Protein 6XPP (pdb70)

Secondary structure (DSSP, 8-state):
--TTPPPPHHHHHHHHHH-GGGTT---SS-HHHHHHTSTT-----HHHHHHHHHHHHHHHHSS-EEEEB--SHHHHHHHHHTT-S-EEE-HHHHHHH--TT-----SSS-S-TTHHHHHHHHHHHHHHHHHHHHHHHT--S-S-SSPPEEEE-TTTTSSHHHHHHHHHHHHHTT-SEEEEESB-GGG---TTSS--EEPPHHHHHHHHHHHHHHHHHTT---EEEEEE-TTT--EES-S-STTTGGGEEEEE-TTSPEEE--SHHHHHHHHHHHGGG-SEEEE--SS--HHHHHHHHHHHHHH-TT-EEEEE--TTS-HHHH--HHHHHHHHHHHHHTTEEEEEETTHHHHHHHHHHHHHHHHHHHHTHHHHHHHHHHHHHHGGGT--TTSHHHHTTHHHHHHHHHHH-TT-S--SSTT-HHHHH-/--TTPPPPHHHHHHHHHH-GGGTT---SS-HHHHHHTSTT-----HHHHHHHHHHHHHHHHSS-EEEEB--SHHHHHHHHHTT-S-EEE-HHHHHHH--TT-----SSS-S-TTHHHHHHHHHHHHHHHHHHHHHHHT--S-S-SSPPEEEE-TTTTSSHHHHHHHHHHHHHTT-SEEEEESB-GGG---TTSS--EE--HHHHHHHHHHHHHHHHHTT---EEEEEE-TTT--EES-S-STTTGGGEEEEE-TTSPEEE--SHHHHHHHHHHHGGG-SEEEE--SS--HHHHHHHHHHHHHH-TT-EEEEE--TTS-HHHH--HHHHHHHHHHHHHTTEEEEEETTHHHHHHHHHHHHHHHHHHHHTHHHHHHHHHHHHHHGGGT--TTSHHHHTTHHHHHHHHHHH-TT-S--SSTT-TTT-/--TTPPPPHHHHHHHHHH-GGGTT---SS-HHHHHHTSTT-----HHHHHHHHHHHHHHHHSS-EEEEB--SHHHHHHHHHTT-S-EEE-HHHHHHH--TT-----SSS-S-TTHHHHHHHHHHHHHHHHHHHHHHHT--S-S-SSPPEEEE-TTTTSSHHHHHHHHHHHHHTT-SEEEEESB-GGG---TTSS--EE--HHHHHHHHHHHHHHHHHTT--PEEEEEE-TTT--EES-S-STTTGGGB---TTSPEEB--SHHHHHHHHHHHGGG-SEEEE--SS--HHHHHHHHHHHHHH-TT-EEEEE--TTS-HHHH--HHHHHHHHHHHHHTTEEEEEETTHHHHHHHHHHHHHHHHHHHHTHHHHHHHHHHHHHHGGGT--TTSHHHHTTHHHHHHHHHHH-TT-S--SSTT-HHHHH--/---TTPPPPHHHHHHHHHH-GGGTT---SS-HHHHHHTSTT-----HHHHHHHHHHHHHHHHSS-EEEEB--SHHHHHHHHHTT-S-EEE-HHHHHHH--TT-----SSS-S-TTHHHHHHHHHHHHHHHHHHHHHHHT--S-S-SSPPEEEE-TTTTSSHHHHHHHHHHHHHTT-SEEEEESB-GGG---TTSS--EE--HHHHHHHHHHHHHHHHHTT--PEEEEEE-TTT--EES-S-STTTGGGEEEEE-TTSPEEE--SHHHHHHHHHHHGGG-SEEEE--SS--HHHHHHHHHHHHHH-TT-EEEEE--TTS-HHHH--HHHHHHHHHHHHHTTEEEEEETTHHHHHHHHHHHHHHHHHHHHTHHHHHHHHHHHHHHGGGT--TTSHHHHTTHHHHHHHHHHH-TT-S--SSTT-HHHHH-

Sequence (1702 aa):
SVVGTPKSAEQIQQEWDTNPRWKDVTRTYSAEDVVALQGSSVVEEHTLARRGAEVLWEQLHDDLEWVNALGALTGNMAVQQVRAGLKAIYLSGWQVAGDANLSGHTYPDQSLYPANSVPQVVRRINNALQRADQIAKIEGDTSVENWLAPIVADGEAGFGGALNVYELQKALIAAGVAGSHWEDQLASEKKCGHLGGKVLIIPTQQHIRTLTSARLAADVADVPTVVIARTDAEAATLITSDVDERDQPFITGERTREGFYRTKNGIEPCIARAKAYAPFADLIWMETGTPDLEAARQFSSEAVKAEYPDQMLAYNCSPSFNWKKHLDDATIAKFQKELAAMGFKFQFITLAGFHALNYSMFDLAYGYAQNQMSAYVELQEREFAAEERGYTATKHQREVGAGYFDRIATTVDPNSSTTALTGSTEEGQFSVVGTPKSAEQIQQEWDTNPRWKDVTRTYSAEDVVALQGSSVVEEHTLARRGAEVLWEQLHDDLEWVNALGALTGNMAVQQVRAGLKAIYLSGWQVAGDANLSGHTYPDQSLYPANSVPQVVRRINNALQRADQIAKIEGDTSVENWLAPIVADGEAGFGGALNVYELQKALIAAGVAGSHWEDQLASEKKCGHLGGKVLIPTQQHIRTLTSARLAADVADVPTVVIARTDAEAATLITSDVDERDQPFITGERTREGFYRTKNGIEPCIARAKAYAPFADLIWMETGTPDLEAARQFSEAVKAEYPDQMLAYNCSPSFNWKKHLDDATIAKFQKELAAMGFKFQFITLAGFHALNYSMFDLAYGYAQNQMSAYVELQEREFAAEERGYTATKHQREVGAGYFDRIATTVDPNSSTTALTGSTEEGSVVGTPKSAEQIQQEWDTNPRWKDVTRTYSAEDVVALQGSVVEEHTLARRGAEVLWEQLHDDLEWVNALGALTGNMAVQQVRAGLKAIYLSGWQVAGDANLSGHTYPDQSLYPANSVPQVVRRINNALQRADQIAKIEGDTSVENWLAPIVADGEAGFGGALNVYELQKALIAAGVAGSHWEDQLASEKKCGHLGGKVLIPTQQHIRRTLTSARLAADVADVPTVVIARTDAEAATLITSDVDERDQPFITRTRREGFYRTKNGIEPCIARAKAYAPFADLIWMETGTPDLEAARQFSEAVKAEYPDQMLAYNCSPSFNWKKHLDDATIAKFQKELAAMGFKFQFITLAGFHALNYSMFDLAYGYAQNQMSAYVELQEREFAAEERGYTATKHQREVGAGYFDRIATTVDPNSSTTALTGSTEEGQFHMSVVGTPKSAEQIQQEWDTNPRWKDVTRTYSAEDVVALQGSVVEEHTLARRGAEVLWEQLHDDLEWVNALGALTGNMAVQQVRAGLKAIYLSGWQVAGDANLSGHTYPDQSLYPANSVPQVVRRINNALQRADQIAKIEGDTSVENWLAPIVADGEAGFGGALNVYELQKALIAAGVAGSHWEDQLASEKKCGHLGGKVLIIPTQQHIRTLTSARLAADVADVPTVVIARTDAEAATLITSDVDERDQPFITGERTREGFYRTKNGIEPCIARAKAYAPFADLIWMETGTPDLEAARQFSEAVKAEYPDQMLAYNCSPSFNWKKHLDDATIAKFQKELAAMGFKFQFITLAGFHALNYSMFDLAYGYAQNQMSAYVELQEREFAAEERGYTATKHQREVGAGYFDRIATTVDPNSSTTALTGSTEEGQF

Structure (mmCIF, N/CA/C/O backbone):
data_6XPP
#
_entry.id   6XPP
#
_cell.length_a   79.314
_cell.length_b   133.171
_cell.length_c   159.318
_cell.angle_alpha   90.000
_cell.angle_beta   90.000
_cell.angle_gamma   90.000
#
_symmetry.space_group_name_H-M   'P 21 21 21'
#
loop_
_entity.id
_entity.type
_entity.pdbx_description
1 polymer 'Isocitrate lyase'
2 non-polymer '2-methylidenebutanedioic acid'
3 non-polymer 'MAGNESIUM ION'
4 water water
#
loop_
_atom_site.group_PDB
_atom_site.id
_atom_site.type_symbol
_atom_site.label_atom_id
_atom_site.label_alt_id
_atom_site.label_comp_id
_atom_site.label_asym_id
_atom_site.label_entity_id
_atom_site.label_seq_id
_atom_site.pdbx_PDB_ins_code
_atom_site.Cartn_x
_atom_site.Cartn_y
_atom_site.Cartn_z
_atom_site.occupancy
_atom_site.B_iso_or_equiv
_atom_site.auth_seq_id
_atom_site.auth_comp_id
_atom_site.auth_asym_id
_atom_site.auth_atom_id
_atom_site.pdbx_PDB_model_num
ATOM 1 N N . SER A 1 2 ? 96.792 56.083 51.046 1.000 51.101 2 SER A N 1
ATOM 2 C CA . SER A 1 2 ? 96.790 57.295 51.933 1.000 46.904 2 SER A CA 1
ATOM 3 C C . SER A 1 2 ? 97.093 56.891 53.380 1.000 41.739 2 SER A C 1
ATOM 4 O O . SER A 1 2 ? 96.563 55.858 53.829 1.000 50.517 2 SER A O 1
ATOM 7 N N . VAL A 1 3 ? 97.891 57.698 54.084 1.000 38.076 3 VAL A N 1
ATOM 8 C CA . VAL A 1 3 ? 98.216 57.503 55.529 1.000 35.966 3 VAL A CA 1
ATOM 9 C C . VAL A 1 3 ? 97.379 58.477 56.372 1.000 32.022 3 VAL A C 1
ATOM 10 O O . VAL A 1 3 ? 97.592 58.528 57.594 1.000 30.063 3 VAL A O 1
ATOM 14 N N . VAL A 1 4 ? 96.456 59.218 55.755 1.000 25.355 4 VAL A N 1
ATOM 15 C CA . VAL A 1 4 ? 95.643 60.244 56.473 1.000 22.634 4 VAL A CA 1
ATOM 16 C C . VAL A 1 4 ? 94.744 59.519 57.482 1.000 22.562 4 VAL A C 1
ATOM 17 O O . VAL A 1 4 ? 94.026 58.584 57.074 1.000 23.637 4 VAL A O 1
ATOM 21 N N . GLY A 1 5 ? 94.818 59.915 58.756 1.000 23.176 5 GLY A N 1
ATOM 22 C CA . GLY A 1 5 ? 93.995 59.365 59.849 1.000 23.358 5 GLY A CA 1
ATOM 23 C C . GLY A 1 5 ? 94.395 57.954 60.255 1.000 22.805 5 GLY A C 1
ATOM 24 O O . GLY A 1 5 ? 93.602 57.299 60.924 1.000 22.659 5 GLY A O 1
ATOM 25 N N . THR A 1 6 ? 95.600 57.491 59.919 1.000 25.476 6 THR A N 1
ATOM 26 C CA . THR A 1 6 ? 96.105 56.174 60.384 1.000 27.074 6 THR A CA 1
ATOM 27 C C . THR A 1 6 ? 96.038 56.140 61.909 1.000 22.446 6 THR A C 1
ATOM 28 O O . THR A 1 6 ? 96.506 57.062 62.567 1.000 24.286 6 THR A O 1
ATOM 32 N N . PRO A 1 7 ? 95.442 55.091 62.519 1.000 24.708 7 PRO A N 1
ATOM 33 C CA . PRO A 1 7 ? 95.405 54.963 63.973 1.000 23.767 7 PRO A CA 1
ATOM 34 C C . PRO A 1 7 ? 96.803 54.827 64.594 1.000 25.447 7 PRO A C 1
ATOM 35 O O . PRO A 1 7 ? 97.711 54.340 63.934 1.000 23.732 7 PRO A O 1
ATOM 39 N N . LYS A 1 8 ? 96.934 55.258 65.845 1.000 25.633 8 LYS A N 1
ATOM 40 C CA . LYS A 1 8 ? 98.128 54.988 66.690 1.000 24.981 8 LYS A CA 1
ATOM 41 C C . LYS A 1 8 ? 98.152 53.501 67.040 1.000 27.321 8 LYS A C 1
ATOM 42 O O . LYS A 1 8 ? 97.103 52.847 66.979 1.000 27.516 8 LYS A O 1
ATOM 48 N N . SER A 1 9 ? 99.326 52.973 67.381 1.000 26.253 9 SER A N 1
ATOM 49 C CA . SER A 1 9 ? 99.485 51.612 67.943 1.000 23.052 9 SER A CA 1
ATOM 50 C C . SER A 1 9 ? 98.994 51.616 69.388 1.000 20.595 9 SER A C 1
ATOM 51 O O . SER A 1 9 ? 99.010 52.694 70.015 1.000 22.235 9 SER A O 1
ATOM 54 N N . ALA A 1 10 ? 98.605 50.452 69.904 1.000 22.005 10 ALA A N 1
ATOM 55 C CA . ALA A 1 10 ? 98.296 50.247 71.331 1.000 22.070 10 ALA A CA 1
ATOM 56 C C . ALA A 1 10 ? 99.487 50.727 72.169 1.000 20.989 10 ALA A C 1
ATOM 57 O O . ALA A 1 10 ? 99.262 51.358 73.211 1.000 22.025 10 ALA A O 1
ATOM 59 N N . GLU A 1 11 ? 100.719 50.466 71.712 1.000 25.230 11 GLU A N 1
ATOM 60 C CA . GLU A 1 11 ? 101.946 50.827 72.469 1.000 25.208 11 GLU A CA 1
ATOM 61 C C . GLU A 1 11 ? 102.023 52.355 72.619 1.000 20.242 11 GLU A C 1
ATOM 62 O O . GLU A 1 11 ? 102.338 52.823 73.729 1.000 22.020 11 GLU A O 1
ATOM 68 N N . GLN A 1 12 ? 101.730 53.116 71.558 1.000 20.863 12 GLN A N 1
ATOM 69 C CA . GLN A 1 12 ? 101.757 54.599 71.596 1.000 22.190 12 GLN A CA 1
ATOM 70 C C . GLN A 1 12 ? 100.669 55.112 72.551 1.000 19.905 12 GLN A C 1
ATOM 71 O O . GLN A 1 12 ? 100.943 56.045 73.324 1.000 19.395 12 GLN A O 1
ATOM 77 N N . ILE A 1 13 ? 99.459 54.547 72.479 1.000 22.697 13 ILE A N 1
ATOM 78 C CA . ILE A 1 13 ? 98.336 54.956 73.373 1.000 20.840 13 ILE A CA 1
ATOM 79 C C . ILE A 1 13 ? 98.742 54.683 74.822 1.000 17.592 13 ILE A C 1
ATOM 80 O O . ILE A 1 13 ? 98.583 55.580 75.663 1.000 20.527 13 ILE A O 1
ATOM 85 N N . GLN A 1 14 ? 99.240 53.478 75.102 1.000 20.815 14 GLN A N 1
ATOM 86 C CA . GLN A 1 14 ? 99.625 53.073 76.479 1.000 21.347 14 GLN A CA 1
ATOM 87 C C . GLN A 1 14 ? 100.700 54.035 76.998 1.000 19.840 14 GLN A C 1
ATOM 88 O O . GLN A 1 14 ? 100.630 54.447 78.155 1.000 20.633 14 GLN A O 1
ATOM 94 N N . GLN A 1 15 ? 101.672 54.378 76.154 1.000 20.890 15 GLN A N 1
ATOM 95 C CA . GLN A 1 15 ? 102.786 55.277 76.550 1.000 22.144 15 GLN A CA 1
ATOM 96 C C . GLN A 1 15 ? 102.216 56.646 76.951 1.000 20.711 15 GLN A C 1
ATOM 97 O O . GLN A 1 15 ? 102.654 57.194 77.985 1.000 20.837 15 GLN A O 1
ATOM 103 N N . GLU A 1 16 ? 101.231 57.162 76.208 1.000 18.953 16 GLU A N 1
ATOM 104 C CA . GLU A 1 16 ? 100.541 58.444 76.521 1.000 20.108 16 GLU A CA 1
ATOM 105 C C . GLU A 1 16 ? 99.795 58.305 77.862 1.000 19.261 16 GLU A C 1
ATOM 106 O O . GLU A 1 16 ? 99.935 59.199 78.722 1.000 20.178 16 GLU A O 1
ATOM 112 N N . TRP A 1 17 ? 99.053 57.217 78.075 1.000 19.826 17 TRP A N 1
ATOM 113 C CA . TRP A 1 17 ? 98.327 56.986 79.353 1.000 19.685 17 TRP A CA 1
ATOM 114 C C . TRP A 1 17 ? 99.314 56.943 80.525 1.000 22.040 17 TRP A C 1
ATOM 115 O O . TRP A 1 17 ? 98.984 57.456 81.605 1.000 21.510 17 TRP A O 1
ATOM 126 N N . ASP A 1 18 ? 100.482 56.342 80.305 1.000 22.496 18 ASP A N 1
ATOM 127 C CA . ASP A 1 18 ? 101.503 56.099 81.358 1.000 27.037 18 ASP A CA 1
ATOM 128 C C . ASP A 1 18 ? 102.214 57.406 81.736 1.000 25.417 18 ASP A C 1
ATOM 129 O O . ASP A 1 18 ? 102.603 57.527 82.913 1.000 29.628 18 ASP A O 1
ATOM 134 N N . THR A 1 19 ? 102.394 58.345 80.798 1.000 24.749 19 THR A N 1
ATOM 135 C CA . THR A 1 19 ? 103.340 59.483 80.952 1.000 27.422 19 THR A CA 1
ATOM 136 C C . THR A 1 19 ? 102.656 60.856 80.910 1.000 28.765 19 THR A C 1
ATOM 137 O O . THR A 1 19 ? 103.218 61.788 81.508 1.000 31.264 19 THR A O 1
ATOM 141 N N . ASN A 1 20 ? 101.518 61.020 80.232 1.000 24.158 20 ASN A N 1
ATOM 142 C CA . ASN A 1 20 ? 100.846 62.342 80.146 1.000 22.093 20 ASN A CA 1
ATOM 143 C C . ASN A 1 20 ? 100.197 62.639 81.496 1.000 23.454 20 ASN A C 1
ATOM 144 O O . ASN A 1 20 ? 99.345 61.875 81.955 1.000 22.015 20 ASN A O 1
ATOM 149 N N . PRO A 1 21 ? 100.565 63.750 82.180 1.000 23.509 21 PRO A N 1
ATOM 150 C CA . PRO A 1 21 ? 99.969 64.079 83.476 1.000 22.772 21 PRO A CA 1
ATOM 151 C C . PRO A 1 21 ? 98.445 64.300 83.415 1.000 23.843 21 PRO A C 1
ATOM 152 O O . PRO A 1 21 ? 97.804 64.231 84.444 1.000 22.043 21 PRO A O 1
ATOM 156 N N . ARG A 1 22 ? 97.893 64.540 82.221 1.000 21.417 22 ARG A N 1
ATOM 157 C CA . ARG A 1 22 ? 96.420 64.559 82.004 1.000 20.731 22 ARG A CA 1
ATOM 158 C C . ARG A 1 22 ? 95.777 63.313 82.633 1.000 19.192 22 ARG A C 1
ATOM 159 O O . ARG A 1 22 ? 94.639 63.430 83.145 1.000 18.160 22 ARG A O 1
ATOM 167 N N . TRP A 1 23 ? 96.456 62.163 82.590 1.000 19.594 23 TRP A N 1
ATOM 168 C CA . TRP A 1 23 ? 95.877 60.845 82.970 1.000 20.002 23 TRP A CA 1
ATOM 169 C C . TRP A 1 23 ? 96.359 60.405 84.360 1.000 19.909 23 TRP A C 1
ATOM 170 O O . TRP A 1 23 ? 96.053 59.275 84.739 1.000 21.634 23 TRP A O 1
ATOM 181 N N . LYS A 1 24 ? 96.996 61.312 85.106 1.000 23.058 24 LYS A N 1
ATOM 182 C CA . LYS A 1 24 ? 97.615 61.032 86.430 1.000 29.630 24 LYS A CA 1
ATOM 183 C C . LYS A 1 24 ? 96.618 60.296 87.331 1.000 31.061 24 LYS A C 1
ATOM 184 O O . LYS A 1 24 ? 97.016 59.282 87.940 1.000 37.497 24 LYS A O 1
ATOM 190 N N . ASP A 1 25 ? 95.380 60.781 87.427 1.000 26.032 25 ASP A N 1
ATOM 191 C CA . ASP A 1 25 ? 94.421 60.259 88.437 1.000 31.471 25 ASP A CA 1
ATOM 192 C C . ASP A 1 25 ? 93.308 59.448 87.750 1.000 27.406 25 ASP A C 1
ATOM 193 O O . ASP A 1 25 ? 92.250 59.258 88.378 1.000 26.104 25 ASP A O 1
ATOM 198 N N . VAL A 1 26 ? 93.549 58.906 86.552 1.000 22.218 26 VAL A N 1
ATOM 199 C CA . VAL A 1 26 ? 92.463 58.321 85.702 1.000 21.469 26 VAL A CA 1
ATOM 200 C C . VAL A 1 26 ? 92.602 56.801 85.633 1.000 21.721 26 VAL A C 1
ATOM 201 O O . VAL A 1 26 ? 93.616 56.316 85.089 1.000 25.351 26 VAL A O 1
ATOM 205 N N . THR A 1 27 ? 91.600 56.081 86.143 1.000 22.547 27 THR A N 1
ATOM 206 C CA . THR A 1 27 ? 91.476 54.612 86.015 1.000 20.624 27 THR A CA 1
ATOM 207 C C . THR A 1 27 ? 90.735 54.282 84.714 1.000 23.314 27 THR A C 1
ATOM 208 O O . THR A 1 27 ? 89.641 54.858 84.483 1.000 21.710 27 THR A O 1
ATOM 212 N N . ARG A 1 28 ? 91.306 53.384 83.921 1.000 22.436 28 ARG A N 1
ATOM 213 C CA . ARG A 1 28 ? 90.645 52.729 82.771 1.000 21.313 28 ARG A CA 1
ATOM 214 C C . ARG A 1 28 ? 90.645 51.221 83.020 1.000 23.625 28 ARG A C 1
ATOM 215 O O . ARG A 1 28 ? 91.739 50.641 83.128 1.000 24.100 28 ARG A O 1
ATOM 223 N N . THR A 1 29 ? 89.467 50.602 83.100 1.000 22.329 29 THR A N 1
ATOM 224 C CA . THR A 1 29 ? 89.336 49.146 83.380 1.000 22.482 29 THR A CA 1
ATOM 225 C C . THR A 1 29 ? 89.496 48.341 82.085 1.000 23.466 29 THR A C 1
ATOM 226 O O . THR A 1 29 ? 89.600 47.115 82.185 1.000 28.595 29 THR A O 1
ATOM 230 N N . TYR A 1 30 ? 89.534 48.995 80.920 1.000 21.388 30 TYR A N 1
ATOM 231 C CA . TYR A 1 30 ? 89.822 48.362 79.606 1.000 21.299 30 TYR A CA 1
ATOM 232 C C . TYR A 1 30 ? 91.260 48.707 79.212 1.000 20.875 30 TYR A C 1
ATOM 233 O O . TYR A 1 30 ? 91.884 49.568 79.865 1.000 23.145 30 TYR A O 1
ATOM 242 N N . SER A 1 31 ? 91.749 48.091 78.140 1.000 21.742 31 SER A N 1
ATOM 243 C CA . SER A 1 31 ? 93.166 48.175 77.703 1.000 22.585 31 SER A CA 1
ATOM 244 C C . SER A 1 31 ? 93.324 49.103 76.496 1.000 25.268 31 SER A C 1
ATOM 245 O O . SER A 1 31 ? 92.344 49.370 75.791 1.000 22.229 31 SER A O 1
ATOM 248 N N . ALA A 1 32 ? 94.555 49.529 76.228 1.000 21.137 32 ALA A N 1
ATOM 249 C CA . ALA A 1 32 ? 94.920 50.259 74.997 1.000 20.280 32 ALA A CA 1
ATOM 250 C C . ALA A 1 32 ? 94.580 49.408 73.766 1.000 20.954 32 ALA A C 1
ATOM 251 O O . ALA A 1 32 ? 94.097 49.966 72.762 1.000 22.567 32 ALA A O 1
ATOM 253 N N . GLU A 1 33 ? 94.822 48.099 73.831 1.000 21.752 33 GLU A N 1
ATOM 254 C CA . GLU A 1 33 ? 94.524 47.152 72.723 1.000 24.862 33 GLU A CA 1
ATOM 255 C C . GLU A 1 33 ? 93.016 47.171 72.436 1.000 20.460 33 GLU A C 1
ATOM 256 O O . GLU A 1 33 ? 92.642 47.133 71.248 1.000 22.603 33 GLU A O 1
ATOM 262 N N . ASP A 1 34 ? 92.191 47.240 73.482 1.000 22.007 34 ASP A N 1
ATOM 263 C CA . ASP A 1 34 ? 90.708 47.298 73.355 1.000 20.789 34 ASP A CA 1
ATOM 264 C C . ASP A 1 34 ? 90.315 48.558 72.574 1.000 21.446 34 ASP A C 1
ATOM 265 O O . ASP A 1 34 ? 89.404 48.475 71.740 1.000 19.636 34 ASP A O 1
ATOM 270 N N . VAL A 1 35 ? 90.962 49.691 72.838 1.000 19.246 35 VAL A N 1
ATOM 271 C CA . VAL A 1 35 ? 90.660 50.981 72.145 1.000 18.800 35 VAL A CA 1
ATOM 272 C C . VAL A 1 35 ? 90.991 50.824 70.659 1.000 19.508 35 VAL A C 1
ATOM 273 O O . VAL A 1 35 ? 90.126 51.118 69.808 1.000 20.000 35 VAL A O 1
ATOM 277 N N . VAL A 1 36 ? 92.201 50.373 70.331 1.000 19.202 36 VAL A N 1
ATOM 278 C CA . VAL A 1 36 ? 92.641 50.219 68.916 1.000 20.679 36 VAL A CA 1
ATOM 279 C C . VAL A 1 36 ? 91.684 49.272 68.182 1.000 17.145 36 VAL A C 1
ATOM 280 O O . VAL A 1 36 ? 91.353 49.567 67.022 1.000 18.838 36 VAL A O 1
ATOM 284 N N . ALA A 1 37 ? 91.216 48.204 68.835 1.000 17.494 37 ALA A N 1
ATOM 285 C CA . ALA A 1 37 ? 90.321 47.188 68.233 1.000 18.922 37 ALA A CA 1
ATOM 286 C C . ALA A 1 37 ? 89.028 47.842 67.730 1.000 20.447 37 ALA A C 1
ATOM 287 O O . ALA A 1 37 ? 88.447 47.312 66.776 1.000 20.499 37 ALA A O 1
ATOM 289 N N . LEU A 1 38 ? 88.617 48.969 68.321 1.000 18.619 38 LEU A N 1
ATOM 290 C CA . LEU A 1 38 ? 87.321 49.631 67.999 1.000 18.578 38 LEU A CA 1
ATOM 291 C C . LEU A 1 38 ? 87.507 50.753 66.968 1.000 18.196 38 LEU A C 1
ATOM 292 O O . LEU A 1 38 ? 86.489 51.349 66.574 1.000 17.556 38 LEU A O 1
ATOM 297 N N . GLN A 1 39 ? 88.738 51.060 66.531 1.000 18.899 39 GLN A N 1
ATOM 298 C CA . GLN A 1 39 ? 89.024 52.296 65.746 1.000 20.369 39 GLN A CA 1
ATOM 299 C C . GLN A 1 39 ? 88.997 52.065 64.228 1.000 18.333 39 GLN A C 1
ATOM 300 O O . GLN A 1 39 ? 89.187 53.037 63.502 1.000 23.209 39 GLN A O 1
ATOM 306 N N . GLY A 1 40 ? 88.756 50.851 63.735 1.000 19.041 40 GLY A N 1
ATOM 307 C CA . GLY A 1 40 ? 88.786 50.616 62.281 1.000 21.045 40 GLY A CA 1
ATOM 308 C C . GLY A 1 40 ? 90.144 50.999 61.700 1.000 20.557 40 GLY A C 1
ATOM 309 O O . GLY A 1 40 ? 91.163 50.874 62.433 1.000 22.818 40 GLY A O 1
ATOM 310 N N . SER A 1 41 ? 90.173 51.466 60.447 1.000 20.238 41 SER A N 1
ATOM 311 C CA A SER A 1 41 ? 91.409 51.717 59.653 0.500 20.764 41 SER A CA 1
ATOM 312 C CA B SER A 1 41 ? 91.426 51.716 59.677 0.500 22.506 41 SER A CA 1
ATOM 313 C C . SER A 1 41 ? 91.749 53.210 59.640 1.000 20.991 41 SER A C 1
ATOM 314 O O . SER A 1 41 ? 92.878 53.556 59.236 1.000 22.344 41 SER A O 1
ATOM 319 N N . VAL A 1 42 ? 90.795 54.056 60.028 1.000 21.057 42 VAL A N 1
ATOM 320 C CA . VAL A 1 42 ? 90.922 55.538 59.947 1.000 22.719 42 VAL A CA 1
ATOM 321 C C . VAL A 1 42 ? 90.286 56.132 61.202 1.000 19.804 42 VAL A C 1
ATOM 322 O O . VAL A 1 42 ? 89.181 55.710 61.569 1.000 21.191 42 VAL A O 1
ATOM 326 N N . VAL A 1 43 ? 90.994 57.052 61.848 1.000 18.714 43 VAL A N 1
ATOM 327 C CA . VAL A 1 43 ? 90.472 57.832 62.999 1.000 18.303 43 VAL A CA 1
ATOM 328 C C . VAL A 1 43 ? 90.262 59.263 62.511 1.000 18.250 43 VAL A C 1
ATOM 329 O O . VAL A 1 43 ? 91.245 59.908 62.120 1.000 17.879 43 VAL A O 1
ATOM 333 N N . GLU A 1 44 ? 89.009 59.732 62.507 1.000 16.299 44 GLU A N 1
ATOM 334 C CA . GLU A 1 44 ? 88.725 61.145 62.168 1.000 17.523 44 GLU A CA 1
ATOM 335 C C . GLU A 1 44 ? 89.335 62.035 63.249 1.000 14.947 44 GLU A C 1
ATOM 336 O O . GLU A 1 44 ? 89.193 61.724 64.456 1.000 17.830 44 GLU A O 1
ATOM 342 N N . GLU A 1 45 ? 89.996 63.104 62.836 1.000 15.628 45 GLU A N 1
ATOM 343 C CA . GLU A 1 45 ? 90.462 64.168 63.748 1.000 17.308 45 GLU A CA 1
ATOM 344 C C . GLU A 1 45 ? 89.242 64.995 64.151 1.000 18.763 45 GLU A C 1
ATOM 345 O O . GLU A 1 45 ? 88.379 65.265 63.297 1.000 22.861 45 GLU A O 1
ATOM 351 N N . HIS A 1 46 ? 89.140 65.314 65.433 1.000 16.085 46 HIS A N 1
ATOM 352 C CA . HIS A 1 46 ? 88.074 66.178 65.994 1.000 14.316 46 HIS A CA 1
ATOM 353 C C . HIS A 1 46 ? 88.739 67.432 66.564 1.000 13.875 46 HIS A C 1
ATOM 354 O O . HIS A 1 46 ? 88.994 67.481 67.781 1.000 14.883 46 HIS A O 1
ATOM 361 N N . THR A 1 47 ? 89.056 68.387 65.695 1.000 15.228 47 THR A N 1
ATOM 362 C CA . THR A 1 47 ? 89.907 69.557 66.038 1.000 16.294 47 THR A CA 1
ATOM 363 C C . THR A 1 47 ? 89.293 70.325 67.212 1.000 14.858 47 THR A C 1
ATOM 364 O O . THR A 1 47 ? 90.008 70.624 68.184 1.000 16.424 47 THR A O 1
ATOM 368 N N . LEU A 1 48 ? 88.010 70.679 67.130 1.000 14.859 48 LEU A N 1
ATOM 369 C CA . LEU A 1 48 ? 87.402 71.541 68.177 1.000 13.574 48 LEU A CA 1
ATOM 370 C C . LEU A 1 48 ? 87.252 70.764 69.486 1.000 14.881 48 LEU A C 1
ATOM 371 O O . LEU A 1 48 ? 87.435 71.368 70.543 1.000 15.594 48 LEU A O 1
ATOM 376 N N . ALA A 1 49 ? 86.951 69.471 69.437 1.000 15.187 49 ALA A N 1
ATOM 377 C CA . ALA A 1 49 ? 86.869 68.633 70.653 1.000 15.355 49 ALA A CA 1
ATOM 378 C C . ALA A 1 49 ? 88.254 68.552 71.304 1.000 14.936 49 ALA A C 1
ATOM 379 O O . ALA A 1 49 ? 88.344 68.608 72.537 1.000 15.851 49 ALA A O 1
ATOM 381 N N . ARG A 1 50 ? 89.301 68.387 70.500 1.000 15.650 50 ARG A N 1
ATOM 382 C CA . ARG A 1 50 ? 90.678 68.276 71.042 1.000 14.679 50 ARG A CA 1
ATOM 383 C C . ARG A 1 50 ? 91.084 69.617 71.653 1.000 16.297 50 ARG A C 1
ATOM 384 O O . ARG A 1 50 ? 91.512 69.642 72.825 1.000 17.605 50 ARG A O 1
ATOM 392 N N . ARG A 1 51 ? 90.982 70.694 70.879 1.000 18.022 51 ARG A N 1
ATOM 393 C CA . ARG A 1 51 ? 91.387 72.039 71.342 1.000 18.212 51 ARG A CA 1
ATOM 394 C C . ARG A 1 51 ? 90.567 72.415 72.578 1.000 18.510 51 ARG A C 1
ATOM 395 O O . ARG A 1 51 ? 91.149 72.863 73.578 1.000 17.636 51 ARG A O 1
ATOM 403 N N . GLY A 1 52 ? 89.245 72.249 72.526 1.000 16.971 52 GLY A N 1
ATOM 404 C CA . GLY A 1 52 ? 88.376 72.634 73.648 1.000 16.923 52 GLY A CA 1
ATOM 405 C C . GLY A 1 52 ? 88.743 71.877 74.918 1.000 16.507 52 GLY A C 1
ATOM 406 O O . GLY A 1 52 ? 88.857 72.497 75.989 1.000 15.551 52 GLY A O 1
ATOM 407 N N . ALA A 1 53 ? 88.919 70.563 74.825 1.000 16.951 53 ALA A N 1
ATOM 408 C CA . ALA A 1 53 ? 89.254 69.718 75.990 1.000 16.296 53 ALA A CA 1
ATOM 409 C C . ALA A 1 53 ? 90.614 70.150 76.556 1.000 17.283 53 ALA A C 1
ATOM 410 O O . ALA A 1 53 ? 90.752 70.187 77.796 1.000 17.172 53 ALA A O 1
ATOM 412 N N . GLU A 1 54 ? 91.586 70.430 75.690 1.000 17.511 54 GLU A N 1
ATOM 413 C CA . GLU A 1 54 ? 92.952 70.839 76.129 1.000 18.115 54 GLU A CA 1
ATOM 414 C C . GLU A 1 54 ? 92.850 72.192 76.840 1.000 21.161 54 GLU A C 1
ATOM 415 O O . GLU A 1 54 ? 93.413 72.327 77.942 1.000 19.319 54 GLU A O 1
ATOM 421 N N . VAL A 1 55 ? 92.153 73.160 76.244 1.000 18.230 55 VAL A N 1
ATOM 422 C CA . VAL A 1 55 ? 91.990 74.525 76.822 1.000 17.223 55 VAL A CA 1
ATOM 423 C C . VAL A 1 55 ? 91.266 74.404 78.164 1.000 18.350 55 VAL A C 1
ATOM 424 O O . VAL A 1 55 ? 91.687 75.074 79.137 1.000 19.444 55 VAL A O 1
ATOM 428 N N . LEU A 1 56 ? 90.193 73.617 78.230 1.000 17.015 56 LEU A N 1
ATOM 429 C CA . LEU A 1 56 ? 89.395 73.497 79.475 1.000 17.412 56 LEU A CA 1
ATOM 430 C C . LEU A 1 56 ? 90.282 72.931 80.587 1.000 17.028 56 LEU A C 1
ATOM 431 O O . LEU A 1 56 ? 90.264 73.479 81.693 1.000 19.074 56 LEU A O 1
ATOM 436 N N . TRP A 1 57 ? 91.037 71.877 80.308 1.000 16.739 57 TRP A N 1
ATOM 437 C CA . TRP A 1 57 ? 91.892 71.229 81.331 1.000 18.683 57 TRP A CA 1
ATOM 438 C C . TRP A 1 57 ? 92.932 72.242 81.832 1.000 18.961 57 TRP A C 1
ATOM 439 O O . TRP A 1 57 ? 93.107 72.354 83.061 1.000 20.879 57 TRP A O 1
ATOM 450 N N . GLU A 1 58 ? 93.555 72.993 80.925 1.000 21.297 58 GLU A N 1
ATOM 451 C CA . GLU A 1 58 ? 94.557 74.026 81.312 1.000 24.181 58 GLU A CA 1
ATOM 452 C C . GLU A 1 58 ? 93.874 75.104 82.165 1.000 20.700 58 GLU A C 1
ATOM 453 O O . GLU A 1 58 ? 94.423 75.469 83.228 1.000 21.954 58 GLU A O 1
ATOM 459 N N . GLN A 1 59 ? 92.702 75.585 81.746 1.000 19.057 59 GLN A N 1
ATOM 460 C CA . GLN A 1 59 ? 91.957 76.652 82.467 1.000 18.014 59 GLN A CA 1
ATOM 461 C C . GLN A 1 59 ? 91.623 76.177 83.886 1.000 19.675 59 GLN A C 1
ATOM 462 O O . GLN A 1 59 ? 91.732 76.988 84.824 1.000 19.303 59 GLN A O 1
ATOM 468 N N . LEU A 1 60 ? 91.217 74.914 84.050 1.000 19.444 60 LEU A N 1
ATOM 469 C CA . LEU A 1 60 ? 90.766 74.393 85.364 1.000 19.622 60 LEU A CA 1
ATOM 470 C C . LEU A 1 60 ? 91.947 74.383 86.345 1.000 21.511 60 LEU A C 1
ATOM 471 O O . LEU A 1 60 ? 91.683 74.423 87.558 1.000 23.588 60 LEU A O 1
ATOM 476 N N . HIS A 1 61 ? 93.180 74.305 85.838 1.000 23.766 61 HIS A N 1
ATOM 477 C CA . HIS A 1 61 ? 94.415 74.269 86.670 1.000 24.427 61 HIS A CA 1
ATOM 478 C C . HIS A 1 61 ? 95.042 75.661 86.795 1.000 29.516 61 HIS A C 1
ATOM 479 O O . HIS A 1 61 ? 95.712 75.890 87.814 1.000 31.256 61 HIS A O 1
ATOM 486 N N . ASP A 1 62 ? 94.809 76.563 85.836 1.000 25.504 62 ASP A N 1
ATOM 487 C CA A ASP A 1 62 ? 95.490 77.888 85.774 0.500 26.810 62 ASP A CA 1
ATOM 488 C CA B ASP A 1 62 ? 95.489 77.887 85.775 0.500 27.610 62 ASP A CA 1
ATOM 489 C C . ASP A 1 62 ? 94.636 78.959 86.465 1.000 29.305 62 ASP A C 1
ATOM 490 O O . ASP A 1 62 ? 95.212 79.793 87.181 1.000 27.734 62 ASP A O 1
ATOM 499 N N . LEU A 1 63 ? 93.321 78.959 86.237 1.000 24.929 63 LEU A N 1
ATOM 500 C CA . LEU A 1 63 ? 92.416 80.012 86.768 1.000 23.895 63 LEU A CA 1
ATOM 501 C C . LEU A 1 63 ? 91.998 79.654 88.198 1.000 24.470 63 LEU A C 1
ATOM 502 O O . LEU A 1 63 ? 92.037 78.460 88.559 1.000 24.855 63 LEU A O 1
ATOM 507 N N . GLU A 1 64 ? 91.637 80.664 88.993 1.000 24.859 64 GLU A N 1
ATOM 508 C CA . GLU A 1 64 ? 91.116 80.489 90.374 1.000 26.814 64 GLU A CA 1
ATOM 509 C C . GLU A 1 64 ? 89.877 79.589 90.283 1.000 24.128 64 GLU A C 1
ATOM 510 O O . GLU A 1 64 ? 89.725 78.688 91.114 1.000 24.070 64 GLU A O 1
ATOM 516 N N . TRP A 1 65 ? 89.038 79.824 89.276 1.000 22.482 65 TRP A N 1
ATOM 517 C CA . TRP A 1 65 ? 87.971 78.878 88.860 1.000 21.049 65 TRP A CA 1
ATOM 518 C C . TRP A 1 65 ? 87.488 79.243 87.458 1.000 20.464 65 TRP A C 1
ATOM 519 O O . TRP A 1 65 ? 87.774 80.349 86.984 1.000 21.319 65 TRP A O 1
ATOM 530 N N . VAL A 1 66 ? 86.787 78.307 86.827 1.000 20.019 66 VAL A N 1
ATOM 531 C CA . VAL A 1 66 ? 86.143 78.502 85.503 1.000 18.933 66 VAL A CA 1
ATOM 532 C C . VAL A 1 66 ? 84.649 78.652 85.767 1.000 17.965 66 VAL A C 1
ATOM 533 O O . VAL A 1 66 ? 84.062 77.745 86.391 1.000 20.466 66 VAL A O 1
ATOM 537 N N . ASN A 1 67 ? 84.046 79.752 85.334 1.000 18.729 67 ASN A N 1
ATOM 538 C CA . ASN A 1 67 ? 82.580 79.898 85.495 1.000 19.290 67 ASN A CA 1
ATOM 539 C C . ASN A 1 67 ? 81.935 80.071 84.123 1.000 20.967 67 ASN A C 1
ATOM 540 O O . ASN A 1 67 ? 82.614 80.461 83.157 1.000 23.116 67 ASN A O 1
ATOM 545 N N . ALA A 1 68 ? 80.658 79.728 84.052 1.000 18.365 68 ALA A N 1
ATOM 546 C CA . ALA A 1 68 ? 79.909 79.651 82.788 1.000 16.826 68 ALA A CA 1
ATOM 547 C C . ALA A 1 68 ? 78.431 79.907 83.062 1.000 16.691 68 ALA A C 1
ATOM 548 O O . ALA A 1 68 ? 77.997 79.812 84.242 1.000 19.608 68 ALA A O 1
ATOM 550 N N . LEU A 1 69 ? 77.709 80.244 82.000 1.000 16.043 69 LEU A N 1
ATOM 551 C CA . LEU A 1 69 ? 76.241 80.417 81.976 1.000 16.656 69 LEU A CA 1
ATOM 552 C C . LEU A 1 69 ? 75.666 79.469 80.924 1.000 17.032 69 LEU A C 1
ATOM 553 O O . LEU A 1 69 ? 76.298 79.300 79.876 1.000 17.234 69 LEU A O 1
ATOM 558 N N . GLY A 1 70 ? 74.496 78.900 81.198 1.000 17.022 70 GLY A N 1
ATOM 559 C CA . GLY A 1 70 ? 73.771 78.075 80.213 1.000 15.564 70 GLY A CA 1
ATOM 560 C C . GLY A 1 70 ? 73.474 78.859 78.945 1.000 18.296 70 GLY A C 1
ATOM 561 O O . GLY A 1 70 ? 72.856 79.932 79.027 1.000 19.209 70 GLY A O 1
ATOM 562 N N . ALA A 1 71 ? 73.886 78.333 77.796 1.000 16.472 71 ALA A N 1
ATOM 563 C CA . ALA A 1 71 ? 73.618 78.914 76.464 1.000 16.221 71 ALA A CA 1
ATOM 564 C C . ALA A 1 71 ? 72.765 77.923 75.667 1.000 17.201 71 ALA A C 1
ATOM 565 O O . ALA A 1 71 ? 73.143 76.746 75.605 1.000 17.528 71 ALA A O 1
ATOM 567 N N . LEU A 1 72 ? 71.678 78.387 75.062 1.000 15.767 72 LEU A N 1
ATOM 568 C CA . LEU A 1 72 ? 70.825 77.506 74.225 1.000 16.580 72 LEU A CA 1
ATOM 569 C C . LEU A 1 72 ? 70.782 77.978 72.771 1.000 15.898 72 LEU A C 1
ATOM 570 O O . LEU A 1 72 ? 70.113 77.302 71.984 1.000 17.556 72 LEU A O 1
ATOM 575 N N . THR A 1 73 ? 71.422 79.094 72.425 1.000 16.038 73 THR A N 1
ATOM 576 C CA . THR A 1 73 ? 71.598 79.510 71.011 1.000 15.138 73 THR A CA 1
ATOM 577 C C . THR A 1 73 ? 73.055 79.890 70.765 1.000 16.192 73 THR A C 1
ATOM 578 O O . THR A 1 73 ? 73.786 80.180 71.737 1.000 14.954 73 THR A O 1
ATOM 582 N N . GLY A 1 74 ? 73.464 79.872 69.499 1.000 14.699 74 GLY A N 1
ATOM 583 C CA . GLY A 1 74 ? 74.812 80.301 69.102 1.000 14.226 74 GLY A CA 1
ATOM 584 C C . GLY A 1 74 ? 75.094 81.736 69.516 1.000 15.848 74 GLY A C 1
ATOM 585 O O . GLY A 1 74 ? 76.169 81.984 70.081 1.000 15.113 74 GLY A O 1
ATOM 586 N N . ASN A 1 75 ? 74.165 82.651 69.244 1.000 16.425 75 ASN A N 1
ATOM 587 C CA . ASN A 1 75 ? 74.361 84.092 69.560 1.000 15.709 75 ASN A CA 1
ATOM 588 C C . ASN A 1 75 ? 74.529 84.240 71.076 1.000 16.496 75 ASN A C 1
ATOM 589 O O . ASN A 1 75 ? 75.310 85.103 71.501 1.000 15.681 75 ASN A O 1
ATOM 594 N N . MET A 1 76 ? 73.837 83.443 71.891 1.000 15.974 76 MET A N 1
ATOM 595 C CA . MET A 1 76 ? 74.000 83.516 73.369 1.000 16.564 76 MET A CA 1
ATOM 596 C C . MET A 1 76 ? 75.454 83.246 73.735 1.000 17.219 76 MET A C 1
ATOM 597 O O . MET A 1 76 ? 76.021 83.980 74.574 1.000 18.108 76 MET A O 1
ATOM 602 N N . ALA A 1 77 ? 76.041 82.190 73.173 1.000 16.736 77 ALA A N 1
ATOM 603 C CA . ALA A 1 77 ? 77.438 81.796 73.454 1.000 16.209 77 ALA A CA 1
ATOM 604 C C . ALA A 1 77 ? 78.375 82.918 73.001 1.000 16.095 77 ALA A C 1
ATOM 605 O O . ALA A 1 77 ? 79.331 83.229 73.723 1.000 16.744 77 ALA A O 1
ATOM 607 N N . VAL A 1 78 ? 78.111 83.510 71.837 1.000 14.580 78 VAL A N 1
ATOM 608 C CA . VAL A 1 78 ? 78.962 84.611 71.301 1.000 16.094 78 VAL A CA 1
ATOM 609 C C . VAL A 1 78 ? 78.974 85.755 72.327 1.000 16.119 78 VAL A C 1
ATOM 610 O O . VAL A 1 78 ? 80.067 86.279 72.625 1.000 15.929 78 VAL A O 1
ATOM 614 N N . GLN A 1 79 ? 77.813 86.132 72.860 1.000 17.008 79 GLN A N 1
ATOM 615 C CA . GLN A 1 79 ? 77.739 87.274 73.814 1.000 15.825 79 GLN A CA 1
ATOM 616 C C . GLN A 1 79 ? 78.449 86.901 75.116 1.000 18.090 79 GLN A C 1
ATOM 617 O O . GLN A 1 79 ? 79.085 87.795 75.711 1.000 17.471 79 GLN A O 1
ATOM 623 N N . GLN A 1 80 ? 78.376 85.641 75.545 1.000 16.422 80 GLN A N 1
ATOM 624 C CA . GLN A 1 80 ? 79.049 85.178 76.788 1.000 15.777 80 GLN A CA 1
ATOM 625 C C . GLN A 1 80 ? 80.556 85.381 76.626 1.000 17.481 80 GLN A C 1
ATOM 626 O O . GLN A 1 80 ? 81.201 85.887 77.565 1.000 18.074 80 GLN A O 1
ATOM 632 N N . VAL A 1 81 ? 81.094 85.039 75.463 1.000 17.370 81 VAL A N 1
ATOM 633 C CA . VAL A 1 81 ? 82.554 85.158 75.195 1.000 17.838 81 VAL A CA 1
ATOM 634 C C . VAL A 1 81 ? 82.912 86.640 75.009 1.000 17.865 81 VAL A C 1
ATOM 635 O O . VAL A 1 81 ? 83.953 87.062 75.557 1.000 18.953 81 VAL A O 1
ATOM 639 N N . ARG A 1 82 ? 82.098 87.409 74.281 1.000 17.210 82 ARG A N 1
ATOM 640 C CA . ARG A 1 82 ? 82.319 88.863 74.074 1.000 18.655 82 ARG A CA 1
ATOM 641 C C . ARG A 1 82 ? 82.402 89.555 75.443 1.000 20.004 82 ARG A C 1
ATOM 642 O O . ARG A 1 82 ? 83.234 90.480 75.605 1.000 21.758 82 ARG A O 1
ATOM 650 N N . ALA A 1 83 ? 81.597 89.108 76.405 1.000 19.553 83 ALA A N 1
ATOM 651 C CA . ALA A 1 83 ? 81.469 89.707 77.755 1.000 21.582 83 ALA A CA 1
ATOM 652 C C . ALA A 1 83 ? 82.607 89.258 78.680 1.000 20.886 83 ALA A C 1
ATOM 653 O O . ALA A 1 83 ? 82.661 89.761 79.823 1.000 24.078 83 ALA A O 1
ATOM 655 N N . GLY A 1 84 ? 83.448 88.316 78.249 1.000 19.840 84 GLY A N 1
ATOM 656 C CA . GLY A 1 84 ? 84.679 87.927 78.964 1.000 21.315 84 GLY A CA 1
ATOM 657 C C . GLY A 1 84 ? 84.644 86.540 79.580 1.000 22.352 84 GLY A C 1
ATOM 658 O O . GLY A 1 84 ? 85.640 86.186 80.252 1.000 21.624 84 GLY A O 1
ATOM 659 N N . LEU A 1 85 ? 83.606 85.725 79.353 1.000 19.052 85 LEU A N 1
ATOM 660 C CA . LEU A 1 85 ? 83.578 84.347 79.912 1.000 19.676 85 LEU A CA 1
ATOM 661 C C . LEU A 1 85 ? 84.476 83.419 79.086 1.000 18.317 85 LEU A C 1
ATOM 662 O O . LEU A 1 85 ? 84.688 83.681 77.886 1.000 19.172 85 LEU A O 1
ATOM 667 N N . LYS A 1 86 ? 85.023 82.398 79.740 1.000 19.314 86 LYS A N 1
ATOM 668 C CA . LYS A 1 86 ? 86.109 81.549 79.193 1.000 22.260 86 LYS A CA 1
ATOM 669 C C . LYS A 1 86 ? 85.614 80.122 78.964 1.000 18.984 86 LYS A C 1
ATOM 670 O O . LYS A 1 86 ? 86.433 79.276 78.616 1.000 20.575 86 LYS A O 1
ATOM 676 N N . ALA A 1 87 ? 84.324 79.866 79.158 1.000 16.181 87 ALA A N 1
ATOM 677 C CA . ALA A 1 87 ? 83.719 78.534 78.941 1.000 16.831 87 ALA A CA 1
ATOM 678 C C . ALA A 1 87 ? 82.229 78.727 78.699 1.000 18.551 87 ALA A C 1
ATOM 679 O O . ALA A 1 87 ? 81.674 79.734 79.162 1.000 16.805 87 ALA A O 1
ATOM 681 N N . ILE A 1 88 ? 81.623 77.795 77.972 1.000 16.664 88 ILE A N 1
ATOM 682 C CA . ILE A 1 88 ? 80.165 77.772 77.677 1.000 15.779 88 ILE A CA 1
ATOM 683 C C . ILE A 1 88 ? 79.572 76.566 78.398 1.000 15.256 88 ILE A C 1
ATOM 684 O O . ILE A 1 88 ? 80.162 75.474 78.307 1.000 16.717 88 ILE A O 1
ATOM 689 N N . TYR A 1 89 ? 78.438 76.741 79.067 1.000 15.311 89 TYR A N 1
ATOM 690 C CA . TYR A 1 89 ? 77.688 75.608 79.650 1.000 14.221 89 TYR A CA 1
ATOM 691 C C . TYR A 1 89 ? 76.469 75.342 78.767 1.000 17.973 89 TYR A C 1
ATOM 692 O O . TYR A 1 89 ? 75.751 76.288 78.407 1.000 18.219 89 TYR A O 1
ATOM 701 N N . LEU A 1 90 ? 76.279 74.083 78.377 1.000 15.594 90 LEU A N 1
ATOM 702 C CA . LEU A 1 90 ? 75.152 73.681 77.504 1.000 15.870 90 LEU A CA 1
ATOM 703 C C . LEU A 1 90 ? 74.223 72.798 78.335 1.000 15.834 90 LEU A C 1
ATOM 704 O O . LEU A 1 90 ? 74.530 71.608 78.547 1.000 15.956 90 LEU A O 1
ATOM 709 N N . SER A 1 91 ? 73.126 73.392 78.790 1.000 14.402 91 SER A N 1
ATOM 710 C CA . SER A 1 91 ? 72.111 72.787 79.678 1.000 15.881 91 SER A CA 1
ATOM 711 C C . SER A 1 91 ? 71.151 71.890 78.890 1.000 15.102 91 SER A C 1
ATOM 712 O O . SER A 1 91 ? 70.530 72.386 77.914 1.000 15.143 91 SER A O 1
ATOM 715 N N . GLY A 1 92 ? 70.979 70.641 79.331 1.000 14.268 92 GLY A N 1
ATOM 716 C CA . GLY A 1 92 ? 69.943 69.742 78.790 1.000 14.499 92 GLY A CA 1
ATOM 717 C C . GLY A 1 92 ? 68.554 70.247 79.129 1.000 14.158 92 GLY A C 1
ATOM 718 O O . GLY A 1 92 ? 67.628 70.039 78.338 1.000 14.725 92 GLY A O 1
ATOM 719 N N . TRP A 1 93 ? 68.393 70.892 80.284 1.000 15.495 93 TRP A N 1
ATOM 720 C CA . TRP A 1 93 ? 67.101 71.475 80.711 1.000 13.899 93 TRP A CA 1
ATOM 721 C C . TRP A 1 93 ? 66.662 72.507 79.664 1.000 12.119 93 TRP A C 1
ATOM 722 O O . TRP A 1 93 ? 65.495 72.501 79.246 1.000 13.268 93 TRP A O 1
ATOM 733 N N . GLN A 1 94 ? 67.573 73.396 79.270 1.000 12.872 94 GLN A N 1
ATOM 734 C CA . GLN A 1 94 ? 67.256 74.480 78.308 1.000 12.386 94 GLN A CA 1
ATOM 735 C C . GLN A 1 94 ? 66.970 73.874 76.930 1.000 12.303 94 GLN A C 1
ATOM 736 O O . GLN A 1 94 ? 66.107 74.394 76.223 1.000 14.097 94 GLN A O 1
ATOM 742 N N . VAL A 1 95 ? 67.699 72.825 76.555 1.000 12.847 95 VAL A N 1
ATOM 743 C CA . VAL A 1 95 ? 67.441 72.102 75.274 1.000 12.773 95 VAL A CA 1
ATOM 744 C C . VAL A 1 95 ? 66.030 71.496 75.318 1.000 12.420 95 VAL A C 1
ATOM 745 O O . VAL A 1 95 ? 65.260 71.687 74.349 1.000 13.138 95 VAL A O 1
ATOM 749 N N . ALA A 1 96 ? 65.659 70.853 76.428 1.000 13.563 96 ALA A N 1
ATOM 750 C CA . ALA A 1 96 ? 64.292 70.313 76.611 1.000 13.087 96 ALA A CA 1
ATOM 751 C C . ALA A 1 96 ? 63.264 71.441 76.440 1.000 12.958 96 ALA A C 1
ATOM 752 O O . ALA A 1 96 ? 62.273 71.256 75.735 1.000 13.614 96 ALA A O 1
ATOM 754 N N . GLY A 1 97 ? 63.505 72.593 77.072 1.000 13.873 97 GLY A N 1
ATOM 755 C CA . GLY A 1 97 ? 62.535 73.690 77.140 1.000 14.221 97 GLY A CA 1
ATOM 756 C C . GLY A 1 97 ? 62.407 74.456 75.835 1.000 16.334 97 GLY A C 1
ATOM 757 O O . GLY A 1 97 ? 61.296 74.977 75.561 1.000 16.479 97 GLY A O 1
ATOM 758 N N . ASP A 1 98 ? 63.474 74.588 75.039 1.000 14.404 98 ASP A N 1
ATOM 759 C CA . ASP A 1 98 ? 63.413 75.568 73.916 1.000 16.307 98 ASP A CA 1
ATOM 760 C C . ASP A 1 98 ? 64.410 75.309 72.784 1.000 16.080 98 ASP A C 1
ATOM 761 O O . ASP A 1 98 ? 64.507 76.195 71.911 1.000 15.726 98 ASP A O 1
ATOM 766 N N . ALA A 1 99 ? 65.117 74.178 72.724 1.000 15.194 99 ALA A N 1
ATOM 767 C CA . ALA A 1 99 ? 66.117 73.984 71.649 1.000 14.632 99 ALA A CA 1
ATOM 768 C C . ALA A 1 99 ? 66.368 72.504 71.372 1.000 13.658 99 ALA A C 1
ATOM 769 O O . ALA A 1 99 ? 67.547 72.104 71.312 1.000 16.350 99 ALA A O 1
ATOM 771 N N . ASN A 1 100 ? 65.318 71.709 71.148 1.000 12.889 100 ASN A N 1
ATOM 772 C CA . ASN A 1 100 ? 65.533 70.262 70.880 1.000 13.395 100 ASN A CA 1
ATOM 773 C C . ASN A 1 100 ? 64.894 69.852 69.551 1.000 12.584 100 ASN A C 1
ATOM 774 O O . ASN A 1 100 ? 64.010 70.562 69.025 1.000 13.691 100 ASN A O 1
ATOM 779 N N . LEU A 1 101 ? 65.318 68.706 69.035 1.000 12.103 101 LEU A N 1
ATOM 780 C CA . LEU A 1 101 ? 65.016 68.292 67.642 1.000 13.051 101 LEU A CA 1
ATOM 781 C C . LEU A 1 101 ? 63.592 67.748 67.482 1.000 13.424 101 LEU A C 1
ATOM 782 O O . LEU A 1 101 ? 63.212 67.477 66.335 1.000 15.410 101 LEU A O 1
ATOM 787 N N . SER A 1 102 ? 62.809 67.603 68.547 1.000 12.760 102 SER A N 1
ATOM 788 C CA . SER A 1 102 ? 61.365 67.275 68.438 1.000 12.572 102 SER A CA 1
ATOM 789 C C . SER A 1 102 ? 60.573 68.512 68.008 1.000 13.782 102 SER A C 1
ATOM 790 O O . SER A 1 102 ? 59.449 68.351 67.518 1.000 13.716 102 SER A O 1
ATOM 793 N N . GLY A 1 103 ? 61.103 69.710 68.277 1.000 13.087 103 GLY A N 1
ATOM 794 C CA . GLY A 1 103 ? 60.357 70.971 68.102 1.000 13.185 103 GLY A CA 1
ATOM 795 C C . GLY A 1 103 ? 59.417 71.262 69.260 1.000 13.413 103 GLY A C 1
ATOM 796 O O . GLY A 1 103 ? 58.760 72.310 69.220 1.000 12.623 103 GLY A O 1
ATOM 797 N N . HIS A 1 104 ? 59.368 70.409 70.281 1.000 12.685 104 HIS A N 1
ATOM 798 C CA . HIS A 1 104 ? 58.426 70.570 71.413 1.000 12.995 104 HIS A CA 1
ATOM 799 C C . HIS A 1 104 ? 59.096 71.228 72.612 1.000 13.574 104 HIS A C 1
ATOM 800 O O . HIS A 1 104 ? 60.335 71.136 72.783 1.000 14.117 104 HIS A O 1
ATOM 807 N N . THR A 1 105 ? 58.259 71.836 73.449 1.000 13.002 105 THR A N 1
ATOM 808 C CA . THR A 1 105 ? 58.647 72.324 74.784 1.000 12.713 105 THR A CA 1
ATOM 809 C C . THR A 1 105 ? 58.487 71.177 75.765 1.000 13.116 105 THR A C 1
ATOM 810 O O . THR A 1 105 ? 57.360 70.637 75.871 1.000 13.642 105 THR A O 1
ATOM 814 N N . TYR A 1 106 ? 59.562 70.807 76.454 1.000 12.533 106 TYR A N 1
ATOM 815 C CA . TYR A 1 106 ? 59.525 69.693 77.420 1.000 12.946 106 TYR A CA 1
ATOM 816 C C . TYR A 1 106 ? 60.084 70.103 78.768 1.000 13.615 106 TYR A C 1
ATOM 817 O O . TYR A 1 106 ? 61.026 70.884 78.859 1.000 12.385 106 TYR A O 1
ATOM 826 N N . PRO A 1 107 ? 59.552 69.485 79.845 1.000 14.237 107 PRO A N 1
ATOM 827 C CA . PRO A 1 107 ? 60.232 69.506 81.130 1.000 14.867 107 PRO A CA 1
ATOM 828 C C . PRO A 1 107 ? 61.440 68.566 81.051 1.000 16.648 107 PRO A C 1
ATOM 829 O O . PRO A 1 107 ? 61.627 67.841 80.069 1.000 16.374 107 PRO A O 1
ATOM 833 N N . ASP A 1 108 ? 62.246 68.598 82.096 1.000 15.574 108 ASP A N 1
ATOM 834 C CA . ASP A 1 108 ? 63.616 68.036 82.074 1.000 17.048 108 ASP A CA 1
ATOM 835 C C . ASP A 1 108 ? 63.552 66.571 82.503 1.000 17.173 108 ASP A C 1
ATOM 836 O O . ASP A 1 108 ? 63.862 66.280 83.669 1.000 17.275 108 ASP A O 1
ATOM 841 N N . GLN A 1 109 ? 63.125 65.690 81.595 1.000 16.098 109 GLN A N 1
ATOM 842 C CA . GLN A 1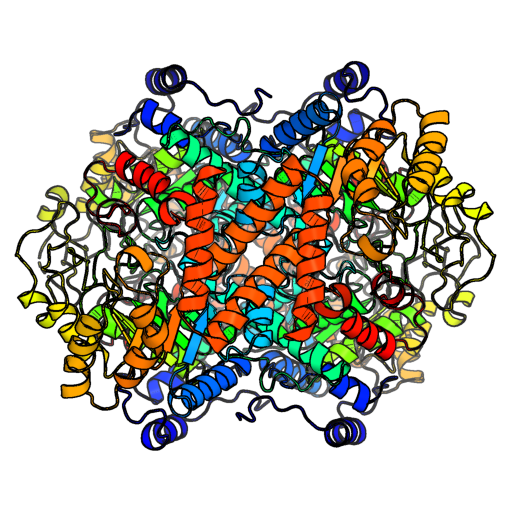 109 ? 62.831 64.265 81.896 1.000 17.482 109 GLN A CA 1
ATOM 843 C C . GLN A 1 109 ? 63.355 63.359 80.769 1.000 16.412 109 GLN A C 1
ATOM 844 O O . GLN A 1 109 ? 62.804 62.256 80.582 1.000 16.064 109 GLN A O 1
ATOM 850 N N . SER A 1 110 ? 64.415 63.789 80.075 1.000 15.566 110 SER A N 1
ATOM 851 C CA . SER A 1 110 ? 65.030 63.029 78.962 1.000 15.901 110 SER A CA 1
ATOM 852 C C . SER A 1 110 ? 63.955 62.649 77.941 1.000 16.635 110 SER A C 1
ATOM 853 O O . SER A 1 110 ? 63.936 61.487 77.489 1.000 17.305 110 SER A O 1
ATOM 856 N N . LEU A 1 111 ? 63.113 63.608 77.553 1.000 15.245 111 LEU A N 1
ATOM 857 C CA . LEU A 1 111 ? 62.000 63.367 76.606 1.000 14.249 111 LEU A CA 1
ATOM 858 C C . LEU A 1 111 ? 62.432 63.639 75.162 1.000 13.669 111 LEU A C 1
ATOM 859 O O . LEU A 1 111 ? 61.808 63.082 74.261 1.000 14.445 111 LEU A O 1
ATOM 864 N N . TYR A 1 112 ? 63.444 64.475 74.953 1.000 13.264 112 TYR A N 1
ATOM 865 C CA . TYR A 1 112 ? 63.828 64.951 73.606 1.000 13.329 112 TYR A CA 1
ATOM 866 C C . TYR A 1 112 ? 64.733 63.930 72.926 1.000 14.096 112 TYR A C 1
ATOM 867 O O . TYR A 1 112 ? 65.308 63.051 73.571 1.000 13.925 112 TYR A O 1
ATOM 876 N N . PRO A 1 113 ? 64.872 64.005 71.581 1.000 13.075 113 PRO A N 1
ATOM 877 C CA . PRO A 1 113 ? 65.742 63.083 70.845 1.000 13.190 113 PRO A CA 1
ATOM 878 C C . PRO A 1 113 ? 67.214 63.211 71.275 1.000 14.155 113 PRO A C 1
ATOM 879 O O . PRO A 1 113 ? 67.710 64.321 71.411 1.000 12.559 113 PRO A O 1
ATOM 883 N N . ALA A 1 114 ? 67.891 62.070 71.409 1.000 12.826 114 ALA A N 1
ATOM 884 C CA . ALA A 1 114 ? 69.228 61.950 72.047 1.000 14.094 114 ALA A CA 1
ATOM 885 C C . ALA A 1 114 ? 70.332 62.705 71.286 1.000 13.600 114 ALA A C 1
ATOM 886 O O . ALA A 1 114 ? 71.389 62.920 71.895 1.000 13.836 114 ALA A O 1
ATOM 888 N N . ASN A 1 115 ? 70.127 63.088 70.024 1.000 13.615 115 ASN A N 1
ATOM 889 C CA . ASN A 1 115 ? 71.139 63.876 69.264 1.000 13.346 115 ASN A CA 1
ATOM 890 C C . ASN A 1 115 ? 70.890 65.386 69.410 1.000 12.918 115 ASN A C 1
ATOM 891 O O . ASN A 1 115 ? 71.609 66.150 68.760 1.000 14.510 115 ASN A O 1
ATOM 896 N N . SER A 1 116 ? 69.979 65.827 70.287 1.000 12.709 116 SER A N 1
ATOM 897 C CA . SER A 1 116 ? 69.636 67.267 70.418 1.000 12.545 116 SER A CA 1
ATOM 898 C C . SER A 1 116 ? 70.812 68.067 70.997 1.000 12.851 116 SER A C 1
ATOM 899 O O . SER A 1 116 ? 71.128 69.142 70.450 1.000 13.308 116 SER A O 1
ATOM 902 N N . VAL A 1 117 ? 71.436 67.610 72.082 1.000 12.277 117 VAL A N 1
ATOM 903 C CA . VAL A 1 117 ? 72.537 68.404 72.694 1.000 13.233 117 VAL A CA 1
ATOM 904 C C . VAL A 1 117 ? 73.725 68.418 71.735 1.000 13.794 117 VAL A C 1
ATOM 905 O O . VAL A 1 117 ? 74.289 69.487 71.507 1.000 13.217 117 VAL A O 1
ATOM 909 N N . PRO A 1 118 ? 74.139 67.298 71.088 1.000 14.560 118 PRO A N 1
ATOM 910 C CA . PRO A 1 118 ? 75.192 67.385 70.071 1.000 13.678 118 PRO A CA 1
ATOM 911 C C . PRO A 1 118 ? 74.920 68.447 68.993 1.000 12.795 118 PRO A C 1
ATOM 912 O O . PRO A 1 118 ? 75.835 69.172 68.638 1.000 13.385 118 PRO A O 1
ATOM 916 N N . GLN A 1 119 ? 73.678 68.575 68.521 1.000 12.929 119 GLN A N 1
ATOM 917 C CA . GLN A 1 119 ? 73.361 69.573 67.474 1.000 14.146 119 GLN A CA 1
ATOM 918 C C . GLN A 1 119 ? 73.609 70.983 68.026 1.000 13.447 119 GLN A C 1
ATOM 919 O O . GLN A 1 119 ? 74.122 71.841 67.288 1.000 13.732 119 GLN A O 1
ATOM 925 N N . VAL A 1 120 ? 73.264 71.231 69.287 1.000 13.403 120 VAL A N 1
ATOM 926 C CA . VAL A 1 120 ? 73.473 72.582 69.882 1.000 13.633 120 VAL A CA 1
ATOM 927 C C . VAL A 1 120 ? 74.973 72.801 70.119 1.000 13.009 120 VAL A C 1
ATOM 928 O O . VAL A 1 120 ? 75.435 73.946 69.962 1.000 13.998 120 VAL A O 1
ATOM 932 N N . VAL A 1 121 ? 75.731 71.763 70.457 1.000 12.665 121 VAL A N 1
ATOM 933 C CA . VAL A 1 121 ? 77.215 71.893 70.584 1.000 13.904 121 VAL A CA 1
ATOM 934 C C . VAL A 1 121 ? 77.768 72.366 69.234 1.000 13.295 121 VAL A C 1
ATOM 935 O O . VAL A 1 121 ? 78.558 73.338 69.191 1.000 12.873 121 VAL A O 1
ATOM 939 N N . ARG A 1 122 ? 77.379 71.700 68.149 1.000 12.962 122 ARG A N 1
ATOM 940 C CA . ARG A 1 122 ? 77.853 72.053 66.790 1.000 13.302 122 ARG A CA 1
ATOM 941 C C . ARG A 1 122 ? 77.433 73.494 66.467 1.000 13.520 122 ARG A C 1
ATOM 942 O O . ARG A 1 122 ? 78.252 74.242 65.897 1.000 13.598 122 ARG A O 1
ATOM 950 N N . ARG A 1 123 ? 76.205 73.879 66.829 1.000 13.552 123 ARG A N 1
ATOM 951 C CA . ARG A 1 123 ? 75.674 75.235 66.552 1.000 13.282 123 ARG A CA 1
ATOM 952 C C . ARG A 1 123 ? 76.532 76.265 67.304 1.000 13.530 123 ARG A C 1
ATOM 953 O O . ARG A 1 123 ? 76.916 77.290 66.703 1.000 14.794 123 ARG A O 1
ATOM 961 N N . ILE A 1 124 ? 76.789 76.032 68.590 1.000 13.156 124 ILE A N 1
ATOM 962 C CA . ILE A 1 124 ? 77.579 76.997 69.412 1.000 13.803 124 ILE A CA 1
ATOM 963 C C . ILE A 1 124 ? 78.982 77.115 68.806 1.000 13.855 124 ILE A C 1
ATOM 964 O O . ILE A 1 124 ? 79.461 78.245 68.628 1.000 13.811 124 ILE A O 1
ATOM 969 N N . ASN A 1 125 ? 79.616 76.000 68.461 1.000 13.570 125 ASN A N 1
ATOM 970 C CA . ASN A 1 125 ? 80.959 76.045 67.835 1.000 14.008 125 ASN A CA 1
ATOM 971 C C . ASN A 1 125 ? 80.877 76.835 66.526 1.000 14.418 125 ASN A C 1
ATOM 972 O O . ASN A 1 125 ? 81.747 77.678 66.282 1.000 15.667 125 ASN A O 1
ATOM 977 N N . ASN A 1 126 ? 79.851 76.609 65.711 1.000 13.785 126 ASN A N 1
ATOM 978 C CA . ASN A 1 126 ? 79.708 77.348 64.432 1.000 13.948 126 ASN A CA 1
ATOM 979 C C . ASN A 1 126 ? 79.598 78.855 64.704 1.000 14.560 126 ASN A C 1
ATOM 980 O O . ASN A 1 126 ? 80.165 79.651 63.938 1.000 14.443 126 ASN A O 1
ATOM 985 N N . ALA A 1 127 ? 78.830 79.240 65.715 1.000 14.215 127 ALA A N 1
ATOM 986 C CA . ALA A 1 127 ? 78.600 80.663 66.054 1.000 13.479 127 ALA A CA 1
ATOM 987 C C . ALA A 1 127 ? 79.910 81.293 66.540 1.000 13.892 127 ALA A C 1
ATOM 988 O O . ALA A 1 127 ? 80.212 82.435 66.135 1.000 14.397 127 ALA A O 1
ATOM 990 N N . LEU A 1 128 ? 80.660 80.587 67.379 1.000 13.638 128 LEU A N 1
ATOM 991 C CA . LEU A 1 128 ? 81.963 81.085 67.898 1.000 15.293 128 LEU A CA 1
ATOM 992 C C . LEU A 1 128 ? 82.958 81.174 66.739 1.000 16.266 128 LEU A C 1
ATOM 993 O O . LEU A 1 128 ? 83.718 82.166 66.681 1.000 17.128 128 LEU A O 1
ATOM 998 N N . GLN A 1 129 ? 82.935 80.210 65.819 1.000 15.131 129 GLN A N 1
ATOM 999 C CA . GLN A 1 129 ? 83.800 80.259 64.612 1.000 17.218 129 GLN A CA 1
ATOM 1000 C C . GLN A 1 129 ? 83.462 81.506 63.790 1.000 16.420 129 GLN A C 1
ATOM 1001 O O . GLN A 1 129 ? 84.400 82.146 63.271 1.000 16.575 129 GLN A O 1
ATOM 1007 N N . ARG A 1 130 ? 82.186 81.834 63.618 1.000 14.722 130 ARG A N 1
ATOM 1008 C CA . ARG A 1 130 ? 81.815 83.026 62.823 1.000 15.029 130 ARG A CA 1
ATOM 1009 C C . ARG A 1 130 ? 82.336 84.284 63.533 1.000 16.221 130 ARG A C 1
ATOM 1010 O O . ARG A 1 130 ? 82.899 85.155 62.857 1.000 15.803 130 ARG A O 1
ATOM 1018 N N . ALA A 1 131 ? 82.167 84.382 64.847 1.000 16.303 131 ALA A N 1
ATOM 1019 C CA . ALA A 1 131 ? 82.655 85.547 65.620 1.000 16.786 131 ALA A CA 1
ATOM 1020 C C . ALA A 1 131 ? 84.178 85.658 65.454 1.000 17.559 131 ALA A C 1
ATOM 1021 O O . ALA A 1 131 ? 84.681 86.778 65.258 1.000 20.916 131 ALA A O 1
ATOM 1023 N N . ASP A 1 132 ? 84.879 84.527 65.491 1.000 17.726 132 ASP A N 1
ATOM 1024 C CA . ASP A 1 132 ? 86.351 84.439 65.310 1.000 17.484 132 ASP A CA 1
ATOM 1025 C C . ASP A 1 132 ? 86.730 84.933 63.898 1.000 18.096 132 ASP A C 1
ATOM 1026 O O . ASP A 1 132 ? 87.693 85.722 63.770 1.000 19.980 132 ASP A O 1
ATOM 1031 N N . GLN A 1 133 ? 86.007 84.486 62.871 1.000 16.583 133 GLN A N 1
ATOM 1032 C CA . GLN A 1 133 ? 86.245 84.875 61.458 1.000 16.838 133 GLN A CA 1
ATOM 1033 C C . GLN A 1 133 ? 86.049 86.380 61.291 1.000 17.306 133 GLN A C 1
ATOM 1034 O O . GLN A 1 133 ? 86.881 87.028 60.618 1.000 19.286 133 GLN A O 1
ATOM 1040 N N . ILE A 1 134 ? 84.958 86.912 61.833 1.000 16.749 134 ILE A N 1
ATOM 1041 C CA . ILE A 1 134 ? 84.630 88.360 61.744 1.000 18.985 134 ILE A CA 1
ATOM 1042 C C . ILE A 1 134 ? 85.727 89.154 62.468 1.000 20.987 134 ILE A C 1
ATOM 1043 O O . ILE A 1 134 ? 86.194 90.174 61.910 1.000 21.678 134 ILE A O 1
ATOM 1048 N N . ALA A 1 135 ? 86.110 88.726 63.672 1.000 19.560 135 ALA A N 1
ATOM 1049 C CA . ALA A 1 135 ? 87.118 89.442 64.489 1.000 21.092 135 ALA A CA 1
ATOM 1050 C C . ALA A 1 135 ? 88.399 89.565 63.666 1.000 22.885 135 ALA A C 1
ATOM 1051 O O . ALA A 1 135 ? 89.013 90.658 63.679 1.000 22.739 135 ALA A O 1
ATOM 1053 N N . LYS A 1 136 ? 88.773 88.506 62.942 1.000 20.568 136 LYS A N 1
ATOM 1054 C CA . LYS A 1 136 ? 90.034 88.481 62.156 1.000 22.660 136 LYS A CA 1
ATOM 1055 C C . LYS A 1 136 ? 89.972 89.535 61.044 1.000 24.602 136 LYS A C 1
ATOM 1056 O O . LYS A 1 136 ? 90.946 90.317 60.921 1.000 25.565 136 LYS A O 1
ATOM 1062 N N . ILE A 1 137 ? 88.898 89.586 60.256 1.000 21.866 137 ILE A N 1
ATOM 1063 C CA . ILE A 1 137 ? 88.819 90.557 59.124 1.000 23.913 137 ILE A CA 1
ATOM 1064 C C . ILE A 1 137 ? 88.654 91.985 59.672 1.000 26.717 137 ILE A C 1
ATOM 1065 O O . ILE A 1 137 ? 89.045 92.914 58.949 1.000 27.438 137 ILE A O 1
ATOM 1070 N N . GLU A 1 138 ? 88.117 92.159 60.888 1.000 24.670 138 GLU A N 1
ATOM 1071 C CA . GLU A 1 138 ? 87.914 93.491 61.524 1.000 24.983 138 GLU A CA 1
ATOM 1072 C C . GLU A 1 138 ? 89.168 93.932 62.297 1.000 27.355 138 GLU A C 1
ATOM 1073 O O . GLU A 1 138 ? 89.167 95.079 62.788 1.000 28.565 138 GLU A O 1
ATOM 1079 N N . GLY A 1 139 ? 90.184 93.077 62.423 1.000 25.168 139 GLY A N 1
ATOM 1080 C CA . GLY A 1 139 ? 91.379 93.344 63.249 1.000 28.602 139 GLY A CA 1
ATOM 1081 C C . GLY A 1 139 ? 91.018 93.551 64.712 1.000 30.734 139 GLY A C 1
ATOM 1082 O O . GLY A 1 139 ? 91.687 94.354 65.391 1.000 28.143 139 GLY A O 1
ATOM 1083 N N . ASP A 1 140 ? 89.993 92.845 65.195 1.000 25.943 140 ASP A N 1
ATOM 1084 C CA . ASP A 1 140 ? 89.519 92.906 66.605 1.000 27.745 140 ASP A CA 1
ATOM 1085 C C . ASP A 1 140 ? 90.269 91.840 67.411 1.000 31.388 140 ASP A C 1
ATOM 1086 O O . ASP A 1 140 ? 90.024 90.648 67.171 1.000 28.258 140 ASP A O 1
ATOM 1091 N N . THR A 1 141 ? 91.162 92.244 68.320 1.000 28.150 141 THR A N 1
ATOM 1092 C CA . THR A 1 141 ? 91.970 91.317 69.161 1.000 29.517 141 THR A CA 1
ATOM 1093 C C . THR A 1 141 ? 91.544 91.437 70.630 1.000 28.563 141 THR A C 1
ATOM 1094 O O . THR A 1 141 ? 92.286 90.945 71.497 1.000 32.847 141 THR A O 1
ATOM 1098 N N . SER A 1 142 ? 90.373 92.018 70.898 1.000 25.278 142 SER A N 1
ATOM 1099 C CA . SER A 1 142 ? 89.847 92.261 72.268 1.000 30.679 142 SER A CA 1
ATOM 1100 C C . SER A 1 142 ? 89.451 90.943 72.952 1.000 32.483 142 SER A C 1
ATOM 1101 O O . SER A 1 142 ? 89.445 90.908 74.190 1.000 29.379 142 SER A O 1
ATOM 1104 N N . VAL A 1 143 ? 89.122 89.899 72.183 1.000 27.457 143 VAL A N 1
ATOM 1105 C CA . VAL A 1 143 ? 88.862 88.531 72.718 1.000 24.429 143 VAL A CA 1
ATOM 1106 C C . VAL A 1 143 ? 90.036 87.629 72.334 1.000 21.389 143 VAL A C 1
ATOM 1107 O O . VAL A 1 143 ? 90.277 87.468 71.131 1.000 27.022 143 VAL A O 1
ATOM 1111 N N . GLU A 1 144 ? 90.720 87.048 73.323 1.000 24.730 144 GLU A N 1
ATOM 1112 C CA . GLU A 1 144 ? 91.922 86.206 73.099 1.000 27.614 144 GLU A CA 1
ATOM 1113 C C . GLU A 1 144 ? 91.504 84.873 72.471 1.000 26.627 144 GLU A C 1
ATOM 1114 O O . GLU A 1 144 ? 92.182 84.426 71.529 1.000 28.223 144 GLU A O 1
ATOM 1120 N N . ASN A 1 145 ? 90.424 84.266 72.966 1.000 24.587 145 ASN A N 1
ATOM 1121 C CA . ASN A 1 145 ? 89.993 82.919 72.503 1.000 20.909 145 ASN A CA 1
ATOM 1122 C C . ASN A 1 145 ? 88.482 82.897 72.256 1.000 18.557 145 ASN A C 1
ATOM 1123 O O . ASN A 1 145 ? 87.713 82.781 73.217 1.000 19.886 145 ASN A O 1
ATOM 1128 N N . TRP A 1 146 ? 88.066 82.998 70.997 1.000 18.412 146 TRP A N 1
ATOM 1129 C CA . TRP A 1 146 ? 86.628 82.903 70.635 1.000 18.110 146 TRP A CA 1
ATOM 1130 C C . TRP A 1 146 ? 86.132 81.469 70.834 1.000 17.896 146 TRP A C 1
ATOM 1131 O O . TRP A 1 146 ? 84.951 81.305 71.186 1.000 16.740 146 TRP A O 1
ATOM 1142 N N . LEU A 1 147 ? 87.000 80.480 70.620 1.000 17.813 147 LEU A N 1
ATOM 1143 C CA . LEU A 1 147 ? 86.604 79.050 70.723 1.000 19.149 147 LEU A CA 1
ATOM 1144 C C . LEU A 1 147 ? 86.691 78.626 72.195 1.000 16.491 147 LEU A C 1
ATOM 1145 O O . LEU A 1 147 ? 87.530 77.788 72.552 1.000 19.756 147 LEU 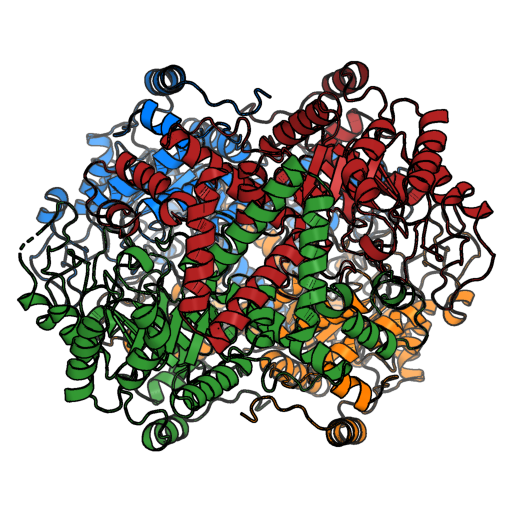A O 1
ATOM 1150 N N . ALA A 1 148 ? 85.839 79.219 73.026 1.000 16.925 148 ALA A N 1
ATOM 1151 C CA . ALA A 1 148 ? 85.694 78.858 74.450 1.000 15.929 148 ALA A CA 1
ATOM 1152 C C . ALA A 1 148 ? 85.269 77.401 74.541 1.000 16.490 148 ALA A C 1
ATOM 1153 O O . ALA A 1 148 ? 84.423 76.959 73.763 1.000 18.074 148 ALA A O 1
ATOM 1155 N N . PRO A 1 149 ? 85.833 76.615 75.482 1.000 15.595 149 PRO A N 1
ATOM 1156 C CA . PRO A 1 149 ? 85.425 75.225 75.671 1.000 14.765 149 PRO A CA 1
ATOM 1157 C C . PRO A 1 149 ? 83.954 75.120 76.078 1.000 15.457 149 PRO A C 1
ATOM 1158 O O . PRO A 1 149 ? 83.478 75.911 76.876 1.000 16.237 149 PRO A O 1
ATOM 1162 N N . ILE A 1 150 ? 83.272 74.130 75.511 1.000 14.720 150 ILE A N 1
ATOM 1163 C CA . ILE A 1 150 ? 81.842 73.843 75.795 1.000 14.312 150 ILE A CA 1
ATOM 1164 C C . ILE A 1 150 ? 81.771 72.637 76.728 1.000 14.204 150 ILE A C 1
ATOM 1165 O O . ILE A 1 150 ? 82.334 71.575 76.392 1.000 13.850 150 ILE A O 1
ATOM 1170 N N . VAL A 1 151 ? 81.086 72.794 77.852 1.000 15.548 151 VAL A N 1
ATOM 1171 C CA . VAL A 1 151 ? 80.736 71.682 78.771 1.000 14.904 151 VAL A CA 1
ATOM 1172 C C . VAL A 1 151 ? 79.260 71.385 78.547 1.000 14.150 151 VAL A C 1
ATOM 1173 O O . VAL A 1 151 ? 78.434 72.292 78.753 1.000 15.247 151 VAL A O 1
ATOM 1177 N N . ALA A 1 152 ? 78.947 70.172 78.114 1.000 15.003 152 ALA A N 1
ATOM 1178 C CA . ALA A 1 152 ? 77.578 69.795 77.717 1.000 14.570 152 ALA A CA 1
ATOM 1179 C C . ALA A 1 152 ? 77.002 68.697 78.607 1.000 16.403 152 ALA A C 1
ATOM 1180 O O . ALA A 1 152 ? 77.722 67.880 79.186 1.000 15.653 152 ALA A O 1
ATOM 1182 N N . ASP A 1 153 ? 75.681 68.657 78.600 1.000 17.015 153 ASP A N 1
ATOM 1183 C CA . ASP A 1 153 ? 74.833 67.795 79.451 1.000 14.800 153 ASP A CA 1
ATOM 1184 C C . ASP A 1 153 ? 74.591 66.462 78.743 1.000 15.332 153 ASP A C 1
ATOM 1185 O O . ASP A 1 153 ? 73.911 66.464 77.699 1.000 16.032 153 ASP A O 1
ATOM 1190 N N . GLY A 1 154 ? 75.151 65.374 79.284 1.000 14.568 154 GLY A N 1
ATOM 1191 C CA . GLY A 1 154 ? 74.887 63.998 78.818 1.000 15.273 154 GLY A CA 1
ATOM 1192 C C . GLY A 1 154 ? 73.707 63.356 79.529 1.000 14.768 154 GLY A C 1
ATOM 1193 O O . GLY A 1 154 ? 73.416 62.184 79.236 1.000 15.991 154 GLY A O 1
ATOM 1194 N N . GLU A 1 155 ? 73.046 64.084 80.432 1.000 16.292 155 GLU A N 1
ATOM 1195 C CA . GLU A 1 155 ? 71.898 63.579 81.226 1.000 15.891 155 GLU A CA 1
ATOM 1196 C C . GLU A 1 155 ? 72.281 62.228 81.829 1.000 17.046 155 GLU A C 1
ATOM 1197 O O . GLU A 1 155 ? 73.370 62.135 82.435 1.000 15.824 155 GLU A O 1
ATOM 1203 N N . ALA A 1 156 ? 71.426 61.218 81.674 1.000 16.248 156 ALA A N 1
ATOM 1204 C CA . ALA A 1 156 ? 71.669 59.843 82.159 1.000 22.712 156 ALA A CA 1
ATOM 1205 C C . ALA A 1 156 ? 72.025 58.938 80.973 1.000 22.616 156 ALA A C 1
ATOM 1206 O O . ALA A 1 156 ? 71.918 57.707 81.116 1.000 28.047 156 ALA A O 1
ATOM 1208 N N . GLY A 1 157 ? 72.383 59.531 79.828 1.000 19.095 157 GLY A N 1
ATOM 1209 C CA . GLY A 1 157 ? 72.857 58.801 78.640 1.000 19.034 157 GLY A CA 1
ATOM 1210 C C . GLY A 1 157 ? 71.761 58.210 77.767 1.000 18.206 157 GLY A C 1
ATOM 1211 O O . GLY A 1 157 ? 72.109 57.518 76.807 1.000 17.765 157 GLY A O 1
ATOM 1212 N N . PHE A 1 158 ? 70.478 58.457 78.057 1.000 16.359 158 PHE A N 1
ATOM 1213 C CA . PHE A 1 158 ? 69.341 58.040 77.189 1.000 15.411 158 PHE A CA 1
ATOM 1214 C C . PHE A 1 158 ? 69.324 56.517 77.014 1.000 16.876 158 PHE A C 1
ATOM 1215 O O . PHE A 1 158 ? 68.922 56.016 75.944 1.000 17.738 158 PHE A O 1
ATOM 1223 N N . GLY A 1 159 ? 69.702 55.783 78.051 1.000 17.195 159 GLY A N 1
ATOM 1224 C CA . GLY A 1 159 ? 69.507 54.324 78.069 1.000 18.807 159 GLY A CA 1
ATOM 1225 C C . GLY A 1 159 ? 70.658 53.616 78.734 1.000 18.990 159 GLY A C 1
ATOM 1226 O O . GLY A 1 159 ? 70.983 53.960 79.894 1.000 20.317 159 GLY A O 1
ATOM 1227 N N . GLY A 1 160 ? 71.256 52.671 78.016 1.000 17.308 160 GLY A N 1
ATOM 1228 C CA . GLY A 1 160 ? 72.330 51.813 78.534 1.000 16.790 160 GLY A CA 1
ATOM 1229 C C . GLY A 1 160 ? 73.708 52.345 78.171 1.000 16.056 160 GLY A C 1
ATOM 1230 O O . GLY A 1 160 ? 73.824 53.469 77.650 1.000 15.994 160 GLY A O 1
ATOM 1231 N N . ALA A 1 161 ? 74.734 51.552 78.443 1.000 16.853 161 ALA A N 1
ATOM 1232 C CA . ALA A 1 161 ? 76.147 51.908 78.206 1.000 16.143 161 ALA A CA 1
ATOM 1233 C C . ALA A 1 161 ? 76.365 52.275 76.733 1.000 14.864 161 ALA A C 1
ATOM 1234 O O . ALA A 1 161 ? 77.194 53.140 76.470 1.000 15.631 161 ALA A O 1
ATOM 1236 N N . LEU A 1 162 ? 75.659 51.630 75.803 1.000 15.623 162 LEU A N 1
ATOM 1237 C CA . LEU A 1 162 ? 75.849 51.905 74.355 1.000 16.081 162 LEU A CA 1
ATOM 1238 C C . LEU A 1 162 ? 75.193 53.243 73.997 1.000 14.670 162 LEU A C 1
ATOM 1239 O O . LEU A 1 162 ? 75.738 53.933 73.120 1.000 14.457 162 LEU A O 1
ATOM 1244 N N . ASN A 1 163 ? 74.074 53.601 74.631 1.000 15.376 163 ASN A N 1
ATOM 1245 C CA . ASN A 1 163 ? 73.444 54.933 74.421 1.000 15.182 163 ASN A CA 1
ATOM 1246 C C . ASN A 1 163 ? 74.396 56.022 74.937 1.000 13.353 163 ASN A C 1
ATOM 1247 O O . ASN A 1 163 ? 74.577 57.058 74.255 1.000 14.392 163 ASN A O 1
ATOM 1252 N N . VAL A 1 164 ? 75.019 55.786 76.094 1.000 14.581 164 VAL A N 1
ATOM 1253 C CA . VAL A 1 164 ? 76.044 56.706 76.656 1.000 14.711 164 VAL A CA 1
ATOM 1254 C C . VAL A 1 164 ? 77.161 56.874 75.631 1.000 15.111 164 VAL A C 1
ATOM 1255 O O . VAL A 1 164 ? 77.554 58.025 75.316 1.000 14.560 164 VAL A O 1
ATOM 1259 N N . TYR A 1 165 ? 77.682 55.751 75.142 1.000 15.304 165 TYR A N 1
ATOM 1260 C CA . TYR A 1 165 ? 78.816 55.739 74.192 1.000 14.491 165 TYR A CA 1
ATOM 1261 C C . TYR A 1 165 ? 78.479 56.624 72.984 1.000 15.338 165 TYR A C 1
ATOM 1262 O O . TYR A 1 165 ? 79.270 57.495 72.595 1.000 14.628 165 TYR A O 1
ATOM 1271 N N . GLU A 1 166 ? 77.307 56.411 72.385 1.000 14.192 166 GLU A N 1
ATOM 1272 C CA . GLU A 1 166 ? 76.917 57.128 71.150 1.000 14.212 166 GLU A CA 1
ATOM 1273 C C . GLU A 1 166 ? 76.707 58.613 71.443 1.000 13.226 166 GLU A C 1
ATOM 1274 O O . GLU A 1 166 ? 77.075 59.425 70.571 1.000 14.385 166 GLU A O 1
ATOM 1280 N N . LEU A 1 167 ? 76.154 58.975 72.606 1.000 14.227 167 LEU A N 1
ATOM 1281 C CA . LEU A 1 167 ? 75.970 60.412 72.933 1.000 14.305 167 LEU A CA 1
ATOM 1282 C C . LEU A 1 167 ? 77.354 61.063 73.084 1.000 13.199 167 LEU A C 1
ATOM 1283 O O . LEU A 1 167 ? 77.577 62.132 72.481 1.000 13.202 167 LEU A O 1
ATOM 1288 N N . GLN A 1 168 ? 78.275 60.425 73.808 1.000 12.307 168 GLN A N 1
ATOM 1289 C CA . GLN A 1 168 ? 79.639 60.996 73.976 1.000 14.289 168 GLN A CA 1
ATOM 1290 C C . GLN A 1 168 ? 80.294 61.156 72.595 1.000 14.425 168 GLN A C 1
ATOM 1291 O O . GLN A 1 168 ? 80.860 62.229 72.304 1.000 13.280 168 GLN A O 1
ATOM 1297 N N . LYS A 1 169 ? 80.214 60.133 71.751 1.000 13.527 169 LYS A N 1
ATOM 1298 C CA . LYS A 1 169 ? 80.804 60.176 70.391 1.000 13.298 169 LYS A CA 1
ATOM 1299 C C . LYS A 1 169 ? 80.212 61.364 69.608 1.000 12.987 169 LYS A C 1
ATOM 1300 O O . LYS A 1 169 ? 80.970 62.094 68.960 1.000 13.933 169 LYS A O 1
ATOM 1306 N N . ALA A 1 170 ? 78.896 61.563 69.657 1.000 12.534 170 ALA A N 1
ATOM 1307 C CA . ALA A 1 170 ? 78.234 62.667 68.917 1.000 13.409 170 ALA A CA 1
ATOM 1308 C C . ALA A 1 170 ? 78.634 64.029 69.516 1.000 13.601 170 ALA A C 1
ATOM 1309 O O . ALA A 1 170 ? 78.822 64.984 68.757 1.000 14.532 170 ALA A O 1
ATOM 1311 N N . LEU A 1 171 ? 78.759 64.132 70.840 1.000 13.554 171 LEU A N 1
ATOM 1312 C CA . LEU A 1 171 ? 79.196 65.404 71.471 1.000 13.280 171 LEU A CA 1
ATOM 1313 C C . LEU A 1 171 ? 80.610 65.740 70.982 1.000 13.089 171 LEU A C 1
ATOM 1314 O O . LEU A 1 171 ? 80.882 66.905 70.673 1.000 13.859 171 LEU A O 1
ATOM 1319 N N . ILE A 1 172 ? 81.478 64.738 70.903 1.000 13.939 172 ILE A N 1
ATOM 1320 C CA . ILE A 1 172 ? 82.880 64.926 70.435 1.000 14.197 172 ILE A CA 1
ATOM 1321 C C . ILE A 1 172 ? 82.866 65.344 68.962 1.000 13.607 172 ILE A C 1
ATOM 1322 O O . ILE A 1 172 ? 83.566 66.307 68.594 1.000 13.839 172 ILE A O 1
ATOM 1327 N N . ALA A 1 173 ? 82.083 64.676 68.127 1.000 14.637 173 ALA A N 1
ATOM 1328 C CA . ALA A 1 173 ? 82.013 65.015 66.692 1.000 14.781 173 ALA A CA 1
ATOM 1329 C C . ALA A 1 173 ? 81.628 66.492 66.537 1.000 16.126 173 ALA A C 1
ATOM 1330 O O . ALA A 1 173 ? 82.169 67.155 65.647 1.000 16.034 173 ALA A O 1
ATOM 1332 N N . ALA A 1 174 ? 80.751 66.998 67.405 1.000 14.567 174 ALA A N 1
ATOM 1333 C CA . ALA A 1 174 ? 80.235 68.384 67.377 1.000 15.157 174 ALA A CA 1
ATOM 1334 C C . ALA A 1 174 ? 81.259 69.368 67.971 1.000 14.221 174 ALA A C 1
ATOM 1335 O O . ALA A 1 174 ? 81.064 70.581 67.808 1.000 14.944 174 ALA A O 1
ATOM 1337 N N . GLY A 1 175 ? 82.281 68.878 68.675 1.000 14.924 175 GLY A N 1
ATOM 1338 C CA . GLY A 1 175 ? 83.365 69.727 69.212 1.000 13.666 175 GLY A CA 1
ATOM 1339 C C . GLY A 1 175 ? 83.231 70.042 70.692 1.000 13.882 175 GLY A C 1
ATOM 1340 O O . GLY A 1 175 ? 83.729 71.095 71.109 1.000 16.012 175 GLY A O 1
ATOM 1341 N N . VAL A 1 176 ? 82.633 69.159 71.488 1.000 14.721 176 VAL A N 1
ATOM 1342 C CA . VAL A 1 176 ? 82.500 69.375 72.953 1.000 14.474 176 VAL A CA 1
ATOM 1343 C C . VAL A 1 176 ? 83.881 69.297 73.619 1.000 14.709 176 VAL A C 1
ATOM 1344 O O . VAL A 1 176 ? 84.736 68.540 73.143 1.000 15.695 176 VAL A O 1
ATOM 1348 N N . ALA A 1 177 ? 84.065 70.025 74.724 1.000 14.269 177 ALA A N 1
ATOM 1349 C CA . ALA A 1 177 ? 85.299 69.989 75.544 1.000 14.286 177 ALA A CA 1
ATOM 1350 C C . ALA A 1 177 ? 85.099 69.060 76.741 1.000 16.268 177 ALA A C 1
ATOM 1351 O O . ALA A 1 177 ? 86.078 68.411 77.185 1.000 16.490 177 ALA A O 1
ATOM 1353 N N . GLY A 1 178 ? 83.886 69.029 77.286 1.000 15.733 178 GLY A N 1
ATOM 1354 C CA . GLY A 1 178 ? 83.572 68.251 78.491 1.000 15.656 178 GLY A CA 1
ATOM 1355 C C . GLY A 1 178 ? 82.120 67.840 78.489 1.000 14.433 178 GLY A C 1
ATOM 1356 O O . GLY A 1 178 ? 81.294 68.518 77.862 1.000 15.237 178 GLY A O 1
ATOM 1357 N N . SER A 1 179 ? 81.801 66.773 79.198 1.000 14.982 179 SER A N 1
ATOM 1358 C CA . SER A 1 179 ? 80.413 66.266 79.283 1.000 14.743 179 SER A CA 1
ATOM 1359 C C . SER A 1 179 ? 80.150 65.730 80.686 1.000 15.146 179 SER A C 1
ATOM 1360 O O . SER A 1 179 ? 81.072 65.145 81.287 1.000 16.961 179 SER A O 1
ATOM 1363 N N . HIS A 1 180 ? 78.924 65.908 81.168 1.000 16.342 180 HIS A N 1
ATOM 1364 C CA . HIS A 1 180 ? 78.517 65.411 82.502 1.000 15.286 180 HIS A CA 1
ATOM 1365 C C . HIS A 1 180 ? 77.449 64.327 82.388 1.000 14.483 180 HIS A C 1
ATOM 1366 O O . HIS A 1 180 ? 76.603 64.362 81.482 1.000 14.841 180 HIS A O 1
ATOM 1373 N N . TRP A 1 181 ? 77.494 63.415 83.350 1.000 14.891 181 TRP A N 1
ATOM 1374 C CA . TRP A 1 181 ? 76.767 62.127 83.339 1.000 14.781 181 TRP A CA 1
ATOM 1375 C C . TRP A 1 181 ? 76.279 61.876 84.760 1.000 17.557 181 TRP A C 1
ATOM 1376 O O . TRP A 1 181 ? 77.116 61.916 85.680 1.000 17.028 181 TRP A O 1
ATOM 1387 N N . GLU A 1 182 ? 74.987 61.612 84.925 1.000 15.394 182 GLU A N 1
ATOM 1388 C CA . GLU A 1 182 ? 74.378 61.512 86.273 1.000 18.158 182 GLU A CA 1
ATOM 1389 C C . GLU A 1 182 ? 73.868 60.091 86.529 1.000 17.593 182 GLU A C 1
ATOM 1390 O O . GLU A 1 182 ? 73.523 59.353 85.571 1.000 16.567 182 GLU A O 1
ATOM 1396 N N . ASP A 1 183 ? 73.779 59.754 87.806 1.000 16.452 183 ASP A N 1
ATOM 1397 C CA . ASP A 1 183 ? 73.473 58.393 88.294 1.000 15.757 183 ASP A CA 1
ATOM 1398 C C . ASP A 1 183 ? 71.964 58.221 88.488 1.000 16.438 183 ASP A C 1
ATOM 1399 O O . ASP A 1 183 ? 71.561 57.586 89.458 1.000 16.318 183 ASP A O 1
ATOM 1404 N N . GLN A 1 184 ? 71.162 58.694 87.535 1.000 16.654 184 GLN A N 1
ATOM 1405 C CA . GLN A 1 184 ? 69.692 58.502 87.509 1.000 17.829 184 GLN A CA 1
ATOM 1406 C C . GLN A 1 184 ? 69.313 57.445 86.473 1.000 21.719 184 GLN A C 1
ATOM 1407 O O . GLN A 1 184 ? 70.059 57.247 85.499 1.000 21.630 184 GLN A O 1
ATOM 1413 N N . LEU A 1 185 ? 68.163 56.808 86.675 1.000 21.165 185 LEU A N 1
ATOM 1414 C CA . LEU A 1 185 ? 67.539 55.906 85.672 1.000 22.337 185 LEU A CA 1
ATOM 1415 C C . LEU A 1 185 ? 67.062 56.775 84.509 1.000 24.761 185 LEU A C 1
ATOM 1416 O O . LEU A 1 185 ? 66.258 57.678 84.772 1.000 21.561 185 LEU A O 1
ATOM 1421 N N . ALA A 1 186 ? 67.519 56.509 83.279 1.000 23.218 186 ALA A N 1
ATOM 1422 C CA . ALA A 1 186 ? 67.223 57.375 82.112 1.000 26.764 186 ALA A CA 1
ATOM 1423 C C . ALA A 1 186 ? 65.707 57.463 81.902 1.000 24.485 186 ALA A C 1
ATOM 1424 O O . ALA A 1 186 ? 65.223 58.562 81.627 1.000 22.967 186 ALA A O 1
ATOM 1426 N N . SER A 1 187 ? 64.972 56.363 82.079 1.000 24.717 187 SER A N 1
ATOM 1427 C CA . SER A 1 187 ? 63.504 56.301 81.824 1.000 20.604 187 SER A CA 1
ATOM 1428 C C . SER A 1 187 ? 62.729 57.158 82.832 1.000 26.298 187 SER A C 1
ATOM 1429 O O . SER A 1 187 ? 61.551 57.435 82.563 1.000 26.010 187 SER A O 1
ATOM 1432 N N . GLU A 1 188 ? 63.347 57.560 83.950 1.000 22.679 188 GLU A N 1
ATOM 1433 C CA . GLU A 1 188 ? 62.682 58.382 85.002 1.000 25.380 188 GLU A CA 1
ATOM 1434 C C . GLU A 1 188 ? 63.535 59.618 85.316 1.000 24.730 188 GLU A C 1
ATOM 1435 O O . GLU A 1 188 ? 63.382 60.187 86.414 1.000 23.330 188 GLU A O 1
ATOM 1441 N N . LYS A 1 189 ? 64.395 60.029 84.384 1.000 22.334 189 LYS A N 1
ATOM 1442 C CA . LYS A 1 189 ? 65.368 61.137 84.567 1.000 21.896 189 LYS A CA 1
ATOM 1443 C C . LYS A 1 189 ? 64.627 62.413 84.955 1.000 24.351 189 LYS A C 1
ATOM 1444 O O . LYS A 1 189 ? 63.554 62.674 84.401 1.000 25.881 189 LYS A O 1
ATOM 1450 N N . LYS A 1 190 ? 65.204 63.188 85.872 1.000 23.365 190 LYS A N 1
ATOM 1451 C CA . LYS A 1 190 ? 64.655 64.486 86.329 1.000 23.395 190 LYS A CA 1
ATOM 1452 C C . LYS A 1 190 ? 65.766 65.537 86.401 1.000 25.401 190 LYS A C 1
ATOM 1453 O O . LYS A 1 190 ? 66.922 65.187 86.719 1.000 26.645 190 LYS A O 1
ATOM 1459 N N . CYS A 1 191 ? 65.401 66.797 86.172 1.000 22.869 191 CYS A N 1
ATOM 1460 C CA . CYS A 1 191 ? 66.121 67.981 86.700 1.000 22.632 191 CYS A CA 1
ATOM 1461 C C . CYS A 1 191 ? 66.570 67.672 88.129 1.000 23.242 191 CYS A C 1
ATOM 1462 O O . CYS A 1 191 ? 65.786 67.073 88.881 1.000 25.748 191 CYS A O 1
ATOM 1465 N N . GLY A 1 192 ? 67.781 68.076 88.506 1.000 25.004 192 GLY A N 1
ATOM 1466 C CA . GLY A 1 192 ? 68.292 67.864 89.875 1.000 24.484 192 GLY A CA 1
ATOM 1467 C C . GLY A 1 192 ? 67.352 68.434 90.923 1.000 25.056 192 GLY A C 1
ATOM 1468 O O . GLY A 1 192 ? 67.371 67.926 92.056 1.000 24.620 192 GLY A O 1
ATOM 1469 N N . HIS A 1 193 ? 66.553 69.447 90.568 1.000 22.579 193 HIS A N 1
ATOM 1470 C CA . HIS A 1 193 ? 65.664 70.186 91.506 1.000 26.395 193 HIS A CA 1
ATOM 1471 C C . HIS A 1 193 ? 64.188 69.855 91.253 1.000 28.148 193 HIS A C 1
ATOM 1472 O O . HIS A 1 193 ? 63.319 70.578 91.784 1.000 26.462 193 HIS A O 1
ATOM 1479 N N . LEU A 1 194 ? 63.901 68.792 90.498 1.000 24.130 194 LEU A N 1
ATOM 1480 C CA . LEU A 1 194 ? 62.540 68.194 90.430 1.000 26.603 194 LEU A CA 1
ATOM 1481 C C . LEU A 1 194 ? 62.499 66.999 91.386 1.000 24.349 194 LEU A C 1
ATOM 1482 O O . LEU A 1 194 ? 63.576 66.478 91.740 1.000 25.508 194 LEU A O 1
ATOM 1487 N N . GLY A 1 195 ? 61.301 66.594 91.800 1.000 25.436 195 GLY A N 1
ATOM 1488 C CA . GLY A 1 195 ? 61.108 65.381 92.613 1.000 24.033 195 GLY A CA 1
ATOM 1489 C C . GLY A 1 195 ? 61.032 64.147 91.734 1.000 24.267 195 GLY A C 1
ATOM 1490 O O . GLY A 1 195 ? 61.148 64.286 90.501 1.000 23.242 195 GLY A O 1
ATOM 1491 N N . GLY A 1 196 ? 60.838 62.976 92.348 1.000 25.023 196 GLY A N 1
ATOM 1492 C CA . GLY A 1 196 ? 60.587 61.702 91.647 1.000 26.895 196 GLY A CA 1
ATOM 1493 C C . GLY A 1 196 ? 61.848 61.144 91.018 1.000 24.630 196 GLY A C 1
ATOM 1494 O O . GLY A 1 196 ? 61.747 60.478 89.953 1.000 23.894 196 GLY A O 1
ATOM 1495 N N . LYS A 1 197 ? 63.006 61.381 91.652 1.000 22.744 197 LYS A N 1
ATOM 1496 C CA . LYS A 1 197 ? 64.298 60.907 91.100 1.000 20.488 197 LYS A CA 1
ATOM 1497 C C . LYS A 1 197 ? 64.511 59.453 91.517 1.000 20.098 197 LYS A C 1
ATOM 1498 O O . LYS A 1 197 ? 64.198 59.094 92.663 1.000 20.174 197 LYS A O 1
ATOM 1504 N N . VAL A 1 198 ? 65.040 58.659 90.598 1.000 18.259 198 VAL A N 1
ATOM 1505 C CA . VAL A 1 198 ? 65.386 57.232 90.828 1.000 18.156 198 VAL A CA 1
ATOM 1506 C C . VAL A 1 198 ? 66.865 57.066 90.505 1.000 19.012 198 VAL A C 1
ATOM 1507 O O . VAL A 1 198 ? 67.266 57.327 89.349 1.000 19.152 198 VAL A O 1
ATOM 1511 N N . LEU A 1 199 ? 67.657 56.676 91.497 1.000 16.924 199 LEU A N 1
ATOM 1512 C CA . LEU A 1 199 ? 69.093 56.393 91.292 1.000 17.336 199 LEU A CA 1
ATOM 1513 C C . LEU A 1 199 ? 69.255 55.037 90.613 1.000 15.593 199 LEU A C 1
ATOM 1514 O O . LEU A 1 199 ? 68.370 54.157 90.734 1.000 16.101 199 LEU A O 1
ATOM 1519 N N . ILE A 1 200 ? 70.385 54.865 89.953 1.000 16.189 200 ILE A N 1
ATOM 1520 C CA A ILE A 1 200 ? 70.861 53.525 89.511 0.500 18.178 200 ILE A CA 1
ATOM 1521 C CA B ILE A 1 200 ? 70.857 53.523 89.515 0.500 17.052 200 ILE A CA 1
ATOM 1522 C C . ILE A 1 200 ? 71.983 53.102 90.458 1.000 17.370 200 ILE A C 1
ATOM 1523 O O . ILE A 1 200 ? 72.506 53.923 91.224 1.000 17.240 200 ILE A O 1
ATOM 1532 N N . PRO A 1 201 ? 72.332 51.805 90.488 1.000 17.463 201 PRO A N 1
ATOM 1533 C CA . PRO A 1 201 ? 73.398 51.332 91.368 1.000 17.424 201 PRO A CA 1
ATOM 1534 C C . PRO A 1 201 ? 74.741 52.018 91.103 1.000 17.888 201 PRO A C 1
ATOM 1535 O O . PRO A 1 201 ? 75.019 52.434 89.980 1.000 17.872 201 PRO A O 1
ATOM 1539 N N . THR A 1 202 ? 75.568 52.125 92.144 1.000 17.708 202 THR A N 1
ATOM 1540 C CA . THR A 1 202 ? 76.903 52.762 92.044 1.000 18.240 202 THR A CA 1
ATOM 1541 C C . THR A 1 202 ? 77.656 52.148 90.854 1.000 19.112 202 THR A C 1
ATOM 1542 O O . THR A 1 202 ? 78.207 52.917 90.040 1.000 18.981 202 THR A O 1
ATOM 1546 N N . GLN A 1 203 ? 77.684 50.816 90.730 1.000 19.060 203 GLN A N 1
ATOM 1547 C CA . GLN A 1 203 ? 78.492 50.155 89.666 1.000 21.350 203 GLN A CA 1
ATOM 1548 C C . GLN A 1 203 ? 77.947 50.542 88.289 1.000 18.852 203 GLN A C 1
ATOM 1549 O O . GLN A 1 203 ? 78.747 50.655 87.344 1.000 19.945 203 GLN A O 1
ATOM 1555 N N . GLN A 1 204 ? 76.633 50.713 88.162 1.000 18.624 204 GLN A N 1
ATOM 1556 C CA . GLN A 1 204 ? 76.025 51.084 86.863 1.000 18.640 204 GLN A CA 1
ATOM 1557 C C . GLN A 1 204 ? 76.534 52.470 86.455 1.000 15.769 204 GLN A C 1
ATOM 1558 O O . GLN A 1 204 ? 76.781 52.676 85.249 1.000 17.512 204 GLN A O 1
ATOM 1564 N N . HIS A 1 205 ? 76.705 53.401 87.392 1.000 15.048 205 HIS A N 1
ATOM 1565 C CA . HIS A 1 205 ? 77.206 54.751 87.026 1.000 16.190 205 HIS A CA 1
ATOM 1566 C C . HIS A 1 205 ? 78.693 54.669 86.679 1.000 17.256 205 HIS A C 1
ATOM 1567 O O . HIS A 1 205 ? 79.141 55.397 85.770 1.000 16.668 205 HIS A O 1
ATOM 1574 N N . ILE A 1 206 ? 79.451 53.806 87.357 1.000 17.233 206 ILE A N 1
ATOM 1575 C CA . ILE A 1 206 ? 80.865 53.571 86.958 1.000 17.160 206 ILE A CA 1
ATOM 1576 C C . ILE A 1 206 ? 80.889 53.048 85.512 1.000 16.270 206 ILE A C 1
ATOM 1577 O O . ILE A 1 206 ? 81.772 53.477 84.752 1.000 17.370 206 ILE A O 1
ATOM 1582 N N . ARG A 1 207 ? 79.940 52.182 85.132 1.000 16.486 207 ARG A N 1
ATOM 1583 C CA . ARG A 1 207 ? 79.828 51.683 83.730 1.000 18.251 207 ARG A CA 1
ATOM 1584 C C . ARG A 1 207 ? 79.607 52.886 82.799 1.000 16.184 207 ARG A C 1
ATOM 1585 O O . ARG A 1 207 ? 80.268 52.963 81.739 1.000 17.009 207 ARG A O 1
ATOM 1593 N N . THR A 1 208 ? 78.702 53.787 83.158 1.000 16.830 208 THR A N 1
ATOM 1594 C CA . THR A 1 208 ? 78.424 55.010 82.362 1.000 15.234 208 THR A CA 1
ATOM 1595 C C . THR A 1 208 ? 79.716 55.813 82.199 1.000 15.708 208 THR A C 1
ATOM 1596 O O . THR A 1 208 ? 80.032 56.236 81.068 1.000 16.375 208 THR A O 1
ATOM 1600 N N . LEU A 1 209 ? 80.441 56.051 83.286 1.000 15.854 209 LEU A N 1
ATOM 1601 C CA . LEU A 1 209 ? 81.655 56.902 83.230 1.000 14.793 209 LEU A CA 1
ATOM 1602 C C . LEU A 1 209 ? 82.732 56.192 82.402 1.000 15.157 209 LEU A C 1
ATOM 1603 O O . LEU A 1 209 ? 83.479 56.871 81.676 1.000 17.410 209 LEU A O 1
ATOM 1608 N N . THR A 1 210 ? 82.800 54.868 82.492 1.000 15.333 210 THR A N 1
ATOM 1609 C CA . THR A 1 210 ? 83.750 54.030 81.717 1.000 15.629 210 THR A CA 1
ATOM 1610 C C . THR A 1 210 ? 83.408 54.148 80.226 1.000 15.435 210 THR A C 1
ATOM 1611 O O . THR A 1 210 ? 84.320 54.320 79.390 1.000 16.447 210 THR A O 1
ATOM 1615 N N . SER A 1 211 ? 82.118 54.068 79.895 1.000 15.741 211 SER A N 1
ATOM 1616 C CA . SER A 1 211 ? 81.637 54.179 78.498 1.000 16.060 211 SER A CA 1
ATOM 1617 C C . SER A 1 211 ? 81.949 55.575 77.933 1.000 14.911 211 SER A C 1
ATOM 1618 O O . SER A 1 211 ? 82.420 55.668 76.787 1.000 15.220 211 SER A O 1
ATOM 1621 N N . ALA A 1 212 ? 81.733 56.629 78.716 1.000 14.284 212 ALA A N 1
ATOM 1622 C CA . ALA A 1 212 ? 82.013 58.021 78.302 1.000 14.862 212 ALA A CA 1
ATOM 1623 C C . ALA A 1 212 ? 83.519 58.178 78.039 1.000 16.304 212 ALA A C 1
ATOM 1624 O O . ALA A 1 212 ? 83.905 58.797 77.038 1.000 15.591 212 ALA A O 1
ATOM 1626 N N . ARG A 1 213 ? 84.368 57.617 78.893 1.000 16.462 213 ARG A N 1
ATOM 1627 C CA . ARG A 1 213 ? 85.839 57.690 78.683 1.000 16.626 213 ARG A CA 1
ATOM 1628 C C . ARG A 1 213 ? 86.213 56.863 77.449 1.000 16.185 213 ARG A C 1
ATOM 1629 O O . ARG A 1 213 ? 87.059 57.329 76.655 1.000 16.055 213 ARG A O 1
ATOM 1637 N N . LEU A 1 214 ? 85.613 55.685 77.272 1.000 14.929 214 LEU A N 1
ATOM 1638 C CA . LEU A 1 214 ? 85.960 54.795 76.137 1.000 16.040 214 LEU A CA 1
ATOM 1639 C C . LEU A 1 214 ? 85.637 55.509 74.830 1.000 15.712 214 LEU A C 1
ATOM 1640 O O . LEU A 1 214 ? 86.466 55.469 73.910 1.000 15.496 214 LEU A O 1
ATOM 1645 N N . ALA A 1 215 ? 84.476 56.165 74.733 1.000 14.493 215 ALA A N 1
ATOM 1646 C CA . ALA A 1 215 ? 84.102 56.880 73.495 1.000 15.263 215 ALA A CA 1
ATOM 1647 C C . ALA A 1 215 ? 85.142 57.966 73.197 1.000 14.999 215 ALA A C 1
ATOM 1648 O O . ALA A 1 215 ? 85.502 58.141 72.032 1.000 14.845 215 ALA A O 1
ATOM 1650 N N . ALA A 1 216 ? 85.603 58.686 74.220 1.000 15.247 216 ALA A N 1
ATOM 1651 C CA . ALA A 1 216 ? 86.623 59.746 74.061 1.000 14.352 216 ALA A CA 1
ATOM 1652 C C . ALA A 1 216 ? 87.949 59.112 73.622 1.000 16.743 216 ALA A C 1
ATOM 1653 O O . ALA A 1 216 ? 88.603 59.659 72.722 1.000 16.249 216 ALA A O 1
ATOM 1655 N N . ASP A 1 217 ? 88.326 57.979 74.210 1.000 17.163 217 ASP A N 1
ATOM 1656 C CA . ASP A 1 217 ? 89.588 57.279 73.846 1.000 16.634 217 ASP A CA 1
ATOM 1657 C C . ASP A 1 217 ? 89.521 56.794 72.389 1.000 15.619 217 ASP A C 1
ATOM 1658 O O . ASP A 1 217 ? 90.506 56.971 71.653 1.000 17.280 217 ASP A O 1
ATOM 1663 N N . VAL A 1 218 ? 88.403 56.204 71.967 1.000 15.629 218 VAL A N 1
ATOM 1664 C CA . VAL A 1 218 ? 88.247 55.698 70.575 1.000 15.678 218 VAL A CA 1
ATOM 1665 C C . VAL A 1 218 ? 88.286 56.890 69.603 1.000 16.959 218 VAL A C 1
ATOM 1666 O O . VAL A 1 218 ? 88.886 56.758 68.520 1.000 18.196 218 VAL A O 1
ATOM 1670 N N . ALA A 1 219 ? 87.716 58.031 69.993 1.000 16.102 219 ALA A N 1
ATOM 1671 C CA . ALA A 1 219 ? 87.736 59.291 69.217 1.000 16.414 219 ALA A CA 1
ATOM 1672 C C . ALA A 1 219 ? 89.076 60.019 69.363 1.000 18.001 219 ALA A C 1
ATOM 1673 O O . ALA A 1 219 ? 89.256 61.064 68.702 1.000 19.341 219 ALA A O 1
ATOM 1675 N N . ASP A 1 220 ? 89.963 59.509 70.216 1.000 16.794 220 ASP A N 1
ATOM 1676 C CA . ASP A 1 220 ? 91.362 59.993 70.391 1.000 18.714 220 ASP A CA 1
ATOM 1677 C C . ASP A 1 220 ? 91.381 61.458 70.847 1.000 18.623 220 ASP A C 1
ATOM 1678 O O . ASP A 1 220 ? 92.253 62.210 70.376 1.000 20.134 220 ASP A O 1
ATOM 1683 N N . VAL A 1 221 ? 90.478 61.859 71.747 1.000 16.831 221 VAL A N 1
ATOM 1684 C CA . VAL A 1 221 ? 90.474 63.239 72.317 1.000 17.011 221 VAL A CA 1
ATOM 1685 C C . VAL A 1 221 ? 90.340 63.160 73.832 1.000 16.336 221 VAL A C 1
ATOM 1686 O O . VAL A 1 221 ? 89.669 62.281 74.364 1.000 18.907 221 VAL A O 1
ATOM 1690 N N . PRO A 1 222 ? 90.988 64.083 74.573 1.000 17.580 222 PRO A N 1
ATOM 1691 C CA . PRO A 1 222 ? 91.018 64.028 76.038 1.000 16.594 222 PRO A CA 1
ATOM 1692 C C . PRO A 1 222 ? 89.843 64.751 76.710 1.000 18.012 222 PRO A C 1
ATOM 1693 O O . PRO A 1 222 ? 90.024 65.582 77.590 1.000 17.560 222 PRO A O 1
ATOM 1697 N N . THR A 1 223 ? 88.631 64.389 76.293 1.000 17.221 223 THR A N 1
ATOM 1698 C CA . THR A 1 223 ? 87.370 64.993 76.777 1.000 16.613 223 THR A CA 1
ATOM 1699 C C . THR A 1 223 ? 87.346 65.000 78.309 1.000 14.244 223 THR A C 1
ATOM 1700 O O . THR A 1 223 ? 87.698 63.980 78.930 1.000 15.847 223 THR A O 1
ATOM 1704 N N . VAL A 1 224 ? 86.926 66.111 78.894 1.000 16.512 224 VAL A N 1
ATOM 1705 C CA . VAL A 1 224 ? 86.741 66.232 80.365 1.000 17.165 224 VAL A CA 1
ATOM 1706 C C . VAL A 1 224 ? 85.443 65.514 80.746 1.000 18.618 224 VAL A C 1
ATOM 1707 O O . VAL A 1 224 ? 84.371 65.880 80.228 1.000 18.083 224 VAL A O 1
ATOM 1711 N N . VAL A 1 225 ? 85.547 64.500 81.601 1.000 16.594 225 VAL A N 1
ATOM 1712 C CA . VAL A 1 225 ? 84.397 63.642 82.004 1.000 17.099 225 VAL A CA 1
ATOM 1713 C C . VAL A 1 225 ? 83.978 64.043 83.415 1.000 19.686 225 VAL A C 1
ATOM 1714 O O . VAL A 1 225 ? 84.822 63.986 84.332 1.000 18.926 225 VAL A O 1
ATOM 1718 N N . ILE A 1 226 ? 82.728 64.463 83.566 1.000 16.128 226 ILE A N 1
ATOM 1719 C CA . ILE A 1 226 ? 82.174 64.981 84.839 1.000 17.262 226 ILE A CA 1
ATOM 1720 C C . ILE A 1 226 ? 81.131 63.984 85.343 1.000 19.418 226 ILE A C 1
ATOM 1721 O O . ILE A 1 226 ? 80.210 63.636 84.578 1.000 17.708 226 ILE A O 1
ATOM 1726 N N . ALA A 1 227 ? 81.275 63.537 86.585 1.000 17.633 227 ALA A N 1
ATOM 1727 C CA . ALA A 1 227 ? 80.316 62.642 87.254 1.000 17.232 227 ALA A CA 1
ATOM 1728 C C . ALA A 1 227 ? 79.407 63.486 88.139 1.000 18.355 227 ALA A C 1
ATOM 1729 O O . ALA A 1 227 ? 79.911 64.270 88.978 1.000 18.095 227 ALA A O 1
ATOM 1731 N N . ARG A 1 228 ? 78.105 63.305 87.982 1.000 18.956 228 ARG A N 1
ATOM 1732 C CA . ARG A 1 228 ? 77.093 63.985 88.811 1.000 16.894 228 ARG A CA 1
ATOM 1733 C C . ARG A 1 228 ? 76.366 62.929 89.647 1.000 16.350 228 ARG A C 1
ATOM 1734 O O . ARG A 1 228 ? 76.002 61.883 89.083 1.000 17.884 228 ARG A O 1
ATOM 1742 N N . THR A 1 229 ? 76.147 63.203 90.930 1.000 14.803 229 THR A N 1
ATOM 1743 C CA . THR A 1 229 ? 75.260 62.368 91.772 1.000 16.564 229 THR A CA 1
ATOM 1744 C C . THR A 1 229 ? 74.000 63.143 92.160 1.000 16.082 229 THR A C 1
ATOM 1745 O O . THR A 1 229 ? 74.090 64.349 92.528 1.000 17.901 229 THR A O 1
ATOM 1749 N N . ASP A 1 230 ? 72.870 62.446 92.099 1.000 17.417 230 ASP A N 1
ATOM 1750 C CA . ASP A 1 230 ? 71.527 62.953 92.461 1.000 17.436 230 ASP A CA 1
ATOM 1751 C C . ASP A 1 230 ? 71.071 62.351 93.802 1.000 17.313 230 ASP A C 1
ATOM 1752 O O . ASP A 1 230 ? 69.883 62.443 94.104 1.000 17.390 230 ASP A O 1
ATOM 1757 N N . ALA A 1 231 ? 71.993 61.816 94.607 1.000 18.055 231 ALA A N 1
ATOM 1758 C CA . ALA A 1 231 ? 71.647 61.078 95.844 1.000 17.514 231 ALA A CA 1
ATOM 1759 C C . ALA A 1 231 ? 71.229 62.017 96.989 1.000 18.565 231 ALA A C 1
ATOM 1760 O O . ALA A 1 231 ? 70.708 61.502 97.997 1.000 18.869 231 ALA A O 1
ATOM 1762 N N . GLU A 1 232 ? 71.410 63.333 96.879 1.000 16.994 232 GLU A N 1
ATOM 1763 C CA . GLU A 1 232 ? 71.035 64.265 97.981 1.000 18.869 232 GLU A CA 1
ATOM 1764 C C . GLU A 1 232 ? 69.514 64.239 98.187 1.000 23.065 232 GLU A C 1
ATOM 1765 O O . GLU A 1 232 ? 69.095 64.225 99.357 1.000 21.027 232 GLU A O 1
ATOM 1771 N N . ALA A 1 233 ? 68.715 64.215 97.108 1.000 18.177 233 ALA A N 1
ATOM 1772 C CA . ALA A 1 233 ? 67.234 64.274 97.179 1.000 19.542 233 ALA A CA 1
ATOM 1773 C C . ALA A 1 233 ? 66.569 62.949 96.771 1.000 17.505 233 ALA A C 1
ATOM 1774 O O . ALA A 1 233 ? 65.417 62.720 97.210 1.000 19.176 233 ALA A O 1
ATOM 1776 N N . ALA A 1 234 ? 67.203 62.112 95.942 1.000 17.187 234 ALA A N 1
ATOM 1777 C CA . ALA A 1 234 ? 66.557 60.884 95.417 1.000 16.427 234 ALA A CA 1
ATOM 1778 C C . ALA A 1 234 ? 66.206 59.932 96.565 1.000 17.021 234 ALA A C 1
ATOM 1779 O O . ALA A 1 234 ? 67.093 59.641 97.369 1.000 17.970 234 ALA A O 1
ATOM 1781 N N . THR A 1 235 ? 64.968 59.449 96.623 1.000 18.320 235 THR A N 1
ATOM 1782 C CA . THR A 1 235 ? 64.532 58.493 97.674 1.000 19.091 235 THR A CA 1
ATOM 1783 C C . THR A 1 235 ? 64.237 57.124 97.057 1.000 18.755 235 THR A C 1
ATOM 1784 O O . THR A 1 235 ? 63.722 56.256 97.788 1.000 17.101 235 THR A O 1
ATOM 1788 N N . LEU A 1 236 ? 64.583 56.918 95.781 1.000 17.268 236 LEU A N 1
ATOM 1789 C CA . LEU A 1 236 ? 64.383 55.628 95.087 1.000 17.404 236 LEU A CA 1
ATOM 1790 C C . LEU A 1 236 ? 65.677 55.208 94.400 1.000 17.269 236 LEU A C 1
ATOM 1791 O O . LEU A 1 236 ? 66.461 56.086 93.968 1.000 17.460 236 LEU A O 1
ATOM 1796 N N . ILE A 1 237 ? 65.864 53.898 94.302 1.000 16.726 237 ILE A N 1
ATOM 1797 C CA . ILE A 1 237 ? 66.962 53.278 93.516 1.000 15.711 237 ILE A CA 1
ATOM 1798 C C . ILE A 1 237 ? 66.400 52.035 92.824 1.000 16.671 237 ILE A C 1
ATOM 1799 O O . ILE A 1 237 ? 65.493 51.387 93.365 1.000 17.109 237 ILE A O 1
ATOM 1804 N N . THR A 1 238 ? 66.903 51.715 91.637 1.000 16.158 238 THR A N 1
ATOM 1805 C CA . THR A 1 238 ? 66.357 50.623 90.801 1.000 17.049 238 THR A CA 1
ATOM 1806 C C . THR A 1 238 ? 66.596 49.258 91.463 1.000 18.306 238 THR A C 1
ATOM 1807 O O . THR A 1 238 ? 65.776 48.353 91.241 1.000 20.009 238 THR A O 1
ATOM 1811 N N . SER A 1 239 ? 67.683 49.096 92.212 1.000 18.298 239 SER A N 1
ATOM 1812 C CA . SER A 1 239 ? 68.145 47.778 92.716 1.000 19.434 239 SER A CA 1
ATOM 1813 C C . SER A 1 239 ? 69.017 47.959 93.958 1.000 19.888 239 SER A C 1
ATOM 1814 O O . SER A 1 239 ? 69.678 49.007 94.065 1.000 19.512 239 SER A O 1
ATOM 1817 N N . ASP A 1 240 ? 69.028 46.951 94.839 1.000 20.693 240 ASP A N 1
ATOM 1818 C CA . ASP A 1 240 ? 69.898 46.905 96.040 1.000 20.357 240 ASP A CA 1
ATOM 1819 C C . ASP A 1 240 ? 71.100 45.985 95.786 1.000 21.252 240 ASP A C 1
ATOM 1820 O O . ASP A 1 240 ? 71.767 45.621 96.769 1.000 23.496 240 ASP A O 1
ATOM 1825 N N . VAL A 1 241 ? 71.387 45.640 94.527 1.000 20.338 241 VAL A N 1
ATOM 1826 C CA . VAL A 1 241 ? 72.414 44.617 94.166 1.000 23.868 241 VAL A CA 1
ATOM 1827 C C . VAL A 1 241 ? 73.816 45.080 94.607 1.000 24.541 241 VAL A C 1
ATOM 1828 O O . VAL A 1 241 ? 74.643 44.199 94.945 1.000 24.708 241 VAL A O 1
ATOM 1832 N N . ASP A 1 242 ? 74.104 46.383 94.604 1.000 20.716 242 ASP A N 1
ATOM 1833 C CA . ASP A 1 242 ? 75.458 46.918 94.915 1.000 21.826 242 ASP A CA 1
ATOM 1834 C C . ASP A 1 242 ? 75.623 47.110 96.431 1.000 21.239 242 ASP A C 1
ATOM 1835 O O . ASP A 1 242 ? 74.892 47.930 97.027 1.000 20.768 242 ASP A O 1
ATOM 1840 N N . GLU A 1 243 ? 76.593 46.414 97.033 1.000 24.116 243 GLU A N 1
ATOM 1841 C CA . GLU A 1 243 ? 76.859 46.471 98.496 1.000 26.024 243 GLU A CA 1
ATOM 1842 C C . GLU A 1 243 ? 77.145 47.911 98.943 1.000 24.153 243 GLU A C 1
ATOM 1843 O O . GLU A 1 243 ? 76.859 48.218 100.103 1.000 24.416 243 GLU A O 1
ATOM 1849 N N . ARG A 1 244 ? 77.676 48.775 98.073 1.000 20.630 244 ARG A N 1
ATOM 1850 C CA . ARG A 1 244 ? 77.954 50.193 98.430 1.000 22.046 244 ARG A CA 1
ATOM 1851 C C . ARG A 1 244 ? 76.645 50.965 98.651 1.000 20.489 244 ARG A C 1
ATOM 1852 O O . ARG A 1 244 ? 76.671 51.988 99.367 1.000 21.058 244 ARG A O 1
ATOM 1860 N N . ASP A 1 245 ? 75.543 50.520 98.046 1.000 19.208 245 ASP A N 1
ATOM 1861 C CA . ASP A 1 245 ? 74.228 51.209 98.126 1.000 19.613 245 ASP A CA 1
ATOM 1862 C C . ASP A 1 245 ? 73.389 50.661 99.285 1.000 20.674 245 ASP A C 1
ATOM 1863 O O . ASP A 1 245 ? 72.471 51.370 99.727 1.000 20.258 245 ASP A O 1
ATOM 1868 N N . GLN A 1 246 ? 73.693 49.448 99.749 1.000 22.651 246 GLN A N 1
ATOM 1869 C CA . GLN A 1 246 ? 72.863 48.708 100.740 1.000 21.814 246 GLN A CA 1
ATOM 1870 C C . GLN A 1 246 ? 72.759 49.456 102.069 1.000 20.562 246 GLN A C 1
ATOM 1871 O O . GLN A 1 246 ? 71.706 49.393 102.694 1.000 22.577 246 GLN A O 1
ATOM 1877 N N . PRO A 1 247 ? 73.776 50.202 102.558 1.000 21.030 247 PRO A N 1
ATOM 1878 C CA . PRO A 1 247 ? 73.631 50.949 103.811 1.000 22.259 247 PRO A CA 1
ATOM 1879 C C . PRO A 1 247 ? 72.464 51.943 103.855 1.000 23.431 247 PRO A C 1
ATOM 1880 O O . PRO A 1 247 ? 72.011 52.259 104.935 1.000 24.181 247 PRO A O 1
ATOM 1884 N N . PHE A 1 248 ? 71.996 52.412 102.692 1.000 20.481 248 PHE A N 1
ATOM 1885 C CA . PHE A 1 248 ? 70.948 53.455 102.572 1.000 20.183 248 PHE A CA 1
ATOM 1886 C C . PHE A 1 248 ? 69.588 52.823 102.246 1.000 19.804 248 PHE A C 1
ATOM 1887 O O . PHE A 1 248 ? 68.569 53.525 102.348 1.000 20.849 248 PHE A O 1
ATOM 1895 N N . ILE A 1 249 ? 69.557 51.539 101.890 1.000 19.120 249 ILE A N 1
ATOM 1896 C CA . ILE A 1 249 ? 68.324 50.816 101.468 1.000 20.474 249 ILE A CA 1
ATOM 1897 C C . ILE A 1 249 ? 67.483 50.578 102.723 1.000 22.290 249 ILE A C 1
ATOM 1898 O O . ILE A 1 249 ? 68.037 50.071 103.708 1.000 23.806 249 ILE A O 1
ATOM 1903 N N . THR A 1 250 ? 66.198 50.926 102.690 1.000 21.322 250 THR A N 1
ATOM 1904 C CA . THR A 1 250 ? 65.274 50.770 103.850 1.000 24.658 250 THR A CA 1
ATOM 1905 C C . THR A 1 250 ? 64.714 49.348 103.882 1.000 27.993 250 THR A C 1
ATOM 1906 O O . THR A 1 250 ? 64.269 48.937 104.965 1.000 29.750 250 THR A O 1
ATOM 1910 N N . GLY A 1 251 ? 64.689 48.656 102.734 1.000 23.867 251 GLY A N 1
ATOM 1911 C CA . GLY A 1 251 ? 64.099 47.311 102.574 1.000 25.372 251 GLY A CA 1
ATOM 1912 C C . GLY A 1 251 ? 62.712 47.353 101.954 1.000 25.613 251 GLY A C 1
ATOM 1913 O O . GLY A 1 251 ? 62.230 46.300 101.514 1.000 29.904 251 GLY A O 1
ATOM 1914 N N . GLU A 1 252 ? 62.096 48.533 101.890 1.000 20.709 252 GLU A N 1
ATOM 1915 C CA . GLU A 1 252 ? 60.753 48.758 101.297 1.000 21.608 252 GLU A CA 1
ATOM 1916 C C . GLU A 1 252 ? 60.884 48.897 99.773 1.000 22.095 252 GLU A C 1
ATOM 1917 O O . GLU A 1 252 ? 61.842 49.566 99.324 1.000 21.027 252 GLU A O 1
ATOM 1923 N N . ARG A 1 253 ? 59.940 48.326 99.020 1.000 23.696 253 ARG A N 1
ATOM 1924 C CA . ARG A 1 253 ? 59.871 48.446 97.541 1.000 23.839 253 ARG A CA 1
ATOM 1925 C C . ARG A 1 253 ? 58.556 49.094 97.124 1.000 25.509 253 ARG A C 1
ATOM 1926 O O . ARG A 1 253 ? 57.559 48.960 97.838 1.000 28.612 253 ARG A O 1
ATOM 1934 N N . THR A 1 254 ? 58.579 49.821 96.015 1.000 22.960 254 THR A N 1
ATOM 1935 C CA . THR A 1 254 ? 57.377 50.428 95.403 1.000 22.418 254 THR A CA 1
ATOM 1936 C C . THR A 1 254 ? 56.730 49.367 94.515 1.000 22.442 254 THR A C 1
ATOM 1937 O O . THR A 1 254 ? 57.378 48.330 94.236 1.000 22.680 254 THR A O 1
ATOM 1941 N N . ARG A 1 255 ? 55.513 49.643 94.049 1.000 23.607 255 ARG A N 1
ATOM 1942 C CA . ARG A 1 255 ? 54.766 48.758 93.126 1.000 24.879 255 ARG A CA 1
ATOM 1943 C C . ARG A 1 255 ? 55.499 48.669 91.783 1.000 25.032 255 ARG A C 1
ATOM 1944 O O . ARG A 1 255 ? 55.270 47.679 91.083 1.000 25.693 255 ARG A O 1
ATOM 1952 N N . GLU A 1 256 ? 56.351 49.644 91.438 1.000 21.931 256 GLU A N 1
ATOM 1953 C CA . GLU A 1 256 ? 57.167 49.601 90.194 1.000 22.533 256 GLU A CA 1
ATOM 1954 C C . GLU A 1 256 ? 58.362 48.656 90.368 1.000 21.634 256 GLU A C 1
ATOM 1955 O O . GLU A 1 256 ? 58.998 48.321 89.351 1.000 22.944 256 GLU A O 1
ATOM 1961 N N . GLY A 1 257 ? 58.674 48.248 91.601 1.000 21.825 257 GLY A N 1
ATOM 1962 C CA . GLY A 1 257 ? 59.838 47.399 91.913 1.000 22.508 257 GLY A CA 1
ATOM 1963 C C . GLY A 1 257 ? 61.069 48.213 92.303 1.000 21.781 257 GLY A C 1
ATOM 1964 O O . GLY A 1 257 ? 62.125 47.612 92.442 1.000 21.980 257 GLY A O 1
ATOM 1965 N N . PHE A 1 258 ? 60.947 49.528 92.480 1.000 20.593 258 PHE A N 1
ATOM 1966 C CA . PHE A 1 258 ? 62.056 50.385 92.960 1.000 19.223 258 PHE A CA 1
ATOM 1967 C C . PHE A 1 258 ? 62.208 50.202 94.476 1.000 20.934 258 PHE A C 1
ATOM 1968 O O . PHE A 1 258 ? 61.238 49.856 95.168 1.000 25.508 258 PHE A O 1
ATOM 1976 N N . TYR A 1 259 ? 63.423 50.402 94.966 1.000 18.714 259 TYR A N 1
ATOM 1977 C CA . TYR A 1 259 ? 63.782 50.339 96.404 1.000 19.078 259 TYR A CA 1
ATOM 1978 C C . TYR A 1 259 ? 63.813 51.750 96.981 1.000 18.109 259 TYR A C 1
ATOM 1979 O O . TYR A 1 259 ? 64.440 52.653 96.391 1.000 19.045 259 TYR A O 1
ATOM 1988 N N . ARG A 1 260 ? 63.178 51.941 98.136 1.000 17.613 260 ARG A N 1
ATOM 1989 C CA . ARG A 1 260 ? 63.305 53.207 98.896 1.000 18.444 260 ARG A CA 1
ATOM 1990 C C . ARG A 1 260 ? 64.715 53.262 99.491 1.000 17.686 260 ARG A C 1
ATOM 1991 O O . ARG A 1 260 ? 65.246 52.200 99.902 1.000 20.327 260 ARG A O 1
ATOM 1999 N N . THR A 1 261 ? 65.317 54.446 99.469 1.000 19.080 261 THR A N 1
ATOM 2000 C CA . THR A 1 261 ? 66.703 54.680 99.933 1.000 19.528 261 THR A CA 1
ATOM 2001 C C . THR A 1 261 ? 66.743 55.996 100.721 1.000 20.896 261 THR A C 1
ATOM 2002 O O . THR A 1 261 ? 65.951 56.911 100.423 1.000 21.031 261 THR A O 1
ATOM 2006 N N . LYS A 1 262 ? 67.613 56.059 101.722 1.000 19.903 262 LYS A N 1
ATOM 2007 C CA . LYS A 1 262 ? 67.772 57.239 102.603 1.000 23.198 262 LYS A CA 1
ATOM 2008 C C . LYS A 1 262 ? 68.698 58.235 101.908 1.000 20.326 262 LYS A C 1
ATOM 2009 O O . LYS A 1 262 ? 69.884 57.942 101.733 1.000 24.072 262 LYS A O 1
ATOM 2015 N N . ASN A 1 263 ? 68.133 59.372 101.528 1.000 20.548 263 ASN A N 1
ATOM 2016 C CA . ASN A 1 263 ? 68.812 60.441 100.763 1.000 19.601 263 ASN A CA 1
ATOM 2017 C C . ASN A 1 263 ? 69.616 61.331 101.705 1.000 24.228 263 ASN A C 1
ATOM 2018 O O . ASN A 1 263 ? 69.368 61.305 102.921 1.000 25.837 263 ASN A O 1
ATOM 2023 N N . GLY A 1 264 ? 70.534 62.102 101.134 1.000 21.404 264 GLY A N 1
ATOM 2024 C CA . GLY A 1 264 ? 71.238 63.204 101.812 1.000 22.051 264 GLY A CA 1
ATOM 2025 C C . GLY A 1 264 ? 72.696 63.232 101.423 1.000 21.237 264 GLY A C 1
ATOM 2026 O O . GLY A 1 264 ? 73.084 62.577 100.432 1.000 20.387 264 GLY A O 1
ATOM 2027 N N . ILE A 1 265 ? 73.509 63.944 102.196 1.000 23.748 265 ILE A N 1
ATOM 2028 C CA . ILE A 1 265 ? 74.928 64.182 101.834 1.000 23.108 265 ILE A CA 1
ATOM 2029 C C . ILE A 1 265 ? 75.724 62.880 101.991 1.000 21.002 265 ILE A C 1
ATOM 2030 O O . ILE A 1 265 ? 76.690 62.713 101.238 1.000 21.176 265 ILE A O 1
ATOM 2035 N N . GLU A 1 266 ? 75.329 61.971 102.896 1.000 22.088 266 GLU A N 1
ATOM 2036 C CA . GLU A 1 266 ? 76.105 60.733 103.186 1.000 22.158 266 GLU A CA 1
ATOM 2037 C C . GLU A 1 266 ? 76.221 59.878 101.920 1.000 22.412 266 GLU A C 1
ATOM 2038 O O . GLU A 1 266 ? 77.331 59.530 101.519 1.000 23.677 266 GLU A O 1
ATOM 2044 N N . PRO A 1 267 ? 75.112 59.484 101.248 1.000 21.130 267 PRO A N 1
ATOM 2045 C CA . PRO A 1 267 ? 75.236 58.708 100.013 1.000 20.321 267 PRO A CA 1
ATOM 2046 C C . PRO A 1 267 ? 75.922 59.467 98.865 1.000 17.668 267 PRO A C 1
ATOM 2047 O O . PRO A 1 267 ? 76.535 58.820 98.033 1.000 19.773 267 PRO A O 1
ATOM 2051 N N . CYS A 1 268 ? 75.830 60.801 98.841 1.000 19.678 268 CYS A N 1
ATOM 2052 C CA . CYS A 1 268 ? 76.543 61.645 97.840 1.000 18.594 268 CYS A CA 1
ATOM 2053 C C . CYS A 1 268 ? 78.058 61.516 98.030 1.000 19.777 268 CYS A C 1
ATOM 2054 O O . CYS A 1 268 ? 78.780 61.349 97.033 1.000 18.912 268 CYS A O 1
ATOM 2057 N N . ILE A 1 269 ? 78.530 61.605 99.273 1.000 19.514 269 ILE A N 1
ATOM 2058 C CA . ILE A 1 269 ? 79.983 61.483 99.585 1.000 21.122 269 ILE A CA 1
ATOM 2059 C C . ILE A 1 269 ? 80.453 60.079 99.185 1.000 18.577 269 ILE A C 1
ATOM 2060 O O . ILE A 1 269 ? 81.510 59.962 98.545 1.000 20.623 269 ILE A O 1
ATOM 2065 N N . ALA A 1 270 ? 79.687 59.047 99.545 1.000 20.950 270 ALA A N 1
ATOM 2066 C CA . ALA A 1 270 ? 80.019 57.638 99.241 1.000 21.923 270 ALA A CA 1
ATOM 2067 C C . ALA A 1 270 ? 80.111 57.463 97.717 1.000 20.838 270 ALA A C 1
ATOM 2068 O O . ALA A 1 270 ? 81.113 56.906 97.222 1.000 20.278 270 ALA A O 1
ATOM 2070 N N . ARG A 1 271 ? 79.117 57.961 96.988 1.000 19.280 271 ARG A N 1
ATOM 2071 C CA . ARG A 1 271 ? 79.089 57.816 95.506 1.000 19.745 271 ARG A CA 1
ATOM 2072 C C . ARG A 1 271 ? 80.242 58.610 94.880 1.000 18.039 271 ARG A C 1
ATOM 2073 O O . ARG A 1 271 ? 80.912 58.068 93.977 1.000 19.601 271 ARG A O 1
ATOM 2081 N N . ALA A 1 272 ? 80.484 59.837 95.349 1.000 19.999 272 ALA A N 1
ATOM 2082 C CA . ALA A 1 272 ? 81.582 60.695 94.847 1.000 17.679 272 ALA A CA 1
ATOM 2083 C C . ALA A 1 272 ? 82.911 59.940 94.981 1.000 19.817 272 ALA A C 1
ATOM 2084 O O . ALA A 1 272 ? 83.694 59.922 94.015 1.000 19.530 272 ALA A O 1
ATOM 2086 N N . LYS A 1 273 ? 83.150 59.293 96.120 1.000 19.084 273 LYS A N 1
ATOM 2087 C CA . LYS A 1 273 ? 84.410 58.532 96.330 1.000 21.427 273 LYS A CA 1
ATOM 2088 C C . LYS A 1 273 ? 84.480 57.355 95.352 1.000 19.163 273 LYS A C 1
ATOM 2089 O O . LYS A 1 273 ? 85.575 57.099 94.819 1.000 20.615 273 LYS A O 1
ATOM 2095 N N . ALA A 1 274 ? 83.365 56.662 95.108 1.000 20.505 274 ALA A N 1
ATOM 2096 C CA . ALA A 1 274 ? 83.313 55.520 94.167 1.000 19.051 274 ALA A CA 1
ATOM 2097 C C . ALA A 1 274 ? 83.575 56.018 92.739 1.000 19.515 274 ALA A C 1
ATOM 2098 O O . ALA A 1 274 ? 84.253 55.302 91.971 1.000 20.092 274 ALA A O 1
ATOM 2100 N N . TYR A 1 275 ? 83.075 57.210 92.397 1.000 19.002 275 TYR A N 1
ATOM 2101 C CA . TYR A 1 275 ? 83.174 57.766 91.024 1.000 17.105 275 TYR A CA 1
ATOM 2102 C C . TYR A 1 275 ? 84.538 58.417 90.773 1.000 19.331 275 TYR A C 1
ATOM 2103 O O . TYR A 1 275 ? 84.920 58.559 89.608 1.000 18.124 275 TYR A O 1
ATOM 2112 N N . ALA A 1 276 ? 85.249 58.831 91.822 1.000 17.834 276 ALA A N 1
ATOM 2113 C CA . ALA A 1 276 ? 86.447 59.691 91.692 1.000 18.154 276 ALA A CA 1
ATOM 2114 C C . ALA A 1 276 ? 87.472 59.125 90.708 1.000 18.653 276 ALA A C 1
ATOM 2115 O O . ALA A 1 276 ? 88.006 59.881 89.903 1.000 20.275 276 ALA A O 1
ATO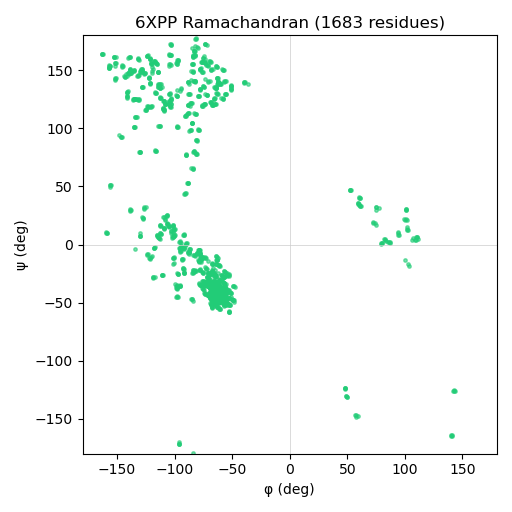M 2117 N N . PRO A 1 277 ? 87.827 57.821 90.729 1.000 18.950 277 PRO A N 1
ATOM 2118 C CA . PRO A 1 277 ? 88.832 57.306 89.795 1.000 21.690 277 PRO A CA 1
ATOM 2119 C C . PRO A 1 277 ? 88.410 57.401 88.320 1.000 20.679 277 PRO A C 1
ATOM 2120 O O . PRO A 1 277 ? 89.257 57.259 87.454 1.000 22.729 277 PRO A O 1
ATOM 2124 N N . PHE A 1 278 ? 87.120 57.666 88.078 1.000 18.262 278 PHE A N 1
ATOM 2125 C CA . PHE A 1 278 ? 86.485 57.657 86.734 1.000 18.902 278 PHE A CA 1
ATOM 2126 C C . PHE A 1 278 ? 86.008 59.056 86.340 1.000 19.847 278 PHE A C 1
ATOM 2127 O O . PHE A 1 278 ? 85.323 59.166 85.315 1.000 21.332 278 PHE A O 1
ATOM 2135 N N . ALA A 1 279 ? 86.312 60.080 87.136 1.000 18.494 279 ALA A N 1
ATOM 2136 C CA . ALA A 1 279 ? 85.736 61.432 86.971 1.000 19.169 279 ALA A CA 1
ATOM 2137 C C . ALA A 1 279 ? 86.822 62.506 87.061 1.000 19.679 279 ALA A C 1
ATOM 2138 O O . ALA A 1 279 ? 87.508 62.584 88.091 1.000 19.318 279 ALA A O 1
ATOM 2140 N N . ASP A 1 280 ? 86.912 63.352 86.041 1.000 19.021 280 ASP A N 1
ATOM 2141 C CA . ASP A 1 280 ? 87.801 64.542 86.052 1.000 19.022 280 ASP A CA 1
ATOM 2142 C C . ASP A 1 280 ? 87.227 65.612 86.982 1.000 17.726 280 ASP A C 1
ATOM 2143 O O . ASP A 1 280 ? 88.022 66.371 87.562 1.000 19.636 280 ASP A O 1
ATOM 2148 N N . LEU A 1 281 ? 85.902 65.706 87.093 1.000 17.219 281 LEU A N 1
ATOM 2149 C CA . LEU A 1 281 ? 85.211 66.563 88.082 1.000 18.491 281 LEU A CA 1
ATOM 2150 C C . LEU A 1 281 ? 84.020 65.809 88.651 1.000 20.294 281 LEU A C 1
ATOM 2151 O O . LEU A 1 281 ? 83.443 64.961 87.935 1.000 18.620 281 LEU A O 1
ATOM 2156 N N . ILE A 1 282 ? 83.668 66.118 89.894 1.000 19.650 282 ILE A N 1
ATOM 2157 C CA . ILE A 1 282 ? 82.476 65.540 90.568 1.000 18.608 282 ILE A CA 1
ATOM 2158 C C . ILE A 1 282 ? 81.547 66.672 90.989 1.000 18.781 282 ILE A C 1
ATOM 2159 O O . ILE A 1 282 ? 82.013 67.699 91.504 1.000 18.945 282 ILE A O 1
ATOM 2164 N N . TRP A 1 283 ? 80.254 66.438 90.802 1.000 18.185 283 TRP A N 1
ATOM 2165 C CA . TRP A 1 283 ? 79.156 67.393 91.067 1.000 17.687 283 TRP A CA 1
ATOM 2166 C C . TRP A 1 283 ? 78.085 66.669 91.876 1.000 18.862 283 TRP A C 1
ATOM 2167 O O . TRP A 1 283 ? 77.642 65.597 91.427 1.000 18.799 283 TRP A O 1
ATOM 2178 N N . MET A 1 284 ? 77.707 67.210 93.039 1.000 19.115 284 MET A N 1
ATOM 2179 C CA . MET A 1 284 ? 76.487 66.725 93.737 1.000 20.412 284 MET A CA 1
ATOM 2180 C C . MET A 1 284 ? 75.401 67.800 93.636 1.000 20.038 284 MET A C 1
ATOM 2181 O O . MET A 1 284 ? 75.658 68.970 94.002 1.000 21.031 284 MET A O 1
ATOM 2186 N N . GLU A 1 285 ? 74.241 67.435 93.095 1.000 20.171 285 GLU A N 1
ATOM 2187 C CA . GLU A 1 285 ? 73.042 68.309 93.155 1.000 21.503 285 GLU A CA 1
ATOM 2188 C C . GLU A 1 285 ? 72.666 68.493 94.628 1.000 21.371 285 GLU A C 1
ATOM 2189 O O . GLU A 1 285 ? 72.854 67.547 95.414 1.000 22.790 285 GLU A O 1
ATOM 2195 N N . THR A 1 286 ? 72.201 69.681 95.004 1.000 24.655 286 THR A N 1
ATOM 2196 C CA . THR A 1 286 ? 71.837 69.986 96.411 1.000 28.244 286 THR A CA 1
ATOM 2197 C C . THR A 1 286 ? 70.561 70.827 96.447 1.000 28.293 286 THR A C 1
ATOM 2198 O O . THR A 1 286 ? 70.236 71.450 95.418 1.000 26.197 286 THR A O 1
ATOM 2202 N N . GLY A 1 287 ? 69.888 70.858 97.602 1.000 28.828 287 GLY A N 1
ATOM 2203 C CA . GLY A 1 287 ? 68.553 71.459 97.773 1.000 27.382 287 GLY A CA 1
ATOM 2204 C C . GLY A 1 287 ? 68.605 72.966 97.990 1.000 29.621 287 GLY A C 1
ATOM 2205 O O . GLY A 1 287 ? 67.578 73.619 97.737 1.000 32.993 287 GLY A O 1
ATOM 2206 N N . THR A 1 288 ? 69.741 73.498 98.453 1.000 28.915 288 THR A N 1
ATOM 2207 C CA . THR A 1 288 ? 69.918 74.937 98.787 1.000 29.015 288 THR A CA 1
ATOM 2208 C C . THR A 1 288 ? 71.337 75.382 98.454 1.000 27.322 288 THR A C 1
ATOM 2209 O O . THR A 1 288 ? 72.268 74.579 98.490 1.000 24.768 288 THR A O 1
ATOM 2213 N N . PRO A 1 289 ? 71.552 76.678 98.153 1.000 28.151 289 PRO A N 1
ATOM 2214 C CA . PRO A 1 289 ? 72.898 77.211 97.955 1.000 25.022 289 PRO A CA 1
ATOM 2215 C C . PRO A 1 289 ? 73.526 77.457 99.336 1.000 26.895 289 PRO A C 1
ATOM 2216 O O . PRO A 1 289 ? 73.231 78.487 99.945 1.000 33.243 289 PRO A O 1
ATOM 2220 N N . ASP A 1 290 ? 74.347 76.517 99.802 1.000 25.604 290 ASP A N 1
ATOM 2221 C CA . ASP A 1 290 ? 74.853 76.489 101.203 1.000 25.436 290 ASP A CA 1
ATOM 2222 C C . ASP A 1 290 ? 76.360 76.232 101.179 1.000 24.292 290 ASP A C 1
ATOM 2223 O O . ASP A 1 290 ? 76.767 75.108 100.851 1.000 23.309 290 ASP A O 1
ATOM 2228 N N . LEU A 1 291 ? 77.166 77.238 101.526 1.000 21.929 291 LEU A N 1
ATOM 2229 C CA . LEU A 1 291 ? 78.651 77.136 101.517 1.000 23.421 291 LEU A CA 1
ATOM 2230 C C . LEU A 1 291 ? 79.113 76.070 102.515 1.000 22.845 291 LEU A C 1
ATOM 2231 O O . LEU A 1 291 ? 80.085 75.369 102.211 1.000 26.186 291 LEU A O 1
ATOM 2236 N N . GLU A 1 292 ? 78.441 75.923 103.659 1.000 27.200 292 GLU A N 1
ATOM 2237 C CA . GLU A 1 292 ? 78.858 74.943 104.702 1.000 30.296 292 GLU A CA 1
ATOM 2238 C C . GLU A 1 292 ? 78.618 73.512 104.209 1.000 26.260 292 GLU A C 1
ATOM 2239 O O . GLU A 1 292 ? 79.500 72.669 104.421 1.000 24.685 292 GLU A O 1
ATOM 2245 N N . ALA A 1 293 ? 77.490 73.245 103.555 1.000 25.070 293 ALA A N 1
ATOM 2246 C CA . ALA A 1 293 ? 77.183 71.916 102.972 1.000 25.783 293 ALA A CA 1
ATOM 2247 C C . ALA A 1 293 ? 78.192 71.609 101.856 1.000 23.561 293 ALA A C 1
ATOM 2248 O O . ALA A 1 293 ? 78.660 70.466 101.771 1.000 23.773 293 ALA A O 1
ATOM 2250 N N . ALA A 1 294 ? 78.532 72.604 101.035 1.000 22.838 294 ALA A N 1
ATOM 2251 C CA . ALA A 1 294 ? 79.542 72.478 99.960 1.000 20.602 294 ALA A CA 1
ATOM 2252 C C . ALA A 1 294 ? 80.891 72.116 100.588 1.000 21.888 294 ALA A C 1
ATOM 2253 O O . ALA A 1 294 ? 81.575 71.235 100.062 1.000 20.423 294 ALA A O 1
ATOM 2255 N N . ARG A 1 295 ? 81.250 72.774 101.697 1.000 25.417 295 ARG A N 1
ATOM 2256 C CA . ARG A 1 295 ? 82.532 72.523 102.408 1.000 24.923 295 ARG A CA 1
ATOM 2257 C C . ARG A 1 295 ? 82.557 71.081 102.921 1.000 21.755 295 ARG A C 1
ATOM 2258 O O . ARG A 1 295 ? 83.589 70.421 102.770 1.000 24.701 295 ARG A O 1
ATOM 2266 N N . GLN A 1 296 ? 81.460 70.607 103.507 1.000 20.662 296 GLN A N 1
ATOM 2267 C CA . GLN A 1 296 ? 81.356 69.229 104.059 1.000 23.656 296 GLN A CA 1
ATOM 2268 C C . GLN A 1 296 ? 81.616 68.218 102.942 1.000 23.768 296 GLN A C 1
ATOM 2269 O O . GLN A 1 296 ? 82.402 67.283 103.148 1.000 23.937 296 GLN A O 1
ATOM 2275 N N . PHE A 1 297 ? 80.991 68.418 101.779 1.000 24.637 297 PHE A N 1
ATOM 2276 C CA . PHE A 1 297 ? 81.144 67.521 100.606 1.000 22.828 297 PHE A CA 1
ATOM 2277 C C . PHE A 1 297 ? 82.601 67.550 100.134 1.000 22.781 297 PHE A C 1
ATOM 2278 O O . PHE A 1 297 ? 83.210 66.476 100.012 1.000 23.835 297 PHE A O 1
ATOM 2286 N N . SER A 1 298 ? 83.134 68.750 99.881 1.000 23.360 298 SER A N 1
ATOM 2287 C CA A SER A 1 298 ? 84.513 68.969 99.369 0.500 23.394 298 SER A CA 1
ATOM 2288 C CA B SER A 1 298 ? 84.511 68.963 99.365 0.500 23.854 298 SER A CA 1
ATOM 2289 C C . SER A 1 298 ? 85.533 68.316 100.310 1.000 23.774 298 SER A C 1
ATOM 2290 O O . SER A 1 298 ? 86.399 67.565 99.822 1.000 24.450 298 SER A O 1
ATOM 2295 N N . GLU A 1 299 ? 85.436 68.589 101.609 1.000 24.109 299 GLU A N 1
ATOM 2296 C CA . GLU A 1 299 ? 86.438 68.084 102.593 1.000 26.472 299 GLU A CA 1
ATOM 2297 C C . GLU A 1 299 ? 86.394 66.550 102.632 1.000 24.029 299 GLU A C 1
ATOM 2298 O O . GLU A 1 299 ? 87.472 65.927 102.658 1.000 25.420 299 GLU A O 1
ATOM 2304 N N . ALA A 1 300 ? 85.201 65.956 102.586 1.000 24.884 300 ALA A N 1
ATOM 2305 C CA . ALA A 1 300 ? 85.011 64.490 102.658 1.000 23.895 300 ALA A CA 1
ATOM 2306 C C . ALA A 1 300 ? 85.613 63.819 101.420 1.000 26.806 300 ALA A C 1
ATOM 2307 O O . ALA A 1 300 ? 86.293 62.797 101.574 1.000 25.915 300 ALA A O 1
ATOM 2309 N N . VAL A 1 301 ? 85.391 64.374 100.225 1.000 25.334 301 VAL A N 1
ATOM 2310 C CA . VAL A 1 301 ? 85.940 63.786 98.968 1.000 24.551 301 VAL A CA 1
ATOM 2311 C C . VAL A 1 301 ? 87.464 63.961 98.957 1.000 25.239 301 VAL A C 1
ATOM 2312 O O . VAL A 1 301 ? 88.168 62.982 98.632 1.000 25.545 301 VAL A O 1
ATOM 2316 N N . LYS A 1 302 ? 87.953 65.157 99.289 1.000 26.534 302 LYS A N 1
ATOM 2317 C CA . LYS A 1 302 ? 89.394 65.509 99.182 1.000 25.962 302 LYS A CA 1
ATOM 2318 C C . LYS A 1 302 ? 90.207 64.785 100.271 1.000 29.256 302 LYS A C 1
ATOM 2319 O O . LYS A 1 302 ? 91.419 64.625 100.077 1.000 31.151 302 LYS A O 1
ATOM 2325 N N . ALA A 1 303 ? 89.569 64.336 101.353 1.000 30.040 303 ALA A N 1
ATOM 2326 C CA . ALA A 1 303 ? 90.210 63.493 102.392 1.000 29.892 303 ALA A CA 1
ATOM 2327 C C . ALA A 1 303 ? 90.753 62.211 101.747 1.000 31.421 303 ALA A C 1
ATOM 2328 O O . ALA A 1 303 ? 91.845 61.778 102.144 1.000 34.095 303 ALA A O 1
ATOM 2330 N N . GLU A 1 304 ? 90.033 61.636 100.776 1.000 29.220 304 GLU A N 1
ATOM 2331 C CA . GLU A 1 304 ? 90.435 60.391 100.061 1.000 30.557 304 GLU A CA 1
ATOM 2332 C C . GLU A 1 304 ? 91.157 60.723 98.751 1.000 27.530 304 GLU A C 1
ATOM 2333 O O . GLU A 1 304 ? 92.072 59.965 98.376 1.000 29.146 304 GLU A O 1
ATOM 2339 N N . TYR A 1 305 ? 90.748 61.793 98.067 1.000 26.010 305 TYR A N 1
ATOM 2340 C CA . TYR A 1 305 ? 91.241 62.188 96.722 1.000 25.906 305 TYR A CA 1
ATOM 2341 C C . TYR A 1 305 ? 91.623 63.663 96.761 1.000 25.917 305 TYR A C 1
ATOM 2342 O O . TYR A 1 305 ? 90.852 64.521 96.342 1.000 25.232 305 TYR A O 1
ATOM 2351 N N . PRO A 1 306 ? 92.818 64.002 97.303 1.000 27.102 306 PRO A N 1
ATOM 2352 C CA . PRO A 1 306 ? 93.180 65.392 97.579 1.000 27.528 306 PRO A CA 1
ATOM 2353 C C . PRO A 1 306 ? 93.134 66.325 96.361 1.000 25.326 306 PRO A C 1
ATOM 2354 O O . PRO A 1 306 ? 92.829 67.494 96.543 1.000 27.935 306 PRO A O 1
ATOM 2358 N N . ASP A 1 307 ? 93.448 65.799 95.177 1.000 26.250 307 ASP A N 1
ATOM 2359 C CA . ASP A 1 307 ? 93.566 66.590 93.927 1.000 27.168 307 ASP A CA 1
ATOM 2360 C C . ASP A 1 307 ? 92.252 66.556 93.135 1.000 26.687 307 ASP A C 1
ATOM 2361 O O . ASP A 1 307 ? 92.219 67.164 92.048 1.000 26.442 307 ASP A O 1
ATOM 2366 N N . GLN A 1 308 ? 91.206 65.904 93.651 1.000 22.088 308 GLN A N 1
ATOM 2367 C CA . GLN A 1 308 ? 89.918 65.777 92.912 1.000 22.423 308 GLN A CA 1
ATOM 2368 C C . GLN A 1 308 ? 89.254 67.151 92.782 1.000 21.683 308 GLN A C 1
ATOM 2369 O O . GLN A 1 308 ? 88.917 67.755 93.813 1.000 22.561 308 GLN A O 1
ATOM 2375 N N . MET A 1 309 ? 89.024 67.603 91.548 1.000 21.552 309 MET A N 1
ATOM 2376 C CA . MET A 1 309 ? 88.315 68.871 91.268 1.000 20.159 309 MET A CA 1
ATOM 2377 C C . MET A 1 309 ? 86.810 68.615 91.305 1.000 22.823 309 MET A C 1
ATOM 2378 O O . MET A 1 309 ? 86.364 67.492 90.975 1.000 20.464 309 MET A O 1
ATOM 2383 N N . LEU A 1 310 ? 86.065 69.634 91.714 1.000 21.477 310 LEU A N 1
ATOM 2384 C CA . LEU A 1 310 ? 84.606 69.563 91.913 1.000 19.517 310 LEU A CA 1
ATOM 2385 C C . LEU A 1 310 ? 83.931 70.604 91.026 1.000 19.548 310 LEU A C 1
ATOM 2386 O O . LEU A 1 310 ? 84.587 71.560 90.576 1.000 19.976 310 LEU A O 1
ATOM 2391 N N . ALA A 1 311 ? 82.644 70.395 90.782 1.000 19.247 311 ALA A N 1
ATOM 2392 C CA . ALA A 1 311 ? 81.793 71.300 89.993 1.000 18.754 311 ALA A CA 1
ATOM 2393 C C . ALA A 1 311 ? 80.567 71.647 90.828 1.000 18.126 311 ALA A C 1
ATOM 2394 O O . ALA A 1 311 ? 80.111 70.786 91.617 1.000 20.500 311 ALA A O 1
ATOM 2396 N N . TYR A 1 312 ? 80.045 72.856 90.645 1.000 18.555 312 TYR A N 1
ATOM 2397 C CA . TYR A 1 312 ? 78.917 73.387 91.438 1.000 19.359 312 TYR A CA 1
ATOM 2398 C C . TYR A 1 312 ? 77.916 74.080 90.518 1.000 17.675 312 TYR A C 1
ATOM 2399 O O . TYR A 1 312 ? 78.292 75.007 89.789 1.000 19.514 312 TYR A O 1
ATOM 2408 N N . ASN A 1 313 ? 76.667 73.630 90.609 1.000 17.773 313 ASN A N 1
ATOM 2409 C CA . ASN A 1 313 ? 75.485 74.207 89.929 1.000 20.598 313 ASN A CA 1
ATOM 2410 C C . ASN A 1 313 ? 74.951 75.355 90.784 1.000 21.172 313 ASN A C 1
ATOM 2411 O O . ASN A 1 313 ? 74.321 75.076 91.828 1.000 20.487 313 ASN A O 1
ATOM 2416 N N . CYS A 1 314 ? 75.204 76.594 90.363 1.000 18.750 314 CYS A N 1
ATOM 2417 C CA . CYS A 1 314 ? 74.589 77.812 90.947 1.000 21.105 314 CYS A CA 1
ATOM 2418 C C . CYS A 1 314 ? 73.201 77.971 90.318 1.000 20.353 314 CYS A C 1
ATOM 2419 O O . CYS A 1 314 ? 73.041 78.769 89.378 1.000 23.611 314 CYS A O 1
ATOM 2422 N N . SER A 1 315 ? 72.234 77.200 90.806 1.000 22.437 315 SER A N 1
ATOM 2423 C CA . SER A 1 315 ? 70.960 76.940 90.086 1.000 23.528 315 SER A CA 1
ATOM 2424 C C . SER A 1 315 ? 70.007 78.130 90.209 1.000 21.998 315 SER A C 1
ATOM 2425 O O . SER A 1 315 ? 69.787 78.651 91.300 1.000 22.792 315 SER A O 1
ATOM 2428 N N . PRO A 1 316 ? 69.381 78.566 89.096 1.000 21.259 316 PRO A N 1
ATOM 2429 C CA . PRO A 1 316 ? 68.207 79.431 89.161 1.000 19.974 316 PRO A CA 1
ATOM 2430 C C . PRO A 1 316 ? 66.993 78.800 89.865 1.000 20.424 316 PRO A C 1
ATOM 2431 O O . PRO A 1 316 ? 66.040 79.519 90.104 1.000 24.262 316 PRO A O 1
ATOM 2435 N N . SER A 1 317 ? 67.032 77.487 90.133 1.000 23.288 317 SER A N 1
ATOM 2436 C CA . SER A 1 317 ? 65.965 76.748 90.864 1.000 24.289 317 SER A CA 1
ATOM 2437 C C . SER A 1 317 ? 65.975 77.141 92.345 1.000 29.009 317 SER A C 1
ATOM 2438 O O . SER A 1 317 ? 64.989 76.811 93.037 1.000 31.005 317 SER A O 1
ATOM 2441 N N . PHE A 1 318 ? 67.048 77.808 92.797 1.000 27.935 318 PHE A N 1
ATOM 2442 C CA . PHE A 1 318 ? 67.144 78.417 94.148 1.000 28.879 318 PHE A CA 1
ATOM 2443 C C . PHE A 1 318 ? 66.589 79.840 94.100 1.000 28.418 318 PHE A C 1
ATOM 2444 O O . PHE A 1 318 ? 66.853 80.559 93.122 1.000 33.730 318 PHE A O 1
ATOM 2452 N N . ASN A 1 319 ? 65.844 80.233 95.131 1.000 27.618 319 ASN A N 1
ATOM 2453 C CA . ASN A 1 319 ? 65.445 81.645 95.365 1.000 28.469 319 ASN A CA 1
ATOM 2454 C C . ASN A 1 319 ? 66.568 82.291 96.174 1.000 33.356 319 ASN A C 1
ATOM 2455 O O . ASN A 1 319 ? 66.593 82.081 97.393 1.000 33.953 319 ASN A O 1
ATOM 2460 N N . TRP A 1 320 ? 67.483 83.007 95.519 1.000 30.574 320 TRP A N 1
ATOM 2461 C CA . TRP A 1 320 ? 68.819 83.342 96.085 1.000 28.344 320 TRP A CA 1
ATOM 2462 C C . TRP A 1 320 ? 68.682 84.280 97.286 1.000 30.176 320 TRP A C 1
ATOM 2463 O O . TRP A 1 320 ? 69.228 83.929 98.353 1.000 30.431 320 TRP A O 1
ATOM 2474 N N . LYS A 1 321 ? 67.952 85.390 97.144 1.000 29.542 321 LYS A N 1
ATOM 2475 C CA . LYS A 1 321 ? 67.854 86.421 98.214 1.000 30.385 321 LYS A CA 1
ATOM 2476 C C . LYS A 1 321 ? 66.896 85.951 99.323 1.000 34.338 321 LYS A C 1
ATOM 2477 O O . LYS A 1 321 ? 66.911 86.576 100.395 1.000 39.267 321 LYS A O 1
ATOM 2483 N N . LYS A 1 322 ? 66.123 84.879 99.110 1.000 39.522 322 LYS A N 1
ATOM 2484 C CA . LYS A 1 322 ? 65.320 84.242 100.191 1.000 41.697 322 LYS A CA 1
ATOM 2485 C C . LYS A 1 322 ? 66.253 83.501 101.160 1.000 45.375 322 LYS A C 1
ATOM 2486 O O . LYS A 1 322 ? 65.930 83.454 102.360 1.000 44.506 322 LYS A O 1
ATOM 2492 N N . HIS A 1 323 ? 67.361 82.941 100.666 1.000 41.795 323 HIS A N 1
ATOM 2493 C CA . HIS A 1 323 ? 68.293 82.096 101.459 1.000 41.872 323 HIS A CA 1
ATOM 2494 C C . HIS A 1 323 ? 69.503 82.906 101.949 1.000 43.081 323 HIS A C 1
ATOM 2495 O O . HIS A 1 323 ? 69.951 82.642 103.086 1.000 37.802 323 HIS A O 1
ATOM 2502 N N . LEU A 1 324 ? 70.026 83.843 101.147 1.000 32.964 324 LEU A N 1
ATOM 2503 C CA . LEU A 1 324 ? 71.354 84.471 101.404 1.000 33.195 324 LEU A CA 1
ATOM 2504 C C . LEU A 1 324 ? 71.251 85.999 101.388 1.000 30.049 324 LEU A C 1
ATOM 2505 O O . LEU A 1 324 ? 70.396 86.534 100.659 1.000 33.034 324 LEU A O 1
ATOM 2510 N N . ASP A 1 325 ? 72.122 86.669 102.151 1.000 30.256 325 ASP A N 1
ATOM 2511 C CA . ASP A 1 325 ? 72.300 88.146 102.115 1.000 33.447 325 ASP A CA 1
ATOM 2512 C C . ASP A 1 325 ? 73.233 88.508 100.956 1.000 29.248 325 ASP A C 1
ATOM 2513 O O . ASP A 1 325 ? 73.891 87.594 100.411 1.000 27.444 325 ASP A O 1
ATOM 2518 N N . ASP A 1 326 ? 73.294 89.793 100.603 1.000 29.941 326 ASP A N 1
ATOM 2519 C CA . ASP A 1 326 ? 74.043 90.296 99.422 1.000 28.200 326 ASP A CA 1
ATOM 2520 C C . ASP A 1 326 ? 75.538 89.997 99.579 1.000 30.583 326 ASP A C 1
ATOM 2521 O O . ASP A 1 326 ? 76.172 89.672 98.565 1.000 31.052 326 ASP A O 1
ATOM 2526 N N . ALA A 1 327 ? 76.088 90.094 100.793 1.000 28.919 327 ALA A N 1
ATOM 2527 C CA . ALA A 1 327 ? 77.518 89.818 101.063 1.000 29.965 327 ALA A CA 1
ATOM 2528 C C . ALA A 1 327 ? 77.845 88.358 100.722 1.000 24.036 327 ALA A C 1
ATOM 2529 O O . ALA A 1 327 ? 78.894 88.115 100.121 1.000 29.233 327 ALA A O 1
ATOM 2531 N N . THR A 1 328 ? 76.994 87.418 101.123 1.000 24.089 328 THR A N 1
ATOM 2532 C CA . THR A 1 328 ? 77.214 85.963 100.914 1.000 25.769 328 THR A CA 1
ATOM 2533 C C . THR A 1 328 ? 77.086 85.669 99.412 1.000 24.702 328 THR A C 1
ATOM 2534 O O . THR A 1 328 ? 77.931 84.937 98.881 1.000 25.428 328 THR A O 1
ATOM 2538 N N . ILE A 1 329 ? 76.097 86.272 98.757 1.000 21.948 329 ILE A N 1
ATOM 2539 C CA . ILE A 1 329 ? 75.888 86.150 97.283 1.000 22.692 329 ILE A CA 1
ATOM 2540 C C . ILE A 1 329 ? 77.145 86.650 96.558 1.000 25.652 329 ILE A C 1
ATOM 2541 O O . ILE A 1 329 ? 77.602 85.974 95.632 1.000 23.077 329 ILE A O 1
ATOM 2546 N N . ALA A 1 330 ? 77.717 87.781 96.983 1.000 24.944 330 ALA A N 1
ATOM 2547 C CA . ALA A 1 330 ? 78.890 88.407 96.325 1.000 24.198 330 ALA A CA 1
ATOM 2548 C C . ALA A 1 330 ? 80.125 87.502 96.419 1.000 23.191 330 ALA A C 1
ATOM 2549 O O . ALA A 1 330 ? 80.908 87.491 95.459 1.000 25.618 330 ALA A O 1
ATOM 2551 N N . LYS A 1 331 ? 80.318 86.792 97.536 1.000 23.483 331 LYS A N 1
ATOM 2552 C CA . LYS A 1 331 ? 81.535 85.972 97.773 1.000 23.826 331 LYS A CA 1
ATOM 2553 C C . LYS A 1 331 ? 81.297 84.512 97.365 1.000 23.168 331 LYS A C 1
ATOM 2554 O O . LYS A 1 331 ? 82.275 83.758 97.382 1.000 26.055 331 LYS A O 1
ATOM 2560 N N . PHE A 1 332 ? 80.069 84.139 96.984 1.000 21.493 332 PHE A N 1
ATOM 2561 C CA . PHE A 1 332 ? 79.634 82.721 96.878 1.000 20.656 332 PHE A CA 1
ATOM 2562 C C . PHE A 1 332 ? 80.616 81.924 96.007 1.000 19.653 332 PHE A C 1
ATOM 2563 O O . PHE A 1 332 ? 81.180 80.936 96.484 1.000 20.798 332 PHE A O 1
ATOM 2571 N N . GLN A 1 333 ? 80.824 82.334 94.755 1.000 21.128 333 GLN A N 1
ATOM 2572 C CA . GLN A 1 333 ? 81.681 81.576 93.804 1.000 20.078 333 GLN A CA 1
ATOM 2573 C C . GLN A 1 333 ? 83.141 81.604 94.272 1.000 19.213 333 GLN A C 1
ATOM 2574 O O . GLN A 1 333 ? 83.814 80.578 94.171 1.000 20.607 333 GLN A O 1
ATOM 2580 N N . LYS A 1 334 ? 83.619 82.741 94.779 1.000 22.189 334 LYS A N 1
ATOM 2581 C CA . LYS A 1 334 ? 85.026 82.851 95.260 1.000 23.627 334 LYS A CA 1
ATOM 2582 C C . LYS A 1 334 ? 85.255 81.847 96.401 1.000 21.677 334 LYS A C 1
ATOM 2583 O O . LYS A 1 334 ? 86.286 81.155 96.383 1.000 22.238 334 LYS A O 1
ATOM 2589 N N . GLU A 1 335 ? 84.314 81.737 97.338 1.000 22.136 335 GLU A N 1
ATOM 2590 C CA . GLU A 1 335 ? 84.409 80.807 98.495 1.000 26.307 335 GLU A CA 1
ATOM 2591 C C . GLU A 1 335 ? 84.381 79.357 98.001 1.000 24.092 335 GLU A C 1
ATOM 2592 O O . GLU A 1 335 ? 85.194 78.555 98.485 1.000 23.520 335 GLU A O 1
ATOM 2598 N N . LEU A 1 336 ? 83.486 79.026 97.063 1.000 21.241 336 LEU A N 1
ATOM 2599 C CA . LEU A 1 336 ? 83.420 77.661 96.490 1.000 21.048 336 LEU A CA 1
ATOM 2600 C C . LEU A 1 336 ? 84.756 77.317 95.820 1.000 19.792 336 LEU A C 1
ATOM 2601 O O . LEU A 1 336 ? 85.218 76.170 95.960 1.000 20.431 336 LEU A O 1
ATOM 2606 N N . ALA A 1 337 ? 85.359 78.268 95.109 1.000 19.620 337 ALA A N 1
ATOM 2607 C CA . ALA A 1 337 ? 86.612 78.053 94.354 1.000 20.833 337 ALA A CA 1
ATOM 2608 C C . ALA A 1 337 ? 87.710 77.610 95.330 1.000 22.982 337 ALA A C 1
ATOM 2609 O O . ALA A 1 337 ? 88.472 76.693 94.999 1.000 24.488 337 ALA A O 1
ATOM 2611 N N . ALA A 1 338 ? 87.745 78.206 96.522 1.000 23.255 338 ALA A N 1
ATOM 2612 C CA . ALA A 1 338 ? 88.762 77.908 97.561 1.000 26.214 338 ALA A CA 1
ATOM 2613 C C . ALA A 1 338 ? 88.571 76.485 98.106 1.000 27.076 338 ALA A C 1
ATOM 2614 O O . ALA A 1 338 ? 89.560 75.916 98.611 1.000 29.435 338 ALA A O 1
ATOM 2616 N N . MET A 1 339 ? 87.369 75.909 97.982 1.000 23.693 339 MET A N 1
ATOM 2617 C CA . MET A 1 339 ? 87.062 74.526 98.436 1.000 24.416 339 MET A CA 1
ATOM 2618 C C . MET A 1 339 ? 87.363 73.506 97.328 1.000 25.021 339 MET A C 1
ATOM 2619 O O . MET A 1 339 ? 87.242 72.299 97.604 1.000 28.481 339 MET A O 1
ATOM 2624 N N . GLY A 1 340 ? 87.706 73.957 96.118 1.000 23.967 340 GLY A N 1
ATOM 2625 C CA . GLY A 1 340 ? 88.061 73.069 94.993 1.000 22.943 340 GLY A CA 1
ATOM 2626 C C . GLY A 1 340 ? 86.934 72.907 93.984 1.000 21.708 340 GLY A C 1
ATOM 2627 O O . GLY A 1 340 ? 87.043 71.994 93.145 1.000 23.531 340 GLY A O 1
ATOM 2628 N N . PHE A 1 341 ? 85.895 73.745 94.047 1.000 19.779 341 PHE A N 1
ATOM 2629 C CA . PHE A 1 341 ? 84.830 73.812 93.005 1.000 20.253 341 PHE A CA 1
ATOM 2630 C C . PHE A 1 341 ? 85.367 74.663 91.854 1.000 19.435 341 PHE A C 1
ATOM 2631 O O . PHE A 1 341 ? 85.193 75.898 91.859 1.000 21.359 341 PHE A O 1
ATOM 2639 N N . LYS A 1 342 ? 86.028 74.011 90.901 1.000 18.613 342 LYS A N 1
ATOM 2640 C CA . LYS A 1 342 ? 86.814 74.691 89.845 1.000 18.665 342 LYS A CA 1
ATOM 2641 C C . LYS A 1 342 ? 85.962 74.914 88.593 1.000 18.911 342 LYS A C 1
ATOM 2642 O O . LYS A 1 342 ? 86.400 75.691 87.735 1.000 18.298 342 LYS A O 1
ATOM 2648 N N . PHE A 1 343 ? 84.784 74.289 88.498 1.000 17.985 343 PHE A N 1
ATOM 2649 C CA . PHE A 1 343 ? 83.818 74.575 87.410 1.000 18.346 343 PHE A CA 1
ATOM 2650 C C . PHE A 1 343 ? 82.485 74.932 88.050 1.000 17.417 343 PHE A C 1
ATOM 2651 O O . PHE A 1 343 ? 81.908 74.085 88.742 1.000 19.221 343 PHE A O 1
ATOM 2659 N N . GLN A 1 344 ? 82.037 76.170 87.844 1.000 16.856 344 GLN A N 1
ATOM 2660 C CA . GLN A 1 344 ? 80.805 76.711 88.454 1.000 17.284 344 GLN A CA 1
ATOM 2661 C C . GLN A 1 344 ? 79.945 77.300 87.344 1.000 18.354 344 GLN A C 1
ATOM 2662 O O . GLN A 1 344 ? 80.481 77.983 86.468 1.000 19.382 344 GLN A O 1
ATOM 2668 N N . PHE A 1 345 ? 78.651 77.029 87.369 1.000 17.982 345 PHE A N 1
ATOM 2669 C CA . PHE A 1 345 ? 77.784 77.320 86.208 1.000 18.591 345 PHE A CA 1
ATOM 2670 C C . PHE A 1 345 ? 76.363 77.580 86.687 1.000 17.520 345 PHE A C 1
ATOM 2671 O O . PHE A 1 345 ? 75.887 76.918 87.629 1.000 22.683 345 PHE A O 1
ATOM 2679 N N . ILE A 1 346 ? 75.704 78.519 86.021 1.000 17.043 346 ILE A N 1
ATOM 2680 C CA . ILE A 1 346 ? 74.257 78.783 86.205 1.000 16.160 346 ILE A CA 1
ATOM 2681 C C . ILE A 1 346 ? 73.529 78.054 85.073 1.000 15.137 346 ILE A C 1
ATOM 2682 O O . ILE A 1 346 ? 73.547 78.549 83.933 1.000 16.515 346 ILE A O 1
ATOM 2687 N N . THR A 1 347 ? 72.945 76.905 85.387 1.000 15.897 347 THR A N 1
ATOM 2688 C CA . THR A 1 347 ? 72.343 75.976 84.396 1.000 15.772 347 THR A CA 1
ATOM 2689 C C . THR A 1 347 ? 71.350 76.718 83.497 1.000 17.632 347 THR A C 1
ATOM 2690 O O . THR A 1 347 ? 71.475 76.592 82.258 1.000 18.109 347 THR A O 1
ATOM 2694 N N . LEU A 1 348 ? 70.402 77.462 84.071 1.000 15.704 348 LEU A N 1
ATOM 2695 C CA . LEU A 1 348 ? 69.217 77.961 83.313 1.000 17.773 348 LEU A CA 1
ATOM 2696 C C . LEU A 1 348 ? 69.326 79.464 83.039 1.000 16.779 348 LEU A C 1
ATOM 2697 O O . LEU A 1 348 ? 68.280 80.097 82.810 1.000 17.509 348 LEU A O 1
ATOM 2702 N N . ALA A 1 349 ? 70.541 80.022 83.018 1.000 15.599 349 ALA A N 1
ATOM 2703 C CA . ALA A 1 349 ? 70.757 81.475 82.806 1.000 18.111 349 ALA A CA 1
ATOM 2704 C C . ALA A 1 349 ? 70.132 81.928 81.478 1.000 17.197 349 ALA A C 1
ATOM 2705 O O . ALA A 1 349 ? 69.491 82.985 81.448 1.000 16.979 349 ALA A O 1
ATOM 2707 N N . GLY A 1 350 ? 70.327 81.161 80.405 1.000 17.444 350 GLY A N 1
ATOM 2708 C CA . GLY A 1 350 ? 69.838 81.527 79.060 1.000 16.759 350 GLY A CA 1
ATOM 2709 C C . GLY A 1 350 ? 68.322 81.546 78.999 1.000 16.301 350 GLY A C 1
ATOM 2710 O O . GLY A 1 350 ? 67.752 82.470 78.400 1.000 15.707 350 GLY A O 1
ATOM 2711 N N . PHE A 1 351 ? 67.661 80.551 79.579 1.000 15.419 351 PHE A N 1
ATOM 2712 C CA . PHE A 1 351 ? 66.185 80.500 79.649 1.000 15.417 351 PHE A CA 1
ATOM 2713 C C . PHE A 1 351 ? 65.680 81.791 80.306 1.000 15.991 351 PHE A C 1
ATOM 2714 O O . PHE A 1 351 ? 64.773 82.429 79.782 1.000 16.051 351 PHE A O 1
ATOM 2722 N N . HIS A 1 352 ? 66.248 82.167 81.449 1.000 15.620 352 HIS A N 1
ATOM 2723 C CA . HIS A 1 352 ? 65.759 83.344 82.218 1.000 16.188 352 HIS A CA 1
ATOM 2724 C C . HIS A 1 352 ? 66.066 84.639 81.457 1.000 15.499 352 HIS A C 1
ATOM 2725 O O . HIS A 1 352 ? 65.156 85.473 81.338 1.000 16.250 352 HIS A O 1
ATOM 2732 N N . ALA A 1 353 ? 67.265 84.784 80.891 1.000 15.970 353 ALA A N 1
ATOM 2733 C CA . ALA A 1 353 ? 67.627 85.996 80.121 1.000 17.731 353 ALA A CA 1
ATOM 2734 C C . ALA A 1 353 ? 66.690 86.150 78.916 1.000 18.771 353 ALA A C 1
ATOM 2735 O O . ALA A 1 353 ? 66.160 87.245 78.697 1.000 17.105 353 ALA A O 1
ATOM 2737 N N . LEU A 1 354 ? 66.468 85.078 78.158 1.000 16.087 354 LEU A N 1
ATOM 2738 C CA . LEU A 1 354 ? 65.644 85.104 76.923 1.000 15.275 354 LEU A CA 1
ATOM 2739 C C . LEU A 1 354 ? 64.187 85.384 77.282 1.000 15.806 354 LEU A C 1
ATOM 2740 O O . LEU A 1 354 ? 63.568 86.253 76.641 1.000 16.551 354 LEU A O 1
ATOM 2745 N N . ASN A 1 355 ? 63.632 84.639 78.241 1.000 15.237 355 ASN A N 1
ATOM 2746 C CA . ASN A 1 355 ? 62.194 84.749 78.576 1.000 15.178 355 ASN A CA 1
ATOM 2747 C C . ASN A 1 355 ? 61.930 86.127 79.190 1.000 16.590 355 ASN A C 1
ATOM 2748 O O . ASN A 1 355 ? 60.972 86.777 78.760 1.000 14.858 355 ASN A O 1
ATOM 2753 N N . TYR A 1 356 ? 62.773 86.586 80.113 1.000 16.417 356 TYR A N 1
ATOM 2754 C CA . TYR A 1 356 ? 62.516 87.887 80.786 1.000 17.674 356 TYR A CA 1
ATOM 2755 C C . TYR A 1 356 ? 62.635 89.027 79.765 1.000 16.000 356 TYR A C 1
ATOM 2756 O O . TYR A 1 356 ? 61.750 89.908 79.716 1.000 17.728 356 TYR A O 1
ATOM 2765 N N . SER A 1 357 ? 63.705 89.036 78.972 1.000 16.502 357 SER A N 1
ATOM 2766 C CA . SER A 1 357 ? 63.990 90.158 78.041 1.000 17.573 357 SER A CA 1
ATOM 2767 C C . SER A 1 357 ? 62.856 90.270 77.015 1.000 17.386 357 SER A C 1
ATOM 2768 O O . SER A 1 357 ? 62.456 91.400 76.705 1.000 16.757 357 SER A O 1
ATOM 2771 N N . MET A 1 358 ? 62.324 89.151 76.508 1.000 15.792 358 MET A N 1
ATOM 2772 C CA . MET A 1 358 ? 61.233 89.240 75.518 1.000 15.593 358 MET A CA 1
ATOM 2773 C C . MET A 1 358 ? 59.919 89.625 76.215 1.000 15.456 358 MET A C 1
ATOM 2774 O O . MET A 1 358 ? 59.158 90.406 75.631 1.000 17.505 358 MET A O 1
ATOM 2779 N N . PHE A 1 359 ? 59.645 89.107 77.409 1.000 16.277 359 PHE A N 1
ATOM 2780 C CA . PHE A 1 359 ? 58.436 89.536 78.154 1.000 16.424 359 PHE A CA 1
ATOM 2781 C C . PHE A 1 359 ? 58.488 91.057 78.352 1.000 16.073 359 PHE A C 1
ATOM 2782 O O . PHE A 1 359 ? 57.497 91.752 78.045 1.000 17.284 359 PHE A O 1
ATOM 2790 N N . ASP A 1 360 ? 59.624 91.552 78.836 1.000 17.506 360 ASP A N 1
ATOM 2791 C CA . ASP A 1 360 ? 59.802 92.991 79.180 1.000 18.182 360 ASP A CA 1
ATOM 2792 C C . ASP A 1 360 ? 59.587 93.840 77.926 1.000 18.606 360 ASP A C 1
ATOM 2793 O O . ASP A 1 360 ? 58.805 94.821 77.984 1.000 18.895 360 ASP A O 1
ATOM 2798 N N . LEU A 1 361 ? 60.235 93.480 76.814 1.000 16.094 361 LEU A N 1
ATOM 2799 C CA . LEU A 1 361 ? 60.096 94.242 75.551 1.000 17.146 361 LEU A CA 1
ATOM 2800 C C . LEU A 1 361 ? 58.654 94.152 75.042 1.000 16.571 361 LEU A C 1
ATOM 2801 O O . LEU A 1 361 ? 58.093 95.191 74.654 1.000 15.656 361 LEU A O 1
ATOM 2806 N N . ALA A 1 362 ? 58.062 92.956 74.997 1.000 14.565 362 ALA A N 1
ATOM 2807 C CA . ALA A 1 362 ? 56.723 92.747 74.407 1.000 15.564 362 ALA A CA 1
ATOM 2808 C C . ALA A 1 362 ? 55.670 93.494 75.231 1.000 16.369 362 ALA A C 1
ATOM 2809 O O . ALA A 1 362 ? 54.730 94.033 74.640 1.000 18.128 362 ALA A O 1
ATOM 2811 N N . TYR A 1 363 ? 55.803 93.482 76.556 1.000 16.796 363 TYR A N 1
ATOM 2812 C CA . TYR A 1 363 ? 54.835 94.163 77.454 1.000 18.247 363 TYR A CA 1
ATOM 2813 C C . TYR A 1 363 ? 54.874 95.670 77.151 1.000 19.332 363 TYR A C 1
ATOM 2814 O O . TYR A 1 363 ? 53.805 96.281 76.938 1.000 19.010 363 TYR A O 1
ATOM 2823 N N . GLY A 1 364 ? 56.076 96.237 77.104 1.000 18.424 364 GLY A N 1
ATOM 2824 C CA . GLY A 1 364 ? 56.271 97.662 76.762 1.000 19.430 364 GLY A CA 1
ATOM 2825 C C . GLY A 1 364 ? 55.727 97.980 75.382 1.000 20.276 364 GLY A C 1
ATOM 2826 O O . GLY A 1 364 ? 55.070 99.017 75.201 1.000 19.545 364 GLY A O 1
ATOM 2827 N N . TYR A 1 365 ? 55.991 97.116 74.400 1.000 16.121 365 TYR A N 1
ATOM 2828 C CA . TYR A 1 365 ? 55.537 97.303 73.002 1.000 18.744 365 TYR A CA 1
ATOM 2829 C C . TYR A 1 365 ? 54.010 97.261 72.930 1.000 18.394 365 TYR A C 1
ATOM 2830 O O . TYR A 1 365 ? 53.419 98.050 72.171 1.000 18.255 365 TYR A O 1
ATOM 2839 N N . ALA A 1 366 ? 53.375 96.349 73.669 1.000 18.025 366 ALA A N 1
ATOM 2840 C CA . ALA A 1 366 ? 51.904 96.217 73.718 1.000 19.078 366 ALA A CA 1
ATOM 2841 C C . ALA A 1 366 ? 51.292 97.539 74.199 1.000 19.892 366 ALA A C 1
ATOM 2842 O O . ALA A 1 366 ? 50.232 97.905 73.679 1.000 23.195 366 ALA A O 1
ATOM 2844 N N . GLN A 1 367 ? 51.951 98.214 75.145 1.000 22.021 367 GLN A N 1
ATOM 2845 C CA . GLN A 1 367 ? 51.452 99.461 75.793 1.000 23.973 367 GLN A CA 1
ATOM 2846 C C . GLN A 1 367 ? 51.821 100.689 74.947 1.000 25.601 367 GLN A C 1
ATOM 2847 O O . GLN A 1 367 ? 50.935 101.541 74.738 1.000 25.437 367 GLN A O 1
ATOM 2853 N N . ASN A 1 368 ? 53.076 100.788 74.491 1.000 22.570 368 ASN A N 1
ATOM 2854 C CA . ASN A 1 368 ? 53.682 102.058 74.003 1.000 23.677 368 ASN A CA 1
ATOM 2855 C C . ASN A 1 368 ? 54.352 101.894 72.635 1.000 23.171 368 ASN A C 1
ATOM 2856 O O . ASN A 1 368 ? 55.010 102.852 72.194 1.000 23.229 368 ASN A O 1
ATOM 2861 N N . GLN A 1 369 ? 54.205 100.732 71.983 1.000 20.603 369 GLN A N 1
ATOM 2862 C CA . GLN A 1 369 ? 54.732 100.467 70.618 1.000 20.242 369 GLN A CA 1
ATOM 2863 C C . GLN A 1 369 ? 56.198 100.916 70.527 1.000 18.173 369 GLN A C 1
ATOM 2864 O O . GLN A 1 369 ? 57.002 100.413 71.310 1.000 20.205 369 GLN A O 1
ATOM 2870 N N . MET A 1 370 ? 56.563 101.808 69.593 1.000 19.308 370 MET A N 1
ATOM 2871 C CA . MET A 1 370 ? 57.988 102.013 69.232 1.000 19.261 370 MET A CA 1
ATOM 2872 C C . MET A 1 370 ? 58.792 102.583 70.412 1.000 17.745 370 MET A C 1
ATOM 2873 O O . MET A 1 370 ? 59.998 102.324 70.475 1.000 18.431 370 MET A O 1
ATOM 2878 N N . SER A 1 371 ? 58.165 103.311 71.343 1.000 19.569 371 SER A N 1
ATOM 2879 C CA . SER A 1 371 ? 58.873 103.857 72.529 1.000 19.522 371 SER A CA 1
ATOM 2880 C C . SER A 1 371 ? 59.602 102.728 73.279 1.000 18.462 371 SER A C 1
ATOM 2881 O O . SER A 1 371 ? 60.759 102.937 73.709 1.000 19.573 371 SER A O 1
ATOM 2884 N N . ALA A 1 372 ? 58.969 101.556 73.410 1.000 20.102 372 ALA A N 1
ATOM 2885 C CA . ALA A 1 372 ? 59.532 100.401 74.152 1.000 20.351 372 ALA A CA 1
ATOM 2886 C C . ALA A 1 372 ? 60.752 99.854 73.410 1.000 18.093 372 ALA A C 1
ATOM 2887 O O . ALA A 1 372 ? 61.747 99.520 74.068 1.000 17.932 372 ALA A O 1
ATOM 2889 N N . TYR A 1 373 ? 60.685 99.756 72.081 1.000 19.755 373 TYR A N 1
ATOM 2890 C CA . TYR A 1 373 ? 61.823 99.227 71.293 1.000 19.388 373 TYR A CA 1
ATOM 2891 C C . TYR A 1 373 ? 62.996 100.212 71.369 1.000 19.565 373 TYR A C 1
ATOM 2892 O O . TYR A 1 373 ? 64.155 99.797 71.546 1.000 19.647 373 TYR A O 1
ATOM 2901 N N . VAL A 1 374 ? 62.709 101.510 71.250 1.000 20.014 374 VAL A N 1
ATOM 2902 C CA . VAL A 1 374 ? 63.774 102.550 71.268 1.000 21.490 374 VAL A CA 1
ATOM 2903 C C . VAL A 1 374 ? 64.500 102.519 72.620 1.000 18.699 374 VAL A C 1
ATOM 2904 O O . VAL A 1 374 ? 65.724 102.701 72.631 1.000 20.308 374 VAL A O 1
ATOM 2908 N N . GLU A 1 375 ? 63.802 102.239 73.723 1.000 20.869 375 GLU A N 1
ATOM 2909 C CA . GLU A 1 375 ? 64.457 102.085 75.050 1.000 22.129 375 GLU A CA 1
ATOM 2910 C C . GLU A 1 375 ? 65.528 100.995 74.970 1.000 21.229 375 GLU A C 1
ATOM 2911 O O . GLU A 1 375 ? 66.635 101.213 75.486 1.000 21.753 375 GLU A O 1
ATOM 2917 N N . LEU A 1 376 ? 65.215 99.863 74.335 1.000 21.095 376 LEU A N 1
ATOM 2918 C CA . LEU A 1 376 ? 66.196 98.758 74.176 1.000 19.795 376 LEU A CA 1
ATOM 2919 C C . LEU A 1 376 ? 67.346 99.220 73.275 1.000 20.441 376 LEU A C 1
ATOM 2920 O O . LEU A 1 376 ? 68.512 99.007 73.655 1.000 19.661 376 LEU A O 1
ATOM 2925 N N . GLN A 1 377 ? 67.048 99.805 72.111 1.000 20.019 377 GLN A N 1
ATOM 2926 C CA . GLN A 1 377 ? 68.101 100.208 71.145 1.000 20.141 377 GLN A CA 1
ATOM 2927 C C . GLN A 1 377 ? 69.057 101.183 71.851 1.000 20.939 377 GLN A C 1
ATOM 2928 O O . GLN A 1 377 ? 70.276 101.078 71.640 1.000 21.262 377 GLN A O 1
ATOM 2934 N N . GLU A 1 378 ? 68.524 102.074 72.692 1.000 24.468 378 GLU A N 1
ATOM 2935 C CA . GLU A 1 378 ? 69.355 103.075 73.407 1.000 24.942 378 GLU A CA 1
ATOM 2936 C C . GLU A 1 378 ? 70.227 102.374 74.454 1.000 22.576 378 GLU A C 1
ATOM 2937 O O . GLU A 1 378 ? 71.405 102.766 74.566 1.000 21.437 378 GLU A O 1
ATOM 2943 N N . ARG A 1 379 ? 69.716 101.340 75.140 1.000 20.938 379 ARG A N 1
ATOM 2944 C CA . ARG A 1 379 ? 70.532 100.525 76.080 1.000 20.653 379 ARG A CA 1
ATOM 2945 C C . ARG A 1 379 ? 71.672 99.841 75.308 1.000 20.322 379 ARG A C 1
ATOM 2946 O O . ARG A 1 379 ? 72.787 99.756 75.848 1.000 21.162 379 ARG A O 1
ATOM 2954 N N . GLU A 1 380 ? 71.405 99.364 74.090 1.000 21.059 380 GLU A N 1
ATOM 2955 C CA . GLU A 1 380 ? 72.433 98.705 73.243 1.000 20.137 380 GLU A CA 1
ATOM 2956 C C . GLU A 1 380 ? 73.535 99.708 72.875 1.000 20.548 380 GLU A C 1
ATOM 2957 O O . GLU A 1 380 ? 74.723 99.362 73.031 1.000 21.164 380 GLU A O 1
ATOM 2963 N N . PHE A 1 381 ? 73.170 100.905 72.411 1.000 22.514 381 PHE A N 1
ATOM 2964 C CA . PHE A 1 381 ? 74.167 101.960 72.080 1.000 23.949 381 PHE A CA 1
ATOM 2965 C C . PHE A 1 381 ? 75.033 102.218 73.315 1.000 24.812 381 PHE A C 1
ATOM 2966 O O . PHE A 1 381 ? 76.268 102.287 73.172 1.000 25.645 381 PHE A O 1
ATOM 2974 N N . ALA A 1 382 ? 74.411 102.305 74.494 1.000 23.714 382 ALA A N 1
ATOM 2975 C CA . ALA A 1 382 ? 75.096 102.609 75.776 1.000 26.668 382 ALA A CA 1
ATOM 2976 C C . ALA A 1 382 ? 76.076 101.486 76.147 1.000 27.905 382 ALA A C 1
ATOM 2977 O O . ALA A 1 382 ? 77.111 101.775 76.767 1.000 28.714 382 ALA A O 1
ATOM 2979 N N . ALA A 1 383 ? 75.769 100.238 75.780 1.000 26.185 383 ALA A N 1
ATOM 2980 C CA . ALA A 1 383 ? 76.580 99.049 76.130 1.000 24.858 383 ALA A CA 1
ATOM 2981 C C . ALA A 1 383 ? 77.833 98.951 75.245 1.000 22.957 383 ALA A C 1
ATOM 2982 O O . ALA A 1 383 ? 78.714 98.145 75.575 1.000 22.826 383 ALA A O 1
ATOM 2984 N N . GLU A 1 384 ? 77.919 99.726 74.161 1.000 23.542 384 GLU A N 1
ATOM 2985 C CA . GLU A 1 384 ? 79.090 99.669 73.243 1.000 26.586 384 GLU A CA 1
ATOM 2986 C C . GLU A 1 384 ? 80.358 100.037 74.029 1.000 27.302 384 GLU A C 1
ATOM 2987 O O . GLU A 1 384 ? 81.422 99.467 73.730 1.000 28.656 384 GLU A O 1
ATOM 2993 N N . GLU A 1 385 ? 80.223 100.895 75.046 1.000 29.957 385 GLU A N 1
ATOM 2994 C CA . GLU A 1 385 ? 81.331 101.308 75.952 1.000 35.436 385 GLU A CA 1
ATOM 2995 C C . GLU A 1 385 ? 81.902 100.090 76.696 1.000 33.761 385 GLU A C 1
ATOM 2996 O O . GLU A 1 385 ? 83.113 100.110 77.010 1.000 36.464 385 GLU A O 1
ATOM 3002 N N . ARG A 1 386 ? 81.073 99.072 76.963 1.000 28.153 386 ARG A N 1
ATOM 3003 C CA . ARG A 1 386 ? 81.460 97.834 77.694 1.000 28.168 386 ARG A CA 1
ATOM 3004 C C . ARG A 1 386 ? 81.917 96.738 76.716 1.000 25.046 386 ARG A C 1
ATOM 3005 O O . ARG A 1 386 ? 82.333 95.675 77.203 1.000 25.952 386 ARG A O 1
ATOM 3013 N N . GLY A 1 387 ? 81.849 96.979 75.403 1.000 23.051 387 GLY A N 1
ATOM 3014 C CA . GLY A 1 387 ? 82.344 96.051 74.364 1.000 23.876 387 GLY A CA 1
ATOM 3015 C C . GLY A 1 387 ? 81.222 95.391 73.567 1.000 23.471 387 GLY A C 1
ATOM 3016 O O . GLY A 1 387 ? 81.538 94.564 72.695 1.000 23.339 387 GLY A O 1
ATOM 3017 N N . TYR A 1 388 ? 79.960 95.745 73.811 1.000 22.049 388 TYR A N 1
ATOM 3018 C CA . TYR A 1 388 ? 78.812 95.193 73.040 1.000 20.567 388 TYR A CA 1
ATOM 3019 C C . TYR A 1 388 ? 78.928 95.640 71.578 1.000 22.834 388 TYR A C 1
ATOM 3020 O O . TYR A 1 388 ? 79.175 96.839 71.329 1.000 20.976 388 TYR A O 1
ATOM 3029 N N . THR A 1 389 ? 78.731 94.716 70.633 1.000 18.891 389 THR A N 1
ATOM 3030 C CA . THR A 1 389 ? 78.898 94.975 69.181 1.000 19.219 389 THR A CA 1
ATOM 3031 C C . THR A 1 389 ? 77.606 94.708 68.398 1.000 17.748 389 THR A C 1
ATOM 3032 O O . THR A 1 389 ? 77.552 95.107 67.222 1.000 20.049 389 THR A O 1
ATOM 3036 N N . ALA A 1 390 ? 76.595 94.064 68.988 1.000 18.737 390 ALA A N 1
ATOM 3037 C CA . ALA A 1 390 ? 75.465 93.516 68.199 1.000 20.199 390 ALA A CA 1
ATOM 3038 C C . ALA A 1 390 ? 74.476 94.609 67.779 1.000 19.641 390 ALA A C 1
ATOM 3039 O O . ALA A 1 390 ? 73.583 94.302 66.965 1.000 19.598 390 ALA A O 1
ATOM 3041 N N . THR A 1 391 ? 74.618 95.858 68.247 1.000 20.088 391 THR A N 1
ATOM 3042 C CA . THR A 1 391 ? 73.766 96.965 67.742 1.000 21.673 391 THR A CA 1
ATOM 3043 C C . THR A 1 391 ? 73.903 97.027 66.220 1.000 20.788 391 THR A C 1
ATOM 3044 O O . THR A 1 391 ? 72.877 97.234 65.548 1.000 24.189 391 THR A O 1
ATOM 3048 N N . LYS A 1 392 ? 75.127 96.855 65.718 1.000 20.682 392 LYS A N 1
ATOM 3049 C CA . LYS A 1 392 ? 75.441 96.730 64.274 1.000 22.300 392 LYS A CA 1
ATOM 3050 C C . LYS A 1 392 ? 75.204 95.270 63.878 1.000 18.607 392 LYS A C 1
ATOM 3051 O O . LYS A 1 392 ? 76.177 94.489 63.819 1.000 18.298 392 LYS A O 1
ATOM 3057 N N . HIS A 1 393 ? 73.941 94.918 63.656 1.000 21.044 393 HIS A N 1
ATOM 3058 C CA . HIS A 1 393 ? 73.511 93.503 63.551 1.000 20.919 393 HIS A CA 1
ATOM 3059 C C . HIS A 1 393 ? 74.010 92.884 62.240 1.000 19.020 393 HIS A C 1
ATOM 3060 O O . HIS A 1 393 ? 74.228 91.673 62.245 1.000 16.735 393 HIS A O 1
ATOM 3067 N N . GLN A 1 394 ? 74.213 93.662 61.174 1.000 18.172 394 GLN A N 1
ATOM 3068 C CA . GLN A 1 394 ? 74.620 93.079 59.866 1.000 18.552 394 GLN A CA 1
ATOM 3069 C C . GLN A 1 394 ? 76.051 92.539 60.001 1.000 16.770 394 GLN A C 1
ATOM 3070 O O . GLN A 1 394 ? 76.289 91.365 59.668 1.000 17.697 394 GLN A O 1
ATOM 3076 N N . ARG A 1 395 ? 76.998 93.334 60.498 1.000 16.676 395 ARG A N 1
ATOM 3077 C CA . ARG A 1 395 ? 78.385 92.837 60.666 1.000 17.047 395 ARG A CA 1
ATOM 3078 C C . ARG A 1 395 ? 78.404 91.725 61.729 1.000 16.014 395 ARG A C 1
ATOM 3079 O O . ARG A 1 395 ? 79.222 90.801 61.590 1.000 17.882 395 ARG A O 1
ATOM 3087 N N . GLU A 1 396 ? 77.531 91.785 62.740 1.000 16.953 396 GLU A N 1
ATOM 3088 C CA . GLU A 1 396 ? 77.523 90.814 63.864 1.000 17.207 396 GLU A CA 1
ATOM 3089 C C . GLU A 1 396 ? 77.276 89.397 63.338 1.000 15.172 396 GLU A C 1
ATOM 3090 O O . GLU A 1 396 ? 77.833 88.450 63.919 1.000 17.453 396 GLU A O 1
ATOM 3096 N N . VAL A 1 397 ? 76.448 89.242 62.303 1.000 16.081 397 VAL A N 1
ATOM 3097 C CA . VAL A 1 397 ? 76.094 87.895 61.758 1.000 16.020 397 VAL A CA 1
ATOM 3098 C C . VAL A 1 397 ? 76.915 87.592 60.498 1.000 17.821 397 VAL A C 1
ATOM 3099 O O . VAL A 1 397 ? 76.664 86.551 59.868 1.000 15.665 397 VAL A O 1
ATOM 3103 N N . GLY A 1 398 ? 77.885 88.438 60.150 1.000 16.563 398 GLY A N 1
ATOM 3104 C CA . GLY A 1 398 ? 78.899 88.098 59.135 1.000 16.669 398 GLY A CA 1
ATOM 3105 C C . GLY A 1 398 ? 78.652 88.732 57.783 1.000 16.847 398 GLY A C 1
ATOM 3106 O O . GLY A 1 398 ? 79.209 88.211 56.799 1.000 17.691 398 GLY A O 1
ATOM 3107 N N . ALA A 1 399 ? 77.879 89.812 57.676 1.000 16.851 399 ALA A N 1
ATOM 3108 C CA . ALA A 1 399 ? 77.672 90.478 56.365 1.000 17.376 399 ALA A CA 1
ATOM 3109 C C . ALA A 1 399 ? 79.028 90.910 55.783 1.000 18.947 399 ALA A C 1
ATOM 3110 O O . ALA A 1 399 ? 79.227 90.777 54.566 1.000 18.632 399 ALA A O 1
ATOM 3112 N N . GLY A 1 400 ? 79.928 91.417 56.623 1.000 18.686 400 GLY A N 1
ATOM 3113 C CA . GLY A 1 400 ? 81.274 91.839 56.191 1.000 19.110 400 GLY A CA 1
ATOM 3114 C C . GLY A 1 400 ? 82.119 90.646 55.780 1.000 18.020 400 GLY A C 1
ATOM 3115 O O . GLY A 1 400 ? 82.879 90.750 54.794 1.000 19.688 400 GLY A O 1
ATOM 3116 N N . TYR A 1 401 ? 81.986 89.526 56.493 1.000 18.190 401 TYR A N 1
ATOM 3117 C CA . TYR A 1 401 ? 82.727 88.274 56.201 1.000 15.837 401 TYR A CA 1
ATOM 3118 C C . TYR A 1 401 ? 82.288 87.719 54.837 1.000 17.570 401 TYR A C 1
ATOM 3119 O O . TYR A 1 401 ? 83.149 87.397 53.996 1.000 17.357 401 TYR A O 1
ATOM 3128 N N . PHE A 1 402 ? 80.983 87.641 54.583 1.000 17.194 402 PHE A N 1
ATOM 3129 C CA . PHE A 1 402 ? 80.455 87.130 53.294 1.000 17.116 402 PHE A CA 1
ATOM 3130 C C . PHE A 1 402 ? 80.764 88.125 52.170 1.000 18.508 402 PHE A C 1
ATOM 3131 O O . PHE A 1 402 ? 81.027 87.659 51.042 1.000 17.839 402 PHE A O 1
ATOM 3139 N N . ASP A 1 403 ? 80.770 89.433 52.443 1.000 18.081 403 ASP A N 1
ATOM 3140 C CA . ASP A 1 403 ? 81.238 90.429 51.449 1.000 19.369 403 ASP A CA 1
ATOM 3141 C C . ASP A 1 403 ? 82.687 90.095 51.058 1.000 18.357 403 ASP A C 1
ATOM 3142 O O . ASP A 1 403 ? 83.006 90.167 49.867 1.000 19.568 403 ASP A O 1
ATOM 3147 N N . ARG A 1 404 ? 83.536 89.736 52.026 1.000 18.483 404 ARG A N 1
ATOM 3148 C CA . ARG A 1 404 ? 84.958 89.398 51.761 1.000 19.366 404 ARG A CA 1
ATOM 3149 C C . ARG A 1 404 ? 85.036 88.122 50.921 1.000 21.118 404 ARG A C 1
ATOM 3150 O O . ARG A 1 404 ? 85.847 88.078 49.984 1.000 20.980 404 ARG A O 1
ATOM 3158 N N . ILE A 1 405 ? 84.207 87.112 51.193 1.000 17.980 405 ILE A N 1
ATOM 3159 C CA . ILE A 1 405 ? 84.169 85.912 50.306 1.000 18.611 405 ILE A CA 1
ATOM 3160 C C . ILE A 1 405 ? 83.771 86.373 48.901 1.000 16.979 405 ILE A C 1
ATOM 3161 O O . ILE A 1 405 ? 84.423 85.953 47.930 1.000 19.457 405 ILE A O 1
ATOM 3166 N N . ALA A 1 406 ? 82.703 87.164 48.778 1.000 16.942 406 ALA A N 1
ATOM 3167 C CA . ALA A 1 406 ? 82.159 87.570 47.466 1.000 17.568 406 ALA A CA 1
ATOM 3168 C C . ALA A 1 406 ? 83.247 88.312 46.670 1.000 18.034 406 ALA A C 1
ATOM 3169 O O . ALA A 1 406 ? 83.387 88.025 45.478 1.000 21.269 406 ALA A O 1
ATOM 3171 N N . THR A 1 407 ? 83.989 89.224 47.300 1.000 18.677 407 THR A N 1
ATOM 3172 C CA . THR A 1 407 ? 85.015 90.042 46.595 1.000 20.260 407 THR A CA 1
ATOM 3173 C C . THR A 1 407 ? 86.283 89.211 46.366 1.000 20.423 407 THR A C 1
ATOM 3174 O O . THR A 1 407 ? 87.049 89.556 45.453 1.000 24.459 407 THR A O 1
ATOM 3178 N N . THR A 1 408 ? 86.510 88.145 47.133 1.000 19.920 408 THR A N 1
ATOM 3179 C CA . THR A 1 408 ? 87.618 87.194 46.861 1.000 18.974 408 THR A CA 1
ATOM 3180 C C . THR A 1 408 ? 87.306 86.439 45.568 1.000 21.676 408 THR A C 1
ATOM 3181 O O . THR A 1 408 ? 88.213 86.279 44.722 1.000 22.378 408 THR A O 1
ATOM 3185 N N . VAL A 1 409 ? 86.058 85.996 45.405 1.000 20.524 409 VAL A N 1
ATOM 3186 C CA . VAL A 1 409 ? 85.612 85.250 44.198 1.000 21.715 409 VAL A CA 1
ATOM 3187 C C . VAL A 1 409 ? 85.569 86.215 43.007 1.000 23.195 409 VAL A C 1
ATOM 3188 O O . VAL A 1 409 ? 86.034 85.828 41.928 1.000 23.295 409 VAL A O 1
ATOM 3192 N N . ASP A 1 410 ? 85.023 87.416 43.197 1.000 24.398 410 ASP A N 1
ATOM 3193 C CA . ASP A 1 410 ? 84.812 88.422 42.119 1.000 28.832 410 ASP A CA 1
ATOM 3194 C C . ASP A 1 410 ? 84.973 89.819 42.708 1.000 27.168 410 ASP A C 1
ATOM 3195 O O . ASP A 1 410 ? 84.015 90.387 43.233 1.000 26.798 410 ASP A O 1
ATOM 3200 N N . PRO A 1 411 ? 86.194 90.400 42.652 1.000 33.290 411 PRO A N 1
ATOM 3201 C CA . PRO A 1 411 ? 86.453 91.728 43.214 1.000 33.476 411 PRO A CA 1
ATOM 3202 C C . PRO A 1 411 ? 85.486 92.815 42.721 1.000 32.356 411 PRO A C 1
ATOM 3203 O O . PRO A 1 411 ? 85.275 93.777 43.442 1.000 32.330 411 PRO A O 1
ATOM 3207 N N . ASN A 1 412 ? 84.914 92.630 41.528 1.000 34.360 412 ASN A N 1
ATOM 3208 C CA . ASN A 1 412 ? 84.094 93.659 40.833 1.000 34.656 412 ASN A CA 1
ATOM 3209 C C . ASN A 1 412 ? 82.598 93.370 41.013 1.000 33.578 412 ASN A C 1
ATOM 3210 O O . ASN A 1 412 ? 81.792 94.014 40.317 1.000 29.715 412 ASN A O 1
ATOM 3215 N N . SER A 1 413 ? 82.225 92.472 41.930 1.000 33.911 413 SER A N 1
ATOM 3216 C CA . SER A 1 413 ? 80.804 92.129 42.193 1.000 30.082 413 SER A CA 1
ATOM 3217 C C . SER A 1 413 ? 79.976 93.402 42.413 1.000 28.070 413 SER A C 1
ATOM 3218 O O . SER A 1 413 ? 80.406 94.268 43.209 1.000 30.150 413 SER A O 1
ATOM 3221 N N . SER A 1 414 ? 78.807 93.477 41.768 1.000 28.650 414 SER A N 1
ATOM 3222 C CA . SER A 1 414 ? 77.833 94.594 41.877 1.000 33.978 414 SER A CA 1
ATOM 3223 C C . SER A 1 414 ? 76.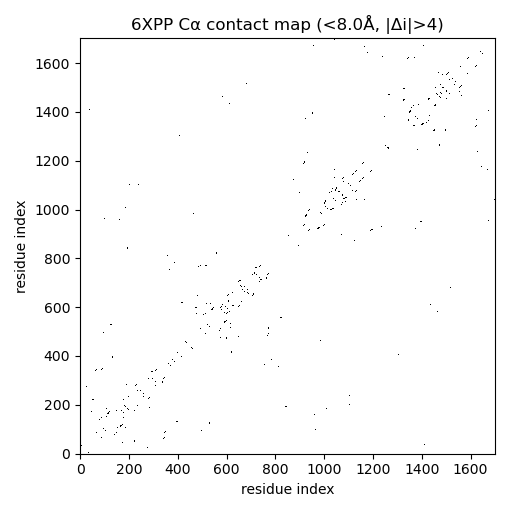859 94.366 43.044 1.000 29.233 414 SER A C 1
ATOM 3224 O O . SER A 1 414 ? 76.043 95.271 43.292 1.000 31.444 414 SER A O 1
ATOM 3227 N N . THR A 1 415 ? 76.925 93.223 43.739 1.000 27.187 415 THR A N 1
ATOM 3228 C CA . THR A 1 415 ? 75.841 92.762 44.653 1.000 25.754 415 THR A CA 1
ATOM 3229 C C . THR A 1 415 ? 76.372 92.457 46.058 1.000 31.977 415 THR A C 1
ATOM 3230 O O . THR A 1 415 ? 75.779 91.585 46.732 1.000 27.485 415 THR A O 1
ATOM 3234 N N . THR A 1 416 ? 77.404 93.167 46.523 1.000 27.223 416 THR A N 1
ATOM 3235 C CA . THR A 1 416 ? 77.876 93.051 47.929 1.000 25.566 416 THR A CA 1
ATOM 3236 C C . THR A 1 416 ? 76.882 93.796 48.832 1.000 25.308 416 THR A C 1
ATOM 3237 O O . THR A 1 416 ? 76.102 94.634 48.317 1.000 25.112 416 THR A O 1
ATOM 3241 N N . ALA A 1 417 ? 76.894 93.488 50.134 1.000 25.069 417 ALA A N 1
ATOM 3242 C CA . ALA A 1 417 ? 75.797 93.787 51.085 1.000 26.501 417 ALA A CA 1
ATOM 3243 C C . ALA A 1 417 ? 76.033 95.081 51.887 1.000 25.656 417 ALA A C 1
ATOM 3244 O O . ALA A 1 417 ? 75.056 95.834 52.059 1.000 24.929 417 ALA A O 1
ATOM 3246 N N . LEU A 1 418 ? 77.235 95.326 52.422 1.000 26.375 418 LEU A N 1
ATOM 3247 C CA . LEU A 1 418 ? 77.390 96.412 53.440 1.000 25.916 418 LEU A CA 1
ATOM 3248 C C . LEU A 1 418 ? 77.414 97.792 52.766 1.000 25.309 418 LEU A C 1
ATOM 3249 O O . LEU A 1 418 ? 76.868 98.749 53.364 1.000 27.106 418 LEU A O 1
ATOM 3254 N N . THR A 1 419 ? 77.993 97.913 51.570 1.000 26.728 419 THR A N 1
ATOM 3255 C CA . THR A 1 419 ? 78.004 99.196 50.816 1.000 26.963 419 THR A CA 1
ATOM 3256 C C . THR A 1 419 ? 76.566 99.552 50.434 1.000 30.091 419 THR A C 1
ATOM 3257 O O . THR A 1 419 ? 75.915 98.740 49.751 1.000 30.505 419 THR A O 1
ATOM 3261 N N . GLY A 1 420 ? 76.089 100.718 50.878 1.000 28.304 420 GLY A N 1
ATOM 3262 C CA . GLY A 1 420 ? 74.716 101.192 50.625 1.000 28.570 420 GLY A CA 1
ATOM 3263 C C . GLY A 1 420 ? 73.737 100.691 51.676 1.000 29.620 420 GLY A C 1
ATOM 3264 O O . GLY A 1 420 ? 72.538 101.001 51.552 1.000 34.191 420 GLY A O 1
ATOM 3265 N N . SER A 1 421 ? 74.209 99.950 52.684 1.000 28.102 421 SER A N 1
ATOM 3266 C CA . SER A 1 421 ? 73.353 99.441 53.786 1.000 26.817 421 SER A CA 1
ATOM 3267 C C . SER A 1 421 ? 72.964 100.604 54.706 1.000 27.385 421 SER A C 1
ATOM 3268 O O . SER A 1 421 ? 73.718 101.591 54.774 1.000 28.334 421 SER A O 1
ATOM 3271 N N . THR A 1 422 ? 71.837 100.490 55.409 1.000 27.288 422 THR A N 1
ATOM 3272 C CA . THR A 1 422 ? 71.418 101.486 56.429 1.000 26.472 422 THR A CA 1
ATOM 3273 C C . THR A 1 422 ? 72.380 101.405 57.618 1.000 27.012 422 THR A C 1
ATOM 3274 O O . THR A 1 422 ? 72.537 102.426 58.315 1.000 30.136 422 THR A O 1
ATOM 3278 N N . GLU A 1 423 ? 73.037 100.259 57.826 1.000 24.894 423 GLU A N 1
ATOM 3279 C CA . GLU A 1 423 ? 74.033 100.092 58.917 1.000 24.428 423 GLU A CA 1
ATOM 3280 C C . GLU A 1 423 ? 75.217 101.029 58.650 1.000 28.603 423 GLU A C 1
ATOM 3281 O O . GLU A 1 423 ? 75.644 101.724 59.589 1.000 27.371 423 GLU A O 1
ATOM 3287 N N . GLU A 1 424 ? 75.718 101.035 57.412 1.000 27.154 424 GLU A N 1
ATOM 3288 C CA . GLU A 1 424 ? 76.810 101.933 56.948 1.000 32.258 424 GLU A CA 1
ATOM 3289 C C . GLU A 1 424 ? 76.338 103.390 57.051 1.000 31.860 424 GLU A C 1
ATOM 3290 O O . GLU A 1 424 ? 77.148 104.241 57.478 1.000 30.592 424 GLU A O 1
ATOM 3296 N N . GLY A 1 425 ? 75.076 103.658 56.708 1.000 34.820 425 GLY A N 1
ATOM 3297 C CA . GLY A 1 425 ? 74.507 105.016 56.609 1.000 35.972 425 GLY A CA 1
ATOM 3298 C C . GLY A 1 425 ? 74.145 105.628 57.957 1.000 40.076 425 GLY A C 1
ATOM 3299 O O . GLY A 1 425 ? 74.275 106.863 58.077 1.000 33.582 425 GLY A O 1
ATOM 3300 N N . GLN A 1 426 ? 73.692 104.830 58.940 1.000 35.461 426 GLN A N 1
ATOM 3301 C CA . GLN A 1 426 ? 73.009 105.359 60.158 1.000 34.858 426 GLN A CA 1
ATOM 3302 C C . GLN A 1 426 ? 73.693 104.946 61.475 1.000 36.002 426 GLN A C 1
ATOM 3303 O O . GLN A 1 426 ? 73.276 105.481 62.524 1.000 35.342 426 GLN A O 1
ATOM 3309 N N . PHE A 1 427 ? 74.690 104.052 61.454 1.000 34.200 427 PHE A N 1
ATOM 3310 C CA . PHE A 1 427 ? 75.315 103.482 62.682 1.000 33.227 427 PHE A CA 1
ATOM 3311 C C . PHE A 1 427 ? 76.830 103.727 62.657 1.000 37.881 427 PHE A C 1
ATOM 3312 O O . PHE A 1 427 ? 77.341 104.823 62.893 1.000 49.400 427 PHE A O 1
ATOM 3320 N N . SER B 1 2 ? 37.101 54.825 53.139 1.000 57.845 2 SER B N 1
ATOM 3321 C CA . SER B 1 2 ? 37.084 56.033 54.031 1.000 49.186 2 SER B CA 1
ATOM 3322 C C . SER B 1 2 ? 36.803 57.294 53.207 1.000 41.452 2 SER B C 1
ATOM 3323 O O . SER B 1 2 ? 37.357 57.413 52.102 1.000 44.858 2 SER B O 1
ATOM 3326 N N . VAL B 1 3 ? 35.999 58.211 53.752 1.000 35.128 3 VAL B N 1
ATOM 3327 C CA . VAL B 1 3 ? 35.687 59.533 53.137 1.000 34.778 3 VAL B CA 1
ATOM 3328 C C . VAL B 1 3 ? 36.526 60.623 53.821 1.000 29.233 3 VAL B C 1
ATOM 3329 O O . VAL B 1 3 ? 36.322 61.809 53.508 1.000 28.144 3 VAL B O 1
ATOM 3333 N N . VAL B 1 4 ? 37.445 60.247 54.712 1.000 23.237 4 VAL B N 1
ATOM 3334 C CA . VAL B 1 4 ? 38.276 61.228 55.473 1.000 20.498 4 VAL B CA 1
ATOM 3335 C C . VAL B 1 4 ? 39.182 61.963 54.477 1.000 20.201 4 VAL B C 1
ATOM 3336 O O . VAL B 1 4 ? 39.887 61.282 53.706 1.000 21.928 4 VAL B O 1
ATOM 3340 N N . GLY B 1 5 ? 39.123 63.297 54.471 1.000 21.255 5 GLY B N 1
ATOM 3341 C CA . GLY B 1 5 ? 39.946 64.162 53.609 1.000 21.337 5 GLY B CA 1
ATOM 3342 C C . GLY B 1 5 ? 39.542 64.127 52.140 1.000 21.624 5 GLY B C 1
ATOM 3343 O O . GLY B 1 5 ? 40.342 64.557 51.306 1.000 23.530 5 GLY B O 1
ATOM 3344 N N . THR B 1 6 ? 38.326 63.692 51.813 1.000 23.107 6 THR B N 1
ATOM 3345 C CA . THR B 1 6 ? 37.815 63.735 50.417 1.000 24.861 6 THR B CA 1
ATOM 3346 C C . THR B 1 6 ? 37.898 65.174 49.917 1.000 20.224 6 THR B C 1
ATOM 3347 O O . THR B 1 6 ? 37.443 66.086 50.603 1.000 21.968 6 THR B O 1
ATOM 3351 N N . PRO B 1 7 ? 38.495 65.430 48.733 1.000 21.715 7 PRO B N 1
ATOM 3352 C CA . PRO B 1 7 ? 38.550 66.782 48.178 1.000 21.372 7 PRO B CA 1
ATOM 3353 C C . PRO B 1 7 ? 37.157 67.346 47.862 1.000 22.968 7 PRO B C 1
ATOM 3354 O O . PRO B 1 7 ? 36.238 66.576 47.595 1.000 25.320 7 PRO B O 1
ATOM 3358 N N . LYS B 1 8 ? 37.037 68.667 47.896 1.000 23.788 8 LYS B N 1
ATOM 3359 C CA . LYS B 1 8 ? 35.846 69.388 47.385 1.000 25.574 8 LYS B CA 1
ATOM 3360 C C . LYS B 1 8 ? 35.827 69.282 45.861 1.000 26.048 8 LYS B C 1
ATOM 3361 O O . LYS B 1 8 ? 36.890 69.036 45.257 1.000 25.875 8 LYS B O 1
ATOM 3367 N N . SER B 1 9 ? 34.653 69.446 45.254 1.000 22.921 9 SER B N 1
ATOM 3368 C CA . SER B 1 9 ? 34.500 69.562 43.784 1.000 22.679 9 SER B CA 1
ATOM 3369 C C . SER B 1 9 ? 34.994 70.946 43.356 1.000 18.965 9 SER B C 1
ATOM 3370 O O . SER B 1 9 ? 34.991 71.864 44.189 1.000 20.338 9 SER B O 1
ATOM 3373 N N . ALA B 1 10 ? 35.376 71.087 42.090 1.000 22.430 10 ALA B N 1
ATOM 3374 C CA . ALA B 1 10 ? 35.687 72.393 41.471 1.000 22.818 10 ALA B CA 1
ATOM 3375 C C . ALA B 1 10 ? 34.497 73.336 41.669 1.000 21.079 10 ALA B C 1
ATOM 3376 O O . ALA B 1 10 ? 34.713 74.515 41.963 1.000 22.713 10 ALA B O 1
ATOM 3378 N N . GLU B 1 11 ? 33.269 72.817 41.556 1.000 24.504 11 GLU B N 1
ATOM 3379 C CA . GLU B 1 11 ? 32.035 73.640 41.673 1.000 25.469 11 GLU B CA 1
ATOM 3380 C C . GLU B 1 11 ? 31.958 74.237 43.085 1.000 21.113 11 GLU B C 1
ATOM 3381 O O . GLU B 1 11 ? 31.633 75.433 43.200 1.000 22.301 11 GLU B O 1
ATOM 3387 N N . GLN B 1 12 ? 32.261 73.449 44.124 1.000 21.989 12 GLN B N 1
ATOM 3388 C CA . GLN B 1 12 ? 32.227 73.923 45.532 1.000 23.063 12 GLN B CA 1
ATOM 3389 C C . GLN B 1 12 ? 33.307 74.987 45.744 1.000 21.752 12 GLN B C 1
ATOM 3390 O O . GLN B 1 12 ? 33.029 75.989 46.398 1.000 21.023 12 GLN B O 1
ATOM 3396 N N . ILE B 1 13 ? 34.521 74.752 45.234 1.000 20.017 13 ILE B N 1
ATOM 3397 C CA . ILE B 1 13 ? 35.637 75.732 45.358 1.000 19.966 13 ILE B CA 1
ATOM 3398 C C . ILE B 1 13 ? 35.233 77.034 44.659 1.000 18.191 13 ILE B C 1
ATOM 3399 O O . ILE B 1 13 ? 35.392 78.101 45.266 1.000 18.182 13 ILE B O 1
ATOM 3404 N N . GLN B 1 14 ? 34.725 76.945 43.431 1.000 20.041 14 GLN B N 1
ATOM 3405 C CA . GLN B 1 14 ? 34.340 78.145 42.641 1.000 21.273 14 GLN B CA 1
ATOM 3406 C C . GLN B 1 14 ? 33.267 78.925 43.408 1.000 19.441 14 GLN B C 1
ATOM 3407 O O . GLN B 1 14 ? 33.350 80.155 43.476 1.000 20.098 14 GLN B O 1
ATOM 3413 N N . GLN B 1 15 ? 32.296 78.216 43.981 1.000 23.690 15 GLN B N 1
ATOM 3414 C CA . GLN B 1 15 ? 31.177 78.852 44.720 1.000 23.013 15 GLN B CA 1
ATOM 3415 C C . GLN B 1 15 ? 31.744 79.619 45.925 1.000 23.978 15 GLN B C 1
ATOM 3416 O O . GLN B 1 15 ? 31.307 80.753 46.163 1.000 23.962 15 GLN B O 1
ATOM 3422 N N . GLU B 1 16 ? 32.726 79.055 46.631 1.000 21.390 16 GLU B N 1
ATOM 3423 C CA . GLU B 1 16 ? 33.427 79.718 47.766 1.000 21.569 16 GLU B CA 1
ATOM 3424 C C . GLU B 1 16 ? 34.178 80.964 47.264 1.000 20.523 16 GLU B C 1
ATOM 3425 O O . GLU B 1 16 ? 34.050 82.023 47.891 1.000 21.700 16 GLU B O 1
ATOM 3431 N N . TRP B 1 17 ? 34.913 80.868 46.159 1.000 20.820 17 TRP B N 1
ATOM 3432 C CA . TRP B 1 17 ? 35.640 82.025 45.574 1.000 20.793 17 TRP B CA 1
ATOM 3433 C C . TRP B 1 17 ? 34.647 83.135 45.213 1.000 22.310 17 TRP B C 1
ATOM 3434 O O . TRP B 1 17 ? 34.972 84.311 45.404 1.000 22.535 17 TRP B O 1
ATOM 3445 N N . ASP B 1 18 ? 33.485 82.745 44.695 1.000 22.393 18 ASP B N 1
ATOM 3446 C CA . ASP B 1 18 ? 32.454 83.683 44.174 1.000 25.056 18 ASP B CA 1
ATOM 3447 C C . ASP B 1 18 ? 31.735 84.396 45.329 1.000 26.603 18 ASP B C 1
ATOM 3448 O O . ASP B 1 18 ? 31.327 85.549 45.119 1.000 30.359 18 ASP B O 1
ATOM 3453 N N . THR B 1 19 ? 31.571 83.759 46.493 1.000 24.772 19 THR B N 1
ATOM 3454 C CA . THR B 1 19 ? 30.643 84.230 47.564 1.000 25.440 19 THR B CA 1
ATOM 3455 C C . THR B 1 19 ? 31.352 84.602 48.876 1.000 28.324 19 THR B C 1
ATOM 3456 O O . THR B 1 19 ? 30.788 85.425 49.606 1.000 28.892 19 THR B O 1
ATOM 3460 N N . ASN B 1 20 ? 32.506 84.023 49.207 1.000 24.670 20 ASN B N 1
ATOM 3461 C CA . ASN B 1 20 ? 33.189 84.348 50.488 1.000 24.096 20 ASN B CA 1
ATOM 3462 C C . ASN B 1 20 ? 33.821 85.734 50.372 1.000 26.002 20 ASN B C 1
ATOM 3463 O O . ASN B 1 20 ? 34.667 85.954 49.511 1.000 23.705 20 ASN B O 1
ATOM 3468 N N . PRO B 1 21 ? 33.455 86.714 51.233 1.000 23.396 21 PRO B N 1
ATOM 3469 C CA . PRO B 1 21 ? 34.043 88.053 51.170 1.000 23.478 21 PRO B CA 1
ATOM 3470 C C . PRO B 1 21 ? 35.568 88.073 51.384 1.000 21.406 21 PRO B C 1
ATOM 3471 O O . PRO B 1 21 ? 36.201 89.031 51.024 1.000 20.574 21 PRO B O 1
ATOM 3475 N N . ARG B 1 22 ? 36.131 87.002 51.956 1.000 20.908 22 ARG B N 1
ATOM 3476 C CA . ARG B 1 22 ? 37.602 86.814 52.041 1.000 19.636 22 ARG B CA 1
ATOM 3477 C C . ARG B 1 22 ? 38.234 87.044 50.660 1.000 19.293 22 ARG B C 1
ATOM 3478 O O . ARG B 1 22 ? 39.369 87.574 50.624 1.000 20.355 22 ARG B O 1
ATOM 3486 N N . TRP B 1 23 ? 37.549 86.654 49.577 1.000 18.245 23 TRP B N 1
ATOM 3487 C CA . TRP B 1 23 ? 38.121 86.638 48.204 1.000 18.210 23 TRP B CA 1
ATOM 3488 C C . TRP B 1 23 ? 37.648 87.844 47.383 1.000 18.843 23 TRP B C 1
ATOM 3489 O O . TRP B 1 23 ? 37.945 87.872 46.172 1.000 20.270 23 TRP B O 1
ATOM 3500 N N . LYS B 1 24 ? 37.007 88.818 48.030 1.000 23.795 24 LYS B N 1
ATOM 3501 C CA . LYS B 1 24 ? 36.406 90.015 47.389 1.000 29.179 24 LYS B CA 1
ATOM 3502 C C . LYS B 1 24 ? 37.412 90.652 46.430 1.000 29.086 24 LYS B C 1
ATOM 3503 O O . LYS B 1 24 ? 37.014 90.960 45.283 1.000 31.158 24 LYS B O 1
ATOM 3509 N N . ASP B 1 25 ? 38.657 90.860 46.869 1.000 24.860 25 ASP B N 1
ATOM 3510 C CA . ASP B 1 25 ? 39.627 91.670 46.086 1.000 32.773 25 ASP B CA 1
ATOM 3511 C C . ASP B 1 25 ? 40.720 90.772 45.477 1.000 27.748 25 ASP B C 1
ATOM 3512 O O . ASP B 1 25 ? 41.766 91.311 45.108 1.000 24.776 25 ASP B O 1
ATOM 3517 N N . VAL B 1 26 ? 40.463 89.470 45.304 1.000 24.656 26 VAL B N 1
ATOM 3518 C CA . VAL B 1 26 ? 41.535 88.478 44.975 1.000 21.577 26 VAL B CA 1
ATOM 3519 C C . VAL B 1 26 ? 41.383 87.980 43.535 1.000 22.931 26 VAL B C 1
ATOM 3520 O O . VAL B 1 26 ? 40.380 87.307 43.241 1.000 23.446 26 VAL B O 1
ATOM 3524 N N . THR B 1 27 ? 42.381 88.255 42.692 1.000 22.482 27 THR B N 1
ATOM 3525 C CA . THR B 1 27 ? 42.507 87.695 41.323 1.000 21.403 27 THR B CA 1
ATOM 3526 C C . THR B 1 27 ? 43.236 86.349 41.392 1.000 19.238 27 THR B C 1
ATOM 3527 O O . THR B 1 27 ? 44.322 86.290 42.004 1.000 22.706 27 THR B O 1
ATOM 3531 N N . ARG B 1 28 ? 42.659 85.329 40.761 1.000 20.424 28 ARG B N 1
ATOM 3532 C CA . ARG B 1 28 ? 43.315 84.030 40.473 1.000 19.532 28 ARG B CA 1
ATOM 3533 C C . ARG B 1 28 ? 43.332 83.834 38.954 1.000 21.181 28 ARG B C 1
ATOM 3534 O O . ARG B 1 28 ? 42.246 83.785 38.360 1.000 22.996 28 ARG B O 1
ATOM 3542 N N . THR B 1 29 ? 44.515 83.725 38.343 1.000 20.194 29 THR B N 1
ATOM 3543 C CA . THR B 1 29 ? 44.643 83.563 36.869 1.000 21.100 29 THR B CA 1
ATOM 3544 C C . THR B 1 29 ? 44.452 82.095 36.469 1.000 23.540 29 THR B C 1
ATOM 3545 O O . THR B 1 29 ? 44.294 81.844 35.270 1.000 25.424 29 THR B O 1
ATOM 3549 N N . TYR B 1 30 ? 44.417 81.174 37.439 1.000 20.178 30 TYR B N 1
ATOM 3550 C CA . TYR B 1 30 ? 44.125 79.736 37.229 1.000 19.424 30 TYR B CA 1
ATOM 3551 C C . TYR B 1 30 ? 42.687 79.471 37.681 1.000 19.121 30 TYR B C 1
ATOM 3552 O O . TYR B 1 30 ? 42.054 80.353 38.305 1.000 23.127 30 TYR B O 1
ATOM 3561 N N . SER B 1 31 ? 42.198 78.269 37.397 1.000 22.855 31 SER B N 1
ATOM 3562 C CA . SER B 1 31 ? 40.786 77.873 37.610 1.000 21.799 31 SER B CA 1
ATOM 3563 C C . SER B 1 31 ? 40.637 76.997 38.860 1.000 21.559 31 SER B C 1
ATOM 3564 O O . SER B 1 31 ? 41.623 76.405 39.325 1.000 20.310 31 SER B O 1
ATOM 3567 N N . ALA B 1 32 ? 39.410 76.865 39.348 1.000 19.358 32 ALA B N 1
ATOM 3568 C CA . ALA B 1 32 ? 39.046 75.896 40.402 1.000 20.712 32 ALA B CA 1
ATOM 3569 C C . ALA B 1 32 ? 39.397 74.478 39.949 1.000 20.773 32 ALA B C 1
ATOM 3570 O O . ALA B 1 32 ? 39.884 73.688 40.776 1.000 20.713 32 ALA B O 1
ATOM 3572 N N . GLU B 1 33 ? 39.146 74.151 38.680 1.000 19.756 33 GLU B N 1
ATOM 3573 C CA . GLU B 1 33 ? 39.457 72.822 38.092 1.000 21.764 33 GLU B CA 1
ATOM 3574 C C . GLU B 1 33 ? 40.963 72.555 38.202 1.000 19.415 33 GLU B C 1
ATOM 3575 O O . GLU B 1 33 ? 41.337 71.416 38.518 1.000 20.735 33 GLU B O 1
ATOM 3581 N N . ASP B 1 34 ? 41.786 73.579 37.962 1.000 20.183 34 ASP B N 1
ATOM 3582 C CA . ASP B 1 34 ? 43.267 73.480 38.058 1.000 19.986 34 ASP B CA 1
ATOM 3583 C C . ASP B 1 34 ? 43.663 73.101 39.492 1.000 19.095 34 ASP B C 1
ATOM 3584 O O . ASP B 1 34 ? 44.568 72.283 39.663 1.000 19.726 34 ASP B O 1
ATOM 3589 N N . VAL B 1 35 ? 43.019 73.694 40.497 1.000 17.017 35 VAL B N 1
ATOM 3590 C CA . VAL B 1 35 ? 43.319 73.413 41.930 1.000 17.921 35 VAL B CA 1
ATOM 3591 C C . VAL B 1 35 ? 42.981 71.948 42.228 1.000 18.648 35 VAL B C 1
ATOM 3592 O O . VAL B 1 35 ? 43.846 71.221 42.768 1.000 18.268 35 VAL B O 1
ATOM 3596 N N . VAL B 1 36 ? 41.770 71.502 41.888 1.000 17.144 36 VAL B N 1
ATOM 3597 C CA . VAL B 1 36 ? 41.332 70.102 42.163 1.000 19.564 36 VAL B CA 1
ATOM 3598 C C . VAL B 1 36 ? 42.294 69.123 41.477 1.000 18.954 36 VAL B C 1
ATOM 3599 O O . VAL B 1 36 ? 42.620 68.108 42.096 1.000 18.056 36 VAL B O 1
ATOM 3603 N N . ALA B 1 37 ? 42.763 69.431 40.263 1.000 20.566 37 ALA B N 1
ATOM 3604 C CA . ALA B 1 37 ? 43.653 68.550 39.474 1.000 19.265 37 ALA B CA 1
ATOM 3605 C C . ALA B 1 37 ? 44.946 68.262 40.250 1.000 18.033 37 ALA B C 1
ATOM 3606 O O . ALA B 1 37 ? 45.536 67.203 40.010 1.000 20.097 37 ALA B O 1
ATOM 3608 N N . LEU B 1 38 ? 45.358 69.166 41.148 1.000 16.526 38 LEU B N 1
ATOM 3609 C CA . LEU B 1 38 ? 46.643 69.051 41.882 1.000 15.078 38 LEU B CA 1
ATOM 3610 C C . LEU B 1 38 ? 46.459 68.401 43.260 1.000 15.854 38 LEU B C 1
ATOM 3611 O O . LEU B 1 38 ? 47.484 68.180 43.916 1.000 17.356 38 LEU B O 1
ATOM 3616 N N . GLN B 1 39 ? 45.231 68.075 43.678 1.000 17.210 39 GLN B N 1
ATOM 3617 C CA . GLN B 1 39 ? 44.935 67.676 45.083 1.000 16.552 39 GLN B CA 1
ATOM 3618 C C . GLN B 1 39 ? 44.977 66.155 45.305 1.000 19.209 39 GLN B C 1
ATOM 3619 O O . GLN B 1 39 ? 44.807 65.742 46.462 1.000 21.522 39 GLN B O 1
ATOM 3625 N N . GLY B 1 40 ? 45.195 65.329 44.289 1.000 18.039 40 GLY B N 1
ATOM 3626 C CA . GLY B 1 40 ? 45.145 63.867 44.477 1.000 18.350 40 GLY B CA 1
ATOM 3627 C C . GLY B 1 40 ? 43.798 63.433 45.038 1.000 18.989 40 GLY B C 1
ATOM 3628 O O . GLY B 1 40 ? 42.784 64.105 44.722 1.000 20.138 40 GLY B O 1
ATOM 3629 N N . SER B 1 41 ? 43.770 62.377 45.863 1.000 17.528 41 SER B N 1
ATOM 3630 C CA A SER B 1 41 ? 42.532 61.699 46.340 0.500 16.951 41 SER B CA 1
ATOM 3631 C CA B SER B 1 41 ? 42.500 61.743 46.323 0.500 18.339 41 SER B CA 1
ATOM 3632 C C . SER B 1 41 ? 42.188 62.135 47.770 1.000 18.786 41 SER B C 1
ATOM 3633 O O . SER B 1 41 ? 41.060 61.846 48.223 1.000 19.065 41 SER B O 1
ATOM 3638 N N . VAL B 1 42 ? 43.141 62.750 48.460 1.000 18.294 42 VAL B N 1
ATOM 3639 C CA . VAL B 1 42 ? 43.025 63.098 49.906 1.000 19.943 42 VAL B CA 1
ATOM 3640 C C . VAL B 1 42 ? 43.661 64.469 50.109 1.000 19.077 42 VAL B C 1
ATOM 3641 O O . VAL B 1 42 ? 44.775 64.688 49.605 1.000 20.482 42 VAL B O 1
ATOM 3645 N N . VAL B 1 43 ? 42.956 65.359 50.795 1.000 17.640 43 VAL B N 1
ATOM 3646 C CA . VAL B 1 43 ? 43.484 66.685 51.204 1.000 15.901 43 VAL B CA 1
ATOM 3647 C C . VAL B 1 43 ? 43.680 66.641 52.717 1.000 16.524 43 VAL B C 1
ATOM 3648 O O . VAL B 1 43 ? 42.670 66.495 53.447 1.000 17.205 43 VAL B O 1
ATOM 3652 N N . GLU B 1 44 ? 44.930 66.759 53.172 1.000 15.244 44 GLU B N 1
ATOM 3653 C CA . GLU B 1 44 ? 45.225 66.848 54.617 1.000 15.270 44 GLU B CA 1
ATOM 3654 C C . GLU B 1 44 ? 44.611 68.143 55.154 1.000 16.457 44 GLU B C 1
ATOM 3655 O O . GLU B 1 44 ? 44.767 69.217 54.504 1.000 16.391 44 GLU B O 1
ATOM 3661 N N . GLU B 1 45 ? 43.965 68.053 56.308 1.000 15.766 45 GLU B N 1
ATOM 3662 C CA . GLU B 1 45 ? 43.505 69.253 57.046 1.000 16.578 45 GLU B CA 1
ATOM 3663 C C . GLU B 1 45 ? 44.733 69.884 57.699 1.000 16.452 45 GLU B C 1
ATOM 3664 O O . GLU B 1 45 ? 45.589 69.148 58.219 1.000 18.808 45 GLU B O 1
ATOM 3670 N N . HIS B 1 46 ? 44.836 71.201 57.622 1.000 14.301 46 HIS B N 1
ATOM 3671 C CA . HIS B 1 46 ? 45.905 71.987 58.284 1.000 15.035 46 HIS B CA 1
ATOM 3672 C C . HIS B 1 46 ? 45.239 72.902 59.311 1.000 15.624 46 HIS B C 1
ATOM 3673 O O . HIS B 1 46 ? 44.997 74.087 59.006 1.000 14.988 46 HIS B O 1
ATOM 3680 N N . THR B 1 47 ? 44.914 72.351 60.479 1.000 13.679 47 THR B N 1
ATOM 3681 C CA . THR B 1 47 ? 44.093 73.027 61.506 1.000 13.812 47 THR B CA 1
ATOM 3682 C C . THR B 1 47 ? 44.725 74.372 61.885 1.000 14.364 47 THR B C 1
ATOM 3683 O O . THR B 1 47 ? 44.014 75.383 61.893 1.000 13.756 47 THR B O 1
ATOM 3687 N N . LEU B 1 48 ? 46.004 74.397 62.245 1.000 14.805 48 LEU B N 1
ATOM 3688 C CA . LEU B 1 48 ? 46.620 75.642 62.768 1.000 14.880 48 LEU B CA 1
ATOM 3689 C C . LEU B 1 48 ? 46.777 76.670 61.640 1.000 13.781 48 LEU B C 1
ATOM 3690 O O . LEU B 1 48 ? 46.599 77.849 61.901 1.000 14.332 48 LEU B O 1
ATOM 3695 N N . ALA B 1 49 ? 47.071 76.241 60.418 1.000 13.218 49 ALA B N 1
ATOM 3696 C CA . ALA B 1 49 ? 47.153 77.158 59.260 1.000 13.962 49 ALA B CA 1
ATOM 3697 C C . ALA B 1 49 ? 45.765 77.760 58.999 1.000 14.448 49 ALA B C 1
ATOM 3698 O O . ALA B 1 49 ? 45.676 78.954 58.682 1.000 15.760 49 ALA B O 1
ATOM 3700 N N . ARG B 1 50 ? 44.712 76.949 59.082 1.000 14.317 50 ARG B N 1
ATOM 3701 C CA . ARG B 1 50 ? 43.333 77.432 58.818 1.000 14.916 50 ARG B CA 1
ATOM 3702 C C . ARG B 1 50 ? 42.933 78.406 59.922 1.000 15.005 50 ARG B C 1
ATOM 3703 O O . ARG B 1 50 ? 42.506 79.543 59.611 1.000 16.598 50 ARG B O 1
ATOM 3711 N N . ARG B 1 51 ? 43.042 77.979 61.178 1.000 14.759 51 ARG B N 1
ATOM 3712 C CA . ARG B 1 51 ? 42.646 78.824 62.326 1.000 14.695 51 ARG B CA 1
ATOM 3713 C C . ARG B 1 51 ? 43.464 80.114 62.309 1.000 14.594 51 ARG B C 1
ATOM 3714 O O . ARG B 1 51 ? 42.882 81.213 62.453 1.000 15.076 51 ARG B O 1
ATOM 3722 N N . GLY B 1 52 ? 44.783 80.010 62.166 1.000 14.362 52 GLY B N 1
ATOM 3723 C CA . GLY B 1 52 ? 45.652 81.195 62.202 1.000 14.287 52 GLY B CA 1
ATOM 3724 C C . GLY B 1 52 ? 45.285 82.189 61.106 1.000 13.249 52 GLY B C 1
ATOM 3725 O O . GLY B 1 52 ? 45.181 83.395 61.385 1.000 15.442 52 GLY B O 1
ATOM 3726 N N . ALA B 1 53 ? 45.099 81.718 59.881 1.000 14.048 53 ALA B N 1
ATOM 3727 C CA . ALA B 1 53 ? 44.768 82.582 58.728 1.000 14.242 53 ALA B CA 1
ATOM 3728 C C . ALA B 1 53 ? 43.412 83.255 58.974 1.000 16.615 53 ALA B C 1
ATOM 3729 O O . ALA B 1 53 ? 43.275 84.447 58.652 1.000 16.682 53 ALA B O 1
ATOM 3731 N N . GLU B 1 54 ? 42.441 82.517 59.512 1.000 16.124 54 GLU B N 1
ATOM 3732 C CA . GLU B 1 54 ? 41.082 83.067 59.777 1.000 16.098 54 GLU B CA 1
ATOM 3733 C C . GLU B 1 54 ? 41.196 84.138 60.859 1.000 15.820 54 GLU B C 1
ATOM 3734 O O . GLU B 1 54 ? 40.647 85.240 60.669 1.000 17.410 54 GLU B O 1
ATOM 3740 N N . VAL B 1 55 ? 41.894 83.852 61.957 1.000 15.191 55 VAL B N 1
ATOM 3741 C CA . VAL B 1 55 ? 42.059 84.804 63.091 1.000 16.403 55 VAL B CA 1
ATOM 3742 C C . VAL B 1 55 ? 42.804 86.047 62.589 1.000 19.225 55 VAL B C 1
ATOM 3743 O O . VAL B 1 55 ? 42.398 87.174 62.933 1.000 18.621 55 VAL B O 1
ATOM 3747 N N . LEU B 1 56 ? 43.864 85.866 61.803 1.000 17.327 56 LEU B N 1
ATOM 3748 C CA . LEU B 1 56 ? 44.669 87.023 61.326 1.000 16.603 56 LEU B CA 1
ATOM 3749 C C . LEU B 1 56 ? 43.786 87.921 60.454 1.000 15.893 56 LEU B C 1
ATOM 3750 O O . LEU B 1 56 ? 43.814 89.138 60.652 1.000 16.837 56 LEU B O 1
ATOM 3755 N N . TRP B 1 57 ? 43.028 87.348 59.528 1.000 18.020 57 TRP B N 1
ATOM 3756 C CA . TRP B 1 57 ? 42.168 88.141 58.615 1.000 18.225 57 TRP B CA 1
ATOM 3757 C C . TRP B 1 57 ? 41.131 88.914 59.443 1.000 19.569 57 TRP B C 1
ATOM 3758 O O . TRP B 1 57 ? 40.949 90.120 59.191 1.000 19.944 57 TRP B O 1
ATOM 3769 N N . GLU B 1 58 ? 40.513 88.275 60.433 1.000 19.931 58 GLU B N 1
ATOM 3770 C CA . GLU B 1 58 ? 39.516 88.948 61.317 1.000 22.406 58 GLU B CA 1
ATOM 3771 C C . GLU B 1 58 ? 40.212 90.084 62.083 1.000 21.051 58 GLU B C 1
ATOM 3772 O O . GLU B 1 58 ? 39.660 91.207 62.121 1.000 21.765 58 GLU B O 1
ATOM 3778 N N . GLN B 1 59 ? 41.380 89.825 62.672 1.000 18.491 59 GLN B N 1
ATOM 3779 C CA . GLN B 1 59 ? 42.136 90.825 63.463 1.000 18.406 59 GLN B CA 1
ATOM 3780 C C . GLN B 1 59 ? 42.470 92.035 62.582 1.000 19.303 59 GLN B C 1
ATOM 3781 O O . GLN B 1 59 ? 42.373 93.179 63.076 1.000 20.338 59 GLN B O 1
ATOM 3787 N N . LEU B 1 60 ? 42.866 91.815 61.329 1.000 18.480 60 LEU B N 1
ATOM 3788 C CA . LEU B 1 60 ? 43.313 92.914 60.435 1.000 19.402 60 LEU B CA 1
ATOM 3789 C C . LEU B 1 60 ? 42.130 93.849 60.139 1.000 19.659 60 LEU B C 1
ATOM 3790 O O . LEU B 1 60 ? 42.389 95.014 59.808 1.000 20.486 60 LEU B O 1
ATOM 3795 N N . HIS B 1 61 ? 40.898 93.347 60.227 1.000 21.713 61 HIS B N 1
ATOM 3796 C CA . HIS B 1 61 ? 39.661 94.137 59.962 1.000 23.276 61 HIS B CA 1
ATOM 3797 C C . HIS B 1 61 ? 39.049 94.665 61.267 1.000 28.070 61 HIS B C 1
ATOM 3798 O O . HIS B 1 61 ? 38.373 95.710 61.198 1.000 33.290 61 HIS B O 1
ATOM 3805 N N . ASP B 1 62 ? 39.293 94.018 62.408 1.000 24.504 62 ASP B N 1
ATOM 3806 C CA A ASP B 1 62 ? 38.623 94.347 63.699 0.500 25.514 62 ASP B CA 1
ATOM 3807 C CA B ASP B 1 62 ? 38.622 94.351 63.695 0.500 26.591 62 ASP B CA 1
ATOM 3808 C C . ASP B 1 62 ? 39.483 95.317 64.519 1.000 27.268 62 ASP B C 1
ATOM 3809 O O . ASP B 1 62 ? 38.914 96.245 65.114 1.000 29.321 62 ASP B O 1
ATOM 3818 N N . LEU B 1 63 ? 40.796 95.092 64.580 1.000 21.419 63 LEU B N 1
ATOM 3819 C CA . LEU B 1 63 ? 41.711 95.899 65.418 1.000 21.921 63 LEU B CA 1
ATOM 3820 C C . LEU B 1 63 ? 42.128 97.169 64.667 1.000 20.780 63 LEU B C 1
ATOM 3821 O O . LEU B 1 63 ? 42.067 97.191 63.430 1.000 23.005 63 LEU B O 1
ATOM 3826 N N . GLU B 1 64 ? 42.509 98.205 65.413 1.000 24.078 64 GLU B N 1
ATOM 3827 C CA . GLU B 1 64 ? 43.018 99.481 64.849 1.000 25.309 64 GLU B CA 1
ATOM 3828 C C . GLU B 1 64 ? 44.248 99.141 63.999 1.000 23.345 64 GLU B C 1
ATOM 3829 O O . GLU B 1 64 ? 44.393 99.670 62.890 1.000 20.954 64 GLU B O 1
ATOM 3835 N N . TRP B 1 65 ? 45.096 98.245 64.511 1.000 21.278 65 TRP B N 1
ATOM 3836 C CA . TRP B 1 65 ? 46.151 97.574 63.709 1.000 20.803 65 TRP B CA 1
ATOM 3837 C C . TRP B 1 65 ? 46.635 96.336 64.463 1.000 20.038 65 TRP B C 1
ATOM 3838 O O . TRP B 1 65 ? 46.364 96.214 65.662 1.000 19.689 65 TRP B O 1
ATOM 3849 N N . VAL B 1 66 ? 47.317 95.456 63.745 1.000 18.511 66 VAL B N 1
ATOM 3850 C CA . VAL B 1 66 ? 47.966 94.243 64.307 1.000 18.938 66 VAL B CA 1
ATOM 3851 C C . VAL B 1 66 ? 49.457 94.528 64.367 1.000 17.275 66 VAL B C 1
ATOM 3852 O O . VAL B 1 66 ? 50.034 94.863 63.319 1.000 20.353 66 VAL B O 1
ATOM 3856 N N . ASN B 1 67 ? 50.063 94.432 65.541 1.000 17.884 67 ASN B N 1
ATOM 3857 C CA . ASN B 1 67 ? 51.527 94.631 65.638 1.000 19.529 67 ASN B CA 1
ATOM 3858 C C . ASN B 1 67 ? 52.168 93.365 66.201 1.000 19.523 67 ASN B C 1
ATOM 3859 O O . ASN B 1 67 ? 51.487 92.553 66.854 1.000 23.768 67 ASN B O 1
ATOM 3864 N N . ALA B 1 68 ? 53.442 93.198 65.889 1.000 17.406 68 ALA B N 1
ATOM 3865 C CA . ALA B 1 68 ? 54.191 91.967 66.191 1.000 17.902 68 ALA B CA 1
ATOM 3866 C C . ALA B 1 68 ? 55.668 92.297 66.347 1.000 16.795 68 ALA B C 1
ATOM 3867 O O . ALA B 1 68 ? 56.108 93.378 65.890 1.000 17.734 68 ALA B O 1
ATOM 3869 N N . LEU B 1 69 ? 56.388 91.383 66.983 1.000 15.778 69 LEU B N 1
ATOM 3870 C CA . LEU B 1 69 ? 57.855 91.403 67.160 1.000 16.827 69 LEU B CA 1
ATOM 3871 C C . LEU B 1 69 ? 58.426 90.117 66.565 1.000 17.295 69 LEU B C 1
ATOM 3872 O O . LEU B 1 69 ? 57.787 89.065 66.702 1.000 16.432 69 LEU B O 1
ATOM 3877 N N . GLY B 1 70 ? 59.601 90.202 65.946 1.000 15.814 70 GLY B N 1
ATOM 3878 C CA . GLY B 1 70 ? 60.299 89.012 65.431 1.000 15.870 70 GLY B CA 1
ATOM 3879 C C . GLY B 1 70 ? 60.600 88.030 66.549 1.000 16.587 70 GLY B C 1
ATOM 3880 O O . GLY B 1 70 ? 61.231 88.428 67.542 1.000 19.862 70 GLY B O 1
ATOM 3881 N N . ALA B 1 71 ? 60.178 86.777 66.392 1.000 15.693 71 ALA B N 1
ATOM 3882 C CA . ALA B 1 71 ? 60.450 85.678 67.344 1.000 16.118 71 ALA B CA 1
ATOM 3883 C C . ALA B 1 71 ? 61.307 84.622 66.646 1.000 15.330 71 ALA B C 1
ATOM 3884 O O . ALA B 1 71 ? 60.928 84.209 65.526 1.000 16.698 71 ALA B O 1
ATOM 3886 N N . LEU B 1 72 ? 62.402 84.187 67.275 1.000 15.568 72 LEU B N 1
ATOM 3887 C CA . LEU B 1 72 ? 63.252 83.131 66.668 1.000 17.252 72 LEU B CA 1
ATOM 3888 C C . LEU B 1 72 ? 63.296 81.872 67.539 1.000 15.955 72 LEU B C 1
ATOM 3889 O O . LEU B 1 72 ? 63.954 80.918 67.110 1.000 18.403 72 LEU B O 1
ATOM 3894 N N . THR B 1 73 ? 62.663 81.860 68.715 1.000 16.102 73 THR B N 1
ATOM 3895 C CA . THR B 1 73 ? 62.483 80.622 69.517 1.000 15.169 73 THR B CA 1
ATOM 3896 C C . THR B 1 73 ? 61.025 80.500 69.957 1.000 14.442 73 THR B C 1
ATOM 3897 O O . THR B 1 73 ? 60.298 81.516 69.952 1.000 15.393 73 THR B O 1
ATOM 3901 N N . GLY B 1 74 ? 60.613 79.292 70.332 1.000 14.173 74 GLY B N 1
ATOM 3902 C CA . GLY B 1 74 ? 59.255 79.048 70.843 1.000 14.647 74 GLY B CA 1
ATOM 3903 C C . GLY B 1 74 ? 58.970 79.867 72.089 1.000 13.555 74 GLY B C 1
ATOM 3904 O O . GLY B 1 74 ? 57.899 80.482 72.161 1.000 14.193 74 GLY B O 1
ATOM 3905 N N . ASN B 1 75 ? 59.893 79.865 73.046 1.000 14.996 75 ASN B N 1
ATOM 3906 C CA . ASN B 1 75 ? 59.716 80.600 74.323 1.000 15.919 75 ASN B CA 1
ATOM 3907 C C . ASN B 1 75 ? 59.558 82.095 74.013 1.000 16.211 75 ASN B C 1
ATOM 3908 O O . ASN B 1 75 ? 58.781 82.759 74.714 1.000 14.835 75 ASN B O 1
ATOM 3913 N N . MET B 1 76 ? 60.257 82.634 73.012 1.000 15.435 76 MET B N 1
ATOM 3914 C CA . MET B 1 76 ? 60.095 84.067 72.647 1.000 17.569 76 MET B CA 1
ATOM 3915 C C . MET B 1 76 ? 58.636 84.344 72.280 1.000 17.545 76 MET B C 1
ATOM 3916 O O . MET B 1 76 ? 58.072 85.376 72.730 1.000 18.259 76 MET B O 1
ATOM 3921 N N . ALA B 1 77 ? 58.043 83.496 71.443 1.000 14.551 77 ALA B N 1
ATOM 3922 C CA . ALA B 1 77 ? 56.647 83.653 70.992 1.000 14.531 77 ALA B CA 1
ATOM 3923 C C . ALA B 1 77 ? 55.714 83.568 72.204 1.000 14.890 77 ALA B C 1
ATOM 3924 O O . ALA B 1 77 ? 54.756 84.352 72.288 1.000 15.751 77 ALA B O 1
ATOM 3926 N N . VAL B 1 78 ? 55.977 82.628 73.113 1.000 14.583 78 VAL B N 1
ATOM 3927 C CA . VAL B 1 78 ? 55.130 82.445 74.327 1.000 15.386 78 VAL B CA 1
ATOM 3928 C C . VAL B 1 78 ? 55.132 83.763 75.116 1.000 16.036 78 VAL B C 1
ATOM 3929 O O . VAL B 1 78 ? 54.044 84.199 75.538 1.000 16.601 78 VAL B O 1
ATOM 3933 N N . GLN B 1 79 ? 56.299 84.373 75.317 1.000 15.159 79 GLN B N 1
ATOM 3934 C CA . GLN B 1 79 ? 56.381 85.634 76.116 1.000 16.054 79 GLN B CA 1
ATOM 3935 C C . GLN B 1 79 ? 55.666 86.766 75.376 1.000 17.001 79 GLN B C 1
ATOM 3936 O O . GLN B 1 79 ? 55.028 87.598 76.052 1.000 16.720 79 GLN B O 1
ATOM 3942 N N . GLN B 1 80 ? 55.737 86.804 74.042 1.000 15.442 80 GLN B N 1
ATOM 3943 C CA . GLN B 1 80 ? 55.051 87.852 73.245 1.000 15.965 80 GLN B CA 1
ATOM 3944 C C . GLN B 1 80 ? 53.546 87.759 73.501 1.000 18.209 80 GLN B C 1
ATOM 3945 O O . GLN B 1 80 ? 52.906 88.812 73.716 1.000 16.870 80 GLN B O 1
ATOM 3951 N N . VAL B 1 81 ? 53.003 86.545 73.519 1.000 15.859 81 VAL B N 1
ATOM 3952 C CA . VAL B 1 81 ? 51.545 86.328 73.723 1.000 16.366 81 VAL B CA 1
ATOM 3953 C C . VAL B 1 81 ? 51.193 86.585 75.192 1.000 18.123 81 VAL B C 1
ATOM 3954 O O . VAL B 1 81 ? 50.162 87.243 75.433 1.000 18.728 81 VAL B O 1
ATOM 3958 N N . ARG B 1 82 ? 52.014 86.117 76.132 1.000 16.093 82 ARG B N 1
ATOM 3959 C CA . ARG B 1 82 ? 51.806 86.351 77.589 1.000 17.191 82 ARG B CA 1
ATOM 3960 C C . ARG B 1 82 ? 51.723 87.862 77.848 1.000 20.891 82 ARG B C 1
ATOM 3961 O O . ARG B 1 82 ? 50.895 88.287 78.687 1.000 23.107 82 ARG B O 1
ATOM 3969 N N . ALA B 1 83 ? 52.526 88.644 77.131 1.000 17.161 83 ALA B N 1
ATOM 3970 C CA . ALA B 1 83 ? 52.663 90.110 77.318 1.000 19.391 83 ALA B CA 1
ATOM 3971 C C . ALA B 1 83 ? 51.524 90.867 76.626 1.000 19.914 83 ALA B C 1
ATOM 3972 O O . ALA B 1 83 ? 51.472 92.095 76.800 1.000 22.099 83 ALA B O 1
ATOM 3974 N N . GLY B 1 84 ? 50.679 90.187 75.850 1.000 18.343 84 GLY B N 1
ATOM 3975 C CA . GLY B 1 84 ? 49.444 90.758 75.279 1.000 18.681 84 GLY B CA 1
ATOM 3976 C C . GLY B 1 84 ? 49.480 90.954 73.772 1.000 18.108 84 GLY B C 1
ATOM 3977 O O . GLY B 1 84 ? 48.479 91.472 73.238 1.000 21.137 84 GLY B O 1
ATOM 3978 N N . LEU B 1 85 ? 50.523 90.498 73.058 1.000 17.933 85 LEU B N 1
ATOM 3979 C CA . LEU B 1 85 ? 50.543 90.629 71.578 1.000 17.731 85 LEU B CA 1
ATOM 3980 C C . LEU B 1 85 ? 49.650 89.564 70.933 1.000 17.553 85 LEU B C 1
ATOM 3981 O O . LEU B 1 85 ? 49.449 88.486 71.535 1.000 19.262 85 LEU B O 1
ATOM 3986 N N . LYS B 1 86 ? 49.087 89.887 69.771 1.000 17.519 86 LYS B N 1
ATOM 3987 C CA . LYS B 1 86 ? 48.004 89.103 69.131 1.000 18.830 86 LYS B CA 1
ATOM 3988 C C . LYS B 1 86 ? 48.482 88.472 67.827 1.000 18.100 86 LYS B C 1
ATOM 3989 O O . LYS B 1 86 ? 47.657 87.885 67.128 1.000 21.090 86 LYS B O 1
ATOM 3995 N N . ALA B 1 87 ? 49.769 88.590 67.512 1.000 17.821 87 ALA B N 1
ATOM 3996 C CA . ALA B 1 87 ? 50.360 87.975 66.304 1.000 17.030 87 ALA B CA 1
ATOM 3997 C C . ALA B 1 87 ? 51.850 87.796 66.547 1.000 16.197 87 ALA B C 1
ATOM 3998 O O . ALA B 1 87 ? 52.416 88.531 67.369 1.000 16.102 87 ALA B O 1
ATOM 4000 N N . ILE B 1 88 ? 52.443 86.818 65.871 1.000 15.924 88 ILE B N 1
ATOM 4001 C CA . ILE B 1 88 ? 53.899 86.536 65.916 1.000 16.322 88 ILE B CA 1
ATOM 4002 C C . ILE B 1 88 ? 54.479 86.860 64.543 1.000 14.695 88 ILE B C 1
ATOM 4003 O O . ILE B 1 88 ? 53.870 86.462 63.530 1.000 16.751 88 ILE B O 1
ATOM 4008 N N . TYR B 1 89 ? 55.612 87.551 64.503 1.000 15.032 89 TYR B N 1
ATOM 4009 C CA . TYR B 1 89 ? 56.366 87.758 63.253 1.000 15.632 89 TYR B CA 1
ATOM 4010 C C . TYR B 1 89 ? 57.581 86.827 63.258 1.000 15.688 89 TYR B C 1
ATOM 4011 O O . TYR B 1 89 ? 58.311 86.775 64.257 1.000 17.815 89 TYR B O 1
ATOM 4020 N N . LEU B 1 90 ? 57.764 86.083 62.172 1.000 15.664 90 LEU B N 1
ATOM 4021 C CA . LEU B 1 90 ? 58.899 85.135 62.037 1.000 15.284 90 LEU B CA 1
ATOM 4022 C C . LEU B 1 90 ? 59.828 85.658 60.944 1.000 14.381 90 LEU B C 1
ATOM 4023 O O . LEU B 1 90 ? 59.509 85.528 59.761 1.000 16.646 90 LEU B O 1
ATOM 4028 N N . SER B 1 91 ? 60.924 86.271 61.374 1.000 14.971 91 SER B N 1
ATOM 4029 C CA . SER B 1 91 ? 61.944 86.930 60.527 1.000 14.499 91 SER B CA 1
ATOM 4030 C C . SER B 1 91 ? 62.893 85.904 59.897 1.000 14.570 91 SER B C 1
ATOM 4031 O O . SER B 1 91 ? 63.509 85.117 60.648 1.000 15.371 91 SER B O 1
ATOM 4034 N N . GLY B 1 92 ? 63.065 85.952 58.576 1.000 15.093 92 GLY B N 1
ATOM 4035 C CA . GLY B 1 92 ? 64.099 85.165 57.879 1.000 15.924 92 GLY B CA 1
ATOM 4036 C C . GLY B 1 92 ? 65.493 85.639 58.250 1.000 14.368 92 GLY B C 1
ATOM 4037 O O . GLY B 1 92 ? 66.423 84.835 58.281 1.000 14.248 92 GLY B O 1
ATOM 4038 N N . TRP B 1 93 ? 65.656 86.937 58.529 1.000 14.775 93 TRP B N 1
ATOM 4039 C CA . TRP B 1 93 ? 66.948 87.515 58.967 1.000 13.871 93 TRP B CA 1
ATOM 4040 C C . TRP B 1 93 ? 67.390 86.816 60.256 1.000 13.646 93 TRP B C 1
ATOM 4041 O O . TRP B 1 93 ? 68.554 86.407 60.368 1.000 14.533 93 TRP B O 1
ATOM 4052 N N . GLN B 1 94 ? 66.479 86.697 61.219 1.000 14.042 94 GLN B N 1
ATOM 4053 C CA . GLN B 1 94 ? 66.788 86.090 62.540 1.000 13.789 94 GLN B CA 1
ATOM 4054 C C . GLN B 1 94 ? 67.075 84.600 62.366 1.000 13.305 94 GLN B C 1
ATOM 4055 O O . GLN B 1 94 ? 67.952 84.078 63.072 1.000 14.743 94 GLN B O 1
ATOM 4061 N N . VAL B 1 95 ? 66.354 83.939 61.474 1.000 14.468 95 VAL B N 1
ATOM 4062 C CA . VAL B 1 95 ? 66.611 82.506 61.159 1.000 13.065 95 VAL B CA 1
ATOM 4063 C C . VAL B 1 95 ? 68.020 82.370 60.566 1.000 13.847 95 VAL B C 1
ATOM 4064 O O . VAL B 1 95 ? 68.790 81.496 61.032 1.000 13.524 95 VAL B O 1
ATOM 4068 N N . ALA B 1 96 ? 68.394 83.234 59.625 1.000 14.051 96 ALA B N 1
ATOM 4069 C CA . ALA B 1 96 ? 69.759 83.259 59.055 1.000 14.004 96 ALA B CA 1
ATOM 4070 C C . ALA B 1 96 ? 70.786 83.422 60.184 1.000 14.749 96 ALA B C 1
ATOM 4071 O O . ALA B 1 96 ? 71.777 82.687 60.222 1.000 14.889 96 ALA B O 1
ATOM 4073 N N . GLY B 1 97 ? 70.549 84.360 61.096 1.000 14.843 97 GLY B N 1
ATOM 4074 C CA . GLY B 1 97 ? 71.533 84.738 62.124 1.000 14.700 97 GLY B CA 1
ATOM 4075 C C . GLY B 1 97 ? 71.654 83.723 63.245 1.000 15.365 97 GLY B C 1
ATOM 4076 O O . GLY B 1 97 ? 72.748 83.639 63.836 1.000 16.518 97 GLY B O 1
ATOM 4077 N N . ASP B 1 98 ? 70.580 83.003 63.606 1.000 13.920 98 ASP B N 1
ATOM 4078 C CA . ASP B 1 98 ? 70.630 82.238 64.882 1.000 15.691 98 ASP B CA 1
ATOM 4079 C C . ASP B 1 98 ? 69.627 81.077 64.962 1.000 14.675 98 ASP B C 1
ATOM 4080 O O . ASP B 1 98 ? 69.520 80.513 66.070 1.000 16.375 98 ASP B O 1
ATOM 4085 N N . ALA B 1 99 ? 68.933 80.677 63.894 1.000 14.786 99 ALA B N 1
ATOM 4086 C CA . ALA B 1 99 ? 67.921 79.606 64.025 1.000 14.637 99 ALA B CA 1
ATOM 4087 C C . ALA B 1 99 ? 67.661 78.896 62.697 1.000 14.658 99 ALA B C 1
ATOM 4088 O O . ALA B 1 99 ? 66.483 78.732 62.347 1.000 14.485 99 ALA B O 1
ATOM 4090 N N . ASN B 1 100 ? 68.705 78.465 61.987 1.000 13.494 100 ASN B N 1
ATOM 4091 C CA . ASN B 1 100 ? 68.485 77.777 60.692 1.000 13.396 100 ASN B CA 1
ATOM 4092 C C . ASN B 1 100 ? 69.124 76.386 60.698 1.000 14.380 100 ASN B C 1
ATOM 4093 O O . ASN B 1 100 ? 70.011 76.097 61.526 1.000 15.865 100 ASN B O 1
ATOM 4098 N N . LEU B 1 101 ? 68.700 75.552 59.753 1.000 13.221 101 LEU B N 1
ATOM 4099 C CA . LEU B 1 101 ? 68.984 74.094 59.788 1.000 13.610 101 LEU B CA 1
ATOM 4100 C C . LEU B 1 101 ? 70.407 73.765 59.321 1.000 13.497 101 LEU B C 1
ATOM 4101 O O . LEU B 1 101 ? 70.779 72.581 59.420 1.000 15.989 101 LEU B O 1
ATOM 4106 N N . SER B 1 102 ? 71.189 74.737 58.849 1.000 13.992 102 SER B N 1
ATOM 4107 C CA . SER B 1 102 ? 72.636 74.533 58.569 1.000 13.384 102 SER B CA 1
ATOM 4108 C C . SER B 1 102 ? 73.436 74.490 59.867 1.000 13.159 102 SER B C 1
ATOM 4109 O O . SER B 1 102 ? 74.550 73.964 59.849 1.000 14.821 102 SER B O 1
ATOM 4112 N N . GLY B 1 103 ? 72.915 75.091 60.942 1.000 13.157 103 GLY B N 1
ATOM 4113 C CA . GLY B 1 103 ? 73.658 75.307 62.191 1.000 11.906 103 GLY B CA 1
ATOM 4114 C C . GLY B 1 103 ? 74.605 76.494 62.122 1.000 13.629 103 GLY B C 1
ATOM 4115 O O . GLY B 1 103 ? 75.267 76.763 63.129 1.000 13.746 103 GLY B O 1
ATOM 4116 N N . HIS B 1 104 ? 74.658 77.214 61.005 1.000 12.037 104 HIS B N 1
ATOM 4117 C CA . HIS B 1 104 ? 75.597 78.346 60.826 1.000 13.784 104 HIS B CA 1
ATOM 4118 C C . HIS B 1 104 ? 74.930 79.687 61.102 1.000 14.003 104 HIS B C 1
ATOM 4119 O O . HIS B 1 104 ? 73.701 79.822 60.967 1.000 13.868 104 HIS B O 1
ATOM 4126 N N . THR B 1 105 ? 75.765 80.653 61.467 1.000 13.407 105 THR B N 1
ATOM 4127 C CA . THR B 1 105 ? 75.374 82.079 61.535 1.000 14.984 105 THR B CA 1
ATOM 4128 C C . THR B 1 105 ? 75.550 82.689 60.151 1.000 14.245 105 THR B C 1
ATOM 4129 O O . THR B 1 105 ? 76.672 82.622 59.616 1.000 15.180 105 THR B O 1
ATOM 4133 N N . TYR B 1 106 ? 74.485 83.240 59.588 1.000 13.910 106 TYR B N 1
ATOM 4134 C CA . TYR B 1 106 ? 74.523 83.840 58.241 1.000 14.490 106 TYR B CA 1
ATOM 4135 C C . TYR B 1 106 ? 73.972 85.249 58.237 1.000 13.662 106 TYR B C 1
ATOM 4136 O O . TYR B 1 106 ? 73.023 85.573 58.946 1.000 14.476 106 TYR B O 1
ATOM 4145 N N . PRO B 1 107 ? 74.495 86.089 57.321 1.000 14.781 107 PRO B N 1
ATOM 4146 C CA . PRO B 1 107 ? 73.826 87.325 56.959 1.000 14.623 107 PRO B CA 1
ATOM 4147 C C . PRO B 1 107 ? 72.614 86.982 56.089 1.000 15.966 107 PRO B C 1
ATOM 4148 O O . PRO B 1 107 ? 72.418 85.828 55.689 1.000 15.769 107 PRO B O 1
ATOM 4152 N N . ASP B 1 108 ? 71.815 88.002 55.805 1.000 17.923 108 ASP B N 1
ATOM 4153 C CA . ASP B 1 108 ? 70.447 87.819 55.280 1.000 16.695 108 ASP B CA 1
ATOM 4154 C C . ASP B 1 108 ? 70.503 87.792 53.753 1.000 17.190 108 ASP B C 1
ATOM 4155 O O . ASP B 1 108 ? 70.179 88.821 53.127 1.000 19.512 108 ASP B O 1
ATOM 4160 N N . GLN B 1 109 ? 70.938 86.661 53.185 1.000 17.970 109 GLN B N 1
ATOM 4161 C CA . GLN B 1 109 ? 71.208 86.521 51.733 1.000 17.160 109 GLN B CA 1
ATOM 4162 C C . GLN B 1 109 ? 70.694 85.174 51.206 1.000 17.621 109 GLN B C 1
ATOM 4163 O O . GLN B 1 109 ? 71.251 84.666 50.212 1.000 18.044 109 GLN B O 1
ATOM 4169 N N . SER B 1 110 ? 69.640 84.634 51.815 1.000 17.024 110 SER B N 1
ATOM 4170 C CA . SER B 1 110 ? 69.019 83.346 51.408 1.000 17.521 110 SER B CA 1
ATOM 4171 C C . SER B 1 110 ? 70.097 82.260 51.349 1.000 17.084 110 SER B C 1
ATOM 4172 O O . SER B 1 110 ? 70.116 81.482 50.375 1.000 17.922 110 SER B O 1
ATOM 4175 N N . LEU B 1 111 ? 70.937 82.165 52.380 1.000 14.830 111 LEU B N 1
ATOM 4176 C CA . LEU B 1 111 ? 72.050 81.182 52.431 1.000 15.546 111 LEU B CA 1
ATOM 4177 C C . LEU B 1 111 ? 71.608 79.890 53.117 1.000 15.722 111 LEU B C 1
ATOM 4178 O O . LEU B 1 111 ? 72.227 78.850 52.856 1.000 15.482 111 LEU B O 1
ATOM 4183 N N . TYR B 1 112 ? 70.593 79.949 53.975 1.000 14.036 112 TYR B N 1
ATOM 4184 C CA . TYR B 1 112 ? 70.201 78.800 54.824 1.000 13.015 112 TYR B CA 1
ATOM 4185 C C . TYR B 1 112 ? 69.282 77.855 54.049 1.000 13.443 112 TYR B C 1
ATOM 4186 O O . TYR B 1 112 ? 68.702 78.221 53.021 1.000 13.431 112 TYR B O 1
ATOM 4195 N N . PRO B 1 113 ? 69.133 76.597 54.519 1.000 13.476 113 PRO B N 1
ATOM 4196 C CA . PRO B 1 113 ? 68.253 75.631 53.861 1.000 13.479 113 PRO B CA 1
ATOM 4197 C C . PRO B 1 113 ? 66.781 76.085 53.863 1.000 15.033 113 PRO B C 1
ATOM 4198 O O . PRO B 1 113 ? 66.287 76.544 54.883 1.000 13.362 113 PRO B O 1
ATOM 4202 N N . ALA B 1 114 ? 66.098 75.883 52.738 1.000 13.114 114 ALA B N 1
ATOM 4203 C CA . ALA B 1 114 ? 64.761 76.453 52.439 1.000 14.359 114 ALA B CA 1
ATOM 4204 C C . ALA B 1 114 ? 63.662 75.945 53.383 1.000 14.350 114 ALA B C 1
ATOM 4205 O O . ALA B 1 114 ? 62.604 76.596 53.415 1.000 14.950 114 ALA B O 1
ATOM 4207 N N . ASN B 1 115 ? 63.865 74.853 54.121 1.000 13.127 115 ASN B N 1
ATOM 4208 C CA . ASN B 1 115 ? 62.857 74.360 55.104 1.000 13.879 115 ASN B CA 1
ATOM 4209 C C . ASN B 1 115 ? 63.111 74.951 56.503 1.000 13.182 115 ASN B C 1
ATOM 4210 O O . ASN B 1 115 ? 62.409 74.553 57.439 1.000 12.863 115 ASN B O 1
ATOM 4215 N N . SER B 1 116 ? 64.025 75.908 56.663 1.000 12.554 116 SER B N 1
ATOM 4216 C CA . SER B 1 116 ? 64.377 76.472 57.995 1.000 12.835 116 SER B CA 1
ATOM 4217 C C . SER B 1 116 ? 63.201 77.263 58.584 1.000 12.377 116 SER B C 1
ATOM 4218 O O . SER B 1 116 ? 62.882 77.065 59.778 1.000 13.641 116 SER B O 1
ATOM 4221 N N . VAL B 1 117 ? 62.586 78.159 57.822 1.000 12.418 117 VAL B N 1
ATOM 4222 C CA . VAL B 1 117 ? 61.482 78.981 58.394 1.000 12.555 117 VAL B CA 1
ATOM 4223 C C . VAL B 1 117 ? 60.291 78.074 58.709 1.000 12.470 117 VAL B C 1
ATOM 4224 O O . VAL B 1 117 ? 59.737 78.182 59.803 1.000 12.784 117 VAL B O 1
ATOM 4228 N N . PRO B 1 118 ? 59.871 77.119 57.838 1.000 12.331 118 PRO B N 1
ATOM 4229 C CA . PRO B 1 118 ? 58.831 76.168 58.226 1.000 12.028 118 PRO B CA 1
ATOM 4230 C C . PRO B 1 118 ? 59.097 75.465 59.567 1.000 12.160 118 PRO B C 1
ATOM 4231 O O . PRO B 1 118 ? 58.183 75.341 60.359 1.000 13.244 118 PRO B O 1
ATOM 4235 N N . GLN B 1 119 ? 60.339 75.052 59.828 1.000 13.297 119 GLN B N 1
ATOM 4236 C CA . GLN B 1 119 ? 60.659 74.347 61.098 1.000 13.830 119 GLN B CA 1
ATOM 4237 C C . GLN B 1 119 ? 60.408 75.298 62.275 1.000 14.322 119 GLN B C 1
ATOM 4238 O O . GLN B 1 119 ? 59.902 74.853 63.321 1.000 13.466 119 GLN B O 1
ATOM 4244 N N . VAL B 1 120 ? 60.738 76.579 62.131 1.000 11.718 120 VAL B N 1
ATOM 4245 C CA . VAL B 1 120 ? 60.554 77.544 63.244 1.000 12.348 120 VAL B CA 1
ATOM 4246 C C . VAL B 1 120 ? 59.054 77.838 63.386 1.000 12.474 120 VAL B C 1
ATOM 4247 O O . VAL B 1 120 ? 58.596 78.028 64.530 1.000 13.122 120 VAL B O 1
ATOM 4251 N N . VAL B 1 121 ? 58.295 77.861 62.294 1.000 12.390 121 VAL B N 1
ATOM 4252 C CA . VAL B 1 121 ? 56.811 78.014 62.389 1.000 13.478 121 VAL B CA 1
ATOM 4253 C C . VAL B 1 121 ? 56.260 76.868 63.243 1.000 14.094 121 VAL B C 1
ATOM 4254 O O . VAL B 1 121 ? 55.470 77.106 64.172 1.000 13.016 121 VAL B O 1
ATOM 4258 N N . ARG B 1 122 ? 56.653 75.634 62.926 1.000 13.575 122 ARG B N 1
ATOM 4259 C CA . ARG B 1 122 ? 56.167 74.436 63.657 1.000 12.622 122 ARG B CA 1
ATOM 4260 C C . ARG B 1 122 ? 56.589 74.549 65.131 1.000 13.566 122 ARG B C 1
ATOM 4261 O O . ARG B 1 122 ? 55.775 74.219 66.020 1.000 13.443 122 ARG B O 1
ATOM 4269 N N . ARG B 1 123 ? 57.814 75.000 65.389 1.000 12.630 123 ARG B N 1
ATOM 4270 C CA . ARG B 1 123 ? 58.347 75.145 66.762 1.000 12.763 123 ARG B CA 1
ATOM 4271 C C . ARG B 1 123 ? 57.496 76.163 67.525 1.000 13.523 123 ARG B C 1
ATOM 4272 O O . ARG B 1 123 ? 57.117 75.895 68.680 1.000 12.633 123 ARG B O 1
ATOM 4280 N N . ILE B 1 124 ? 57.242 77.323 66.924 1.000 12.821 124 ILE B N 1
ATOM 4281 C CA . ILE B 1 124 ? 56.457 78.396 67.604 1.000 13.156 124 ILE B CA 1
ATOM 4282 C C . ILE B 1 124 ? 55.057 77.857 67.905 1.000 12.245 124 ILE B C 1
ATOM 4283 O O . ILE B 1 124 ? 54.585 78.021 69.042 1.000 12.696 124 ILE B O 1
ATOM 4288 N N . ASN B 1 125 ? 54.415 77.201 66.939 1.000 12.846 125 ASN B N 1
ATOM 4289 C CA . ASN B 1 125 ? 53.081 76.605 67.163 1.000 12.419 125 ASN B CA 1
ATOM 4290 C C . ASN B 1 125 ? 53.166 75.596 68.312 1.000 13.339 125 ASN B C 1
ATOM 4291 O O . ASN B 1 125 ? 52.300 75.626 69.200 1.000 13.499 125 ASN B O 1
ATOM 4296 N N . ASN B 1 126 ? 54.185 74.742 68.333 1.000 12.503 126 ASN B N 1
ATOM 4297 C CA . ASN B 1 126 ? 54.319 73.735 69.415 1.000 12.857 126 ASN B CA 1
ATOM 4298 C C . ASN B 1 126 ? 54.442 74.440 70.771 1.000 12.593 126 ASN B C 1
ATOM 4299 O O . ASN B 1 126 ? 53.888 73.947 71.758 1.000 12.615 126 ASN B O 1
ATOM 4304 N N . ALA B 1 127 ? 55.210 75.517 70.837 1.000 12.626 127 ALA B N 1
ATOM 4305 C CA . ALA B 1 127 ? 55.450 76.256 72.101 1.000 13.099 127 ALA B CA 1
ATOM 4306 C C . ALA B 1 127 ? 54.155 76.910 72.574 1.000 13.457 127 ALA B C 1
ATOM 4307 O O . ALA B 1 127 ? 53.865 76.863 73.787 1.000 13.610 127 ALA B O 1
ATOM 4309 N N . LEU B 1 128 ? 53.400 77.508 71.653 1.000 13.693 128 LEU B N 1
ATOM 4310 C CA . LEU B 1 128 ? 52.110 78.166 71.994 1.000 14.172 128 LEU B CA 1
ATOM 4311 C C . LEU B 1 128 ? 51.113 77.082 72.420 1.000 14.170 128 LEU B C 1
ATOM 4312 O O . LEU B 1 128 ? 50.349 77.312 73.370 1.000 14.751 128 LEU B O 1
ATOM 4317 N N . GLN B 1 129 ? 51.135 75.917 71.772 1.000 13.197 129 GLN B N 1
ATOM 4318 C CA . GLN B 1 129 ? 50.259 74.788 72.162 1.000 14.781 129 GLN B CA 1
ATOM 4319 C C . GLN B 1 129 ? 50.597 74.351 73.587 1.000 13.139 129 GLN B C 1
ATOM 4320 O O . GLN B 1 129 ? 49.654 74.045 74.353 1.000 15.107 129 GLN B O 1
ATOM 4326 N N . ARG B 1 130 ? 51.873 74.285 73.949 1.000 13.790 130 ARG B N 1
ATOM 4327 C CA . ARG B 1 130 ? 52.234 73.873 75.321 1.000 12.949 130 ARG B CA 1
ATOM 4328 C C . ARG B 1 130 ? 51.719 74.924 76.313 1.000 14.310 130 ARG B C 1
ATOM 4329 O O . ARG B 1 130 ? 51.154 74.538 77.345 1.000 14.749 130 ARG B O 1
ATOM 4337 N N . ALA B 1 131 ? 51.895 76.206 76.023 1.000 14.828 131 ALA B N 1
ATOM 4338 C CA . ALA B 1 131 ? 51.405 77.293 76.907 1.000 15.926 131 ALA B CA 1
ATOM 4339 C C . ALA B 1 131 ? 49.881 77.169 77.061 1.000 16.828 131 ALA B C 1
ATOM 4340 O O . ALA B 1 131 ? 49.375 77.320 78.180 1.000 16.422 131 ALA B O 1
ATOM 4342 N N . ASP B 1 132 ? 49.181 76.871 75.976 1.000 15.458 132 ASP B N 1
ATOM 4343 C CA . ASP B 1 132 ? 47.706 76.674 75.945 1.000 15.194 132 ASP B CA 1
ATOM 4344 C C . ASP B 1 132 ? 47.329 75.470 76.834 1.000 16.352 132 ASP B C 1
ATOM 4345 O O . ASP B 1 132 ? 46.359 75.575 77.629 1.000 16.057 132 ASP B O 1
ATOM 4350 N N . GLN B 1 133 ? 48.051 74.356 76.706 1.000 15.030 133 GLN B N 1
ATOM 4351 C CA . GLN B 1 133 ? 47.810 73.125 77.503 1.000 14.524 133 GLN B CA 1
ATOM 4352 C C . GLN B 1 133 ? 48.004 73.417 78.994 1.000 16.471 133 GLN B C 1
ATOM 4353 O O . GLN B 1 133 ? 47.178 72.962 79.805 1.000 17.103 133 GLN B O 1
ATOM 4359 N N . ILE B 1 134 ? 49.096 74.093 79.338 1.000 16.029 134 ILE B N 1
ATOM 4360 C CA . ILE B 1 134 ? 49.441 74.440 80.741 1.000 17.031 134 ILE B CA 1
ATOM 4361 C C . ILE B 1 134 ? 48.348 75.369 81.285 1.000 19.107 134 ILE B C 1
ATOM 4362 O O . ILE B 1 134 ? 47.882 75.138 82.426 1.000 17.983 134 ILE B O 1
ATOM 4367 N N . ALA B 1 135 ? 47.960 76.387 80.519 1.000 18.082 135 ALA B N 1
ATOM 4368 C CA . ALA B 1 135 ? 46.953 77.376 80.965 1.000 20.144 135 ALA B CA 1
ATOM 4369 C C . ALA B 1 135 ? 45.668 76.625 81.334 1.000 19.701 135 ALA B C 1
ATOM 4370 O O . ALA B 1 135 ? 45.062 76.960 82.375 1.000 21.650 135 ALA B O 1
ATOM 4372 N N . LYS B 1 136 ? 45.289 75.615 80.549 1.000 18.915 136 LYS B N 1
ATOM 4373 C CA . LYS B 1 136 ? 44.031 74.856 80.762 1.000 20.299 136 LYS B CA 1
ATOM 4374 C C . LYS B 1 136 ? 44.102 74.115 82.098 1.000 21.445 136 LYS B C 1
ATOM 4375 O O . LYS B 1 136 ? 43.128 74.228 82.892 1.000 23.605 136 LYS B O 1
ATOM 4381 N N . ILE B 1 137 ? 45.177 73.376 82.375 1.000 21.178 137 ILE B N 1
ATOM 4382 C CA . ILE B 1 137 ? 45.265 72.596 83.645 1.000 21.228 137 ILE B CA 1
ATOM 4383 C C . ILE B 1 137 ? 45.442 73.548 84.838 1.000 21.197 137 ILE B C 1
ATOM 4384 O O . ILE B 1 137 ? 45.051 73.139 85.944 1.000 23.472 137 ILE B O 1
ATOM 4389 N N . GLU B 1 138 ? 45.976 74.761 84.635 1.000 20.433 138 GLU B N 1
ATOM 4390 C CA . GLU B 1 138 ? 46.186 75.767 85.714 1.000 21.013 138 GLU B CA 1
ATOM 4391 C C . GLU B 1 138 ? 44.932 76.632 85.915 1.000 24.542 138 GLU B C 1
ATOM 4392 O O . GLU B 1 138 ? 44.944 77.452 86.857 1.000 25.641 138 GLU B O 1
ATOM 4398 N N . GLY B 1 139 ? 43.912 76.493 85.068 1.000 22.832 139 GLY B N 1
ATOM 4399 C CA . GLY B 1 139 ? 42.708 77.346 85.091 1.000 26.003 139 GLY B CA 1
ATOM 4400 C C . GLY B 1 139 ? 43.053 78.803 84.835 1.000 28.879 139 GLY B C 1
ATOM 4401 O O . GLY B 1 139 ? 42.385 79.686 85.402 1.000 29.012 139 GLY B O 1
ATOM 4402 N N . ASP B 1 140 ? 44.074 79.053 84.010 1.000 25.247 140 ASP B N 1
ATOM 4403 C CA . ASP B 1 140 ? 44.566 80.413 83.670 1.000 23.332 140 ASP B CA 1
ATOM 4404 C C . ASP B 1 140 ? 43.820 80.881 82.416 1.000 27.425 140 ASP B C 1
ATOM 4405 O O . ASP B 1 140 ? 44.059 80.306 81.341 1.000 24.796 140 ASP B O 1
ATOM 4410 N N . THR B 1 141 ? 42.941 81.880 82.543 1.000 26.125 141 THR B N 1
ATOM 4411 C CA . THR B 1 141 ? 42.126 82.420 81.421 1.000 28.784 141 THR B CA 1
ATOM 4412 C C . THR B 1 141 ? 42.568 83.852 81.095 1.000 27.682 141 THR B C 1
ATOM 4413 O O . THR B 1 141 ? 41.828 84.540 80.370 1.000 31.012 141 THR B O 1
ATOM 4417 N N . SER B 1 142 ? 43.743 84.268 81.568 1.000 25.813 142 SER B N 1
ATOM 4418 C CA . SER B 1 142 ? 44.276 85.645 81.399 1.000 30.262 142 SER B CA 1
ATOM 4419 C C . SER B 1 142 ? 44.672 85.913 79.936 1.000 31.316 142 SER B C 1
ATOM 4420 O O . SER B 1 142 ? 44.684 87.084 79.544 1.000 28.876 142 SER B O 1
ATOM 4423 N N . VAL B 1 143 ? 44.991 84.874 79.159 1.000 24.987 143 VAL B N 1
ATOM 4424 C CA . VAL B 1 143 ? 45.242 84.986 77.689 1.000 22.141 143 VAL B CA 1
ATOM 4425 C C . VAL B 1 143 ? 44.064 84.344 76.954 1.000 21.946 143 VAL B C 1
ATOM 4426 O O . VAL B 1 143 ? 43.831 83.142 77.155 1.000 22.632 143 VAL B O 1
ATOM 4430 N N . GLU B 1 144 ? 43.372 85.114 76.114 1.000 22.829 144 GLU B N 1
ATOM 4431 C CA . GLU B 1 144 ? 42.168 84.664 75.370 1.000 28.265 144 GLU B CA 1
ATOM 4432 C C . GLU B 1 144 ? 42.581 83.658 74.291 1.000 24.175 144 GLU B C 1
ATOM 4433 O O . GLU B 1 144 ? 41.895 82.634 74.141 1.000 23.523 144 GLU B O 1
ATOM 4439 N N . ASN B 1 145 ? 43.660 83.944 73.561 1.000 21.948 145 ASN B N 1
ATOM 4440 C CA . ASN B 1 145 ? 44.077 83.107 72.403 1.000 21.382 145 ASN B CA 1
ATOM 4441 C C . ASN B 1 145 ? 45.588 82.868 72.455 1.000 17.572 145 ASN B C 1
ATOM 4442 O O . ASN B 1 145 ? 46.356 83.755 72.052 1.000 17.791 145 ASN B O 1
ATOM 4447 N N . TRP B 1 146 ? 46.002 81.687 72.915 1.000 17.085 146 TRP B N 1
ATOM 4448 C CA . TRP B 1 146 ? 47.438 81.315 72.924 1.000 15.575 146 TRP B CA 1
ATOM 4449 C C . TRP B 1 146 ? 47.935 81.096 71.492 1.000 16.105 146 TRP B C 1
ATOM 4450 O O . TRP B 1 146 ? 49.119 81.372 71.235 1.000 15.588 146 TRP B O 1
ATOM 4461 N N . LEU B 1 147 ? 47.071 80.618 70.604 1.000 16.650 147 LEU B N 1
ATOM 4462 C CA . LEU B 1 147 ? 47.460 80.282 69.210 1.000 16.992 147 LEU B CA 1
ATOM 4463 C C . LEU B 1 147 ? 47.364 81.564 68.379 1.000 15.678 147 LEU B C 1
ATOM 4464 O O . LEU B 1 147 ? 46.525 81.657 67.484 1.000 16.952 147 LEU B O 1
ATOM 4469 N N . ALA B 1 148 ? 48.223 82.526 68.699 1.000 15.012 148 ALA B N 1
ATOM 4470 C CA . ALA B 1 148 ? 48.373 83.786 67.940 1.000 16.032 148 ALA B CA 1
ATOM 4471 C C . ALA B 1 148 ? 48.789 83.429 66.518 1.000 15.824 148 ALA B C 1
ATOM 4472 O O . ALA B 1 148 ? 49.634 82.547 66.325 1.000 16.374 148 ALA B O 1
ATOM 4474 N N . PRO B 1 149 ? 48.222 84.096 65.490 1.000 14.898 149 PRO B N 1
ATOM 4475 C CA . PRO B 1 149 ? 48.623 83.861 64.108 1.000 15.417 149 PRO B CA 1
ATOM 4476 C C . PRO B 1 149 ? 50.092 84.220 63.876 1.000 15.054 149 PRO B C 1
ATOM 4477 O O . PRO B 1 149 ? 50.577 85.212 64.400 1.000 15.754 149 PRO B O 1
ATOM 4481 N N . ILE B 1 150 ? 50.766 83.383 63.085 1.000 14.776 150 ILE B N 1
ATOM 4482 C CA . ILE B 1 150 ? 52.192 83.570 62.716 1.000 14.464 150 ILE B CA 1
ATOM 4483 C C . ILE B 1 150 ? 52.259 84.115 61.289 1.000 13.156 150 ILE B C 1
ATOM 4484 O O . ILE B 1 150 ? 51.709 83.477 60.384 1.000 13.854 150 ILE B O 1
ATOM 4489 N N . VAL B 1 151 ? 52.939 85.242 61.109 1.000 14.176 151 VAL B N 1
ATOM 4490 C CA . VAL B 1 151 ? 53.296 85.776 59.769 1.000 14.087 151 VAL B CA 1
ATOM 4491 C C . VAL B 1 151 ? 54.773 85.474 59.554 1.000 14.156 151 VAL B C 1
ATOM 4492 O O . VAL B 1 151 ? 55.602 85.940 60.351 1.000 14.926 151 VAL B O 1
ATOM 4496 N N . ALA B 1 152 ? 55.086 84.699 58.515 1.000 15.316 152 ALA B N 1
ATOM 4497 C CA . ALA B 1 152 ? 56.455 84.199 58.283 1.000 14.692 152 ALA B CA 1
ATOM 4498 C C . ALA B 1 152 ? 57.029 84.723 56.969 1.000 15.310 152 ALA B C 1
ATOM 4499 O O . ALA B 1 152 ? 56.286 85.027 56.014 1.000 16.852 152 ALA B O 1
ATOM 4501 N N . ASP B 1 153 ? 58.350 84.714 56.933 1.000 15.490 153 ASP B N 1
ATOM 4502 C CA . ASP B 1 153 ? 59.191 85.252 55.843 1.000 15.007 153 ASP B CA 1
ATOM 4503 C C . ASP B 1 153 ? 59.421 84.182 54.772 1.000 14.787 153 ASP B C 1
ATOM 4504 O O . ASP B 1 153 ? 60.109 83.188 55.070 1.000 14.963 153 ASP B O 1
ATOM 4509 N N . GLY B 1 154 ? 58.878 84.389 53.573 1.000 14.520 154 GLY B N 1
ATOM 4510 C CA . GLY B 1 154 ? 59.121 83.541 52.391 1.000 14.970 154 GLY B CA 1
ATOM 4511 C C . GLY B 1 154 ? 60.304 84.022 51.561 1.000 15.123 154 GLY B C 1
ATOM 4512 O O . GLY B 1 154 ? 60.601 83.384 50.527 1.000 15.338 154 GLY B O 1
ATOM 4513 N N . GLU B 1 155 ? 60.967 85.101 51.981 1.000 16.496 155 GLU B N 1
ATOM 4514 C CA . GLU B 1 155 ? 62.119 85.690 51.258 1.000 16.640 155 GLU B CA 1
ATOM 4515 C C . GLU B 1 155 ? 61.720 85.873 49.792 1.000 15.701 155 GLU B C 1
ATOM 4516 O O . GLU B 1 155 ? 60.631 86.430 49.528 1.000 16.906 155 GLU B O 1
ATOM 4522 N N . ALA B 1 156 ? 62.567 85.427 48.867 1.000 16.102 156 ALA B N 1
ATOM 4523 C CA . ALA B 1 156 ? 62.322 85.491 47.411 1.000 21.676 156 ALA B CA 1
ATOM 4524 C C . ALA B 1 156 ? 61.965 84.090 46.903 1.000 21.799 156 ALA B C 1
ATOM 4525 O O . ALA B 1 156 ? 62.042 83.866 45.684 1.000 25.158 156 ALA B O 1
ATOM 4527 N N . GLY B 1 157 ? 61.623 83.171 47.813 1.000 17.912 157 GLY B N 1
ATOM 4528 C CA . GLY B 1 157 ? 61.134 81.824 47.471 1.000 19.652 157 GLY B CA 1
ATOM 4529 C C . GLY B 1 157 ? 62.232 80.817 47.171 1.000 17.889 157 GLY B C 1
ATOM 4530 O O . GLY B 1 157 ? 61.878 79.695 46.792 1.000 18.859 157 GLY B O 1
ATOM 4531 N N . PHE B 1 158 ? 63.515 81.161 47.318 1.000 17.274 158 PHE B N 1
ATOM 4532 C CA . PHE B 1 158 ? 64.649 80.207 47.189 1.000 17.427 158 PHE B CA 1
ATOM 4533 C C . PHE B 1 158 ? 64.676 79.567 45.798 1.000 19.531 158 PHE B C 1
ATOM 4534 O O . PHE B 1 158 ? 65.053 78.382 45.661 1.000 20.492 158 PHE B O 1
ATOM 4542 N N . GLY B 1 159 ? 64.312 80.338 44.781 1.000 17.828 159 GLY B N 1
ATOM 4543 C CA . GLY B 1 159 ? 64.485 79.905 43.386 1.000 20.202 159 GLY B CA 1
ATOM 4544 C C . GLY B 1 159 ? 63.341 80.369 42.526 1.000 18.468 159 GLY B C 1
ATOM 4545 O O . GLY B 1 159 ? 63.057 81.577 42.509 1.000 22.067 159 GLY B O 1
ATOM 4546 N N . GLY B 1 160 ? 62.717 79.429 41.822 1.000 18.037 160 GLY B N 1
ATOM 4547 C CA . GLY B 1 160 ? 61.636 79.715 40.867 1.000 18.121 160 GLY B CA 1
ATOM 4548 C C . GLY B 1 160 ? 60.261 79.548 41.486 1.000 18.530 160 GLY B C 1
ATOM 4549 O O . GLY B 1 160 ? 60.149 79.361 42.725 1.000 16.707 160 GLY B O 1
ATOM 4550 N N . ALA B 1 161 ? 59.231 79.619 40.651 1.000 17.929 161 ALA B N 1
ATOM 4551 C CA . ALA B 1 161 ? 57.818 79.494 41.072 1.000 17.507 161 ALA B CA 1
ATOM 4552 C C . ALA B 1 161 ? 57.601 78.173 41.824 1.000 16.552 161 ALA B C 1
ATOM 4553 O O . ALA B 1 161 ? 56.762 78.150 42.737 1.000 16.197 161 ALA B O 1
ATOM 4555 N N . LEU B 1 162 ? 58.302 77.098 41.467 1.000 15.272 162 LEU B N 1
ATOM 4556 C CA . LEU B 1 162 ? 58.109 75.784 42.136 1.000 14.709 162 LEU B CA 1
ATOM 4557 C C . LEU B 1 162 ? 58.751 75.811 43.528 1.000 14.539 162 LEU B C 1
ATOM 4558 O O . LEU B 1 162 ? 58.205 75.161 44.437 1.000 15.026 162 LEU B O 1
ATOM 4563 N N . ASN B 1 163 ? 59.871 76.516 43.706 1.000 14.227 163 ASN B N 1
ATOM 4564 C CA . ASN B 1 163 ? 60.496 76.677 45.046 1.000 14.701 163 ASN B CA 1
ATOM 4565 C C . ASN B 1 163 ? 59.551 77.495 45.933 1.000 14.193 163 ASN B C 1
ATOM 4566 O O . ASN B 1 163 ? 59.372 77.150 47.126 1.000 12.971 163 ASN B O 1
ATOM 4571 N N . VAL B 1 164 ? 58.934 78.534 45.377 1.000 13.903 164 VAL B N 1
ATOM 4572 C CA . VAL B 1 164 ? 57.909 79.348 46.095 1.000 13.396 164 VAL B CA 1
ATOM 4573 C C . VAL B 1 164 ? 56.789 78.416 46.545 1.000 13.815 164 VAL B C 1
ATOM 4574 O O . VAL B 1 164 ? 56.402 78.446 47.740 1.000 13.874 164 VAL B O 1
ATOM 4578 N N . TYR B 1 165 ? 56.267 77.624 45.615 1.000 12.647 165 TYR B N 1
ATOM 4579 C CA . TYR B 1 165 ? 55.135 76.703 45.868 1.000 12.207 165 TYR B CA 1
ATOM 4580 C C . TYR B 1 165 ? 55.481 75.810 47.073 1.000 13.677 165 TYR B C 1
ATOM 4581 O O . TYR B 1 165 ? 54.694 75.697 48.028 1.000 13.513 165 TYR B O 1
ATOM 4590 N N . GLU B 1 166 ? 56.645 75.171 47.033 1.000 13.660 166 GLU B N 1
ATOM 4591 C CA . GLU B 1 166 ? 57.052 74.211 48.090 1.000 13.635 166 GLU B CA 1
ATOM 4592 C C . GLU B 1 166 ? 57.263 74.924 49.427 1.000 12.951 166 GLU B C 1
ATOM 4593 O O . GLU B 1 166 ? 56.918 74.339 50.463 1.000 14.314 166 GLU B O 1
ATOM 4599 N N . LEU B 1 167 ? 57.810 76.136 49.436 1.000 13.076 167 LEU B N 1
ATOM 4600 C CA . LEU B 1 167 ? 58.003 76.871 50.712 1.000 13.524 167 LEU B CA 1
ATOM 4601 C C . LEU B 1 167 ? 56.628 77.218 51.291 1.000 13.877 167 LEU B C 1
ATOM 4602 O O . LEU B 1 167 ? 56.407 76.977 52.489 1.000 13.071 167 LEU B O 1
ATOM 4607 N N . GLN B 1 168 ? 55.708 77.724 50.479 1.000 13.242 168 GLN B N 1
ATOM 4608 C CA . GLN B 1 168 ? 54.344 78.059 50.970 1.000 12.283 168 GLN B CA 1
ATOM 4609 C C . GLN B 1 168 ? 53.693 76.789 51.528 1.000 14.793 168 GLN B C 1
ATOM 4610 O O . GLN B 1 168 ? 53.130 76.831 52.642 1.000 13.696 168 GLN B O 1
ATOM 4616 N N . LYS B 1 169 ? 53.764 75.682 50.798 1.000 12.249 169 LYS B N 1
ATOM 4617 C CA . LYS B 1 169 ? 53.178 74.395 51.254 1.000 12.863 169 LYS B CA 1
ATOM 4618 C C . LYS B 1 169 ? 53.782 73.996 52.607 1.000 12.745 169 LYS B C 1
ATOM 4619 O O . LYS B 1 169 ? 53.017 73.594 53.504 1.000 13.239 169 LYS B O 1
ATOM 4625 N N . ALA B 1 170 ? 55.100 74.099 52.774 1.000 13.111 170 ALA B N 1
ATOM 4626 C CA . ALA B 1 170 ? 55.767 73.718 54.046 1.000 13.151 170 ALA B CA 1
ATOM 4627 C C . ALA B 1 170 ? 55.365 74.688 55.168 1.000 12.798 170 ALA B C 1
ATOM 4628 O O . ALA B 1 170 ? 55.172 74.242 56.315 1.000 12.316 170 ALA B O 1
ATOM 4630 N N . LEU B 1 171 ? 55.245 75.985 54.884 1.000 12.688 171 LEU B N 1
ATOM 4631 C CA . LEU B 1 171 ? 54.819 76.963 55.919 1.000 11.805 171 LEU B CA 1
ATOM 4632 C C . LEU B 1 171 ? 53.403 76.596 56.383 1.000 12.699 171 LEU B C 1
ATOM 4633 O O . LEU B 1 171 ? 53.131 76.646 57.592 1.000 12.569 171 LEU B O 1
ATOM 4638 N N . ILE B 1 172 ? 52.530 76.234 55.449 1.000 12.453 172 ILE B N 1
ATOM 4639 C CA . ILE B 1 172 ? 51.126 75.857 55.779 1.000 13.303 172 ILE B CA 1
ATOM 4640 C C . ILE B 1 172 ? 51.134 74.565 56.608 1.000 12.411 172 ILE B C 1
ATOM 4641 O O . ILE B 1 172 ? 50.439 74.494 57.633 1.000 13.032 172 ILE B O 1
ATOM 4646 N N . ALA B 1 173 ? 51.912 73.568 56.213 1.000 12.796 173 ALA B N 1
ATOM 4647 C CA . ALA B 1 173 ? 51.976 72.287 56.953 1.000 14.592 173 ALA B CA 1
ATOM 4648 C C . ALA B 1 173 ? 52.360 72.574 58.416 1.000 15.429 173 ALA B C 1
ATOM 4649 O O . ALA B 1 173 ? 51.814 71.925 59.309 1.000 15.939 173 ALA B O 1
ATOM 4651 N N . ALA B 1 174 ? 53.241 73.546 58.642 1.000 14.194 174 ALA B N 1
ATOM 4652 C CA . ALA B 1 174 ? 53.769 73.930 59.968 1.000 13.514 174 ALA B CA 1
ATOM 4653 C C . ALA B 1 174 ? 52.758 74.786 60.738 1.000 12.986 174 ALA B C 1
ATOM 4654 O O . ALA B 1 174 ? 52.975 74.988 61.947 1.000 14.157 174 ALA B O 1
ATOM 4656 N N . GLY B 1 175 ? 51.727 75.312 60.076 1.000 13.252 175 GLY B N 1
ATOM 4657 C CA . GLY B 1 175 ? 50.652 76.078 60.733 1.000 13.937 175 GLY B CA 1
ATOM 4658 C C . GLY B 1 175 ? 50.795 77.588 60.598 1.000 14.145 175 GLY B C 1
ATOM 4659 O O . GLY B 1 175 ? 50.308 78.305 61.485 1.000 14.545 175 GLY B O 1
ATOM 4660 N N . VAL B 1 176 ? 51.383 78.080 59.511 1.000 13.101 176 VAL B N 1
ATOM 4661 C CA . VAL B 1 176 ? 51.525 79.548 59.287 1.000 14.094 176 VAL B CA 1
ATOM 4662 C C . VAL B 1 176 ? 50.143 80.168 59.031 1.000 12.991 176 VAL B C 1
ATOM 4663 O O . VAL B 1 176 ? 49.288 79.497 58.461 1.000 13.785 176 VAL B O 1
ATOM 4667 N N . ALA B 1 177 ? 49.968 81.440 59.389 1.000 14.482 177 ALA B N 1
ATOM 4668 C CA . ALA B 1 177 ? 48.734 82.216 59.127 1.000 13.586 177 ALA B CA 1
ATOM 4669 C C . ALA B 1 177 ? 48.932 83.092 57.883 1.000 15.938 177 ALA B C 1
ATOM 4670 O O . ALA B 1 177 ? 47.948 83.328 57.135 1.000 15.034 177 ALA B O 1
ATOM 4672 N N . GLY B 1 178 ? 50.144 83.607 57.701 1.000 15.084 178 GLY B N 1
ATOM 4673 C CA . GLY B 1 178 ? 50.451 84.515 56.584 1.000 16.055 178 GLY B CA 1
ATOM 4674 C C . GLY B 1 178 ? 51.904 84.401 56.189 1.000 14.543 178 GLY B C 1
ATOM 4675 O O . GLY B 1 178 ? 52.726 83.984 57.018 1.000 16.542 178 GLY B O 1
ATOM 4676 N N . SER B 1 179 ? 52.219 84.748 54.952 1.000 15.236 179 SER B N 1
ATOM 4677 C CA . SER B 1 179 ? 53.600 84.666 54.437 1.000 15.162 179 SER B CA 1
ATOM 4678 C C . SER B 1 179 ? 53.864 85.845 53.503 1.000 14.697 179 SER B C 1
ATOM 4679 O O . SER B 1 179 ? 52.938 86.245 52.766 1.000 14.636 179 SER B O 1
ATOM 4682 N N . HIS B 1 180 ? 55.092 86.354 53.531 1.000 14.979 180 HIS B N 1
ATOM 4683 C CA . HIS B 1 180 ? 55.499 87.484 52.666 1.000 15.097 180 HIS B CA 1
ATOM 4684 C C . HIS B 1 180 ? 56.562 87.055 51.659 1.000 14.427 180 HIS B C 1
ATOM 4685 O O . HIS B 1 180 ? 57.414 86.197 51.960 1.000 15.146 180 HIS B O 1
ATOM 4692 N N . TRP B 1 181 ? 56.513 87.711 50.504 1.000 14.629 181 TRP B N 1
ATOM 4693 C CA . TRP B 1 181 ? 57.237 87.318 49.273 1.000 14.004 181 TRP B CA 1
ATOM 4694 C C . TRP B 1 181 ? 57.726 88.596 48.607 1.000 17.270 181 TRP B C 1
ATOM 4695 O O . TRP B 1 181 ? 56.889 89.473 48.363 1.000 16.876 181 TRP B O 1
ATOM 4706 N N . GLU B 1 182 ? 59.013 88.666 48.295 1.000 17.294 182 GLU B N 1
ATOM 4707 C CA . GLU B 1 182 ? 59.625 89.921 47.789 1.000 17.148 182 GLU B CA 1
ATOM 4708 C C . GLU B 1 182 ? 60.132 89.743 46.356 1.000 17.062 182 GLU B C 1
ATOM 4709 O O . GLU B 1 182 ? 60.480 88.624 45.945 1.000 16.004 182 GLU B O 1
ATOM 4715 N N . ASP B 1 183 ? 60.226 90.867 45.653 1.000 17.477 183 ASP B N 1
ATOM 4716 C CA . ASP B 1 183 ? 60.524 90.922 44.201 1.000 16.486 183 ASP B CA 1
ATOM 4717 C C . ASP B 1 183 ? 62.034 91.054 43.974 1.000 18.273 183 ASP B C 1
ATOM 4718 O O . ASP B 1 183 ? 62.437 91.804 43.078 1.000 17.263 183 ASP B O 1
ATOM 4723 N N . GLN B 1 184 ? 62.835 90.293 44.710 1.000 17.760 184 GLN B N 1
ATOM 4724 C CA . GLN B 1 184 ? 64.303 90.208 44.547 1.000 18.843 184 GLN B CA 1
ATOM 4725 C C . GLN B 1 184 ? 64.685 88.909 43.834 1.000 23.052 184 GLN B C 1
ATOM 4726 O O . GLN B 1 184 ? 63.940 87.911 43.921 1.000 20.915 184 GLN B O 1
ATOM 4732 N N . LEU B 1 185 ? 65.835 88.925 43.166 1.000 21.578 185 LEU B N 1
ATOM 4733 C CA . LEU B 1 185 ? 66.467 87.709 42.596 1.000 22.772 185 LEU B CA 1
ATOM 4734 C C . LEU B 1 185 ? 66.935 86.835 43.762 1.000 24.196 185 LEU B C 1
ATOM 4735 O O . LEU B 1 185 ? 67.727 87.344 44.570 1.000 21.746 185 LEU B O 1
ATOM 4740 N N . ALA B 1 186 ? 66.469 85.580 43.849 1.000 26.171 186 ALA B N 1
ATOM 4741 C CA . ALA B 1 186 ? 66.746 84.709 45.021 1.000 28.233 186 ALA B CA 1
ATOM 4742 C C . ALA B 1 186 ? 68.263 84.538 45.186 1.000 24.930 186 ALA B C 1
ATOM 4743 O O . ALA B 1 186 ? 68.730 84.590 46.326 1.000 24.660 186 ALA B O 1
ATOM 4745 N N . SER B 1 187 ? 69.011 84.393 44.084 1.000 24.559 187 SER B N 1
ATOM 4746 C CA . SER B 1 187 ? 70.480 84.127 44.118 1.000 21.088 187 SER B CA 1
ATOM 4747 C C . SER B 1 187 ? 71.250 85.334 44.666 1.000 23.981 187 SER B C 1
ATOM 4748 O O . SER B 1 187 ? 72.414 85.150 45.035 1.000 25.106 187 SER B O 1
ATOM 4751 N N . GLU B 1 188 ? 70.639 86.525 44.720 1.000 22.958 188 GLU B N 1
ATOM 4752 C CA . GLU B 1 188 ? 71.304 87.768 45.204 1.000 25.093 188 GLU B CA 1
ATOM 4753 C C . GLU B 1 188 ? 70.439 88.430 46.283 1.000 23.301 188 GLU B C 1
ATOM 4754 O O . GLU B 1 188 ? 70.593 89.652 46.518 1.000 21.685 188 GLU B O 1
ATOM 4760 N N . LYS B 1 189 ? 69.580 87.652 46.945 1.000 21.954 189 LYS B N 1
ATOM 4761 C CA . LYS B 1 189 ? 68.614 88.152 47.958 1.000 21.813 189 LYS B CA 1
ATOM 4762 C C . LYS B 1 189 ? 69.364 88.895 49.063 1.000 20.693 189 LYS B C 1
ATOM 4763 O O . LYS B 1 189 ? 70.451 88.436 49.476 1.000 22.510 189 LYS B O 1
ATOM 4769 N N . LYS B 1 190 ? 68.783 89.998 49.534 1.000 23.280 190 LYS B N 1
ATOM 4770 C CA . LYS B 1 190 ? 69.332 90.813 50.642 1.000 21.926 190 LYS B CA 1
ATOM 4771 C C . LYS B 1 190 ? 68.221 91.194 51.622 1.000 21.790 190 LYS B C 1
ATOM 4772 O O . LYS B 1 190 ? 67.063 91.389 51.196 1.000 23.356 190 LYS B O 1
ATOM 4778 N N . CYS B 1 191 ? 68.591 91.349 52.891 1.000 20.851 191 CYS B N 1
ATOM 4779 C CA . CYS B 1 191 ? 67.867 92.196 53.871 1.000 21.433 191 CYS B CA 1
ATOM 4780 C C . CYS B 1 191 ? 67.416 93.470 53.151 1.000 22.973 191 CYS B C 1
ATOM 4781 O O . CYS B 1 191 ? 68.207 94.016 52.355 1.000 22.707 191 CYS B O 1
ATOM 4784 N N . GLY B 1 192 ? 66.206 93.951 53.429 1.000 22.350 192 GLY B N 1
ATOM 4785 C CA . GLY B 1 192 ? 65.700 95.190 52.809 1.000 23.041 192 GLY B CA 1
ATOM 4786 C C . GLY B 1 192 ? 66.636 96.361 53.037 1.000 23.791 192 GLY B C 1
ATOM 4787 O O . GLY B 1 192 ? 66.611 97.290 52.215 1.000 23.833 192 GLY B O 1
ATOM 4788 N N . HIS B 1 193 ? 67.437 96.327 54.108 1.000 24.861 193 HIS B N 1
ATOM 4789 C CA . HIS B 1 193 ? 68.314 97.452 54.531 1.000 26.795 193 HIS B CA 1
ATOM 4790 C C . HIS B 1 193 ? 69.790 97.134 54.290 1.000 26.340 193 HIS B C 1
ATOM 4791 O O . HIS B 1 193 ? 70.640 97.869 54.817 1.000 24.521 193 HIS B O 1
ATOM 4798 N N . LEU B 1 194 ? 70.083 96.091 53.509 1.000 24.852 194 LEU B N 1
ATOM 4799 C CA . LEU B 1 194 ? 71.444 95.854 52.961 1.000 24.908 194 LEU B CA 1
ATOM 4800 C C . LEU B 1 194 ? 71.493 96.406 51.534 1.000 25.080 194 LEU B C 1
ATOM 4801 O O . LEU B 1 194 ? 70.427 96.606 50.927 1.000 25.176 194 LEU B O 1
ATOM 4806 N N . GLY B 1 195 ? 72.698 96.690 51.045 1.000 24.222 195 GLY B N 1
ATOM 4807 C CA . GLY B 1 195 ? 72.936 97.092 49.648 1.000 24.078 195 GLY B CA 1
ATOM 4808 C C . GLY B 1 195 ? 72.984 95.881 48.731 1.000 26.874 195 GLY B C 1
ATOM 4809 O O . GLY B 1 195 ? 72.871 94.742 49.239 1.000 24.402 195 GLY B O 1
ATOM 4810 N N . GLY B 1 196 ? 73.127 96.114 47.425 1.000 25.133 196 GLY B N 1
ATOM 4811 C CA . GLY B 1 196 ? 73.393 95.055 46.433 1.000 24.065 196 GLY B CA 1
ATOM 4812 C C . GLY B 1 196 ? 72.143 94.277 46.092 1.000 24.046 196 GLY B C 1
ATOM 4813 O O . GLY B 1 196 ? 72.253 93.075 45.764 1.000 25.943 196 GLY B O 1
ATOM 4814 N N . LYS B 1 197 ? 70.986 94.928 46.145 1.000 22.067 197 LYS B N 1
ATOM 4815 C CA . LYS B 1 197 ? 69.696 94.277 45.826 1.000 23.797 197 LYS B CA 1
ATOM 4816 C C . LYS B 1 197 ? 69.497 94.292 44.311 1.000 24.394 197 LYS B C 1
ATOM 4817 O O . LYS B 1 197 ? 69.822 95.296 43.641 1.000 22.353 197 LYS B O 1
ATOM 4823 N N . VAL B 1 198 ? 68.960 93.195 43.804 1.000 21.722 198 VAL B N 1
ATOM 4824 C CA . VAL B 1 198 ? 68.613 93.010 42.373 1.000 21.024 198 VAL B CA 1
ATOM 4825 C C . VAL B 1 198 ? 67.133 92.658 42.307 1.000 19.529 198 VAL B C 1
ATOM 4826 O O . VAL B 1 198 ? 66.727 91.635 42.895 1.000 20.242 198 VAL B O 1
ATOM 4830 N N . LEU B 1 199 ? 66.340 93.485 41.638 1.000 17.976 199 LEU B N 1
ATOM 4831 C CA . LEU B 1 199 ? 64.905 93.201 41.408 1.000 17.790 199 LEU B CA 1
ATOM 4832 C C . LEU B 1 199 ? 64.749 92.147 40.317 1.000 19.146 199 LEU B C 1
ATOM 4833 O O . LEU B 1 199 ? 65.629 92.013 39.457 1.000 20.355 199 LEU B O 1
ATOM 4838 N N . ILE B 1 200 ? 63.611 91.466 40.331 1.000 17.727 200 ILE B N 1
ATOM 4839 C CA . ILE B 1 200 ? 63.132 90.659 39.182 1.000 19.530 200 ILE B CA 1
ATOM 4840 C C . ILE B 1 200 ? 62.006 91.440 38.513 1.000 18.806 200 ILE B C 1
ATOM 4841 O O . ILE B 1 200 ? 61.487 92.409 39.071 1.000 20.476 200 ILE B O 1
ATOM 4846 N N . PRO B 1 201 ? 61.646 91.094 37.262 1.000 18.556 201 PRO B N 1
ATOM 4847 C CA . PRO B 1 201 ? 60.569 91.789 36.562 1.000 19.908 201 PRO B CA 1
ATOM 4848 C C . PRO B 1 201 ? 59.228 91.734 37.307 1.000 20.151 201 PRO B C 1
ATOM 4849 O O . PRO B 1 201 ? 58.957 90.775 38.018 1.000 20.164 201 PRO B O 1
ATOM 4853 N N . THR B 1 202 ? 58.407 92.763 37.128 1.000 18.767 202 THR B N 1
ATOM 4854 C CA . THR B 1 202 ? 57.063 92.851 37.749 1.000 18.206 202 THR B CA 1
ATOM 4855 C C . THR B 1 202 ? 56.313 91.537 37.514 1.000 19.835 202 THR B C 1
ATOM 4856 O O . THR B 1 202 ? 55.768 90.990 38.487 1.000 19.389 202 THR B O 1
ATOM 4860 N N . GLN B 1 203 ? 56.268 91.028 36.281 1.000 18.737 203 GLN B N 1
ATOM 4861 C CA . GLN B 1 203 ? 55.451 89.820 35.970 1.000 18.491 203 GLN B CA 1
ATOM 4862 C C . GLN B 1 203 ? 56.009 88.613 36.734 1.000 18.813 203 GLN B C 1
ATOM 4863 O O . GLN B 1 203 ? 55.214 87.739 37.121 1.000 18.523 203 GLN B O 1
ATOM 4869 N N . GLN B 1 204 ? 57.323 88.542 36.929 1.000 17.793 204 GLN B N 1
ATOM 4870 C CA . GLN B 1 204 ? 57.935 87.397 37.650 1.000 19.425 204 GLN B CA 1
ATOM 4871 C C . GLN B 1 204 ? 57.438 87.412 39.101 1.000 19.949 204 GLN B C 1
ATOM 4872 O O . GLN B 1 204 ? 57.187 86.316 39.645 1.000 18.235 204 GLN B O 1
ATOM 4878 N N . HIS B 1 205 ? 57.285 88.584 39.719 1.000 16.823 205 HIS B N 1
ATOM 4879 C CA . HIS B 1 205 ? 56.788 88.644 41.117 1.000 16.485 205 HIS B CA 1
ATOM 4880 C C . HIS B 1 205 ? 55.298 88.297 41.144 1.000 17.919 205 HIS B C 1
ATOM 4881 O O . HIS B 1 205 ? 54.849 87.650 42.100 1.000 17.335 205 HIS B O 1
ATOM 4888 N N . ILE B 1 206 ? 54.541 88.675 40.127 1.000 17.682 206 ILE B N 1
ATOM 4889 C CA . ILE B 1 206 ? 53.120 88.250 40.027 1.000 18.569 206 ILE B CA 1
ATOM 4890 C C . ILE B 1 206 ? 53.087 86.719 39.944 1.000 17.075 206 ILE B C 1
ATOM 4891 O O . ILE B 1 206 ? 52.199 86.124 40.575 1.000 16.772 206 ILE B O 1
ATOM 4896 N N . ARG B 1 207 ? 54.022 86.084 39.233 1.000 18.488 207 ARG B N 1
ATOM 4897 C CA . ARG B 1 207 ? 54.117 84.597 39.176 1.000 18.291 207 ARG B CA 1
ATOM 4898 C C . ARG B 1 207 ? 54.363 84.062 40.593 1.000 17.149 207 ARG B C 1
ATOM 4899 O O . ARG B 1 207 ? 53.707 83.076 40.980 1.000 17.214 207 ARG B O 1
ATOM 4907 N N . THR B 1 208 ? 55.266 84.681 41.341 1.000 16.414 208 THR B N 1
ATOM 4908 C CA . THR B 1 208 ? 55.554 84.282 42.748 1.000 16.441 208 THR B CA 1
ATOM 4909 C C . THR B 1 208 ? 54.258 84.378 43.564 1.000 17.440 208 THR B C 1
ATOM 4910 O O . THR B 1 208 ? 53.933 83.440 44.315 1.000 14.994 208 THR B O 1
ATOM 4914 N N . LEU B 1 209 ? 53.538 85.482 43.457 1.000 16.494 209 LEU B N 1
ATOM 4915 C CA . LEU B 1 209 ? 52.328 85.690 44.290 1.000 15.688 209 LEU B CA 1
ATOM 4916 C C . LEU B 1 209 ? 51.243 84.703 43.860 1.000 16.178 209 LEU B C 1
ATOM 4917 O O . LEU B 1 209 ? 50.488 84.220 44.742 1.000 15.928 209 LEU B O 1
ATOM 4922 N N . THR B 1 210 ? 51.162 84.402 42.568 1.000 15.783 210 THR B N 1
ATOM 4923 C CA . THR B 1 210 ? 50.215 83.407 42.009 1.000 15.516 210 THR B CA 1
ATOM 4924 C C . THR B 1 210 ? 50.560 82.020 42.574 1.000 15.425 210 THR B C 1
ATOM 4925 O O . THR B 1 210 ? 49.646 81.279 42.983 1.000 15.581 210 THR B O 1
ATOM 4929 N N . SER B 1 211 ? 51.840 81.670 42.595 1.000 15.925 211 SER B N 1
ATOM 4930 C CA . SER B 1 211 ? 52.327 80.370 43.110 1.000 15.488 211 SER B CA 1
ATOM 4931 C C . SER B 1 211 ? 52.015 80.253 44.610 1.000 15.409 211 SER B C 1
ATOM 4932 O O . SER B 1 211 ? 51.546 79.186 45.042 1.000 14.722 211 SER B O 1
ATOM 4935 N N . ALA B 1 212 ? 52.236 81.312 45.384 1.000 15.876 212 ALA B N 1
ATOM 4936 C CA . ALA B 1 212 ? 51.965 81.322 46.840 1.000 14.587 212 ALA B CA 1
ATOM 4937 C C . ALA B 1 212 ? 50.462 81.135 47.074 1.000 15.637 212 ALA B C 1
ATOM 4938 O O . ALA B 1 212 ? 50.081 80.347 47.954 1.000 15.183 212 ALA B O 1
ATOM 4940 N N . ARG B 1 213 ? 49.613 81.791 46.283 1.000 15.518 213 ARG B N 1
ATOM 4941 C CA . ARG B 1 213 ? 48.144 81.604 46.421 1.000 14.525 213 ARG B CA 1
ATOM 4942 C C . ARG B 1 213 ? 47.770 80.182 45.988 1.000 15.833 213 ARG B C 1
ATOM 4943 O O . ARG B 1 213 ? 46.929 79.560 46.664 1.000 15.717 213 ARG B O 1
ATOM 4951 N N . LEU B 1 214 ? 48.363 79.664 44.910 1.000 14.541 214 LEU B N 1
ATOM 4952 C CA . LEU B 1 214 ? 48.009 78.319 44.397 1.000 14.149 214 LEU B CA 1
ATOM 4953 C C . LEU B 1 214 ? 48.336 77.270 45.463 1.000 13.825 214 LEU B C 1
ATOM 4954 O O . LEU B 1 214 ? 47.502 76.393 45.698 1.000 13.789 214 LEU B O 1
ATOM 4959 N N . ALA B 1 215 ? 49.489 77.374 46.118 1.000 14.036 215 ALA B N 1
ATOM 4960 C CA . ALA B 1 215 ? 49.874 76.404 47.166 1.000 14.159 215 ALA B CA 1
ATOM 4961 C C . ALA B 1 215 ? 48.838 76.445 48.296 1.000 14.044 215 ALA B C 1
ATOM 4962 O O . ALA B 1 215 ? 48.470 75.377 48.809 1.000 14.366 215 ALA B O 1
ATOM 4964 N N . ALA B 1 216 ? 48.380 77.632 48.681 1.000 14.467 216 ALA B N 1
ATOM 4965 C CA . ALA B 1 216 ? 47.364 77.792 49.745 1.000 13.670 216 ALA B CA 1
ATOM 4966 C C . ALA B 1 216 ? 46.032 77.199 49.271 1.000 15.126 216 ALA B C 1
ATOM 4967 O O . ALA B 1 216 ? 45.373 76.498 50.057 1.000 15.411 216 ALA B O 1
ATOM 4969 N N . ASP B 1 217 ? 45.656 77.431 48.017 1.000 15.911 217 ASP B N 1
ATOM 4970 C CA . ASP B 1 217 ? 44.389 76.879 47.462 1.000 15.627 217 ASP B CA 1
ATOM 4971 C C . ASP B 1 217 ? 44.453 75.346 47.422 1.000 16.314 217 ASP B C 1
ATOM 4972 O O . ASP B 1 217 ? 43.465 74.693 47.805 1.000 16.177 217 ASP B O 1
ATOM 4977 N N . VAL B 1 218 ? 45.567 74.766 46.974 1.000 15.407 218 VAL B N 1
ATOM 4978 C CA . VAL B 1 218 ? 45.719 73.289 46.901 1.000 14.533 218 VAL B CA 1
ATOM 4979 C C . VAL B 1 218 ? 45.678 72.708 48.325 1.000 15.015 218 VAL B C 1
ATOM 4980 O O . VAL B 1 218 ? 45.085 71.632 48.513 1.000 16.161 218 VAL B O 1
ATOM 4984 N N . ALA B 1 219 ? 46.240 73.421 49.298 1.000 15.442 219 ALA B N 1
ATOM 4985 C CA . ALA B 1 219 ? 46.229 73.034 50.734 1.000 16.303 219 ALA B CA 1
ATOM 4986 C C . ALA B 1 219 ? 44.886 73.392 51.387 1.000 17.582 219 ALA B C 1
ATOM 4987 O O . ALA B 1 219 ? 44.701 73.062 52.588 1.000 18.937 219 ALA B O 1
ATOM 4989 N N . ASP B 1 220 ? 43.992 74.054 50.646 1.000 16.124 220 ASP B N 1
ATOM 4990 C CA . ASP B 1 220 ? 42.606 74.378 51.071 1.000 17.852 220 ASP B CA 1
ATOM 4991 C C . ASP B 1 220 ? 42.597 75.251 52.334 1.000 17.896 220 ASP B C 1
ATOM 4992 O O . ASP B 1 220 ? 41.721 75.025 53.201 1.000 18.189 220 ASP B O 1
ATOM 4997 N N . VAL B 1 221 ? 43.502 76.222 52.448 1.000 15.769 221 VAL B N 1
ATOM 4998 C CA . VAL B 1 221 ? 43.523 77.166 53.599 1.000 16.000 221 VAL B CA 1
ATOM 4999 C C . VAL B 1 221 ? 43.653 78.594 53.082 1.000 15.714 221 VAL B C 1
ATOM 5000 O O . VAL B 1 221 ? 44.323 78.845 52.079 1.000 17.387 221 VAL B O 1
ATOM 5004 N N . PRO B 1 222 ? 43.017 79.572 53.762 1.000 16.764 222 PRO B N 1
ATOM 5005 C CA . PRO B 1 222 ? 42.978 80.949 53.271 1.000 16.590 222 PRO B CA 1
ATOM 5006 C C . PRO B 1 222 ? 44.153 81.808 53.761 1.000 16.808 222 PRO B C 1
ATOM 5007 O O . PRO B 1 222 ? 43.970 82.886 54.289 1.000 17.085 222 PRO B O 1
ATOM 5011 N N . THR B 1 223 ? 45.369 81.302 53.539 1.000 14.765 223 THR B N 1
ATOM 5012 C CA . THR B 1 223 ? 46.629 81.939 53.981 1.000 14.294 223 THR B CA 1
ATOM 5013 C C . THR B 1 223 ? 46.656 83.405 53.541 1.000 14.300 223 THR B C 1
ATOM 5014 O O . THR B 1 223 ? 46.315 83.694 52.373 1.000 15.884 223 THR B O 1
ATOM 5018 N N . VAL B 1 224 ? 47.076 84.286 54.435 1.000 14.868 224 VAL B N 1
ATOM 5019 C CA . VAL B 1 224 ? 47.278 85.726 54.116 1.000 16.069 224 VAL B CA 1
ATOM 5020 C C . VAL B 1 224 ? 48.575 85.863 53.309 1.000 17.118 224 VAL B C 1
ATOM 5021 O O . VAL B 1 224 ? 49.645 85.486 53.814 1.000 17.500 224 VAL B O 1
ATOM 5025 N N . VAL B 1 225 ? 48.470 86.376 52.081 1.000 16.821 225 VAL B N 1
ATOM 5026 C CA . VAL B 1 225 ? 49.618 86.498 51.144 1.000 16.434 225 VAL B CA 1
ATOM 5027 C C . VAL B 1 225 ? 50.030 87.966 51.097 1.000 17.449 225 VAL B C 1
ATOM 5028 O O . VAL B 1 225 ? 49.188 88.828 50.763 1.000 18.275 225 VAL B O 1
ATOM 5032 N N . ILE B 1 226 ? 51.278 88.234 51.452 1.000 16.668 226 ILE B N 1
ATOM 5033 C CA . ILE B 1 226 ? 51.834 89.604 51.574 1.000 16.567 226 ILE B CA 1
ATOM 5034 C C . ILE B 1 226 ? 52.875 89.783 50.469 1.000 18.264 226 ILE B C 1
ATOM 5035 O O . ILE B 1 226 ? 53.786 88.946 50.354 1.000 17.261 226 ILE B O 1
ATOM 5040 N N . ALA B 1 227 ? 52.717 90.830 49.668 1.000 17.426 227 ALA B N 1
ATOM 5041 C CA . ALA B 1 227 ? 53.678 91.201 48.606 1.000 18.232 227 ALA B CA 1
ATOM 5042 C C . ALA B 1 227 ? 54.593 92.296 49.142 1.000 16.638 227 ALA B C 1
ATOM 5043 O O . ALA B 1 227 ? 54.087 93.325 49.646 1.000 20.123 227 ALA B O 1
ATOM 5045 N N . ARG B 1 228 ? 55.893 92.085 49.026 1.000 17.113 228 ARG B N 1
ATOM 5046 C CA . ARG B 1 228 ? 56.907 93.079 49.421 1.000 17.597 228 ARG B CA 1
ATOM 5047 C C . ARG B 1 228 ? 57.640 93.559 48.169 1.000 19.837 228 ARG B C 1
ATOM 5048 O O . ARG B 1 228 ? 57.999 92.714 47.320 1.000 18.381 228 ARG B O 1
ATOM 5056 N N . THR B 1 229 ? 57.876 94.866 48.064 1.000 19.629 229 THR B N 1
ATOM 5057 C CA . THR B 1 229 ? 58.746 95.420 46.999 1.000 18.016 229 THR B CA 1
ATOM 5058 C C . THR B 1 229 ? 60.003 96.022 47.621 1.000 20.092 229 THR B C 1
ATOM 5059 O O . THR B 1 229 ? 59.921 96.715 48.656 1.000 18.684 229 THR B O 1
ATOM 5063 N N . ASP B 1 230 ? 61.136 95.761 46.967 1.000 18.270 230 ASP B N 1
ATOM 5064 C CA . ASP B 1 230 ? 62.478 96.250 47.350 1.000 18.166 230 ASP B CA 1
ATOM 5065 C C . ASP B 1 230 ? 62.930 97.351 46.381 1.000 19.009 230 ASP B C 1
ATOM 5066 O O . ASP B 1 230 ? 64.114 97.672 46.409 1.000 18.961 230 ASP B O 1
ATOM 5071 N N . ALA B 1 231 ? 62.007 97.958 45.627 1.000 18.833 231 ALA B N 1
ATOM 5072 C CA . ALA B 1 231 ? 62.351 98.919 44.548 1.000 19.895 231 ALA B CA 1
ATOM 5073 C C . ALA B 1 231 ? 62.777 100.284 45.112 1.000 23.158 231 ALA B C 1
ATOM 5074 O O . ALA B 1 231 ? 63.297 101.094 44.318 1.000 21.362 231 ALA B O 1
ATOM 5076 N N . GLU B 1 232 ? 62.600 100.566 46.406 1.000 19.335 232 GLU B N 1
ATOM 5077 C CA . GLU B 1 232 ? 62.974 101.896 46.964 1.000 21.142 232 GLU B CA 1
ATOM 5078 C C . GLU B 1 232 ? 64.490 102.086 46.884 1.000 23.458 232 GLU B C 1
ATOM 5079 O O . GLU B 1 232 ? 64.916 103.202 46.518 1.000 26.446 232 GLU B O 1
ATOM 5085 N N . ALA B 1 233 ? 65.283 101.056 47.190 1.000 20.952 233 ALA B N 1
ATOM 5086 C CA . ALA B 1 233 ? 66.762 101.129 47.237 1.000 20.970 233 ALA B CA 1
ATOM 5087 C C . ALA B 1 233 ? 67.430 100.339 46.101 1.000 21.069 233 ALA B C 1
ATOM 5088 O O . ALA B 1 233 ? 68.570 100.680 45.760 1.000 21.000 233 ALA B O 1
ATOM 5090 N N . ALA B 1 234 ? 66.796 99.302 45.546 1.000 21.476 234 ALA B N 1
ATOM 5091 C CA . ALA B 1 234 ? 67.444 98.427 44.538 1.000 19.624 234 ALA B CA 1
ATOM 5092 C C . ALA B 1 234 ? 67.786 99.239 43.285 1.000 21.717 234 ALA B C 1
ATOM 5093 O O . ALA B 1 234 ? 66.896 99.915 42.758 1.000 22.257 234 ALA B O 1
ATOM 5095 N N . THR B 1 235 ? 69.027 99.153 42.809 1.000 21.329 235 THR B N 1
ATOM 5096 C CA . THR B 1 235 ? 69.461 99.888 41.588 1.000 23.157 235 THR B CA 1
ATOM 5097 C C . THR B 1 235 ? 69.746 98.910 40.450 1.000 23.700 235 THR B C 1
ATOM 5098 O O . THR B 1 235 ? 70.253 99.365 39.409 1.000 22.605 235 THR B O 1
ATOM 5102 N N . LEU B 1 236 ? 69.410 97.624 40.619 1.000 19.549 236 LEU B N 1
ATOM 5103 C CA . LEU B 1 236 ? 69.632 96.587 39.586 1.000 20.161 236 LEU B CA 1
ATOM 5104 C C . LEU B 1 236 ? 68.340 95.800 39.377 1.000 21.055 236 LEU B C 1
ATOM 5105 O O . LEU B 1 236 ? 67.561 95.647 40.337 1.000 19.938 236 LEU B O 1
ATOM 5110 N N . ILE B 1 237 ? 68.137 95.338 38.151 1.000 21.825 237 ILE B N 1
ATOM 5111 C CA . ILE B 1 237 ? 67.032 94.408 37.789 1.000 20.868 237 ILE B CA 1
ATOM 5112 C C . ILE B 1 237 ? 67.592 93.378 36.804 1.000 21.948 237 ILE B C 1
ATOM 5113 O O . ILE B 1 237 ? 68.505 93.707 36.032 1.000 22.501 237 ILE B O 1
ATOM 5118 N N . THR B 1 238 ? 67.091 92.150 36.849 1.000 19.762 238 THR B N 1
ATOM 5119 C CA . THR B 1 238 ? 67.635 91.025 36.047 1.000 20.925 238 THR B CA 1
ATOM 5120 C C . THR B 1 238 ? 67.395 91.256 34.550 1.000 20.876 238 THR B C 1
ATOM 5121 O O . THR B 1 238 ? 68.201 90.760 33.755 1.000 22.966 238 THR B O 1
ATOM 5125 N N . SER B 1 239 ? 66.309 91.928 34.176 1.000 21.347 239 SER B N 1
ATOM 5126 C CA . SER B 1 239 ? 65.835 92.002 32.772 1.000 20.584 239 SER B CA 1
ATOM 5127 C C . SER B 1 239 ? 64.970 93.241 32.569 1.000 24.661 239 SER B C 1
ATOM 5128 O O . SER B 1 239 ? 64.331 93.684 33.531 1.000 22.052 239 SER B O 1
ATOM 5131 N N . ASP B 1 240 ? 64.950 93.755 31.335 1.000 22.378 240 ASP B N 1
ATOM 5132 C CA . ASP B 1 240 ? 64.085 94.885 30.909 1.000 23.012 240 ASP B CA 1
ATOM 5133 C C . ASP B 1 240 ? 62.875 94.359 30.128 1.000 23.815 240 ASP B C 1
ATOM 5134 O O . ASP B 1 240 ? 62.212 95.177 29.469 1.000 25.302 240 ASP B O 1
ATOM 5139 N N . VAL B 1 241 ? 62.567 93.060 30.219 1.000 23.187 241 VAL B N 1
ATOM 5140 C CA . VAL B 1 241 ? 61.533 92.399 29.365 1.000 22.398 241 VAL B CA 1
ATOM 5141 C C . VAL B 1 241 ? 60.140 92.984 29.655 1.000 23.271 241 VAL B C 1
ATOM 5142 O O . VAL B 1 241 ? 59.315 93.029 28.720 1.000 23.723 241 VAL B O 1
ATOM 5146 N N . ASP B 1 242 ? 59.858 93.401 30.893 1.000 23.921 242 ASP B N 1
ATOM 5147 C CA . ASP B 1 242 ? 58.503 93.849 31.312 1.000 24.299 242 ASP B CA 1
ATOM 5148 C C . ASP B 1 242 ? 58.353 95.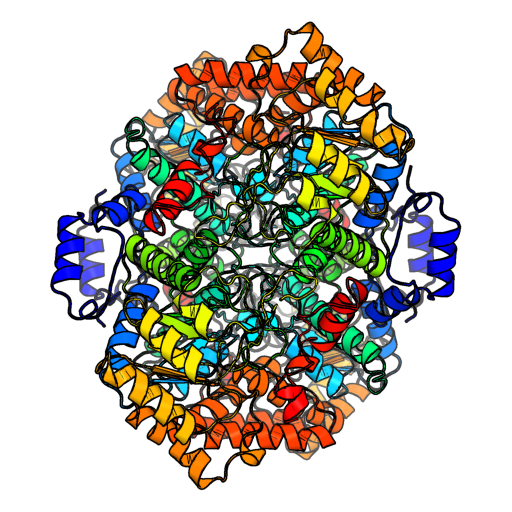348 31.029 1.000 23.517 242 ASP B C 1
ATOM 5149 O O . ASP B 1 242 ? 59.093 96.151 31.626 1.000 23.351 242 ASP B O 1
ATOM 5154 N N . GLU B 1 243 ? 57.382 95.715 30.189 1.000 23.706 243 GLU B N 1
ATOM 5155 C CA . GLU B 1 243 ? 57.113 97.127 29.805 1.000 27.695 243 GLU B CA 1
ATOM 5156 C C . GLU B 1 243 ? 56.842 97.991 31.043 1.000 25.946 243 GLU B C 1
ATOM 5157 O O . GLU B 1 243 ? 57.130 99.183 30.983 1.000 25.343 243 GLU B O 1
ATOM 5163 N N . ARG B 1 244 ? 56.322 97.425 32.139 1.000 25.431 244 ARG B N 1
ATOM 5164 C CA . ARG B 1 244 ? 56.049 98.197 33.380 1.000 22.838 244 ARG B CA 1
ATOM 5165 C C . ARG B 1 244 ? 57.364 98.626 34.043 1.000 20.890 244 ARG B C 1
ATOM 5166 O O . ARG B 1 244 ? 57.350 99.619 34.799 1.000 22.476 244 ARG B O 1
ATOM 5174 N N . ASP B 1 245 ? 58.460 97.906 33.791 1.000 20.551 245 ASP B N 1
ATOM 5175 C CA . ASP B 1 245 ? 59.780 98.175 34.415 1.000 20.758 245 ASP B CA 1
ATOM 5176 C C . ASP B 1 245 ? 60.617 99.106 33.531 1.000 22.383 245 ASP B C 1
ATOM 5177 O O . ASP B 1 245 ? 61.527 99.737 34.066 1.000 21.551 245 ASP B O 1
ATOM 5182 N N . GLN B 1 246 ? 60.305 99.188 32.239 1.000 22.996 246 GLN B N 1
ATOM 5183 C CA . GLN B 1 246 ? 61.137 99.905 31.229 1.000 24.759 246 GLN B CA 1
ATOM 5184 C C . GLN B 1 246 ? 61.256 101.400 31.549 1.000 25.449 246 GLN B C 1
ATOM 5185 O O . GLN B 1 246 ? 62.314 101.975 31.316 1.000 25.097 246 GLN B O 1
ATOM 5191 N N . PRO B 1 247 ? 60.236 102.096 32.104 1.000 26.205 247 PRO B N 1
ATOM 5192 C CA . PRO B 1 247 ? 60.390 103.509 32.461 1.000 27.638 247 PRO B CA 1
ATOM 5193 C C . PRO B 1 247 ? 61.547 103.835 33.417 1.000 29.490 247 PRO B C 1
ATOM 5194 O O . PRO B 1 247 ? 61.999 104.961 33.413 1.000 30.417 247 PRO B O 1
ATOM 5198 N N . PHE B 1 248 ? 62.007 102.863 34.209 1.000 25.758 248 PHE B N 1
ATOM 5199 C CA . PHE B 1 248 ? 63.056 103.055 35.240 1.000 22.281 248 PHE B CA 1
ATOM 5200 C C . PHE B 1 248 ? 64.419 102.547 34.743 1.000 20.869 248 PHE B C 1
ATOM 5201 O O . PHE B 1 248 ? 65.432 102.861 35.384 1.000 24.629 248 PHE B O 1
ATOM 5209 N N . ILE B 1 249 ? 64.452 101.824 33.624 1.000 23.024 249 ILE B N 1
ATOM 5210 C CA . ILE B 1 249 ? 65.690 101.219 33.055 1.000 25.360 249 ILE B CA 1
ATOM 5211 C C . ILE B 1 249 ? 66.548 102.352 32.476 1.000 30.283 249 ILE B C 1
ATOM 5212 O O . ILE B 1 249 ? 66.006 103.141 31.696 1.000 34.539 249 ILE B O 1
ATOM 5217 N N . THR B 1 250 ? 67.828 102.428 32.839 1.000 33.329 250 THR B N 1
ATOM 5218 C CA . THR B 1 250 ? 68.768 103.481 32.361 1.000 40.736 250 THR B CA 1
ATOM 5219 C C . THR B 1 250 ? 69.353 103.084 31.000 1.000 40.885 250 THR B C 1
ATOM 5220 O O . THR B 1 250 ? 69.795 103.991 30.286 1.000 41.987 250 THR B O 1
ATOM 5224 N N . GLY B 1 251 ? 69.385 101.782 30.683 1.000 35.278 251 GLY B N 1
ATOM 5225 C CA . GLY B 1 251 ? 69.971 101.234 29.444 1.000 34.190 251 GLY B CA 1
ATOM 5226 C C . GLY B 1 251 ? 71.342 100.612 29.673 1.000 38.938 251 GLY B C 1
ATOM 5227 O O . GLY B 1 251 ? 71.770 99.806 28.822 1.000 43.021 251 GLY B O 1
ATOM 5228 N N . GLU B 1 252 ? 71.983 100.926 30.798 1.000 35.040 252 GLU B N 1
ATOM 5229 C CA . GLU B 1 252 ? 73.328 100.409 31.180 1.000 36.093 252 GLU B CA 1
ATOM 5230 C C . GLU B 1 252 ? 73.198 99.012 31.810 1.000 36.307 252 GLU B C 1
ATOM 5231 O O . GLU B 1 252 ? 72.245 98.818 32.594 1.000 26.760 252 GLU B O 1
ATOM 5237 N N . ARG B 1 253 ? 74.120 98.097 31.495 1.000 32.461 253 ARG B N 1
ATOM 5238 C CA . ARG B 1 253 ? 74.174 96.738 32.095 1.000 32.003 253 ARG B CA 1
ATOM 5239 C C . ARG B 1 253 ? 75.502 96.538 32.826 1.000 32.149 253 ARG B C 1
ATOM 5240 O O . ARG B 1 253 ? 76.523 97.075 32.363 1.000 29.385 253 ARG B O 1
ATOM 5248 N N . THR B 1 254 ? 75.481 95.758 33.908 1.000 27.536 254 THR B N 1
ATOM 5249 C CA . THR B 1 254 ? 76.689 95.366 34.668 1.000 27.057 254 THR B CA 1
ATOM 5250 C C . THR B 1 254 ? 77.357 94.203 33.929 1.000 26.429 254 THR B C 1
ATOM 5251 O O . THR B 1 254 ? 76.724 93.633 33.018 1.000 24.015 254 THR B O 1
ATOM 5255 N N . ARG B 1 255 ? 78.571 93.842 34.342 1.000 26.888 255 ARG B N 1
ATOM 5256 C CA . ARG B 1 255 ? 79.329 92.694 33.784 1.000 32.622 255 ARG B CA 1
ATOM 5257 C C . ARG B 1 255 ? 78.570 91.388 34.047 1.000 27.778 255 ARG B C 1
ATOM 5258 O O . ARG B 1 255 ? 78.777 90.438 33.284 1.000 27.188 255 ARG B O 1
ATOM 5266 N N . GLU B 1 256 ? 77.715 91.342 35.077 1.000 24.285 256 GLU B N 1
ATOM 5267 C CA . GLU B 1 256 ? 76.889 90.144 35.392 1.000 26.115 256 GLU B CA 1
ATOM 5268 C C . GLU B 1 256 ? 75.684 90.058 34.442 1.000 27.164 256 GLU B C 1
ATOM 5269 O O . GLU B 1 256 ? 75.041 88.998 34.404 1.000 28.375 256 GLU B O 1
ATOM 5275 N N . GLY B 1 257 ? 75.373 91.131 33.714 1.000 27.570 257 GLY B N 1
ATOM 5276 C CA . GLY B 1 257 ? 74.222 91.193 32.794 1.000 25.502 257 GLY B CA 1
ATOM 5277 C C . GLY B 1 257 ? 72.991 91.805 33.443 1.000 25.685 257 GLY B C 1
ATOM 5278 O O . GLY B 1 257 ? 71.916 91.758 32.819 1.000 26.988 257 GLY B O 1
ATOM 5279 N N . PHE B 1 258 ? 73.110 92.363 34.650 1.000 23.832 258 PHE B N 1
ATOM 5280 C CA . PHE B 1 258 ? 71.987 93.065 35.327 1.000 22.537 258 PHE B CA 1
ATOM 5281 C C . PHE B 1 258 ? 71.820 94.441 34.682 1.000 25.796 258 PHE B C 1
ATOM 5282 O O . PHE B 1 258 ? 72.813 95.017 34.225 1.000 33.147 258 PHE B O 1
ATOM 5290 N N . TYR B 1 259 ? 70.587 94.943 34.645 1.000 22.708 259 TYR B N 1
ATOM 5291 C CA . TYR B 1 259 ? 70.236 96.294 34.143 1.000 23.122 259 TYR B CA 1
ATOM 5292 C C . TYR B 1 259 ? 70.185 97.267 35.323 1.000 24.848 259 TYR B C 1
ATOM 5293 O O . TYR B 1 259 ? 69.576 96.951 36.369 1.000 21.944 259 TYR B O 1
ATOM 5302 N N . ARG B 1 260 ? 70.804 98.434 35.170 1.000 24.205 260 ARG B N 1
ATOM 5303 C CA . ARG B 1 260 ? 70.671 99.528 36.158 1.000 25.060 260 ARG B CA 1
ATOM 5304 C C . ARG B 1 260 ? 69.253 100.082 36.039 1.000 22.554 260 ARG B C 1
ATOM 5305 O O . ARG B 1 260 ? 68.721 100.152 34.906 1.000 25.478 260 ARG B O 1
ATOM 5313 N N . THR B 1 261 ? 68.649 100.406 37.176 1.000 23.201 261 THR B N 1
ATOM 5314 C CA . THR B 1 261 ? 67.261 100.917 37.256 1.000 22.993 261 THR B CA 1
ATOM 5315 C C . THR B 1 261 ? 67.224 102.063 38.271 1.000 22.437 261 THR B C 1
ATOM 5316 O O . THR B 1 261 ? 68.013 102.044 39.253 1.000 24.410 261 THR B O 1
ATOM 5320 N N . LYS B 1 262 ? 66.352 103.036 38.017 1.000 23.221 262 LYS B N 1
ATOM 5321 C CA . LYS B 1 262 ? 66.176 104.238 38.865 1.000 25.394 262 LYS B CA 1
ATOM 5322 C C . LYS B 1 262 ? 65.274 103.866 40.042 1.000 23.363 262 LYS B C 1
ATOM 5323 O O . LYS B 1 262 ? 64.085 103.574 39.818 1.000 27.136 262 LYS B O 1
ATOM 5329 N N . ASN B 1 263 ? 65.854 103.860 41.235 1.000 22.597 263 ASN B N 1
ATOM 5330 C CA . ASN B 1 263 ? 65.196 103.415 42.488 1.000 23.511 263 ASN B CA 1
ATOM 5331 C C . ASN B 1 263 ? 64.387 104.576 43.060 1.000 29.402 263 ASN B C 1
ATOM 5332 O O . ASN B 1 263 ? 64.627 105.725 42.670 1.000 31.019 263 ASN B O 1
ATOM 5337 N N . GLY B 1 264 ? 63.469 104.259 43.967 1.000 26.693 264 GLY B N 1
ATOM 5338 C CA . GLY B 1 264 ? 62.767 105.237 44.812 1.000 22.474 264 GLY B CA 1
ATOM 5339 C C . GLY B 1 264 ? 61.314 104.872 44.970 1.000 23.334 264 GLY B C 1
ATOM 5340 O O . GLY B 1 264 ? 60.926 103.741 44.631 1.000 23.577 264 GLY B O 1
ATOM 5341 N N . ILE B 1 265 ? 60.514 105.822 45.435 1.000 27.382 265 ILE B N 1
ATOM 5342 C CA . ILE B 1 265 ? 59.087 105.560 45.757 1.000 24.761 265 ILE B CA 1
ATOM 5343 C C . ILE B 1 265 ? 58.293 105.327 44.465 1.000 25.052 265 ILE B C 1
ATOM 5344 O O . ILE B 1 265 ? 57.317 104.569 44.526 1.000 24.235 265 ILE B O 1
ATOM 5349 N N . GLU B 1 266 ? 58.690 105.921 43.326 1.000 25.391 266 GLU B N 1
ATOM 5350 C CA . GLU B 1 266 ? 57.908 105.829 42.063 1.000 26.633 266 GLU B CA 1
ATOM 5351 C C . GLU B 1 266 ? 57.784 104.368 41.620 1.000 19.607 266 GLU B C 1
ATOM 5352 O O . GLU B 1 266 ? 56.673 103.888 41.403 1.000 21.595 266 GLU B O 1
ATOM 5358 N N . PRO B 1 267 ? 58.884 103.601 41.438 1.000 21.763 267 PRO B N 1
ATOM 5359 C CA . PRO B 1 267 ? 58.755 102.191 41.058 1.000 23.090 267 PRO B CA 1
ATOM 5360 C C . PRO B 1 267 ? 58.070 101.328 42.136 1.000 19.191 267 PRO B C 1
ATOM 5361 O O . PRO B 1 267 ? 57.445 100.347 41.772 1.000 18.911 267 PRO B O 1
ATOM 5365 N N . CYS B 1 268 ? 58.163 101.704 43.412 1.000 21.488 268 CYS B N 1
ATOM 5366 C CA . CYS B 1 268 ? 57.445 101.006 44.521 1.000 20.322 268 CYS B CA 1
ATOM 5367 C C . CYS B 1 268 ? 55.936 101.157 44.348 1.000 22.674 268 CYS B C 1
ATOM 5368 O O . CYS B 1 268 ? 55.209 100.156 44.487 1.000 19.412 268 CYS B O 1
ATOM 5371 N N . ILE B 1 269 ? 55.468 102.370 44.057 1.000 21.012 269 ILE B N 1
ATOM 5372 C CA . ILE B 1 269 ? 54.016 102.636 43.857 1.000 21.750 269 ILE B CA 1
ATOM 5373 C C . ILE B 1 269 ? 53.547 101.840 42.638 1.000 21.282 269 ILE B C 1
ATOM 5374 O O . ILE B 1 269 ? 52.483 101.207 42.717 1.000 22.528 269 ILE B O 1
ATOM 5379 N N . ALA B 1 270 ? 54.312 101.877 41.542 1.000 21.337 270 ALA B N 1
ATOM 5380 C CA . ALA B 1 270 ? 53.976 101.168 40.287 1.000 20.411 270 ALA B CA 1
ATOM 5381 C C . ALA B 1 270 ? 53.871 99.663 40.574 1.000 19.342 270 ALA B C 1
ATOM 5382 O O . ALA B 1 270 ? 52.875 99.035 40.191 1.000 22.193 270 ALA B O 1
ATOM 5384 N N . ARG B 1 271 ? 54.866 99.107 41.258 1.000 21.227 271 ARG B N 1
ATOM 5385 C CA . ARG B 1 271 ? 54.892 97.649 41.559 1.000 20.656 271 ARG B CA 1
ATOM 5386 C C . ARG B 1 271 ? 53.744 97.295 42.508 1.000 19.672 271 ARG B C 1
ATOM 5387 O O . ARG B 1 271 ? 53.071 96.273 42.255 1.000 21.579 271 ARG B O 1
ATOM 5395 N N . ALA B 1 272 ? 53.503 98.108 43.539 1.000 19.943 272 ALA B N 1
ATOM 5396 C CA . ALA B 1 272 ? 52.404 97.890 44.507 1.000 20.390 272 ALA B CA 1
ATOM 5397 C C . ALA B 1 272 ? 51.076 97.800 43.753 1.000 22.532 272 ALA B C 1
ATOM 5398 O O . ALA B 1 272 ? 50.295 96.877 44.017 1.000 20.344 272 ALA B O 1
ATOM 5400 N N . LYS B 1 273 ? 50.835 98.701 42.795 1.000 21.419 273 LYS B N 1
ATOM 5401 C CA . LYS B 1 273 ? 49.579 98.679 42.008 1.000 22.960 273 LYS B CA 1
ATOM 5402 C C . LYS B 1 273 ? 49.506 97.396 41.177 1.000 19.070 273 LYS B C 1
ATOM 5403 O O . LYS B 1 273 ? 48.408 96.822 41.083 1.000 22.192 273 LYS B O 1
ATOM 5409 N N . ALA B 1 274 ? 50.618 96.948 40.590 1.000 19.658 274 ALA B N 1
ATOM 5410 C CA . ALA B 1 274 ? 50.663 95.713 39.777 1.000 21.419 274 ALA B CA 1
ATOM 5411 C C . ALA B 1 274 ? 50.394 94.496 40.677 1.000 17.586 274 ALA B C 1
ATOM 5412 O O . ALA B 1 274 ? 49.718 93.560 40.224 1.000 19.756 274 ALA B O 1
ATOM 5414 N N . TYR B 1 275 ? 50.900 94.522 41.909 1.000 18.560 275 TYR B N 1
ATOM 5415 C CA . TYR B 1 275 ? 50.816 93.371 42.847 1.000 18.313 275 TYR B CA 1
ATOM 5416 C C . TYR B 1 275 ? 49.458 93.339 43.553 1.000 20.612 275 TYR B C 1
ATOM 5417 O O . TYR B 1 275 ? 49.079 92.261 44.022 1.000 19.133 275 TYR B O 1
ATOM 5426 N N . ALA B 1 276 ? 48.745 94.465 43.633 1.000 18.784 276 ALA B N 1
ATOM 5427 C CA . ALA B 1 276 ? 47.551 94.606 44.498 1.000 18.117 276 ALA B CA 1
ATOM 5428 C C . ALA B 1 276 ? 46.529 93.498 44.253 1.000 18.522 276 ALA B C 1
ATOM 5429 O O . ALA B 1 276 ? 46.001 92.952 45.220 1.000 20.068 276 ALA B O 1
ATOM 5431 N N . PRO B 1 277 ? 46.170 93.122 43.004 1.000 19.208 277 PRO B N 1
ATOM 5432 C CA . PRO B 1 277 ? 45.160 92.082 42.796 1.000 20.349 277 PRO B CA 1
ATOM 5433 C C . PRO B 1 277 ? 45.583 90.700 43.319 1.000 18.618 277 PRO B C 1
ATOM 5434 O O . PRO B 1 277 ? 44.731 89.842 43.433 1.000 20.237 277 PRO B O 1
ATOM 5438 N N . PHE B 1 278 ? 46.869 90.542 43.640 1.000 18.400 278 PHE B N 1
ATOM 5439 C CA . PHE B 1 278 ? 47.507 89.260 44.032 1.000 20.115 278 PHE B CA 1
ATOM 5440 C C . PHE B 1 278 ? 48.003 89.314 45.479 1.000 20.766 278 PHE B C 1
ATOM 5441 O O . PHE B 1 278 ? 48.711 88.377 45.888 1.000 20.675 278 PHE B O 1
ATOM 5449 N N . ALA B 1 279 ? 47.678 90.371 46.229 1.000 18.709 279 ALA B N 1
ATOM 5450 C CA . ALA B 1 279 ? 48.271 90.624 47.562 1.000 19.621 279 ALA B CA 1
ATOM 5451 C C . ALA B 1 279 ? 47.195 91.025 48.569 1.000 19.952 279 ALA B C 1
ATOM 5452 O O . ALA B 1 279 ? 46.476 92.024 48.344 1.000 19.755 279 ALA B O 1
ATOM 5454 N N . ASP B 1 280 ? 47.119 90.300 49.683 1.000 19.250 280 ASP B N 1
ATOM 5455 C CA . ASP B 1 280 ? 46.232 90.658 50.821 1.000 17.627 280 ASP B CA 1
ATOM 5456 C C . ASP B 1 280 ? 46.806 91.863 51.560 1.000 17.251 280 ASP B C 1
ATOM 5457 O O . ASP B 1 280 ? 46.015 92.641 52.123 1.000 19.653 280 ASP B O 1
ATOM 5462 N N . LEU B 1 281 ? 48.133 91.984 51.617 1.000 18.259 281 LEU B N 1
ATOM 5463 C CA . LEU B 1 281 ? 48.824 93.188 52.142 1.000 17.661 281 LEU B CA 1
ATOM 5464 C C . LEU B 1 281 ? 50.009 93.498 51.242 1.000 18.704 281 LEU B C 1
ATOM 5465 O O . LEU B 1 281 ? 50.569 92.562 50.649 1.000 17.505 281 LEU B O 1
ATOM 5470 N N . ILE B 1 282 ? 50.363 94.776 51.168 1.000 18.705 282 ILE B N 1
ATOM 5471 C CA . ILE B 1 282 ? 51.546 95.243 50.406 1.000 17.376 282 ILE B CA 1
ATOM 5472 C C . ILE B 1 282 ? 52.481 95.977 51.358 1.000 18.069 282 ILE B C 1
ATOM 5473 O O . ILE B 1 282 ? 52.028 96.780 52.192 1.000 18.915 282 ILE B O 1
ATOM 5478 N N . TRP B 1 283 ? 53.767 95.719 51.181 1.000 17.740 283 TRP B N 1
ATOM 5479 C CA . TRP B 1 283 ? 54.872 96.227 52.021 1.000 18.139 283 TRP B CA 1
ATOM 5480 C C . TRP B 1 283 ? 55.944 96.781 51.085 1.000 20.141 283 TRP B C 1
ATOM 5481 O O . TRP B 1 283 ? 56.368 96.045 50.189 1.000 19.929 283 TRP B O 1
ATOM 5492 N N . MET B 1 284 ? 56.332 98.045 51.253 1.000 19.978 284 MET B N 1
ATOM 5493 C CA . MET B 1 284 ? 57.538 98.576 50.578 1.000 19.495 284 MET B CA 1
ATOM 5494 C C . MET B 1 284 ? 58.624 98.800 51.629 1.000 17.318 284 MET B C 1
ATOM 5495 O O . MET B 1 284 ? 58.373 99.492 52.644 1.000 20.642 284 MET B O 1
ATOM 5500 N N . GLU B 1 285 ? 59.784 98.178 51.431 1.000 18.830 285 GLU B N 1
ATOM 5501 C CA . GLU B 1 285 ? 60.984 98.491 52.242 1.000 20.453 285 GLU B CA 1
ATOM 5502 C C . GLU B 1 285 ? 61.361 99.953 51.974 1.000 22.282 285 GLU B C 1
ATOM 5503 O O . GLU B 1 285 ? 61.165 100.424 50.841 1.000 24.245 285 GLU B O 1
ATOM 5509 N N . THR B 1 286 ? 61.824 100.664 52.994 1.000 24.557 286 THR B N 1
ATOM 5510 C CA . THR B 1 286 ? 62.178 102.100 52.881 1.000 26.947 286 THR B CA 1
ATOM 5511 C C . THR B 1 286 ? 63.453 102.378 53.678 1.000 28.712 286 THR B C 1
ATOM 5512 O O . THR B 1 286 ? 63.789 101.564 54.560 1.000 25.523 286 THR B O 1
ATOM 5516 N N . GLY B 1 287 ? 64.122 103.496 53.374 1.000 28.097 287 GLY B N 1
ATOM 5517 C CA . GLY B 1 287 ? 65.471 103.816 53.879 1.000 29.973 287 GLY B CA 1
ATOM 5518 C C . GLY B 1 287 ? 65.454 104.432 55.272 1.000 31.059 287 GLY B C 1
ATOM 5519 O O . GLY B 1 287 ? 66.485 104.344 55.966 1.000 30.999 287 GLY B O 1
ATOM 5520 N N . THR B 1 288 ? 64.334 105.046 55.665 1.000 26.974 288 THR B N 1
ATOM 5521 C CA . THR B 1 288 ? 64.179 105.765 56.958 1.000 26.200 288 THR B CA 1
ATOM 5522 C C . THR B 1 288 ? 62.755 105.590 57.471 1.000 20.866 288 THR B C 1
ATOM 5523 O O . THR B 1 288 ? 61.830 105.412 56.689 1.000 25.748 288 THR B O 1
ATOM 5527 N N . PRO B 1 289 ? 62.537 105.680 58.801 1.000 25.212 289 PRO B N 1
ATOM 5528 C CA . PRO B 1 289 ? 61.195 105.666 59.361 1.000 23.868 289 PRO B CA 1
ATOM 5529 C C . PRO B 1 289 ? 60.591 107.068 59.196 1.000 26.038 289 PRO B C 1
ATOM 5530 O O . PRO B 1 289 ? 60.896 107.933 59.989 1.000 35.941 289 PRO B O 1
ATOM 5534 N N . ASP B 1 290 ? 59.761 107.244 58.177 1.000 23.785 290 ASP B N 1
ATOM 5535 C CA . ASP B 1 290 ? 59.272 108.579 57.731 1.000 25.886 290 ASP B CA 1
ATOM 5536 C C . ASP B 1 290 ? 57.764 108.497 57.494 1.000 22.222 290 ASP B C 1
ATOM 5537 O O . ASP B 1 290 ? 57.350 107.847 56.513 1.000 24.110 290 ASP B O 1
ATOM 5542 N N . LEU B 1 291 ? 56.965 109.136 58.353 1.000 22.165 291 LEU B N 1
ATOM 5543 C CA . LEU B 1 291 ? 55.480 109.108 58.254 1.000 24.281 291 LEU B CA 1
ATOM 5544 C C . LEU B 1 291 ? 55.019 109.751 56.938 1.000 22.404 291 LEU B C 1
ATOM 5545 O O . LEU B 1 291 ? 54.037 109.259 56.361 1.000 26.164 291 LEU B O 1
ATOM 5550 N N . GLU B 1 292 ? 55.703 110.790 56.453 1.000 26.933 292 GLU B N 1
ATOM 5551 C CA . GLU B 1 292 ? 55.285 111.502 55.211 1.000 31.877 292 GLU B CA 1
ATOM 5552 C C . GLU B 1 292 ? 55.515 110.592 53.994 1.000 24.893 292 GLU B C 1
ATOM 5553 O O . GLU B 1 292 ? 54.634 110.551 53.120 1.000 25.017 292 GLU B O 1
ATOM 5559 N N . ALA B 1 293 ? 56.644 109.881 53.930 1.000 25.241 293 ALA B N 1
ATOM 5560 C CA . ALA B 1 293 ? 56.937 108.932 52.829 1.000 24.370 293 ALA B CA 1
ATOM 5561 C C . ALA B 1 293 ? 55.924 107.780 52.866 1.000 23.224 293 ALA B C 1
ATOM 5562 O O . ALA B 1 293 ? 55.441 107.364 51.791 1.000 22.654 293 ALA B O 1
ATOM 5564 N N . ALA B 1 294 ? 55.578 107.299 54.065 1.000 23.788 294 ALA B N 1
ATOM 5565 C CA . ALA B 1 294 ? 54.562 106.244 54.264 1.000 23.109 294 ALA B CA 1
ATOM 5566 C C . ALA B 1 294 ? 53.218 106.740 53.729 1.000 21.842 294 ALA B C 1
ATOM 5567 O O . ALA B 1 294 ? 52.530 105.972 53.035 1.000 22.273 294 ALA B O 1
ATOM 5569 N N . ARG B 1 295 ? 52.867 107.997 54.025 1.000 22.910 295 ARG B N 1
ATOM 5570 C CA . ARG B 1 295 ? 51.586 108.603 53.578 1.000 24.077 295 ARG B CA 1
ATOM 5571 C C . ARG B 1 295 ? 51.561 108.666 52.047 1.000 20.464 295 ARG B C 1
ATOM 5572 O O . ARG B 1 295 ? 50.520 108.341 51.465 1.000 23.461 295 ARG B O 1
ATOM 5580 N N . GLN B 1 296 ? 52.661 109.078 51.418 1.000 22.664 296 GLN B N 1
ATOM 5581 C CA . GLN B 1 296 ? 52.754 109.203 49.941 1.000 23.912 296 GLN B CA 1
ATOM 5582 C C . GLN B 1 296 ? 52.481 107.839 49.303 1.000 22.983 296 GLN B C 1
ATOM 5583 O O . GLN B 1 296 ? 51.688 107.764 48.351 1.000 22.813 296 GLN B O 1
ATOM 5589 N N . PHE B 1 297 ? 53.103 106.784 49.832 1.000 24.579 297 PHE B N 1
ATOM 5590 C CA . PHE B 1 297 ? 52.929 105.401 49.326 1.000 22.727 297 PHE B CA 1
ATOM 5591 C C . PHE B 1 297 ? 51.470 104.971 49.500 1.000 20.057 297 PHE B C 1
ATOM 5592 O O . PHE B 1 297 ? 50.841 104.546 48.511 1.000 21.146 297 PHE B O 1
ATOM 5600 N N . SER B 1 298 ? 50.944 105.088 50.725 1.000 22.247 298 SER B N 1
ATOM 5601 C CA . SER B 1 298 ? 49.569 104.667 51.095 1.000 22.335 298 SER B CA 1
ATOM 5602 C C . SER B 1 298 ? 48.550 105.378 50.190 1.000 23.092 298 SER B C 1
ATOM 5603 O O . SER B 1 298 ? 47.672 104.701 49.624 1.000 24.972 298 SER B O 1
ATOM 5606 N N . GLU B 1 299 ? 48.648 106.700 50.068 1.000 25.091 299 GLU B N 1
ATOM 5607 C CA . GLU B 1 299 ? 47.646 107.500 49.309 1.000 26.693 299 GLU B CA 1
ATOM 5608 C C . GLU B 1 299 ? 47.671 107.097 47.831 1.000 23.475 299 GLU B C 1
ATOM 5609 O O . GLU B 1 299 ? 46.588 106.949 47.238 1.000 26.469 299 GLU B O 1
ATOM 5615 N N . ALA B 1 300 ? 48.857 106.872 47.266 1.000 21.712 300 ALA B N 1
ATOM 5616 C CA . ALA B 1 300 ? 49.031 106.514 45.838 1.000 23.979 300 ALA B CA 1
ATOM 5617 C C . ALA B 1 300 ? 48.414 105.138 45.567 1.000 23.872 300 ALA B C 1
ATOM 5618 O O . ALA B 1 300 ? 47.717 104.986 44.553 1.000 25.210 300 ALA B O 1
ATOM 5620 N N . VAL B 1 301 ? 48.644 104.153 46.445 1.000 23.629 301 VAL B N 1
ATOM 5621 C CA . VAL B 1 301 ? 48.089 102.782 46.253 1.000 24.013 301 VAL B CA 1
ATOM 5622 C C . VAL B 1 301 ? 46.569 102.826 46.445 1.000 20.531 301 VAL B C 1
ATOM 5623 O O . VAL B 1 301 ? 45.852 102.229 45.618 1.000 22.305 301 VAL B O 1
ATOM 5627 N N . LYS B 1 302 ? 46.090 103.504 47.491 1.000 23.336 302 LYS B N 1
ATOM 5628 C CA . LYS B 1 302 ? 44.654 103.510 47.876 1.000 25.000 302 LYS B CA 1
ATOM 5629 C C . LYS B 1 302 ? 43.834 104.343 46.875 1.000 27.464 302 LYS B C 1
ATOM 5630 O O . LYS B 1 302 ? 42.621 104.117 46.792 1.000 29.067 302 LYS B O 1
ATOM 5636 N N . ALA B 1 303 ? 44.466 105.239 46.119 1.000 29.847 303 ALA B N 1
ATOM 5637 C CA . ALA B 1 303 ? 43.811 105.992 45.022 1.000 30.618 303 ALA B CA 1
ATOM 5638 C C . ALA B 1 303 ? 43.261 105.001 43.986 1.000 33.236 303 ALA B C 1
ATOM 5639 O O . ALA B 1 303 ? 42.161 105.256 43.469 1.000 34.832 303 ALA B O 1
ATOM 5641 N N . GLU B 1 304 ? 43.980 103.903 43.712 1.000 30.685 304 GLU B N 1
ATOM 5642 C CA . GLU B 1 304 ? 43.565 102.856 42.738 1.000 30.644 304 GLU B CA 1
ATOM 5643 C C . GLU B 1 304 ? 42.843 101.703 43.449 1.000 30.434 304 GLU B C 1
ATOM 5644 O O . GLU B 1 304 ? 41.917 101.131 42.849 1.000 31.362 304 GLU B O 1
ATOM 5650 N N . TYR B 1 305 ? 43.264 101.360 44.670 1.000 28.716 305 TYR B N 1
ATOM 5651 C CA . TYR B 1 305 ? 42.768 100.191 45.446 1.000 26.975 305 TYR B CA 1
ATOM 5652 C C . TYR B 1 305 ? 42.397 100.664 46.847 1.000 27.742 305 TYR B C 1
ATOM 5653 O O . TYR B 1 305 ? 43.176 100.516 47.786 1.000 23.709 305 TYR B O 1
ATOM 5662 N N . PRO B 1 306 ? 41.207 101.292 47.019 1.000 28.103 306 PRO B N 1
ATOM 5663 C CA . PRO B 1 306 ? 40.857 101.962 48.272 1.000 27.844 306 PRO B CA 1
ATOM 5664 C C . PRO B 1 306 ? 40.902 101.065 49.518 1.000 23.866 306 PRO B C 1
ATOM 5665 O O . PRO B 1 306 ? 41.226 101.573 50.580 1.000 25.742 306 PRO B O 1
ATOM 5669 N N . ASP B 1 307 ? 40.579 99.779 49.354 1.000 25.980 307 ASP B N 1
ATOM 5670 C CA . ASP B 1 307 ? 40.465 98.810 50.476 1.000 25.944 307 ASP B CA 1
ATOM 5671 C C . ASP B 1 307 ? 41.781 98.046 50.671 1.000 25.477 307 ASP B C 1
ATOM 5672 O O . ASP B 1 307 ? 41.815 97.186 51.565 1.000 27.229 307 ASP B O 1
ATOM 5677 N N . GLN B 1 308 ? 42.821 98.337 49.886 1.000 22.134 308 GLN B N 1
ATOM 5678 C CA . GLN B 1 308 ? 44.104 97.585 49.967 1.000 22.911 308 GLN B CA 1
ATOM 5679 C C . GLN B 1 308 ? 44.782 97.860 51.311 1.000 20.711 308 GLN B C 1
ATOM 5680 O O . GLN B 1 308 ? 45.127 99.020 51.586 1.000 23.045 308 GLN B O 1
ATOM 5686 N N . MET B 1 309 ? 45.013 96.809 52.105 1.000 21.180 309 MET B N 1
ATOM 5687 C CA . MET B 1 309 ? 45.729 96.921 53.397 1.000 20.149 309 MET B CA 1
ATOM 5688 C C . MET B 1 309 ? 47.234 96.879 53.140 1.000 19.049 309 MET B C 1
ATOM 5689 O O . MET B 1 309 ? 47.673 96.231 52.163 1.000 18.071 309 MET B O 1
ATOM 5694 N N . LEU B 1 310 ? 47.983 97.567 53.991 1.000 19.002 310 LEU B N 1
ATOM 5695 C CA . LEU B 1 310 ? 49.444 97.727 53.866 1.000 21.020 310 LEU B CA 1
ATOM 5696 C C . LEU B 1 310 ? 50.125 97.190 55.119 1.000 19.851 310 LEU B C 1
ATOM 5697 O O . LEU B 1 310 ? 49.477 97.055 56.175 1.000 17.611 310 LEU B O 1
ATOM 5702 N N . ALA B 1 311 ? 51.407 96.878 54.983 1.000 19.456 311 ALA B N 1
ATOM 5703 C CA . ALA B 1 311 ? 52.263 96.389 56.077 1.000 18.318 311 ALA B CA 1
ATOM 5704 C C . ALA B 1 311 ? 53.495 97.279 56.154 1.000 16.981 311 ALA B C 1
ATOM 5705 O O . ALA B 1 311 ? 53.953 97.773 55.098 1.000 19.971 311 ALA B O 1
ATOM 5707 N N . TYR B 1 312 ? 54.013 97.470 57.360 1.000 17.453 312 TYR B N 1
ATOM 5708 C CA . TYR B 1 312 ? 55.144 98.375 57.638 1.000 16.763 312 TYR B CA 1
ATOM 5709 C C . TYR B 1 312 ? 56.147 97.693 58.563 1.000 19.391 312 TYR B C 1
ATOM 5710 O O . TYR B 1 312 ? 55.782 97.259 59.666 1.000 17.617 312 TYR B O 1
ATOM 5719 N N . ASN B 1 313 ? 57.394 97.643 58.105 1.000 16.121 313 ASN B N 1
ATOM 5720 C CA . ASN B 1 313 ? 58.567 97.147 58.861 1.000 17.750 313 ASN B CA 1
ATOM 5721 C C . ASN B 1 313 ? 59.115 98.291 59.714 1.000 18.390 313 ASN B C 1
ATOM 5722 O O . ASN B 1 313 ? 59.749 99.200 59.143 1.000 18.590 313 ASN B O 1
ATOM 5727 N N . CYS B 1 314 ? 58.869 98.254 61.020 1.000 17.319 314 CYS B N 1
ATOM 5728 C CA . CYS B 1 314 ? 59.495 99.159 62.016 1.000 20.030 314 CYS B CA 1
ATOM 5729 C C . CYS B 1 314 ? 60.883 98.601 62.346 1.000 21.268 314 CYS B C 1
ATOM 5730 O O . CYS B 1 314 ? 61.047 97.951 63.379 1.000 20.598 314 CYS B O 1
ATOM 5733 N N . SER B 1 315 ? 61.839 98.821 61.456 1.000 22.711 315 SER B N 1
ATOM 5734 C CA . SER B 1 315 ? 63.105 98.050 61.408 1.000 22.077 315 SER B CA 1
ATOM 5735 C C . SER B 1 315 ? 64.077 98.518 62.488 1.000 21.993 315 SER B C 1
ATOM 5736 O O . SER B 1 315 ? 64.318 99.710 62.652 1.000 21.173 315 SER B O 1
ATOM 5739 N N . PRO B 1 316 ? 64.707 97.589 63.236 1.000 20.848 316 PRO B N 1
ATOM 5740 C CA . PRO B 1 316 ? 65.885 97.913 64.033 1.000 19.631 316 PRO B CA 1
ATOM 5741 C C . PRO B 1 316 ? 67.104 98.356 63.197 1.000 19.901 316 PRO B C 1
ATOM 5742 O O . PRO B 1 316 ? 68.076 98.776 63.784 1.000 25.486 316 PRO B O 1
ATOM 5746 N N . SER B 1 317 ? 67.041 98.206 61.865 1.000 19.518 317 SER B N 1
ATOM 5747 C CA . SER B 1 317 ? 68.103 98.652 60.921 1.000 23.816 317 SER B CA 1
ATOM 5748 C C . SER B 1 317 ? 68.086 100.179 60.811 1.000 26.000 317 SER B C 1
ATOM 5749 O O . SER B 1 317 ? 69.036 100.726 60.230 1.000 25.779 317 SER B O 1
ATOM 5752 N N . PHE B 1 318 ? 67.037 100.829 61.331 1.000 24.711 318 PHE B N 1
ATOM 5753 C CA . PHE B 1 318 ? 66.964 102.303 61.503 1.000 26.730 318 PHE B CA 1
ATOM 5754 C C . PHE B 1 318 ? 67.559 102.675 62.855 1.000 28.802 318 PHE B C 1
ATOM 5755 O O . PHE B 1 318 ? 67.308 101.976 63.848 1.000 28.488 318 PHE B O 1
ATOM 5763 N N . ASN B 1 319 ? 68.319 103.767 62.886 1.000 28.961 319 ASN B N 1
ATOM 5764 C CA . ASN B 1 319 ? 68.740 104.437 64.139 1.000 25.652 319 ASN B CA 1
ATOM 5765 C C . ASN B 1 319 ? 67.621 105.410 64.511 1.000 29.687 319 ASN B C 1
ATOM 5766 O O . ASN B 1 319 ? 67.572 106.498 63.914 1.000 28.649 319 ASN B O 1
ATOM 5771 N N . TRP B 1 320 ? 66.729 105.016 65.427 1.000 26.856 320 TRP B N 1
ATOM 5772 C CA . TRP B 1 320 ? 65.398 105.659 65.600 1.000 27.819 320 TRP B CA 1
ATOM 5773 C C . TRP B 1 320 ? 65.557 107.094 66.107 1.000 28.748 320 TRP B C 1
ATOM 5774 O O . TRP B 1 320 ? 64.986 107.998 65.461 1.000 29.428 320 TRP B O 1
ATOM 5785 N N . LYS B 1 321 ? 66.326 107.307 67.176 1.000 31.493 321 LYS B N 1
ATOM 5786 C CA . LYS B 1 321 ? 66.448 108.651 67.808 1.000 34.844 321 LYS B CA 1
ATOM 5787 C C . LYS B 1 321 ? 67.384 109.554 66.988 1.000 35.697 321 LYS B C 1
ATOM 5788 O O . LYS B 1 321 ? 67.376 110.766 67.239 1.000 36.572 321 LYS B O 1
ATOM 5794 N N . LYS B 1 322 ? 68.118 109.011 66.011 1.000 39.662 322 LYS B N 1
ATOM 5795 C CA . LYS B 1 322 ? 68.890 109.833 65.035 1.000 40.962 322 LYS B CA 1
ATOM 5796 C C . LYS B 1 322 ? 67.922 110.516 64.060 1.000 40.603 322 LYS B C 1
ATOM 5797 O O . LYS B 1 322 ? 68.241 111.627 63.607 1.000 38.901 322 LYS B O 1
ATOM 5803 N N . HIS B 1 323 ? 66.792 109.879 63.736 1.000 33.400 323 HIS B N 1
ATOM 5804 C CA . HIS B 1 323 ? 65.817 110.370 62.727 1.000 34.393 323 HIS B CA 1
ATOM 5805 C C . HIS B 1 323 ? 64.646 111.100 63.397 1.000 35.358 323 HIS B C 1
ATOM 5806 O O . HIS B 1 323 ? 64.184 112.092 62.803 1.000 32.796 323 HIS B O 1
ATOM 5813 N N . LEU B 1 324 ? 64.168 110.636 64.560 1.000 31.879 324 LEU B N 1
ATOM 5814 C CA . LEU B 1 324 ? 62.862 111.082 65.127 1.000 29.845 324 LEU B CA 1
ATOM 5815 C C . LEU B 1 324 ? 63.009 111.528 66.581 1.000 29.325 324 LEU B C 1
ATOM 5816 O O . LEU B 1 324 ? 63.869 110.978 67.297 1.000 28.896 324 LEU B O 1
ATOM 5821 N N . ASP B 1 325 ? 62.147 112.459 67.005 1.000 31.901 325 ASP B N 1
ATOM 5822 C CA . ASP B 1 325 ? 61.995 112.868 68.428 1.000 33.457 325 ASP B CA 1
ATOM 5823 C C . ASP B 1 325 ? 61.060 111.879 69.134 1.000 30.324 325 ASP B C 1
ATOM 5824 O O . ASP B 1 325 ? 60.378 111.090 68.441 1.000 26.738 325 ASP B O 1
ATOM 5829 N N . ASP B 1 326 ? 61.027 111.928 70.466 1.000 31.054 326 ASP B N 1
ATOM 5830 C CA . ASP B 1 326 ? 60.288 110.957 71.316 1.000 29.976 326 ASP B CA 1
ATOM 5831 C C . ASP B 1 326 ? 58.786 111.028 71.018 1.000 29.101 326 ASP B C 1
ATOM 5832 O O . ASP B 1 326 ? 58.131 109.969 71.027 1.000 26.905 326 ASP B O 1
ATOM 5837 N N . ALA B 1 327 ? 58.244 112.221 70.756 1.000 28.662 327 ALA B N 1
ATOM 5838 C CA . ALA B 1 327 ? 56.809 112.413 70.456 1.000 26.497 327 ALA B CA 1
ATOM 5839 C C . ALA B 1 327 ? 56.440 111.656 69.174 1.000 23.181 327 ALA B C 1
ATOM 5840 O O . ALA B 1 327 ? 55.369 111.015 69.145 1.000 25.025 327 ALA B O 1
ATOM 5842 N N . THR B 1 328 ? 57.273 111.754 68.134 1.000 23.070 328 THR B N 1
ATOM 5843 C CA . THR B 1 328 ? 57.002 111.130 66.814 1.000 24.822 328 THR B CA 1
ATOM 5844 C C . THR B 1 328 ? 57.121 109.605 66.975 1.000 22.812 328 THR B C 1
ATOM 5845 O O . THR B 1 328 ? 56.254 108.892 66.455 1.000 22.539 328 THR B O 1
ATOM 5849 N N . ILE B 1 329 ? 58.124 109.149 67.720 1.000 23.617 329 ILE B N 1
ATOM 5850 C CA . ILE B 1 329 ? 58.323 107.701 68.034 1.000 22.129 329 ILE B CA 1
ATOM 5851 C C . ILE B 1 329 ? 57.075 107.168 68.755 1.000 23.906 329 ILE B C 1
ATOM 5852 O O . ILE B 1 329 ? 56.597 106.081 68.390 1.000 20.270 329 ILE B O 1
ATOM 5857 N N . ALA B 1 330 ? 56.526 107.909 69.719 1.000 21.466 330 ALA B N 1
ATOM 5858 C CA . ALA B 1 330 ? 55.363 107.473 70.526 1.000 21.825 330 ALA B CA 1
ATOM 5859 C C . ALA B 1 330 ? 54.109 107.300 69.659 1.000 22.110 330 ALA B C 1
ATOM 5860 O O . ALA B 1 330 ? 53.329 106.375 69.938 1.000 24.389 330 ALA B O 1
ATOM 5862 N N . LYS B 1 331 ? 53.898 108.162 68.659 1.000 22.370 331 LYS B N 1
ATOM 5863 C CA . LYS B 1 331 ? 52.670 108.148 67.819 1.000 25.274 331 LYS B CA 1
ATOM 5864 C C . LYS B 1 331 ? 52.885 107.332 66.538 1.000 20.356 331 LYS B C 1
ATOM 5865 O O . LYS B 1 331 ? 51.906 107.137 65.811 1.000 21.648 331 LYS B O 1
ATOM 5871 N N . PHE B 1 332 ? 54.106 106.858 66.278 1.000 21.800 332 PHE B N 1
ATOM 5872 C CA . PHE B 1 332 ? 54.523 106.332 64.951 1.000 22.400 332 PHE B CA 1
ATOM 5873 C C . PHE B 1 332 ? 53.532 105.267 64.467 1.000 18.283 332 PHE B C 1
ATOM 5874 O O . PHE B 1 332 ? 52.960 105.432 63.381 1.000 19.101 332 PHE B O 1
ATOM 5882 N N . GLN B 1 333 ? 53.328 104.192 65.240 1.000 20.415 333 GLN B N 1
ATOM 5883 C CA . GLN B 1 333 ? 52.464 103.064 64.792 1.000 20.710 333 GLN B CA 1
ATOM 5884 C C . GLN B 1 333 ? 51.007 103.530 64.682 1.000 17.588 333 GLN B C 1
ATOM 5885 O O . GLN B 1 333 ? 50.321 103.127 63.731 1.000 19.705 333 GLN B O 1
ATOM 5891 N N . LYS B 1 334 ? 50.536 104.359 65.615 1.000 20.608 334 LYS B N 1
ATOM 5892 C CA . LYS B 1 334 ? 49.139 104.857 65.588 1.000 20.926 334 LYS B CA 1
ATOM 5893 C C . LYS B 1 334 ? 48.891 105.640 64.291 1.000 17.684 334 LYS B C 1
ATOM 5894 O O . LYS B 1 334 ? 47.845 105.416 63.640 1.000 20.881 334 LYS B O 1
ATOM 5900 N N . GLU B 1 335 ? 49.835 106.493 63.900 1.000 21.613 335 GLU B N 1
ATOM 5901 C CA . GLU B 1 335 ? 49.725 107.331 62.676 1.000 23.558 335 GLU B CA 1
ATOM 5902 C C . GLU B 1 335 ? 49.750 106.429 61.438 1.000 22.486 335 GLU B C 1
ATOM 5903 O O . GLU B 1 335 ? 48.937 106.650 60.525 1.000 20.810 335 GLU B O 1
ATOM 5909 N N . LEU B 1 336 ? 50.649 105.438 61.397 1.000 20.047 336 LEU B N 1
ATOM 5910 C CA . LEU B 1 336 ? 50.703 104.483 60.260 1.000 20.757 336 LEU B CA 1
ATOM 5911 C C . LEU B 1 336 ? 49.367 103.749 60.133 1.000 17.313 336 LEU B C 1
ATOM 5912 O O . LEU B 1 336 ? 48.901 103.542 58.995 1.000 20.291 336 LEU B O 1
ATOM 5917 N N . ALA B 1 337 ? 48.766 103.353 61.257 1.000 19.172 337 ALA B N 1
ATOM 5918 C CA . ALA B 1 337 ? 47.515 102.567 61.271 1.000 19.740 337 ALA B CA 1
ATOM 5919 C C . ALA B 1 337 ? 46.415 103.363 60.560 1.000 20.255 337 ALA B C 1
ATOM 5920 O O . ALA B 1 337 ? 45.653 102.768 59.783 1.000 21.445 337 ALA B O 1
ATOM 5922 N N . ALA B 1 338 ? 46.373 104.676 60.782 1.000 22.359 338 ALA B N 1
ATOM 5923 C CA . ALA B 1 338 ? 45.358 105.581 60.190 1.000 24.534 338 ALA B CA 1
ATOM 5924 C C . ALA B 1 338 ? 45.546 105.681 58.671 1.000 25.977 338 ALA B C 1
ATOM 5925 O O . ALA B 1 338 ? 44.561 105.993 57.985 1.000 28.848 338 ALA B O 1
ATOM 5927 N N . MET B 1 339 ? 46.749 105.396 58.156 1.000 22.862 339 MET B N 1
ATOM 5928 C CA . MET B 1 339 ? 47.054 105.420 56.699 1.000 23.858 339 MET B CA 1
ATOM 5929 C C . MET B 1 339 ? 46.755 104.064 56.049 1.000 25.260 339 MET B C 1
ATOM 5930 O O . MET B 1 339 ? 46.879 103.975 54.819 1.000 25.837 339 MET B O 1
ATOM 5935 N N . GLY B 1 340 ? 46.406 103.040 56.835 1.000 22.319 340 GLY B N 1
ATOM 5936 C CA . GLY B 1 340 ? 46.035 101.710 56.317 1.000 21.998 340 GLY B CA 1
ATOM 5937 C C . GLY B 1 340 ? 47.155 100.693 56.470 1.000 20.679 340 GLY B C 1
ATOM 5938 O O . GLY B 1 340 ? 47.020 99.611 55.850 1.000 21.673 340 GLY B O 1
ATOM 5939 N N . PHE B 1 341 ? 48.205 100.998 57.241 1.000 18.834 341 PHE B N 1
ATOM 5940 C CA . PHE B 1 341 ? 49.263 100.019 57.610 1.000 20.132 341 PHE B CA 1
ATOM 5941 C C . PHE B 1 341 ? 48.722 99.179 58.774 1.000 18.814 341 PHE B C 1
ATOM 5942 O O . PHE B 1 341 ? 48.908 99.548 59.947 1.000 18.110 341 PHE B O 1
ATOM 5950 N N . LYS B 1 342 ? 48.057 98.077 58.437 1.000 18.336 342 LYS B N 1
ATOM 5951 C CA . LYS B 1 342 ? 47.273 97.268 59.404 1.000 17.240 342 LYS B CA 1
ATOM 5952 C C . LYS B 1 342 ? 48.132 96.140 59.976 1.000 19.716 342 LYS B C 1
ATOM 5953 O O . LYS B 1 342 ? 47.712 95.567 60.980 1.000 18.884 342 LYS B O 1
ATOM 5959 N N . PHE B 1 343 ? 49.299 95.855 59.393 1.000 17.849 343 PHE B N 1
ATOM 5960 C CA . PHE B 1 343 ? 50.265 94.898 59.989 1.000 17.264 343 PHE B CA 1
ATOM 5961 C C . PHE B 1 343 ? 51.608 95.607 60.132 1.000 16.454 343 PHE B C 1
ATOM 5962 O O . PHE B 1 343 ? 52.183 96.011 59.114 1.000 19.528 343 PHE B O 1
ATOM 5970 N N . GLN B 1 344 ? 52.056 95.780 61.371 1.000 16.336 344 GLN B N 1
ATOM 5971 C CA . GLN B 1 344 ? 53.292 96.511 61.706 1.000 17.568 344 GLN B CA 1
ATOM 5972 C C . GLN B 1 344 ? 54.146 95.615 62.590 1.000 17.789 344 GLN B C 1
ATOM 5973 O O . GLN B 1 344 ? 53.611 94.981 63.507 1.000 18.372 344 GLN B O 1
ATOM 5979 N N . PHE B 1 345 ? 55.436 95.547 62.313 1.000 16.130 345 PHE B N 1
ATOM 5980 C CA . PHE B 1 345 ? 56.301 94.520 62.930 1.000 17.680 345 PHE B CA 1
ATOM 5981 C C . PHE B 1 345 ? 57.722 95.044 63.037 1.000 18.033 345 PHE B C 1
ATOM 5982 O O . PHE B 1 345 ? 58.193 95.740 62.129 1.000 20.756 345 PHE B O 1
ATOM 5990 N N . ILE B 1 346 ? 58.377 94.690 64.130 1.000 16.606 346 ILE B N 1
ATOM 5991 C CA . ILE B 1 346 ? 59.824 94.937 64.335 1.000 15.263 346 ILE B CA 1
ATOM 5992 C C . ILE B 1 346 ? 60.546 93.636 63.981 1.000 15.275 346 ILE B C 1
ATOM 5993 O O . ILE B 1 346 ? 60.537 92.706 64.794 1.000 16.389 346 ILE B O 1
ATOM 5998 N N . THR B 1 347 ? 61.124 93.589 62.783 1.000 16.409 347 THR B N 1
ATOM 5999 C CA . THR B 1 347 ? 61.721 92.364 62.190 1.000 16.223 347 THR B CA 1
ATOM 6000 C C . THR B 1 347 ? 62.712 91.725 63.165 1.000 16.282 347 THR B C 1
ATOM 6001 O O . THR B 1 347 ? 62.589 90.506 63.407 1.000 16.979 347 THR B O 1
ATOM 6005 N N . LEU B 1 348 ? 63.672 92.485 63.698 1.000 14.837 348 LEU B N 1
ATOM 6006 C CA . LEU B 1 348 ? 64.854 91.916 64.396 1.000 15.258 348 LEU B CA 1
ATOM 6007 C C . LEU B 1 348 ? 64.755 92.116 65.915 1.000 14.407 348 LEU B C 1
ATOM 6008 O O . LEU B 1 348 ? 65.807 92.080 66.586 1.000 15.916 348 LEU B O 1
ATOM 6013 N N . ALA B 1 349 ? 63.548 92.255 66.460 1.000 15.724 349 ALA B N 1
ATOM 6014 C CA . ALA B 1 349 ? 63.339 92.482 67.909 1.000 16.741 349 ALA B CA 1
ATOM 6015 C C . ALA B 1 349 ? 63.960 91.344 68.731 1.000 16.933 349 ALA B C 1
ATOM 6016 O O . ALA B 1 349 ? 64.615 91.630 69.748 1.000 17.198 349 ALA B O 1
ATOM 6018 N N . GLY B 1 350 ? 63.758 90.092 68.316 1.000 15.938 350 GLY B N 1
ATOM 6019 C CA . GLY B 1 350 ? 64.250 88.926 69.070 1.000 14.475 350 GLY B CA 1
ATOM 6020 C C . GLY B 1 350 ? 65.767 88.865 69.096 1.000 14.721 350 GLY B C 1
ATOM 6021 O O . GLY B 1 350 ? 66.341 88.559 70.157 1.000 15.699 350 GLY B O 1
ATOM 6022 N N . PHE B 1 351 ? 66.425 89.119 67.964 1.000 14.822 351 PHE B N 1
ATOM 6023 C CA . PHE B 1 351 ? 67.902 89.168 67.892 1.000 16.064 351 PHE B CA 1
ATOM 6024 C C . PHE B 1 351 ? 68.418 90.165 68.931 1.000 15.006 351 PHE B C 1
ATOM 6025 O O . PHE B 1 351 ? 69.325 89.851 69.693 1.000 15.594 351 PHE B O 1
ATOM 6033 N N . HIS B 1 352 ? 67.848 91.369 68.959 1.000 16.591 352 HIS B N 1
ATOM 6034 C CA . HIS B 1 352 ? 68.345 92.451 69.849 1.000 17.139 352 HIS B CA 1
ATOM 6035 C C . HIS B 1 352 ? 68.047 92.108 71.311 1.000 16.177 352 HIS B C 1
ATOM 6036 O O . HIS B 1 352 ? 68.957 92.248 72.142 1.000 17.336 352 HIS B O 1
ATOM 6043 N N . ALA B 1 353 ? 66.850 91.616 71.631 1.000 15.721 353 ALA B N 1
ATOM 6044 C CA . ALA B 1 353 ? 66.488 91.250 73.020 1.000 15.718 353 ALA B CA 1
ATOM 6045 C C . ALA B 1 353 ? 67.428 90.143 73.510 1.000 17.184 353 ALA B C 1
ATOM 6046 O O . ALA B 1 353 ? 67.957 90.256 74.627 1.000 17.331 353 ALA B O 1
ATOM 6048 N N . LEU B 1 354 ? 67.629 89.093 72.712 1.000 16.832 354 LEU B N 1
ATOM 6049 C CA . LEU B 1 354 ? 68.463 87.928 73.101 1.000 15.487 354 LEU B CA 1
ATOM 6050 C C . LEU B 1 354 ? 69.927 88.358 73.259 1.000 15.818 354 LEU B C 1
ATOM 6051 O O . LEU B 1 354 ? 70.548 88.012 74.272 1.000 17.546 354 LEU B O 1
ATOM 6056 N N . ASN B 1 355 ? 70.480 89.048 72.261 1.000 15.327 355 ASN B N 1
ATOM 6057 C CA . ASN B 1 355 ? 71.920 89.398 72.250 1.000 15.585 355 ASN B CA 1
ATOM 6058 C C . ASN B 1 355 ? 72.191 90.389 73.386 1.000 16.715 3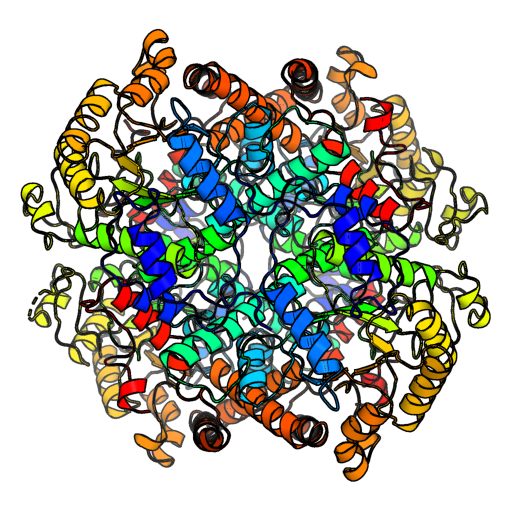55 ASN B C 1
ATOM 6059 O O . ASN B 1 355 ? 73.160 90.173 74.132 1.000 16.086 355 ASN B O 1
ATOM 6064 N N . TYR B 1 356 ? 71.357 91.409 73.546 1.000 16.836 356 TYR B N 1
ATOM 6065 C CA . TYR B 1 356 ? 71.620 92.435 74.590 1.000 17.253 356 TYR B CA 1
ATOM 6066 C C . TYR B 1 356 ? 71.504 91.804 75.982 1.000 17.550 356 TYR B C 1
ATOM 6067 O O . TYR B 1 356 ? 72.395 92.010 76.839 1.000 17.563 356 TYR B O 1
ATOM 6076 N N . SER B 1 357 ? 70.424 91.068 76.236 1.000 17.896 357 SER B N 1
ATOM 6077 C CA . SER B 1 357 ? 70.153 90.503 77.584 1.000 17.184 357 SER B CA 1
ATOM 6078 C C . SER B 1 357 ? 71.283 89.548 77.982 1.000 17.137 357 SER B C 1
ATOM 6079 O O . SER B 1 357 ? 71.679 89.559 79.156 1.000 18.476 357 SER B O 1
ATOM 6082 N N . MET B 1 358 ? 71.811 88.735 77.057 1.000 16.402 358 MET B N 1
ATOM 6083 C CA . MET B 1 358 ? 72.900 87.803 77.435 1.000 16.515 358 MET B CA 1
ATOM 6084 C C . MET B 1 358 ? 74.213 88.571 77.602 1.000 16.920 358 MET B C 1
ATOM 6085 O O . MET B 1 358 ? 74.966 88.239 78.515 1.000 18.563 358 MET B O 1
ATOM 6090 N N . PHE B 1 359 ? 74.490 89.570 76.760 1.000 16.721 359 PHE B N 1
ATOM 6091 C CA . PHE B 1 359 ? 75.705 90.396 76.947 1.000 17.286 359 PHE B CA 1
ATOM 6092 C C . PHE B 1 359 ? 75.650 91.033 78.340 1.000 17.917 359 PHE B C 1
ATOM 6093 O O . PHE B 1 359 ? 76.636 90.938 79.093 1.000 19.659 359 PHE B O 1
ATOM 6101 N N . ASP B 1 360 ? 74.514 91.645 78.671 1.000 18.409 360 ASP B N 1
ATOM 6102 C CA . ASP B 1 360 ? 74.343 92.391 79.944 1.000 18.178 360 ASP B CA 1
ATOM 6103 C C . ASP B 1 360 ? 74.561 91.442 81.124 1.000 18.378 360 ASP B C 1
ATOM 6104 O O . ASP B 1 360 ? 75.350 91.782 82.044 1.000 19.792 360 ASP B O 1
ATOM 6109 N N . LEU B 1 361 ? 73.900 90.280 81.113 1.000 16.896 361 LEU B N 1
ATOM 6110 C CA . LEU B 1 361 ? 74.044 89.288 82.204 1.000 17.014 361 LEU B CA 1
ATOM 6111 C C . LEU B 1 361 ? 75.485 88.766 82.266 1.000 19.196 361 LEU B C 1
ATOM 6112 O O . LEU B 1 361 ? 76.049 88.702 83.362 1.000 17.705 361 LEU B O 1
ATOM 6117 N N . ALA B 1 362 ? 76.060 88.365 81.132 1.000 18.041 362 ALA B N 1
ATOM 6118 C CA . ALA B 1 362 ? 77.394 87.728 81.088 1.000 17.664 362 ALA B CA 1
ATOM 6119 C C . ALA B 1 362 ? 78.462 88.719 81.551 1.000 17.711 362 ALA B C 1
ATOM 6120 O O . ALA B 1 362 ? 79.398 88.294 82.236 1.000 18.802 362 ALA B O 1
ATOM 6122 N N . TYR B 1 363 ? 78.339 89.985 81.157 1.000 18.389 363 TYR B N 1
ATOM 6123 C CA . TYR B 1 363 ? 79.318 91.038 81.537 1.000 18.405 363 TYR B CA 1
ATOM 6124 C C . TYR B 1 363 ? 79.295 91.182 83.064 1.000 19.423 363 TYR B C 1
ATOM 6125 O O . TYR B 1 363 ? 80.364 91.142 83.689 1.000 20.221 363 TYR B O 1
ATOM 6134 N N . GLY B 1 364 ? 78.102 91.325 83.633 1.000 20.141 364 GLY B N 1
ATOM 6135 C CA . GLY B 1 364 ? 77.914 91.418 85.092 1.000 20.140 364 GLY B CA 1
ATOM 6136 C C . GLY B 1 364 ? 78.460 90.187 85.798 1.000 21.750 364 GLY B C 1
ATOM 6137 O O . GLY B 1 364 ? 79.133 90.319 86.831 1.000 20.312 364 GLY B O 1
ATOM 6138 N N . TYR B 1 365 ? 78.178 88.997 85.265 1.000 17.932 365 TYR B N 1
ATOM 6139 C CA . TYR B 1 365 ? 78.621 87.714 85.852 1.000 17.914 365 TYR B CA 1
ATOM 6140 C C . TYR B 1 365 ? 80.152 87.613 85.822 1.000 16.183 365 TYR B C 1
ATOM 6141 O O . TYR B 1 365 ? 80.746 87.115 86.798 1.000 18.591 365 TYR B O 1
ATOM 6150 N N . ALA B 1 366 ? 80.775 88.045 84.723 1.000 19.163 366 ALA B N 1
ATOM 6151 C CA . ALA B 1 366 ? 82.245 88.021 84.548 1.000 20.186 366 ALA B CA 1
ATOM 6152 C C . ALA B 1 366 ? 82.885 88.867 85.656 1.000 21.309 366 ALA B C 1
ATOM 6153 O O . ALA B 1 366 ? 83.938 88.452 86.154 1.000 23.031 366 ALA B O 1
ATOM 6155 N N . GLN B 1 367 ? 82.250 89.989 86.017 1.000 21.563 367 GLN B N 1
ATOM 6156 C CA . GLN B 1 367 ? 82.771 90.963 87.021 1.000 25.227 367 GLN B CA 1
ATOM 6157 C C . GLN B 1 367 ? 82.422 90.517 88.447 1.000 25.794 367 GLN B C 1
ATOM 6158 O O . GLN B 1 367 ? 83.328 90.550 89.305 1.000 24.687 367 GLN B O 1
ATOM 6164 N N . ASN B 1 368 ? 81.157 90.153 88.698 1.000 21.843 368 ASN B N 1
ATOM 6165 C CA . ASN B 1 368 ? 80.574 90.067 90.065 1.000 22.429 368 ASN B CA 1
ATOM 6166 C C . ASN B 1 368 ? 79.849 88.738 90.321 1.000 22.503 368 ASN B C 1
ATOM 6167 O O . ASN B 1 368 ? 79.171 88.628 91.354 1.000 21.151 368 ASN B O 1
ATOM 6172 N N . GLN B 1 369 ? 79.981 87.763 89.419 1.000 19.923 369 GLN B N 1
ATOM 6173 C CA . GLN B 1 369 ? 79.428 86.393 89.582 1.000 19.174 369 GLN B CA 1
ATOM 6174 C C . GLN B 1 369 ? 77.957 86.461 90.027 1.000 17.704 369 GLN B C 1
ATOM 6175 O O . GLN B 1 369 ? 77.162 87.077 89.313 1.000 18.357 369 GLN B O 1
ATOM 6181 N N . MET B 1 370 ? 77.578 85.833 91.140 1.000 18.303 370 MET B N 1
ATOM 6182 C CA . MET B 1 370 ? 76.145 85.575 91.451 1.000 19.366 370 MET B CA 1
ATOM 6183 C C . MET B 1 370 ? 75.367 86.884 91.646 1.000 18.998 370 MET B C 1
ATOM 6184 O O . MET B 1 370 ? 74.161 86.884 91.385 1.000 19.030 370 MET B O 1
ATOM 6189 N N . SER B 1 371 ? 76.011 87.980 92.060 1.000 20.338 371 SER B N 1
ATOM 6190 C CA . SER B 1 371 ? 75.317 89.282 92.239 1.000 19.684 371 SER B CA 1
ATOM 6191 C C . SER B 1 371 ? 74.587 89.673 90.941 1.000 19.101 371 SER B C 1
ATOM 6192 O O . SER B 1 371 ? 73.436 90.167 91.015 1.000 19.538 371 SER B O 1
ATOM 6195 N N . ALA B 1 372 ? 75.207 89.442 89.781 1.000 18.842 372 ALA B N 1
ATOM 6196 C CA . ALA B 1 372 ? 74.651 89.812 88.458 1.000 21.118 372 ALA B CA 1
ATOM 6197 C C . ALA B 1 372 ? 73.418 88.956 88.160 1.000 17.453 372 ALA B C 1
ATOM 6198 O O . ALA B 1 372 ? 72.430 89.496 87.650 1.000 18.505 372 ALA B O 1
ATOM 6200 N N . TYR B 1 373 ? 73.473 87.656 88.463 1.000 18.690 373 TYR B N 1
ATOM 6201 C CA . TYR B 1 373 ? 72.314 86.762 88.209 1.000 19.678 373 TYR B CA 1
ATOM 6202 C C . TYR B 1 373 ? 71.152 87.150 89.127 1.000 18.696 373 TYR B C 1
ATOM 6203 O O . TYR B 1 373 ? 70.001 87.202 88.692 1.000 18.598 373 TYR B O 1
ATOM 6212 N N . VAL B 1 374 ? 71.443 87.430 90.396 1.000 21.669 374 VAL B N 1
ATOM 6213 C CA . VAL B 1 374 ? 70.389 87.773 91.390 1.000 24.615 374 VAL B CA 1
ATOM 6214 C C . VAL B 1 374 ? 69.677 89.061 90.951 1.000 21.887 374 VAL B C 1
ATOM 6215 O O . VAL B 1 374 ? 68.446 89.132 91.124 1.000 23.233 374 VAL B O 1
ATOM 6219 N N . GLU B 1 375 ? 70.380 90.020 90.345 1.000 21.658 375 GLU B N 1
ATOM 6220 C CA . GLU B 1 375 ? 69.736 91.241 89.793 1.000 22.551 375 GLU B CA 1
ATOM 6221 C C . GLU B 1 375 ? 68.650 90.834 88.788 1.000 23.663 375 GLU B C 1
ATOM 6222 O O . GLU B 1 375 ? 67.534 91.391 88.846 1.000 23.159 375 GLU B O 1
ATOM 6228 N N . LEU B 1 376 ? 68.955 89.884 87.900 1.000 22.401 376 LEU B N 1
ATOM 6229 C CA . LEU B 1 376 ? 67.967 89.404 86.900 1.000 20.498 376 LEU B CA 1
ATOM 6230 C C . LEU B 1 376 ? 66.816 88.685 87.610 1.000 17.772 376 LEU B C 1
ATOM 6231 O O . LEU B 1 376 ? 65.643 88.985 87.298 1.000 18.898 376 LEU B O 1
ATOM 6236 N N . GLN B 1 377 ? 67.116 87.757 88.520 1.000 20.363 377 GLN B N 1
ATOM 6237 C CA . GLN B 1 377 ? 66.067 86.961 89.206 1.000 19.912 377 GLN B CA 1
ATOM 6238 C C . GLN B 1 377 ? 65.119 87.927 89.926 1.000 22.495 377 GLN B C 1
ATOM 6239 O O . GLN B 1 377 ? 63.908 87.689 89.902 1.000 20.194 377 GLN B O 1
ATOM 6245 N N . GLU B 1 378 ? 65.650 88.998 90.519 1.000 22.521 378 GLU B N 1
ATOM 6246 C CA . GLU B 1 378 ? 64.822 89.979 91.266 1.000 23.194 378 GLU B CA 1
ATOM 6247 C C . GLU B 1 378 ? 63.943 90.761 90.282 1.000 22.802 378 GLU B C 1
ATOM 6248 O O . GLU B 1 378 ? 62.767 90.985 90.628 1.000 24.042 378 GLU B O 1
ATOM 6254 N N . ARG B 1 379 ? 64.443 91.098 89.083 1.000 20.199 379 ARG B N 1
ATOM 6255 C CA . ARG B 1 379 ? 63.618 91.747 88.033 1.000 21.090 379 ARG B CA 1
ATOM 6256 C C . ARG B 1 379 ? 62.481 90.799 87.619 1.000 19.589 379 ARG B C 1
ATOM 6257 O O . ARG B 1 379 ? 61.362 91.278 87.380 1.000 20.975 379 ARG B O 1
ATOM 6265 N N . GLU B 1 380 ? 62.752 89.493 87.531 1.000 20.108 380 GLU B N 1
ATOM 6266 C CA . GLU B 1 380 ? 61.729 88.477 87.162 1.000 20.382 380 GLU B CA 1
ATOM 6267 C C . GLU B 1 380 ? 60.629 88.435 88.235 1.000 20.587 380 GLU B C 1
ATOM 6268 O O . GLU B 1 380 ? 59.443 88.472 87.874 1.000 19.592 380 GLU B O 1
ATOM 6274 N N . PHE B 1 381 ? 61.003 88.361 89.514 1.000 22.548 381 PHE B N 1
ATOM 6275 C CA . PHE B 1 381 ? 60.017 88.358 90.626 1.000 23.313 381 PHE B CA 1
ATOM 6276 C C . PHE B 1 381 ? 59.145 89.612 90.510 1.000 23.870 381 PHE B C 1
ATOM 6277 O O . PHE B 1 381 ? 57.918 89.495 90.631 1.000 23.846 381 PHE B O 1
ATOM 6285 N N . ALA B 1 382 ? 59.761 90.767 90.236 1.000 23.987 382 ALA B N 1
ATOM 6286 C CA . ALA B 1 382 ? 59.072 92.078 90.147 1.000 25.460 382 ALA B CA 1
ATOM 6287 C C . ALA B 1 382 ? 58.084 92.087 88.973 1.000 29.335 382 ALA B C 1
ATOM 6288 O O . ALA B 1 382 ? 57.044 92.764 89.075 1.000 28.309 382 ALA B O 1
ATOM 6290 N N . ALA B 1 383 ? 58.383 91.354 87.893 1.000 22.971 383 ALA B N 1
ATOM 6291 C CA . ALA B 1 383 ? 57.565 91.333 86.660 1.000 22.606 383 ALA B CA 1
ATOM 6292 C C . ALA B 1 383 ? 56.319 90.457 86.843 1.000 22.113 383 ALA B C 1
ATOM 6293 O O . ALA B 1 383 ? 55.428 90.530 85.983 1.000 21.670 383 ALA B O 1
ATOM 6295 N N . GLU B 1 384 ? 56.246 89.650 87.904 1.000 21.622 384 GLU B N 1
ATOM 6296 C CA . GLU B 1 384 ? 55.085 88.751 88.139 1.000 23.656 384 GLU B CA 1
ATOM 6297 C C . GLU B 1 384 ? 53.815 89.605 88.268 1.000 23.103 384 GLU B C 1
ATOM 6298 O O . GLU B 1 384 ? 52.752 89.145 87.832 1.000 24.135 384 GLU B O 1
ATOM 6304 N N . GLU B 1 385 ? 53.946 90.833 88.784 1.000 25.349 385 GLU B N 1
ATOM 6305 C CA . GLU B 1 385 ? 52.830 91.810 88.924 1.000 32.010 385 GLU B CA 1
ATOM 6306 C C . GLU B 1 385 ? 52.253 92.161 87.544 1.000 33.123 385 GLU B C 1
ATOM 6307 O O . GLU B 1 385 ? 51.043 92.468 87.489 1.000 33.669 385 GLU B O 1
ATOM 6313 N N . ARG B 1 386 ? 53.072 92.120 86.485 1.000 27.158 386 ARG B N 1
ATOM 6314 C CA . ARG B 1 386 ? 52.665 92.446 85.089 1.000 27.649 386 ARG B CA 1
ATOM 6315 C C . ARG B 1 386 ? 52.203 91.185 84.340 1.000 23.071 386 ARG B C 1
ATOM 6316 O O . ARG B 1 386 ? 51.787 91.332 83.178 1.000 25.512 386 ARG B O 1
ATOM 6324 N N . GLY B 1 387 ? 52.278 90.004 84.965 1.000 21.992 387 GLY B N 1
ATOM 6325 C CA . GLY B 1 387 ? 51.798 88.726 84.404 1.000 20.492 387 GLY B CA 1
ATOM 6326 C C . GLY B 1 387 ? 52.924 87.791 83.976 1.000 21.360 387 GLY B C 1
ATOM 6327 O O . GLY B 1 387 ? 52.619 86.717 83.425 1.000 23.328 387 GLY B O 1
ATOM 6328 N N . TYR B 1 388 ? 54.185 88.131 84.232 1.000 18.897 388 TYR B N 1
ATOM 6329 C CA . TYR B 1 388 ? 55.332 87.231 83.928 1.000 19.207 388 TYR B CA 1
ATOM 6330 C C . TYR B 1 388 ? 55.222 85.966 84.785 1.000 21.150 388 TYR B C 1
ATOM 6331 O O . TYR B 1 388 ? 54.968 86.077 86.001 1.000 21.102 388 TYR B O 1
ATOM 6340 N N . THR B 1 389 ? 55.423 84.792 84.173 1.000 18.406 389 THR B N 1
ATOM 6341 C CA . THR B 1 389 ? 55.244 83.480 84.843 1.000 18.091 389 THR B CA 1
ATOM 6342 C C . THR B 1 389 ? 56.529 82.646 84.799 1.000 18.494 389 THR B C 1
ATOM 6343 O O . THR B 1 389 ? 56.568 81.639 85.522 1.000 18.348 389 THR B O 1
ATOM 6347 N N . ALA B 1 390 ? 57.543 83.025 84.020 1.000 17.400 390 ALA B N 1
ATOM 6348 C CA . ALA B 1 390 ? 58.669 82.106 83.720 1.000 17.748 390 ALA B CA 1
ATOM 6349 C C . ALA B 1 390 ? 59.653 82.022 84.895 1.000 18.639 390 ALA B C 1
ATOM 6350 O O . ALA B 1 390 ? 60.525 81.134 84.848 1.000 18.184 390 ALA B O 1
ATOM 6352 N N . THR B 1 391 ? 59.516 82.844 85.945 1.000 18.700 391 THR B N 1
ATOM 6353 C CA . THR B 1 391 ? 60.357 82.676 87.156 1.000 21.708 391 THR B CA 1
ATOM 6354 C C . THR B 1 391 ? 60.197 81.244 87.670 1.000 21.148 391 THR B C 1
ATOM 6355 O O . THR B 1 391 ? 61.221 80.650 88.072 1.000 23.371 391 THR B O 1
ATOM 6359 N N . LYS B 1 392 ? 58.966 80.723 87.646 1.000 18.964 392 LYS B N 1
ATOM 6360 C CA . LYS B 1 392 ? 58.644 79.309 87.956 1.000 20.260 392 LYS B CA 1
ATOM 6361 C C . LYS B 1 392 ? 58.887 78.493 86.680 1.000 18.341 392 LYS B C 1
ATOM 6362 O O . LYS B 1 392 ? 57.916 78.202 85.950 1.000 17.318 392 LYS B O 1
ATOM 6368 N N . HIS B 1 393 ? 60.144 78.165 86.424 1.000 19.800 393 HIS B N 1
ATOM 6369 C CA . HIS B 1 393 ? 60.573 77.634 85.104 1.000 17.434 393 HIS B CA 1
ATOM 6370 C C . HIS B 1 393 ? 60.062 76.203 84.893 1.000 17.002 393 HIS B C 1
ATOM 6371 O O . HIS B 1 393 ? 59.847 75.851 83.737 1.000 16.194 393 HIS B O 1
ATOM 6378 N N . GLN B 1 394 ? 59.847 75.413 85.943 1.000 16.061 394 GLN B N 1
ATOM 6379 C CA . GLN B 1 394 ? 59.434 73.994 85.773 1.000 16.892 394 GLN B CA 1
ATOM 6380 C C . GLN B 1 394 ? 58.006 73.963 85.215 1.000 17.007 394 GLN B C 1
ATOM 6381 O O . GLN B 1 394 ? 57.770 73.298 84.190 1.000 16.546 394 GLN B O 1
ATOM 6387 N N . ARG B 1 395 ? 57.067 74.689 85.818 1.000 16.469 395 ARG B N 1
ATOM 6388 C CA . ARG B 1 395 ? 55.680 74.715 85.288 1.000 15.786 395 ARG B CA 1
ATOM 6389 C C . ARG B 1 395 ? 55.676 75.401 83.912 1.000 13.944 395 ARG B C 1
ATOM 6390 O O . ARG B 1 395 ? 54.865 75.004 83.072 1.000 15.321 395 ARG B O 1
ATOM 6398 N N . GLU B 1 396 ? 56.559 76.373 83.674 1.000 14.651 396 GLU B N 1
ATOM 6399 C CA . GLU B 1 396 ? 56.571 77.164 82.413 1.000 15.541 396 GLU B CA 1
ATOM 6400 C C . GLU B 1 396 ? 56.821 76.237 81.215 1.000 14.944 396 GLU B C 1
ATOM 6401 O O . GLU B 1 396 ? 56.265 76.508 80.136 1.000 17.542 396 GLU B O 1
ATOM 6407 N N . VAL B 1 397 ? 57.647 75.204 81.382 1.000 15.977 397 VAL B N 1
ATOM 6408 C CA . VAL B 1 397 ? 58.001 74.273 80.264 1.000 14.806 397 VAL B CA 1
ATOM 6409 C C . VAL B 1 397 ? 57.176 72.982 80.344 1.000 15.329 397 VAL B C 1
ATOM 6410 O O . VAL B 1 397 ? 57.471 72.055 79.569 1.000 15.037 397 VAL B O 1
ATOM 6414 N N . GLY B 1 398 ? 56.181 72.913 81.233 1.000 15.014 398 GLY B N 1
ATOM 6415 C CA . GLY B 1 398 ? 55.169 71.842 81.206 1.000 15.174 398 GLY B CA 1
ATOM 6416 C C . GLY B 1 398 ? 55.406 70.720 82.208 1.000 13.477 398 GLY B C 1
ATOM 6417 O O . GLY B 1 398 ? 54.832 69.630 82.007 1.000 15.864 398 GLY B O 1
ATOM 6418 N N . ALA B 1 399 ? 56.171 70.937 83.276 1.000 14.659 399 ALA B N 1
ATOM 6419 C CA . ALA B 1 399 ? 56.380 69.876 84.288 1.000 15.170 399 ALA B CA 1
ATOM 6420 C C . ALA B 1 399 ? 55.022 69.458 84.873 1.000 15.231 399 ALA B C 1
ATOM 6421 O O . ALA B 1 399 ? 54.822 68.242 85.114 1.000 16.322 399 ALA B O 1
ATOM 6423 N N . GLY B 1 400 ? 54.118 70.415 85.105 1.000 15.081 400 GLY B N 1
ATOM 6424 C CA . GLY B 1 400 ? 52.781 70.112 85.655 1.000 15.641 400 GLY B CA 1
ATOM 6425 C C . GLY B 1 400 ? 51.929 69.368 84.638 1.000 15.682 400 GLY B C 1
ATOM 6426 O O . GLY B 1 400 ? 51.163 68.469 85.027 1.000 16.240 400 GLY B O 1
ATOM 6427 N N . TYR B 1 401 ? 52.064 69.719 83.359 1.000 15.771 401 TYR B N 1
ATOM 6428 C CA . TYR B 1 401 ? 51.317 69.067 82.256 1.000 15.588 401 TYR B CA 1
ATOM 6429 C C . TYR B 1 401 ? 51.754 67.598 82.133 1.000 15.549 401 TYR B C 1
ATOM 6430 O O . TYR B 1 401 ? 50.893 66.701 82.072 1.000 15.512 401 TYR B O 1
ATOM 6439 N N . PHE B 1 402 ? 53.062 67.333 82.116 1.000 14.520 402 PHE B N 1
ATOM 6440 C CA . PHE B 1 402 ? 53.589 65.947 82.019 1.000 15.165 402 PHE B CA 1
ATOM 6441 C C . PHE B 1 402 ? 53.277 65.168 83.306 1.000 14.830 402 PHE B C 1
ATOM 6442 O O . PHE B 1 402 ? 53.016 63.965 83.211 1.000 14.725 402 PHE B O 1
ATOM 6450 N N . ASP B 1 403 ? 53.268 65.824 84.470 1.000 15.429 403 ASP B N 1
ATOM 6451 C CA . ASP B 1 403 ? 52.794 65.170 85.717 1.000 17.968 403 ASP B CA 1
ATOM 6452 C C . ASP B 1 403 ? 51.349 64.699 85.527 1.000 17.457 403 ASP B C 1
ATOM 6453 O O . ASP B 1 403 ? 51.029 63.586 85.958 1.000 18.396 403 ASP B O 1
ATOM 6458 N N . ARG B 1 404 ? 50.504 65.515 84.895 1.000 16.353 404 ARG B N 1
ATOM 6459 C CA . ARG B 1 404 ? 49.080 65.163 84.663 1.000 16.673 404 ARG B CA 1
ATOM 6460 C C . ARG B 1 404 ? 49.001 63.979 83.688 1.000 17.075 404 ARG B C 1
ATOM 6461 O O . ARG B 1 404 ? 48.193 63.065 83.925 1.000 16.322 404 ARG B O 1
ATOM 6469 N N . ILE B 1 405 ? 49.830 63.942 82.642 1.000 16.809 405 ILE B N 1
ATOM 6470 C CA . ILE B 1 405 ? 49.876 62.739 81.762 1.000 16.332 405 ILE B CA 1
ATOM 6471 C C . ILE B 1 405 ? 50.272 61.535 82.617 1.000 15.589 405 ILE B C 1
ATOM 6472 O O . ILE B 1 405 ? 49.612 60.487 82.508 1.000 15.688 405 ILE B O 1
ATOM 6477 N N . ALA B 1 406 ? 51.334 61.657 83.421 1.000 15.720 406 ALA B N 1
ATOM 6478 C CA . ALA B 1 406 ? 51.881 60.525 84.199 1.000 16.558 406 ALA B CA 1
ATOM 6479 C C . ALA B 1 406 ? 50.800 59.971 85.129 1.000 15.775 406 ALA B C 1
ATOM 6480 O O . ALA B 1 406 ? 50.656 58.739 85.180 1.000 18.259 406 ALA B O 1
ATOM 6482 N N . THR B 1 407 ? 50.057 60.838 85.817 1.000 15.561 407 THR B N 1
ATOM 6483 C CA . THR B 1 407 ? 49.033 60.401 86.806 1.000 16.386 407 THR B CA 1
ATOM 6484 C C . THR B 1 407 ? 47.771 59.929 86.078 1.000 18.253 407 THR B C 1
ATOM 6485 O O . THR B 1 407 ? 47.015 59.150 86.671 1.000 19.939 407 THR B O 1
ATOM 6489 N N . THR B 1 408 ? 47.539 60.356 84.835 1.000 16.820 408 THR B N 1
ATOM 6490 C CA . THR B 1 408 ? 46.423 59.822 84.018 1.000 16.551 408 THR B CA 1
ATOM 6491 C C . THR B 1 408 ? 46.738 58.366 83.666 1.000 18.555 408 THR B C 1
ATOM 6492 O O . THR B 1 408 ? 45.833 57.506 83.768 1.000 18.718 408 THR B O 1
ATOM 6496 N N . VAL B 1 409 ? 47.982 58.083 83.268 1.000 16.906 409 VAL B N 1
ATOM 6497 C CA . VAL B 1 409 ? 48.420 56.709 82.897 1.000 18.364 409 VAL B CA 1
ATOM 6498 C C . VAL B 1 409 ? 48.471 55.843 84.165 1.000 19.906 409 VAL B C 1
ATOM 6499 O O . VAL B 1 409 ? 48.003 54.696 84.104 1.000 22.013 409 VAL B O 1
ATOM 6503 N N . ASP B 1 410 ? 49.024 56.373 85.257 1.000 20.811 410 ASP B N 1
ATOM 6504 C CA . ASP B 1 410 ? 49.235 55.630 86.531 1.000 24.380 410 ASP B CA 1
ATOM 6505 C C . ASP B 1 410 ? 49.080 56.596 87.699 1.000 22.768 410 ASP B C 1
ATOM 6506 O O . ASP B 1 410 ? 50.041 57.256 88.092 1.000 25.771 410 ASP B O 1
ATOM 6511 N N . PRO B 1 411 ? 47.863 56.710 88.274 1.000 26.724 411 PRO B N 1
ATOM 6512 C CA . PRO B 1 411 ? 47.607 57.629 89.387 1.000 29.736 411 PRO B CA 1
ATOM 6513 C C . PRO B 1 411 ? 48.576 57.466 90.567 1.000 31.426 411 PRO B C 1
ATOM 6514 O O . PRO B 1 411 ? 48.789 58.421 91.289 1.000 32.896 411 PRO B O 1
ATOM 6518 N N . ASN B 1 412 ? 49.148 56.268 90.722 1.000 29.761 412 ASN B N 1
ATOM 6519 C CA . ASN B 1 412 ? 49.953 55.874 91.912 1.000 33.505 412 ASN B CA 1
ATOM 6520 C C . ASN B 1 412 ? 51.450 55.947 91.587 1.000 29.815 412 ASN B C 1
ATOM 6521 O O . ASN B 1 412 ? 52.260 55.434 92.386 1.000 30.445 412 ASN B O 1
ATOM 6526 N N . SER B 1 413 ? 51.826 56.575 90.470 1.000 27.978 413 SER B N 1
ATOM 6527 C CA . SER B 1 413 ? 53.247 56.728 90.066 1.000 26.274 413 SER B CA 1
ATOM 6528 C C . SER B 1 413 ? 54.075 57.297 91.227 1.000 28.393 413 SER B C 1
ATOM 6529 O O . SER B 1 413 ? 53.642 58.295 91.839 1.000 27.847 413 SER B O 1
ATOM 6532 N N . SER B 1 414 ? 55.245 56.706 91.478 1.000 29.560 414 SER B N 1
ATOM 6533 C CA . SER B 1 414 ? 56.234 57.148 92.498 1.000 29.469 414 SER B CA 1
ATOM 6534 C C . SER B 1 414 ? 57.188 58.217 91.940 1.000 27.125 414 SER B C 1
ATOM 6535 O O . SER B 1 414 ? 58.020 58.712 92.726 1.000 30.597 414 SER B O 1
ATOM 6538 N N . THR B 1 415 ? 57.104 58.565 90.650 1.000 26.322 415 THR B N 1
ATOM 6539 C CA . THR B 1 415 ? 58.177 59.310 89.939 1.000 24.125 415 THR B CA 1
ATOM 6540 C C . THR B 1 415 ? 57.632 60.567 89.247 1.000 26.991 415 THR B C 1
ATOM 6541 O O . THR B 1 415 ? 58.219 60.963 88.213 1.000 30.889 415 THR B O 1
ATOM 6545 N N . THR B 1 416 ? 56.588 61.210 89.790 1.000 25.177 416 THR B N 1
ATOM 6546 C CA . THR B 1 416 ? 56.118 62.523 89.259 1.000 25.986 416 THR B CA 1
ATOM 6547 C C . THR B 1 416 ? 57.105 63.608 89.722 1.000 27.220 416 THR B C 1
ATOM 6548 O O . THR B 1 416 ? 57.871 63.356 90.681 1.000 25.641 416 THR B O 1
ATOM 6552 N N . ALA B 1 417 ? 57.108 64.761 89.047 1.000 25.717 417 ALA B N 1
ATOM 6553 C CA . ALA B 1 417 ? 58.222 65.740 89.048 1.000 23.870 417 ALA B CA 1
ATOM 6554 C C . ALA B 1 417 ? 57.986 66.906 90.023 1.000 26.516 417 ALA B C 1
ATOM 6555 O O . ALA B 1 417 ? 58.950 67.296 90.699 1.000 27.082 417 ALA B O 1
ATOM 6557 N N . LEU B 1 418 ? 56.794 67.506 90.072 1.000 29.420 418 LEU B N 1
ATOM 6558 C CA . LEU B 1 418 ? 56.606 68.786 90.815 1.000 28.784 418 LEU B CA 1
ATOM 6559 C C . LEU B 1 418 ? 56.551 68.530 92.325 1.000 28.031 418 LEU B C 1
ATOM 6560 O O . LEU B 1 418 ? 57.084 69.381 93.069 1.000 26.655 418 LEU B O 1
ATOM 6565 N N . THR B 1 419 ? 55.973 67.414 92.775 1.000 29.667 419 THR B N 1
ATOM 6566 C CA . THR B 1 419 ? 55.932 67.062 94.220 1.000 31.726 419 THR B CA 1
ATOM 6567 C C . THR B 1 419 ? 57.365 66.821 94.706 1.000 30.016 419 THR B C 1
ATOM 6568 O O . THR B 1 419 ? 58.044 65.940 94.138 1.000 33.320 419 THR B O 1
ATOM 6572 N N . GLY B 1 420 ? 57.806 67.596 95.700 1.000 32.485 420 GLY B N 1
ATOM 6573 C CA . GLY B 1 420 ? 59.172 67.523 96.251 1.000 33.544 420 GLY B CA 1
ATOM 6574 C C . GLY B 1 420 ? 60.166 68.369 95.472 1.000 33.150 420 GLY B C 1
ATOM 6575 O O . GLY B 1 420 ? 61.350 68.351 95.833 1.000 32.064 420 GLY B O 1
ATOM 6576 N N . SER B 1 421 ? 59.714 69.101 94.447 1.000 28.176 421 SER B N 1
ATOM 6577 C CA . SER B 1 421 ? 60.571 70.017 93.649 1.000 28.886 421 SER B CA 1
ATOM 6578 C C . SER B 1 421 ? 60.933 71.239 94.500 1.000 27.446 421 SER B C 1
ATOM 6579 O O . SER B 1 421 ? 60.145 71.593 95.402 1.000 28.873 421 SER B O 1
ATOM 6582 N N . THR B 1 422 ? 62.067 71.873 94.202 1.000 27.775 422 THR B N 1
ATOM 6583 C CA . THR B 1 422 ? 62.491 73.144 94.846 1.000 29.099 422 THR B CA 1
ATOM 6584 C C . THR B 1 422 ? 61.502 74.247 94.442 1.000 31.021 422 THR B C 1
ATOM 6585 O O . THR B 1 422 ? 61.323 75.199 95.223 1.000 30.974 422 THR B O 1
ATOM 6589 N N . GLU B 1 423 ? 60.871 74.122 93.271 1.000 30.603 423 GLU B N 1
ATOM 6590 C CA . GLU B 1 423 ? 59.887 75.115 92.775 1.000 29.420 423 GLU B CA 1
ATOM 6591 C C . GLU B 1 423 ? 58.675 75.128 93.712 1.000 32.898 423 GLU B C 1
ATOM 6592 O O . GLU B 1 423 ? 58.241 76.224 94.103 1.000 32.589 423 GLU B O 1
ATOM 6598 N N . GLU B 1 424 ? 58.163 73.944 94.053 1.000 31.965 424 GLU B N 1
ATOM 6599 C CA . GLU B 1 424 ? 57.047 73.754 95.021 1.000 39.989 424 GLU B CA 1
ATOM 6600 C C . GLU B 1 424 ? 57.497 74.246 96.406 1.000 40.308 424 GLU B C 1
ATOM 6601 O O . GLU B 1 424 ? 56.690 74.902 97.091 1.000 47.116 424 GLU B O 1
ATOM 6607 N N . GLY B 1 425 ? 58.738 73.922 96.794 1.000 36.664 425 GLY B N 1
ATOM 6608 C CA . GLY B 1 425 ? 59.297 74.167 98.141 1.000 41.014 425 GLY B CA 1
ATOM 6609 C C . GLY B 1 425 ? 60.206 75.384 98.172 1.000 40.313 425 GLY B C 1
ATOM 6610 O O . GLY B 1 425 ? 59.726 76.483 98.449 1.000 45.931 425 GLY B O 1
ATOM 6611 N N . SER C 1 2 ? 37.460 82.139 66.282 1.000 55.673 2 SER C N 1
ATOM 6612 C CA . SER C 1 2 ? 37.446 80.936 65.381 1.000 46.611 2 SER C CA 1
ATOM 6613 C C . SER C 1 2 ? 37.020 79.694 66.171 1.000 38.551 2 SER C C 1
ATOM 6614 O O . SER C 1 2 ? 37.468 79.538 67.322 1.000 46.673 2 SER C O 1
ATOM 6617 N N . VAL C 1 3 ? 36.204 78.834 65.555 1.000 33.212 3 VAL C N 1
ATOM 6618 C CA . VAL C 1 3 ? 35.748 77.539 66.143 1.000 33.540 3 VAL C CA 1
ATOM 6619 C C . VAL C 1 3 ? 36.560 76.390 65.525 1.000 28.709 3 VAL C C 1
ATOM 6620 O O . VAL C 1 3 ? 36.251 75.220 65.808 1.000 26.589 3 VAL C O 1
ATOM 6624 N N . VAL C 1 4 ? 37.571 76.699 64.716 1.000 23.292 4 VAL C N 1
ATOM 6625 C CA . VAL C 1 4 ? 38.400 75.668 64.027 1.000 19.592 4 VAL C CA 1
ATOM 6626 C C . VAL C 1 4 ? 39.176 74.893 65.095 1.000 18.865 4 VAL C C 1
ATOM 6627 O O . VAL C 1 4 ? 39.851 75.532 65.930 1.000 22.091 4 VAL C O 1
ATOM 6631 N N . GLY C 1 5 ? 39.044 73.564 65.084 1.000 19.161 5 GLY C N 1
ATOM 6632 C CA . GLY C 1 5 ? 39.761 72.668 66.010 1.000 21.031 5 GLY C CA 1
ATOM 6633 C C . GLY C 1 5 ? 39.198 72.695 67.425 1.000 19.874 5 GLY C C 1
ATOM 6634 O O . GLY C 1 5 ? 39.883 72.214 68.323 1.000 19.933 5 GLY C O 1
ATOM 6635 N N . THR C 1 6 ? 37.982 73.206 67.643 1.000 23.277 6 THR C N 1
ATOM 6636 C CA . THR C 1 6 ? 37.349 73.174 68.989 1.000 23.519 6 THR C CA 1
ATOM 6637 C C . THR C 1 6 ? 37.305 71.727 69.474 1.000 20.187 6 THR C C 1
ATOM 6638 O O . THR C 1 6 ? 36.858 70.851 68.738 1.000 22.171 6 THR C O 1
ATOM 6642 N N . PRO C 1 7 ? 37.773 71.431 70.706 1.000 20.972 7 PRO C N 1
ATOM 6643 C CA . PRO C 1 7 ? 37.706 70.076 71.245 1.000 20.451 7 PRO C CA 1
ATOM 6644 C C . PRO C 1 7 ? 36.259 69.589 71.430 1.000 23.238 7 PRO C C 1
ATOM 6645 O O . PRO C 1 7 ? 35.366 70.411 71.633 1.000 23.917 7 PRO C O 1
ATOM 6649 N N . LYS C 1 8 ? 36.074 68.274 71.380 1.000 23.814 8 LYS C N 1
ATOM 6650 C CA . LYS C 1 8 ? 34.813 67.605 71.787 1.000 24.963 8 LYS C CA 1
ATOM 6651 C C . LYS C 1 8 ? 34.656 67.728 73.303 1.000 24.777 8 LYS C C 1
ATOM 6652 O O . LYS C 1 8 ? 35.664 67.925 74.008 1.000 25.082 8 LYS C O 1
ATOM 6658 N N . SER C 1 9 ? 33.422 67.619 73.792 1.000 24.260 9 SER C N 1
ATOM 6659 C CA . SER C 1 9 ? 33.117 67.513 75.237 1.000 22.436 9 SER C CA 1
ATOM 6660 C C . SER C 1 9 ? 33.489 66.103 75.706 1.000 18.054 9 SER C C 1
ATOM 6661 O O . SER C 1 9 ? 33.505 65.182 74.867 1.000 20.868 9 SER C O 1
ATOM 6664 N N . ALA C 1 10 ? 33.734 65.940 77.002 1.000 19.179 10 ALA C N 1
ATOM 6665 C CA . ALA C 1 10 ? 33.897 64.620 77.647 1.000 19.801 10 ALA C CA 1
ATOM 6666 C C . ALA C 1 10 ? 32.673 63.758 77.315 1.000 19.630 10 ALA C C 1
ATOM 6667 O O . ALA C 1 10 ? 32.839 62.569 77.055 1.000 19.657 10 ALA C O 1
ATOM 6669 N N . GLU C 1 11 ? 31.473 64.350 77.306 1.000 21.016 11 GLU C N 1
ATOM 6670 C CA . GLU C 1 11 ? 30.216 63.600 77.054 1.000 21.124 11 GLU C CA 1
ATOM 6671 C C . GLU C 1 11 ? 30.242 63.010 75.637 1.000 22.314 11 GLU C C 1
ATOM 6672 O O . GLU C 1 11 ? 29.850 61.840 75.481 1.000 21.402 11 GLU C O 1
ATOM 6678 N N . GLN C 1 12 ? 30.704 63.768 74.635 1.000 23.063 12 GLN C N 1
ATOM 6679 C CA . GLN C 1 12 ? 30.784 63.281 73.231 1.000 23.106 12 GLN C CA 1
ATOM 6680 C C . GLN C 1 12 ? 31.815 62.148 73.135 1.000 20.526 12 GLN C C 1
ATOM 6681 O O . GLN C 1 12 ? 31.536 61.136 72.456 1.000 21.506 12 GLN C O 1
ATOM 6687 N N . ILE C 1 13 ? 32.975 62.310 73.774 1.000 21.083 13 ILE C N 1
ATOM 6688 C CA . ILE C 1 13 ? 34.031 61.257 73.781 1.000 20.065 13 ILE C CA 1
ATOM 6689 C C . ILE C 1 13 ? 33.460 59.991 74.432 1.000 18.748 13 ILE C C 1
ATOM 6690 O O . ILE C 1 13 ? 33.599 58.902 73.853 1.000 20.138 13 ILE C O 1
ATOM 6695 N N . GLN C 1 14 ? 32.837 60.131 75.599 1.000 19.309 14 GLN C N 1
ATOM 6696 C CA . GLN C 1 14 ? 32.282 58.980 76.355 1.000 18.833 14 GLN C CA 1
ATOM 6697 C C . GLN C 1 14 ? 31.239 58.269 75.498 1.000 19.473 14 GLN C C 1
ATOM 6698 O O . GLN C 1 14 ? 31.240 57.035 75.471 1.000 19.441 14 GLN C O 1
ATOM 6704 N N . GLN C 1 15 ? 30.380 59.024 74.809 1.000 19.475 15 GLN C N 1
ATOM 6705 C CA . GLN C 1 15 ? 29.315 58.445 73.951 1.000 21.894 15 GLN C CA 1
ATOM 6706 C C . GLN C 1 15 ? 29.960 57.595 72.845 1.000 20.678 15 GLN C C 1
ATOM 6707 O O . GLN C 1 15 ? 29.472 56.483 72.600 1.000 21.907 15 GLN C O 1
ATOM 6713 N N . GLU C 1 16 ? 31.062 58.068 72.243 1.000 20.843 16 GLU C N 1
ATOM 6714 C CA . GLU C 1 16 ? 31.820 57.324 71.199 1.000 21.502 16 GLU C CA 1
ATOM 6715 C C . GLU C 1 16 ? 32.396 56.042 71.821 1.000 20.720 16 GLU C C 1
ATOM 6716 O O . GLU C 1 16 ? 32.223 54.955 71.232 1.000 22.376 16 GLU C O 1
ATOM 6722 N N . TRP C 1 17 ? 33.032 56.132 72.990 1.000 18.248 17 TRP C N 1
ATOM 6723 C CA . TRP C 1 17 ? 33.621 54.947 73.666 1.000 19.193 17 TRP C CA 1
ATOM 6724 C C . TRP C 1 17 ? 32.525 53.923 73.975 1.000 19.313 17 TRP C C 1
ATOM 6725 O O . TRP C 1 17 ? 32.786 52.717 73.870 1.000 20.733 17 TRP C O 1
ATOM 6736 N N . ASP C 1 18 ? 31.342 54.406 74.365 1.000 21.923 18 ASP C N 1
ATOM 6737 C CA . ASP C 1 18 ? 30.215 53.556 74.822 1.000 23.535 18 ASP C CA 1
ATOM 6738 C C . ASP C 1 18 ? 29.564 52.833 73.636 1.000 22.388 18 ASP C C 1
ATOM 6739 O O . ASP C 1 18 ? 29.082 51.710 73.857 1.000 25.754 18 ASP C O 1
ATOM 6744 N N . THR C 1 19 ? 29.519 53.446 72.450 1.000 22.821 19 THR C N 1
ATOM 6745 C CA . THR C 1 19 ? 28.622 53.000 71.340 1.000 27.011 19 THR C CA 1
ATOM 6746 C C . THR C 1 19 ? 29.388 52.576 70.078 1.000 26.843 19 THR C C 1
ATOM 6747 O O . THR C 1 19 ? 28.833 51.756 69.320 1.000 28.294 19 THR C O 1
ATOM 6751 N N . ASN C 1 20 ? 30.577 53.119 69.803 1.000 23.673 20 ASN C N 1
ATOM 6752 C CA . ASN C 1 20 ? 31.311 52.795 68.553 1.000 21.830 20 ASN C CA 1
ATOM 6753 C C . ASN C 1 20 ? 31.888 51.390 68.706 1.000 21.780 20 ASN C C 1
ATOM 6754 O O . ASN C 1 20 ? 32.668 51.145 69.630 1.000 21.610 20 ASN C O 1
ATOM 6759 N N . PRO C 1 21 ? 31.542 50.427 67.818 1.000 23.061 21 PRO C N 1
ATOM 6760 C CA . PRO C 1 21 ? 32.056 49.064 67.927 1.000 21.430 21 PRO C CA 1
ATOM 6761 C C . PRO C 1 21 ? 33.587 48.976 67.814 1.000 19.400 21 PRO C C 1
ATOM 6762 O O . PRO C 1 21 ? 34.144 47.974 68.250 1.000 20.180 21 PRO C O 1
ATOM 6766 N N . ARG C 1 22 ? 34.239 50.014 67.276 1.000 19.130 22 ARG C N 1
ATOM 6767 C CA . ARG C 1 22 ? 35.722 50.143 67.318 1.000 18.372 22 ARG C CA 1
ATOM 6768 C C . ARG C 1 22 ? 36.235 49.877 68.743 1.000 17.503 22 ARG C C 1
ATOM 6769 O O . ARG C 1 22 ? 37.332 49.290 68.878 1.000 17.696 22 ARG C O 1
ATOM 6777 N N . TRP C 1 23 ? 35.497 50.304 69.772 1.000 17.154 23 TRP C N 1
ATOM 6778 C CA . TRP C 1 23 ? 35.969 50.301 71.185 1.000 15.574 23 TRP C CA 1
ATOM 6779 C C . TRP C 1 23 ? 35.348 49.146 71.977 1.000 16.002 23 TRP C C 1
ATOM 6780 O O . TRP C 1 23 ? 35.541 49.112 73.202 1.000 18.279 23 TRP C O 1
ATOM 6791 N N . LYS C 1 24 ? 34.679 48.213 71.294 1.000 20.135 24 LYS C N 1
ATOM 6792 C CA . LYS C 1 24 ? 33.904 47.110 71.926 1.000 25.980 24 LYS C CA 1
ATOM 6793 C C . LYS C 1 24 ? 34.781 46.385 72.949 1.000 26.630 24 LYS C C 1
ATOM 6794 O O . LYS C 1 24 ? 34.294 46.111 74.054 1.000 29.053 24 LYS C O 1
ATOM 6800 N N . ASP C 1 25 ? 36.027 46.072 72.594 1.000 23.051 25 ASP C N 1
ATOM 6801 C CA . ASP C 1 25 ? 36.883 45.187 73.427 1.000 30.758 25 ASP C CA 1
ATOM 6802 C C . ASP C 1 25 ? 37.996 46.000 74.116 1.000 25.071 25 ASP C C 1
ATOM 6803 O O . ASP C 1 25 ? 38.962 45.384 74.567 1.000 21.902 25 ASP C O 1
ATOM 6808 N N . VAL C 1 26 ? 37.836 47.320 74.270 1.000 23.424 26 VAL C N 1
ATOM 6809 C CA . VAL C 1 26 ? 38.952 48.227 74.678 1.000 19.712 26 VAL C CA 1
ATOM 6810 C C . VAL C 1 26 ? 38.726 48.746 76.095 1.000 19.693 26 VAL C C 1
ATOM 6811 O O . VAL C 1 26 ? 37.746 49.483 76.319 1.000 21.479 26 VAL C O 1
ATOM 6815 N N . THR C 1 27 ? 39.637 48.406 77.012 1.000 17.451 27 THR C N 1
ATOM 6816 C CA . THR C 1 27 ? 39.687 48.944 78.391 1.000 19.990 27 THR C CA 1
ATOM 6817 C C . THR C 1 27 ? 40.519 50.227 78.387 1.000 18.731 27 THR C C 1
ATOM 6818 O O . THR C 1 27 ? 41.656 50.202 77.878 1.000 19.680 27 THR C O 1
ATOM 6822 N N . ARG C 1 28 ? 39.967 51.287 78.972 1.000 19.265 28 ARG C N 1
ATOM 6823 C CA . ARG C 1 28 ? 40.680 52.536 79.320 1.000 18.863 28 ARG C CA 1
ATOM 6824 C C . ARG C 1 28 ? 40.573 52.742 80.827 1.000 18.738 28 ARG C C 1
ATOM 6825 O O . ARG C 1 28 ? 39.448 52.869 81.319 1.000 18.919 28 ARG C O 1
ATOM 6833 N N . THR C 1 29 ? 41.703 52.753 81.535 1.000 18.174 29 THR C N 1
ATOM 6834 C CA . THR C 1 29 ? 41.724 52.910 83.015 1.000 18.010 29 THR C CA 1
ATOM 6835 C C . THR C 1 29 ? 41.627 54.386 83.408 1.000 21.344 29 THR C C 1
ATOM 6836 O O . THR C 1 29 ? 41.438 54.651 84.600 1.000 25.241 29 THR C O 1
ATOM 6840 N N . TYR C 1 30 ? 41.717 55.308 82.453 1.000 18.758 30 TYR C N 1
ATOM 6841 C CA . TYR C 1 30 ? 41.506 56.764 82.655 1.000 18.092 30 TYR C CA 1
ATOM 6842 C C . TYR C 1 30 ? 40.130 57.134 82.089 1.000 17.301 30 TYR C C 1
ATOM 6843 O O . TYR C 1 30 ? 39.493 56.295 81.415 1.000 18.994 30 TYR C O 1
ATOM 6852 N N . SER C 1 31 ? 39.701 58.371 82.325 1.000 18.701 31 SER C N 1
ATOM 6853 C CA . SER C 1 31 ? 38.338 58.859 81.994 1.000 18.080 31 SER C CA 1
ATOM 6854 C C . SER C 1 31 ? 38.340 59.736 80.739 1.000 20.159 31 SER C C 1
ATOM 6855 O O . SER C 1 31 ? 39.393 60.262 80.362 1.000 17.843 31 SER C O 1
ATOM 6858 N N . ALA C 1 32 ? 37.159 59.946 80.157 1.000 17.604 32 ALA C N 1
ATOM 6859 C CA . ALA C 1 32 ? 36.937 60.918 79.063 1.000 17.907 32 ALA C CA 1
ATOM 6860 C C . ALA C 1 32 ? 37.351 62.322 79.527 1.000 18.552 32 ALA C C 1
ATOM 6861 O O . ALA C 1 32 ? 37.959 63.066 78.745 1.000 19.422 32 ALA C O 1
ATOM 6863 N N . GLU C 1 33 ? 37.020 62.675 80.770 1.000 19.514 33 GLU C N 1
ATOM 6864 C CA . GLU C 1 33 ? 37.357 63.984 81.372 1.000 19.151 33 GLU C CA 1
ATOM 6865 C C . GLU C 1 33 ? 38.884 64.154 81.410 1.000 18.900 33 GLU C C 1
ATOM 6866 O O . GLU C 1 33 ? 39.358 65.266 81.128 1.000 19.812 33 GLU C O 1
ATOM 6872 N N . ASP C 1 34 ? 39.619 63.086 81.719 1.000 19.213 34 ASP C N 1
ATOM 6873 C CA . ASP C 1 34 ? 41.107 63.090 81.755 1.000 18.974 34 ASP C CA 1
ATOM 6874 C C . ASP C 1 34 ? 41.652 63.432 80.362 1.000 17.652 34 ASP C C 1
ATOM 6875 O O . ASP C 1 34 ? 42.627 64.195 80.280 1.000 19.251 34 ASP C O 1
ATOM 6880 N N . VAL C 1 35 ? 41.058 62.882 79.306 1.000 15.339 35 VAL C N 1
ATOM 6881 C CA . VAL C 1 35 ? 41.497 63.144 77.903 1.000 16.917 35 VAL C CA 1
ATOM 6882 C C . VAL C 1 35 ? 41.279 64.629 77.585 1.000 16.902 35 VAL C C 1
ATOM 6883 O O . VAL C 1 35 ? 42.232 65.298 77.134 1.000 17.194 35 VAL C O 1
ATOM 6887 N N . VAL C 1 36 ? 40.071 65.150 77.821 1.000 18.045 36 VAL C N 1
ATOM 6888 C CA . VAL C 1 36 ? 39.744 66.573 77.517 1.000 18.916 36 VAL C CA 1
ATOM 6889 C C . VAL C 1 36 ? 40.705 67.493 78.281 1.000 16.490 36 VAL C C 1
ATOM 6890 O O . VAL C 1 36 ? 41.151 68.490 77.688 1.000 17.354 36 VAL C O 1
ATOM 6894 N N . ALA C 1 37 ? 41.055 67.157 79.527 1.000 17.889 37 ALA C N 1
ATOM 6895 C CA . ALA C 1 37 ? 41.921 67.985 80.394 1.000 17.204 37 ALA C CA 1
ATOM 6896 C C . ALA C 1 37 ? 43.291 68.186 79.737 1.000 18.180 37 ALA C C 1
ATOM 6897 O O . ALA C 1 37 ? 43.923 69.210 80.022 1.000 17.947 37 ALA C O 1
ATOM 6899 N N . LEU C 1 38 ? 43.723 67.257 78.876 1.000 16.812 38 LEU C N 1
ATOM 6900 C CA . LEU C 1 38 ? 45.075 67.298 78.254 1.000 16.711 38 LEU C CA 1
ATOM 6901 C C . LEU C 1 38 ? 45.052 67.953 76.866 1.000 16.442 38 LEU C C 1
ATOM 6902 O O . LEU C 1 38 ? 46.145 68.102 76.298 1.000 17.036 38 LEU C O 1
ATOM 6907 N N . GLN C 1 39 ? 43.892 68.349 76.342 1.000 15.907 39 GLN C N 1
ATOM 6908 C CA . GLN C 1 39 ? 43.746 68.762 74.915 1.000 17.120 39 GLN C CA 1
ATOM 6909 C C . GLN C 1 39 ? 43.888 70.279 74.712 1.000 19.070 39 GLN C C 1
ATOM 6910 O O . GLN C 1 39 ? 43.842 70.707 73.545 1.000 18.997 39 GLN C O 1
ATOM 6916 N N . GLY C 1 40 ? 44.055 71.087 75.757 1.000 19.607 40 GLY C N 1
ATOM 6917 C CA . GLY C 1 40 ? 44.132 72.548 75.557 1.000 18.644 40 GLY C CA 1
ATOM 6918 C C . GLY C 1 40 ? 42.863 73.075 74.893 1.000 20.015 40 GLY C C 1
ATOM 6919 O O . GLY C 1 40 ? 41.792 72.467 75.103 1.000 22.288 40 GLY C O 1
ATOM 6920 N N . SER C 1 41 ? 42.984 74.122 74.074 1.000 17.930 41 SER C N 1
ATOM 6921 C CA . SER C 1 41 ? 41.851 74.898 73.497 1.000 18.824 41 SER C CA 1
ATOM 6922 C C . SER C 1 41 ? 41.579 74.490 72.048 1.000 18.994 41 SER C C 1
ATOM 6923 O O . SER C 1 41 ? 40.517 74.858 71.514 1.000 18.489 41 SER C O 1
ATOM 6926 N N . VAL C 1 42 ? 42.536 73.807 71.420 1.000 18.476 42 VAL C N 1
ATOM 6927 C CA . VAL C 1 42 ? 42.516 73.472 69.972 1.000 18.916 42 VAL C CA 1
ATOM 6928 C C . VAL C 1 42 ? 43.072 72.057 69.827 1.000 18.210 42 VAL C C 1
ATOM 6929 O O . VAL C 1 42 ? 44.127 71.765 70.419 1.000 19.805 42 VAL C O 1
ATOM 6933 N N . VAL C 1 43 ? 42.370 71.218 69.078 1.000 17.082 43 VAL C N 1
ATOM 6934 C CA . VAL C 1 43 ? 42.846 69.864 68.700 1.000 17.548 43 VAL C CA 1
ATOM 6935 C C . VAL C 1 43 ? 43.173 69.896 67.209 1.000 17.815 43 VAL C C 1
ATOM 6936 O O . VAL C 1 43 ? 42.263 70.120 66.397 1.000 16.926 43 VAL C O 1
ATOM 6940 N N . GLU C 1 44 ? 44.441 69.704 66.866 1.000 15.605 44 GLU C N 1
ATOM 6941 C CA . GLU C 1 44 ? 44.847 69.561 65.451 1.000 15.400 44 GLU C CA 1
ATOM 6942 C C . GLU C 1 44 ? 44.202 68.305 64.875 1.000 16.190 44 GLU C C 1
ATOM 6943 O O . GLU C 1 44 ? 44.235 67.239 65.524 1.000 15.085 44 GLU C O 1
ATOM 6949 N N . GLU C 1 45 ? 43.660 68.427 63.671 1.000 15.328 45 GLU C N 1
ATOM 6950 C CA . GLU C 1 45 ? 43.195 67.274 62.874 1.000 15.872 45 GLU C CA 1
ATOM 6951 C C . GLU C 1 45 ? 44.430 66.569 62.328 1.000 16.706 45 GLU C C 1
ATOM 6952 O O . GLU C 1 45 ? 45.383 67.251 61.903 1.000 19.414 45 GLU C O 1
ATOM 6958 N N . HIS C 1 46 ? 44.441 65.244 62.402 1.000 14.774 46 HIS C N 1
ATOM 6959 C CA . HIS C 1 46 ? 45.515 64.401 61.835 1.000 13.393 46 HIS C CA 1
ATOM 6960 C C . HIS C 1 46 ? 44.875 63.526 60.754 1.000 13.367 46 HIS C C 1
ATOM 6961 O O . HIS C 1 46 ? 44.521 62.365 61.034 1.000 14.282 46 HIS C O 1
ATOM 6968 N N . THR C 1 47 ? 44.671 64.088 59.563 1.000 13.994 47 THR C N 1
ATOM 6969 C CA . THR C 1 47 ? 43.890 63.461 58.475 1.000 13.751 47 THR C CA 1
ATOM 6970 C C . THR C 1 47 ? 44.460 62.078 58.142 1.000 13.016 47 THR C C 1
ATOM 6971 O O . THR C 1 47 ? 43.686 61.113 58.082 1.000 14.260 47 THR C O 1
ATOM 6975 N N . LEU C 1 48 ? 45.761 61.971 57.883 1.000 13.476 48 LEU C N 1
ATOM 6976 C CA . LEU C 1 48 ? 46.330 60.681 57.418 1.000 13.460 48 LEU C CA 1
ATOM 6977 C C . LEU C 1 48 ? 46.326 59.658 58.556 1.000 13.530 48 LEU C C 1
ATOM 6978 O O . LEU C 1 48 ? 46.083 58.482 58.270 1.000 14.129 48 LEU C O 1
ATOM 6983 N N . ALA C 1 49 ? 46.549 60.071 59.804 1.000 12.975 49 ALA C N 1
ATOM 6984 C CA . ALA C 1 49 ? 46.474 59.152 60.957 1.000 12.895 49 ALA C CA 1
ATOM 6985 C C . ALA C 1 49 ? 45.037 58.643 61.104 1.000 14.068 49 ALA C C 1
ATOM 6986 O O . ALA C 1 49 ? 44.843 57.451 61.406 1.000 13.828 49 ALA C O 1
ATOM 6988 N N . ARG C 1 50 ? 44.053 59.524 60.942 1.000 13.903 50 ARG C N 1
ATOM 6989 C CA . ARG C 1 50 ? 42.631 59.124 61.089 1.000 14.414 50 ARG C CA 1
ATOM 6990 C C . ARG C 1 50 ? 42.248 58.174 59.954 1.000 14.644 50 ARG C C 1
ATOM 6991 O O . ARG C 1 50 ? 41.737 57.083 60.227 1.000 15.790 50 ARG C O 1
ATOM 6999 N N . ARG C 1 51 ? 42.481 58.592 58.710 1.000 14.431 51 ARG C N 1
ATOM 7000 C CA . ARG C 1 51 ? 42.115 57.790 57.523 1.000 14.645 51 ARG C CA 1
ATOM 7001 C C . ARG C 1 51 ? 42.851 56.449 57.582 1.000 15.131 51 ARG C C 1
ATOM 7002 O O . ARG C 1 51 ? 42.215 55.395 57.398 1.000 15.405 51 ARG C O 1
ATOM 7010 N N . GLY C 1 52 ? 44.155 56.463 57.846 1.000 15.746 52 GLY C N 1
ATOM 7011 C CA . GLY C 1 52 ? 44.953 55.224 57.872 1.000 15.557 52 GLY C CA 1
ATOM 7012 C C . GLY C 1 52 ? 44.438 54.256 58.926 1.000 13.515 52 GLY C C 1
ATOM 7013 O O . GLY C 1 52 ? 44.264 53.062 58.627 1.000 15.412 52 GLY C O 1
ATOM 7014 N N . ALA C 1 53 ? 44.194 54.740 60.140 1.000 14.218 53 ALA C N 1
ATOM 7015 C CA . ALA C 1 53 ? 43.713 53.887 61.249 1.000 13.467 53 ALA C CA 1
ATOM 7016 C C . ALA C 1 53 ? 42.335 53.313 60.893 1.000 14.095 53 ALA C C 1
ATOM 7017 O O . ALA C 1 53 ? 42.090 52.133 61.199 1.000 15.968 53 ALA C O 1
ATOM 7019 N N . GLU C 1 54 ? 41.462 54.119 60.292 1.000 15.488 54 GLU C N 1
ATOM 7020 C CA . GLU C 1 54 ? 40.093 53.673 59.921 1.000 16.495 54 GLU C CA 1
ATOM 7021 C C . GLU C 1 54 ? 40.207 52.593 58.840 1.000 17.977 54 GLU C C 1
ATOM 7022 O O . GLU C 1 54 ? 39.566 51.537 58.986 1.000 18.621 54 GLU C O 1
ATOM 7028 N N . VAL C 1 55 ? 41.008 52.828 57.806 1.000 16.674 55 VAL C N 1
ATOM 7029 C CA . VAL C 1 55 ? 41.195 51.868 56.682 1.000 16.870 55 VAL C CA 1
ATOM 7030 C C . VAL C 1 55 ? 41.813 50.580 57.234 1.000 16.610 55 VAL C C 1
ATOM 7031 O O . VAL C 1 55 ? 41.372 49.485 56.838 1.000 18.220 55 VAL C O 1
ATOM 7035 N N . LEU C 1 56 ? 42.816 50.682 58.106 1.000 15.537 56 LEU C N 1
ATOM 7036 C CA . LEU C 1 56 ? 43.498 49.477 58.637 1.000 15.913 56 LEU C CA 1
ATOM 7037 C C . LEU C 1 56 ? 42.482 48.635 59.417 1.000 16.725 56 LEU C C 1
ATOM 7038 O O . LEU C 1 56 ? 42.439 47.419 59.207 1.000 17.344 56 LEU C O 1
ATOM 7043 N N . TRP C 1 57 ? 41.691 49.258 60.288 1.000 17.524 57 TRP C N 1
ATOM 7044 C CA . TRP C 1 57 ? 40.704 48.522 61.115 1.000 18.264 57 TRP C CA 1
ATOM 7045 C C . TRP C 1 57 ? 39.688 47.828 60.193 1.000 18.437 57 TRP C C 1
ATOM 7046 O O . TRP C 1 57 ? 39.414 46.641 60.409 1.000 18.309 57 TRP C O 1
ATOM 7057 N N . GLU C 1 58 ? 39.194 48.516 59.170 1.000 19.260 58 GLU C N 1
ATOM 7058 C CA . GLU C 1 58 ? 38.236 47.930 58.189 1.000 21.252 58 GLU C CA 1
ATOM 7059 C C . GLU C 1 58 ? 38.910 46.749 57.467 1.000 20.846 58 GLU C C 1
ATOM 7060 O O . GLU C 1 58 ? 38.288 45.661 57.378 1.000 20.355 58 GLU C O 1
ATOM 7066 N N . GLN C 1 59 ? 40.147 46.925 56.994 1.000 19.052 59 GLN C N 1
ATOM 7067 C CA . GLN C 1 59 ? 40.878 45.877 56.243 1.000 18.660 59 GLN C CA 1
ATOM 7068 C C . GLN C 1 59 ? 41.059 44.641 57.127 1.000 19.748 59 GLN C C 1
ATOM 7069 O O . GLN C 1 59 ? 40.920 43.519 56.611 1.000 20.797 59 GLN C O 1
ATOM 7075 N N . LEU C 1 60 ? 41.371 44.822 58.410 1.000 17.491 60 LEU C N 1
ATOM 7076 C CA . LEU C 1 60 ? 41.663 43.686 59.317 1.000 18.730 60 LEU C CA 1
ATOM 7077 C C . LEU C 1 60 ? 40.397 42.840 59.516 1.000 20.669 60 LEU C C 1
ATOM 7078 O O . LEU C 1 60 ? 40.547 41.644 59.833 1.000 20.403 60 LEU C O 1
ATOM 7083 N N . HIS C 1 61 ? 39.214 43.429 59.335 1.000 21.100 61 HIS C N 1
ATOM 7084 C CA . HIS C 1 61 ? 37.910 42.727 59.504 1.000 25.386 61 HIS C CA 1
ATOM 7085 C C . HIS C 1 61 ? 37.361 42.254 58.152 1.000 28.677 61 HIS C C 1
ATOM 7086 O O . HIS C 1 61 ? 36.613 41.259 58.160 1.000 32.720 61 HIS C O 1
ATOM 7093 N N . ASP C 1 62 ? 37.740 42.889 57.037 1.000 24.816 62 ASP C N 1
ATOM 7094 C CA A ASP C 1 62 ? 37.160 42.603 55.696 0.500 25.979 62 ASP C CA 1
ATOM 7095 C CA B ASP C 1 62 ? 37.160 42.603 55.695 0.500 27.039 62 ASP C CA 1
ATOM 7096 C C . ASP C 1 62 ? 38.016 41.572 54.948 1.000 26.576 62 ASP C C 1
ATOM 7097 O O . ASP C 1 62 ? 37.427 40.674 54.314 1.000 31.861 62 ASP C O 1
ATOM 7106 N N . LEU C 1 63 ? 39.342 41.703 54.996 1.000 24.722 63 LEU C N 1
ATOM 7107 C CA . LEU C 1 63 ? 40.263 40.822 54.232 1.000 23.896 63 LEU C CA 1
ATOM 7108 C C . LEU C 1 63 ? 40.526 39.535 55.023 1.000 23.070 63 LEU C C 1
ATOM 7109 O O . LEU C 1 63 ? 40.378 39.539 56.257 1.000 22.414 63 LEU C O 1
ATOM 7114 N N . GLU C 1 64 ? 40.881 38.461 54.318 1.000 23.110 64 GLU C N 1
ATOM 7115 C CA . GLU C 1 64 ? 41.267 37.159 54.922 1.000 25.612 64 GLU C CA 1
ATOM 7116 C C . GLU C 1 64 ? 42.450 37.424 55.860 1.000 22.066 64 GLU C C 1
ATOM 7117 O O . GLU C 1 64 ? 42.472 36.884 56.967 1.000 22.079 64 GLU C O 1
ATOM 7123 N N . TRP C 1 65 ? 43.395 38.256 55.420 1.000 22.866 65 TRP C N 1
ATOM 7124 C CA . TRP C 1 65 ? 44.429 38.860 56.297 1.000 20.979 65 TRP C CA 1
ATOM 7125 C C . TRP C 1 65 ? 45.059 40.060 55.589 1.000 21.077 65 TRP C C 1
ATOM 7126 O O . TRP C 1 65 ? 44.890 40.207 54.375 1.000 21.305 65 TRP C O 1
ATOM 7137 N N . VAL C 1 66 ? 45.745 40.892 56.366 1.000 21.322 66 VAL C N 1
ATOM 7138 C CA . VAL C 1 66 ? 46.527 42.046 55.856 1.000 18.311 66 VAL C CA 1
ATOM 7139 C C . VAL C 1 66 ? 47.998 41.651 55.933 1.000 18.257 66 VAL C C 1
ATOM 7140 O O . VAL C 1 66 ? 48.464 41.289 57.029 1.000 20.025 66 VAL C O 1
ATOM 7144 N N . ASN C 1 67 ? 48.711 41.690 54.818 1.000 18.630 67 ASN C N 1
ATOM 7145 C CA . ASN C 1 67 ? 50.163 41.395 54.856 1.000 19.122 67 ASN C CA 1
ATOM 7146 C C . ASN C 1 67 ? 50.938 42.612 54.358 1.000 19.125 67 ASN C C 1
ATOM 7147 O O . ASN C 1 67 ? 50.377 43.477 53.659 1.000 20.649 67 ASN C O 1
ATOM 7152 N N . ALA C 1 68 ? 52.180 42.697 54.793 1.000 19.622 68 ALA C N 1
ATOM 7153 C CA . ALA C 1 68 ? 53.043 43.866 54.561 1.000 16.955 68 ALA C CA 1
ATOM 7154 C C . ALA C 1 68 ? 54.500 43.417 54.519 1.000 16.489 68 ALA C C 1
ATOM 7155 O O . ALA C 1 68 ? 54.826 42.320 55.014 1.000 16.921 68 ALA C O 1
ATOM 7157 N N . LEU C 1 69 ? 55.327 44.287 53.946 1.000 16.734 69 LEU C N 1
ATOM 7158 C CA . LEU C 1 69 ? 56.799 44.174 53.906 1.000 17.457 69 LEU C CA 1
ATOM 7159 C C . LEU C 1 69 ? 57.387 45.422 54.563 1.000 18.557 69 LEU C C 1
ATOM 7160 O O . LEU C 1 69 ? 56.821 46.520 54.364 1.000 18.262 69 LEU C O 1
ATOM 7165 N N . GLY C 1 70 ? 58.495 45.260 55.279 1.000 18.066 70 GLY C N 1
ATOM 7166 C CA . GLY C 1 70 ? 59.245 46.394 55.845 1.000 16.006 70 GLY C CA 1
ATOM 7167 C C . GLY C 1 70 ? 59.678 47.358 54.759 1.000 16.951 70 GLY C C 1
ATOM 7168 O O . GLY C 1 70 ? 60.354 46.928 53.832 1.000 21.175 70 GLY C O 1
ATOM 7169 N N . ALA C 1 71 ? 59.341 48.637 54.896 1.000 15.673 71 ALA C N 1
ATOM 7170 C CA . ALA C 1 71 ? 59.756 49.724 53.984 1.000 16.785 71 ALA C CA 1
ATOM 7171 C C . ALA C 1 71 ? 60.621 50.716 54.767 1.000 15.765 71 ALA C C 1
ATOM 7172 O O . ALA C 1 71 ? 60.194 51.134 55.854 1.000 17.483 71 ALA C O 1
ATOM 7174 N N . LEU C 1 72 ? 61.788 51.087 54.241 1.000 17.530 72 LEU C N 1
ATOM 7175 C CA . LEU C 1 72 ? 62.658 52.091 54.905 1.000 17.870 72 LEU C CA 1
ATOM 7176 C C . LEU C 1 72 ? 62.863 53.326 54.031 1.000 18.267 72 LEU C C 1
ATOM 7177 O O . LEU C 1 72 ? 63.554 54.242 54.507 1.000 18.076 72 LEU C O 1
ATOM 7182 N N . THR C 1 73 ? 62.337 53.358 52.802 1.000 16.770 73 THR C N 1
ATOM 7183 C CA . THR C 1 73 ? 62.311 54.595 51.977 1.000 17.166 73 THR C CA 1
ATOM 7184 C C . THR C 1 73 ? 60.901 54.811 51.429 1.000 15.544 73 THR C C 1
ATOM 7185 O O . THR C 1 73 ? 60.114 53.858 51.375 1.000 15.664 73 THR C O 1
ATOM 7189 N N . GLY C 1 74 ? 60.598 56.047 51.050 1.000 16.588 74 GLY C N 1
ATOM 7190 C CA . GLY C 1 74 ? 59.311 56.389 50.427 1.000 16.537 74 GLY C CA 1
ATOM 7191 C C . GLY C 1 74 ? 59.080 55.597 49.149 1.000 15.948 74 GLY C C 1
ATOM 7192 O O . GLY C 1 74 ? 57.976 55.051 48.983 1.000 15.004 74 GLY C O 1
ATOM 7193 N N . ASN C 1 75 ? 60.081 55.532 48.271 1.000 15.648 75 ASN C N 1
ATOM 7194 C CA . ASN C 1 75 ? 59.948 54.816 46.980 1.000 16.385 75 ASN C CA 1
ATOM 7195 C C . ASN C 1 75 ? 59.660 53.335 47.259 1.000 16.811 75 ASN C C 1
ATOM 7196 O O . ASN C 1 75 ? 58.897 52.730 46.490 1.000 16.389 75 ASN C O 1
ATOM 7201 N N . MET C 1 76 ? 60.239 52.744 48.302 1.000 17.121 76 MET C N 1
ATOM 7202 C CA . MET C 1 76 ? 59.944 51.327 48.662 1.000 17.146 76 MET C CA 1
ATOM 7203 C C . MET C 1 76 ? 58.444 51.154 48.896 1.000 16.765 76 MET C C 1
ATOM 7204 O O . MET C 1 76 ? 57.853 50.171 48.401 1.000 18.547 76 MET C O 1
ATOM 7209 N N . ALA C 1 77 ? 57.849 52.045 49.689 1.000 16.100 77 ALA C N 1
ATOM 7210 C CA . ALA C 1 77 ? 56.411 51.978 50.025 1.000 16.518 77 ALA C CA 1
ATOM 7211 C C . ALA C 1 77 ? 55.587 52.127 48.744 1.000 15.586 77 ALA C C 1
ATOM 7212 O O . ALA C 1 77 ? 54.595 51.408 48.576 1.000 16.842 77 ALA C O 1
ATOM 7214 N N . VAL C 1 78 ? 55.988 53.042 47.864 1.000 14.889 78 VAL C N 1
ATOM 7215 C CA . VAL C 1 78 ? 55.256 53.283 46.591 1.000 14.695 78 VAL C CA 1
ATOM 7216 C C . VAL C 1 78 ? 55.232 51.971 45.792 1.000 15.656 78 VAL C C 1
ATOM 7217 O O . VAL C 1 78 ? 54.150 51.607 45.287 1.000 16.503 78 VAL C O 1
ATOM 7221 N N . GLN C 1 79 ? 56.367 51.281 45.687 1.000 15.593 79 GLN C N 1
ATOM 7222 C CA . GLN C 1 79 ? 56.428 50.018 44.897 1.000 16.695 79 GLN C CA 1
ATOM 7223 C C . GLN C 1 79 ? 55.571 48.936 45.567 1.000 19.306 79 GLN C C 1
ATOM 7224 O O . GLN C 1 79 ? 54.934 48.165 44.835 1.000 19.544 79 GLN C O 1
ATOM 7230 N N . GLN C 1 80 ? 55.528 48.896 46.901 1.000 16.621 80 GLN C N 1
ATOM 7231 C CA . GLN C 1 80 ? 54.719 47.896 47.639 1.000 17.261 80 GLN C CA 1
ATOM 7232 C C . GLN C 1 80 ? 53.246 48.095 47.269 1.000 18.303 80 GLN C C 1
ATOM 7233 O O . GLN C 1 80 ? 52.544 47.106 47.005 1.000 17.889 80 GLN C O 1
ATOM 7239 N N . VAL C 1 81 ? 52.793 49.344 47.215 1.000 18.046 81 VAL C N 1
ATOM 7240 C CA . VAL C 1 81 ? 51.376 49.657 46.898 1.000 17.464 81 VAL C CA 1
ATOM 7241 C C . VAL C 1 81 ? 51.126 49.428 45.401 1.000 19.322 81 VAL C C 1
ATOM 7242 O O . VAL C 1 81 ? 50.067 48.853 45.072 1.000 19.708 81 VAL C O 1
ATOM 7246 N N . ARG C 1 82 ? 52.052 49.827 44.526 1.000 18.927 82 ARG C N 1
ATOM 7247 C CA . ARG C 1 82 ? 51.938 49.612 43.058 1.000 20.352 82 ARG C CA 1
ATOM 7248 C C . ARG C 1 82 ? 51.774 48.111 42.791 1.000 22.625 82 ARG C C 1
ATOM 7249 O O . ARG C 1 82 ? 50.983 47.745 41.889 1.000 23.646 82 ARG C O 1
ATOM 7257 N N . ALA C 1 83 ? 52.458 47.273 43.569 1.000 20.654 83 ALA C N 1
ATOM 7258 C CA . ALA C 1 83 ? 52.499 45.801 43.399 1.000 21.608 83 ALA C CA 1
ATOM 7259 C C . ALA C 1 83 ? 51.242 45.139 43.981 1.000 20.942 83 ALA C C 1
ATOM 7260 O O . ALA C 1 83 ? 51.092 43.925 43.790 1.000 23.604 83 ALA C O 1
ATOM 7262 N N . GLY C 1 84 ? 50.386 45.889 44.684 1.000 19.636 84 GLY C N 1
ATOM 7263 C CA . GLY C 1 84 ? 49.078 45.405 45.161 1.000 21.738 84 GLY C CA 1
ATOM 7264 C C . GLY C 1 84 ? 48.986 45.215 46.665 1.000 21.797 84 GLY C C 1
ATOM 7265 O O . GLY C 1 84 ? 47.933 44.732 47.115 1.000 22.417 84 GLY C O 1
ATOM 7266 N N . LEU C 1 85 ? 49.996 45.601 47.459 1.000 18.902 85 LEU C N 1
ATOM 7267 C CA . LEU C 1 85 ? 49.899 45.469 48.936 1.000 17.584 85 LEU C CA 1
ATOM 7268 C C . LEU C 1 85 ? 49.028 46.590 49.514 1.000 17.224 85 LEU C C 1
ATOM 7269 O O . LEU C 1 85 ? 48.937 47.669 48.907 1.000 19.902 85 LEU C O 1
ATOM 7274 N N . LYS C 1 86 ? 48.372 46.296 50.636 1.000 18.031 86 LYS C N 1
ATOM 7275 C CA . LYS C 1 86 ? 47.288 47.131 51.210 1.000 19.504 86 LYS C CA 1
ATOM 7276 C C . LYS C 1 86 ? 47.720 47.717 52.551 1.000 19.231 86 LYS C C 1
ATOM 7277 O O . LYS C 1 86 ? 46.888 48.363 53.197 1.000 20.231 86 LYS C O 1
ATOM 7283 N N . ALA C 1 87 ? 48.977 47.527 52.950 1.000 16.705 87 ALA C N 1
ATOM 7284 C CA . ALA C 1 87 ? 49.520 48.109 54.194 1.000 17.396 87 ALA C CA 1
ATOM 7285 C C . ALA C 1 87 ? 51.034 48.188 54.059 1.000 17.126 87 ALA C C 1
ATOM 7286 O O . ALA C 1 87 ? 51.606 47.423 53.282 1.000 16.553 87 ALA C O 1
ATOM 7288 N N . ILE C 1 88 ? 51.635 49.121 54.783 1.000 16.041 88 ILE C N 1
ATOM 7289 C CA . ILE C 1 88 ? 53.110 49.310 54.848 1.000 16.849 88 ILE C CA 1
ATOM 7290 C C . ILE C 1 88 ? 53.549 48.944 56.262 1.000 15.396 88 ILE C C 1
ATOM 7291 O O . ILE C 1 88 ? 52.905 49.409 57.216 1.000 14.984 88 ILE C O 1
ATOM 7296 N N . TYR C 1 89 ? 54.626 48.182 56.397 1.000 15.577 89 TYR C N 1
ATOM 7297 C CA . TYR C 1 89 ? 55.249 47.915 57.711 1.000 15.011 89 TYR C CA 1
ATOM 7298 C C . TYR C 1 89 ? 56.521 48.760 57.811 1.000 14.592 89 TYR C C 1
ATOM 7299 O O . TYR C 1 89 ? 57.324 48.766 56.873 1.000 17.007 89 TYR C O 1
ATOM 7308 N N . LEU C 1 90 ? 56.668 49.487 58.919 1.000 14.187 90 LEU C N 1
ATOM 7309 C CA . LEU C 1 90 ? 57.841 50.364 59.143 1.000 15.605 90 LEU C CA 1
ATOM 7310 C C . LEU C 1 90 ? 58.632 49.791 60.314 1.000 16.459 90 LEU C C 1
ATOM 7311 O O . LEU C 1 90 ? 58.236 49.968 61.472 1.000 16.044 90 LEU C O 1
ATOM 7316 N N . SER C 1 91 ? 59.720 49.103 59.981 1.000 14.870 91 SER C N 1
ATOM 7317 C CA . SER C 1 91 ? 60.621 48.387 60.913 1.000 15.069 91 SER C CA 1
ATOM 7318 C C . SER C 1 91 ? 61.587 49.346 61.614 1.000 15.364 91 SER C C 1
ATOM 7319 O O . SER C 1 91 ? 62.311 50.077 60.916 1.000 16.087 91 SER C O 1
ATOM 7322 N N . GLY C 1 92 ? 61.647 49.296 62.945 1.000 14.831 92 GLY C N 1
ATOM 7323 C CA . GLY C 1 92 ? 62.674 50.000 63.736 1.000 16.010 92 GLY C CA 1
ATOM 7324 C C . GLY C 1 92 ? 64.053 49.424 63.470 1.000 15.899 92 GLY C C 1
ATOM 7325 O O . GLY C 1 92 ? 65.034 50.169 63.514 1.000 16.267 92 GLY C O 1
ATOM 7326 N N . TRP C 1 93 ? 64.151 48.117 63.206 1.000 14.944 93 TRP C N 1
ATOM 7327 C CA . TRP C 1 93 ? 65.437 47.453 62.886 1.000 14.742 93 TRP C CA 1
ATOM 7328 C C . TRP C 1 93 ? 66.021 48.118 61.628 1.000 14.770 93 TRP C C 1
ATOM 7329 O O . TRP C 1 93 ? 67.214 48.447 61.602 1.000 14.926 93 TRP C O 1
ATOM 7340 N N . GLN C 1 94 ? 65.203 48.282 60.587 1.000 14.408 94 GLN C N 1
ATOM 7341 C CA . GLN C 1 94 ? 65.652 48.869 59.300 1.000 13.635 94 GLN C CA 1
ATOM 7342 C C . GLN C 1 94 ? 66.022 50.344 59.495 1.000 15.443 94 GLN C C 1
ATOM 7343 O O . GLN C 1 94 ? 66.978 50.803 58.860 1.000 15.012 94 GLN C O 1
ATOM 7349 N N . VAL C 1 95 ? 65.273 51.055 60.333 1.000 13.593 95 VAL C N 1
ATOM 7350 C CA . VAL C 1 95 ? 65.599 52.469 60.673 1.000 14.519 95 VAL C CA 1
ATOM 7351 C C . VAL C 1 95 ? 66.967 52.509 61.373 1.000 14.995 95 VAL C C 1
ATOM 7352 O O . VAL C 1 95 ? 67.815 53.332 60.975 1.000 12.977 95 VAL C O 1
ATOM 7356 N N . ALA C 1 96 ? 67.209 51.628 62.335 1.000 15.141 96 ALA C N 1
ATOM 7357 C CA . ALA C 1 96 ? 68.524 51.512 63.010 1.000 13.657 96 ALA C CA 1
ATOM 7358 C C . ALA C 1 96 ? 69.623 51.276 61.964 1.000 14.754 96 ALA C C 1
ATOM 7359 O O . ALA C 1 96 ? 70.665 51.944 62.014 1.000 14.101 96 ALA C O 1
ATOM 7361 N N . GLY C 1 97 ? 69.390 50.356 61.027 1.000 14.141 97 GLY C N 1
ATOM 7362 C CA . GLY C 1 97 ? 70.425 49.905 60.085 1.000 14.012 97 GLY C CA 1
ATOM 7363 C C . GLY C 1 97 ? 70.704 50.914 58.979 1.000 15.932 97 GLY C C 1
ATOM 7364 O O . GLY C 1 97 ? 71.851 50.948 58.489 1.000 16.267 97 GLY C O 1
ATOM 7365 N N . ASP C 1 98 ? 69.717 51.708 58.547 1.000 15.232 98 ASP C N 1
ATOM 7366 C CA . ASP C 1 98 ? 69.916 52.479 57.289 1.000 15.447 98 ASP C CA 1
ATOM 7367 C C . ASP C 1 98 ? 68.996 53.694 57.130 1.000 15.224 98 ASP C C 1
ATOM 7368 O O . ASP C 1 98 ? 69.038 54.279 56.037 1.000 15.743 98 ASP C O 1
ATOM 7373 N N . ALA C 1 99 ? 68.237 54.132 58.139 1.000 13.924 99 ALA C N 1
ATOM 7374 C CA . ALA C 1 99 ? 67.320 55.278 57.926 1.000 14.313 99 ALA C CA 1
ATOM 7375 C C . ALA C 1 99 ? 67.004 56.000 59.234 1.000 15.047 99 ALA C C 1
ATOM 7376 O O . ALA C 1 99 ? 65.823 56.243 59.501 1.000 16.574 99 ALA C O 1
ATOM 7378 N N . ASN C 1 100 ? 68.016 56.372 60.017 1.000 14.007 100 ASN C N 1
ATOM 7379 C CA . ASN C 1 100 ? 67.747 57.068 61.302 1.000 13.422 100 ASN C CA 1
ATOM 7380 C C . ASN C 1 100 ? 68.480 58.410 61.361 1.000 14.286 100 ASN C C 1
ATOM 7381 O O . ASN C 1 100 ? 69.449 58.633 60.599 1.000 14.520 100 ASN C O 1
ATOM 7386 N N . LEU C 1 101 ? 68.040 59.271 62.277 1.000 14.356 101 LEU C N 1
ATOM 7387 C CA . LEU C 1 101 ? 68.422 60.701 62.281 1.000 13.771 101 LEU C CA 1
ATOM 7388 C C . LEU C 1 101 ? 69.823 60.934 62.853 1.000 14.086 101 LEU C C 1
ATOM 7389 O O . LEU C 1 101 ? 70.285 62.084 62.774 1.000 15.728 101 LEU C O 1
ATOM 7394 N N . SER C 1 102 ? 70.500 59.906 63.369 1.000 13.705 102 SER C N 1
ATOM 7395 C CA . SER C 1 102 ? 71.927 60.023 63.776 1.000 13.826 102 SER C CA 1
ATOM 7396 C C . SER C 1 102 ? 72.826 60.015 62.541 1.000 13.828 102 SER C C 1
ATOM 7397 O O . SER C 1 102 ? 73.978 60.468 62.657 1.000 14.829 102 SER C O 1
ATOM 7400 N N . GLY C 1 103 ? 72.353 59.440 61.433 1.000 14.678 103 GLY C N 1
ATOM 7401 C CA . GLY C 1 103 ? 73.183 59.185 60.238 1.000 13.942 103 GLY C CA 1
ATOM 7402 C C . GLY C 1 103 ? 74.034 57.930 60.380 1.000 14.401 103 GLY C C 1
ATOM 7403 O O . GLY C 1 103 ? 74.762 57.621 59.429 1.000 13.788 103 GLY C O 1
ATOM 7404 N N . HIS C 1 104 ? 73.942 57.200 61.497 1.000 13.073 104 HIS C N 1
ATOM 7405 C CA . HIS C 1 104 ? 74.808 56.026 61.749 1.000 14.167 104 HIS C CA 1
ATOM 7406 C C . HIS C 1 104 ? 74.079 54.729 61.410 1.000 15.814 104 HIS C C 1
ATOM 7407 O O . HIS C 1 104 ? 72.827 54.672 61.443 1.000 14.388 104 HIS C O 1
ATOM 7414 N N . THR C 1 105 ? 74.875 53.704 61.119 1.000 14.224 105 THR C N 1
ATOM 7415 C CA . THR C 1 105 ? 74.398 52.311 61.007 1.000 14.704 105 THR C CA 1
ATOM 7416 C C . THR C 1 105 ? 74.414 51.701 62.402 1.000 14.775 105 THR C C 1
ATOM 7417 O O . THR C 1 105 ? 75.493 51.687 63.032 1.000 15.018 105 THR C O 1
ATOM 7421 N N . TYR C 1 106 ? 73.269 51.224 62.878 1.000 14.218 106 TYR C N 1
ATOM 7422 C CA . TYR C 1 106 ? 73.159 50.627 64.220 1.000 14.624 106 TYR C CA 1
ATOM 7423 C C . TYR C 1 106 ? 72.513 49.257 64.180 1.000 15.051 106 TYR C C 1
ATOM 7424 O O . TYR C 1 106 ? 71.611 48.992 63.384 1.000 15.587 106 TYR C O 1
ATOM 7433 N N . PRO C 1 107 ? 72.915 48.388 65.132 1.000 15.609 107 PRO C N 1
ATOM 7434 C CA . PRO C 1 107 ? 72.140 47.198 65.438 1.000 16.147 107 PRO C CA 1
ATOM 7435 C C . PRO C 1 107 ? 70.885 47.620 66.206 1.000 16.616 107 PRO C C 1
ATOM 7436 O O . PRO C 1 107 ? 70.742 48.787 66.607 1.000 16.755 107 PRO C O 1
ATOM 7440 N N . ASP C 1 108 ? 70.001 46.659 66.422 1.000 16.971 108 ASP C N 1
ATOM 7441 C CA . ASP C 1 108 ? 68.609 46.917 66.843 1.000 17.699 108 ASP C CA 1
ATOM 7442 C C . ASP C 1 108 ? 68.547 46.934 68.369 1.000 16.892 108 ASP C C 1
ATOM 7443 O O . ASP C 1 108 ? 68.107 45.936 68.970 1.000 18.751 108 ASP C O 1
ATOM 7448 N N . GLN C 1 109 ? 69.001 48.037 68.975 1.000 16.073 109 GLN C N 1
ATOM 7449 C CA . GLN C 1 109 ? 69.171 48.166 70.444 1.000 17.090 109 GLN C CA 1
ATOM 7450 C C . GLN C 1 109 ? 68.711 49.551 70.918 1.000 15.695 109 GLN C C 1
ATOM 7451 O O . GLN C 1 109 ? 69.217 50.033 71.964 1.000 17.176 109 GLN C O 1
ATOM 7457 N N . SER C 1 110 ? 67.739 50.147 70.231 1.000 17.565 110 SER C N 1
ATOM 7458 C CA . SER C 1 110 ? 67.173 51.476 70.586 1.000 17.086 110 SER C CA 1
ATOM 7459 C C . SER C 1 110 ? 68.306 52.496 70.727 1.000 15.700 110 SER C C 1
ATOM 7460 O O . SER C 1 110 ? 68.295 53.277 71.696 1.000 17.849 110 SER C O 1
ATOM 7463 N N . LEU C 1 111 ? 69.226 52.536 69.772 1.000 14.782 111 LEU C N 1
ATOM 7464 C CA . LEU C 1 111 ? 70.397 53.455 69.809 1.000 14.713 111 LEU C CA 1
ATOM 7465 C C . LEU C 1 111 ? 70.101 54.770 69.090 1.000 15.378 111 LEU C C 1
ATOM 7466 O O . LEU C 1 111 ? 70.774 55.757 69.393 1.000 15.607 111 LEU C O 1
ATOM 7471 N N . TYR C 1 112 ? 69.159 54.778 68.158 1.000 14.275 112 TYR C N 1
ATOM 7472 C CA . TYR C 1 112 ? 68.910 55.949 67.279 1.000 13.828 112 TYR C CA 1
ATOM 7473 C C . TYR C 1 112 ? 68.005 56.955 67.986 1.000 14.035 112 TYR C C 1
ATOM 7474 O O . TYR C 1 112 ? 67.323 56.632 68.968 1.000 13.531 112 TYR C O 1
ATOM 7483 N N . PRO C 1 113 ? 67.983 58.221 67.521 1.000 13.376 113 PRO C N 1
ATOM 7484 C CA . PRO C 1 113 ? 67.109 59.240 68.110 1.000 13.102 113 PRO C CA 1
ATOM 7485 C C . PRO C 1 113 ? 65.621 58.882 67.984 1.000 13.388 113 PRO C C 1
ATOM 7486 O O . PRO C 1 113 ? 65.189 58.451 66.938 1.000 13.982 113 PRO C O 1
ATOM 7490 N N . ALA C 1 114 ? 64.867 59.138 69.050 1.000 13.117 114 ALA C N 1
ATOM 7491 C CA . ALA C 1 114 ? 63.481 58.657 69.255 1.000 13.928 114 ALA C CA 1
ATOM 7492 C C . ALA C 1 114 ? 62.498 59.229 68.223 1.000 13.917 114 ALA C C 1
ATOM 7493 O O . ALA C 1 114 ? 61.399 58.660 68.116 1.000 14.344 114 ALA C O 1
ATOM 7495 N N . ASN C 1 115 ? 62.841 60.297 67.496 1.000 12.802 115 ASN C N 1
ATOM 7496 C CA . ASN C 1 115 ? 61.940 60.854 66.450 1.000 13.636 115 ASN C CA 1
ATOM 7497 C C . ASN C 1 115 ? 62.257 60.247 65.075 1.000 12.798 115 ASN C C 1
ATOM 7498 O O . ASN C 1 115 ? 61.655 60.695 64.079 1.000 13.817 115 ASN C O 1
ATOM 7503 N N . SER C 1 116 ? 63.120 59.227 64.983 1.000 12.526 116 SER C N 1
ATOM 7504 C CA . SER C 1 116 ? 63.539 58.657 63.679 1.000 12.650 116 SER C CA 1
ATOM 7505 C C . SER C 1 116 ? 62.369 57.947 62.976 1.000 12.698 116 SER C C 1
ATOM 7506 O O . SER C 1 116 ? 62.169 58.178 61.766 1.000 13.599 116 SER C O 1
ATOM 7509 N N . VAL C 1 117 ? 61.632 57.088 63.677 1.000 13.692 117 VAL C N 1
ATOM 7510 C CA . VAL C 1 117 ? 60.528 56.340 63.016 1.000 12.373 117 VAL C CA 1
ATOM 7511 C C . VAL C 1 117 ? 59.434 57.329 62.606 1.000 11.805 117 VAL C C 1
ATOM 7512 O O . VAL C 1 117 ? 58.965 57.260 61.475 1.000 14.006 117 VAL C O 1
ATOM 7516 N N . PRO C 1 118 ? 59.006 58.303 63.451 1.000 11.735 118 PRO C N 1
ATOM 7517 C CA . PRO C 1 118 ? 58.057 59.317 62.979 1.000 12.550 118 PRO C CA 1
ATOM 7518 C C . PRO C 1 118 ? 58.482 59.999 61.672 1.000 12.887 118 PRO C C 1
ATOM 7519 O O . PRO C 1 118 ? 57.650 60.195 60.799 1.000 13.172 118 PRO C O 1
ATOM 7523 N N . GLN C 1 119 ? 59.766 60.340 61.521 1.000 12.836 119 GLN C N 1
ATOM 7524 C CA . GLN C 1 119 ? 60.236 61.016 60.282 1.000 12.717 119 GLN C CA 1
ATOM 7525 C C . GLN C 1 119 ? 60.027 60.088 59.077 1.000 12.156 119 GLN C C 1
ATOM 7526 O O . GLN C 1 119 ? 59.631 60.564 58.002 1.000 13.208 119 GLN C O 1
ATOM 7532 N N . VAL C 1 120 ? 60.266 58.794 59.242 1.000 12.184 120 VAL C N 1
ATOM 7533 C CA . VAL C 1 120 ? 60.094 57.839 58.109 1.000 12.664 120 VAL C CA 1
ATOM 7534 C C . VAL C 1 120 ? 58.592 57.649 57.845 1.000 12.728 120 VAL C C 1
ATOM 7535 O O . VAL C 1 120 ? 58.209 57.490 56.670 1.000 13.790 120 VAL C O 1
ATOM 7539 N N . VAL C 1 121 ? 57.748 57.673 58.874 1.000 12.270 121 VAL C N 1
ATOM 7540 C CA . VAL C 1 121 ? 56.273 57.623 58.648 1.000 12.098 121 VAL C CA 1
ATOM 7541 C C . VAL C 1 121 ? 55.871 58.811 57.756 1.000 11.710 121 VAL C C 1
ATOM 7542 O O . VAL C 1 121 ? 55.150 58.621 56.758 1.000 12.586 121 VAL C O 1
ATOM 7546 N N . ARG C 1 122 ? 56.316 60.018 58.105 1.000 11.556 122 ARG C N 1
ATOM 7547 C CA . ARG C 1 122 ? 55.984 61.244 57.341 1.000 11.987 122 ARG C CA 1
ATOM 7548 C C . ARG C 1 122 ? 56.511 61.097 55.908 1.000 12.050 122 ARG C C 1
ATOM 7549 O O . ARG C 1 122 ? 55.790 61.476 54.958 1.000 12.622 122 ARG C O 1
ATOM 7557 N N . ARG C 1 123 ? 57.719 60.558 55.755 1.000 12.687 123 ARG C N 1
ATOM 7558 C CA . ARG C 1 123 ? 58.346 60.376 54.425 1.000 13.238 123 ARG C CA 1
ATOM 7559 C C . ARG C 1 123 ? 57.495 59.418 53.591 1.000 13.163 123 ARG C C 1
ATOM 7560 O O . ARG C 1 123 ? 57.227 59.719 52.414 1.000 13.724 123 ARG C O 1
ATOM 7568 N N . ILE C 1 124 ? 57.122 58.277 54.160 1.000 13.162 124 ILE C N 1
ATOM 7569 C CA . ILE C 1 124 ? 56.326 57.257 53.415 1.000 13.236 124 ILE C CA 1
ATOM 7570 C C . ILE C 1 124 ? 54.989 57.886 53.005 1.000 12.468 124 ILE C C 1
ATOM 7571 O O . ILE C 1 124 ? 54.603 57.754 51.844 1.000 13.601 124 ILE C O 1
ATOM 7576 N N . ASN C 1 125 ? 54.315 58.582 53.919 1.000 13.098 125 ASN C N 1
ATOM 7577 C CA . ASN C 1 125 ? 53.041 59.264 53.582 1.000 11.880 125 ASN C CA 1
ATOM 7578 C C . ASN C 1 125 ? 53.289 60.262 52.447 1.000 13.226 125 ASN C C 1
ATOM 7579 O O . ASN C 1 125 ? 52.499 60.303 51.493 1.000 14.152 125 ASN C O 1
ATOM 7584 N N . ASN C 1 126 ? 54.360 61.050 52.519 1.000 13.060 126 ASN C N 1
ATOM 7585 C CA . ASN C 1 126 ? 54.650 62.040 51.446 1.000 13.102 126 ASN C CA 1
ATOM 7586 C C . ASN C 1 126 ? 54.841 61.322 50.102 1.000 13.124 126 ASN C C 1
ATOM 7587 O O . ASN C 1 126 ? 54.408 61.844 49.074 1.000 13.990 126 ASN C O 1
ATOM 7592 N N . ALA C 1 127 ? 55.539 60.196 50.097 1.000 12.682 127 ALA C N 1
ATOM 7593 C CA . ALA C 1 127 ? 55.832 59.432 48.859 1.000 13.169 127 ALA C CA 1
ATOM 7594 C C . ALA C 1 127 ? 54.531 58.864 48.280 1.000 14.614 127 ALA C C 1
ATOM 7595 O O . ALA C 1 127 ? 54.339 58.934 47.045 1.000 15.364 127 ALA C O 1
ATOM 7597 N N . LEU C 1 128 ? 53.663 58.329 49.137 1.000 14.469 128 LEU C N 1
ATOM 7598 C CA . LEU C 1 128 ? 52.362 57.768 48.699 1.000 14.605 128 LEU C CA 1
ATOM 7599 C C . LEU C 1 128 ? 51.480 58.914 48.192 1.000 14.748 128 LEU C C 1
ATOM 7600 O O . LEU C 1 128 ? 50.784 58.735 47.166 1.000 15.775 128 LEU C O 1
ATOM 7605 N N . GLN C 1 129 ? 51.522 60.078 48.841 1.000 13.937 129 GLN C N 1
ATOM 7606 C CA . GLN C 1 129 ? 50.771 61.269 48.369 1.000 15.186 129 GLN C CA 1
ATOM 7607 C C . GLN C 1 129 ? 51.253 61.661 46.969 1.000 14.895 129 GLN C C 1
ATOM 7608 O O . GLN C 1 129 ? 50.409 62.027 46.123 1.000 15.456 129 GLN C O 1
ATOM 7614 N N . ARG C 1 130 ? 52.557 61.632 46.719 1.000 14.314 130 ARG C N 1
ATOM 7615 C CA . ARG C 1 130 ? 53.062 62.022 45.384 1.000 12.849 130 ARG C CA 1
ATOM 7616 C C . ARG C 1 130 ? 52.558 61.010 44.345 1.000 14.606 130 ARG C C 1
ATOM 7617 O O . ARG C 1 130 ? 52.111 61.435 43.266 1.000 15.496 130 ARG C O 1
ATOM 7625 N N . ALA C 1 131 ? 52.626 59.719 44.646 1.000 15.136 131 ALA C N 1
ATOM 7626 C CA . ALA C 1 131 ? 52.152 58.661 43.720 1.000 15.000 131 ALA C CA 1
ATOM 7627 C C . ALA C 1 131 ? 50.661 58.882 43.441 1.000 16.486 131 ALA C C 1
ATOM 7628 O O . ALA C 1 131 ? 50.247 58.769 42.267 1.000 17.988 131 ALA C O 1
ATOM 7630 N N . ASP C 1 132 ? 49.891 59.231 44.469 1.000 16.036 132 ASP C N 1
ATOM 7631 C CA . ASP C 1 132 ? 48.438 59.530 44.367 1.000 15.891 132 ASP C CA 1
ATOM 7632 C C . ASP C 1 132 ? 48.212 60.747 43.452 1.000 17.734 132 ASP C C 1
ATOM 7633 O O . ASP C 1 132 ? 47.314 60.696 42.577 1.000 17.628 132 ASP C O 1
ATOM 7638 N N . GLN C 1 133 ? 48.983 61.819 43.640 1.000 14.761 133 GLN C N 1
ATOM 7639 C CA . GLN C 1 133 ? 48.887 63.060 42.831 1.000 16.187 133 GLN C CA 1
ATOM 7640 C C . GLN C 1 133 ? 49.197 62.755 41.362 1.000 17.282 133 GLN C C 1
ATOM 7641 O O . GLN C 1 133 ? 48.482 63.249 40.478 1.000 19.286 133 GLN C O 1
ATOM 7647 N N . ILE C 1 134 ? 50.262 62.002 41.115 1.000 16.501 134 ILE C N 1
ATOM 7648 C CA . ILE C 1 134 ? 50.694 61.640 39.742 1.000 18.734 134 ILE C CA 1
ATOM 7649 C C . ILE C 1 134 ? 49.599 60.776 39.105 1.000 19.547 134 ILE C C 1
ATOM 7650 O O . ILE C 1 134 ? 49.245 61.035 37.928 1.000 19.536 134 ILE C O 1
ATOM 7655 N N . ALA C 1 135 ? 49.089 59.781 39.831 1.000 18.463 135 ALA C N 1
ATOM 7656 C CA . ALA C 1 135 ? 48.055 58.859 39.306 1.000 18.496 135 ALA C CA 1
ATOM 7657 C C . ALA C 1 135 ? 46.861 59.688 38.830 1.000 21.096 135 ALA C C 1
ATOM 7658 O O . ALA C 1 135 ? 46.322 59.387 37.732 1.000 21.203 135 ALA C O 1
ATOM 7660 N N . LYS C 1 136 ? 46.489 60.724 39.586 1.000 19.258 136 LYS C N 1
ATOM 7661 C CA . LYS C 1 136 ? 45.306 61.563 39.271 1.000 20.417 136 LYS C CA 1
ATOM 7662 C C . LYS C 1 136 ? 45.534 62.299 37.945 1.000 23.669 136 LYS C C 1
ATOM 7663 O O . LYS C 1 136 ? 44.631 62.252 37.078 1.000 24.475 136 LYS C O 1
ATOM 7669 N N . ILE C 1 137 ? 46.678 62.960 37.760 1.000 20.014 137 ILE C N 1
ATOM 7670 C CA . ILE C 1 137 ? 46.915 63.744 36.510 1.000 23.031 137 ILE C CA 1
ATOM 7671 C C . ILE C 1 137 ? 47.117 62.784 35.328 1.000 23.603 137 ILE C C 1
ATOM 7672 O O . ILE C 1 137 ? 46.856 63.221 34.187 1.000 26.337 137 ILE C O 1
ATOM 7677 N N . GLU C 1 138 ? 47.552 61.538 35.569 1.000 21.764 138 GLU C N 1
ATOM 7678 C CA . GLU C 1 138 ? 47.783 60.524 34.502 1.000 21.522 138 GLU C CA 1
ATOM 7679 C C . GLU C 1 138 ? 46.499 59.741 34.192 1.000 23.319 138 GLU C C 1
ATOM 7680 O O . GLU C 1 138 ? 46.534 58.933 33.254 1.000 25.102 138 GLU C O 1
ATOM 7686 N N . GLY C 1 139 ? 45.426 59.936 34.959 1.000 24.325 139 GLY C N 1
ATOM 7687 C CA . GLY C 1 139 ? 44.178 59.156 34.844 1.000 24.746 139 GLY C CA 1
ATOM 7688 C C . GLY C 1 139 ? 44.413 57.680 35.105 1.000 28.562 139 GLY C C 1
ATOM 7689 O O . GLY C 1 139 ? 43.722 56.849 34.492 1.000 28.946 139 GLY C O 1
ATOM 7690 N N . ASP C 1 140 ? 45.355 57.357 35.996 1.000 24.759 140 ASP C N 1
ATOM 7691 C CA . ASP C 1 140 ? 45.712 55.969 36.386 1.000 25.787 140 ASP C CA 1
ATOM 7692 C C . ASP C 1 140 ? 44.830 55.562 37.574 1.000 29.227 140 ASP C C 1
ATOM 7693 O O . ASP C 1 140 ? 45.008 56.133 38.661 1.000 23.829 140 ASP C O 1
ATOM 7698 N N . THR C 1 141 ? 43.900 54.623 37.371 1.000 27.794 141 THR C N 1
ATOM 7699 C CA . THR C 1 141 ? 42.951 54.152 38.415 1.000 29.005 141 THR C CA 1
ATOM 7700 C C . THR C 1 141 ? 43.262 52.699 38.786 1.000 28.058 141 THR C C 1
ATOM 7701 O O . THR C 1 141 ? 42.415 52.072 39.455 1.000 34.041 141 THR C O 1
ATOM 7705 N N . SER C 1 142 ? 44.446 52.201 38.434 1.000 27.521 142 SER C N 1
ATOM 7706 C CA . SER C 1 142 ? 44.865 50.791 38.651 1.000 30.746 142 SER C CA 1
ATOM 7707 C C . SER C 1 142 ? 45.099 50.510 40.143 1.000 30.836 142 SER C C 1
ATOM 7708 O O . SER C 1 142 ? 44.996 49.335 40.540 1.000 30.506 142 SER C O 1
ATOM 7711 N N . VAL C 1 143 ? 45.425 51.533 40.943 1.000 27.120 143 VAL C N 1
ATOM 7712 C CA . VAL C 1 143 ? 45.548 51.407 42.425 1.000 22.801 143 VAL C CA 1
ATOM 7713 C C . VAL C 1 143 ? 44.361 52.128 43.061 1.000 22.653 143 VAL C C 1
ATOM 7714 O O . VAL C 1 143 ? 44.232 53.344 42.845 1.000 21.400 143 VAL C O 1
ATOM 7718 N N . GLU C 1 144 ? 43.551 51.411 43.848 1.000 23.837 144 GLU C N 1
ATOM 7719 C CA . GLU C 1 144 ? 42.324 51.962 44.479 1.000 27.496 144 GLU C CA 1
ATOM 7720 C C . GLU C 1 144 ? 42.714 52.940 45.591 1.000 23.477 144 GLU C C 1
ATOM 7721 O O . GLU C 1 144 ? 42.104 54.024 45.674 1.000 24.839 144 GLU C O 1
ATOM 7727 N N . ASN C 1 145 ? 43.697 52.574 46.413 1.000 22.716 145 ASN C N 1
ATOM 7728 C CA . ASN C 1 145 ? 44.085 53.390 47.596 1.000 20.903 145 ASN C CA 1
ATOM 7729 C C . ASN C 1 145 ? 45.607 53.518 47.674 1.000 17.959 145 ASN C C 1
ATOM 7730 O O . ASN C 1 145 ? 46.271 52.586 48.144 1.000 19.017 145 ASN C O 1
ATOM 7735 N N . TRP C 1 146 ? 46.144 54.662 47.253 1.000 17.108 146 TRP C N 1
ATOM 7736 C CA . TRP C 1 146 ? 47.595 54.934 47.364 1.000 16.204 146 TRP C CA 1
ATOM 7737 C C . TRP C 1 146 ? 47.984 55.115 48.836 1.000 14.742 146 TRP C C 1
ATOM 7738 O O . TRP C 1 146 ? 49.117 54.757 49.197 1.000 15.748 146 TRP C O 1
ATOM 7749 N N . LEU C 1 147 ? 47.090 55.682 49.642 1.000 16.591 147 LEU C N 1
ATOM 7750 C CA . LEU C 1 147 ? 47.388 55.981 51.070 1.000 17.587 147 LEU C CA 1
ATOM 7751 C C . LEU C 1 147 ? 47.140 54.711 51.887 1.000 15.264 147 LEU C C 1
ATOM 7752 O O . LEU C 1 147 ? 46.220 54.679 52.709 1.000 16.208 147 LEU C O 1
ATOM 7757 N N . ALA C 1 148 ? 47.953 53.684 51.637 1.000 16.983 148 ALA C N 1
ATOM 7758 C CA . ALA C 1 148 ? 47.943 52.428 52.409 1.000 17.039 148 ALA C CA 1
ATOM 7759 C C . ALA C 1 148 ? 48.267 52.765 53.862 1.000 15.802 148 ALA C C 1
ATOM 7760 O O . ALA C 1 148 ? 49.153 53.586 54.131 1.000 15.795 148 ALA C O 1
ATOM 7762 N N . PRO C 1 149 ? 47.584 52.134 54.836 1.000 14.040 149 PRO C N 1
ATOM 7763 C CA . PRO C 1 149 ? 47.900 52.338 56.243 1.000 13.818 149 PRO C CA 1
ATOM 7764 C C . PRO C 1 149 ? 49.317 51.883 56.587 1.000 14.171 149 PRO C C 1
ATOM 7765 O O . PRO C 1 149 ? 49.766 50.854 56.099 1.000 15.655 149 PRO C O 1
ATOM 7769 N N . ILE C 1 150 ? 49.975 52.662 57.439 1.000 13.372 150 ILE C N 1
ATOM 7770 C CA . ILE C 1 150 ? 51.354 52.394 57.921 1.000 13.862 150 ILE C CA 1
ATOM 7771 C C . ILE C 1 150 ? 51.266 51.847 59.337 1.000 13.643 150 ILE C C 1
ATOM 7772 O O . ILE C 1 150 ? 50.675 52.512 60.213 1.000 14.392 150 ILE C O 1
ATOM 7777 N N . VAL C 1 151 ? 51.852 50.675 59.560 1.000 14.616 151 VAL C N 1
ATOM 7778 C CA . VAL C 1 151 ? 52.045 50.106 60.921 1.000 13.779 151 VAL C CA 1
ATOM 7779 C C . VAL C 1 151 ? 53.515 50.311 61.273 1.000 13.369 151 VAL C C 1
ATOM 7780 O O . VAL C 1 151 ? 54.375 49.804 60.532 1.000 15.410 151 VAL C O 1
ATOM 7784 N N . ALA C 1 152 ? 53.787 51.062 62.335 1.000 13.091 152 ALA C N 1
ATOM 7785 C CA . ALA C 1 152 ? 55.162 51.473 62.684 1.000 14.114 152 ALA C CA 1
ATOM 7786 C C . ALA C 1 152 ? 55.584 50.932 64.049 1.000 14.523 152 ALA C C 1
ATOM 7787 O O . ALA C 1 152 ? 54.758 50.671 64.924 1.000 15.092 152 ALA C O 1
ATOM 7789 N N . ASP C 1 153 ? 56.897 50.862 64.206 1.000 15.465 153 ASP C N 1
ATOM 7790 C CA . ASP C 1 153 ? 57.610 50.265 65.349 1.000 14.972 153 ASP C CA 1
ATOM 7791 C C . ASP C 1 153 ? 57.817 51.316 66.440 1.000 15.635 153 ASP C C 1
ATOM 7792 O O . ASP C 1 153 ? 58.596 52.261 66.214 1.000 17.585 153 ASP C O 1
ATOM 7797 N N . GLY C 1 154 ? 57.172 51.139 67.592 1.000 14.358 154 GLY C N 1
ATOM 7798 C CA . GLY C 1 154 ? 57.394 51.956 68.799 1.000 15.072 154 GLY C CA 1
ATOM 7799 C C . GLY C 1 154 ? 58.474 51.390 69.716 1.000 14.859 154 GLY C C 1
ATOM 7800 O O . GLY C 1 154 ? 58.705 51.968 70.779 1.000 16.009 154 GLY C O 1
ATOM 7801 N N . GLU C 1 155 ? 59.087 50.271 69.333 1.000 16.644 155 GLU C N 1
ATOM 7802 C CA . GLU C 1 155 ? 60.131 49.573 70.137 1.000 15.629 155 GLU C CA 1
ATOM 7803 C C . GLU C 1 155 ? 59.620 49.416 71.572 1.000 16.764 155 GLU C C 1
ATOM 7804 O O . GLU C 1 155 ? 58.483 48.937 71.743 1.000 17.784 155 GLU C O 1
ATOM 7810 N N . ALA C 1 156 ? 60.425 49.797 72.561 1.000 17.023 156 ALA C N 1
ATOM 7811 C CA . ALA C 1 156 ? 60.077 49.738 73.997 1.000 21.289 156 ALA C CA 1
ATOM 7812 C C . ALA C 1 156 ? 59.761 51.155 74.492 1.000 21.700 156 ALA C C 1
ATOM 7813 O O . ALA C 1 156 ? 59.781 51.365 75.715 1.000 25.967 156 ALA C O 1
ATOM 7815 N N . GLY C 1 157 ? 59.527 52.098 73.576 1.000 20.183 157 GLY C N 1
ATOM 7816 C CA . GLY C 1 157 ? 59.096 53.469 73.902 1.000 19.140 157 GLY C CA 1
ATOM 7817 C C . GLY C 1 157 ? 60.234 54.416 74.256 1.000 20.197 157 GLY C C 1
ATOM 7818 O O . GLY C 1 157 ? 59.919 55.559 74.622 1.000 20.984 157 GLY C O 1
ATOM 7819 N N . PHE C 1 158 ? 61.500 53.998 74.191 1.000 18.854 158 PHE C N 1
ATOM 7820 C CA . PHE C 1 158 ? 62.672 54.887 74.423 1.000 17.987 158 PHE C CA 1
ATOM 7821 C C . PHE C 1 158 ? 62.641 55.513 75.820 1.000 19.726 158 PHE C C 1
ATOM 7822 O O . PHE C 1 158 ? 63.081 56.657 75.996 1.000 20.356 158 PHE C O 1
ATOM 7830 N N . GLY C 1 159 ? 62.155 54.769 76.803 1.000 17.667 159 GLY C N 1
ATOM 7831 C CA . GLY C 1 159 ? 62.228 55.200 78.206 1.000 18.264 159 GLY C CA 1
ATOM 7832 C C . GLY C 1 159 ? 60.980 54.822 78.964 1.000 19.288 159 GLY C C 1
ATOM 7833 O O . GLY C 1 159 ? 60.591 53.632 78.939 1.000 21.378 159 GLY C O 1
ATOM 7834 N N . GLY C 1 160 ? 60.370 55.812 79.604 1.000 18.127 160 GLY C N 1
ATOM 7835 C CA . GLY C 1 160 ? 59.205 55.631 80.475 1.000 18.439 160 GLY C CA 1
ATOM 7836 C C . GLY C 1 160 ? 57.901 55.899 79.750 1.000 16.317 160 GLY C C 1
ATOM 7837 O O . GLY C 1 160 ? 57.896 56.079 78.509 1.000 16.163 160 GLY C O 1
ATOM 7838 N N . ALA C 1 161 ? 56.806 55.933 80.505 1.000 16.554 161 ALA C N 1
ATOM 7839 C CA . ALA C 1 161 ? 55.446 56.145 79.966 1.000 16.274 161 ALA C CA 1
ATOM 7840 C C . ALA C 1 161 ? 55.384 57.475 79.195 1.000 15.009 161 ALA C C 1
ATOM 7841 O O . ALA C 1 161 ? 54.631 57.543 78.221 1.000 15.012 161 ALA C O 1
ATOM 7843 N N . LEU C 1 162 ? 56.140 58.494 79.603 1.000 14.836 162 LEU C N 1
ATOM 7844 C CA . LEU C 1 162 ? 56.096 59.811 78.912 1.000 14.842 162 LEU C CA 1
ATOM 7845 C C . LEU C 1 162 ? 56.848 59.728 77.581 1.000 14.180 162 LEU C C 1
ATOM 7846 O O . LEU C 1 162 ? 56.425 60.405 76.635 1.000 14.050 162 LEU C O 1
ATOM 7851 N N . ASN C 1 163 ? 57.930 58.943 77.507 1.000 14.254 163 ASN C N 1
ATOM 7852 C CA . ASN C 1 163 ? 58.643 58.714 76.221 1.000 13.819 163 ASN C CA 1
ATOM 7853 C C . ASN C 1 163 ? 57.712 57.967 75.259 1.000 15.105 163 ASN C C 1
ATOM 7854 O O . ASN C 1 163 ? 57.657 58.316 74.068 1.000 13.021 163 ASN C O 1
ATOM 7859 N N . VAL C 1 164 ? 56.973 56.979 75.766 1.000 13.879 164 VAL C N 1
ATOM 7860 C CA . VAL C 1 164 ? 55.961 56.237 74.961 1.000 13.822 164 VAL C CA 1
ATOM 7861 C C . VAL C 1 164 ? 54.954 57.245 74.419 1.000 12.597 164 VAL C C 1
ATOM 7862 O O . VAL C 1 164 ? 54.653 57.237 73.209 1.000 15.282 164 VAL C O 1
ATOM 7866 N N . TYR C 1 165 ? 54.416 58.076 75.309 1.000 13.209 165 TYR C N 1
ATOM 7867 C CA . TYR C 1 165 ? 53.366 59.067 74.966 1.000 12.719 165 TYR C CA 1
ATOM 7868 C C . TYR C 1 165 ? 53.862 59.928 73.794 1.000 12.754 165 TYR C C 1
ATOM 7869 O O . TYR C 1 165 ? 53.159 60.093 72.780 1.000 13.209 165 TYR C O 1
ATOM 7878 N N . GLU C 1 166 ? 55.063 60.488 73.923 1.000 12.725 166 GLU C N 1
ATOM 7879 C CA . GLU C 1 166 ? 55.611 61.417 72.913 1.000 11.843 166 GLU C CA 1
ATOM 7880 C C . GLU C 1 166 ? 55.884 60.692 71.597 1.000 12.614 166 GLU C C 1
ATOM 7881 O O . GLU C 1 166 ? 55.650 61.297 70.537 1.000 12.733 166 GLU C O 1
ATOM 7887 N N . LEU C 1 167 ? 56.341 59.442 71.631 1.000 12.465 167 LEU C N 1
ATOM 7888 C CA . LEU C 1 167 ? 56.588 58.693 70.377 1.000 11.810 167 LEU C CA 1
ATOM 7889 C C . LEU C 1 167 ? 55.247 58.437 69.683 1.000 11.643 167 LEU C C 1
ATOM 7890 O O . LEU C 1 167 ? 55.146 58.711 68.470 1.000 11.844 167 LEU C O 1
ATOM 7895 N N . GLN C 1 168 ? 54.230 57.993 70.415 1.000 13.204 168 GLN C N 1
ATOM 7896 C CA . GLN C 1 168 ? 52.897 57.751 69.807 1.000 12.545 168 GLN C CA 1
ATOM 7897 C C . GLN C 1 168 ? 52.372 59.064 69.202 1.000 12.620 168 GLN C C 1
ATOM 7898 O O . GLN C 1 168 ? 51.896 59.062 68.054 1.000 12.578 168 GLN C O 1
ATOM 7904 N N . LYS C 1 169 ? 52.468 60.165 69.940 1.000 12.285 169 LYS C N 1
ATOM 7905 C CA . LYS C 1 169 ? 51.995 61.483 69.451 1.000 12.130 169 LYS C CA 1
ATOM 7906 C C . LYS C 1 169 ? 52.730 61.845 68.151 1.000 13.196 169 LYS C C 1
ATOM 7907 O O . LYS C 1 169 ? 52.066 62.299 67.197 1.000 13.726 169 LYS C O 1
ATOM 7913 N N . ALA C 1 170 ? 54.050 61.655 68.087 1.000 12.212 170 ALA C N 1
ATOM 7914 C CA . ALA C 1 170 ? 54.836 62.002 66.876 1.000 11.894 170 ALA C CA 1
ATOM 7915 C C . ALA C 1 170 ? 54.471 61.059 65.724 1.000 12.554 170 ALA C C 1
ATOM 7916 O O . ALA C 1 170 ? 54.394 61.518 64.565 1.000 12.816 170 ALA C O 1
ATOM 7918 N N . LEU C 1 171 ? 54.242 59.771 65.998 1.000 12.180 171 LEU C N 1
ATOM 7919 C CA . LEU C 1 171 ? 53.828 58.824 64.928 1.000 11.404 171 LEU C CA 1
ATOM 7920 C C . LEU C 1 171 ? 52.486 59.285 64.345 1.000 11.441 171 LEU C C 1
ATOM 7921 O O . LEU C 1 171 ? 52.309 59.254 63.114 1.000 12.164 171 LEU C O 1
ATOM 7926 N N . ILE C 1 172 ? 51.565 59.715 65.196 1.000 12.608 172 ILE C N 1
ATOM 7927 C CA . ILE C 1 172 ? 50.221 60.193 64.762 1.000 11.732 172 ILE C CA 1
ATOM 7928 C C . ILE C 1 172 ? 50.382 61.475 63.942 1.000 13.625 172 ILE C C 1
ATOM 7929 O O . ILE C 1 172 ? 49.778 61.578 62.862 1.000 13.659 172 ILE C O 1
ATOM 7934 N N . ALA C 1 173 ? 51.190 62.420 64.405 1.000 12.824 173 ALA C N 1
ATOM 7935 C CA . ALA C 1 173 ? 51.402 63.684 63.668 1.000 13.657 173 ALA C CA 1
ATOM 7936 C C . ALA C 1 173 ? 51.881 63.364 62.242 1.000 13.529 173 ALA C C 1
ATOM 7937 O O . ALA C 1 173 ? 51.451 64.046 61.293 1.000 15.639 173 ALA C O 1
ATOM 7939 N N . ALA C 1 174 ? 52.711 62.335 62.090 1.000 13.918 174 ALA C N 1
ATOM 7940 C CA . ALA C 1 174 ? 53.327 61.921 60.807 1.000 12.353 174 ALA C CA 1
ATOM 7941 C C . ALA C 1 174 ? 52.332 61.122 59.959 1.000 13.220 174 ALA C C 1
ATOM 7942 O O . ALA C 1 174 ? 52.623 60.906 58.777 1.000 13.731 174 ALA C O 1
ATOM 7944 N N . GLY C 1 175 ? 51.216 60.666 60.531 1.000 13.220 175 GLY C N 1
ATOM 7945 C CA . GLY C 1 175 ? 50.147 59.975 59.788 1.000 13.891 175 GLY C CA 1
ATOM 7946 C C . GLY C 1 175 ? 50.175 58.464 59.933 1.000 13.225 175 GLY C C 1
ATOM 7947 O O . GLY C 1 175 ? 49.706 57.783 59.014 1.000 13.443 175 GLY C O 1
ATOM 7948 N N . VAL C 1 176 ? 50.658 57.928 61.050 1.000 13.615 176 VAL C N 1
ATOM 7949 C CA . VAL C 1 176 ? 50.679 56.459 61.285 1.000 12.637 176 VAL C CA 1
ATOM 7950 C C . VAL C 1 176 ? 49.238 55.934 61.420 1.000 13.144 176 VAL C C 1
ATOM 7951 O O . VAL C 1 176 ? 48.377 56.667 61.922 1.000 13.414 176 VAL C O 1
ATOM 7955 N N . ALA C 1 177 ? 49.011 54.670 61.047 1.000 12.649 177 ALA C N 1
ATOM 7956 C CA . ALA C 1 177 ? 47.698 53.996 61.211 1.000 13.241 177 ALA C CA 1
ATOM 7957 C C . ALA C 1 177 ? 47.733 53.103 62.455 1.000 14.371 177 ALA C C 1
ATOM 7958 O O . ALA C 1 177 ? 46.691 52.941 63.116 1.000 14.323 177 ALA C O 1
ATOM 7960 N N . GLY C 1 178 ? 48.883 52.512 62.747 1.000 13.943 178 GLY C N 1
ATOM 7961 C CA . GLY C 1 178 ? 49.043 51.574 63.869 1.000 13.659 178 GLY C CA 1
ATOM 7962 C C . GLY C 1 178 ? 50.460 51.582 64.390 1.000 14.070 178 GLY C C 1
ATOM 7963 O O . GLY C 1 178 ? 51.369 51.927 63.633 1.000 14.136 178 GLY C O 1
ATOM 7964 N N . SER C 1 179 ? 50.642 51.237 65.656 1.000 14.054 179 SER C N 1
ATOM 7965 C CA . SER C 1 179 ? 51.985 51.214 66.277 1.000 14.272 179 SER C CA 1
ATOM 7966 C C . SER C 1 179 ? 52.093 50.020 67.218 1.000 13.145 179 SER C C 1
ATOM 7967 O O . SER C 1 179 ? 51.082 49.686 67.883 1.000 14.207 179 SER C O 1
ATOM 7970 N N . HIS C 1 180 ? 53.283 49.425 67.286 1.000 13.640 180 HIS C N 1
ATOM 7971 C CA . HIS C 1 180 ? 53.538 48.270 68.175 1.000 13.438 180 HIS C CA 1
ATOM 7972 C C . HIS C 1 180 ? 54.542 48.614 69.268 1.000 14.077 180 HIS C C 1
ATOM 7973 O O . HIS C 1 180 ? 55.480 49.424 69.051 1.000 14.651 180 HIS C O 1
ATOM 7980 N N . TRP C 1 181 ? 54.355 47.964 70.410 1.000 14.512 181 TRP C N 1
ATOM 7981 C CA . TRP C 1 181 ? 55.000 48.302 71.699 1.000 14.066 181 TRP C CA 1
ATOM 7982 C C . TRP C 1 181 ? 55.355 46.998 72.398 1.000 14.834 181 TRP C C 1
ATOM 7983 O O . TRP C 1 181 ? 54.434 46.162 72.538 1.000 16.640 181 TRP C O 1
ATOM 7994 N N . GLU C 1 182 ? 56.606 46.834 72.821 1.000 16.396 182 GLU C N 1
ATOM 7995 C CA . GLU C 1 182 ? 57.081 45.529 73.354 1.000 16.965 182 GLU C CA 1
ATOM 7996 C C . GLU C 1 182 ? 57.477 45.653 74.828 1.000 18.376 182 GLU C C 1
ATOM 7997 O O . GLU C 1 182 ? 57.885 46.751 75.285 1.000 16.335 182 GLU C O 1
ATOM 8003 N N . ASP C 1 183 ? 57.430 44.516 75.523 1.000 16.274 183 ASP C N 1
ATOM 8004 C CA . ASP C 1 183 ? 57.604 44.429 76.990 1.000 16.962 183 ASP C CA 1
ATOM 8005 C C . ASP C 1 183 ? 59.079 44.200 77.343 1.000 18.949 183 ASP C C 1
ATOM 8006 O O . ASP C 1 183 ? 59.355 43.397 78.252 1.000 17.224 183 ASP C O 1
ATOM 8011 N N . GLN C 1 184 ? 59.992 44.924 76.698 1.000 17.870 184 GLN C N 1
ATOM 8012 C CA . GLN C 1 184 ? 61.445 44.896 77.001 1.000 17.761 184 GLN C CA 1
ATOM 8013 C C . GLN C 1 184 ? 61.870 46.151 77.763 1.000 20.098 184 GLN C C 1
ATOM 8014 O O . GLN C 1 184 ? 61.215 47.209 77.620 1.000 19.379 184 GLN C O 1
ATOM 8020 N N . LEU C 1 185 ? 62.958 46.043 78.523 1.000 20.234 185 LEU C N 1
ATOM 8021 C CA . LEU C 1 185 ? 63.622 47.200 79.177 1.000 19.764 185 LEU C CA 1
ATOM 8022 C C . LEU C 1 185 ? 64.252 48.064 78.081 1.000 20.716 185 LEU C C 1
ATOM 8023 O O . LEU C 1 185 ? 65.079 47.531 77.339 1.000 20.590 185 LEU C O 1
ATOM 8028 N N . ALA C 1 186 ? 63.881 49.344 77.973 1.000 23.334 186 ALA C N 1
ATOM 8029 C CA . ALA C 1 186 ? 64.336 50.216 76.864 1.000 24.219 186 ALA C CA 1
ATOM 8030 C C . ALA C 1 186 ? 65.871 50.300 76.858 1.000 22.180 186 ALA C C 1
ATOM 8031 O O . ALA C 1 186 ? 66.444 50.231 75.748 1.000 23.379 186 ALA C O 1
ATOM 8033 N N . SER C 1 187 ? 66.515 50.371 78.034 1.000 20.227 187 SER C N 1
ATOM 8034 C CA . SER C 1 187 ? 67.995 50.509 78.149 1.000 20.757 187 SER C CA 1
ATOM 8035 C C . SER C 1 187 ? 68.725 49.263 77.639 1.000 21.323 187 SER C C 1
ATOM 8036 O O . SER C 1 187 ? 69.936 49.366 77.385 1.000 23.285 187 SER C O 1
ATOM 8039 N N . GLU C 1 188 ? 68.034 48.127 77.487 1.000 18.911 188 GLU C N 1
ATOM 8040 C CA . GLU C 1 188 ? 68.654 46.846 77.037 1.000 18.736 188 GLU C CA 1
ATOM 8041 C C . GLU C 1 188 ? 67.863 46.282 75.848 1.000 20.562 188 GLU C C 1
ATOM 8042 O O . GLU C 1 188 ? 67.956 45.061 75.607 1.000 19.879 188 GLU C O 1
ATOM 8048 N N . LYS C 1 189 ? 67.124 47.130 75.125 1.000 20.257 189 LYS C N 1
ATOM 8049 C CA . LYS C 1 189 ? 66.207 46.704 74.032 1.000 20.038 189 LYS C CA 1
ATOM 8050 C C . LYS C 1 189 ? 66.983 45.907 72.977 1.000 22.813 189 LYS C C 1
ATOM 8051 O O . LYS C 1 189 ? 68.139 46.303 72.647 1.000 19.793 189 LYS C O 1
ATOM 8057 N N . LYS C 1 190 ? 66.364 44.839 72.456 1.000 19.750 190 LYS C N 1
ATOM 8058 C CA . LYS C 1 190 ? 66.951 43.994 71.389 1.000 21.061 190 LYS C CA 1
ATOM 8059 C C . LYS C 1 190 ? 65.904 43.683 70.314 1.000 21.984 190 LYS C C 1
ATOM 8060 O O . LYS C 1 190 ? 64.704 43.563 70.635 1.000 20.005 190 LYS C O 1
ATOM 8066 N N . CYS C 1 191 ? 66.365 43.500 69.083 1.000 20.734 191 CYS C N 1
ATOM 8067 C CA . CYS C 1 191 ? 65.670 42.697 68.047 1.000 20.705 191 CYS C CA 1
ATOM 8068 C C . CYS C 1 191 ? 65.076 41.452 68.720 1.000 22.448 191 CYS C C 1
ATOM 8069 O O . CYS C 1 191 ? 65.755 40.860 69.579 1.000 20.169 191 CYS C O 1
ATOM 8072 N N . GLY C 1 192 ? 63.865 41.053 68.331 1.000 21.586 192 GLY C N 1
ATOM 8073 C CA . GLY C 1 192 ? 63.211 39.848 68.880 1.000 23.530 192 GLY C CA 1
ATOM 8074 C C . GLY C 1 192 ? 64.095 38.621 68.742 1.000 22.774 192 GLY C C 1
ATOM 8075 O O . GLY C 1 192 ? 63.942 37.688 69.552 1.000 22.423 192 GLY C O 1
ATOM 8076 N N . HIS C 1 193 ? 64.987 38.603 67.746 1.000 22.101 193 HIS C N 1
ATOM 8077 C CA . HIS C 1 193 ? 65.822 37.425 67.388 1.000 23.364 193 HIS C CA 1
ATOM 8078 C C . HIS C 1 193 ? 67.290 37.652 67.764 1.000 25.778 193 HIS C C 1
ATOM 8079 O O . HIS C 1 193 ? 68.130 36.849 67.320 1.000 24.635 193 HIS C O 1
ATOM 8086 N N . LEU C 1 194 ? 67.588 38.678 68.569 1.000 23.685 194 LEU C N 1
ATOM 8087 C CA . LEU C 1 194 ? 68.911 38.828 69.226 1.000 24.663 194 LEU C CA 1
ATOM 8088 C C . LEU C 1 194 ? 68.812 38.276 70.650 1.000 23.187 194 LEU C C 1
ATOM 8089 O O . LEU C 1 194 ? 67.684 38.151 71.175 1.000 22.999 194 LEU C O 1
ATOM 8094 N N . GLY C 1 195 ? 69.956 37.911 71.228 1.000 22.569 195 GLY C N 1
ATOM 8095 C CA . GLY C 1 195 ? 70.052 37.482 72.631 1.000 25.212 195 GLY C CA 1
ATOM 8096 C C . GLY C 1 195 ? 70.117 38.675 73.565 1.000 22.581 195 GLY C C 1
ATOM 8097 O O . GLY C 1 195 ? 70.108 39.837 73.062 1.000 24.236 195 GLY C O 1
ATOM 8098 N N . GLY C 1 196 ? 70.146 38.414 74.876 1.000 24.026 196 GLY C N 1
ATOM 8099 C CA . GLY C 1 196 ? 70.356 39.440 75.912 1.000 23.932 196 GLY C CA 1
ATOM 8100 C C . GLY C 1 196 ? 69.120 40.296 76.125 1.000 22.599 196 GLY C C 1
ATOM 8101 O O . GLY C 1 196 ? 69.267 41.490 76.469 1.000 24.068 196 GLY C O 1
ATOM 8102 N N . LYS C 1 197 ? 67.937 39.702 75.954 1.000 22.391 197 LYS C N 1
ATOM 8103 C CA . LYS C 1 197 ? 66.658 40.407 76.153 1.000 20.671 197 LYS C CA 1
ATOM 8104 C C . LYS C 1 197 ? 66.321 40.410 77.637 1.000 21.508 197 LYS C C 1
ATOM 8105 O O . LYS C 1 197 ? 66.502 39.375 78.309 1.000 22.480 197 LYS C O 1
ATOM 8111 N N . VAL C 1 198 ? 65.812 41.546 78.101 1.000 18.954 198 VAL C N 1
ATOM 8112 C CA . VAL C 1 198 ? 65.349 41.737 79.498 1.000 18.390 198 VAL C CA 1
ATOM 8113 C C . VAL C 1 198 ? 63.890 42.189 79.427 1.000 17.937 198 VAL C C 1
ATOM 8114 O O . VAL C 1 198 ? 63.620 43.254 78.832 1.000 18.434 198 VAL C O 1
ATOM 8118 N N . LEU C 1 199 ? 62.993 41.400 80.008 1.000 17.548 199 LEU C N 1
ATOM 8119 C CA . LEU C 1 199 ? 61.564 41.781 80.111 1.000 16.487 199 LEU C CA 1
ATOM 8120 C C . LEU C 1 199 ? 61.381 42.830 81.203 1.000 17.510 199 LEU C C 1
ATOM 8121 O O . LEU C 1 199 ? 62.191 42.895 82.142 1.000 16.424 199 LEU C O 1
ATOM 8126 N N . ILE C 1 200 ? 60.298 43.592 81.096 1.000 17.080 200 ILE C N 1
ATOM 8127 C CA . ILE C 1 200 ? 59.795 44.428 82.216 1.000 17.681 200 ILE C CA 1
ATOM 8128 C C . ILE C 1 200 ? 58.562 43.735 82.784 1.000 15.567 200 ILE C C 1
ATOM 8129 O O . ILE C 1 200 ? 58.023 42.813 82.172 1.000 16.558 200 ILE C O 1
ATOM 8134 N N . PRO C 1 201 ? 58.123 44.106 84.003 1.000 17.779 201 PRO C N 1
ATOM 8135 C CA . PRO C 1 201 ? 56.932 43.505 84.596 1.000 17.388 201 PRO C CA 1
ATOM 8136 C C . PRO C 1 201 ? 55.678 43.662 83.730 1.000 18.778 201 PRO C C 1
ATOM 8137 O O . PRO C 1 201 ? 55.550 44.640 83.005 1.000 18.691 201 PRO C O 1
ATOM 8141 N N . THR C 1 202 ? 54.765 42.700 83.832 1.000 19.346 202 THR C N 1
ATOM 8142 C CA . THR C 1 202 ? 53.489 42.712 83.080 1.000 18.109 202 THR C CA 1
ATOM 8143 C C . THR C 1 202 ? 52.818 44.081 83.261 1.000 17.809 202 THR C C 1
ATOM 8144 O O . THR C 1 202 ? 52.402 44.674 82.246 1.000 18.622 202 THR C O 1
ATOM 8148 N N . GLN C 1 203 ? 52.713 44.591 84.489 1.000 17.445 203 GLN C N 1
ATOM 8149 C CA . GLN C 1 203 ? 51.962 45.852 84.740 1.000 16.595 203 GLN C CA 1
ATOM 8150 C C . GLN C 1 203 ? 52.668 47.018 84.030 1.000 16.966 203 GLN C C 1
ATOM 8151 O O . GLN C 1 203 ? 51.978 47.945 83.592 1.000 16.913 203 GLN C O 1
ATOM 8157 N N . GLN C 1 204 ? 53.995 46.993 83.954 1.000 15.798 204 GLN C N 1
ATOM 8158 C CA . GLN C 1 204 ? 54.758 48.080 83.296 1.000 16.214 204 GLN C CA 1
ATOM 8159 C C . GLN C 1 204 ? 54.393 48.111 81.806 1.000 17.666 204 GLN C C 1
ATOM 8160 O O . GLN C 1 204 ? 54.271 49.221 81.241 1.000 17.740 204 GLN C O 1
ATOM 8166 N N . HIS C 1 205 ? 54.182 46.957 81.172 1.000 17.070 205 HIS C N 1
ATOM 8167 C CA . HIS C 1 205 ? 53.805 46.948 79.744 1.000 15.574 205 HIS C CA 1
ATOM 8168 C C . HIS C 1 205 ? 52.357 47.420 79.590 1.000 15.823 205 HIS C C 1
ATOM 8169 O O . HIS C 1 205 ? 52.041 48.105 78.593 1.000 16.061 205 HIS C O 1
ATOM 8176 N N . ILE C 1 206 ? 51.489 47.078 80.531 1.000 15.684 206 ILE C N 1
ATOM 8177 C CA . ILE C 1 206 ? 50.104 47.621 80.513 1.000 16.052 206 ILE C CA 1
ATOM 8178 C C . ILE C 1 206 ? 50.181 49.153 80.608 1.000 16.444 206 ILE C C 1
ATOM 8179 O O . ILE C 1 206 ? 49.399 49.815 79.901 1.000 15.640 206 ILE C O 1
ATOM 8184 N N . ARG C 1 207 ? 51.101 49.706 81.408 1.000 15.767 207 ARG C N 1
ATOM 8185 C CA A ARG C 1 207 ? 51.319 51.179 81.490 0.500 15.479 207 ARG C CA 1
ATOM 8186 C CA B ARG C 1 207 ? 51.320 51.179 81.489 0.500 18.158 207 ARG C CA 1
ATOM 8187 C C . ARG C 1 207 ? 51.697 51.706 80.096 1.000 15.489 207 ARG C C 1
ATOM 8188 O O . ARG C 1 207 ? 51.137 52.748 79.667 1.000 15.377 207 ARG C O 1
ATOM 8203 N N . THR C 1 208 ? 52.613 51.027 79.414 1.000 14.045 208 THR C N 1
ATOM 8204 C CA . THR C 1 208 ? 53.033 51.417 78.043 1.000 13.559 208 THR C CA 1
ATOM 8205 C C . THR C 1 208 ? 51.806 51.435 77.120 1.000 14.249 208 THR C C 1
ATOM 8206 O O . THR C 1 208 ? 51.607 52.406 76.368 1.000 15.013 208 THR C O 1
ATOM 8210 N N . LEU C 1 209 ? 51.003 50.374 77.145 1.000 14.564 209 LEU C N 1
ATOM 8211 C CA . LEU C 1 209 ? 49.855 50.262 76.217 1.000 14.656 209 LEU C CA 1
ATOM 8212 C C . LEU C 1 209 ? 48.814 51.330 76.570 1.000 13.075 209 LEU C C 1
ATOM 8213 O O . LEU C 1 209 ? 48.170 51.871 75.641 1.000 14.231 209 LEU C O 1
ATOM 8218 N N . THR C 1 210 ? 48.654 51.632 77.856 1.000 14.108 210 THR C N 1
ATOM 8219 C CA . THR C 1 210 ? 47.734 52.678 78.353 1.000 13.623 210 THR C CA 1
ATOM 8220 C C . THR C 1 210 ? 48.203 54.043 77.837 1.000 14.203 210 THR C C 1
ATOM 8221 O O . THR C 1 210 ? 47.369 54.854 77.366 1.000 15.120 210 THR C O 1
ATOM 8225 N N . SER C 1 211 ? 49.504 54.304 77.932 1.000 13.531 211 SER C N 1
ATOM 8226 C CA . SER C 1 211 ? 50.107 55.579 77.476 1.000 13.964 211 SER C CA 1
ATOM 8227 C C . SER C 1 211 ? 49.934 55.729 75.954 1.000 13.259 211 SER C C 1
ATOM 8228 O O . SER C 1 211 ? 49.561 56.836 75.494 1.000 14.537 211 SER C O 1
ATOM 8231 N N . ALA C 1 212 ? 50.142 54.658 75.191 1.000 13.140 212 ALA C N 1
ATOM 8232 C CA . ALA C 1 212 ? 49.986 54.675 73.720 1.000 13.372 212 ALA C CA 1
ATOM 8233 C C . ALA C 1 212 ? 48.521 54.974 73.369 1.000 14.774 212 ALA C C 1
ATOM 8234 O O . ALA C 1 212 ? 48.262 55.781 72.464 1.000 14.273 212 ALA C O 1
ATOM 8236 N N . ARG C 1 213 ? 47.567 54.372 74.076 1.000 14.425 213 ARG C N 1
ATOM 8237 C CA . ARG C 1 213 ? 46.131 54.652 73.827 1.000 14.219 213 ARG C CA 1
ATOM 8238 C C . ARG C 1 213 ? 45.815 56.095 74.231 1.000 13.796 213 ARG C C 1
ATOM 8239 O O . ARG C 1 213 ? 45.079 56.773 73.482 1.000 13.800 213 ARG C O 1
ATOM 8247 N N . LEU C 1 214 ? 46.349 56.568 75.355 1.000 13.093 214 LEU C N 1
ATOM 8248 C CA . LEU C 1 214 ? 46.045 57.938 75.841 1.000 13.813 214 LEU C CA 1
ATOM 8249 C C . LEU C 1 214 ? 46.533 58.962 74.808 1.000 13.532 214 LEU C C 1
ATOM 8250 O O . LEU C 1 214 ? 45.787 59.891 74.504 1.000 13.216 214 LEU C O 1
ATOM 8255 N N . ALA C 1 215 ? 47.727 58.784 74.249 1.000 14.290 215 ALA C N 1
ATOM 8256 C CA . ALA C 1 215 ? 48.253 59.733 73.238 1.000 13.771 215 ALA C CA 1
ATOM 8257 C C . ALA C 1 215 ? 47.315 59.752 72.021 1.000 14.047 215 ALA C C 1
ATOM 8258 O O . ALA C 1 215 ? 47.046 60.827 71.477 1.000 14.436 215 ALA C O 1
ATOM 8260 N N . ALA C 1 216 ? 46.814 58.592 71.590 1.000 12.474 216 ALA C N 1
ATOM 8261 C CA . ALA C 1 216 ? 45.880 58.499 70.448 1.000 12.180 216 ALA C CA 1
ATOM 8262 C C . ALA C 1 216 ? 44.553 59.183 70.813 1.000 12.624 216 ALA C C 1
ATOM 8263 O O . ALA C 1 216 ? 44.007 59.929 69.976 1.000 14.494 216 ALA C O 1
ATOM 8265 N N . ASP C 1 217 ? 44.063 58.984 72.036 1.000 13.398 217 ASP C N 1
ATOM 8266 C CA . ASP C 1 217 ? 42.798 59.617 72.493 1.000 13.641 217 ASP C CA 1
ATOM 8267 C C . ASP C 1 217 ? 42.952 61.140 72.539 1.000 14.275 217 ASP C C 1
ATOM 8268 O O . ASP C 1 217 ? 42.036 61.847 72.071 1.000 14.515 217 ASP C O 1
ATOM 8273 N N . VAL C 1 218 ? 44.061 61.646 73.075 1.000 13.988 218 VAL C N 1
ATOM 8274 C CA . VAL C 1 218 ? 44.296 63.114 73.176 1.000 13.372 218 VAL C CA 1
ATOM 8275 C C . VAL C 1 218 ? 44.416 63.692 71.761 1.000 13.514 218 VAL C C 1
ATOM 8276 O O . VAL C 1 218 ? 43.899 64.801 71.527 1.000 14.691 218 VAL C O 1
ATOM 8280 N N . ALA C 1 219 ? 45.025 62.949 70.837 1.000 13.262 219 ALA C N 1
ATOM 8281 C CA . ALA C 1 219 ? 45.159 63.334 69.408 1.000 14.731 219 ALA C CA 1
ATOM 8282 C C . ALA C 1 219 ? 43.857 63.073 68.640 1.000 14.504 219 ALA C C 1
ATOM 8283 O O . ALA C 1 219 ? 43.797 63.421 67.437 1.000 17.404 219 ALA C O 1
ATOM 8285 N N . ASP C 1 220 ? 42.868 62.460 69.286 1.000 15.124 220 ASP C N 1
ATOM 8286 C CA . ASP C 1 220 ? 41.499 62.235 68.748 1.000 15.793 220 ASP C CA 1
ATOM 8287 C C . ASP C 1 220 ? 41.542 61.377 67.475 1.000 17.006 220 ASP C C 1
ATOM 8288 O O . ASP C 1 220 ? 40.769 61.663 66.541 1.000 16.603 220 ASP C O 1
ATOM 8293 N N . VAL C 1 221 ? 42.391 60.348 67.426 1.000 14.309 221 VAL C N 1
ATOM 8294 C CA . VAL C 1 221 ? 42.427 59.400 66.277 1.000 14.571 221 VAL C CA 1
ATOM 8295 C C . VAL C 1 221 ? 42.409 57.970 66.803 1.000 13.513 221 VAL C C 1
ATOM 8296 O O . VAL C 1 221 ? 42.978 57.678 67.853 1.000 14.971 221 VAL C O 1
ATOM 8300 N N . PRO C 1 222 ? 41.756 57.044 66.067 1.000 15.515 222 PRO C N 1
ATOM 8301 C CA . PRO C 1 222 ? 41.582 55.668 66.539 1.000 15.563 222 PRO C CA 1
ATOM 8302 C C . PRO C 1 222 ? 42.735 54.734 66.146 1.000 14.532 222 PRO C C 1
ATOM 8303 O O . PRO C 1 222 ? 42.518 53.654 65.596 1.000 16.982 222 PRO C O 1
ATOM 8307 N N . THR C 1 223 ? 43.957 55.156 66.482 1.000 14.419 223 THR C N 1
ATOM 8308 C CA . THR C 1 223 ? 45.200 54.431 66.148 1.000 14.445 223 THR C CA 1
ATOM 8309 C C . THR C 1 223 ? 45.083 52.967 66.585 1.000 14.174 223 THR C C 1
ATOM 8310 O O . THR C 1 223 ? 44.620 52.704 67.710 1.000 15.386 223 THR C O 1
ATOM 8314 N N . VAL C 1 224 ? 45.530 52.059 65.729 1.000 13.221 224 VAL C N 1
ATOM 8315 C CA . VAL C 1 224 ? 45.602 50.608 66.056 1.000 13.924 224 VAL C CA 1
ATOM 8316 C C . VAL C 1 224 ? 46.807 50.385 66.971 1.000 16.193 224 VAL C C 1
ATOM 8317 O O . VAL C 1 224 ? 47.950 50.695 66.567 1.000 16.662 224 VAL C O 1
ATOM 8321 N N . VAL C 1 225 ? 46.560 49.884 68.181 1.000 14.222 225 VAL C N 1
ATOM 8322 C CA . VAL C 1 225 ? 47.613 49.657 69.210 1.000 15.296 225 VAL C CA 1
ATOM 8323 C C . VAL C 1 225 ? 47.929 48.167 69.260 1.000 15.916 225 VAL C C 1
ATOM 8324 O O . VAL C 1 225 ? 47.011 47.371 69.502 1.000 16.777 225 VAL C O 1
ATOM 8328 N N . ILE C 1 226 ? 49.183 47.819 69.006 1.000 14.765 226 ILE C N 1
ATOM 8329 C CA . ILE C 1 226 ? 49.658 46.413 68.922 1.000 14.405 226 ILE C CA 1
ATOM 8330 C C . ILE C 1 226 ? 50.588 46.158 70.104 1.000 15.762 226 ILE C C 1
ATOM 8331 O O . ILE C 1 226 ? 51.537 46.929 70.306 1.000 16.201 226 ILE C O 1
ATOM 8336 N N . ALA C 1 227 ? 50.298 45.114 70.874 1.000 15.095 227 ALA C N 1
ATOM 8337 C CA . ALA C 1 227 ? 51.127 44.671 72.015 1.000 16.741 227 ALA C CA 1
ATOM 8338 C C . ALA C 1 227 ? 52.012 43.520 71.550 1.000 18.428 227 ALA C C 1
ATOM 8339 O O . ALA C 1 227 ? 51.478 42.546 70.981 1.000 17.893 227 ALA C O 1
ATOM 8341 N N . ARG C 1 228 ? 53.308 43.634 71.790 1.000 17.864 228 ARG C N 1
ATOM 8342 C CA . ARG C 1 228 ? 54.281 42.573 71.470 1.000 16.642 228 ARG C CA 1
ATOM 8343 C C . ARG C 1 228 ? 54.866 42.036 72.774 1.000 17.496 228 ARG C C 1
ATOM 8344 O O . ARG C 1 228 ? 55.227 42.842 73.653 1.000 17.943 228 ARG C O 1
ATOM 8352 N N . THR C 1 229 ? 54.983 40.713 72.896 1.000 17.050 229 THR C N 1
ATOM 8353 C CA . THR C 1 229 ? 55.725 40.089 74.016 1.000 16.240 229 THR C CA 1
ATOM 8354 C C . THR C 1 229 ? 56.986 39.394 73.494 1.000 15.394 229 THR C C 1
ATOM 8355 O O . THR C 1 229 ? 56.930 38.715 72.453 1.000 16.767 229 THR C O 1
ATOM 8359 N N . ASP C 1 230 ? 58.074 39.567 74.237 1.000 15.380 230 ASP C N 1
ATOM 8360 C CA . ASP C 1 230 ? 59.403 38.977 73.971 1.000 16.839 230 ASP C CA 1
ATOM 8361 C C . ASP C 1 230 ? 59.679 37.834 74.963 1.000 18.293 230 ASP C C 1
ATOM 8362 O O . ASP C 1 230 ? 60.843 37.427 75.056 1.000 18.651 230 ASP C O 1
ATOM 8367 N N . ALA C 1 231 ? 58.650 37.296 75.628 1.000 19.834 231 ALA C N 1
ATOM 8368 C CA . ALA C 1 231 ? 58.817 36.307 76.718 1.000 20.202 231 ALA C CA 1
ATOM 8369 C C . ALA C 1 231 ? 59.185 34.912 76.184 1.000 20.535 231 ALA C C 1
ATOM 8370 O O . ALA C 1 231 ? 59.577 34.062 77.015 1.000 21.324 231 ALA C O 1
ATOM 8372 N N . GLU C 1 232 ? 59.089 34.648 74.882 1.000 20.320 232 GLU C N 1
ATOM 8373 C CA . GLU C 1 232 ? 59.406 33.294 74.342 1.000 22.101 232 GLU C CA 1
ATOM 8374 C C . GLU C 1 232 ? 60.894 32.991 74.546 1.000 23.655 232 GLU C C 1
ATOM 8375 O O . GLU C 1 232 ? 61.200 31.847 74.932 1.000 22.986 232 GLU C O 1
ATOM 8381 N N . ALA C 1 233 ? 61.789 33.957 74.309 1.000 22.295 233 ALA C N 1
ATOM 8382 C CA . ALA C 1 233 ? 63.259 33.762 74.371 1.000 22.070 233 ALA C CA 1
ATOM 8383 C C . ALA C 1 233 ? 63.900 34.476 75.571 1.000 22.176 233 ALA C C 1
ATOM 8384 O O . ALA C 1 233 ? 64.991 34.028 75.995 1.000 23.972 233 ALA C O 1
ATOM 8386 N N . ALA C 1 234 ? 63.311 35.559 76.097 1.000 20.405 234 ALA C N 1
ATOM 8387 C CA . ALA C 1 234 ? 63.968 36.370 77.152 1.000 21.719 234 ALA C CA 1
ATOM 8388 C C . ALA C 1 234 ? 64.148 35.510 78.411 1.000 21.836 234 ALA C C 1
ATOM 8389 O O . ALA C 1 234 ? 63.150 34.898 78.859 1.000 22.825 234 ALA C O 1
ATOM 8391 N N . THR C 1 235 ? 65.347 35.488 78.992 1.000 22.292 235 THR C N 1
ATOM 8392 C CA . THR C 1 235 ? 65.602 34.717 80.243 1.000 24.383 235 THR C CA 1
ATOM 8393 C C . THR C 1 235 ? 65.871 35.676 81.405 1.000 23.596 235 THR C C 1
ATOM 8394 O O . THR C 1 235 ? 66.268 35.189 82.490 1.000 24.132 235 THR C O 1
ATOM 8398 N N . LEU C 1 236 ? 65.657 36.983 81.207 1.000 20.899 236 LEU C N 1
ATOM 8399 C CA . LEU C 1 236 ? 65.870 38.006 82.258 1.000 21.049 236 LEU C CA 1
ATOM 8400 C C . LEU C 1 236 ? 64.626 38.885 82.369 1.000 19.244 236 LEU C C 1
ATOM 8401 O O . LEU C 1 236 ? 63.934 39.105 81.344 1.000 19.648 236 LEU C O 1
ATOM 8406 N N . ILE C 1 237 ? 64.372 39.375 83.583 1.000 20.828 237 ILE C N 1
ATOM 8407 C CA . ILE C 1 237 ? 63.299 40.367 83.862 1.000 19.734 237 ILE C CA 1
ATOM 8408 C C . ILE C 1 237 ? 63.834 41.343 84.911 1.000 20.150 237 ILE C C 1
ATOM 8409 O O . ILE C 1 237 ? 64.678 40.952 85.745 1.000 21.133 237 ILE C O 1
ATOM 8414 N N . THR C 1 238 ? 63.424 42.606 84.848 1.000 19.111 238 THR C N 1
ATOM 8415 C CA . THR C 1 238 ? 63.975 43.673 85.717 1.000 18.655 238 THR C CA 1
ATOM 8416 C C . THR C 1 238 ? 63.595 43.429 87.180 1.000 22.152 238 THR C C 1
ATOM 8417 O O . THR C 1 238 ? 64.370 43.847 88.061 1.000 23.357 238 THR C O 1
ATOM 8421 N N . SER C 1 239 ? 62.429 42.835 87.441 1.000 19.231 239 SER C N 1
ATOM 8422 C CA . SER C 1 239 ? 61.831 42.774 88.795 1.000 21.924 239 SER C CA 1
ATOM 8423 C C . SER C 1 239 ? 60.863 41.599 88.889 1.000 21.209 239 SER C C 1
ATOM 8424 O O . SER C 1 239 ? 60.260 41.242 87.864 1.000 21.315 239 SER C O 1
ATOM 8427 N N . ASP C 1 240 ? 60.694 41.065 90.102 1.000 21.214 240 ASP C N 1
ATOM 8428 C CA . ASP C 1 240 ? 59.700 40.008 90.423 1.000 22.046 240 ASP C CA 1
ATOM 8429 C C . ASP C 1 240 ? 58.476 40.630 91.113 1.000 24.120 240 ASP C C 1
ATOM 8430 O O . ASP C 1 240 ? 57.698 39.871 91.707 1.000 26.794 240 ASP C O 1
ATOM 8435 N N . VAL C 1 241 ? 58.297 41.955 91.049 1.000 22.444 241 VAL C N 1
ATOM 8436 C CA . VAL C 1 241 ? 57.250 42.688 91.824 1.000 23.071 241 VAL C CA 1
ATOM 8437 C C . VAL C 1 241 ? 55.839 42.239 91.399 1.000 24.771 241 VAL C C 1
ATOM 8438 O O . VAL C 1 241 ? 54.933 42.252 92.253 1.000 25.810 241 VAL C O 1
ATOM 8442 N N . ASP C 1 242 ? 55.629 41.862 90.138 1.000 21.630 242 ASP C N 1
ATOM 8443 C CA . ASP C 1 242 ? 54.281 41.540 89.600 1.000 22.436 242 ASP C CA 1
ATOM 8444 C C . ASP C 1 242 ? 53.982 40.054 89.832 1.000 22.981 242 ASP C C 1
ATOM 8445 O O . ASP C 1 242 ? 54.712 39.198 89.284 1.000 23.311 242 ASP C O 1
ATOM 8450 N N . GLU C 1 243 ? 52.914 39.754 90.575 1.000 25.954 243 GLU C N 1
ATOM 8451 C CA . GLU C 1 243 ? 52.515 38.355 90.911 1.000 24.999 243 GLU C CA 1
ATOM 8452 C C . GLU C 1 243 ? 52.291 37.531 89.640 1.000 26.103 243 GLU C C 1
ATOM 8453 O O . GLU C 1 243 ? 52.490 36.321 89.711 1.000 25.233 243 GLU C O 1
ATOM 8459 N N . ARG C 1 244 ? 51.913 38.145 88.509 1.000 22.978 244 ARG C N 1
ATOM 8460 C CA . ARG C 1 244 ? 51.700 37.412 87.234 1.000 22.392 244 ARG C CA 1
ATOM 8461 C C . ARG C 1 244 ? 53.037 36.880 86.693 1.000 19.837 244 ARG C C 1
ATOM 8462 O O . ARG C 1 244 ? 53.012 35.899 85.935 1.000 23.920 244 ARG C O 1
ATOM 8470 N N . ASP C 1 245 ? 54.156 37.513 87.048 1.000 21.146 245 ASP C N 1
ATOM 8471 C CA . ASP C 1 245 ? 55.506 37.147 86.537 1.000 21.524 245 ASP C CA 1
ATOM 8472 C C . ASP C 1 245 ? 56.202 36.157 87.485 1.000 21.948 245 ASP C C 1
ATOM 8473 O O . ASP C 1 245 ? 57.128 35.457 87.030 1.000 24.033 245 ASP C O 1
ATOM 8478 N N . GLN C 1 246 ? 55.766 36.092 88.740 1.000 24.797 246 GLN C N 1
ATOM 8479 C CA . GLN C 1 246 ? 56.457 35.316 89.812 1.000 24.729 246 GLN C CA 1
ATOM 8480 C C . GLN C 1 246 ? 56.504 33.818 89.496 1.000 25.728 246 GLN C C 1
ATOM 8481 O O . GLN C 1 246 ? 57.503 33.174 89.825 1.000 26.114 246 GLN C O 1
ATOM 8487 N N . PRO C 1 247 ? 55.485 33.199 88.851 1.000 27.286 247 PRO C N 1
ATOM 8488 C CA . PRO C 1 247 ? 55.560 31.773 88.523 1.000 29.279 247 PRO C CA 1
ATOM 8489 C C . PRO C 1 247 ? 56.767 31.357 87.670 1.000 32.773 247 PRO C C 1
ATOM 8490 O O . PRO C 1 247 ? 57.130 30.197 87.717 1.000 34.365 247 PRO C O 1
ATOM 8494 N N . PHE C 1 248 ? 57.362 32.293 86.923 1.000 29.856 248 PHE C N 1
ATOM 8495 C CA . PHE C 1 248 ? 58.469 32.018 85.973 1.000 24.754 248 PHE C CA 1
ATOM 8496 C C . PHE C 1 248 ? 59.821 32.400 86.576 1.000 23.754 248 PHE C C 1
ATOM 8497 O O . PHE C 1 248 ? 60.845 32.016 86.002 1.000 26.257 248 PHE C O 1
ATOM 8505 N N . ILE C 1 249 ? 59.835 33.097 87.713 1.000 24.018 249 ILE C N 1
ATOM 8506 C CA . ILE C 1 249 ? 61.083 33.587 88.369 1.000 26.680 249 ILE C CA 1
ATOM 8507 C C . ILE C 1 249 ? 61.817 32.376 88.964 1.000 33.299 249 ILE C C 1
ATOM 8508 O O . ILE C 1 249 ? 61.163 31.624 89.690 1.000 33.706 249 ILE C O 1
ATOM 8513 N N . THR C 1 250 ? 63.112 32.209 88.671 1.000 32.803 250 THR C N 1
ATOM 8514 C CA . THR C 1 250 ? 63.933 31.052 89.126 1.000 40.473 250 THR C CA 1
ATOM 8515 C C . THR C 1 250 ? 65.291 31.525 89.659 1.000 41.784 250 THR C C 1
ATOM 8516 O O . THR C 1 250 ? 65.979 32.281 88.936 1.000 36.950 250 THR C O 1
ATOM 8520 N N . ARG C 1 253 ? 69.581 36.101 90.851 1.000 31.502 253 ARG C N 1
ATOM 8521 C CA . ARG C 1 253 ? 69.730 37.425 90.187 1.000 29.035 253 ARG C CA 1
ATOM 8522 C C . ARG C 1 253 ? 71.121 37.514 89.547 1.000 31.588 253 ARG C C 1
ATOM 8523 O O . ARG C 1 253 ? 72.071 36.894 90.088 1.000 29.015 253 ARG C O 1
ATOM 8531 N N . THR C 1 254 ? 71.258 38.307 88.485 1.000 26.856 254 THR C N 1
ATOM 8532 C CA . THR C 1 254 ? 72.557 38.618 87.847 1.000 24.615 254 THR C CA 1
ATOM 8533 C C . THR C 1 254 ? 73.258 39.702 88.670 1.000 23.959 254 THR C C 1
ATOM 8534 O O . THR C 1 254 ? 72.606 40.303 89.545 1.000 25.955 254 THR C O 1
ATOM 8538 N N . ARG C 1 255 ? 74.532 39.944 88.378 1.000 26.192 255 ARG C N 1
ATOM 8539 C CA A ARG C 1 255 ? 75.365 41.019 88.978 0.500 27.496 255 ARG C CA 1
ATOM 8540 C CA B ARG C 1 255 ? 75.350 41.017 89.007 0.500 29.220 255 ARG C CA 1
ATOM 8541 C C . ARG C 1 255 ? 74.718 42.394 88.756 1.000 27.019 255 ARG C C 1
ATOM 8542 O O . ARG C 1 255 ? 74.950 43.281 89.573 1.000 31.057 255 ARG C O 1
ATOM 8557 N N . GLU C 1 256 ? 73.957 42.555 87.664 1.000 28.631 256 GLU C N 1
ATOM 8558 C CA . GLU C 1 256 ? 73.273 43.834 87.324 1.000 27.173 256 GLU C CA 1
ATOM 8559 C C . GLU C 1 256 ? 72.004 43.995 88.171 1.000 24.046 256 GLU C C 1
ATOM 8560 O O . GLU C 1 256 ? 71.474 45.112 88.201 1.000 26.828 256 GLU C O 1
ATOM 8566 N N . GLY C 1 257 ? 71.524 42.926 88.808 1.000 23.494 257 GLY C N 1
ATOM 8567 C CA . GLY C 1 257 ? 70.279 42.927 89.598 1.000 25.653 257 GLY C CA 1
ATOM 8568 C C . GLY C 1 257 ? 69.071 42.473 88.790 1.000 23.537 257 GLY C C 1
ATOM 8569 O O . GLY C 1 257 ? 67.930 42.600 89.312 1.000 24.319 257 GLY C O 1
ATOM 8570 N N . PHE C 1 258 ? 69.270 41.925 87.589 1.000 22.817 258 PHE C N 1
ATOM 8571 C CA . PHE C 1 258 ? 68.161 41.312 86.800 1.000 24.531 258 PHE C CA 1
ATOM 8572 C C . PHE C 1 258 ? 67.804 39.957 87.412 1.000 25.469 258 PHE C C 1
ATOM 8573 O O . PHE C 1 258 ? 68.698 39.292 87.960 1.000 30.463 258 PHE C O 1
ATOM 8581 N N . TYR C 1 259 ? 66.534 39.568 87.314 1.000 21.975 259 TYR C N 1
ATOM 8582 C CA . TYR C 1 259 ? 66.025 38.247 87.752 1.000 23.065 259 TYR C CA 1
ATOM 8583 C C . TYR C 1 259 ? 66.012 37.290 86.564 1.000 25.651 259 TYR C C 1
ATOM 8584 O O . TYR C 1 259 ? 65.564 37.656 85.459 1.000 27.117 259 TYR C O 1
ATOM 8593 N N . ARG C 1 260 ? 66.498 36.070 86.784 1.000 22.012 260 ARG C N 1
ATOM 8594 C CA . ARG C 1 260 ? 66.396 34.999 85.764 1.000 22.529 260 ARG C CA 1
ATOM 8595 C C . ARG C 1 260 ? 64.938 34.557 85.746 1.000 20.366 260 ARG C C 1
ATOM 8596 O O . ARG C 1 260 ? 64.306 34.526 86.822 1.000 24.557 260 ARG C O 1
ATOM 8604 N N . THR C 1 261 ? 64.416 34.250 84.566 1.000 20.998 261 THR C N 1
ATOM 8605 C CA . THR C 1 261 ? 63.008 33.832 84.360 1.000 22.150 261 THR C CA 1
ATOM 8606 C C . THR C 1 261 ? 62.971 32.692 83.338 1.000 22.934 261 THR C C 1
ATOM 8607 O O . THR C 1 261 ? 63.848 32.645 82.444 1.000 23.773 261 THR C O 1
ATOM 8611 N N . LYS C 1 262 ? 61.999 31.793 83.490 1.000 23.742 262 LYS C N 1
ATOM 8612 C CA . LYS C 1 262 ? 61.793 30.626 82.600 1.000 25.060 262 LYS C CA 1
ATOM 8613 C C . LYS C 1 262 ? 61.014 31.101 81.375 1.000 25.656 262 LYS C C 1
ATOM 8614 O O . LYS C 1 262 ? 59.826 31.462 81.503 1.000 25.826 262 LYS C O 1
ATOM 8620 N N . ASN C 1 263 ? 61.681 31.089 80.233 1.000 25.852 263 ASN C N 1
ATOM 8621 C CA . ASN C 1 263 ? 61.150 31.573 78.941 1.000 25.221 263 ASN C CA 1
ATOM 8622 C C . ASN C 1 263 ? 60.303 30.480 78.293 1.000 28.772 263 ASN C C 1
ATOM 8623 O O . ASN C 1 263 ? 60.437 29.302 78.678 1.000 30.199 263 ASN C O 1
ATOM 8628 N N . GLY C 1 264 ? 59.475 30.874 77.337 1.000 25.182 264 GLY C N 1
ATOM 8629 C CA . GLY C 1 264 ? 58.774 29.966 76.419 1.000 24.317 264 GLY C CA 1
ATOM 8630 C C . GLY C 1 264 ? 57.362 30.435 76.156 1.000 26.539 264 GLY C C 1
ATOM 8631 O O . GLY C 1 264 ? 57.040 31.596 76.470 1.000 25.286 264 GLY C O 1
ATOM 8632 N N . ILE C 1 265 ? 56.533 29.555 75.617 1.000 25.553 265 ILE C N 1
ATOM 8633 C CA . ILE C 1 265 ? 55.162 29.919 75.179 1.000 25.687 265 ILE C CA 1
ATOM 8634 C C . ILE C 1 265 ? 54.283 30.208 76.405 1.000 25.565 265 ILE C C 1
ATOM 8635 O O . ILE C 1 265 ? 53.367 31.035 76.267 1.000 23.969 265 ILE C O 1
ATOM 8640 N N . GLU C 1 266 ? 54.540 29.589 77.565 1.000 23.394 266 GLU C N 1
ATOM 8641 C CA . GLU C 1 266 ? 53.657 29.737 78.754 1.000 26.369 266 GLU C CA 1
ATOM 8642 C C . GLU C 1 266 ? 53.613 31.199 79.206 1.000 23.734 266 GLU C C 1
ATOM 8643 O O . GLU C 1 266 ? 52.525 31.762 79.331 1.000 23.078 266 GLU C O 1
ATOM 8649 N N . PRO C 1 267 ? 54.753 31.876 79.484 1.000 21.703 267 PRO C N 1
ATOM 8650 C CA . PRO C 1 267 ? 54.699 33.289 79.873 1.000 24.986 267 PRO C CA 1
ATOM 8651 C C . PRO C 1 267 ? 54.175 34.204 78.744 1.000 20.853 267 PRO C C 1
ATOM 8652 O O . PRO C 1 267 ? 53.601 35.234 79.066 1.000 22.604 267 PRO C O 1
ATOM 8656 N N . CYS C 1 268 ? 54.341 33.825 77.476 1.000 21.417 268 CYS C N 1
ATOM 8657 C CA . CYS C 1 268 ? 53.781 34.577 76.314 1.000 19.998 268 CYS C CA 1
ATOM 8658 C C . CYS C 1 268 ? 52.254 34.545 76.357 1.000 23.276 268 CYS C C 1
ATOM 8659 O O . CYS C 1 268 ? 51.626 35.605 76.167 1.000 20.703 268 CYS C O 1
ATOM 8662 N N . ILE C 1 269 ? 51.669 33.367 76.589 1.000 21.215 269 ILE C N 1
ATOM 8663 C CA . ILE C 1 269 ? 50.188 33.219 76.666 1.000 20.518 269 ILE C CA 1
ATOM 8664 C C . ILE C 1 269 ? 49.679 34.050 77.842 1.000 18.274 269 ILE C C 1
ATOM 8665 O O . ILE C 1 269 ? 48.675 34.758 77.675 1.000 19.320 269 ILE C O 1
ATOM 8670 N N . ALA C 1 270 ? 50.344 33.969 78.990 1.000 19.280 270 ALA C N 1
ATOM 8671 C CA . ALA C 1 270 ? 49.948 34.676 80.223 1.000 20.308 270 ALA C CA 1
ATOM 8672 C C . ALA C 1 270 ? 49.985 36.184 79.948 1.000 17.377 270 ALA C C 1
ATOM 8673 O O . ALA C 1 270 ? 48.993 36.882 80.252 1.000 20.702 270 ALA C O 1
ATOM 8675 N N . ARG C 1 271 ? 51.083 36.667 79.362 1.000 20.252 271 ARG C N 1
ATOM 8676 C CA . ARG C 1 271 ? 51.246 38.117 79.077 1.000 18.602 271 ARG C CA 1
ATOM 8677 C C . ARG C 1 271 ? 50.204 38.558 78.043 1.000 17.957 271 ARG C C 1
ATOM 8678 O O . ARG C 1 271 ? 49.591 39.636 78.245 1.000 18.755 271 ARG C O 1
ATOM 8686 N N . ALA C 1 272 ? 49.993 37.772 76.987 1.000 19.467 272 ALA C N 1
ATOM 8687 C CA . ALA C 1 272 ? 49.009 38.084 75.925 1.000 20.599 272 ALA C CA 1
ATOM 8688 C C . ALA C 1 272 ? 47.625 38.265 76.555 1.000 22.209 272 ALA C C 1
ATOM 8689 O O . ALA C 1 272 ? 46.938 39.242 76.228 1.000 19.914 272 ALA C O 1
ATOM 8691 N N . LYS C 1 273 ? 47.234 37.384 77.477 1.000 20.945 273 LYS C N 1
ATOM 8692 C CA . LYS C 1 273 ? 45.911 37.494 78.145 1.000 20.849 273 LYS C CA 1
ATOM 8693 C C . LYS C 1 273 ? 45.859 38.772 78.986 1.000 18.843 273 LYS C C 1
ATOM 8694 O O . LYS C 1 273 ? 44.807 39.422 78.983 1.000 20.212 273 LYS C O 1
ATOM 8700 N N . ALA C 1 274 ? 46.944 39.127 79.678 1.000 17.625 274 ALA C N 1
ATOM 8701 C CA . ALA C 1 274 ? 47.013 40.352 80.506 1.000 17.209 274 ALA C CA 1
ATOM 8702 C C . ALA C 1 274 ? 46.933 41.588 79.598 1.000 16.715 274 ALA C C 1
ATOM 8703 O O . ALA C 1 274 ? 46.315 42.572 80.006 1.000 18.700 274 ALA C O 1
ATOM 8705 N N . TYR C 1 275 ? 47.538 41.532 78.421 1.000 16.300 275 TYR C N 1
ATOM 8706 C CA . TYR C 1 275 ? 47.615 42.690 77.486 1.000 16.925 275 TYR C CA 1
ATOM 8707 C C . TYR C 1 275 ? 46.332 42.826 76.667 1.000 17.514 275 TYR C C 1
ATOM 8708 O O . TYR C 1 275 ? 46.081 43.923 76.165 1.000 16.763 275 TYR C O 1
ATOM 8717 N N . ALA C 1 276 ? 45.550 41.755 76.501 1.000 18.125 276 ALA C N 1
ATOM 8718 C CA . ALA C 1 276 ? 44.431 41.712 75.533 1.000 19.250 276 ALA C CA 1
ATOM 8719 C C . ALA C 1 276 ? 43.474 42.894 75.705 1.000 18.399 276 ALA C C 1
ATOM 8720 O O . ALA C 1 276 ? 43.070 43.484 74.705 1.000 18.166 276 ALA C O 1
ATOM 8722 N N . PRO C 1 277 ? 43.037 43.278 76.923 1.000 17.922 277 PRO C N 1
ATOM 8723 C CA . PRO C 1 277 ? 42.106 44.396 77.070 1.000 17.632 277 PRO C CA 1
ATOM 8724 C C . PRO C 1 277 ? 42.679 45.744 76.602 1.000 18.254 277 PRO C C 1
ATOM 8725 O O . PRO C 1 277 ? 41.913 46.671 76.442 1.000 18.775 277 PRO C O 1
ATOM 8729 N N . PHE C 1 278 ? 43.992 45.806 76.385 1.000 16.541 278 PHE C N 1
ATOM 8730 C CA . PHE C 1 278 ? 44.761 47.038 76.065 1.000 17.430 278 PHE C CA 1
ATOM 8731 C C . PHE C 1 278 ? 45.361 46.957 74.662 1.000 18.332 278 PHE C C 1
ATOM 8732 O O . PHE C 1 278 ? 46.163 47.845 74.317 1.000 17.346 278 PHE C O 1
ATOM 8740 N N . ALA C 1 279 ? 45.028 45.931 73.879 1.000 16.440 279 ALA C N 1
ATOM 8741 C CA . ALA C 1 279 ? 45.694 45.650 72.592 1.000 17.488 279 ALA C CA 1
ATOM 8742 C C . ALA C 1 279 ? 44.674 45.334 71.494 1.000 19.696 279 ALA C C 1
ATOM 8743 O O . ALA C 1 279 ? 43.887 44.390 71.636 1.000 16.943 279 ALA C O 1
ATOM 8745 N N . ASP C 1 280 ? 44.740 46.064 70.390 1.000 17.002 280 ASP C N 1
ATOM 8746 C CA . ASP C 1 280 ? 43.936 45.772 69.178 1.000 17.039 280 ASP C CA 1
ATOM 8747 C C . ASP C 1 280 ? 44.492 44.544 68.458 1.000 17.615 280 ASP C C 1
ATOM 8748 O O . ASP C 1 280 ? 43.699 43.836 67.812 1.000 17.440 280 ASP C O 1
ATOM 8753 N N . LEU C 1 281 ? 45.813 44.327 68.518 1.000 18.247 281 LEU C N 1
ATOM 8754 C CA . LEU C 1 281 ? 46.455 43.078 68.043 1.000 16.970 281 LEU C CA 1
ATOM 8755 C C . LEU C 1 281 ? 47.528 42.669 69.037 1.000 18.165 281 LEU C C 1
ATOM 8756 O O . LEU C 1 281 ? 48.103 43.563 69.701 1.000 15.464 281 LEU C O 1
ATOM 8761 N N . ILE C 1 282 ? 47.771 41.362 69.138 1.000 17.070 282 ILE C N 1
ATOM 8762 C CA . ILE C 1 282 ? 48.856 40.823 69.999 1.000 18.137 282 ILE C CA 1
ATOM 8763 C C . ILE C 1 282 ? 49.817 40.013 69.132 1.000 18.472 282 ILE C C 1
ATOM 8764 O O . ILE C 1 282 ? 49.371 39.246 68.260 1.000 16.773 282 ILE C O 1
ATOM 8769 N N . TRP C 1 283 ? 51.101 40.189 69.412 1.000 18.053 283 TRP C N 1
ATOM 8770 C CA . TRP C 1 283 ? 52.235 39.586 68.677 1.000 19.184 283 TRP C CA 1
ATOM 8771 C C . TRP C 1 283 ? 53.173 38.954 69.705 1.000 19.701 283 TRP C C 1
ATOM 8772 O O . TRP C 1 283 ? 53.574 39.652 70.644 1.000 18.190 283 TRP C O 1
ATOM 8783 N N . MET C 1 284 ? 53.476 37.664 69.555 1.000 20.386 284 MET C N 1
ATOM 8784 C CA . MET C 1 284 ? 54.579 37.039 70.330 1.000 21.305 284 MET C CA 1
ATOM 8785 C C . MET C 1 284 ? 55.733 36.738 69.371 1.000 18.379 284 MET C C 1
ATOM 8786 O O . MET C 1 284 ? 55.511 36.084 68.331 1.000 19.543 284 MET C O 1
ATOM 8791 N N . GLU C 1 285 ? 56.920 37.269 69.673 1.000 18.624 285 GLU C N 1
ATOM 8792 C CA . GLU C 1 285 ? 58.160 36.879 68.964 1.000 19.163 285 GLU C CA 1
ATOM 8793 C C . GLU C 1 285 ? 58.395 35.389 69.236 1.000 18.437 285 GLU C C 1
ATOM 8794 O O . GLU C 1 285 ? 58.060 34.917 70.344 1.000 21.182 285 GLU C O 1
ATOM 8800 N N . THR C 1 286 ? 58.895 34.653 68.245 1.000 22.490 286 THR C N 1
ATOM 8801 C CA . THR C 1 286 ? 59.172 33.204 68.404 1.000 25.287 286 THR C CA 1
ATOM 8802 C C . THR C 1 286 ? 60.498 32.841 67.732 1.000 24.901 286 THR C C 1
ATOM 8803 O O . THR C 1 286 ? 60.967 33.625 66.906 1.000 25.494 286 THR C O 1
ATOM 8807 N N . GLY C 1 287 ? 61.068 31.691 68.098 1.000 28.812 287 GLY C N 1
ATOM 8808 C CA . GLY C 1 287 ? 62.434 31.276 67.725 1.000 28.972 287 GLY C CA 1
ATOM 8809 C C . GLY C 1 287 ? 62.497 30.626 66.358 1.000 27.785 287 GLY C C 1
ATOM 8810 O O . GLY C 1 287 ? 63.589 30.626 65.771 1.000 25.947 287 GLY C O 1
ATOM 8811 N N . THR C 1 288 ? 61.374 30.094 65.864 1.000 28.991 288 THR C N 1
ATOM 8812 C CA . THR C 1 288 ? 61.269 29.387 64.561 1.000 28.773 288 THR C CA 1
ATOM 8813 C C . THR C 1 288 ? 59.907 29.673 63.936 1.000 26.935 288 THR C C 1
ATOM 8814 O O . THR C 1 288 ? 58.936 29.915 64.640 1.000 23.959 288 THR C O 1
ATOM 8818 N N . PRO C 1 289 ? 59.781 29.609 62.593 1.000 28.206 289 PRO C N 1
ATOM 8819 C CA . PRO C 1 289 ? 58.481 29.724 61.938 1.000 24.818 289 PRO C CA 1
ATOM 8820 C C . PRO C 1 289 ? 57.749 28.376 62.046 1.000 26.916 289 PRO C C 1
ATOM 8821 O O . PRO C 1 289 ? 58.038 27.506 61.283 1.000 28.425 289 PRO C O 1
ATOM 8825 N N . ASP C 1 290 ? 56.840 28.250 63.012 1.000 27.654 290 ASP C N 1
ATOM 8826 C CA . ASP C 1 290 ? 56.200 26.964 63.410 1.000 28.547 290 ASP C CA 1
ATOM 8827 C C . ASP C 1 290 ? 54.680 27.162 63.516 1.000 25.994 290 ASP C C 1
ATOM 8828 O O . ASP C 1 290 ? 54.226 27.830 64.463 1.000 25.497 290 ASP C O 1
ATOM 8833 N N . LEU C 1 291 ? 53.917 26.583 62.587 1.000 23.605 291 LEU C N 1
ATOM 8834 C CA . LEU C 1 291 ? 52.438 26.701 62.541 1.000 24.907 291 LEU C CA 1
ATOM 8835 C C . LEU C 1 291 ? 51.812 26.094 63.801 1.000 26.519 291 LEU C C 1
ATOM 8836 O O . LEU C 1 291 ? 50.807 26.650 64.274 1.000 23.910 291 LEU C O 1
ATOM 8841 N N . GLU C 1 292 ? 52.373 25.012 64.351 1.000 28.060 292 GLU C N 1
ATOM 8842 C CA . GLU C 1 292 ? 51.780 24.342 65.540 1.000 28.350 292 GLU C CA 1
ATOM 8843 C C . GLU C 1 292 ? 51.948 25.227 66.776 1.000 24.285 292 GLU C C 1
ATOM 8844 O O . GLU C 1 292 ? 50.976 25.334 67.561 1.000 25.235 292 GLU C O 1
ATOM 8850 N N . ALA C 1 293 ? 53.112 25.865 66.951 1.000 26.180 293 ALA C N 1
ATOM 8851 C CA . ALA C 1 293 ? 53.356 26.798 68.075 1.000 25.298 293 ALA C CA 1
ATOM 8852 C C . ALA C 1 293 ? 52.423 28.010 67.935 1.000 23.812 293 ALA C C 1
ATOM 8853 O O . ALA C 1 293 ? 51.859 28.444 68.958 1.000 23.526 293 ALA C O 1
ATOM 8855 N N . ALA C 1 294 ? 52.240 28.511 66.712 1.000 24.307 294 ALA C N 1
ATOM 8856 C CA . ALA C 1 294 ? 51.318 29.629 66.404 1.000 22.280 294 ALA C CA 1
ATOM 8857 C C . ALA C 1 294 ? 49.895 29.224 66.797 1.000 25.917 294 ALA C C 1
ATOM 8858 O O . ALA C 1 294 ? 49.195 30.040 67.414 1.000 23.911 294 ALA C O 1
ATOM 8860 N N . ARG C 1 295 ? 49.492 27.989 66.474 1.000 22.948 295 ARG C N 1
ATOM 8861 C CA . ARG C 1 295 ? 48.131 27.472 66.784 1.000 26.667 295 ARG C CA 1
ATOM 8862 C C . ARG C 1 295 ? 47.939 27.439 68.300 1.000 20.823 295 ARG C C 1
ATOM 8863 O O . ARG C 1 295 ? 46.857 27.862 68.768 1.000 23.496 295 ARG C O 1
ATOM 8871 N N . GLN C 1 296 ? 48.934 26.948 69.044 1.000 24.087 296 GLN C N 1
ATOM 8872 C CA . GLN C 1 296 ? 48.854 26.834 70.518 1.000 23.682 296 GLN C CA 1
ATOM 8873 C C . GLN C 1 296 ? 48.616 28.228 71.116 1.000 23.804 296 GLN C C 1
ATOM 8874 O O . GLN C 1 296 ? 47.727 28.378 71.978 1.000 20.559 296 GLN C O 1
ATOM 8880 N N . PHE C 1 297 ? 49.378 29.223 70.655 1.000 24.640 297 PHE C N 1
ATOM 8881 C CA . PHE C 1 297 ? 49.273 30.624 71.138 1.000 22.884 297 PHE C CA 1
ATOM 8882 C C . PHE C 1 297 ? 47.881 31.175 70.814 1.000 19.511 297 PHE C C 1
ATOM 8883 O O . PHE C 1 297 ? 47.194 31.663 71.734 1.000 21.296 297 PHE C O 1
ATOM 8891 N N . SER C 1 298 ? 47.473 31.080 69.548 1.000 21.992 298 SER C N 1
ATOM 8892 C CA . SER C 1 298 ? 46.186 31.615 69.035 1.000 21.708 298 SER C CA 1
ATOM 8893 C C . SER C 1 298 ? 45.015 31.006 69.804 1.000 20.576 298 SER C C 1
ATOM 8894 O O . SER C 1 298 ? 44.136 31.776 70.271 1.000 20.690 298 SER C O 1
ATOM 8897 N N . GLU C 1 299 ? 44.995 29.677 69.950 1.000 23.269 299 GLU C N 1
ATOM 8898 C CA . GLU C 1 299 ? 43.849 28.979 70.594 1.000 24.939 299 GLU C CA 1
ATOM 8899 C C . GLU C 1 299 ? 43.764 29.402 72.063 1.000 21.233 299 GLU C C 1
ATOM 8900 O O . GLU C 1 299 ? 42.635 29.651 72.534 1.000 24.823 299 GLU C O 1
ATOM 8906 N N . ALA C 1 300 ? 44.900 29.538 72.751 1.000 21.425 300 ALA C N 1
ATOM 8907 C CA . ALA C 1 300 ? 44.958 29.898 74.187 1.000 21.369 300 ALA C CA 1
ATOM 8908 C C . ALA C 1 300 ? 44.411 31.312 74.380 1.000 24.563 300 ALA C C 1
ATOM 8909 O O . ALA C 1 300 ? 43.609 31.517 75.312 1.000 24.342 300 ALA C O 1
ATOM 8911 N N . VAL C 1 301 ? 44.816 32.266 73.536 1.000 22.817 301 VAL C N 1
ATOM 8912 C CA . VAL C 1 301 ? 44.360 33.678 73.673 1.000 23.995 301 VAL C CA 1
ATOM 8913 C C . VAL C 1 301 ? 42.864 33.761 73.323 1.000 21.301 301 VAL C C 1
ATOM 8914 O O . VAL C 1 301 ? 42.107 34.398 74.082 1.000 22.366 301 VAL C O 1
ATOM 8918 N N . LYS C 1 302 ? 42.447 33.135 72.220 1.000 21.805 302 LYS C N 1
ATOM 8919 C CA . LYS C 1 302 ? 41.063 33.256 71.695 1.000 25.556 302 LYS C CA 1
ATOM 8920 C C . LYS C 1 302 ? 40.075 32.474 72.573 1.000 25.130 302 LYS C C 1
ATOM 8921 O O . LYS C 1 302 ? 38.875 32.807 72.525 1.000 27.096 302 LYS C O 1
ATOM 8927 N N . ALA C 1 303 ? 40.545 31.524 73.379 1.000 27.268 303 ALA C N 1
ATOM 8928 C CA . ALA C 1 303 ? 39.702 30.813 74.374 1.000 29.597 303 ALA C CA 1
ATOM 8929 C C . ALA C 1 303 ? 39.107 31.834 75.349 1.000 34.176 303 ALA C C 1
ATOM 8930 O O . ALA C 1 303 ? 37.912 31.695 75.699 1.000 33.725 303 ALA C O 1
ATOM 8932 N N . GLU C 1 304 ? 39.894 32.850 75.736 1.000 29.554 304 GLU C N 1
ATOM 8933 C CA . GLU C 1 304 ? 39.486 33.897 76.709 1.000 30.704 304 GLU C CA 1
ATOM 8934 C C . GLU C 1 304 ? 38.945 35.129 75.971 1.000 26.341 304 GLU C C 1
ATOM 8935 O O . GLU C 1 304 ? 38.031 35.775 76.507 1.000 25.826 304 GLU C O 1
ATOM 8941 N N . TYR C 1 305 ? 39.497 35.448 74.802 1.000 22.687 305 TYR C N 1
ATOM 8942 C CA . TYR C 1 305 ? 39.183 36.673 74.015 1.000 22.070 305 TYR C CA 1
ATOM 8943 C C . TYR C 1 305 ? 38.903 36.247 72.578 1.000 23.232 305 TYR C C 1
ATOM 8944 O O . TYR C 1 305 ? 39.771 36.326 71.716 1.000 22.880 305 TYR C O 1
ATOM 8953 N N . PRO C 1 306 ? 37.686 35.730 72.280 1.000 24.325 306 PRO C N 1
ATOM 8954 C CA . PRO C 1 306 ? 37.404 35.097 70.992 1.000 22.952 306 PRO C CA 1
ATOM 8955 C C . PRO C 1 306 ? 37.637 35.984 69.765 1.000 23.010 306 PRO C C 1
ATOM 8956 O O . PRO C 1 306 ? 38.017 35.449 68.734 1.000 27.300 306 PRO C O 1
ATOM 8960 N N . ASP C 1 307 ? 37.420 37.293 69.912 1.000 23.364 307 ASP C N 1
ATOM 8961 C CA . ASP C 1 307 ? 37.514 38.272 68.796 1.000 23.631 307 ASP C CA 1
ATOM 8962 C C . ASP C 1 307 ? 38.904 38.922 68.763 1.000 20.968 307 ASP C C 1
ATOM 8963 O O . ASP C 1 307 ? 39.102 39.789 67.911 1.000 22.872 307 ASP C O 1
ATOM 8968 N N . GLN C 1 308 ? 39.829 38.517 69.633 1.000 21.794 308 GLN C N 1
ATOM 8969 C CA . GLN C 1 308 ? 41.190 39.129 69.698 1.000 18.550 308 GLN C CA 1
ATOM 8970 C C . GLN C 1 308 ? 41.962 38.787 68.427 1.000 19.994 308 GLN C C 1
ATOM 8971 O O . GLN C 1 308 ? 42.208 37.604 68.154 1.000 21.174 308 GLN C O 1
ATOM 8977 N N . MET C 1 309 ? 42.375 39.811 67.673 1.000 19.554 309 MET C N 1
ATOM 8978 C CA . MET C 1 309 ? 43.196 39.616 66.456 1.000 17.984 309 MET C CA 1
ATOM 8979 C C . MET C 1 309 ? 44.666 39.535 66.857 1.000 17.158 309 MET C C 1
ATOM 8980 O O . MET C 1 309 ? 45.060 40.148 67.859 1.000 18.009 309 MET C O 1
ATOM 8985 N N . LEU C 1 310 ? 45.429 38.783 66.079 1.000 18.645 310 LEU C N 1
ATOM 8986 C CA . LEU C 1 310 ? 46.859 38.506 66.352 1.000 18.569 310 LEU C CA 1
ATOM 8987 C C . LEU C 1 310 ? 47.690 38.983 65.170 1.000 17.992 310 LEU C C 1
ATOM 8988 O O . LEU C 1 310 ? 47.145 39.160 64.065 1.000 17.876 310 LEU C O 1
ATOM 8993 N N . ALA C 1 311 ? 48.970 39.199 65.428 1.000 17.726 311 ALA C N 1
ATOM 8994 C CA . ALA C 1 311 ? 49.959 39.623 64.426 1.000 16.456 311 ALA C CA 1
ATOM 8995 C C . ALA C 1 311 ? 51.124 38.643 64.454 1.000 17.058 311 ALA C C 1
ATOM 8996 O O . ALA C 1 311 ? 51.451 38.121 65.540 1.000 18.866 311 ALA C O 1
ATOM 8998 N N . TYR C 1 312 ? 51.744 38.428 63.300 1.000 16.972 312 TYR C N 1
ATOM 8999 C CA . TYR C 1 312 ? 52.828 37.437 63.122 1.000 19.588 312 TYR C CA 1
ATOM 9000 C C . TYR C 1 312 ? 53.959 38.039 62.293 1.000 17.841 312 TYR C C 1
ATOM 9001 O O . TYR C 1 312 ? 53.714 38.492 61.177 1.000 17.543 312 TYR C O 1
ATOM 9010 N N . ASN C 1 313 ? 55.161 38.002 62.865 1.000 18.358 313 ASN C N 1
ATOM 9011 C CA . ASN C 1 313 ? 56.438 38.409 62.235 1.000 17.690 313 ASN C CA 1
ATOM 9012 C C . ASN C 1 313 ? 56.969 37.221 61.430 1.000 19.668 313 ASN C C 1
ATOM 9013 O O . ASN C 1 313 ? 57.492 36.268 62.059 1.000 21.236 313 ASN C O 1
ATOM 9018 N N . CYS C 1 314 ? 56.841 37.278 60.105 1.000 18.324 314 CYS C N 1
ATOM 9019 C CA . CYS C 1 314 ? 57.480 36.329 59.163 1.000 20.005 314 CYS C CA 1
ATOM 9020 C C . CYS C 1 314 ? 58.929 36.793 58.961 1.000 19.414 314 CYS C C 1
ATOM 9021 O O . CYS C 1 314 ? 59.223 37.424 57.942 1.000 19.197 314 CYS C O 1
ATOM 9024 N N . SER C 1 315 ? 59.798 36.505 59.932 1.000 21.423 315 SER C N 1
ATOM 9025 C CA . SER C 1 315 ? 61.107 37.190 60.091 1.000 22.275 315 SER C CA 1
ATOM 9026 C C . SER C 1 315 ? 62.131 36.671 59.093 1.000 22.727 315 SER C C 1
ATOM 9027 O O . SER C 1 315 ? 62.307 35.462 58.954 1.000 24.705 315 SER C O 1
ATOM 9030 N N . PRO C 1 316 ? 62.881 37.558 58.409 1.000 21.489 316 PRO C N 1
ATOM 9031 C CA . PRO C 1 316 ? 64.107 37.160 57.714 1.000 21.043 316 PRO C CA 1
ATOM 9032 C C . PRO C 1 316 ? 65.217 36.647 58.649 1.000 22.260 316 PRO C C 1
ATOM 9033 O O . PRO C 1 316 ? 66.212 36.155 58.142 1.000 23.870 316 PRO C O 1
ATOM 9037 N N . SER C 1 317 ? 65.055 36.794 59.969 1.000 22.587 317 SER C N 1
ATOM 9038 C CA . SER C 1 317 ? 66.004 36.265 60.988 1.000 22.962 317 SER C CA 1
ATOM 9039 C C . SER C 1 317 ? 65.864 34.745 61.092 1.000 27.630 317 SER C C 1
ATOM 9040 O O . SER C 1 317 ? 66.732 34.125 61.743 1.000 28.858 317 SER C O 1
ATOM 9043 N N . PHE C 1 318 ? 64.820 34.171 60.483 1.000 25.543 318 PHE C N 1
ATOM 9044 C CA . PHE C 1 318 ? 64.670 32.705 60.290 1.000 28.239 318 PHE C CA 1
ATOM 9045 C C . PHE C 1 318 ? 65.353 32.307 58.986 1.000 24.464 318 PHE C C 1
ATOM 9046 O O . PHE C 1 318 ? 65.222 33.021 57.989 1.000 25.468 318 PHE C O 1
ATOM 9054 N N . ASN C 1 319 ? 66.064 31.179 59.006 1.000 23.949 319 ASN C N 1
ATOM 9055 C CA . ASN C 1 319 ? 66.542 30.488 57.784 1.000 26.634 319 ASN C CA 1
ATOM 9056 C C . ASN C 1 319 ? 65.394 29.585 57.326 1.000 28.126 319 ASN C C 1
ATOM 9057 O O . ASN C 1 319 ? 65.236 28.499 57.923 1.000 28.558 319 ASN C O 1
ATOM 9062 N N . TRP C 1 320 ? 64.596 30.036 56.352 1.000 29.288 320 TRP C N 1
ATOM 9063 C CA . TRP C 1 320 ? 63.241 29.481 56.076 1.000 29.337 320 TRP C CA 1
ATOM 9064 C C . TRP C 1 320 ? 63.345 28.033 55.590 1.000 33.109 320 TRP C C 1
ATOM 9065 O O . TRP C 1 320 ? 62.665 27.176 56.188 1.000 30.103 320 TRP C O 1
ATOM 9076 N N . LYS C 1 321 ? 64.177 27.761 54.584 1.000 32.739 321 LYS C N 1
ATOM 9077 C CA . LYS C 1 321 ? 64.256 26.411 53.960 1.000 33.095 321 LYS C CA 1
ATOM 9078 C C . LYS C 1 321 ? 65.059 25.447 54.849 1.000 38.047 321 LYS C C 1
ATOM 9079 O O . LYS C 1 321 ? 64.987 24.235 54.598 1.000 34.340 321 LYS C O 1
ATOM 9085 N N . LYS C 1 322 ? 65.754 25.942 55.878 1.000 37.132 322 LYS C N 1
ATOM 9086 C CA . LYS C 1 322 ? 66.392 25.079 56.911 1.000 38.123 322 LYS C CA 1
ATOM 9087 C C . LYS C 1 322 ? 65.306 24.471 57.811 1.000 40.822 322 LYS C C 1
ATOM 9088 O O . LYS C 1 322 ? 65.512 23.350 58.293 1.000 41.712 322 LYS C O 1
ATOM 9094 N N . HIS C 1 323 ? 64.203 25.185 58.045 1.000 31.212 323 HIS C N 1
ATOM 9095 C CA . HIS C 1 323 ? 63.116 24.770 58.971 1.000 34.659 323 HIS C CA 1
ATOM 9096 C C . HIS C 1 323 ? 61.951 24.117 58.213 1.000 33.708 323 HIS C C 1
ATOM 9097 O O . HIS C 1 323 ? 61.378 23.162 58.765 1.000 40.265 323 HIS C O 1
ATOM 9104 N N . LEU C 1 324 ? 61.597 24.604 57.021 1.000 32.467 324 LEU C N 1
ATOM 9105 C CA . LEU C 1 324 ? 60.316 24.248 56.348 1.000 31.948 324 LEU C CA 1
ATOM 9106 C C . LEU C 1 324 ? 60.548 23.787 54.910 1.000 29.046 324 LEU C C 1
ATOM 9107 O O . LEU C 1 324 ? 61.490 24.278 54.268 1.000 33.454 324 LEU C O 1
ATOM 9112 N N . ASP C 1 325 ? 59.664 22.908 54.422 1.000 30.775 325 ASP C N 1
ATOM 9113 C CA . ASP C 1 325 ? 59.594 22.497 52.995 1.000 37.976 325 ASP C CA 1
ATOM 9114 C C . ASP C 1 325 ? 58.790 23.543 52.216 1.000 38.475 325 ASP C C 1
ATOM 9115 O O . ASP C 1 325 ? 58.101 24.380 52.850 1.000 29.687 325 ASP C O 1
ATOM 9120 N N . ASP C 1 326 ? 58.866 23.483 50.887 1.000 35.511 326 ASP C N 1
ATOM 9121 C CA . ASP C 1 326 ? 58.265 24.486 49.971 1.000 34.823 326 ASP C CA 1
ATOM 9122 C C . ASP C 1 326 ? 56.741 24.505 50.139 1.000 35.416 326 ASP C C 1
ATOM 9123 O O . ASP C 1 326 ? 56.161 25.601 50.064 1.000 31.464 326 ASP C O 1
ATOM 9128 N N . ALA C 1 327 ? 56.108 23.351 50.361 1.000 30.811 327 ALA C N 1
ATOM 9129 C CA . ALA C 1 327 ? 54.642 23.245 50.542 1.000 33.877 327 ALA C CA 1
ATOM 9130 C C . ALA C 1 327 ? 54.211 24.047 51.775 1.000 26.518 327 ALA C C 1
ATOM 9131 O O . ALA C 1 327 ? 53.184 24.758 51.693 1.000 29.937 327 ALA C O 1
ATOM 9133 N N . THR C 1 328 ? 54.942 23.914 52.884 1.000 26.810 328 THR C N 1
ATOM 9134 C CA . THR C 1 328 ? 54.599 24.576 54.169 1.000 28.893 328 THR C CA 1
ATOM 9135 C C . THR C 1 328 ? 54.826 26.085 54.003 1.000 28.713 328 THR C C 1
ATOM 9136 O O . THR C 1 328 ? 53.962 26.858 54.438 1.000 27.429 328 THR C O 1
ATOM 9140 N N . ILE C 1 329 ? 55.923 26.470 53.350 1.000 29.715 329 ILE C N 1
ATOM 9141 C CA . ILE C 1 329 ? 56.248 27.897 53.044 1.000 26.848 329 ILE C CA 1
ATOM 9142 C C . ILE C 1 329 ? 55.105 28.499 52.216 1.000 27.548 329 ILE C C 1
ATOM 9143 O O . ILE C 1 329 ? 54.676 29.622 52.539 1.000 24.076 329 ILE C O 1
ATOM 9148 N N . ALA C 1 330 ? 54.599 27.780 51.210 1.000 26.579 330 ALA C N 1
ATOM 9149 C CA . ALA C 1 330 ? 53.549 28.280 50.290 1.000 25.967 330 ALA C CA 1
ATOM 9150 C C . ALA C 1 330 ? 52.234 28.545 51.037 1.000 26.337 330 ALA C C 1
ATOM 9151 O O . ALA C 1 330 ? 51.553 29.524 50.682 1.000 26.458 330 ALA C O 1
ATOM 9153 N N . LYS C 1 331 ? 51.880 27.718 52.023 1.000 27.897 331 LYS C N 1
ATOM 9154 C CA . LYS C 1 331 ? 50.577 27.817 52.733 1.000 27.633 331 LYS C CA 1
ATOM 9155 C C . LYS C 1 331 ? 50.720 28.640 54.022 1.000 24.684 331 LYS C C 1
ATOM 9156 O O . LYS C 1 331 ? 49.676 28.912 54.646 1.000 25.633 331 LYS C O 1
ATOM 9162 N N . PHE C 1 332 ? 51.942 29.025 54.409 1.000 22.163 332 PHE C N 1
ATOM 9163 C CA . PHE C 1 332 ? 52.262 29.519 55.772 1.000 21.306 332 PHE C CA 1
ATOM 9164 C C . PHE C 1 332 ? 51.314 30.660 56.167 1.000 20.714 332 PHE C C 1
ATOM 9165 O O . PHE C 1 332 ? 50.637 30.534 57.189 1.000 21.646 332 PHE C O 1
ATOM 9173 N N . GLN C 1 333 ? 51.256 31.739 55.383 1.000 22.934 333 GLN C N 1
ATOM 9174 C CA . GLN C 1 333 ? 50.435 32.930 55.741 1.000 21.610 333 GLN C CA 1
ATOM 9175 C C . GLN C 1 333 ? 48.945 32.574 55.710 1.000 20.445 333 GLN C C 1
ATOM 9176 O O . GLN C 1 333 ? 48.207 33.018 56.599 1.000 20.189 333 GLN C O 1
ATOM 9182 N N . LYS C 1 334 ? 48.502 31.782 54.733 1.000 25.320 334 LYS C N 1
ATOM 9183 C CA . LYS C 1 334 ? 47.072 31.394 54.633 1.000 25.779 334 LYS C CA 1
ATOM 9184 C C . LYS C 1 334 ? 46.662 30.620 55.896 1.000 21.649 334 LYS C C 1
ATOM 9185 O O . LYS C 1 334 ? 45.586 30.912 56.445 1.000 23.698 334 LYS C O 1
ATOM 9191 N N . GLU C 1 335 ? 47.501 29.695 56.367 1.000 23.645 335 GLU C N 1
ATOM 9192 C CA . GLU C 1 335 ? 47.227 28.873 57.576 1.000 23.764 335 GLU C CA 1
ATOM 9193 C C . GLU C 1 335 ? 47.199 29.769 58.820 1.000 21.866 335 GLU C C 1
ATOM 9194 O O . GLU C 1 335 ? 46.293 29.611 59.646 1.000 23.608 335 GLU C O 1
ATOM 9200 N N . LEU C 1 336 ? 48.155 30.696 58.950 1.000 21.234 336 LEU C N 1
ATOM 9201 C CA . LEU C 1 336 ? 48.174 31.652 60.088 1.000 21.662 336 LEU C CA 1
ATOM 9202 C C . LEU C 1 336 ? 46.881 32.478 60.090 1.000 20.324 336 LEU C C 1
ATOM 9203 O O . LEU C 1 336 ? 46.331 32.720 61.181 1.000 20.311 336 LEU C O 1
ATOM 9208 N N . ALA C 1 337 ? 46.419 32.911 58.920 1.000 22.081 337 ALA C N 1
ATOM 9209 C CA . ALA C 1 337 ? 45.233 33.783 58.784 1.000 21.145 337 ALA C CA 1
ATOM 9210 C C . ALA C 1 337 ? 44.018 33.063 59.377 1.000 24.266 337 ALA C C 1
ATOM 9211 O O . ALA C 1 337 ? 43.232 33.708 60.077 1.000 22.294 337 ALA C O 1
ATOM 9213 N N . ALA C 1 338 ? 43.909 31.752 59.150 1.000 23.086 338 ALA C N 1
ATOM 9214 C CA . ALA C 1 338 ? 42.782 30.922 59.632 1.000 26.232 338 ALA C CA 1
ATOM 9215 C C . ALA C 1 338 ? 42.809 30.821 61.163 1.000 24.008 338 ALA C C 1
ATOM 9216 O O . ALA C 1 338 ? 41.739 30.585 61.748 1.000 27.498 338 ALA C O 1
ATOM 9218 N N . MET C 1 339 ? 43.971 31.019 61.795 1.000 22.430 339 MET C N 1
ATOM 9219 C CA . MET C 1 339 ? 44.135 30.984 63.271 1.000 25.701 339 MET C CA 1
ATOM 9220 C C . MET C 1 339 ? 43.862 32.361 63.892 1.000 24.785 339 MET C C 1
ATOM 9221 O O . MET C 1 339 ? 43.837 32.443 65.127 1.000 31.498 339 MET C O 1
ATOM 9226 N N . GLY C 1 340 ? 43.693 33.404 63.078 1.000 23.821 340 GLY C N 1
ATOM 9227 C CA . GLY C 1 340 ? 43.373 34.766 63.547 1.000 23.725 340 GLY C CA 1
ATOM 9228 C C . GLY C 1 340 ? 44.581 35.690 63.554 1.000 21.826 340 GLY C C 1
ATOM 9229 O O . GLY C 1 340 ? 44.482 36.772 64.173 1.000 20.185 340 GLY C O 1
ATOM 9230 N N . PHE C 1 341 ? 45.667 35.308 62.874 1.000 21.210 341 PHE C N 1
ATOM 9231 C CA . PHE C 1 341 ? 46.826 36.210 62.610 1.000 19.763 341 PHE C CA 1
ATOM 9232 C C . PHE C 1 341 ? 46.461 37.084 61.413 1.000 19.738 341 PHE C C 1
ATOM 9233 O O . PHE C 1 341 ? 46.722 36.703 60.260 1.000 20.227 341 PHE C O 1
ATOM 9241 N N . LYS C 1 342 ? 45.844 38.235 61.695 1.000 18.608 342 LYS C N 1
ATOM 9242 C CA . LYS C 1 342 ? 45.210 39.087 60.664 1.000 18.824 342 LYS C CA 1
ATOM 9243 C C . LYS C 1 342 ? 46.195 40.152 60.174 1.000 18.059 342 LYS C C 1
ATOM 9244 O O . LYS C 1 342 ? 45.903 40.756 59.147 1.000 19.224 342 LYS C O 1
ATOM 9250 N N . PHE C 1 343 ? 47.315 40.362 60.863 1.000 18.277 343 PHE C N 1
ATOM 9251 C CA . PHE C 1 343 ? 48.403 41.242 60.367 1.000 17.032 343 PHE C CA 1
ATOM 9252 C C . PHE C 1 343 ? 49.697 40.441 60.343 1.000 17.359 343 PHE C C 1
ATOM 9253 O O . PHE C 1 343 ? 50.152 40.004 61.403 1.000 17.784 343 PHE C O 1
ATOM 9261 N N . GLN C 1 344 ? 50.246 40.242 59.145 1.000 16.616 344 GLN C N 1
ATOM 9262 C CA . GLN C 1 344 ? 51.449 39.412 58.927 1.000 16.582 344 GLN C CA 1
ATOM 9263 C C . GLN C 1 344 ? 52.449 40.233 58.125 1.000 17.161 344 GLN C C 1
ATOM 9264 O O . GLN C 1 344 ? 52.043 40.897 57.156 1.000 19.058 344 GLN C O 1
ATOM 9270 N N . PHE C 1 345 ? 53.709 40.206 58.526 1.000 17.101 345 PHE C N 1
ATOM 9271 C CA . PHE C 1 345 ? 54.687 41.170 57.983 1.000 16.871 345 PHE C CA 1
ATOM 9272 C C . PHE C 1 345 ? 56.075 40.546 57.999 1.000 17.863 345 PHE C C 1
ATOM 9273 O O . PHE C 1 345 ? 56.436 39.843 58.966 1.000 19.404 345 PHE C O 1
ATOM 9281 N N . ILE C 1 346 ? 56.840 40.856 56.967 1.000 15.070 346 ILE C N 1
ATOM 9282 C CA . ILE C 1 346 ? 58.280 40.508 56.886 1.000 16.162 346 ILE C CA 1
ATOM 9283 C C . ILE C 1 346 ? 59.058 41.756 57.308 1.000 15.350 346 ILE C C 1
ATOM 9284 O O . ILE C 1 346 ? 59.175 42.685 56.501 1.000 17.446 346 ILE C O 1
ATOM 9289 N N . THR C 1 347 ? 59.528 41.764 58.553 1.000 17.293 347 THR C N 1
ATOM 9290 C CA . THR C 1 347 ? 60.147 42.942 59.207 1.000 16.385 347 THR C CA 1
ATOM 9291 C C . THR C 1 347 ? 61.259 43.525 58.326 1.000 17.803 347 THR C C 1
ATOM 9292 O O . THR C 1 347 ? 61.235 44.749 58.079 1.000 16.817 347 THR C O 1
ATOM 9296 N N . LEU C 1 348 ? 62.210 42.703 57.875 1.000 18.522 348 LEU C N 1
ATOM 9297 C CA . LEU C 1 348 ? 63.484 43.205 57.292 1.000 17.707 348 LEU C CA 1
ATOM 9298 C C . LEU C 1 348 ? 63.507 43.007 55.772 1.000 19.623 348 LEU C C 1
ATOM 9299 O O . LEU C 1 348 ? 64.608 42.991 55.203 1.000 18.365 348 LEU C O 1
ATOM 9304 N N . ALA C 1 349 ? 62.341 42.928 55.121 1.000 17.037 349 ALA C N 1
ATOM 9305 C CA . ALA C 1 349 ? 62.238 42.726 53.663 1.000 18.299 349 ALA C CA 1
ATOM 9306 C C . ALA C 1 349 ? 62.989 43.828 52.911 1.000 18.825 349 ALA C C 1
ATOM 9307 O O . ALA C 1 349 ? 63.687 43.511 51.939 1.000 20.140 349 ALA C O 1
ATOM 9309 N N . GLY C 1 350 ? 62.828 45.092 53.313 1.000 17.663 350 GLY C N 1
ATOM 9310 C CA . GLY C 1 350 ? 63.438 46.236 52.611 1.000 15.984 350 GLY C CA 1
ATOM 9311 C C . GLY C 1 350 ? 64.953 46.205 52.697 1.000 14.783 350 GLY C C 1
ATOM 9312 O O . GLY C 1 350 ? 65.617 46.470 51.684 1.000 16.325 350 GLY C O 1
ATOM 9313 N N . PHE C 1 351 ? 65.497 45.910 53.874 1.000 15.992 351 PHE C N 1
ATOM 9314 C CA . PHE C 1 351 ? 66.961 45.776 54.065 1.000 15.899 351 PHE C CA 1
ATOM 9315 C C . PHE C 1 351 ? 67.492 44.742 53.066 1.000 17.650 351 PHE C C 1
ATOM 9316 O O . PHE C 1 351 ? 68.471 45.006 52.377 1.000 16.849 351 PHE C O 1
ATOM 9324 N N . HIS C 1 352 ? 66.854 43.574 52.989 1.000 18.607 352 HIS C N 1
ATOM 9325 C CA . HIS C 1 352 ? 67.355 42.462 52.135 1.000 19.007 352 HIS C CA 1
ATOM 9326 C C . HIS C 1 352 ? 67.188 42.825 50.653 1.000 18.261 352 HIS C C 1
ATOM 9327 O O . HIS C 1 352 ? 68.136 42.637 49.892 1.000 18.549 352 HIS C O 1
ATOM 9334 N N . ALA C 1 353 ? 66.057 43.386 50.240 1.000 16.854 353 ALA C N 1
ATOM 9335 C CA . ALA C 1 353 ? 65.823 43.774 48.831 1.000 17.714 353 ALA C CA 1
ATOM 9336 C C . ALA C 1 353 ? 66.853 44.835 48.408 1.000 18.552 353 ALA C C 1
ATOM 9337 O O . ALA C 1 353 ? 67.460 44.696 47.344 1.000 19.235 353 ALA C O 1
ATOM 9339 N N . LEU C 1 354 ? 67.071 45.857 49.232 1.000 16.672 354 LEU C N 1
ATOM 9340 C CA . LEU C 1 354 ? 68.003 46.975 48.921 1.000 16.819 354 LEU C CA 1
ATOM 9341 C C . LEU C 1 354 ? 69.442 46.460 48.878 1.000 16.445 354 LEU C C 1
ATOM 9342 O O . LEU C 1 354 ? 70.164 46.779 47.911 1.000 17.763 354 LEU C O 1
ATOM 9347 N N . ASN C 1 355 ? 69.866 45.727 49.906 1.000 17.844 355 ASN C N 1
ATOM 9348 C CA . ASN C 1 355 ? 71.276 45.281 50.021 1.000 16.420 355 ASN C CA 1
ATOM 9349 C C . ASN C 1 355 ? 71.562 44.280 48.897 1.000 20.692 355 ASN C C 1
ATOM 9350 O O . ASN C 1 355 ? 72.588 44.432 48.227 1.000 19.638 355 ASN C O 1
ATOM 9355 N N . TYR C 1 356 ? 70.676 43.313 48.663 1.000 19.693 356 TYR C N 1
ATOM 9356 C CA . TYR C 1 356 ? 70.939 42.277 47.626 1.000 19.102 356 TYR C CA 1
ATOM 9357 C C . TYR C 1 356 ? 70.972 42.931 46.242 1.000 20.249 356 TYR C C 1
ATOM 9358 O O . TYR C 1 356 ? 71.906 42.652 45.461 1.000 19.945 356 TYR C O 1
ATOM 9367 N N . SER C 1 357 ? 69.980 43.763 45.912 1.000 18.800 357 SER C N 1
ATOM 9368 C CA . SER C 1 357 ? 69.843 44.335 44.553 1.000 19.410 357 SER C CA 1
ATOM 9369 C C . SER C 1 357 ? 71.065 45.198 44.241 1.000 19.162 357 SER C C 1
ATOM 9370 O O . SER C 1 357 ? 71.549 45.148 43.098 1.000 19.194 357 SER C O 1
ATOM 9373 N N . MET C 1 358 ? 71.574 45.979 45.205 1.000 17.722 358 MET C N 1
ATOM 9374 C CA . MET C 1 358 ? 72.748 46.833 44.911 1.000 16.525 358 MET C CA 1
ATOM 9375 C C . MET C 1 358 ? 74.010 45.961 44.856 1.000 18.181 358 MET C C 1
ATOM 9376 O O . MET C 1 358 ? 74.859 46.238 44.003 1.000 18.365 358 MET C O 1
ATOM 9381 N N . PHE C 1 359 ? 74.147 44.955 45.712 1.000 18.779 359 PHE C N 1
ATOM 9382 C CA . PHE C 1 359 ? 75.313 44.037 45.632 1.000 20.109 359 PHE C CA 1
ATOM 9383 C C . PHE C 1 359 ? 75.327 43.391 44.243 1.000 18.881 359 PHE C C 1
ATOM 9384 O O . PHE C 1 359 ? 76.373 43.403 43.575 1.000 18.805 359 PHE C O 1
ATOM 9392 N N . ASP C 1 360 ? 74.186 42.857 43.820 1.000 19.810 360 ASP C N 1
ATOM 9393 C CA . ASP C 1 360 ? 74.058 42.118 42.533 1.000 20.702 360 ASP C CA 1
ATOM 9394 C C . ASP C 1 360 ? 74.431 43.046 41.376 1.000 20.120 360 ASP C C 1
ATOM 9395 O O . ASP C 1 360 ? 75.258 42.644 40.529 1.000 21.935 360 ASP C O 1
ATOM 9400 N N . LEU C 1 361 ? 73.879 44.259 41.335 1.000 19.315 361 LEU C N 1
ATOM 9401 C CA . LEU C 1 361 ? 74.185 45.230 40.258 1.000 17.776 361 LEU C CA 1
ATOM 9402 C C . LEU C 1 361 ? 75.655 45.643 40.321 1.000 18.983 361 LEU C C 1
ATOM 9403 O O . LEU C 1 361 ? 76.313 45.659 39.263 1.000 20.760 361 LEU C O 1
ATOM 9408 N N . ALA C 1 362 ? 76.168 45.997 41.500 1.000 18.436 362 ALA C N 1
ATOM 9409 C CA . ALA C 1 362 ? 77.547 46.516 41.653 1.000 18.454 362 ALA C CA 1
ATOM 9410 C C . ALA C 1 362 ? 78.560 45.432 41.264 1.000 19.184 362 ALA C C 1
ATOM 9411 O O . ALA C 1 362 ? 79.577 45.771 40.655 1.000 20.900 362 ALA C O 1
ATOM 9413 N N . TYR C 1 363 ? 78.295 44.183 41.630 1.000 19.367 363 TYR C N 1
ATOM 9414 C CA . TYR C 1 363 ? 79.214 43.055 41.336 1.000 21.941 363 TYR C CA 1
ATOM 9415 C C . TYR C 1 363 ? 79.286 42.887 39.823 1.000 21.319 363 TYR C C 1
ATOM 9416 O O . TYR C 1 363 ? 80.397 42.834 39.271 1.000 23.272 363 TYR C O 1
ATOM 9425 N N . GLY C 1 364 ? 78.128 42.836 39.167 1.000 19.548 364 GLY C N 1
ATOM 9426 C CA . GLY C 1 364 ? 78.043 42.754 37.692 1.000 22.923 364 GLY C CA 1
ATOM 9427 C C . GLY C 1 364 ? 78.745 43.928 37.029 1.000 26.898 364 GLY C C 1
ATOM 9428 O O . GLY C 1 364 ? 79.480 43.727 36.052 1.000 24.027 364 GLY C O 1
ATOM 9429 N N . TYR C 1 365 ? 78.536 45.139 37.539 1.000 22.126 365 TYR C N 1
ATOM 9430 C CA . TYR C 1 365 ? 79.130 46.376 36.984 1.000 19.467 365 TYR C CA 1
ATOM 9431 C C . TYR C 1 365 ? 80.656 46.348 37.140 1.000 20.781 365 TYR C C 1
ATOM 9432 O O . TYR C 1 365 ? 81.360 46.780 36.219 1.000 23.001 365 TYR C O 1
ATOM 9441 N N . ALA C 1 366 ? 81.154 45.878 38.281 1.000 21.271 366 ALA C N 1
ATOM 9442 C CA . ALA C 1 366 ? 82.604 45.769 38.561 1.000 22.447 366 ALA C CA 1
ATOM 9443 C C . ALA C 1 366 ? 83.245 44.858 37.502 1.000 25.252 366 ALA C C 1
ATOM 9444 O O . ALA C 1 366 ? 84.368 45.166 37.086 1.000 26.183 366 ALA C O 1
ATOM 9446 N N . GLN C 1 367 ? 82.540 43.798 37.092 1.000 24.262 367 GLN C N 1
ATOM 9447 C CA . GLN C 1 367 ? 83.046 42.769 36.138 1.000 28.618 367 GLN C CA 1
ATOM 9448 C C . GLN C 1 367 ? 82.836 43.220 34.688 1.000 29.436 367 GLN C C 1
ATOM 9449 O O . GLN C 1 367 ? 83.784 43.088 33.897 1.000 27.662 367 GLN C O 1
ATOM 9455 N N . ASN C 1 368 ? 81.641 43.709 34.345 1.000 25.975 368 ASN C N 1
ATOM 9456 C CA . ASN C 1 368 ? 81.161 43.828 32.938 1.000 26.404 368 ASN C CA 1
ATOM 9457 C C . ASN C 1 368 ? 80.605 45.226 32.628 1.000 27.593 368 ASN C C 1
ATOM 9458 O O . ASN C 1 368 ? 80.043 45.400 31.537 1.000 25.631 368 ASN C O 1
ATOM 9463 N N . GLN C 1 369 ? 80.750 46.189 33.544 1.000 21.922 369 GLN C N 1
ATOM 9464 C CA . GLN C 1 369 ? 80.344 47.604 33.344 1.000 22.181 369 GLN C CA 1
ATOM 9465 C C . GLN C 1 369 ? 78.924 47.674 32.766 1.000 21.625 369 GLN C C 1
ATOM 9466 O O . GLN C 1 369 ? 78.015 47.135 33.408 1.000 22.628 369 GLN C O 1
ATOM 9472 N N . MET C 1 370 ? 78.709 48.324 31.623 1.000 21.625 370 MET C N 1
ATOM 9473 C CA . MET C 1 370 ? 77.339 48.711 31.191 1.000 23.985 370 MET C CA 1
ATOM 9474 C C . MET C 1 370 ? 76.466 47.483 30.903 1.000 21.208 370 MET C C 1
ATOM 9475 O O . MET C 1 370 ? 75.246 47.592 31.061 1.000 24.095 370 MET C O 1
ATOM 9480 N N . SER C 1 371 ? 77.043 46.334 30.541 1.000 24.267 371 SER C N 1
ATOM 9481 C CA . SER C 1 371 ? 76.254 45.093 30.305 1.000 23.061 371 SER C CA 1
ATOM 9482 C C . SER C 1 371 ? 75.388 44.771 31.536 1.000 21.463 371 SER C C 1
ATOM 9483 O O . SER C 1 371 ? 74.220 44.387 31.354 1.000 24.313 371 SER C O 1
ATOM 9486 N N . ALA C 1 372 ? 75.929 44.950 32.747 1.000 20.812 372 ALA C N 1
ATOM 9487 C CA . ALA C 1 372 ? 75.234 44.628 34.015 1.000 21.858 372 ALA C CA 1
ATOM 9488 C C . ALA C 1 372 ? 74.059 45.596 34.208 1.000 20.716 372 ALA C C 1
ATOM 9489 O O . ALA C 1 372 ? 72.987 45.133 34.625 1.000 23.303 372 ALA C O 1
ATOM 9491 N N . TYR C 1 373 ? 74.243 46.879 33.911 1.000 20.838 373 TYR C N 1
ATOM 9492 C CA . TYR C 1 373 ? 73.153 47.870 34.078 1.000 21.788 373 TYR C CA 1
ATOM 9493 C C . TYR C 1 373 ? 72.042 47.587 33.056 1.000 22.450 373 TYR C C 1
ATOM 9494 O O . TYR C 1 373 ? 70.848 47.622 33.390 1.000 20.239 373 TYR C O 1
ATOM 9503 N N . VAL C 1 374 ? 72.420 47.288 31.818 1.000 24.250 374 VAL C N 1
ATOM 9504 C CA . VAL C 1 374 ? 71.430 47.044 30.730 1.000 23.381 374 VAL C CA 1
ATOM 9505 C C . VAL C 1 374 ? 70.579 45.815 31.083 1.000 21.359 374 VAL C C 1
ATOM 9506 O O . VAL C 1 374 ? 69.369 45.848 30.804 1.000 21.612 374 VAL C O 1
ATOM 9510 N N . GLU C 1 375 ? 71.149 44.799 31.734 1.000 21.475 375 GLU C N 1
ATOM 9511 C CA . GLU C 1 375 ? 70.370 43.624 32.207 1.000 24.734 375 GLU C CA 1
ATOM 9512 C C . GLU C 1 375 ? 69.242 44.103 33.125 1.000 25.444 375 GLU C C 1
ATOM 9513 O O . GLU C 1 375 ? 68.107 43.627 32.966 1.000 25.313 375 GLU C O 1
ATOM 9519 N N . LEU C 1 376 ? 69.541 45.020 34.048 1.000 24.589 376 LEU C N 1
ATOM 9520 C CA . LEU C 1 376 ? 68.513 45.564 34.972 1.000 21.905 376 LEU C CA 1
ATOM 9521 C C . LEU C 1 376 ? 67.487 46.366 34.171 1.000 18.921 376 LEU C C 1
ATOM 9522 O O . LEU C 1 376 ? 66.273 46.143 34.382 1.000 21.780 376 LEU C O 1
ATOM 9527 N N . GLN C 1 377 ? 67.924 47.285 33.308 1.000 18.657 377 GLN C N 1
ATOM 9528 C CA . GLN C 1 377 ? 66.993 48.156 32.549 1.000 19.401 377 GLN C CA 1
ATOM 9529 C C . GLN C 1 377 ? 66.031 47.269 31.744 1.000 20.707 377 GLN C C 1
ATOM 9530 O O . GLN C 1 377 ? 64.836 47.588 31.680 1.000 21.572 377 GLN C O 1
ATOM 9536 N N . GLU C 1 378 ? 66.536 46.170 31.178 1.000 24.132 378 GLU C N 1
ATOM 9537 C CA . GLU C 1 378 ? 65.705 45.257 30.354 1.000 24.062 378 GLU C CA 1
ATOM 9538 C C . GLU C 1 378 ? 64.708 44.516 31.254 1.000 23.397 378 GLU C C 1
ATOM 9539 O O . GLU C 1 378 ? 63.554 44.362 30.818 1.000 26.117 378 GLU C O 1
ATOM 9545 N N . ARG C 1 379 ? 65.085 44.134 32.479 1.000 21.260 379 ARG C N 1
ATOM 9546 C CA . ARG C 1 379 ? 64.143 43.521 33.456 1.000 21.945 379 ARG C CA 1
ATOM 9547 C C . ARG C 1 379 ? 63.039 44.531 33.794 1.000 22.121 379 ARG C C 1
ATOM 9548 O O . ARG C 1 379 ? 61.875 44.115 33.932 1.000 22.803 379 ARG C O 1
ATOM 9556 N N . GLU C 1 380 ? 63.385 45.815 33.920 1.000 21.130 380 GLU C N 1
ATOM 9557 C CA . GLU C 1 380 ? 62.400 46.881 34.222 1.000 21.189 380 GLU C CA 1
ATOM 9558 C C . GLU C 1 380 ? 61.398 47.012 33.069 1.000 22.047 380 GLU C C 1
ATOM 9559 O O . GLU C 1 380 ? 60.186 47.044 33.343 1.000 21.802 380 GLU C O 1
ATOM 9565 N N . PHE C 1 381 ? 61.874 47.084 31.821 1.000 21.849 381 PHE C N 1
ATOM 9566 C CA . PHE C 1 381 ? 60.986 47.163 30.635 1.000 24.268 381 PHE C CA 1
ATOM 9567 C C . PHE C 1 381 ? 60.026 45.969 30.666 1.000 23.383 381 PHE C C 1
ATOM 9568 O O . PHE C 1 381 ? 58.824 46.170 30.447 1.000 25.099 381 PHE C O 1
ATOM 9576 N N . ALA C 1 382 ? 60.543 44.776 30.966 1.000 25.049 382 ALA C N 1
ATOM 9577 C CA . ALA C 1 382 ? 59.766 43.512 30.978 1.000 26.913 382 ALA C CA 1
ATOM 9578 C C . ALA C 1 382 ? 58.692 43.549 32.070 1.000 31.355 382 ALA C C 1
ATOM 9579 O O . ALA C 1 382 ? 57.614 42.944 31.868 1.000 27.963 382 ALA C O 1
ATOM 9581 N N . ALA C 1 383 ? 58.955 44.234 33.188 1.000 22.948 383 ALA C N 1
ATOM 9582 C CA . ALA C 1 383 ? 58.048 44.293 34.354 1.000 23.972 383 ALA C CA 1
ATOM 9583 C C . ALA C 1 383 ? 56.878 45.252 34.099 1.000 23.384 383 ALA C C 1
ATOM 9584 O O . ALA C 1 383 ? 55.928 45.225 34.893 1.000 22.972 383 ALA C O 1
ATOM 9586 N N . GLU C 1 384 ? 56.935 46.075 33.052 1.000 23.248 384 GLU C N 1
ATOM 9587 C CA . GLU C 1 384 ? 55.850 47.044 32.741 1.000 26.643 384 GLU C CA 1
ATOM 9588 C C . GLU C 1 384 ? 54.543 46.271 32.515 1.000 28.202 384 GLU C C 1
ATOM 9589 O O . GLU C 1 384 ? 53.483 46.798 32.885 1.000 27.691 384 GLU C O 1
ATOM 9595 N N . GLU C 1 385 ? 54.635 45.045 31.993 1.000 31.390 385 GLU C N 1
ATOM 9596 C CA . GLU C 1 385 ? 53.473 44.143 31.761 1.000 33.632 385 GLU C CA 1
ATOM 9597 C C . GLU C 1 385 ? 52.769 43.819 33.088 1.000 32.532 385 GLU C C 1
ATOM 9598 O O . GLU C 1 385 ? 51.534 43.605 33.066 1.000 38.042 385 GLU C O 1
ATOM 9604 N N . ARG C 1 386 ? 53.514 43.783 34.197 1.000 27.176 386 ARG C N 1
ATOM 9605 C CA . ARG C 1 386 ? 52.999 43.461 35.555 1.000 27.109 386 ARG C CA 1
ATOM 9606 C C . ARG C 1 386 ? 52.572 44.740 36.299 1.000 25.321 386 ARG C C 1
ATOM 9607 O O . ARG C 1 386 ? 52.077 44.606 37.426 1.000 29.219 386 ARG C O 1
ATOM 9615 N N . GLY C 1 387 ? 52.768 45.925 35.706 1.000 23.205 387 GLY C N 1
ATOM 9616 C CA . GLY C 1 387 ? 52.311 47.220 36.249 1.000 24.258 387 GLY C CA 1
ATOM 9617 C C . GLY C 1 387 ? 53.451 48.099 36.753 1.000 22.902 387 GLY C C 1
ATOM 9618 O O . GLY C 1 387 ? 53.163 49.211 37.258 1.000 24.912 387 GLY C O 1
ATOM 9619 N N . TYR C 1 388 ? 54.706 47.679 36.588 1.000 21.826 388 TYR C N 1
ATOM 9620 C CA . TYR C 1 388 ? 55.883 48.498 36.984 1.000 20.346 388 TYR C CA 1
ATOM 9621 C C . TYR C 1 388 ? 55.928 49.764 36.128 1.000 22.503 388 TYR C C 1
ATOM 9622 O O . TYR C 1 388 ? 55.763 49.668 34.903 1.000 21.229 388 TYR C O 1
ATOM 9631 N N . THR C 1 389 ? 56.156 50.924 36.752 1.000 21.552 389 THR C N 1
ATOM 9632 C CA . THR C 1 389 ? 56.137 52.243 36.078 1.000 19.549 389 THR C CA 1
ATOM 9633 C C . THR C 1 389 ? 57.476 52.986 36.225 1.000 18.310 389 THR C C 1
ATOM 9634 O O . THR C 1 389 ? 57.655 53.983 35.514 1.000 19.745 389 THR C O 1
ATOM 9638 N N . ALA C 1 390 ? 58.390 52.542 37.088 1.000 19.604 390 ALA C N 1
ATOM 9639 C CA . ALA C 1 390 ? 59.544 53.377 37.495 1.000 17.974 390 ALA C CA 1
ATOM 9640 C C . ALA C 1 390 ? 60.638 53.398 36.420 1.000 19.603 390 ALA C C 1
ATOM 9641 O O . ALA C 1 390 ? 61.574 54.210 36.555 1.000 19.490 390 ALA C O 1
ATOM 9643 N N . THR C 1 391 ? 60.545 52.590 35.356 1.000 20.417 391 THR C N 1
ATOM 9644 C CA . THR C 1 391 ? 61.500 52.698 34.221 1.000 20.658 391 THR C CA 1
ATOM 9645 C C . THR C 1 391 ? 61.499 54.142 33.715 1.000 18.682 391 THR C C 1
ATOM 9646 O O . THR C 1 391 ? 62.588 54.658 33.405 1.000 20.252 391 THR C O 1
ATOM 9650 N N . LYS C 1 392 ? 60.311 54.752 33.642 1.000 17.687 392 LYS C N 1
ATOM 9651 C CA . LYS C 1 392 ? 60.111 56.177 33.309 1.000 18.003 392 LYS C CA 1
ATOM 9652 C C . LYS C 1 392 ? 60.296 56.970 34.602 1.000 18.025 392 LYS C C 1
ATOM 9653 O O . LYS C 1 392 ? 59.286 57.329 35.235 1.000 18.547 392 LYS C O 1
ATOM 9659 N N . HIS C 1 393 ? 61.547 57.198 34.979 1.000 16.705 393 HIS C N 1
ATOM 9660 C CA . HIS C 1 393 ? 61.890 57.693 36.334 1.000 16.819 393 HIS C CA 1
ATOM 9661 C C . HIS C 1 393 ? 61.474 59.156 36.492 1.000 17.429 393 HIS C C 1
ATOM 9662 O O . HIS C 1 393 ? 61.177 59.531 37.638 1.000 16.290 393 HIS C O 1
ATOM 9669 N N . GLN C 1 394 ? 61.422 59.953 35.424 1.000 16.711 394 GLN C N 1
ATOM 9670 C CA . GLN C 1 394 ? 61.097 61.399 35.555 1.000 17.355 394 GLN C CA 1
ATOM 9671 C C . GLN C 1 394 ? 59.631 61.528 35.990 1.000 19.399 394 GLN C C 1
ATOM 9672 O O . GLN C 1 394 ? 59.358 62.206 36.995 1.000 18.660 394 GLN C O 1
ATOM 9678 N N . ARG C 1 395 ? 58.694 60.890 35.288 1.000 17.992 395 ARG C N 1
ATOM 9679 C CA . ARG C 1 395 ? 57.269 60.967 35.702 1.000 17.293 395 ARG C CA 1
ATOM 9680 C C . ARG C 1 395 ? 57.085 60.282 37.064 1.000 16.464 395 ARG C C 1
ATOM 9681 O O . ARG C 1 395 ? 56.227 60.740 37.838 1.000 16.482 395 ARG C O 1
ATOM 9689 N N . GLU C 1 396 ? 57.866 59.246 37.379 1.000 16.093 396 GLU C N 1
ATOM 9690 C CA . GLU C 1 396 ? 57.707 58.451 38.627 1.000 15.799 396 GLU C CA 1
ATOM 9691 C C . GLU C 1 396 ? 57.908 59.352 39.853 1.000 14.680 396 GLU C C 1
ATOM 9692 O O . GLU C 1 396 ? 57.231 59.112 40.863 1.000 17.878 396 GLU C O 1
ATOM 9698 N N . VAL C 1 397 ? 58.814 60.326 39.771 1.000 14.795 397 VAL C N 1
ATOM 9699 C CA . VAL C 1 397 ? 59.130 61.220 40.926 1.000 14.440 397 VAL C CA 1
ATOM 9700 C C . VAL C 1 397 ? 58.414 62.567 40.778 1.000 15.665 397 VAL C C 1
ATOM 9701 O O . VAL C 1 397 ? 58.670 63.461 41.598 1.000 15.670 397 VAL C O 1
ATOM 9705 N N . GLY C 1 398 ? 57.525 62.715 39.796 1.000 15.750 398 GLY C N 1
ATOM 9706 C CA . GLY C 1 398 ? 56.599 63.855 39.726 1.000 15.735 398 GLY C CA 1
ATOM 9707 C C . GLY C 1 398 ? 57.007 64.943 38.754 1.000 14.591 398 GLY C C 1
ATOM 9708 O O . GLY C 1 398 ? 56.498 66.065 38.901 1.000 16.012 398 GLY C O 1
ATOM 9709 N N . ALA C 1 399 ? 57.847 64.667 37.751 1.000 16.570 399 ALA C N 1
ATOM 9710 C CA . ALA C 1 399 ? 58.210 65.706 36.761 1.000 17.030 399 ALA C CA 1
ATOM 9711 C C . ALA C 1 399 ? 56.936 66.223 36.065 1.000 15.432 399 ALA C C 1
ATOM 9712 O O . ALA C 1 399 ? 56.834 67.434 35.821 1.000 17.246 399 ALA C O 1
ATOM 9714 N N . GLY C 1 400 ? 55.998 65.331 35.751 1.000 17.954 400 GLY C N 1
ATOM 9715 C CA . GLY C 1 400 ? 54.724 65.708 35.113 1.000 17.990 400 GLY C CA 1
ATOM 9716 C C . GLY C 1 400 ? 53.841 66.495 36.060 1.000 17.015 400 GLY C C 1
ATOM 9717 O O . GLY C 1 400 ? 53.164 67.440 35.609 1.000 17.614 400 GLY C O 1
ATOM 9718 N N . TYR C 1 401 ? 53.844 66.135 37.344 1.000 15.527 401 TYR C N 1
ATOM 9719 C CA . TYR C 1 401 ? 53.056 66.830 38.390 1.000 16.006 401 TYR C CA 1
ATOM 9720 C C . TYR C 1 401 ? 53.567 68.271 38.547 1.000 16.053 401 TYR C C 1
ATOM 9721 O O . TYR C 1 401 ? 52.762 69.215 38.544 1.000 15.909 401 TYR C O 1
ATOM 9730 N N . PHE C 1 402 ? 54.883 68.460 38.662 1.000 16.210 402 PHE C N 1
ATOM 9731 C CA . PHE C 1 402 ? 55.485 69.807 38.810 1.000 15.644 402 PHE C CA 1
ATOM 9732 C C . PHE C 1 402 ? 55.332 70.595 37.503 1.000 15.206 402 PHE C C 1
ATOM 9733 O O . PHE C 1 402 ? 55.153 71.807 37.577 1.000 14.682 402 PHE C O 1
ATOM 9741 N N . ASP C 1 403 ? 55.383 69.943 36.342 1.000 16.079 403 ASP C N 1
ATOM 9742 C CA . ASP C 1 403 ? 55.052 70.619 35.061 1.000 16.495 403 ASP C CA 1
ATOM 9743 C C . ASP C 1 403 ? 53.622 71.171 35.139 1.000 17.313 403 ASP C C 1
ATOM 9744 O O . ASP C 1 403 ? 53.404 72.294 34.691 1.000 17.710 403 ASP C O 1
ATOM 9749 N N . ARG C 1 404 ? 52.677 70.413 35.704 1.000 15.895 404 ARG C N 1
ATOM 9750 C CA . ARG C 1 404 ? 51.268 70.863 35.830 1.000 17.569 404 ARG C CA 1
ATOM 9751 C C . ARG C 1 404 ? 51.190 72.053 36.797 1.000 15.919 404 ARG C C 1
ATOM 9752 O O . ARG C 1 404 ? 50.460 73.021 36.498 1.000 17.679 404 ARG C O 1
ATOM 9760 N N . ILE C 1 405 ? 51.937 72.039 37.903 1.000 14.417 405 ILE C N 1
ATOM 9761 C CA . ILE C 1 405 ? 52.006 73.245 38.776 1.000 14.879 405 ILE C CA 1
ATOM 9762 C C . ILE C 1 405 ? 52.545 74.421 37.947 1.000 15.909 405 ILE C C 1
ATOM 9763 O O . ILE C 1 405 ? 51.963 75.510 37.991 1.000 15.764 405 ILE C O 1
ATOM 9768 N N . ALA C 1 406 ? 53.655 74.219 37.238 1.000 16.236 406 ALA C N 1
ATOM 9769 C CA . ALA C 1 406 ? 54.336 75.306 36.494 1.000 16.850 406 ALA C CA 1
ATOM 9770 C C . ALA C 1 406 ? 53.367 75.924 35.474 1.000 16.152 406 ALA C C 1
ATOM 9771 O O . ALA C 1 406 ? 53.323 77.153 35.378 1.000 18.655 406 ALA C O 1
ATOM 9773 N N . THR C 1 407 ? 52.613 75.101 34.744 1.000 18.277 407 THR C N 1
ATOM 9774 C CA . THR C 1 407 ? 51.701 75.587 33.678 1.000 18.183 407 THR C CA 1
ATOM 9775 C C . THR C 1 407 ? 50.416 76.144 34.297 1.000 20.712 407 THR C C 1
ATOM 9776 O O . THR C 1 407 ? 49.748 76.946 33.637 1.000 21.049 407 THR C O 1
ATOM 9780 N N . THR C 1 408 ? 50.070 75.759 35.525 1.000 18.780 408 THR C N 1
ATOM 9781 C CA . THR C 1 408 ? 48.941 76.381 36.260 1.000 19.088 408 THR C CA 1
ATOM 9782 C C . THR C 1 408 ? 49.334 77.821 36.617 1.000 17.660 408 THR C C 1
ATOM 9783 O O . THR C 1 408 ? 48.501 78.732 36.464 1.000 19.893 408 THR C O 1
ATOM 9787 N N . VAL C 1 409 ? 50.565 78.023 37.092 1.000 18.212 409 VAL C N 1
ATOM 9788 C CA . VAL C 1 409 ? 51.087 79.365 37.462 1.000 17.262 409 VAL C CA 1
ATOM 9789 C C . VAL C 1 409 ? 51.267 80.197 36.182 1.000 20.670 409 VAL C C 1
ATOM 9790 O O . VAL C 1 409 ? 50.874 81.372 36.199 1.000 21.387 409 VAL C O 1
ATOM 9794 N N . ASP C 1 410 ? 51.839 79.607 35.130 1.000 21.447 410 ASP C N 1
ATOM 9795 C CA . ASP C 1 410 ? 52.167 80.312 33.860 1.000 21.890 410 ASP C CA 1
ATOM 9796 C C . ASP C 1 410 ? 52.042 79.333 32.700 1.000 20.234 410 ASP C C 1
ATOM 9797 O O . ASP C 1 410 ? 52.991 78.608 32.406 1.000 19.398 410 ASP C O 1
ATOM 9802 N N . PRO C 1 411 ? 50.876 79.269 32.018 1.000 21.901 411 PRO C N 1
ATOM 9803 C CA . PRO C 1 411 ? 50.678 78.336 30.906 1.000 24.529 411 PRO C CA 1
ATOM 9804 C C . PRO C 1 411 ? 51.746 78.446 29.799 1.000 21.222 411 PRO C C 1
ATOM 9805 O O . PRO C 1 411 ? 51.980 77.460 29.118 1.000 24.057 411 PRO C O 1
ATOM 9809 N N . ASN C 1 412 ? 52.387 79.609 29.675 1.000 21.157 412 ASN C N 1
ATOM 9810 C CA . ASN C 1 412 ? 53.363 79.901 28.587 1.000 24.030 412 ASN C CA 1
ATOM 9811 C C . ASN C 1 412 ? 54.806 79.739 29.065 1.000 23.194 412 ASN C C 1
ATOM 9812 O O . ASN C 1 412 ? 55.713 80.149 28.329 1.000 22.772 412 ASN C O 1
ATOM 9817 N N . SER C 1 413 ? 55.029 79.122 30.232 1.000 21.865 413 SER C N 1
ATOM 9818 C CA . SER C 1 413 ? 56.393 78.895 30.772 1.000 21.214 413 SER C CA 1
ATOM 9819 C C . SER C 1 413 ? 57.268 78.228 29.697 1.000 20.681 413 SER C C 1
ATOM 9820 O O . SER C 1 413 ? 56.812 77.223 29.083 1.000 21.299 413 SER C O 1
ATOM 9823 N N . SER C 1 414 ? 58.491 78.729 29.509 1.000 20.623 414 SER C N 1
ATOM 9824 C CA . SER C 1 414 ? 59.469 78.180 28.531 1.000 21.963 414 SER C CA 1
ATOM 9825 C C . SER C 1 414 ? 60.354 77.114 29.183 1.000 23.511 414 SER C C 1
ATOM 9826 O O . SER C 1 414 ? 61.168 76.533 28.456 1.000 21.693 414 SER C O 1
ATOM 9829 N N . THR C 1 415 ? 60.185 76.832 30.489 1.000 20.599 415 THR C N 1
ATOM 9830 C CA . THR C 1 415 ? 61.146 76.016 31.274 1.000 20.099 415 THR C CA 1
ATOM 9831 C C . THR C 1 415 ? 60.473 74.815 31.949 1.000 21.502 415 THR C C 1
ATOM 9832 O O . THR C 1 415 ? 60.992 74.373 33.000 1.000 21.440 415 THR C O 1
ATOM 9836 N N . THR C 1 416 ? 59.439 74.229 31.341 1.000 20.738 416 THR C N 1
ATOM 9837 C CA . THR C 1 416 ? 58.844 72.953 31.807 1.000 19.449 416 THR C CA 1
ATOM 9838 C C . THR C 1 416 ? 59.796 71.805 31.445 1.000 20.616 416 THR C C 1
ATOM 9839 O O . THR C 1 416 ? 60.666 71.992 30.557 1.000 20.968 416 THR C O 1
ATOM 9843 N N . ALA C 1 417 ? 59.654 70.659 32.119 1.000 19.270 417 ALA C N 1
ATOM 9844 C CA . ALA C 1 417 ? 60.681 69.600 32.213 1.000 19.178 417 ALA C CA 1
ATOM 9845 C C . ALA C 1 417 ? 60.451 68.455 31.212 1.000 19.649 417 ALA C C 1
ATOM 9846 O O . ALA C 1 417 ? 61.449 68.006 30.622 1.000 20.809 417 ALA C O 1
ATOM 9848 N N . LEU C 1 418 ? 59.228 67.945 31.043 1.000 19.099 418 LEU C N 1
ATOM 9849 C CA . LEU C 1 418 ? 59.050 66.670 30.287 1.000 21.550 418 LEU C CA 1
ATOM 9850 C C . LEU C 1 418 ? 59.159 66.906 28.773 1.000 20.734 418 LEU C C 1
ATOM 9851 O O . LEU C 1 418 ? 59.710 66.017 28.084 1.000 21.344 418 LEU C O 1
ATOM 9856 N N . THR C 1 419 ? 58.695 68.049 28.266 1.000 21.678 419 THR C N 1
ATOM 9857 C CA . THR C 1 419 ? 58.801 68.381 26.820 1.000 20.997 419 THR C CA 1
ATOM 9858 C C . THR C 1 419 ? 60.285 68.542 26.473 1.000 22.805 419 THR C C 1
ATOM 9859 O O . THR C 1 419 ? 60.948 69.387 27.092 1.000 23.117 419 THR C O 1
ATOM 9863 N N . GLY C 1 420 ? 60.780 67.735 25.529 1.000 23.774 420 GLY C N 1
ATOM 9864 C CA . GLY C 1 420 ? 62.188 67.741 25.098 1.000 26.428 420 GLY C CA 1
ATOM 9865 C C . GLY C 1 420 ? 63.061 66.852 25.964 1.000 22.882 420 GLY C C 1
ATOM 9866 O O . GLY C 1 420 ? 64.274 66.803 25.707 1.000 24.050 420 GLY C O 1
ATOM 9867 N N . SER C 1 421 ? 62.484 66.153 26.947 1.000 20.849 421 SER C N 1
ATOM 9868 C CA . SER C 1 421 ? 63.219 65.203 27.817 1.000 21.303 421 SER C CA 1
ATOM 9869 C C . SER C 1 421 ? 63.593 63.956 27.007 1.000 23.592 421 SER C C 1
ATOM 9870 O O . SER C 1 421 ? 62.874 63.639 26.033 1.000 23.174 421 SER C O 1
ATOM 9873 N N . THR C 1 422 ? 64.657 63.256 27.403 1.000 22.858 422 THR C N 1
ATOM 9874 C CA . THR C 1 422 ? 65.035 61.957 26.788 1.000 21.546 422 THR C CA 1
ATOM 9875 C C . THR C 1 422 ? 63.966 60.911 27.136 1.000 24.397 422 THR C C 1
ATOM 9876 O O . THR C 1 422 ? 63.797 59.967 26.361 1.000 24.091 422 THR C O 1
ATOM 9880 N N . GLU C 1 423 ? 63.240 61.089 28.244 1.000 20.631 423 GLU C N 1
ATOM 9881 C CA . GLU C 1 423 ? 62.145 60.168 28.636 1.000 21.207 423 GLU C CA 1
ATOM 9882 C C . GLU C 1 423 ? 61.031 60.219 27.580 1.000 22.872 423 GLU C C 1
ATOM 9883 O O . GLU C 1 423 ? 60.560 59.144 27.154 1.000 24.642 423 GLU C O 1
ATOM 9889 N N . GLU C 1 424 ? 60.635 61.425 27.178 1.000 21.870 424 GLU C N 1
ATOM 9890 C CA . GLU C 1 424 ? 59.636 61.666 26.103 1.000 25.136 424 GLU C CA 1
ATOM 9891 C C . GLU C 1 424 ? 60.176 61.111 24.773 1.000 26.470 424 GLU C C 1
ATOM 9892 O O . GLU C 1 424 ? 59.393 60.509 24.020 1.000 27.898 424 GLU C O 1
ATOM 9898 N N . GLY C 1 425 ? 61.474 61.287 24.515 1.000 23.681 425 GLY C N 1
ATOM 9899 C CA . GLY C 1 425 ? 62.126 60.943 23.237 1.000 27.607 425 GLY C CA 1
ATOM 9900 C C . GLY C 1 425 ? 62.427 59.460 23.079 1.000 32.024 425 GLY C C 1
ATOM 9901 O O . GLY C 1 425 ? 62.385 59.007 21.927 1.000 29.048 425 GLY C O 1
ATOM 9902 N N . GLN C 1 426 ? 62.742 58.728 24.160 1.000 28.461 426 GLN C N 1
ATOM 9903 C CA . GLN C 1 426 ? 63.366 57.374 24.074 1.000 27.056 426 GLN C CA 1
ATOM 9904 C C . GLN C 1 426 ? 62.560 56.285 24.806 1.000 27.367 426 GLN C C 1
ATOM 9905 O O . GLN C 1 426 ? 62.933 55.103 24.651 1.000 30.293 426 GLN C O 1
ATOM 9911 N N . PHE C 1 427 ? 61.523 56.624 25.580 1.000 28.810 427 PHE C N 1
ATOM 9912 C CA . PHE C 1 427 ? 60.804 55.650 26.451 1.000 26.847 427 PHE C CA 1
ATOM 9913 C C . PHE C 1 427 ? 59.316 55.524 26.097 1.000 33.274 427 PHE C C 1
ATOM 9914 O O . PHE C 1 427 ? 58.699 54.581 26.628 1.000 40.298 427 PHE C O 1
ATOM 9922 N N . HIS C 1 428 ? 58.759 56.383 25.240 1.000 42.958 428 HIS C N 1
ATOM 9923 C CA . HIS C 1 428 ? 57.349 56.277 24.767 1.000 51.254 428 HIS C CA 1
ATOM 9924 C C . HIS C 1 428 ? 57.325 55.643 23.370 1.000 55.808 428 HIS C C 1
ATOM 9925 O O . HIS C 1 428 ? 58.221 54.870 23.013 1.000 44.961 428 HIS C O 1
ATOM 9933 N N . MET D 1 1 ? 98.567 79.474 74.631 1.000 72.742 1 MET D N 1
ATOM 9934 C CA . MET D 1 1 ? 97.335 78.635 74.515 1.000 70.783 1 MET D CA 1
ATOM 9935 C C . MET D 1 1 ? 97.563 77.497 73.509 1.000 68.349 1 MET D C 1
ATOM 9936 O O . MET D 1 1 ? 98.561 77.547 72.757 1.000 58.136 1 MET D O 1
ATOM 9941 N N . SER D 1 2 ? 96.667 76.504 73.516 1.000 59.678 2 SER D N 1
ATOM 9942 C CA . SER D 1 2 ? 96.618 75.367 72.556 1.000 50.152 2 SER D CA 1
ATOM 9943 C C . SER D 1 2 ? 97.013 75.832 71.151 1.000 39.312 2 SER D C 1
ATOM 9944 O O . SER D 1 2 ? 96.566 76.910 70.723 1.000 48.315 2 SER D O 1
ATOM 9947 N N . VAL D 1 3 ? 97.807 75.022 70.454 1.000 35.467 3 VAL D N 1
ATOM 9948 C CA . VAL D 1 3 ? 98.240 75.252 69.041 1.000 34.448 3 VAL D CA 1
ATOM 9949 C C . VAL D 1 3 ? 97.414 74.345 68.118 1.000 32.005 3 VAL D C 1
ATOM 9950 O O . VAL D 1 3 ? 97.730 74.269 66.919 1.000 26.374 3 VAL D O 1
ATOM 9954 N N . VAL D 1 4 ? 96.402 73.653 68.648 1.000 26.321 4 VAL D N 1
ATOM 9955 C CA . VAL D 1 4 ? 95.576 72.701 67.845 1.000 23.099 4 VAL D CA 1
ATOM 9956 C C . VAL D 1 4 ? 94.812 73.500 66.786 1.000 21.896 4 VAL D C 1
ATOM 9957 O O . VAL D 1 4 ? 94.140 74.484 67.138 1.000 22.093 4 VAL D O 1
ATOM 9961 N N . GLY D 1 5 ? 94.953 73.095 65.522 1.000 21.947 5 GLY D N 1
ATOM 9962 C CA . GLY D 1 5 ? 94.252 73.703 64.377 1.000 21.795 5 GLY D CA 1
ATOM 9963 C C . GLY D 1 5 ? 94.817 75.061 63.991 1.000 22.422 5 GLY D C 1
ATOM 9964 O O . GLY D 1 5 ? 94.122 75.798 63.274 1.000 22.301 5 GLY D O 1
ATOM 9965 N N . THR D 1 6 ? 96.040 75.410 64.410 1.000 25.152 6 THR D N 1
ATOM 9966 C CA . THR D 1 6 ? 96.674 76.689 63.995 1.000 25.460 6 THR D CA 1
ATOM 9967 C C . THR D 1 6 ? 96.719 76.729 62.469 1.000 22.854 6 THR D C 1
ATOM 9968 O O . THR D 1 6 ? 97.155 75.764 61.846 1.000 23.319 6 THR D O 1
ATOM 9972 N N . PRO D 1 7 ? 96.255 77.822 61.823 1.000 23.999 7 PRO D N 1
ATOM 9973 C CA . PRO D 1 7 ? 96.322 77.943 60.367 1.000 23.359 7 PRO D CA 1
ATOM 9974 C C . PRO D 1 7 ? 97.769 77.970 59.848 1.000 27.499 7 PRO D C 1
ATOM 9975 O O . PRO D 1 7 ? 98.661 78.380 60.567 1.000 28.673 7 PRO D O 1
ATOM 9979 N N . LYS D 1 8 ? 97.956 77.536 58.605 1.000 26.052 8 LYS D N 1
ATOM 9980 C CA . LYS D 1 8 ? 99.218 77.739 57.848 1.000 27.867 8 LYS D CA 1
ATOM 9981 C C . LYS D 1 8 ? 99.373 79.226 57.527 1.000 26.705 8 LYS D C 1
ATOM 9982 O O . LYS D 1 8 ? 98.363 79.947 57.498 1.000 26.329 8 LYS D O 1
ATOM 9988 N N . SER D 1 9 ? 100.606 79.666 57.285 1.000 27.732 9 SER D N 1
ATOM 9989 C CA . SER D 1 9 ? 100.913 81.016 56.763 1.000 27.751 9 SER D CA 1
ATOM 9990 C C . SER D 1 9 ? 100.538 81.065 55.277 1.000 22.925 9 SER D C 1
ATOM 9991 O O . SER D 1 9 ? 100.508 79.997 54.639 1.000 24.664 9 SER D O 1
ATOM 9994 N N . ALA D 1 10 ? 100.282 82.259 54.752 1.000 23.562 10 ALA D N 1
ATOM 9995 C CA . ALA D 1 10 ? 100.114 82.497 53.301 1.000 25.129 10 ALA D CA 1
ATOM 9996 C C . ALA D 1 10 ? 101.331 81.932 52.558 1.000 24.883 10 ALA D C 1
ATOM 9997 O O . ALA D 1 10 ? 101.152 81.332 51.496 1.000 23.898 10 ALA D O 1
ATOM 9999 N N . GLU D 1 11 ? 102.532 82.093 53.124 1.000 26.180 11 GLU D N 1
ATOM 10000 C CA . GLU D 1 11 ? 103.793 81.638 52.481 1.000 29.709 11 GLU D CA 1
ATOM 10001 C C . GLU D 1 11 ? 103.761 80.113 52.315 1.000 24.724 11 GLU D C 1
ATOM 10002 O O . GLU D 1 11 ? 104.147 79.625 51.235 1.000 25.862 11 GLU D O 1
ATOM 10008 N N . GLN D 1 12 ? 103.313 79.371 53.333 1.000 26.356 12 GLN D N 1
ATOM 10009 C CA . GLN D 1 12 ? 103.231 77.885 53.281 1.000 27.341 12 GLN D CA 1
ATOM 10010 C C . GLN D 1 12 ? 102.195 77.468 52.231 1.000 24.426 12 GLN D C 1
ATOM 10011 O O . GLN D 1 12 ? 102.465 76.529 51.475 1.000 25.760 12 GLN D O 1
ATOM 10017 N N . ILE D 1 13 ? 101.033 78.126 52.200 1.000 22.956 13 ILE D N 1
ATOM 10018 C CA . ILE D 1 13 ? 99.968 77.816 51.204 1.000 22.805 13 ILE D CA 1
ATOM 10019 C C . ILE D 1 13 ? 100.525 78.064 49.797 1.000 22.049 13 ILE D C 1
ATOM 10020 O O . ILE D 1 13 ? 100.380 77.183 48.934 1.000 23.078 13 ILE D O 1
ATOM 10025 N N . GLN D 1 14 ? 101.145 79.224 49.583 1.000 23.960 14 GLN D N 1
ATOM 10026 C CA . GLN D 1 14 ? 101.692 79.602 48.256 1.000 23.984 14 GLN D CA 1
ATOM 10027 C C . GLN D 1 14 ? 102.734 78.564 47.825 1.000 23.244 14 GLN D C 1
ATOM 10028 O O . GLN D 1 14 ? 102.728 78.169 46.658 1.000 23.558 14 GLN D O 1
ATOM 10034 N N . GLN D 1 15 ? 103.593 78.135 48.745 1.000 25.231 15 GLN D N 1
ATOM 10035 C CA . GLN D 1 15 ? 104.664 77.145 48.450 1.000 25.261 15 GLN D CA 1
ATOM 10036 C C . GLN D 1 15 ? 104.021 75.835 47.971 1.000 28.772 15 GLN D C 1
ATOM 10037 O O . GLN D 1 15 ? 104.512 75.269 46.970 1.000 25.445 15 GLN D O 1
ATOM 10043 N N . GLU D 1 16 ? 102.927 75.401 48.612 1.000 26.486 16 GLU D N 1
ATOM 10044 C CA . GLU D 1 16 ? 102.164 74.183 48.224 1.000 26.661 16 GLU D CA 1
ATOM 10045 C C . GLU D 1 16 ? 101.573 74.386 46.819 1.000 21.610 16 GLU D C 1
ATOM 10046 O O . GLU D 1 16 ? 101.736 73.492 45.964 1.000 24.827 16 GLU D O 1
ATOM 10052 N N . TRP D 1 17 ? 100.942 75.530 46.554 1.000 22.447 17 TRP D N 1
ATOM 10053 C CA . TRP D 1 17 ? 100.344 75.820 45.225 1.000 22.755 17 TRP D CA 1
ATOM 10054 C C . TRP D 1 17 ? 101.432 75.802 44.145 1.000 26.472 17 TRP D C 1
ATOM 10055 O O . TRP D 1 17 ? 101.155 75.316 43.034 1.000 25.785 17 TRP D O 1
ATOM 10066 N N . ASP D 1 18 ? 102.615 76.321 44.476 1.000 26.476 18 ASP D N 1
ATOM 10067 C CA . ASP D 1 18 ? 103.734 76.499 43.516 1.000 27.023 18 ASP D CA 1
ATOM 10068 C C . ASP D 1 18 ? 104.383 75.147 43.188 1.000 27.953 18 ASP D C 1
ATOM 10069 O O . ASP D 1 18 ? 104.856 75.010 42.039 1.000 33.560 18 ASP D O 1
ATOM 10074 N N . THR D 1 19 ? 104.429 74.197 44.129 1.000 27.046 19 THR D N 1
ATOM 10075 C CA . THR D 1 19 ? 105.317 73.001 44.031 1.000 30.178 19 THR D CA 1
ATOM 10076 C C . THR D 1 19 ? 104.550 71.672 44.012 1.000 33.631 19 THR D C 1
ATOM 10077 O O . THR D 1 19 ? 105.101 70.706 43.447 1.000 31.964 19 THR D O 1
ATOM 10081 N N . ASN D 1 20 ? 103.362 71.573 44.617 1.000 28.080 20 ASN D N 1
ATOM 10082 C CA . ASN D 1 20 ? 102.612 70.290 44.661 1.000 27.926 20 ASN D CA 1
ATOM 10083 C C . ASN D 1 20 ? 102.044 70.024 43.266 1.000 24.874 20 ASN D C 1
ATOM 10084 O O . ASN D 1 20 ? 101.276 70.836 42.748 1.000 23.578 20 ASN D O 1
ATOM 10089 N N . PRO D 1 21 ? 102.390 68.886 42.615 1.000 28.426 21 PRO D N 1
ATOM 10090 C CA . PRO D 1 21 ? 101.886 68.588 41.276 1.000 25.678 21 PRO D CA 1
ATOM 10091 C C . PRO D 1 21 ? 100.356 68.462 41.211 1.000 23.809 21 PRO D C 1
ATOM 10092 O O . PRO D 1 21 ? 99.812 68.574 40.124 1.000 24.513 21 PRO D O 1
ATOM 10096 N N . ARG D 1 22 ? 99.694 68.270 42.356 1.000 23.260 22 ARG D N 1
ATOM 10097 C CA . ARG D 1 22 ? 98.208 68.328 42.449 1.000 22.948 22 ARG D CA 1
ATOM 10098 C C . ARG D 1 22 ? 97.699 69.609 41.777 1.000 23.008 22 ARG D C 1
ATOM 10099 O O . ARG D 1 22 ? 96.604 69.563 41.171 1.000 22.222 22 ARG D O 1
ATOM 10107 N N . TRP D 1 23 ? 98.438 70.719 41.883 1.000 21.025 23 TRP D N 1
ATOM 10108 C CA . TRP D 1 23 ? 97.977 72.067 41.462 1.000 20.720 23 TRP D CA 1
ATOM 10109 C C . TRP D 1 23 ? 98.604 72.479 40.127 1.000 21.087 23 TRP D C 1
ATOM 10110 O O . TRP D 1 23 ? 98.411 73.641 39.736 1.000 23.493 23 TRP D O 1
ATOM 10121 N N . LYS D 1 24 ? 99.253 71.541 39.433 1.000 24.075 24 LYS D N 1
ATOM 10122 C CA . LYS D 1 24 ? 100.030 71.803 38.189 1.000 31.665 24 LYS D CA 1
ATOM 10123 C C . LYS D 1 24 ? 99.174 72.600 37.203 1.000 32.499 24 LYS D C 1
ATOM 10124 O O . LYS D 1 24 ? 99.681 73.581 36.638 1.000 35.200 24 LYS D O 1
ATOM 10130 N N . ASP D 1 25 ? 97.924 72.190 36.990 1.000 29.538 25 ASP D N 1
ATOM 10131 C CA . ASP D 1 25 ? 97.086 72.751 35.901 1.000 33.183 25 ASP D CA 1
ATOM 10132 C C . ASP D 1 25 ? 95.960 73.618 36.491 1.000 27.630 25 ASP D C 1
ATOM 10133 O O . ASP D 1 25 ? 94.980 73.862 35.774 1.000 25.801 25 ASP D O 1
ATOM 10138 N N . VAL D 1 26 ? 96.119 74.143 37.710 1.000 25.914 26 VAL D N 1
ATOM 10139 C CA . VAL D 1 26 ? 95.004 74.804 38.462 1.000 23.425 26 VAL D CA 1
ATOM 10140 C C . VAL D 1 26 ? 95.237 76.313 38.544 1.000 23.172 26 VAL D C 1
ATOM 10141 O O . VAL D 1 26 ? 96.209 76.732 39.198 1.000 25.924 26 VAL D O 1
ATOM 10145 N N . THR D 1 27 ? 94.339 77.096 37.942 1.000 22.900 27 THR D N 1
ATOM 10146 C CA . THR D 1 27 ? 94.298 78.574 38.054 1.000 23.482 27 THR D CA 1
ATOM 10147 C C . THR D 1 27 ? 93.471 78.972 39.282 1.000 24.568 27 THR D C 1
ATOM 10148 O O . THR D 1 27 ? 92.335 78.466 39.428 1.000 22.322 27 THR D O 1
ATOM 10152 N N . ARG D 1 28 ? 94.029 79.843 40.118 1.000 22.180 28 ARG D N 1
ATOM 10153 C CA . ARG D 1 28 ? 93.314 80.533 41.220 1.000 20.059 28 ARG D CA 1
ATOM 10154 C C . ARG D 1 28 ? 93.424 82.036 40.984 1.000 24.107 28 ARG D C 1
ATOM 10155 O O . ARG D 1 28 ? 94.556 82.543 40.973 1.000 25.389 28 ARG D O 1
ATOM 10163 N N . THR D 1 29 ? 92.299 82.729 40.794 1.000 22.019 29 THR D N 1
ATOM 10164 C CA . THR D 1 29 ? 92.285 84.187 40.504 1.000 22.914 29 THR D CA 1
ATOM 10165 C C . THR D 1 29 ? 92.391 84.994 41.805 1.000 23.762 29 THR D C 1
ATOM 10166 O O . THR D 1 29 ? 92.603 86.207 41.710 1.000 28.081 29 THR D O 1
ATOM 10170 N N . TYR D 1 30 ? 92.290 84.349 42.968 1.000 21.834 30 TYR D N 1
ATOM 10171 C CA . TYR D 1 30 ? 92.514 84.970 44.302 1.000 22.157 30 TYR D CA 1
ATOM 10172 C C . TYR D 1 30 ? 93.888 84.535 44.820 1.000 20.812 30 TYR D C 1
ATOM 10173 O O . TYR D 1 30 ? 94.512 83.643 44.226 1.000 25.205 30 TYR D O 1
ATOM 10182 N N . SER D 1 31 ? 94.319 85.124 45.936 1.000 23.445 31 SER D N 1
ATOM 10183 C CA . SER D 1 31 ? 95.679 84.944 46.501 1.000 22.295 31 SER D CA 1
ATOM 10184 C C . SER D 1 31 ? 95.673 84.008 47.708 1.000 23.139 31 SER D C 1
ATOM 10185 O O . SER D 1 31 ? 94.612 83.803 48.324 1.000 20.688 31 SER D O 1
ATOM 10188 N N . ALA D 1 32 ? 96.846 83.501 48.077 1.000 19.800 32 ALA D N 1
ATOM 10189 C CA . ALA D 1 32 ? 97.065 82.748 49.329 1.000 21.329 32 ALA D CA 1
ATOM 10190 C C . ALA D 1 32 ? 96.666 83.615 50.533 1.000 22.013 32 ALA D C 1
ATOM 10191 O O . ALA D 1 32 ? 96.064 83.089 51.485 1.000 22.779 32 ALA D O 1
ATOM 10193 N N . GLU D 1 33 ? 97.000 84.904 50.500 1.000 21.068 33 GLU D N 1
ATOM 10194 C CA . GLU D 1 33 ? 96.667 85.870 51.577 1.000 24.005 33 GLU D CA 1
ATOM 10195 C C . GLU D 1 33 ? 95.142 85.956 51.734 1.000 22.378 33 GLU D C 1
ATOM 10196 O O . GLU D 1 33 ? 94.680 86.009 52.890 1.000 21.612 33 GLU D O 1
ATOM 10202 N N . ASP D 1 34 ? 94.404 85.940 50.624 1.000 21.133 34 ASP D N 1
ATOM 10203 C CA . ASP D 1 34 ? 92.916 85.977 50.624 1.000 23.279 34 ASP D CA 1
ATOM 10204 C C . ASP D 1 34 ? 92.378 84.747 51.370 1.000 22.886 34 ASP D C 1
ATOM 10205 O O . ASP D 1 34 ? 91.411 84.896 52.131 1.000 21.767 34 ASP D O 1
ATOM 10210 N N . VAL D 1 35 ? 92.962 83.571 51.149 1.000 19.522 35 VAL D N 1
ATOM 10211 C CA . VAL D 1 35 ? 92.526 82.305 51.814 1.000 20.403 35 VAL D CA 1
ATOM 10212 C C . VAL D 1 35 ? 92.753 82.436 53.325 1.000 21.621 35 VAL D C 1
ATOM 10213 O O . VAL D 1 35 ? 91.805 82.205 54.100 1.000 20.200 35 VAL D O 1
ATOM 10217 N N . VAL D 1 36 ? 93.959 82.816 53.748 1.000 19.272 36 VAL D N 1
ATOM 10218 C CA . VAL D 1 36 ? 94.290 82.934 55.200 1.000 21.213 36 VAL D CA 1
ATOM 10219 C C . VAL D 1 36 ? 93.337 83.943 55.857 1.000 22.435 36 VAL D C 1
ATOM 10220 O O . VAL D 1 36 ? 92.890 83.671 56.984 1.000 22.741 36 VAL D O 1
ATOM 10224 N N . ALA D 1 37 ? 93.003 85.042 55.178 1.000 20.918 37 ALA D N 1
ATOM 10225 C CA . ALA D 1 37 ? 92.135 86.117 55.715 1.000 20.998 37 ALA D CA 1
ATOM 10226 C C . ALA D 1 37 ? 90.758 85.546 56.097 1.000 20.630 37 ALA D C 1
ATOM 10227 O O . ALA D 1 37 ? 90.118 86.127 56.979 1.000 21.148 37 ALA D O 1
ATOM 10229 N N . LEU D 1 38 ? 90.325 84.455 55.461 1.000 17.662 38 LEU D N 1
ATOM 10230 C CA . LEU D 1 38 ? 88.966 83.881 55.672 1.000 17.890 38 LEU D CA 1
ATOM 10231 C C . LEU D 1 38 ? 88.988 82.751 56.708 1.000 17.601 38 LEU D C 1
ATOM 10232 O O . LEU D 1 38 ? 87.895 82.249 57.023 1.000 18.150 38 LEU D O 1
ATOM 10237 N N . GLN D 1 39 ? 90.150 82.361 57.249 1.000 18.206 39 GLN D N 1
ATOM 10238 C CA . GLN D 1 39 ? 90.288 81.117 58.058 1.000 17.431 39 GLN D CA 1
ATOM 10239 C C . GLN D 1 39 ? 90.153 81.368 59.567 1.000 19.251 39 GLN D C 1
ATOM 10240 O O . GLN D 1 39 ? 90.187 80.369 60.316 1.000 21.766 39 GLN D O 1
ATOM 10246 N N . GLY D 1 40 ? 89.988 82.609 60.035 1.000 19.645 40 GLY D N 1
ATOM 10247 C CA . GLY D 1 40 ? 89.940 82.860 61.486 1.000 19.220 40 GLY D CA 1
ATOM 10248 C C . GLY D 1 40 ? 91.202 82.344 62.174 1.000 20.437 40 GLY D C 1
ATOM 10249 O O . GLY D 1 40 ? 92.275 82.359 61.528 1.000 24.767 40 GLY D O 1
ATOM 10250 N N . SER D 1 41 ? 91.081 81.868 63.414 1.000 21.505 41 SER D N 1
ATOM 10251 C CA . SER D 1 41 ? 92.212 81.534 64.321 1.000 19.795 41 SER D CA 1
ATOM 10252 C C . SER D 1 41 ? 92.466 80.023 64.343 1.000 21.388 41 SER D C 1
ATOM 10253 O O . SER D 1 41 ? 93.524 79.608 64.853 1.000 20.719 41 SER D O 1
ATOM 10256 N N . VAL D 1 42 ? 91.501 79.234 63.868 1.000 19.921 42 VAL D N 1
ATOM 10257 C CA . VAL D 1 42 ? 91.499 77.753 63.984 1.000 20.990 42 VAL D CA 1
ATOM 10258 C C . VAL D 1 42 ? 90.935 77.195 62.680 1.000 18.796 42 VAL D C 1
ATOM 10259 O O . VAL D 1 42 ? 89.883 77.680 62.225 1.000 20.621 42 VAL D O 1
ATOM 10263 N N . VAL D 1 43 ? 91.637 76.232 62.100 1.000 18.238 43 VAL D N 1
ATOM 10264 C CA . VAL D 1 43 ? 91.162 75.478 60.908 1.000 18.259 43 VAL D CA 1
ATOM 10265 C C . VAL D 1 43 ? 90.829 74.064 61.374 1.000 18.193 43 VAL D C 1
ATOM 10266 O O . VAL D 1 43 ? 91.741 73.351 61.828 1.000 18.850 43 VAL D O 1
ATOM 10270 N N . GLU D 1 44 ? 89.555 73.681 61.297 1.000 17.389 44 GLU D N 1
ATOM 10271 C CA . GLU D 1 44 ? 89.138 72.294 61.589 1.000 16.641 44 GLU D CA 1
ATOM 10272 C C . GLU D 1 44 ? 89.774 71.360 60.560 1.000 17.025 44 GLU D C 1
ATOM 10273 O O . GLU D 1 44 ? 89.749 71.672 59.339 1.000 16.460 44 GLU D O 1
ATOM 10279 N N . GLU D 1 45 ? 90.316 70.246 61.033 1.000 16.110 45 GLU D N 1
ATOM 10280 C CA . GLU D 1 45 ? 90.794 69.154 60.153 1.000 18.374 45 GLU D CA 1
ATOM 10281 C C . GLU D 1 45 ? 89.555 68.420 59.630 1.000 20.133 45 GLU D C 1
ATOM 10282 O O . GLU D 1 45 ? 88.610 68.206 60.402 1.000 21.085 45 GLU D O 1
ATOM 10288 N N . HIS D 1 46 ? 89.550 68.104 58.342 1.000 16.983 46 HIS D N 1
ATOM 10289 C CA . HIS D 1 46 ? 88.484 67.314 57.685 1.000 16.512 46 HIS D CA 1
ATOM 10290 C C . HIS D 1 46 ? 89.124 66.021 57.176 1.000 15.572 46 HIS D C 1
ATOM 10291 O O . HIS D 1 46 ? 89.454 65.941 55.980 1.000 16.069 46 HIS D O 1
ATOM 10298 N N . THR D 1 47 ? 89.286 65.048 58.065 1.000 15.550 47 THR D N 1
ATOM 10299 C CA . THR D 1 47 ? 90.062 63.809 57.804 1.000 15.324 47 THR D CA 1
ATOM 10300 C C . THR D 1 47 ? 89.501 63.090 56.577 1.000 15.504 47 THR D C 1
ATOM 10301 O O . THR D 1 47 ? 90.278 62.739 55.665 1.000 17.111 47 THR D O 1
ATOM 10305 N N . LEU D 1 48 ? 88.198 62.817 56.551 1.000 15.989 48 LEU D N 1
ATOM 10306 C CA . LEU D 1 48 ? 87.622 61.990 55.460 1.000 16.705 48 LEU D CA 1
ATOM 10307 C C . LEU D 1 48 ? 87.630 62.774 54.146 1.000 16.171 48 LEU D C 1
ATOM 10308 O O . LEU D 1 48 ? 87.853 62.151 53.103 1.000 16.229 48 LEU D O 1
ATOM 10313 N N . ALA D 1 49 ? 87.413 64.085 54.170 1.000 15.512 49 ALA D N 1
ATOM 10314 C CA . ALA D 1 49 ? 87.485 64.922 52.947 1.000 14.881 49 ALA D CA 1
ATOM 10315 C C . ALA D 1 49 ? 88.921 64.899 52.410 1.000 16.733 49 ALA D C 1
ATOM 10316 O O . ALA D 1 49 ? 89.108 64.831 51.186 1.000 19.089 49 ALA D O 1
ATOM 10318 N N . ARG D 1 50 ? 89.909 64.992 53.294 1.000 17.085 50 ARG D N 1
ATOM 10319 C CA . ARG D 1 50 ? 91.334 65.009 52.870 1.000 17.270 50 ARG D CA 1
ATOM 10320 C C . ARG D 1 50 ? 91.694 63.639 52.298 1.000 16.147 50 ARG D C 1
ATOM 10321 O O . ARG D 1 50 ? 92.206 63.578 51.166 1.000 17.781 50 ARG D O 1
ATOM 10329 N N . ARG D 1 51 ? 91.457 62.576 53.064 1.000 16.784 51 ARG D N 1
ATOM 10330 C CA . ARG D 1 51 ? 91.801 61.205 52.638 1.000 16.457 51 ARG D CA 1
ATOM 10331 C C . ARG D 1 51 ? 91.064 60.877 51.337 1.000 19.328 51 ARG D C 1
ATOM 10332 O O . ARG D 1 51 ? 91.698 60.381 50.381 1.000 19.693 51 ARG D O 1
ATOM 10340 N N . GLY D 1 52 ? 89.760 61.137 51.279 1.000 17.561 52 GLY D N 1
ATOM 10341 C CA . GLY D 1 52 ? 88.964 60.814 50.085 1.000 16.797 52 GLY D CA 1
ATOM 10342 C C . GLY D 1 52 ? 89.485 61.533 48.855 1.000 17.494 52 GLY D C 1
ATOM 10343 O O . GLY D 1 52 ? 89.639 60.900 47.795 1.000 18.050 52 GLY D O 1
ATOM 10344 N N . ALA D 1 53 ? 89.739 62.832 48.957 1.000 16.540 53 ALA D N 1
ATOM 10345 C CA . ALA D 1 53 ? 90.227 63.651 47.824 1.000 16.143 53 ALA D CA 1
ATOM 10346 C C . ALA D 1 53 ? 91.600 63.127 47.375 1.000 18.672 53 ALA D C 1
ATOM 10347 O O . ALA D 1 53 ? 91.834 63.072 46.156 1.000 18.025 53 ALA D O 1
ATOM 10349 N N . GLU D 1 54 ? 92.470 62.771 48.318 1.000 19.965 54 GLU D N 1
ATOM 10350 C CA . GLU D 1 54 ? 93.833 62.263 47.995 1.000 21.771 54 GLU D CA 1
ATOM 10351 C C . GLU D 1 54 ? 93.696 60.923 47.268 1.000 22.606 54 GLU D C 1
ATOM 10352 O O . GLU D 1 54 ? 94.328 60.753 46.210 1.000 22.767 54 GLU D O 1
ATOM 10358 N N . VAL D 1 55 ? 92.891 60.007 47.804 1.000 19.790 55 VAL D N 1
ATOM 10359 C CA . VAL D 1 55 ? 92.683 58.652 47.213 1.000 19.251 55 VAL D CA 1
ATOM 10360 C C . VAL D 1 55 ? 92.066 58.816 45.822 1.000 21.093 55 VAL D C 1
ATOM 10361 O O . VAL D 1 55 ? 92.507 58.113 44.885 1.000 20.162 55 VAL D O 1
ATOM 10365 N N . LEU D 1 56 ? 91.066 59.687 45.672 1.000 17.772 56 LEU D N 1
ATOM 10366 C CA . LEU D 1 56 ? 90.375 59.849 44.372 1.000 16.091 56 LEU D CA 1
ATOM 10367 C C . LEU D 1 56 ? 91.383 60.343 43.334 1.000 19.717 56 LEU D C 1
ATOM 10368 O O . LEU D 1 56 ? 91.411 59.790 42.230 1.000 20.130 56 LEU D O 1
ATOM 10373 N N . TRP D 1 57 ? 92.182 61.355 43.669 1.000 19.805 57 TRP D N 1
ATOM 10374 C CA . TRP D 1 57 ? 93.164 61.935 42.720 1.000 20.656 57 TRP D CA 1
ATOM 10375 C C . TRP D 1 57 ? 94.165 60.847 42.308 1.000 21.527 57 TRP D C 1
ATOM 10376 O O . TRP D 1 57 ? 94.423 60.713 41.105 1.000 23.279 57 TRP D O 1
ATOM 10387 N N . GLU D 1 58 ? 94.661 60.057 43.255 1.000 22.514 58 GLU D N 1
ATOM 10388 C CA . GLU D 1 58 ? 95.615 58.953 42.956 1.000 25.310 58 GLU D CA 1
ATOM 10389 C C . GLU D 1 58 ? 94.931 57.922 42.048 1.000 24.404 58 GLU D C 1
ATOM 10390 O O . GLU D 1 58 ? 95.538 57.522 41.030 1.000 24.351 58 GLU D O 1
ATOM 10396 N N . GLN D 1 59 ? 93.701 57.520 42.371 1.000 22.448 59 GLN D N 1
ATOM 10397 C CA . GLN D 1 59 ? 92.948 56.502 41.593 1.000 20.857 59 GLN D CA 1
ATOM 10398 C C . GLN D 1 59 ? 92.759 56.990 40.154 1.000 22.048 59 GLN D C 1
ATOM 10399 O O . GLN D 1 59 ? 92.889 56.162 39.228 1.000 22.096 59 GLN D O 1
ATOM 10405 N N . LEU D 1 60 ? 92.452 58.271 39.956 1.000 20.383 60 LEU D N 1
ATOM 10406 C CA . LEU D 1 60 ? 92.147 58.813 38.613 1.000 21.009 60 LEU D CA 1
ATOM 10407 C C . LEU D 1 60 ? 93.405 58.752 37.733 1.000 23.314 60 LEU D C 1
ATOM 10408 O O . LEU D 1 60 ? 93.242 58.717 36.507 1.000 25.189 60 LEU D O 1
ATOM 10413 N N . HIS D 1 61 ? 94.596 58.748 38.338 1.000 24.438 61 HIS D N 1
ATOM 10414 C CA . HIS D 1 61 ? 95.893 58.700 37.608 1.000 28.701 61 HIS D CA 1
ATOM 10415 C C . HIS D 1 61 ? 96.426 57.262 37.530 1.000 32.104 61 HIS D C 1
ATOM 10416 O O . HIS D 1 61 ? 97.148 56.979 36.561 1.000 41.665 61 HIS D O 1
ATOM 10423 N N . ASP D 1 62 ? 96.057 56.381 38.464 1.000 27.290 62 ASP D N 1
ATOM 10424 C CA A ASP D 1 62 ? 96.639 55.016 38.583 0.500 28.298 62 ASP D CA 1
ATOM 10425 C CA B ASP D 1 62 ? 96.644 55.016 38.579 0.500 28.393 62 ASP D CA 1
ATOM 10426 C C . ASP D 1 62 ? 95.772 53.996 37.832 1.000 30.557 62 ASP D C 1
ATOM 10427 O O . ASP D 1 62 ? 96.350 53.126 37.158 1.000 32.230 62 ASP D O 1
ATOM 10436 N N . LEU D 1 63 ? 94.445 54.079 37.962 1.000 28.856 63 LEU D N 1
ATOM 10437 C CA . LEU D 1 63 ? 93.519 53.082 37.359 1.000 28.654 63 LEU D CA 1
ATOM 10438 C C . LEU D 1 63 ? 93.239 53.445 35.896 1.000 23.764 63 LEU D C 1
ATOM 10439 O O . LEU D 1 63 ? 93.386 54.623 35.529 1.000 26.003 63 LEU D O 1
ATOM 10444 N N . GLU D 1 64 ? 92.879 52.449 35.085 1.000 27.131 64 GLU D N 1
ATOM 10445 C CA . GLU D 1 64 ? 92.484 52.632 33.664 1.000 26.976 64 GLU D CA 1
ATOM 10446 C C . GLU D 1 64 ? 91.308 53.614 33.636 1.000 24.895 64 GLU D C 1
ATOM 10447 O O . GLU D 1 64 ? 91.297 54.517 32.794 1.000 23.427 64 GLU D O 1
ATOM 10453 N N . TRP D 1 65 ? 90.366 53.448 34.566 1.000 25.262 65 TRP D N 1
ATOM 10454 C CA . TRP D 1 65 ? 89.343 54.478 34.885 1.000 23.216 65 TRP D CA 1
ATOM 10455 C C . TRP D 1 65 ? 88.719 54.166 36.242 1.000 22.646 65 TRP D C 1
ATOM 10456 O O . TRP D 1 65 ? 88.879 53.041 36.744 1.000 22.132 65 TRP D O 1
ATOM 10467 N N . VAL D 1 66 ? 88.040 55.163 36.808 1.000 19.484 66 VAL D N 1
ATOM 10468 C CA . VAL D 1 66 ? 87.268 55.018 38.070 1.000 21.430 66 VAL D CA 1
ATOM 10469 C C . VAL D 1 66 ? 85.796 54.971 37.681 1.000 17.774 66 VAL D C 1
ATOM 10470 O O . VAL D 1 66 ? 85.337 55.911 37.009 1.000 21.913 66 VAL D O 1
ATOM 10474 N N . ASN D 1 67 ? 85.084 53.916 38.059 1.000 18.992 67 ASN D N 1
ATOM 10475 C CA . ASN D 1 67 ? 83.632 53.867 37.771 1.000 20.385 67 ASN D CA 1
ATOM 10476 C C . ASN D 1 67 ? 82.863 53.748 39.084 1.000 21.401 67 ASN D C 1
ATOM 10477 O O . ASN D 1 67 ? 83.426 53.317 40.113 1.000 22.669 67 ASN D O 1
ATOM 10482 N N . ALA D 1 68 ? 81.620 54.192 39.040 1.000 20.922 68 ALA D N 1
ATOM 10483 C CA . ALA D 1 68 ? 80.771 54.328 40.240 1.000 18.171 68 ALA D CA 1
ATOM 10484 C C . ALA D 1 68 ? 79.309 54.191 39.840 1.000 16.875 68 ALA D C 1
ATOM 10485 O O . ALA D 1 68 ? 78.984 54.322 38.640 1.000 19.606 68 ALA D O 1
ATOM 10487 N N . LEU D 1 69 ? 78.478 53.915 40.842 1.000 17.747 69 LEU D N 1
ATOM 10488 C CA . LEU D 1 69 ? 77.004 53.840 40.755 1.000 17.069 69 LEU D CA 1
ATOM 10489 C C . LEU D 1 69 ? 76.426 54.841 41.753 1.000 17.135 69 LEU D C 1
ATOM 10490 O O . LEU D 1 69 ? 76.993 54.972 42.851 1.000 19.831 69 LEU D O 1
ATOM 10495 N N . GLY D 1 70 ? 75.324 55.485 41.396 1.000 18.182 70 GLY D N 1
ATOM 10496 C CA . GLY D 1 70 ? 74.589 56.361 42.326 1.000 16.855 70 GLY D CA 1
ATOM 10497 C C . GLY D 1 70 ? 74.149 55.602 43.563 1.000 17.949 70 GLY D C 1
ATOM 10498 O O . GLY D 1 70 ? 73.447 54.587 43.429 1.000 19.392 70 GLY D O 1
ATOM 10499 N N . ALA D 1 71 ? 74.511 56.102 44.746 1.000 16.127 71 ALA D N 1
ATOM 10500 C CA . ALA D 1 71 ? 74.086 55.543 46.049 1.000 16.573 71 ALA D CA 1
ATOM 10501 C C . ALA D 1 71 ? 73.231 56.588 46.765 1.000 16.351 71 ALA D C 1
ATOM 10502 O O . ALA D 1 71 ? 73.688 57.744 46.865 1.000 18.469 71 ALA D O 1
ATOM 10504 N N . LEU D 1 72 ? 72.059 56.197 47.250 1.000 17.668 72 LEU D N 1
ATOM 10505 C CA . LEU D 1 72 ? 71.197 57.142 48.016 1.000 18.399 72 LEU D CA 1
ATOM 10506 C C . LEU D 1 72 ? 71.000 56.682 49.460 1.000 18.860 72 LEU D C 1
ATOM 10507 O O . LEU D 1 72 ? 70.330 57.409 50.182 1.000 18.449 72 LEU D O 1
ATOM 10512 N N . THR D 1 73 ? 71.537 55.526 49.864 1.000 16.140 73 THR D N 1
ATOM 10513 C CA . THR D 1 73 ? 71.575 55.113 51.288 1.000 15.977 73 THR D CA 1
ATOM 10514 C C . THR D 1 73 ? 72.982 54.639 51.645 1.000 16.278 73 THR D C 1
ATOM 10515 O O . THR D 1 73 ? 73.761 54.301 50.734 1.000 16.083 73 THR D O 1
ATOM 10519 N N . GLY D 1 74 ? 73.294 54.632 52.936 1.000 16.603 74 GLY D N 1
ATOM 10520 C CA . GLY D 1 74 ? 74.574 54.123 53.441 1.000 15.967 74 GLY D CA 1
ATOM 10521 C C . GLY D 1 74 ? 74.786 52.676 53.049 1.000 16.476 74 GLY D C 1
ATOM 10522 O O . GLY D 1 74 ? 75.885 52.340 52.586 1.000 16.898 74 GLY D O 1
ATOM 10523 N N . ASN D 1 75 ? 73.775 51.829 53.251 1.000 15.454 75 ASN D N 1
ATOM 10524 C CA . ASN D 1 75 ? 73.900 50.378 52.944 1.000 16.143 75 ASN D CA 1
ATOM 10525 C C . ASN D 1 75 ? 74.182 50.208 51.448 1.000 17.892 75 ASN D C 1
ATOM 10526 O O . ASN D 1 75 ? 74.932 49.292 51.098 1.000 19.424 75 ASN D O 1
ATOM 10531 N N . MET D 1 76 ? 73.615 51.043 50.579 1.000 16.350 76 MET D N 1
ATOM 10532 C CA . MET D 1 76 ? 73.901 50.961 49.119 1.000 19.950 76 MET D CA 1
ATOM 10533 C C . MET D 1 76 ? 75.401 51.131 48.878 1.000 18.619 76 MET D C 1
ATOM 10534 O O . MET D 1 76 ? 75.983 50.367 48.084 1.000 18.274 76 MET D O 1
ATOM 10539 N N . ALA D 1 77 ? 76.011 52.135 49.501 1.000 16.095 77 ALA D N 1
ATOM 10540 C CA . ALA D 1 77 ? 77.451 52.429 49.339 1.000 16.403 77 ALA D CA 1
ATOM 10541 C C . ALA D 1 77 ? 78.259 51.238 49.848 1.000 17.272 77 ALA D C 1
ATOM 10542 O O . ALA D 1 77 ? 79.254 50.855 49.206 1.000 18.026 77 ALA D O 1
ATOM 10544 N N . VAL D 1 78 ? 77.862 50.667 50.983 1.000 16.550 78 VAL D N 1
ATOM 10545 C CA . VAL D 1 78 ? 78.582 49.513 51.584 1.000 17.212 78 VAL D CA 1
ATOM 10546 C C . VAL D 1 78 ? 78.587 48.367 50.556 1.000 17.117 78 VAL D C 1
ATOM 10547 O O . VAL D 1 78 ? 79.660 47.746 50.352 1.000 17.528 78 VAL D O 1
ATOM 10551 N N . GLN D 1 79 ? 77.446 48.081 49.932 1.000 17.713 79 GLN D N 1
ATOM 10552 C CA . GLN D 1 79 ? 77.358 46.953 48.962 1.000 19.363 79 GLN D CA 1
ATOM 10553 C C . GLN D 1 79 ? 78.206 47.268 47.727 1.000 19.621 79 GLN D C 1
ATOM 10554 O O . GLN D 1 79 ? 78.812 46.328 47.182 1.000 19.942 79 GLN D O 1
ATOM 10560 N N . GLN D 1 80 ? 78.268 48.529 47.297 1.000 17.678 80 GLN D N 1
ATOM 10561 C CA . GLN D 1 80 ? 79.078 48.933 46.120 1.000 18.052 80 GLN D CA 1
ATOM 10562 C C . GLN D 1 80 ? 80.542 48.610 46.408 1.000 19.819 80 GLN D C 1
ATOM 10563 O O . GLN D 1 80 ? 81.220 48.061 45.517 1.000 20.083 80 GLN D O 1
ATOM 10569 N N . VAL D 1 81 ? 81.010 48.901 47.619 1.000 17.635 81 VAL D N 1
ATOM 10570 C CA . VAL D 1 81 ? 82.432 48.661 47.995 1.000 17.543 81 VAL D CA 1
ATOM 10571 C C . VAL D 1 81 ? 82.650 47.159 48.199 1.000 21.519 81 VAL D C 1
ATOM 10572 O O . VAL D 1 81 ? 83.691 46.651 47.720 1.000 23.231 81 VAL D O 1
ATOM 10576 N N . ARG D 1 82 ? 81.716 46.458 48.844 1.000 19.221 82 ARG D N 1
ATOM 10577 C CA . ARG D 1 82 ? 81.803 44.986 49.044 1.000 21.849 82 ARG D CA 1
ATOM 10578 C C . ARG D 1 82 ? 81.930 44.294 47.677 1.000 22.546 82 ARG D C 1
ATOM 10579 O O . ARG D 1 82 ? 82.695 43.307 47.568 1.000 23.657 82 ARG D O 1
ATOM 10587 N N . ALA D 1 83 ? 81.242 44.810 46.660 1.000 21.516 83 ALA D N 1
ATOM 10588 C CA . ALA D 1 83 ? 81.173 44.234 45.295 1.000 21.968 83 ALA D CA 1
ATOM 10589 C C . ALA D 1 83 ? 82.421 44.592 44.470 1.000 21.212 83 ALA D C 1
ATOM 10590 O O . ALA D 1 83 ? 82.512 44.106 43.320 1.000 25.047 83 ALA D O 1
ATOM 10592 N N . GLY D 1 84 ? 83.299 45.459 44.976 1.000 22.251 84 GLY D N 1
ATOM 10593 C CA . GLY D 1 84 ? 84.606 45.752 44.362 1.000 23.751 84 GLY D CA 1
ATOM 10594 C C . GLY D 1 84 ? 84.738 47.145 43.767 1.000 23.623 84 GLY D C 1
ATOM 10595 O O . GLY D 1 84 ? 85.795 47.423 43.176 1.000 22.439 84 GLY D O 1
ATOM 10596 N N . LEU D 1 85 ? 83.751 48.036 43.913 1.000 20.491 85 LEU D N 1
ATOM 10597 C CA . LEU D 1 85 ? 83.863 49.409 43.355 1.000 18.349 85 LEU D CA 1
ATOM 10598 C C . LEU D 1 85 ? 84.749 50.271 44.268 1.000 17.384 85 LEU D C 1
ATOM 10599 O O . LEU D 1 85 ? 84.845 49.989 45.491 1.000 21.775 85 LEU D O 1
ATOM 10604 N N . LYS D 1 86 ? 85.430 51.251 43.677 1.000 19.024 86 LYS D N 1
ATOM 10605 C CA . L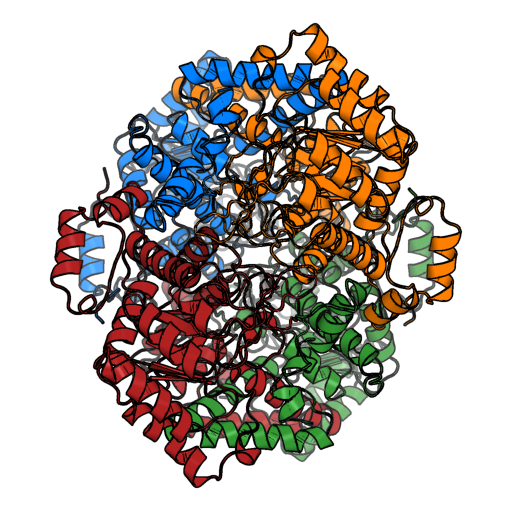YS D 1 86 ? 86.522 52.010 44.333 1.000 24.712 86 LYS D CA 1
ATOM 10606 C C . LYS D 1 86 ? 86.114 53.466 44.554 1.000 19.685 86 LYS D C 1
ATOM 10607 O O . LYS D 1 86 ? 86.957 54.246 44.988 1.000 21.372 86 LYS D O 1
ATOM 10613 N N . ALA D 1 87 ? 84.871 53.821 44.238 1.000 19.539 87 ALA D N 1
ATOM 10614 C CA . ALA D 1 87 ? 84.350 55.192 44.422 1.000 19.656 87 ALA D CA 1
ATOM 10615 C C . ALA D 1 87 ? 82.835 55.107 44.534 1.000 19.743 87 ALA D C 1
ATOM 10616 O O . ALA D 1 87 ? 82.246 54.148 44.015 1.000 17.738 87 ALA D O 1
ATOM 10618 N N . ILE D 1 88 ? 82.250 56.081 45.220 1.000 20.766 88 ILE D N 1
ATOM 10619 C CA . ILE D 1 88 ? 80.780 56.227 45.384 1.000 19.548 88 ILE D CA 1
ATOM 10620 C C . ILE D 1 88 ? 80.351 57.464 44.601 1.000 16.676 88 ILE D C 1
ATOM 10621 O O . ILE D 1 88 ? 81.008 58.501 44.734 1.000 18.848 88 ILE D O 1
ATOM 10626 N N . TYR D 1 89 ? 79.262 57.369 43.855 1.000 14.939 89 TYR D N 1
ATOM 10627 C CA . TYR D 1 89 ? 78.639 58.542 43.205 1.000 16.101 89 TYR D CA 1
ATOM 10628 C C . TYR D 1 89 ? 77.370 58.895 43.991 1.000 16.423 89 TYR D C 1
ATOM 10629 O O . TYR D 1 89 ? 76.560 58.005 44.277 1.000 18.266 89 TYR D O 1
ATOM 10638 N N . LEU D 1 90 ? 77.238 60.167 44.367 1.000 16.237 90 LEU D N 1
ATOM 10639 C CA . LEU D 1 90 ? 76.066 60.649 45.137 1.000 16.868 90 LEU D CA 1
ATOM 10640 C C . LEU D 1 90 ? 75.276 61.605 44.242 1.000 15.791 90 LEU D C 1
ATOM 10641 O O . LEU D 1 90 ? 75.684 62.747 44.052 1.000 16.528 90 LEU D O 1
ATOM 10646 N N . SER D 1 91 ? 74.182 61.090 43.690 1.000 15.917 91 SER D N 1
ATOM 10647 C CA . SER D 1 91 ? 73.286 61.766 42.731 1.000 14.364 91 SER D CA 1
ATOM 10648 C C . SER D 1 91 ? 72.325 62.725 43.441 1.000 13.663 91 SER D C 1
ATOM 10649 O O . SER D 1 91 ? 71.595 62.267 44.352 1.000 15.654 91 SER D O 1
ATOM 10652 N N . GLY D 1 92 ? 72.270 63.986 43.002 1.000 14.044 92 GLY D N 1
ATOM 10653 C CA . GLY D 1 92 ? 71.252 64.951 43.449 1.000 14.119 92 GLY D CA 1
ATOM 10654 C C . GLY D 1 92 ? 69.868 64.537 42.980 1.000 17.119 92 GLY D C 1
ATOM 10655 O O . GLY D 1 92 ? 68.885 64.804 43.690 1.000 16.484 92 GLY D O 1
ATOM 10656 N N . TRP D 1 93 ? 69.767 63.899 41.811 1.000 14.154 93 TRP D N 1
ATOM 10657 C CA . TRP D 1 93 ? 68.477 63.387 41.281 1.000 15.354 93 TRP D CA 1
ATOM 10658 C C . TRP D 1 93 ? 67.887 62.395 42.284 1.000 14.012 93 TRP D C 1
ATOM 10659 O O . TRP D 1 93 ? 66.696 62.486 42.604 1.000 13.576 93 TRP D O 1
ATOM 10670 N N . GLN D 1 94 ? 68.700 61.451 42.754 1.000 14.672 94 GLN D N 1
ATOM 10671 C CA . GLN D 1 94 ? 68.242 60.394 43.685 1.000 14.816 94 GLN D CA 1
ATOM 10672 C C . GLN D 1 94 ? 67.874 61.017 45.032 1.000 13.752 94 GLN D C 1
ATOM 10673 O O . GLN D 1 94 ? 66.913 60.546 45.664 1.000 14.550 94 GLN D O 1
ATOM 10679 N N . VAL D 1 95 ? 68.627 62.024 45.464 1.000 14.177 95 VAL D N 1
ATOM 10680 C CA . VAL D 1 95 ? 68.311 62.761 46.717 1.000 13.138 95 VAL D CA 1
ATOM 10681 C C . VAL D 1 95 ? 66.949 63.458 46.554 1.000 14.633 95 VAL D C 1
ATOM 10682 O O . VAL D 1 95 ? 66.089 63.322 47.455 1.000 14.950 95 VAL D O 1
ATOM 10686 N N . ALA D 1 96 ? 66.714 64.121 45.427 1.000 13.733 96 ALA D N 1
ATOM 10687 C CA . ALA D 1 96 ? 65.403 64.747 45.120 1.000 13.324 96 ALA D CA 1
ATOM 10688 C C . ALA D 1 96 ? 64.295 63.687 45.200 1.000 15.431 96 ALA D C 1
ATOM 10689 O O . ALA D 1 96 ? 63.255 63.942 45.830 1.000 15.198 96 ALA D O 1
ATOM 10691 N N . GLY D 1 97 ? 64.517 62.523 44.591 1.000 13.672 97 GLY D N 1
ATOM 10692 C CA . GLY D 1 97 ? 63.479 61.489 44.439 1.000 14.898 97 GLY D CA 1
ATOM 10693 C C . GLY D 1 97 ? 63.190 60.731 45.722 1.000 15.628 97 GLY D C 1
ATOM 10694 O O . GLY D 1 97 ? 62.034 60.281 45.885 1.000 16.162 97 GLY D O 1
ATOM 10695 N N . ASP D 1 98 ? 64.169 60.545 46.612 1.000 16.598 98 ASP D N 1
ATOM 10696 C CA . ASP D 1 98 ? 63.955 59.575 47.721 1.000 18.597 98 ASP D CA 1
ATOM 10697 C C . ASP D 1 98 ? 64.881 59.767 48.927 1.000 15.212 98 ASP D C 1
ATOM 10698 O O . ASP D 1 98 ? 64.871 58.862 49.787 1.000 15.504 98 ASP D O 1
ATOM 10703 N N . ALA D 1 99 ? 65.651 60.853 49.054 1.000 14.387 99 ALA D N 1
ATOM 10704 C CA . ALA D 1 99 ? 66.566 60.987 50.212 1.000 14.411 99 ALA D CA 1
ATOM 10705 C C . ALA D 1 99 ? 66.894 62.446 50.515 1.000 14.005 99 ALA D C 1
ATOM 10706 O O . ALA D 1 99 ? 68.086 62.766 50.666 1.000 16.049 99 ALA D O 1
ATOM 10708 N N . ASN D 1 100 ? 65.887 63.311 50.649 1.000 14.296 100 ASN D N 1
ATOM 10709 C CA . ASN D 1 100 ? 66.173 64.737 50.937 1.000 13.299 100 ASN D CA 1
ATOM 10710 C C . ASN D 1 100 ? 65.454 65.187 52.212 1.000 13.971 100 ASN D C 1
ATOM 10711 O O . ASN D 1 100 ? 64.493 64.528 52.660 1.000 14.036 100 ASN D O 1
ATOM 10716 N N . LEU D 1 101 ? 65.911 66.307 52.762 1.000 12.878 101 LEU D N 1
ATOM 10717 C CA . LEU D 1 101 ? 65.531 66.735 54.130 1.000 13.406 101 LEU D CA 1
ATOM 10718 C C . LEU D 1 101 ? 64.136 67.370 54.180 1.000 14.143 101 LEU D C 1
ATOM 10719 O O . LEU D 1 101 ? 63.673 67.654 55.301 1.000 15.850 101 LEU D O 1
ATOM 10724 N N . SER D 1 102 ? 63.458 67.567 53.053 1.000 12.847 102 SER D N 1
ATOM 10725 C CA . SER D 1 102 ? 62.030 67.990 53.042 1.000 12.797 102 SER D CA 1
ATOM 10726 C C . SER D 1 102 ? 61.127 66.809 53.402 1.000 13.146 102 SER D C 1
ATOM 10727 O O . SER D 1 102 ? 59.972 67.050 53.793 1.000 14.176 102 SER D O 1
ATOM 10730 N N . GLY D 1 103 ? 61.595 65.584 53.183 1.000 13.534 103 GLY D N 1
ATOM 10731 C CA . GLY D 1 103 ? 60.753 64.374 53.277 1.000 13.289 103 GLY D CA 1
ATOM 10732 C C . GLY D 1 103 ? 59.891 64.147 52.038 1.000 12.547 103 GLY D C 1
ATOM 10733 O O . GLY D 1 103 ? 59.135 63.170 52.024 1.000 14.154 103 GLY D O 1
ATOM 10734 N N . HIS D 1 104 ? 59.979 65.006 51.022 1.000 12.885 104 HIS D N 1
ATOM 10735 C CA . HIS D 1 104 ? 59.124 64.905 49.818 1.000 13.495 104 HIS D CA 1
ATOM 10736 C C . HIS D 1 104 ? 59.850 64.191 48.677 1.000 14.732 104 HIS D C 1
ATOM 10737 O O . HIS D 1 104 ? 61.101 64.180 48.613 1.000 14.962 104 HIS D O 1
ATOM 10744 N N . THR D 1 105 ? 59.049 63.610 47.795 1.000 14.548 105 THR D N 1
ATOM 10745 C CA . THR D 1 105 ? 59.506 63.093 46.488 1.000 13.682 105 THR D CA 1
ATOM 10746 C C . THR D 1 105 ? 59.496 64.242 45.498 1.000 14.435 105 THR D C 1
ATOM 10747 O O . THR D 1 105 ? 58.416 64.849 45.302 1.000 13.699 105 THR D O 1
ATOM 10751 N N . TYR D 1 106 ? 60.641 64.541 44.894 1.000 13.800 106 TYR D N 1
ATOM 10752 C CA . TYR D 1 106 ? 60.747 65.657 43.933 1.000 14.905 106 TYR D CA 1
ATOM 10753 C C . TYR D 1 106 ? 61.384 65.204 42.633 1.000 13.958 106 TYR D C 1
ATOM 10754 O O . TYR D 1 106 ? 62.297 64.375 42.620 1.000 14.257 106 TYR D O 1
ATOM 10763 N N . PRO D 1 107 ? 60.977 65.844 41.520 1.000 14.699 107 PRO D N 1
ATOM 10764 C CA . PRO D 1 107 ? 61.754 65.802 40.293 1.000 15.989 107 PRO D CA 1
ATOM 10765 C C . PRO D 1 107 ? 63.013 66.657 40.474 1.000 16.698 107 PRO D C 1
ATOM 10766 O O . PRO D 1 107 ? 63.166 67.360 41.469 1.000 15.950 107 PRO D O 1
ATOM 10770 N N . ASP D 1 108 ? 63.904 66.569 39.500 1.000 16.129 108 ASP D N 1
ATOM 10771 C CA . ASP D 1 108 ? 65.303 67.032 39.643 1.000 16.280 108 ASP D CA 1
ATOM 10772 C C . ASP D 1 108 ? 65.383 68.500 39.210 1.000 18.487 108 ASP D C 1
ATOM 10773 O O . ASP D 1 108 ? 65.824 68.770 38.081 1.000 19.146 108 ASP D O 1
ATOM 10778 N N . GLN D 1 109 ? 64.929 69.405 40.083 1.000 15.821 109 GLN D N 1
ATOM 10779 C CA . GLN D 1 109 ? 64.771 70.845 39.772 1.000 16.680 109 GLN D CA 1
ATOM 10780 C C . GLN D 1 109 ? 65.240 71.706 40.957 1.000 16.744 109 GLN D C 1
ATOM 10781 O O . GLN D 1 109 ? 64.746 72.835 41.098 1.000 16.661 109 GLN D O 1
ATOM 10787 N N . SER D 1 110 ? 66.208 71.218 41.735 1.000 15.372 110 SER D N 1
ATOM 10788 C CA . SER D 1 110 ? 66.776 71.948 42.897 1.000 15.940 110 SER D CA 1
ATOM 10789 C C . SER D 1 110 ? 65.638 72.399 43.822 1.000 15.842 110 SER D C 1
ATOM 10790 O O . SER D 1 110 ? 65.663 73.555 44.281 1.000 16.669 110 SER D O 1
ATOM 10793 N N . LEU D 1 111 ? 64.702 71.501 44.134 1.000 16.022 111 LEU D N 1
ATOM 10794 C CA . LEU D 1 111 ? 63.534 71.820 44.999 1.000 13.783 111 LEU D CA 1
ATOM 10795 C C . LEU D 1 111 ? 63.833 71.519 46.467 1.000 14.123 111 LEU D C 1
ATOM 10796 O O . LEU D 1 111 ? 63.183 72.122 47.317 1.000 14.306 111 LEU D O 1
ATOM 10801 N N . TYR D 1 112 ? 64.773 70.627 46.753 1.000 13.810 112 TYR D N 1
ATOM 10802 C CA . TYR D 1 112 ? 65.027 70.130 48.125 1.000 13.399 112 TYR D CA 1
ATOM 10803 C C . TYR D 1 112 ? 65.940 71.099 48.871 1.000 12.787 112 TYR D C 1
ATOM 10804 O O . TYR D 1 112 ? 66.625 71.935 48.271 1.000 13.914 112 TYR D O 1
ATOM 10813 N N . PRO D 1 113 ? 65.981 71.017 50.220 1.000 12.710 113 PRO D N 1
ATOM 10814 C CA . PRO D 1 113 ? 66.852 71.883 51.013 1.000 13.198 113 PRO D CA 1
ATOM 10815 C C . PRO D 1 113 ? 68.342 71.655 50.710 1.000 13.241 113 PRO D C 1
ATOM 10816 O O . PRO D 1 113 ? 68.774 70.516 50.612 1.000 13.297 113 PRO D O 1
ATOM 10820 N N . ALA D 1 114 ? 69.100 72.742 50.619 1.000 13.264 114 ALA D N 1
ATOM 10821 C CA . ALA D 1 114 ? 70.495 72.778 50.112 1.000 13.997 114 ALA D CA 1
ATOM 10822 C C . ALA D 1 114 ? 71.475 71.955 50.959 1.000 13.867 114 ALA D C 1
ATOM 10823 O O . ALA D 1 114 ? 72.582 71.676 50.452 1.000 15.024 114 ALA D O 1
ATOM 10825 N N . ASN D 1 115 ? 71.143 71.585 52.195 1.000 13.248 115 ASN D N 1
ATOM 10826 C CA . ASN D 1 115 ? 72.033 70.736 53.032 1.000 14.491 115 ASN D CA 1
ATOM 10827 C C . ASN D 1 115 ? 71.700 69.248 52.858 1.000 14.672 115 ASN D C 1
ATOM 10828 O O . ASN D 1 115 ? 72.305 68.433 53.566 1.000 13.533 115 ASN D O 1
ATOM 10833 N N . SER D 1 116 ? 70.836 68.867 51.910 1.000 13.391 116 SER D N 1
ATOM 10834 C CA . SER D 1 116 ? 70.417 67.453 51.747 1.000 12.652 116 SER D CA 1
ATOM 10835 C C . SER D 1 116 ? 71.584 66.567 51.265 1.000 12.607 116 SER D C 1
ATOM 10836 O O . SER D 1 116 ? 71.786 65.491 51.837 1.000 13.390 116 SER D O 1
ATOM 10839 N N . VAL D 1 117 ? 72.325 66.984 50.239 1.000 12.940 117 VAL D N 1
ATOM 10840 C CA . VAL D 1 117 ? 73.428 66.129 49.722 1.000 13.833 117 VAL D CA 1
ATOM 10841 C C . VAL D 1 117 ? 74.525 66.034 50.779 1.000 13.102 117 VAL D C 1
ATOM 10842 O O . VAL D 1 117 ? 74.988 64.924 51.046 1.000 13.448 117 VAL D O 1
ATOM 10846 N N . PRO D 1 118 ? 74.957 67.124 51.463 1.000 14.024 118 PRO D N 1
ATOM 10847 C CA . PRO D 1 118 ? 75.907 66.972 52.568 1.000 14.396 118 PRO D CA 1
ATOM 10848 C C . PRO D 1 118 ? 75.477 65.932 53.612 1.000 12.815 118 PRO D C 1
ATOM 10849 O O . PRO D 1 118 ? 76.307 65.141 54.045 1.000 14.184 118 PRO D O 1
ATOM 10853 N N . GLN D 1 119 ? 74.193 65.892 53.980 1.000 13.007 119 GLN D N 1
ATOM 10854 C CA . GLN D 1 119 ? 73.718 64.910 54.987 1.000 14.397 119 GLN D CA 1
ATOM 10855 C C . GLN D 1 119 ? 73.931 63.483 54.453 1.000 13.111 119 GLN D C 1
ATOM 10856 O O . GLN D 1 119 ? 74.326 62.591 55.227 1.000 14.756 119 GLN D O 1
ATOM 10862 N N . VAL D 1 120 ? 73.683 63.258 53.167 1.000 12.971 120 VAL D N 1
ATOM 10863 C CA . VAL D 1 120 ? 73.841 61.900 52.583 1.000 14.207 120 VAL D CA 1
ATOM 10864 C C . VAL D 1 120 ? 75.339 61.576 52.467 1.000 13.336 120 VAL D C 1
ATOM 10865 O O . VAL D 1 120 ? 75.710 60.406 52.655 1.000 13.637 120 VAL D O 1
ATOM 10869 N N . VAL D 1 121 ? 76.189 62.564 52.205 1.000 13.856 121 VAL D N 1
ATOM 10870 C CA . VAL D 1 121 ? 77.668 62.326 52.211 1.000 13.642 121 VAL D CA 1
ATOM 10871 C C . VAL D 1 121 ? 78.073 61.824 53.599 1.000 13.571 121 VAL D C 1
ATOM 10872 O O . VAL D 1 121 ? 78.791 60.806 53.712 1.000 13.661 121 VAL D O 1
ATOM 10876 N N . ARG D 1 122 ? 77.632 62.511 54.651 1.000 13.642 122 ARG D N 1
ATOM 10877 C CA . ARG D 1 122 ? 77.965 62.127 56.044 1.000 13.533 122 ARG D CA 1
ATOM 10878 C C . ARG D 1 122 ? 77.430 60.716 56.319 1.000 12.504 122 ARG D C 1
ATOM 10879 O O . ARG D 1 122 ? 78.139 59.912 56.958 1.000 13.786 122 ARG D O 1
ATOM 10887 N N . ARG D 1 123 ? 76.219 60.411 55.847 1.000 13.840 123 ARG D N 1
ATOM 10888 C CA . ARG D 1 123 ? 75.576 59.096 56.066 1.000 13.732 123 ARG D CA 1
ATOM 10889 C C . ARG D 1 123 ? 76.422 58.009 55.388 1.000 14.634 123 ARG D C 1
ATOM 10890 O O . ARG D 1 123 ? 76.682 56.967 56.008 1.000 14.046 123 ARG D O 1
ATOM 10898 N N . ILE D 1 124 ? 76.807 58.232 54.135 1.000 14.265 124 ILE D N 1
ATOM 10899 C CA . ILE D 1 124 ? 77.594 57.219 53.375 1.000 14.987 124 ILE D CA 1
ATOM 10900 C C . ILE D 1 124 ? 78.925 57.004 54.094 1.000 14.217 124 ILE D C 1
ATOM 10901 O O . ILE D 1 124 ? 79.304 55.835 54.302 1.000 14.765 124 ILE D O 1
ATOM 10906 N N . ASN D 1 125 ? 79.607 58.074 54.495 1.000 13.662 125 ASN D N 1
ATOM 10907 C CA . ASN D 1 125 ? 80.874 57.936 55.252 1.000 14.245 125 ASN D CA 1
ATOM 10908 C C . ASN D 1 125 ? 80.623 57.146 56.533 1.000 14.526 125 ASN D C 1
ATOM 10909 O O . ASN D 1 125 ? 81.398 56.232 56.842 1.000 14.658 125 ASN D O 1
ATOM 10914 N N . ASN D 1 126 ? 79.550 57.444 57.264 1.000 13.535 126 ASN D N 1
ATOM 10915 C CA . ASN D 1 126 ? 79.254 56.707 58.519 1.000 14.304 126 ASN D CA 1
ATOM 10916 C C . ASN D 1 126 ? 79.058 55.215 58.227 1.000 13.808 126 ASN D C 1
ATOM 10917 O O . ASN D 1 126 ? 79.502 54.378 59.023 1.000 15.168 126 ASN D O 1
ATOM 10922 N N . ALA D 1 127 ? 78.367 54.888 57.140 1.000 13.431 127 ALA D N 1
ATOM 10923 C CA . ALA D 1 127 ? 78.056 53.484 56.782 1.000 13.112 127 ALA D CA 1
ATOM 10924 C C . ALA D 1 127 ? 79.356 52.753 56.404 1.000 13.626 127 ALA D C 1
ATOM 10925 O O . ALA D 1 127 ? 79.545 51.596 56.838 1.000 14.446 127 ALA D O 1
ATOM 10927 N N . LEU D 1 128 ? 80.217 53.410 55.636 1.000 14.301 128 LEU D N 1
ATOM 10928 C CA . LEU D 1 128 ? 81.521 52.824 55.222 1.000 15.002 128 LEU D CA 1
ATOM 10929 C C . LEU D 1 128 ? 82.412 52.669 56.457 1.000 15.444 128 LEU D C 1
ATOM 10930 O O . LEU D 1 128 ? 83.097 51.642 56.573 1.000 16.332 128 LEU D O 1
ATOM 10935 N N . GLN D 1 129 ? 82.375 53.629 57.380 1.000 15.738 129 GLN D N 1
ATOM 10936 C CA . GLN D 1 129 ? 83.140 53.531 58.646 1.000 15.740 129 GLN D CA 1
ATOM 10937 C C . GLN D 1 129 ? 82.651 52.318 59.441 1.000 16.160 129 GLN D C 1
ATOM 10938 O O . GLN D 1 129 ? 83.494 51.618 60.031 1.000 16.698 129 GLN D O 1
ATOM 10944 N N . ARG D 1 130 ? 81.347 52.067 59.489 1.000 15.567 130 ARG D N 1
ATOM 10945 C CA . ARG D 1 130 ? 80.843 50.907 60.264 1.000 15.916 130 ARG D CA 1
ATOM 10946 C C . ARG D 1 130 ? 81.337 49.618 59.590 1.000 15.596 130 ARG D C 1
ATOM 10947 O O . ARG D 1 130 ? 81.785 48.713 60.303 1.000 16.382 130 ARG D O 1
ATOM 10955 N N . ALA D 1 131 ? 81.275 49.528 58.265 1.000 16.432 131 ALA D N 1
ATOM 10956 C CA . ALA D 1 131 ? 81.748 48.333 57.526 1.000 16.628 131 ALA D CA 1
ATOM 10957 C C . ALA D 1 131 ? 83.242 48.131 57.813 1.000 16.936 131 ALA D C 1
ATOM 10958 O O . ALA D 1 131 ? 83.660 46.981 58.041 1.000 20.076 131 ALA D O 1
ATOM 10960 N N . ASP D 1 132 ? 84.008 49.217 57.852 1.000 18.257 132 ASP D N 1
ATOM 10961 C CA . ASP D 1 132 ? 85.463 49.208 58.155 1.000 17.648 132 ASP D CA 1
ATOM 10962 C C . ASP D 1 132 ? 85.692 48.699 59.585 1.000 20.238 132 ASP D C 1
ATOM 10963 O O . ASP D 1 132 ? 86.595 47.856 59.795 1.000 19.380 132 ASP D O 1
ATOM 10968 N N . GLN D 1 133 ? 84.916 49.191 60.551 1.000 18.549 133 GLN D N 1
ATOM 10969 C CA . GLN D 1 133 ? 85.020 48.789 61.977 1.000 17.030 133 GLN D CA 1
ATOM 10970 C C . GLN D 1 133 ? 84.723 47.298 62.115 1.000 20.021 133 GLN D C 1
ATOM 10971 O O . GLN D 1 133 ? 85.452 46.608 62.847 1.000 20.055 133 GLN D O 1
ATOM 10977 N N . ILE D 1 134 ? 83.650 46.834 61.476 1.000 18.357 134 ILE D N 1
ATOM 10978 C CA . ILE D 1 134 ? 83.216 45.414 61.531 1.000 18.697 134 ILE D CA 1
ATOM 10979 C C . ILE D 1 134 ? 84.320 44.551 60.900 1.000 20.389 134 ILE D C 1
ATOM 10980 O O . ILE D 1 134 ? 84.673 43.516 61.498 1.000 23.393 134 ILE D O 1
ATOM 10985 N N . ALA D 1 135 ? 84.829 44.949 59.737 1.000 19.518 135 ALA D N 1
ATOM 10986 C CA . ALA D 1 135 ? 85.869 44.180 59.009 1.000 21.900 135 ALA D CA 1
ATOM 10987 C C . ALA D 1 135 ? 87.064 43.981 59.939 1.000 24.513 135 ALA D C 1
ATOM 10988 O O . ALA D 1 135 ? 87.610 42.855 59.971 1.000 24.490 135 ALA D O 1
ATOM 10990 N N . LYS D 1 136 ? 87.442 45.016 60.696 1.000 20.676 136 LYS D N 1
ATOM 10991 C CA . LYS D 1 136 ? 88.630 44.966 61.587 1.000 22.608 136 LYS D CA 1
ATOM 10992 C C . LYS D 1 136 ? 88.405 43.918 62.683 1.000 26.651 136 LYS D C 1
ATOM 10993 O O . LYS D 1 136 ? 89.311 43.079 62.895 1.000 25.356 136 LYS D O 1
ATOM 10999 N N . ILE D 1 137 ? 87.264 43.936 63.376 1.000 23.802 137 ILE D N 1
ATOM 11000 C CA . ILE D 1 137 ? 87.029 42.965 64.487 1.000 26.585 137 ILE D CA 1
ATOM 11001 C C . ILE D 1 137 ? 86.817 41.553 63.918 1.000 26.876 137 ILE D C 1
ATOM 11002 O O . ILE D 1 137 ? 87.073 40.600 64.667 1.000 28.707 137 ILE D O 1
ATOM 11007 N N . GLU D 1 138 ? 86.382 41.415 62.661 1.000 25.356 138 GLU D N 1
ATOM 11008 C CA . GLU D 1 138 ? 86.143 40.100 61.998 1.000 27.120 138 GLU D CA 1
ATOM 11009 C C . GLU D 1 138 ? 87.430 39.577 61.341 1.000 32.213 138 GLU D C 1
ATOM 11010 O O . GLU D 1 138 ? 87.399 38.439 60.846 1.000 28.558 138 GLU D O 1
ATOM 11016 N N . GLY D 1 139 ? 88.509 40.369 61.310 1.000 30.294 139 GLY D N 1
ATOM 11017 C CA . GLY D 1 139 ? 89.758 40.024 60.600 1.000 29.804 139 GLY D CA 1
ATOM 11018 C C . GLY D 1 139 ? 89.521 39.844 59.113 1.000 33.312 139 GLY D C 1
ATOM 11019 O O . GLY D 1 139 ? 90.201 39.002 58.499 1.000 31.237 139 GLY D O 1
ATOM 11020 N N . ASP D 1 140 ? 88.585 40.606 58.541 1.000 28.664 140 ASP D N 1
ATOM 11021 C CA . ASP D 1 140 ? 88.223 40.562 57.100 1.000 30.332 140 ASP D CA 1
ATOM 11022 C C . ASP D 1 140 ? 89.099 41.577 56.358 1.000 34.042 140 ASP D C 1
ATOM 11023 O O . ASP D 1 140 ? 88.918 42.788 56.577 1.000 28.287 140 ASP D O 1
ATOM 11028 N N . THR D 1 141 ? 90.033 41.103 55.526 1.000 29.659 141 THR D N 1
ATOM 11029 C CA . THR D 1 141 ? 90.979 41.960 54.762 1.000 30.430 141 THR D CA 1
ATOM 11030 C C . THR D 1 141 ? 90.665 41.873 53.267 1.000 28.999 141 THR D C 1
ATOM 11031 O O . THR D 1 141 ? 91.504 42.322 52.475 1.000 30.570 141 THR D O 1
ATOM 11035 N N . SER D 1 142 ? 89.484 41.369 52.898 1.000 28.822 142 SER D N 1
ATOM 11036 C CA . SER D 1 142 ? 89.061 41.158 51.488 1.000 30.233 142 SER D CA 1
ATOM 11037 C C . SER D 1 142 ? 88.814 42.499 50.779 1.000 31.019 142 SER D C 1
ATOM 11038 O O . SER D 1 142 ? 88.926 42.534 49.545 1.000 31.930 142 SER D O 1
ATOM 11041 N N . VAL D 1 143 ? 88.485 43.562 51.522 1.000 25.205 143 VAL D N 1
ATOM 11042 C CA . VAL D 1 143 ? 88.360 44.944 50.977 1.000 22.778 143 VAL D CA 1
ATOM 11043 C C . VAL D 1 143 ? 89.542 45.770 51.482 1.000 24.429 143 VAL D C 1
ATOM 11044 O O . VAL D 1 143 ? 89.682 45.910 52.708 1.000 23.584 143 VAL D O 1
ATOM 11048 N N . GLU D 1 144 ? 90.344 46.314 50.566 1.000 26.536 144 GLU D N 1
ATOM 11049 C CA . GLU D 1 144 ? 91.573 47.081 50.892 1.000 31.278 144 GLU D CA 1
ATOM 11050 C C . GLU D 1 144 ? 91.184 48.431 51.506 1.000 25.243 144 GLU D C 1
ATOM 11051 O O . GLU D 1 144 ? 91.799 48.830 52.504 1.000 27.999 144 GLU D O 1
ATOM 11057 N N . ASN D 1 145 ? 90.188 49.097 50.928 1.000 24.201 145 ASN D N 1
ATOM 11058 C CA . ASN D 1 145 ? 89.789 50.462 51.350 1.000 20.499 145 ASN D CA 1
ATOM 11059 C C . ASN D 1 145 ? 88.264 50.560 51.450 1.000 19.653 145 ASN D C 1
ATOM 11060 O O . ASN D 1 145 ? 87.597 50.731 50.419 1.000 20.903 145 ASN D O 1
ATOM 11065 N N . TRP D 1 146 ? 87.726 50.485 52.663 1.000 19.745 146 TRP D N 1
ATOM 11066 C CA . TRP D 1 146 ? 86.269 50.670 52.885 1.000 20.882 146 TRP D CA 1
ATOM 11067 C C . TRP D 1 146 ? 85.888 52.132 52.650 1.000 19.447 146 TRP D C 1
ATOM 11068 O O . TRP D 1 146 ? 84.746 52.367 52.200 1.000 18.844 146 TRP D O 1
ATOM 11079 N N . LEU D 1 147 ? 86.789 53.067 52.951 1.000 19.924 147 LEU D N 1
ATOM 11080 C CA . LEU D 1 147 ? 86.505 54.520 52.834 1.000 19.808 147 LEU D CA 1
ATOM 11081 C C . LEU D 1 147 ? 86.748 54.938 51.385 1.000 17.474 147 LEU D C 1
ATOM 11082 O O . LEU D 1 147 ? 87.669 55.721 51.104 1.000 17.805 147 LEU D O 1
ATOM 11087 N N . ALA D 1 148 ? 85.934 54.400 50.482 1.000 18.024 148 ALA D N 1
ATOM 11088 C CA . ALA D 1 148 ? 85.927 54.766 49.055 1.000 18.307 148 ALA D CA 1
ATOM 11089 C C . ALA D 1 148 ? 85.615 56.251 48.952 1.000 19.835 148 ALA D C 1
ATOM 11090 O O . ALA D 1 148 ? 84.733 56.752 49.662 1.000 17.505 148 ALA D O 1
ATOM 11092 N N . PRO D 1 149 ? 86.307 56.995 48.060 1.000 16.590 149 PRO D N 1
ATOM 11093 C CA . PRO D 1 149 ? 86.010 58.404 47.841 1.000 18.188 149 PRO D CA 1
ATOM 11094 C C . PRO D 1 149 ? 84.591 58.612 47.308 1.000 17.755 149 PRO D C 1
ATOM 11095 O O . PRO D 1 149 ? 84.125 57.845 46.483 1.000 17.310 149 PRO D O 1
ATOM 11099 N N . ILE D 1 150 ? 83.942 59.659 47.812 1.000 15.600 150 ILE D N 1
ATOM 11100 C CA . ILE D 1 150 ? 82.563 60.045 47.408 1.000 17.304 150 ILE D CA 1
ATOM 11101 C C . ILE D 1 150 ? 82.656 61.240 46.466 1.000 15.858 150 ILE D C 1
ATOM 11102 O O . ILE D 1 150 ? 83.242 62.268 46.853 1.000 16.630 150 ILE D O 1
ATOM 11107 N N . VAL D 1 151 ? 82.075 61.118 45.282 1.000 14.731 151 VAL D N 1
ATOM 11108 C CA . VAL D 1 151 ? 81.875 62.250 44.344 1.000 14.621 151 VAL D CA 1
ATOM 11109 C C . VAL D 1 151 ? 80.402 62.647 44.437 1.000 15.463 151 VAL D C 1
ATOM 11110 O O . VAL D 1 151 ? 79.543 61.793 44.174 1.000 18.524 151 VAL D O 1
ATOM 11114 N N . ALA D 1 152 ? 80.133 63.882 44.847 1.000 15.544 152 ALA D N 1
ATOM 11115 C CA . ALA D 1 152 ? 78.763 64.344 45.152 1.000 15.526 152 ALA D CA 1
ATOM 11116 C C . ALA D 1 152 ? 78.343 65.485 44.239 1.000 15.583 152 ALA D C 1
ATOM 11117 O O . ALA D 1 152 ? 79.177 66.253 43.726 1.000 16.248 152 ALA D O 1
ATOM 11119 N N . ASP D 1 153 ? 77.032 65.627 44.133 1.000 14.615 153 ASP D N 1
ATOM 11120 C CA . ASP D 1 153 ? 76.325 66.550 43.227 1.000 15.149 153 ASP D CA 1
ATOM 11121 C C . ASP D 1 153 ? 76.137 67.905 43.913 1.000 17.471 153 ASP D C 1
ATOM 11122 O O . ASP D 1 153 ? 75.374 67.964 44.889 1.000 18.528 153 ASP D O 1
ATOM 11127 N N . GLY D 1 154 ? 76.799 68.953 43.412 1.000 15.860 154 GLY D N 1
ATOM 11128 C CA . GLY D 1 154 ? 76.583 70.352 43.846 1.000 16.660 154 GLY D CA 1
ATOM 11129 C C . GLY D 1 154 ? 75.514 71.062 43.031 1.000 14.749 154 GLY D C 1
ATOM 11130 O O . GLY D 1 154 ? 75.282 72.259 43.275 1.000 14.483 154 GLY D O 1
ATOM 11131 N N . GLU D 1 155 ? 74.887 70.365 42.071 1.000 15.170 155 GLU D N 1
ATOM 11132 C CA . GLU D 1 155 ? 73.837 70.939 41.195 1.000 16.372 155 GLU D CA 1
ATOM 11133 C C . GLU D 1 155 ? 74.354 72.265 40.620 1.000 17.729 155 GLU D C 1
ATOM 11134 O O . GLU D 1 155 ? 75.506 72.299 40.113 1.000 18.904 155 GLU D O 1
ATOM 11140 N N . ALA D 1 156 ? 73.552 73.326 40.699 1.000 18.844 156 ALA D N 1
ATOM 11141 C CA . ALA D 1 156 ? 73.905 74.678 40.222 1.000 19.973 156 ALA D CA 1
ATOM 11142 C C . ALA D 1 156 ? 74.206 75.574 41.427 1.000 22.590 156 ALA D C 1
ATOM 11143 O O . ALA D 1 156 ? 74.176 76.802 41.269 1.000 25.289 156 ALA D O 1
ATOM 11145 N N . GLY D 1 157 ? 74.437 74.973 42.597 1.000 18.921 157 GLY D N 1
ATOM 11146 C CA . GLY D 1 157 ? 74.874 75.675 43.816 1.000 19.843 157 GLY D CA 1
ATOM 11147 C C . GLY D 1 157 ? 73.741 76.328 44.601 1.000 18.409 157 GLY D C 1
ATOM 11148 O O . GLY D 1 157 ? 74.057 77.000 45.588 1.000 18.698 157 GLY D O 1
ATOM 11149 N N . PHE D 1 158 ? 72.475 76.168 44.210 1.000 18.164 158 PHE D N 1
ATOM 11150 C CA . PHE D 1 158 ? 71.298 76.654 44.985 1.000 18.122 158 PHE D CA 1
ATOM 11151 C C . PHE D 1 158 ? 71.361 78.171 45.186 1.000 18.852 158 PHE D C 1
ATOM 11152 O O . PHE D 1 158 ? 70.924 78.683 46.240 1.000 20.213 158 PHE D O 1
ATOM 11160 N N . GLY D 1 159 ? 71.861 78.892 44.190 1.000 18.040 159 GLY D N 1
ATOM 11161 C CA . GLY D 1 159 ? 71.792 80.361 44.181 1.000 18.940 159 GLY D CA 1
ATOM 11162 C C . GLY D 1 159 ? 73.042 80.970 43.595 1.000 18.359 159 GLY D C 1
ATOM 11163 O O . GLY D 1 159 ? 73.428 80.596 42.466 1.000 21.947 159 GLY D O 1
ATOM 11164 N N . GLY D 1 160 ? 73.661 81.874 44.351 1.000 17.627 160 GLY D N 1
ATOM 11165 C CA . GLY D 1 160 ? 74.834 82.642 43.900 1.000 18.233 160 GLY D CA 1
ATOM 11166 C C . GLY D 1 160 ? 76.138 82.020 44.364 1.000 19.417 160 GLY D C 1
ATOM 11167 O O . GLY D 1 160 ? 76.136 80.893 44.902 1.000 17.470 160 GLY D O 1
ATOM 11168 N N . ALA D 1 161 ? 77.235 82.754 44.184 1.000 18.972 161 ALA D N 1
ATOM 11169 C CA . ALA D 1 161 ? 78.596 82.303 44.546 1.000 18.588 161 ALA D CA 1
ATOM 11170 C C . ALA D 1 161 ? 78.653 81.931 46.032 1.000 15.933 161 ALA D C 1
ATOM 11171 O O . ALA D 1 161 ? 79.397 81.013 46.372 1.000 15.943 161 ALA D O 1
ATOM 11173 N N . LEU D 1 162 ? 77.908 82.630 46.896 1.000 14.929 162 LEU D N 1
ATOM 11174 C CA . LEU D 1 162 ? 77.940 82.354 48.353 1.000 15.182 162 LEU D CA 1
ATOM 11175 C C . LEU D 1 162 ? 77.187 81.052 48.652 1.000 14.286 162 LEU D C 1
ATOM 11176 O O . LEU D 1 162 ? 77.608 80.341 49.576 1.000 15.544 162 LEU D O 1
ATOM 11181 N N . ASN D 1 163 ? 76.108 80.754 47.922 1.000 14.690 163 ASN D N 1
ATOM 11182 C CA . ASN D 1 163 ? 75.380 79.466 48.092 1.000 15.200 163 ASN D CA 1
ATOM 11183 C C . ASN D 1 163 ? 76.295 78.317 47.653 1.000 13.980 163 ASN D C 1
ATOM 11184 O O . ASN D 1 163 ? 76.358 77.283 48.333 1.000 14.606 163 ASN D O 1
ATOM 11189 N N . VAL D 1 164 ? 77.029 78.508 46.555 1.000 15.883 164 VAL D N 1
ATOM 11190 C CA . VAL D 1 164 ? 78.039 77.521 46.086 1.000 14.523 164 VAL D CA 1
ATOM 11191 C C . VAL D 1 164 ? 79.052 77.291 47.202 1.000 15.427 164 VAL D C 1
ATOM 11192 O O . VAL D 1 164 ? 79.349 76.123 47.545 1.000 15.436 164 VAL D O 1
ATOM 11196 N N . TYR D 1 165 ? 79.606 78.378 47.728 1.000 15.447 165 TYR D N 1
ATOM 11197 C CA . TYR D 1 165 ? 80.647 78.334 48.774 1.000 15.072 165 TYR D CA 1
ATOM 11198 C C . TYR D 1 165 ? 80.147 77.469 49.943 1.000 14.710 165 TYR D C 1
ATOM 11199 O O . TYR D 1 165 ? 80.850 76.541 50.394 1.000 13.997 165 TYR D O 1
ATOM 11208 N N . GLU D 1 166 ? 78.950 77.769 50.444 1.000 14.898 166 GLU D N 1
ATOM 11209 C CA . GLU D 1 166 ? 78.409 77.077 51.637 1.000 14.544 166 GLU D CA 1
ATOM 11210 C C . GLU D 1 166 ? 78.134 75.607 51.320 1.000 13.138 166 GLU D C 1
ATOM 11211 O O . GLU D 1 166 ? 78.347 74.767 52.216 1.000 14.113 166 GLU D O 1
ATOM 11217 N N . LEU D 1 167 ? 77.659 75.276 50.115 1.000 14.917 167 LEU D N 1
ATOM 11218 C CA . LEU D 1 167 ? 77.405 73.856 49.772 1.000 14.346 167 LEU D CA 1
ATOM 11219 C C . LEU D 1 167 ? 78.744 73.105 49.736 1.000 13.715 167 LEU D C 1
ATOM 11220 O O . LEU D 1 167 ? 78.847 72.039 50.341 1.000 13.888 167 LEU D O 1
ATOM 11225 N N . GLN D 1 168 ? 79.763 73.675 49.091 1.000 14.495 168 GLN D N 1
ATOM 11226 C CA . GLN D 1 168 ? 81.098 73.016 49.046 1.000 15.191 168 GLN D CA 1
ATOM 11227 C C . GLN D 1 168 ? 81.622 72.824 50.474 1.000 14.237 168 GLN D C 1
ATOM 11228 O O . GLN D 1 168 ? 82.086 71.723 50.809 1.000 13.599 168 GLN D O 1
ATOM 11234 N N . LYS D 1 169 ? 81.542 73.859 51.309 1.000 14.971 169 LYS D N 1
ATOM 11235 C CA . LYS D 1 169 ? 82.011 73.778 52.718 1.000 14.679 169 LYS D CA 1
ATOM 11236 C C . LYS D 1 169 ? 81.273 72.638 53.438 1.000 14.351 169 LYS D C 1
ATOM 11237 O O . LYS D 1 169 ? 81.939 71.854 54.149 1.000 13.699 169 LYS D O 1
ATOM 11243 N N . ALA D 1 170 ? 79.959 72.523 53.271 1.000 13.984 170 ALA D N 1
ATOM 11244 C CA . ALA D 1 170 ? 79.165 71.472 53.959 1.000 12.795 170 ALA D CA 1
ATOM 11245 C C . ALA D 1 170 ? 79.519 70.084 53.395 1.000 13.451 170 ALA D C 1
ATOM 11246 O O . ALA D 1 170 ? 79.593 69.120 54.167 1.000 13.778 170 ALA D O 1
ATOM 11248 N N . LEU D 1 171 ? 79.741 69.965 52.086 1.000 14.161 171 LEU D N 1
ATOM 11249 C CA . LEU D 1 171 ? 80.149 68.672 51.487 1.000 14.023 171 LEU D CA 1
ATOM 11250 C C . LEU D 1 171 ? 81.488 68.239 52.092 1.000 15.108 171 LEU D C 1
ATOM 11251 O O . LEU D 1 171 ? 81.660 67.051 52.434 1.000 14.113 171 LEU D O 1
ATOM 11256 N N . ILE D 1 172 ? 82.411 69.179 52.249 1.000 15.290 172 ILE D N 1
ATOM 11257 C CA . ILE D 1 172 ? 83.752 68.893 52.836 1.000 15.134 172 ILE D CA 1
ATOM 11258 C C . ILE D 1 172 ? 83.595 68.488 54.303 1.000 14.932 172 ILE D C 1
ATOM 11259 O O . ILE D 1 172 ? 84.194 67.484 54.720 1.000 15.021 172 ILE D O 1
ATOM 11264 N N . ALA D 1 173 ? 82.788 69.212 55.072 1.000 15.335 173 ALA D N 1
ATOM 11265 C CA . ALA D 1 173 ? 82.585 68.889 56.500 1.000 15.692 173 ALA D CA 1
ATOM 11266 C C . ALA D 1 173 ? 82.099 67.434 56.619 1.000 14.558 173 ALA D C 1
ATOM 11267 O O . ALA D 1 173 ? 82.531 66.745 57.546 1.000 17.052 173 ALA D O 1
ATOM 11269 N N . ALA D 1 174 ? 81.259 66.987 55.686 1.000 13.851 174 ALA D N 1
ATOM 11270 C CA . ALA D 1 174 ? 80.645 65.637 55.669 1.000 13.643 174 ALA D CA 1
ATOM 11271 C C . ALA D 1 174 ? 81.639 64.580 55.158 1.000 14.101 174 ALA D C 1
ATOM 11272 O O . ALA D 1 174 ? 81.339 63.380 55.299 1.000 15.031 174 ALA D O 1
ATOM 11274 N N . GLY D 1 175 ? 82.752 64.994 54.548 1.000 14.589 175 GLY D N 1
ATOM 11275 C CA . GLY D 1 175 ? 83.814 64.071 54.103 1.000 14.877 175 GLY D CA 1
ATOM 11276 C C . GLY D 1 175 ? 83.778 63.765 52.616 1.000 14.595 175 GLY D C 1
ATOM 11277 O O . GLY D 1 175 ? 84.227 62.669 52.243 1.000 16.659 175 GLY D O 1
ATOM 11278 N N . VAL D 1 176 ? 83.320 64.687 51.774 1.000 14.559 176 VAL D N 1
ATOM 11279 C CA . VAL D 1 176 ? 83.282 64.473 50.302 1.000 14.605 176 VAL D CA 1
ATOM 11280 C C . VAL D 1 176 ? 84.713 64.435 49.753 1.000 15.465 176 VAL D C 1
ATOM 11281 O O . VAL D 1 176 ? 85.578 65.145 50.293 1.000 15.168 176 VAL D O 1
ATOM 11285 N N . ALA D 1 177 ? 84.930 63.691 48.667 1.000 15.288 177 ALA D N 1
ATOM 11286 C CA . ALA D 1 177 ? 86.232 63.641 47.956 1.000 17.071 177 ALA D CA 1
ATOM 11287 C C . ALA D 1 177 ? 86.202 64.575 46.746 1.000 17.712 177 ALA D C 1
ATOM 11288 O O . ALA D 1 177 ? 87.256 65.166 46.395 1.000 16.797 177 ALA D O 1
ATOM 11290 N N . GLY D 1 178 ? 85.054 64.666 46.088 1.000 15.897 178 GLY D N 1
ATOM 11291 C CA . GLY D 1 178 ? 84.895 65.476 44.875 1.000 15.608 178 GLY D CA 1
ATOM 11292 C C . GLY D 1 178 ? 83.477 65.982 44.749 1.000 15.979 178 GLY D C 1
ATOM 11293 O O . GLY D 1 178 ? 82.559 65.357 45.311 1.000 16.419 178 GLY D O 1
ATOM 11294 N N . SER D 1 179 ? 83.295 67.073 44.034 1.000 16.117 179 SER D N 1
ATOM 11295 C CA . SER D 1 179 ? 81.960 67.681 43.841 1.000 14.768 179 SER D CA 1
ATOM 11296 C C . SER D 1 179 ? 81.851 68.226 42.421 1.000 15.485 179 SER D C 1
ATOM 11297 O O . SER D 1 179 ? 82.864 68.744 41.893 1.000 16.506 179 SER D O 1
ATOM 11300 N N . HIS D 1 180 ? 80.663 68.129 41.836 1.000 16.673 180 HIS D N 1
ATOM 11301 C CA . HIS D 1 180 ? 80.406 68.645 40.472 1.000 15.629 180 HIS D CA 1
ATOM 11302 C C . HIS D 1 180 ? 79.411 69.802 40.479 1.000 17.675 180 HIS D C 1
ATOM 11303 O O . HIS D 1 180 ? 78.481 69.837 41.319 1.000 16.098 180 HIS D O 1
ATOM 11310 N N . TRP D 1 181 ? 79.606 70.702 39.524 1.000 16.570 181 TRP D N 1
ATOM 11311 C CA . TRP D 1 181 ? 78.981 72.045 39.480 1.000 16.402 181 TRP D CA 1
ATOM 11312 C C . TRP D 1 181 ? 78.629 72.347 38.034 1.000 18.746 181 TRP D C 1
ATOM 11313 O O . TRP D 1 181 ? 79.547 72.249 37.191 1.000 18.422 181 TRP D O 1
ATOM 11324 N N . GLU D 1 182 ? 77.374 72.695 37.764 1.000 17.433 182 GLU D N 1
ATOM 11325 C CA . GLU D 1 182 ? 76.892 72.833 36.373 1.000 17.398 182 GLU D CA 1
ATOM 11326 C C . GLU D 1 182 ? 76.497 74.280 36.069 1.000 17.869 182 GLU D C 1
ATOM 11327 O O . GLU D 1 182 ? 76.116 75.051 36.994 1.000 17.616 182 GLU D O 1
ATOM 11333 N N . ASP D 1 183 ? 76.542 74.621 34.785 1.000 17.153 183 ASP D N 1
ATOM 11334 C CA . ASP D 1 183 ? 76.364 75.998 34.274 1.000 17.513 183 ASP D CA 1
ATOM 11335 C C . ASP D 1 183 ? 74.888 76.268 33.969 1.000 18.574 183 ASP D C 1
ATOM 11336 O O . ASP D 1 183 ? 74.603 76.908 32.966 1.000 17.634 183 ASP D O 1
ATOM 11341 N N . GLN D 1 184 ? 73.991 75.861 34.864 1.000 17.166 184 GLN D N 1
ATOM 11342 C CA . GLN D 1 184 ? 72.536 76.131 34.773 1.000 18.634 184 GLN D CA 1
ATOM 11343 C C . GLN D 1 184 ? 72.136 77.230 35.759 1.000 18.595 184 GLN D C 1
ATOM 11344 O O . GLN D 1 184 ? 72.803 77.400 36.784 1.000 19.686 184 GLN D O 1
ATOM 11350 N N . LEU D 1 185 ? 71.058 77.945 35.443 1.000 19.241 185 LEU D N 1
ATOM 11351 C CA . LEU D 1 185 ? 70.397 78.893 36.367 1.000 18.615 185 LEU D CA 1
ATOM 11352 C C . LEU D 1 185 ? 69.764 78.077 37.496 1.000 21.632 185 LEU D C 1
ATOM 11353 O O . LEU D 1 185 ? 68.935 77.206 37.185 1.000 19.763 185 LEU D O 1
ATOM 11358 N N . ALA D 1 186 ? 70.130 78.341 38.759 1.000 23.635 186 ALA D N 1
ATOM 11359 C CA . ALA D 1 186 ? 69.675 77.510 39.902 1.000 24.063 186 ALA D CA 1
ATOM 11360 C C . ALA D 1 186 ? 68.142 77.522 39.972 1.000 19.646 186 ALA D C 1
ATOM 11361 O O . ALA D 1 186 ? 67.569 76.441 40.211 1.000 21.356 186 ALA D O 1
ATOM 11363 N N . SER D 1 187 ? 67.502 78.664 39.708 1.000 19.424 187 SER D N 1
ATOM 11364 C CA . SER D 1 187 ? 66.023 78.821 39.828 1.000 18.159 187 SER D CA 1
ATOM 11365 C C . SER D 1 187 ? 65.285 77.991 38.768 1.000 20.080 187 SER D C 1
ATOM 11366 O O . SER D 1 187 ? 64.077 77.781 38.938 1.000 20.938 187 SER D O 1
ATOM 11369 N N . GLU D 1 188 ? 65.971 77.533 37.714 1.000 18.519 188 GLU D N 1
ATOM 11370 C CA . GLU D 1 188 ? 65.351 76.736 36.619 1.000 18.317 188 GLU D CA 1
ATOM 11371 C C . GLU D 1 188 ? 66.133 75.437 36.399 1.000 19.841 188 GLU D C 1
ATOM 11372 O O . GLU D 1 188 ? 66.010 74.845 35.306 1.000 19.196 188 GLU D O 1
ATOM 11378 N N . LYS D 1 189 ? 66.880 74.991 37.409 1.000 16.603 189 LYS D N 1
ATOM 11379 C CA . LYS D 1 189 ? 67.771 73.806 37.329 1.000 17.491 189 LYS D CA 1
ATOM 11380 C C . LYS D 1 189 ? 66.976 72.577 36.878 1.000 18.401 189 LYS D C 1
ATOM 11381 O O . LYS D 1 189 ? 65.832 72.384 37.343 1.000 18.157 189 LYS D O 1
ATOM 11387 N N . LYS D 1 190 ? 67.594 71.752 36.022 1.000 17.394 190 LYS D N 1
ATOM 11388 C CA . LYS D 1 190 ? 67.005 70.490 35.521 1.000 20.444 190 LYS D CA 1
ATOM 11389 C C . LYS D 1 190 ? 68.049 69.373 35.534 1.000 18.993 190 LYS D C 1
ATOM 11390 O O . LYS D 1 190 ? 69.247 69.648 35.316 1.000 19.398 190 LYS D O 1
ATOM 11396 N N . CYS D 1 191 ? 67.582 68.141 35.725 1.000 18.157 191 CYS D N 1
ATOM 11397 C CA . CYS D 1 191 ? 68.265 66.914 35.257 1.000 17.982 191 CYS D CA 1
ATOM 11398 C C . CYS D 1 191 ? 68.848 67.192 33.861 1.000 17.610 191 CYS D C 1
ATOM 11399 O O . CYS D 1 191 ? 68.165 67.836 33.043 1.000 18.377 191 CYS D O 1
ATOM 11402 N N . GLY D 1 192 ? 70.061 66.712 33.596 1.000 19.664 192 GLY D N 1
ATOM 11403 C CA . GLY D 1 192 ? 70.708 66.885 32.286 1.000 20.801 192 GLY D CA 1
ATOM 11404 C C . GLY D 1 192 ? 69.830 66.380 31.149 1.000 20.254 192 GLY D C 1
ATOM 11405 O O . GLY D 1 192 ? 69.992 66.886 30.022 1.000 19.827 192 GLY D O 1
ATOM 11406 N N . HIS D 1 193 ? 68.938 65.423 31.418 1.000 19.142 193 HIS D N 1
ATOM 11407 C CA . HIS D 1 193 ? 68.103 64.755 30.383 1.000 21.337 193 HIS D CA 1
ATOM 11408 C C . HIS D 1 193 ? 66.633 65.176 30.482 1.000 21.551 193 HIS D C 1
ATOM 11409 O O . HIS D 1 193 ? 65.788 64.505 29.849 1.000 22.125 193 HIS D O 1
ATOM 11416 N N . LEU D 1 194 ? 66.339 66.251 31.221 1.000 20.159 194 LEU D N 1
ATOM 11417 C CA . LEU D 1 194 ? 65.021 66.925 31.161 1.000 18.115 194 LEU D CA 1
ATOM 11418 C C . LEU D 1 194 ? 65.125 68.117 30.208 1.000 20.019 194 LEU D C 1
ATOM 11419 O O . LEU D 1 194 ? 66.256 68.583 29.933 1.000 20.915 194 LEU D O 1
ATOM 11424 N N . GLY D 1 195 ? 63.983 68.576 29.698 1.000 17.989 195 GLY D N 1
ATOM 11425 C CA . GLY D 1 195 ? 63.881 69.810 28.904 1.000 20.951 195 GLY D CA 1
ATOM 11426 C C . GLY D 1 195 ? 63.827 71.034 29.805 1.000 21.356 195 GLY D C 1
ATOM 11427 O O . GLY D 1 195 ? 63.853 70.871 31.051 1.000 18.924 195 GLY D O 1
ATOM 11428 N N . GLY D 1 196 ? 63.775 72.223 29.204 1.000 20.427 196 GLY D N 1
ATOM 11429 C CA . GLY D 1 196 ? 63.578 73.497 29.920 1.000 20.215 196 GLY D CA 1
ATOM 11430 C C . GLY D 1 196 ? 64.822 73.950 30.653 1.000 21.238 196 GLY D C 1
ATOM 11431 O O . GLY D 1 196 ? 64.666 74.631 31.687 1.000 19.758 196 GLY D O 1
ATOM 11432 N N . LYS D 1 197 ? 66.010 73.605 30.152 1.000 19.948 197 LYS D N 1
ATOM 11433 C CA . LYS D 1 197 ? 67.279 74.009 30.801 1.000 18.845 197 LYS D CA 1
ATOM 11434 C C . LYS D 1 197 ? 67.628 75.433 30.378 1.000 19.525 197 LYS D C 1
ATOM 11435 O O . LYS D 1 197 ? 67.436 75.787 29.196 1.000 19.287 197 LYS D O 1
ATOM 11441 N N . VAL D 1 198 ? 68.137 76.203 31.332 1.000 17.965 198 VAL D N 1
ATOM 11442 C CA . VAL D 1 198 ? 68.587 77.600 31.122 1.000 17.101 198 VAL D CA 1
ATOM 11443 C C . VAL D 1 198 ? 70.052 77.670 31.547 1.000 20.607 198 VAL D C 1
ATOM 11444 O O . VAL D 1 198 ? 70.351 77.389 32.716 1.000 19.051 198 VAL D O 1
ATOM 11448 N N . LEU D 1 199 ? 70.939 78.010 30.622 1.000 18.830 199 LEU D N 1
ATOM 11449 C CA . LEU D 1 199 ? 72.369 78.218 30.936 1.000 17.766 199 LEU D CA 1
ATOM 11450 C C . LEU D 1 199 ? 72.554 79.570 31.617 1.000 16.819 199 LEU D C 1
ATOM 11451 O O . LEU D 1 199 ? 71.739 80.498 31.420 1.000 18.470 199 LEU D O 1
ATOM 11456 N N . ILE D 1 200 ? 73.646 79.688 32.365 1.000 17.852 200 ILE D N 1
ATOM 11457 C CA A ILE D 1 200 ? 74.163 81.006 32.827 0.500 18.053 200 ILE D CA 1
ATOM 11458 C CA B ILE D 1 200 ? 74.157 81.010 32.821 0.500 17.680 200 ILE D CA 1
ATOM 11459 C C . ILE D 1 200 ? 75.387 81.337 31.978 1.000 18.421 200 ILE D C 1
ATOM 11460 O O . ILE D 1 200 ? 75.914 80.472 31.265 1.000 18.624 200 ILE D O 1
ATOM 11469 N N . PRO D 1 201 ? 75.820 82.609 31.963 1.000 18.736 201 PRO D N 1
ATOM 11470 C CA . PRO D 1 201 ? 76.984 83.003 31.173 1.000 21.889 201 PRO D CA 1
ATOM 11471 C C . PRO D 1 201 ? 78.254 82.231 31.554 1.000 22.782 201 PRO D C 1
ATOM 11472 O O . PRO D 1 201 ? 78.415 81.819 32.695 1.000 19.801 201 PRO D O 1
ATOM 11476 N N . THR D 1 202 ? 79.149 82.047 30.587 1.000 21.124 202 THR D N 1
ATOM 11477 C CA . THR D 1 202 ? 80.433 81.339 30.802 1.000 18.928 202 THR D CA 1
ATOM 11478 C C . THR D 1 202 ? 81.129 81.915 32.049 1.000 17.815 202 THR D C 1
ATOM 11479 O O . THR D 1 202 ? 81.564 81.118 32.906 1.000 18.784 202 THR D O 1
ATOM 11483 N N . GLN D 1 203 ? 81.234 83.238 32.174 1.000 20.081 203 GLN D N 1
ATOM 11484 C CA . GLN D 1 203 ? 81.994 83.851 33.302 1.000 20.177 203 GLN D CA 1
ATOM 11485 C C . GLN D 1 203 ? 81.310 83.515 34.632 1.000 20.132 203 GLN D C 1
ATOM 11486 O O . GLN D 1 203 ? 82.024 83.357 35.644 1.000 20.191 203 GLN D O 1
ATOM 11492 N N . GLN D 1 204 ? 79.976 83.438 34.648 1.000 18.632 204 GLN D N 1
ATOM 11493 C CA . GLN D 1 204 ? 79.240 83.113 35.896 1.000 17.966 204 GLN D CA 1
ATOM 11494 C C . GLN D 1 204 ? 79.623 81.700 36.341 1.000 18.645 204 GLN D C 1
ATOM 11495 O O . GLN D 1 204 ? 79.744 81.475 37.564 1.000 18.047 204 GLN D O 1
ATOM 11501 N N . HIS D 1 205 ? 79.813 80.757 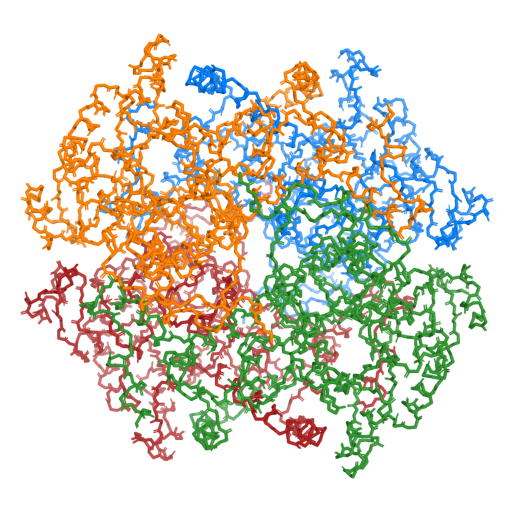35.423 1.000 18.132 205 HIS D N 1
ATOM 11502 C CA . HIS D 1 205 ? 80.192 79.380 35.833 1.000 18.852 205 HIS D CA 1
ATOM 11503 C C . HIS D 1 205 ? 81.644 79.365 36.307 1.000 18.269 205 HIS D C 1
ATOM 11504 O O . HIS D 1 205 ? 81.963 78.620 37.249 1.000 17.649 205 HIS D O 1
ATOM 11511 N N . ILE D 1 206 ? 82.508 80.178 35.705 1.000 18.228 206 ILE D N 1
ATOM 11512 C CA . ILE D 1 206 ? 83.895 80.309 36.219 1.000 18.194 206 ILE D CA 1
ATOM 11513 C C . ILE D 1 206 ? 83.830 80.845 37.658 1.000 17.400 206 ILE D C 1
ATOM 11514 O O . ILE D 1 206 ? 84.617 80.352 38.486 1.000 17.028 206 ILE D O 1
ATOM 11519 N N . ARG D 1 207 ? 82.912 81.772 37.958 1.000 18.439 207 ARG D N 1
ATOM 11520 C CA . ARG D 1 207 ? 82.707 82.283 39.345 1.000 19.248 207 ARG D CA 1
ATOM 11521 C C . ARG D 1 207 ? 82.330 81.101 40.254 1.000 17.299 207 ARG D C 1
ATOM 11522 O O . ARG D 1 207 ? 82.888 80.982 41.366 1.000 16.998 207 ARG D O 1
ATOM 11530 N N . THR D 1 208 ? 81.412 80.249 39.810 1.000 15.853 208 THR D N 1
ATOM 11531 C CA . THR D 1 208 ? 80.989 79.054 40.585 1.000 16.300 208 THR D CA 1
ATOM 11532 C C . THR D 1 208 ? 82.205 78.169 40.858 1.000 16.775 208 THR D C 1
ATOM 11533 O O . THR D 1 208 ? 82.398 77.727 42.006 1.000 16.452 208 THR D O 1
ATOM 11537 N N . LEU D 1 209 ? 83.003 77.880 39.828 1.000 16.902 209 LEU D N 1
ATOM 11538 C CA . LEU D 1 209 ? 84.148 76.952 39.992 1.000 17.712 209 LEU D CA 1
ATOM 11539 C C . LEU D 1 209 ? 85.191 77.592 40.912 1.000 15.881 209 LEU D C 1
ATOM 11540 O O . LEU D 1 209 ? 85.831 76.862 41.693 1.000 17.103 209 LEU D O 1
ATOM 11545 N N . THR D 1 210 ? 85.349 78.909 40.822 1.000 15.680 210 THR D N 1
ATOM 11546 C CA . THR D 1 210 ? 86.284 79.689 41.672 1.000 16.012 210 THR D CA 1
ATOM 11547 C C . THR D 1 210 ? 85.818 79.595 43.131 1.000 16.611 210 THR D C 1
ATOM 11548 O O . THR D 1 210 ? 86.658 79.359 44.037 1.000 16.110 210 THR D O 1
ATOM 11552 N N . SER D 1 211 ? 84.514 79.767 43.354 1.000 16.720 211 SER D N 1
ATOM 11553 C CA . SER D 1 211 ? 83.916 79.693 44.708 1.000 17.155 211 SER D CA 1
ATOM 11554 C C . SER D 1 211 ? 84.099 78.286 45.290 1.000 15.952 211 SER D C 1
ATOM 11555 O O . SER D 1 211 ? 84.455 78.163 46.474 1.000 16.084 211 SER D O 1
ATOM 11558 N N . ALA D 1 212 ? 83.874 77.238 44.495 1.000 15.559 212 ALA D N 1
ATOM 11559 C CA . ALA D 1 212 ? 84.021 75.833 44.936 1.000 15.108 212 ALA D CA 1
ATOM 11560 C C . ALA D 1 212 ? 85.485 75.572 45.322 1.000 17.493 212 ALA D C 1
ATOM 11561 O O . ALA D 1 212 ? 85.737 74.943 46.362 1.000 16.967 212 ALA D O 1
ATOM 11563 N N . ARG D 1 213 ? 86.437 76.072 44.538 1.000 16.220 213 ARG D N 1
ATOM 11564 C CA . ARG D 1 213 ? 87.873 75.912 44.882 1.000 17.961 213 ARG D CA 1
ATOM 11565 C C . ARG D 1 213 ? 88.199 76.722 46.144 1.000 15.671 213 ARG D C 1
ATOM 11566 O O . ARG D 1 213 ? 88.935 76.194 47.009 1.000 16.765 213 ARG D O 1
ATOM 11574 N N . LEU D 1 214 ? 87.667 77.939 46.266 1.000 15.921 214 LEU D N 1
ATOM 11575 C CA . LEU D 1 214 ? 87.972 78.809 47.432 1.000 15.108 214 LEU D CA 1
ATOM 11576 C C . LEU D 1 214 ? 87.495 78.117 48.708 1.000 15.621 214 LEU D C 1
ATOM 11577 O O . LEU D 1 214 ? 88.245 78.100 49.690 1.000 15.762 214 LEU D O 1
ATOM 11582 N N . ALA D 1 215 ? 86.291 77.539 48.704 1.000 16.121 215 ALA D N 1
ATOM 11583 C CA . ALA D 1 215 ? 85.768 76.853 49.907 1.000 15.365 215 ALA D CA 1
ATOM 11584 C C . ALA D 1 215 ? 86.701 75.698 50.285 1.000 15.110 215 ALA D C 1
ATOM 11585 O O . ALA D 1 215 ? 86.962 75.494 51.470 1.000 16.915 215 ALA D O 1
ATOM 11587 N N . ALA D 1 216 ? 87.202 74.945 49.305 1.000 15.042 216 ALA D N 1
ATOM 11588 C CA . ALA D 1 216 ? 88.128 73.816 49.554 1.000 15.428 216 ALA D CA 1
ATOM 11589 C C . ALA D 1 216 ? 89.452 74.360 50.102 1.000 17.208 216 ALA D C 1
ATOM 11590 O O . ALA D 1 216 ? 89.991 73.771 51.056 1.000 16.920 216 ALA D O 1
ATOM 11592 N N . ASP D 1 217 ? 89.951 75.465 49.549 1.000 17.158 217 ASP D N 1
ATOM 11593 C CA . ASP D 1 217 ? 91.220 76.081 50.021 1.000 17.156 217 ASP D CA 1
ATOM 11594 C C . ASP D 1 217 ? 91.061 76.571 51.467 1.000 15.957 217 ASP D C 1
ATOM 11595 O O . ASP D 1 217 ? 91.964 76.337 52.287 1.000 16.838 217 ASP D O 1
ATOM 11600 N N . VAL D 1 218 ? 89.953 77.238 51.791 1.000 16.065 218 VAL D N 1
ATOM 11601 C CA . VAL D 1 218 ? 89.714 77.755 53.168 1.000 15.983 218 VAL D CA 1
ATOM 11602 C C . VAL D 1 218 ? 89.589 76.571 54.136 1.000 17.428 218 VAL D C 1
ATOM 11603 O O . VAL D 1 218 ? 90.096 76.667 55.273 1.000 17.495 218 VAL D O 1
ATOM 11607 N N . ALA D 1 219 ? 88.982 75.470 53.695 1.000 15.990 219 ALA D N 1
ATOM 11608 C CA . ALA D 1 219 ? 88.850 74.211 54.473 1.000 16.877 219 ALA D CA 1
ATOM 11609 C C . ALA D 1 219 ? 90.149 73.394 54.445 1.000 17.113 219 ALA D C 1
ATOM 11610 O O . ALA D 1 219 ? 90.209 72.345 55.106 1.000 19.899 219 ALA D O 1
ATOM 11612 N N . ASP D 1 220 ? 91.142 73.844 53.679 1.000 17.095 220 ASP D N 1
ATOM 11613 C CA . ASP D 1 220 ? 92.511 73.263 53.611 1.000 19.658 220 ASP D CA 1
ATOM 11614 C C . ASP D 1 220 ? 92.469 71.796 53.153 1.000 17.745 220 ASP D C 1
ATOM 11615 O O . ASP D 1 220 ? 93.237 70.979 53.702 1.000 19.681 220 ASP D O 1
ATOM 11620 N N . VAL D 1 221 ? 91.621 71.456 52.175 1.000 17.130 221 VAL D N 1
ATOM 11621 C CA . VAL D 1 221 ? 91.570 70.075 51.608 1.000 17.971 221 VAL D CA 1
ATOM 11622 C C . VAL D 1 221 ? 91.582 70.156 50.086 1.000 15.597 221 VAL D C 1
ATOM 11623 O O . VAL D 1 221 ? 91.026 71.085 49.500 1.000 17.664 221 VAL D O 1
ATOM 11627 N N . PRO D 1 222 ? 92.226 69.180 49.411 1.000 18.491 222 PRO D N 1
ATOM 11628 C CA . PRO D 1 222 ? 92.388 69.218 47.959 1.000 18.253 222 PRO D CA 1
ATOM 11629 C C . PRO D 1 222 ? 91.229 68.574 47.181 1.000 18.206 222 PRO D C 1
ATOM 11630 O O . PRO D 1 222 ? 91.439 67.731 46.315 1.000 17.541 222 PRO D O 1
ATOM 11634 N N . THR D 1 223 ? 90.011 69.016 47.490 1.000 17.469 223 THR D N 1
ATOM 11635 C CA . THR D 1 223 ? 88.760 68.495 46.899 1.000 16.783 223 THR D CA 1
ATOM 11636 C C . THR D 1 223 ? 88.863 68.478 45.372 1.000 15.840 223 THR D C 1
ATOM 11637 O O . THR D 1 223 ? 89.325 69.468 44.781 1.000 17.157 223 THR D O 1
ATOM 11641 N N . VAL D 1 224 ? 88.410 67.385 44.760 1.000 16.160 224 VAL D N 1
ATOM 11642 C CA . VAL D 1 224 ? 88.338 67.268 43.278 1.000 17.547 224 VAL D CA 1
ATOM 11643 C C . VAL D 1 224 ? 87.128 68.072 42.790 1.000 19.984 224 VAL D C 1
ATOM 11644 O O . VAL D 1 224 ? 85.994 67.784 43.218 1.000 20.211 224 VAL D O 1
ATOM 11648 N N . VAL D 1 225 ? 87.371 69.075 41.952 1.000 17.795 225 VAL D N 1
ATOM 11649 C CA . VAL D 1 225 ? 86.328 70.002 41.440 1.000 17.075 225 VAL D CA 1
ATOM 11650 C C . VAL D 1 225 ? 86.006 69.606 40.007 1.000 19.721 225 VAL D C 1
ATOM 11651 O O . VAL D 1 225 ? 86.919 69.612 39.166 1.000 20.107 225 VAL D O 1
ATOM 11655 N N . ILE D 1 226 ? 84.740 69.273 39.757 1.000 17.422 226 ILE D N 1
ATOM 11656 C CA . ILE D 1 226 ? 84.261 68.792 38.437 1.000 16.618 226 ILE D CA 1
ATOM 11657 C C . ILE D 1 226 ? 83.345 69.864 37.854 1.000 19.275 226 ILE D C 1
ATOM 11658 O O . ILE D 1 226 ? 82.403 70.289 38.541 1.000 18.704 226 ILE D O 1
ATOM 11663 N N . ALA D 1 227 ? 83.638 70.305 36.634 1.000 18.973 227 ALA D N 1
ATOM 11664 C CA . ALA D 1 227 ? 82.819 71.280 35.887 1.000 18.904 227 ALA D CA 1
ATOM 11665 C C . ALA D 1 227 ? 81.930 70.512 34.916 1.000 19.802 227 ALA D C 1
ATOM 11666 O O . ALA D 1 227 ? 82.445 69.690 34.134 1.000 19.273 227 ALA D O 1
ATOM 11668 N N . ARG D 1 228 ? 80.632 70.784 34.972 1.000 18.893 228 ARG D N 1
ATOM 11669 C CA . ARG D 1 228 ? 79.644 70.163 34.069 1.000 18.420 228 ARG D CA 1
ATOM 11670 C C . ARG D 1 228 ? 79.058 71.259 33.179 1.000 19.209 228 ARG D C 1
ATOM 11671 O O . ARG D 1 228 ? 78.727 72.347 33.702 1.000 18.392 228 ARG D O 1
ATOM 11679 N N . THR D 1 229 ? 78.898 70.976 31.886 1.000 17.951 229 THR D N 1
ATOM 11680 C CA . THR D 1 229 ? 78.166 71.876 30.968 1.000 17.735 229 THR D CA 1
ATOM 11681 C C . THR D 1 229 ? 76.896 71.176 30.483 1.000 16.585 229 THR D C 1
ATOM 11682 O O . THR D 1 229 ? 76.939 69.967 30.134 1.000 19.113 229 THR D O 1
ATOM 11686 N N . ASP D 1 230 ? 75.811 71.952 30.439 1.000 16.744 230 ASP D N 1
ATOM 11687 C CA . ASP D 1 230 ? 74.476 71.519 29.968 1.000 18.274 230 ASP D CA 1
ATOM 11688 C C . ASP D 1 230 ? 74.178 72.123 28.591 1.000 19.480 230 ASP D C 1
ATOM 11689 O O . ASP D 1 230 ? 73.014 72.096 28.186 1.000 19.757 230 ASP D O 1
ATOM 11694 N N . ALA D 1 231 ? 75.195 72.600 27.866 1.000 18.820 231 ALA D N 1
ATOM 11695 C CA . ALA D 1 231 ? 75.005 73.360 26.605 1.000 19.988 231 ALA D CA 1
ATOM 11696 C C . ALA D 1 231 ? 74.629 72.427 25.430 1.000 20.480 231 ALA D C 1
ATOM 11697 O O . ALA D 1 231 ? 74.239 72.960 24.385 1.000 19.914 231 ALA D O 1
ATOM 11699 N N . GLU D 1 232 ? 74.721 71.105 25.563 1.000 18.503 232 GLU D N 1
ATOM 11700 C CA . GLU D 1 232 ? 74.399 70.189 24.429 1.000 21.151 232 GLU D CA 1
ATOM 11701 C C . GLU D 1 232 ? 72.907 70.290 24.087 1.000 21.913 232 GLU D C 1
ATOM 11702 O O . GLU D 1 232 ? 72.588 70.323 22.878 1.000 21.886 232 GLU D O 1
ATOM 11708 N N . ALA D 1 233 ? 72.024 70.348 25.092 1.000 20.561 233 ALA D N 1
ATOM 11709 C CA . ALA D 1 233 ? 70.553 70.368 24.894 1.000 21.332 233 ALA D CA 1
ATOM 11710 C C . ALA D 1 233 ? 69.926 71.721 25.263 1.000 20.147 233 ALA D C 1
ATOM 11711 O O . ALA D 1 233 ? 68.838 72.013 24.730 1.000 22.013 233 ALA D O 1
ATOM 11713 N N . ALA D 1 234 ? 70.524 72.522 26.151 1.000 18.824 234 ALA D N 1
ATOM 11714 C CA . ALA D 1 234 ? 69.894 73.779 26.635 1.000 19.111 234 ALA D CA 1
ATOM 11715 C C . ALA D 1 234 ? 69.722 74.741 25.459 1.000 20.561 234 ALA D C 1
ATOM 11716 O O . ALA D 1 234 ? 70.711 74.992 24.739 1.000 21.444 234 ALA D O 1
ATOM 11718 N N . THR D 1 235 ? 68.526 75.300 25.288 1.000 20.814 235 THR D N 1
ATOM 11719 C CA . THR D 1 235 ? 68.262 76.277 24.200 1.000 19.994 235 THR D CA 1
ATOM 11720 C C . THR D 1 235 ? 67.999 77.658 24.796 1.000 20.006 235 THR D C 1
ATOM 11721 O O . THR D 1 235 ? 67.614 78.529 24.035 1.000 19.535 235 THR D O 1
ATOM 11725 N N . LEU D 1 236 ? 68.228 77.853 26.101 1.000 17.879 236 LEU D N 1
ATOM 11726 C CA . LEU D 1 236 ? 68.027 79.160 26.768 1.000 19.088 236 LEU D CA 1
ATOM 11727 C C . LEU D 1 236 ? 69.273 79.527 27.570 1.000 18.672 236 LEU D C 1
ATOM 11728 O O . LEU D 1 236 ? 69.962 78.626 28.067 1.000 17.945 236 LEU D O 1
ATOM 11733 N N . ILE D 1 237 ? 69.529 80.823 27.665 1.000 17.683 237 ILE D N 1
ATOM 11734 C CA . ILE D 1 237 ? 70.601 81.403 28.522 1.000 18.568 237 ILE D CA 1
ATOM 11735 C C . ILE D 1 237 ? 70.057 82.690 29.146 1.000 18.512 237 ILE D C 1
ATOM 11736 O O . ILE D 1 237 ? 69.197 83.354 28.535 1.000 18.947 237 ILE D O 1
ATOM 11741 N N . THR D 1 238 ? 70.493 83.009 30.366 1.000 18.845 238 THR D N 1
ATOM 11742 C CA . THR D 1 238 ? 69.952 84.153 31.137 1.000 20.593 238 THR D CA 1
ATOM 11743 C C . THR D 1 238 ? 70.304 85.481 30.465 1.000 23.074 238 THR D C 1
ATOM 11744 O O . THR D 1 238 ? 69.519 86.436 30.614 1.000 23.522 238 THR D O 1
ATOM 11748 N N . SER D 1 239 ? 71.454 85.557 29.796 1.000 21.525 239 SER D N 1
ATOM 11749 C CA . SER D 1 239 ? 72.028 86.836 29.317 1.000 22.450 239 SER D CA 1
ATOM 11750 C C . SER D 1 239 ? 72.977 86.582 28.150 1.000 21.668 239 SER D C 1
ATOM 11751 O O . SER D 1 239 ? 73.589 85.500 28.094 1.000 20.315 239 SER D O 1
ATOM 11754 N N . ASP D 1 240 ? 73.113 87.584 27.278 1.000 24.173 240 ASP D N 1
ATOM 11755 C CA . ASP D 1 240 ? 74.090 87.595 26.159 1.000 26.877 240 ASP D CA 1
ATOM 11756 C C . ASP D 1 240 ? 75.310 88.455 26.519 1.000 26.698 240 ASP D C 1
ATOM 11757 O O . ASP D 1 240 ? 76.076 88.787 25.607 1.000 24.830 240 ASP D O 1
ATOM 11762 N N . VAL D 1 241 ? 75.512 88.770 27.800 1.000 25.134 241 VAL D N 1
ATOM 11763 C CA . VAL D 1 241 ? 76.575 89.710 28.270 1.000 27.539 241 VAL D CA 1
ATOM 11764 C C . VAL D 1 241 ? 77.976 89.164 27.939 1.000 27.245 241 VAL D C 1
ATOM 11765 O O . VAL D 1 241 ? 78.873 89.997 27.690 1.000 26.175 241 VAL D O 1
ATOM 11769 N N . ASP D 1 242 ? 78.188 87.846 27.952 1.000 23.121 242 ASP D N 1
ATOM 11770 C CA . ASP D 1 242 ? 79.541 87.236 27.794 1.000 23.413 242 ASP D CA 1
ATOM 11771 C C . ASP D 1 242 ? 79.830 87.025 26.300 1.000 25.236 242 ASP D C 1
ATOM 11772 O O . ASP D 1 242 ? 79.097 86.252 25.646 1.000 24.847 242 ASP D O 1
ATOM 11777 N N . GLU D 1 243 ? 80.892 87.658 25.785 1.000 26.573 243 GLU D N 1
ATOM 11778 C CA . GLU D 1 243 ? 81.280 87.570 24.350 1.000 28.539 243 GLU D CA 1
ATOM 11779 C C . GLU D 1 243 ? 81.504 86.112 23.927 1.000 27.493 243 GLU D C 1
ATOM 11780 O O . GLU D 1 243 ? 81.295 85.823 22.746 1.000 26.229 243 GLU D O 1
ATOM 11786 N N . ARG D 1 244 ? 81.895 85.214 24.839 1.000 23.902 244 ARG D N 1
ATOM 11787 C CA . ARG D 1 244 ? 82.118 83.785 24.503 1.000 24.350 244 ARG D CA 1
ATOM 11788 C C . ARG D 1 244 ? 80.784 83.100 24.166 1.000 23.381 244 ARG D C 1
ATOM 11789 O O . ARG D 1 244 ? 80.808 82.085 23.446 1.000 24.435 244 ARG D O 1
ATOM 11797 N N . ASP D 1 245 ? 79.666 83.617 24.681 1.000 22.808 245 ASP D N 1
ATOM 11798 C CA . ASP D 1 245 ? 78.319 83.013 24.503 1.000 23.721 245 ASP D CA 1
ATOM 11799 C C . ASP D 1 245 ? 77.609 83.624 23.290 1.000 24.894 245 ASP D C 1
ATOM 11800 O O . ASP D 1 245 ? 76.693 82.982 22.776 1.000 24.380 245 ASP D O 1
ATOM 11805 N N . GLN D 1 246 ? 78.028 84.809 22.847 1.000 25.295 246 GLN D N 1
ATOM 11806 C CA . GLN D 1 246 ? 77.323 85.603 21.803 1.000 27.676 246 GLN D CA 1
ATOM 11807 C C . GLN D 1 246 ? 77.264 84.858 20.468 1.000 25.979 246 GLN D C 1
ATOM 11808 O O . GLN D 1 246 ? 76.257 84.978 19.768 1.000 27.515 246 GLN D O 1
ATOM 11814 N N . PRO D 1 247 ? 78.278 84.061 20.050 1.000 25.154 247 PRO D N 1
ATOM 11815 C CA . PRO D 1 247 ? 78.181 83.325 18.785 1.000 27.742 247 PRO D CA 1
ATOM 11816 C C . PRO D 1 247 ? 76.974 82.382 18.664 1.000 31.557 247 PRO D C 1
ATOM 11817 O O . PRO D 1 247 ? 76.585 82.085 17.553 1.000 29.760 247 PRO D O 1
ATOM 11821 N N . PHE D 1 248 ? 76.400 81.944 19.790 1.000 27.040 248 PHE D N 1
ATOM 11822 C CA . PHE D 1 248 ? 75.290 80.959 19.834 1.000 24.705 248 PHE D CA 1
ATOM 11823 C C . PHE D 1 248 ? 73.944 81.663 20.051 1.000 22.293 248 PHE D C 1
ATOM 11824 O O . PHE D 1 248 ? 72.915 81.018 19.879 1.000 24.732 248 PHE D O 1
ATOM 11832 N N . ILE D 1 249 ? 73.943 82.949 20.397 1.000 25.348 249 ILE D N 1
ATOM 11833 C CA . ILE D 1 249 ? 72.708 83.732 20.707 1.000 26.562 249 ILE D CA 1
ATOM 11834 C C . ILE D 1 249 ? 71.959 83.973 19.393 1.000 28.647 249 ILE D C 1
ATOM 11835 O O . ILE D 1 249 ? 72.600 84.453 18.452 1.000 29.067 249 ILE D O 1
ATOM 11840 N N . THR D 1 250 ? 70.659 83.662 19.332 1.000 29.613 250 THR D N 1
ATOM 11841 C CA . THR D 1 250 ? 69.832 83.823 18.102 1.000 30.739 250 THR D CA 1
ATOM 11842 C C . THR D 1 250 ? 69.317 85.262 18.011 1.000 31.195 250 THR D C 1
ATOM 11843 O O . THR D 1 250 ? 68.988 85.679 16.893 1.000 33.983 250 THR D O 1
ATOM 11847 N N . GLY D 1 251 ? 69.215 85.963 19.149 1.000 27.223 251 GLY D N 1
ATOM 11848 C CA . GLY D 1 251 ? 68.685 87.335 19.245 1.000 30.057 251 GLY D CA 1
ATOM 11849 C C . GLY D 1 251 ? 67.267 87.360 19.797 1.000 32.680 251 GLY D C 1
ATOM 11850 O O . GLY D 1 251 ? 66.835 88.430 20.266 1.000 37.698 251 GLY D O 1
ATOM 11851 N N . GLU D 1 252 ? 66.564 86.225 19.765 1.000 29.256 252 GLU D N 1
ATOM 11852 C CA . GLU D 1 252 ? 65.157 86.128 20.240 1.000 26.408 252 GLU D CA 1
ATOM 11853 C C . GLU D 1 252 ? 65.124 85.870 21.751 1.000 24.196 252 GLU D C 1
ATOM 11854 O O . GLU D 1 252 ? 65.966 85.118 22.238 1.000 22.201 252 GLU D O 1
ATOM 11860 N N . ARG D 1 253 ? 64.171 86.501 22.451 1.000 24.108 253 ARG D N 1
ATOM 11861 C CA . ARG D 1 253 ? 63.984 86.357 23.917 1.000 23.577 253 ARG D CA 1
ATOM 11862 C C . ARG D 1 253 ? 62.598 85.774 24.214 1.000 24.245 253 ARG D C 1
ATOM 11863 O O . ARG D 1 253 ? 61.663 85.984 23.431 1.000 23.600 253 ARG D O 1
ATOM 11871 N N . THR D 1 254 ? 62.481 85.050 25.321 1.000 21.691 254 THR D N 1
ATOM 11872 C CA . THR D 1 254 ? 61.185 84.548 25.844 1.000 21.695 254 THR D CA 1
ATOM 11873 C C . THR D 1 254 ? 60.524 85.674 26.644 1.000 22.187 254 THR D C 1
ATOM 11874 O O . THR D 1 254 ? 61.208 86.681 26.939 1.000 22.025 254 THR D O 1
ATOM 11878 N N . ARG D 1 255 ? 59.264 85.488 27.038 1.000 21.604 255 ARG D N 1
ATOM 11879 C CA . ARG D 1 255 ? 58.533 86.480 27.873 1.000 23.921 255 ARG D CA 1
ATOM 11880 C C . ARG D 1 255 ? 59.160 86.558 29.267 1.000 21.684 255 ARG D C 1
ATOM 11881 O O . ARG D 1 255 ? 58.968 87.602 29.915 1.000 24.795 255 ARG D O 1
ATOM 11889 N N . GLU D 1 256 ? 59.918 85.547 29.699 1.000 20.114 256 GLU D N 1
ATOM 11890 C CA . GLU D 1 256 ? 60.658 85.590 30.993 1.000 21.651 256 GLU D CA 1
ATOM 11891 C C . GLU D 1 256 ? 61.925 86.449 30.865 1.000 22.039 256 GLU D C 1
ATOM 11892 O O . GLU D 1 256 ? 62.501 86.800 31.908 1.000 23.955 256 GLU D O 1
ATOM 11898 N N . GLY D 1 257 ? 62.350 86.766 29.638 1.000 24.635 257 GLY D N 1
ATOM 11899 C CA . GLY D 1 257 ? 63.575 87.544 29.376 1.000 22.681 257 GLY D CA 1
ATOM 11900 C C . GLY D 1 257 ? 64.782 86.650 29.123 1.000 21.718 257 GLY D C 1
ATOM 11901 O O . GLY D 1 257 ? 65.902 87.179 29.067 1.000 22.855 257 GLY D O 1
ATOM 11902 N N . PHE D 1 258 ? 64.592 85.337 28.970 1.000 19.480 258 PHE D N 1
ATOM 11903 C CA . PHE D 1 258 ? 65.696 84.408 28.611 1.000 20.204 258 PHE D CA 1
ATOM 11904 C C . PHE D 1 258 ? 66.005 84.561 27.123 1.000 23.209 258 PHE D C 1
ATOM 11905 O O . PHE D 1 258 ? 65.072 84.853 26.351 1.000 24.182 258 PHE D O 1
ATOM 11913 N N . TYR D 1 259 ? 67.270 84.357 26.754 1.000 20.805 259 TYR D N 1
ATOM 11914 C CA . TYR D 1 259 ? 67.748 84.401 25.350 1.000 23.003 259 TYR D CA 1
ATOM 11915 C C . TYR D 1 259 ? 67.774 82.981 24.797 1.000 21.580 259 TYR D C 1
ATOM 11916 O O . TYR D 1 259 ? 68.340 82.087 25.453 1.000 21.545 259 TYR D O 1
ATOM 11925 N N . ARG D 1 260 ? 67.228 82.784 23.595 1.000 19.979 260 ARG D N 1
ATOM 11926 C CA . ARG D 1 260 ? 67.407 81.525 22.849 1.000 21.100 260 ARG D CA 1
ATOM 11927 C C . ARG D 1 260 ? 68.867 81.446 22.404 1.000 21.905 260 ARG D C 1
ATOM 11928 O O . ARG D 1 260 ? 69.454 82.482 22.036 1.000 22.665 260 ARG D O 1
ATOM 11936 N N . THR D 1 261 ? 69.422 80.242 22.477 1.000 21.506 261 THR D N 1
ATOM 11937 C CA . THR D 1 261 ? 70.823 79.944 22.128 1.000 21.508 261 THR D CA 1
ATOM 11938 C C . THR D 1 261 ? 70.854 78.635 21.340 1.000 23.965 261 THR D C 1
ATOM 11939 O O . THR D 1 261 ? 69.996 77.757 21.576 1.000 22.633 261 THR D O 1
ATOM 11943 N N . LYS D 1 262 ? 71.803 78.529 20.411 1.000 23.691 262 LYS D N 1
ATOM 11944 C CA . LYS D 1 262 ? 71.992 77.348 19.540 1.000 25.897 262 LYS D CA 1
ATOM 11945 C C . LYS D 1 262 ? 72.773 76.298 20.328 1.000 22.491 262 LYS D C 1
ATOM 11946 O O . LYS D 1 262 ? 73.950 76.524 20.646 1.000 26.167 262 LYS D O 1
ATOM 11952 N N . ASN D 1 263 ? 72.103 75.199 20.643 1.000 22.163 263 ASN D N 1
ATOM 11953 C CA . ASN D 1 263 ? 72.637 74.095 21.473 1.000 22.028 263 ASN D CA 1
ATOM 11954 C C . ASN D 1 263 ? 73.479 73.166 20.601 1.000 26.320 263 ASN D C 1
ATOM 11955 O O . ASN D 1 263 ? 73.346 73.210 19.367 1.000 28.096 263 ASN D O 1
ATOM 11960 N N . GLY D 1 264 ? 74.303 72.350 21.248 1.000 24.253 264 GLY D N 1
ATOM 11961 C CA . GLY D 1 264 ? 74.995 71.210 20.626 1.000 23.767 264 GLY D CA 1
ATOM 11962 C C . GLY D 1 264 ? 76.406 71.089 21.153 1.000 26.445 264 GLY D C 1
ATOM 11963 O O . GLY D 1 264 ? 76.744 71.733 22.174 1.000 23.765 264 GLY D O 1
ATOM 11964 N N . ILE D 1 265 ? 77.228 70.316 20.461 1.000 25.029 265 ILE D N 1
ATOM 11965 C CA . ILE D 1 265 ? 78.602 70.005 20.928 1.000 25.287 265 ILE D CA 1
ATOM 11966 C C . ILE D 1 265 ? 79.482 71.257 20.840 1.000 24.131 265 ILE D C 1
ATOM 11967 O O . ILE D 1 265 ? 80.385 71.368 21.676 1.000 23.039 265 ILE D O 1
ATOM 11972 N N . GLU D 1 266 ? 79.222 72.185 19.911 1.000 25.022 266 GLU D N 1
ATOM 11973 C CA . GLU D 1 266 ? 80.096 73.367 19.682 1.000 27.756 266 GLU D CA 1
ATOM 11974 C C . GLU D 1 266 ? 80.153 74.230 20.948 1.000 27.645 266 GLU D C 1
ATOM 11975 O O . GLU D 1 266 ? 81.242 74.515 21.438 1.000 25.567 266 GLU D O 1
ATOM 11981 N N . PRO D 1 267 ? 79.019 74.699 21.524 1.000 23.193 267 PRO D N 1
ATOM 11982 C CA . PRO D 1 267 ? 79.090 75.477 22.765 1.000 24.150 267 PRO D CA 1
ATOM 11983 C C . PRO D 1 267 ? 79.627 74.678 23.968 1.000 20.885 267 PRO D C 1
ATOM 11984 O O . PRO D 1 267 ? 80.217 75.286 24.847 1.000 23.253 267 PRO D O 1
ATOM 11988 N N . CYS D 1 268 ? 79.460 73.354 23.985 1.000 19.719 268 CYS D N 1
ATOM 11989 C CA . CYS D 1 268 ? 80.028 72.467 25.038 1.000 21.027 268 CYS D CA 1
ATOM 11990 C C . CYS D 1 268 ? 81.556 72.497 24.977 1.000 24.985 268 CYS D C 1
ATOM 11991 O O . CYS D 1 268 ? 82.199 72.616 26.032 1.000 23.626 268 CYS D O 1
ATOM 11994 N N . ILE D 1 269 ? 82.122 72.370 23.776 1.000 24.742 269 ILE D N 1
ATOM 11995 C CA . ILE D 1 269 ? 83.601 72.399 23.585 1.000 21.877 269 ILE D CA 1
ATOM 11996 C C . ILE D 1 269 ? 84.117 73.770 24.022 1.000 21.102 269 ILE D C 1
ATOM 11997 O O . ILE D 1 269 ? 85.130 73.822 24.738 1.000 23.712 269 ILE D O 1
ATOM 12002 N N . ALA D 1 270 ? 83.453 74.846 23.608 1.000 21.108 270 ALA D N 1
ATOM 12003 C CA . ALA D 1 270 ? 83.855 76.235 23.926 1.000 22.363 270 ALA D CA 1
ATOM 12004 C C . ALA D 1 270 ? 83.833 76.415 25.452 1.000 21.912 270 ALA D C 1
ATOM 12005 O O . ALA D 1 270 ? 84.827 76.906 26.021 1.000 22.350 270 ALA D O 1
ATOM 12007 N N . ARG D 1 271 ? 82.748 75.996 26.097 1.000 23.848 271 ARG D N 1
ATOM 12008 C CA . ARG D 1 271 ? 82.606 76.142 27.571 1.000 22.758 271 ARG D CA 1
ATOM 12009 C C . ARG D 1 271 ? 83.650 75.274 28.285 1.000 20.976 271 ARG D C 1
ATOM 12010 O O . ARG D 1 271 ? 84.272 75.773 29.242 1.000 21.566 271 ARG D O 1
ATOM 12018 N N . ALA D 1 272 ? 83.858 74.038 27.840 1.000 20.888 272 ALA D N 1
ATOM 12019 C CA . ALA D 1 272 ? 84.850 73.105 28.426 1.000 22.596 272 ALA D CA 1
ATOM 12020 C C . ALA D 1 272 ? 86.231 73.767 28.402 1.000 23.605 272 ALA D C 1
ATOM 12021 O O . ALA D 1 272 ? 86.929 73.739 29.435 1.000 21.841 272 ALA D O 1
ATOM 12023 N N . LYS D 1 273 ? 86.604 74.393 27.285 1.000 22.832 273 LYS D N 1
ATOM 12024 C CA . LYS D 1 273 ? 87.922 75.074 27.179 1.000 26.330 273 LYS D CA 1
ATOM 12025 C C . LYS D 1 273 ? 87.986 76.245 28.167 1.000 24.972 273 LYS D C 1
ATOM 12026 O O . LYS D 1 273 ? 89.045 76.425 28.792 1.000 23.366 273 LYS D O 1
ATOM 12032 N N . ALA D 1 274 ? 86.901 77.008 28.320 1.000 22.525 274 ALA D N 1
ATOM 12033 C CA . ALA D 1 274 ? 86.842 78.157 29.256 1.000 22.023 274 ALA D CA 1
ATOM 12034 C C . ALA D 1 274 ? 86.950 77.642 30.698 1.000 22.169 274 ALA D C 1
ATOM 12035 O O . ALA D 1 274 ? 87.594 78.315 31.519 1.000 20.645 274 ALA D O 1
ATOM 12037 N N . TYR D 1 275 ? 86.353 76.486 30.995 1.000 20.559 275 TYR D N 1
ATOM 12038 C CA . TYR D 1 275 ? 86.284 75.941 32.376 1.000 20.898 275 TYR D CA 1
ATOM 12039 C C . TYR D 1 275 ? 87.570 75.196 32.743 1.000 20.394 275 TYR D C 1
ATOM 12040 O O . TYR D 1 275 ? 87.838 75.027 33.937 1.000 19.367 275 TYR D O 1
ATOM 12049 N N . ALA D 1 276 ? 88.341 74.727 31.757 1.000 19.486 276 ALA D N 1
ATOM 12050 C CA . ALA D 1 276 ? 89.458 73.780 31.985 1.000 19.258 276 ALA D CA 1
ATOM 12051 C C . ALA D 1 276 ? 90.429 74.279 33.058 1.000 18.556 276 ALA D C 1
ATOM 12052 O O . ALA D 1 276 ? 90.840 73.486 33.904 1.000 19.750 276 ALA D O 1
ATOM 12054 N N . PRO D 1 277 ? 90.877 75.555 33.063 1.000 22.707 277 PRO D N 1
ATOM 12055 C CA . PRO D 1 277 ? 91.828 76.010 34.082 1.000 21.887 277 PRO D CA 1
ATOM 12056 C C . PRO D 1 277 ? 91.276 75.946 35.515 1.000 21.131 277 PRO D C 1
ATOM 12057 O O . PRO D 1 277 ? 92.056 76.049 36.442 1.000 22.571 277 PRO D O 1
ATOM 12061 N N . PHE D 1 278 ? 89.960 75.768 35.651 1.000 20.417 278 PHE D N 1
ATOM 12062 C CA . PHE D 1 278 ? 89.214 75.820 36.937 1.000 20.652 278 PHE D CA 1
ATOM 12063 C C . PHE D 1 278 ? 88.602 74.458 37.273 1.000 22.300 278 PHE D C 1
ATOM 12064 O O . PHE D 1 278 ? 87.797 74.396 38.224 1.000 22.934 278 PHE D O 1
ATOM 12072 N N . ALA D 1 279 ? 88.924 73.404 36.518 1.000 19.116 279 ALA D N 1
ATOM 12073 C CA . ALA D 1 279 ? 88.239 72.099 36.622 1.000 19.717 279 ALA D CA 1
ATOM 12074 C C . ALA D 1 279 ? 89.243 70.946 36.623 1.000 20.780 279 ALA D C 1
ATOM 12075 O O . ALA D 1 279 ? 90.030 70.814 35.666 1.000 20.547 279 ALA D O 1
ATOM 12077 N N . ASP D 1 280 ? 89.183 70.098 37.640 1.000 17.787 280 ASP D N 1
ATOM 12078 C CA . ASP D 1 280 ? 89.982 68.851 37.712 1.000 19.935 280 ASP D CA 1
ATOM 12079 C C . ASP D 1 280 ? 89.419 67.814 36.736 1.000 21.516 280 ASP D C 1
ATOM 12080 O O . ASP D 1 280 ? 90.205 66.993 36.239 1.000 20.151 280 ASP D O 1
ATOM 12085 N N . LEU D 1 281 ? 88.103 67.810 36.517 1.000 20.177 281 LEU D N 1
ATOM 12086 C CA . LEU D 1 281 ? 87.439 66.995 35.471 1.000 19.694 281 LEU D CA 1
ATOM 12087 C C . LEU D 1 281 ? 86.357 67.827 34.803 1.000 20.143 281 LEU D C 1
ATOM 12088 O O . LEU D 1 281 ? 85.794 68.720 35.458 1.000 18.865 281 LEU D O 1
ATOM 12093 N N . ILE D 1 282 ? 86.099 67.544 33.526 1.000 19.504 282 ILE D N 1
ATOM 12094 C CA . ILE D 1 282 ? 85.023 68.205 32.750 1.000 20.157 282 ILE D CA 1
ATOM 12095 C C . ILE D 1 282 ? 84.052 67.145 32.243 1.000 20.715 282 ILE D C 1
ATOM 12096 O O . ILE D 1 282 ? 84.477 66.078 31.782 1.000 19.774 282 ILE D O 1
ATOM 12101 N N . TRP D 1 283 ? 82.771 67.478 32.341 1.000 21.206 283 TRP D N 1
ATOM 12102 C CA . TRP D 1 283 ? 81.627 66.605 32.007 1.000 20.463 283 TRP D CA 1
ATOM 12103 C C . TRP D 1 283 ? 80.684 67.398 31.110 1.000 18.857 283 TRP D C 1
ATOM 12104 O O . TRP D 1 283 ? 80.295 68.509 31.509 1.000 19.534 283 TRP D O 1
ATOM 12115 N N . MET D 1 284 ? 80.363 66.874 29.926 1.000 19.163 284 MET D N 1
ATOM 12116 C CA . MET D 1 284 ? 79.260 67.438 29.110 1.000 19.948 284 MET D CA 1
ATOM 12117 C C . MET D 1 284 ? 78.104 66.439 29.106 1.000 19.502 284 MET D C 1
ATOM 12118 O O . MET D 1 284 ? 78.314 65.254 28.779 1.000 19.380 284 MET D O 1
ATOM 12123 N N . GLU D 1 285 ? 76.920 66.889 29.527 1.000 19.884 285 GLU D N 1
ATOM 12124 C CA . GLU D 1 285 ? 75.679 66.088 29.371 1.000 20.953 285 GLU D CA 1
ATOM 12125 C C . GLU D 1 285 ? 75.434 65.914 27.870 1.000 20.853 285 GLU D C 1
ATOM 12126 O O . GLU D 1 285 ? 75.758 66.831 27.103 1.000 20.552 285 GLU D O 1
ATOM 12132 N N . THR D 1 286 ? 74.942 64.752 27.453 1.000 22.130 286 THR D N 1
ATOM 12133 C CA . THR D 1 286 ? 74.682 64.464 26.018 1.000 24.655 286 THR D CA 1
ATOM 12134 C C . THR D 1 286 ? 73.359 63.707 25.872 1.000 25.890 286 THR D C 1
ATOM 12135 O O . THR D 1 286 ? 72.894 63.148 26.869 1.000 23.867 286 THR D O 1
ATOM 12139 N N . GLY D 1 287 ? 72.787 63.710 24.667 1.000 26.400 287 GLY D N 1
ATOM 12140 C CA . GLY D 1 287 ? 71.414 63.238 24.394 1.000 28.487 287 GLY D CA 1
ATOM 12141 C C . GLY D 1 287 ? 71.340 61.737 24.184 1.000 28.023 287 GLY D C 1
ATOM 12142 O O . GLY D 1 287 ? 70.250 61.171 24.360 1.000 26.529 287 GLY D O 1
ATOM 12143 N N . THR D 1 288 ? 72.455 61.104 23.819 1.000 28.246 288 THR D N 1
ATOM 12144 C CA . THR D 1 288 ? 72.548 59.650 23.526 1.000 26.528 288 THR D CA 1
ATOM 12145 C C . THR D 1 288 ? 73.903 59.125 23.980 1.000 24.280 288 THR D C 1
ATOM 12146 O O . THR D 1 288 ? 74.884 59.863 24.013 1.000 24.535 288 THR D O 1
ATOM 12150 N N . PRO D 1 289 ? 74.009 57.821 24.308 1.000 24.976 289 PRO D N 1
ATOM 12151 C CA . PRO D 1 289 ? 75.296 57.206 24.603 1.000 25.515 289 PRO D CA 1
ATOM 12152 C C . PRO D 1 289 ? 76.005 56.909 23.272 1.000 31.889 289 PRO D C 1
ATOM 12153 O O . PRO D 1 289 ? 75.695 55.924 22.664 1.000 32.837 289 PRO D O 1
ATOM 12157 N N . ASP D 1 290 ? 76.927 57.775 22.863 1.000 27.380 290 ASP D N 1
ATOM 12158 C CA . ASP D 1 290 ? 77.537 57.772 21.504 1.000 25.911 290 ASP D CA 1
ATOM 12159 C C . ASP D 1 290 ? 79.056 57.927 21.643 1.000 25.343 290 ASP D C 1
ATOM 12160 O O . ASP D 1 290 ? 79.516 59.027 22.005 1.000 25.575 290 ASP D O 1
ATOM 12165 N N . LEU D 1 291 ? 79.809 56.861 21.357 1.000 26.364 291 LEU D N 1
ATOM 12166 C CA . LEU D 1 291 ? 81.291 56.855 21.479 1.000 29.771 291 LEU D CA 1
ATOM 12167 C C . LEU D 1 291 ? 81.910 57.891 20.529 1.000 28.071 291 LEU D C 1
ATOM 12168 O O . LEU D 1 291 ? 82.911 58.517 20.920 1.000 28.297 291 LEU D O 1
ATOM 12173 N N . GLU D 1 292 ? 81.345 58.085 19.333 1.000 29.390 292 GLU D N 1
ATOM 12174 C CA . GLU D 1 292 ? 81.927 59.024 18.336 1.000 33.072 292 GLU D CA 1
ATOM 12175 C C . GLU D 1 292 ? 81.761 60.471 18.814 1.000 30.306 292 GLU D C 1
ATOM 12176 O O . GLU D 1 292 ? 82.727 61.247 18.680 1.000 26.934 292 GLU D O 1
ATOM 12182 N N . ALA D 1 293 ? 80.599 60.828 19.369 1.000 29.604 293 ALA D N 1
ATOM 12183 C CA . ALA D 1 293 ? 80.354 62.178 19.928 1.000 26.016 293 ALA D CA 1
ATOM 12184 C C . ALA D 1 293 ? 81.285 62.407 21.129 1.000 21.826 293 ALA D C 1
ATOM 12185 O O . ALA D 1 293 ? 81.838 63.516 21.252 1.000 23.877 293 ALA D O 1
ATOM 12187 N N . ALA D 1 294 ? 81.475 61.392 21.973 1.000 23.018 294 ALA D N 1
ATOM 12188 C CA . ALA D 1 294 ? 82.404 61.444 23.126 1.000 23.521 294 ALA D CA 1
ATOM 12189 C C . ALA D 1 294 ? 83.829 61.705 22.612 1.000 25.184 294 ALA D C 1
ATOM 12190 O O . ALA D 1 294 ? 84.535 62.540 23.200 1.000 24.760 294 ALA D O 1
ATOM 12192 N N . ARG D 1 295 ? 84.225 61.024 21.532 1.000 26.251 295 ARG D N 1
ATOM 12193 C CA . ARG D 1 295 ? 85.581 61.176 20.936 1.000 26.988 295 ARG D CA 1
ATOM 12194 C C . ARG D 1 295 ? 85.761 62.615 20.438 1.000 27.015 295 ARG D C 1
ATOM 12195 O O . ARG D 1 295 ? 86.828 63.197 20.679 1.000 26.542 295 ARG D O 1
ATOM 12203 N N . GLN D 1 296 ? 84.754 63.169 19.760 1.000 25.680 296 GLN D N 1
ATOM 12204 C CA . GLN D 1 296 ? 84.805 64.544 19.204 1.000 28.224 296 GLN D CA 1
ATOM 12205 C C . GLN D 1 296 ? 85.040 65.537 20.346 1.000 29.141 296 GLN D C 1
ATOM 12206 O O . GLN D 1 296 ? 85.898 66.424 20.209 1.000 26.799 296 GLN D O 1
ATOM 12212 N N . PHE D 1 297 ? 84.308 65.385 21.452 1.000 27.561 297 PHE D N 1
ATOM 12213 C CA . PHE D 1 297 ? 84.425 66.271 22.636 1.000 24.014 297 PHE D CA 1
ATOM 12214 C C . PHE D 1 297 ? 85.832 66.143 23.225 1.000 21.486 297 PHE D C 1
ATOM 12215 O O . PHE D 1 297 ? 86.507 67.187 23.397 1.000 23.899 297 PHE D O 1
ATOM 12223 N N . SER D 1 298 ? 86.259 64.911 23.515 1.000 20.848 298 SER D N 1
ATOM 12224 C CA . SER D 1 298 ? 87.569 64.596 24.141 1.000 23.025 298 SER D CA 1
ATOM 12225 C C . SER D 1 298 ? 88.706 65.185 23.289 1.000 25.790 298 SER D C 1
ATOM 12226 O O . SER D 1 298 ? 89.573 65.875 23.840 1.000 25.514 298 SER D O 1
ATOM 12229 N N . GLU D 1 299 ? 88.705 64.917 21.985 1.000 28.611 299 GLU D N 1
ATOM 12230 C CA . GLU D 1 299 ? 89.811 65.347 21.086 1.000 30.591 299 GLU D CA 1
ATOM 12231 C C . GLU D 1 299 ? 89.880 66.882 21.048 1.000 28.668 299 GLU D C 1
ATOM 12232 O O . GLU D 1 299 ? 90.999 67.429 21.115 1.000 29.937 299 GLU D O 1
ATOM 12238 N N . ALA D 1 300 ? 88.731 67.564 21.003 1.000 26.871 300 ALA D N 1
ATOM 12239 C CA . ALA D 1 300 ? 88.652 69.037 20.915 1.000 26.186 300 ALA D CA 1
ATOM 12240 C C . ALA D 1 300 ? 89.199 69.668 22.200 1.000 27.858 300 ALA D C 1
ATOM 12241 O O . ALA D 1 300 ? 89.967 70.634 22.109 1.000 26.986 300 ALA D O 1
ATOM 12243 N N . VAL D 1 301 ? 88.834 69.136 23.369 1.000 25.709 301 VAL D N 1
ATOM 12244 C CA . VAL D 1 301 ? 89.320 69.682 24.669 1.000 24.253 301 VAL D CA 1
ATOM 12245 C C . VAL D 1 301 ? 90.820 69.392 24.813 1.000 23.989 301 VAL D C 1
ATOM 12246 O O . VAL D 1 301 ? 91.561 70.314 25.199 1.000 25.581 301 VAL D O 1
ATOM 12250 N N . LYS D 1 302 ? 91.248 68.169 24.512 1.000 27.025 302 LYS D N 1
ATOM 12251 C CA . LYS D 1 302 ? 92.641 67.708 24.751 1.000 30.530 302 LYS D CA 1
ATOM 12252 C C . LYS D 1 302 ? 93.598 68.366 23.743 1.000 30.213 302 LYS D C 1
ATOM 12253 O O . LYS D 1 302 ? 94.799 68.441 24.051 1.000 30.967 302 LYS D O 1
ATOM 12259 N N . ALA D 1 303 ? 93.093 68.859 22.607 1.000 30.495 303 ALA D N 1
ATOM 12260 C CA . ALA D 1 303 ? 93.885 69.653 21.637 1.000 32.240 303 ALA D CA 1
ATOM 12261 C C . ALA D 1 303 ? 94.462 70.893 22.337 1.000 36.653 303 ALA D C 1
ATOM 12262 O O . ALA D 1 303 ? 95.615 71.240 22.046 1.000 35.796 303 ALA D O 1
ATOM 12264 N N . GLU D 1 304 ? 93.697 71.524 23.237 1.000 29.609 304 GLU D N 1
ATOM 12265 C CA . GLU D 1 304 ? 94.121 72.740 23.988 1.000 29.947 304 GLU D CA 1
ATOM 12266 C C . GLU D 1 304 ? 94.695 72.360 25.360 1.000 28.519 304 GLU D C 1
ATOM 12267 O O . GLU D 1 304 ? 95.629 73.043 25.820 1.000 29.853 304 GLU D O 1
ATOM 12273 N N . TYR D 1 305 ? 94.149 71.324 25.999 1.000 26.477 305 TYR D N 1
ATOM 12274 C CA . TYR D 1 305 ? 94.487 70.897 27.383 1.000 28.207 305 TYR D CA 1
ATOM 12275 C C . TYR D 1 305 ? 94.767 69.400 27.373 1.000 27.921 305 TYR D C 1
ATOM 12276 O O . TYR D 1 305 ? 93.901 68.598 27.716 1.000 26.124 305 TYR D O 1
ATOM 12285 N N . PRO D 1 306 ? 95.978 68.974 26.941 1.000 31.487 306 PRO D N 1
ATOM 12286 C CA . PRO D 1 306 ? 96.266 67.561 26.695 1.000 29.398 306 PRO D CA 1
ATOM 12287 C C . PRO D 1 306 ? 96.035 66.633 27.893 1.000 27.328 306 PRO D C 1
ATOM 12288 O O . PRO D 1 306 ? 95.660 65.494 27.687 1.000 30.369 306 PRO D O 1
ATOM 12292 N N . ASP D 1 307 ? 96.272 67.142 29.106 1.000 27.941 307 ASP D N 1
ATOM 12293 C CA . ASP D 1 307 ? 96.230 66.346 30.359 1.000 28.462 307 ASP D CA 1
ATOM 12294 C C . ASP D 1 307 ? 94.857 66.487 31.035 1.000 26.405 307 ASP D C 1
ATOM 12295 O O . ASP D 1 307 ? 94.691 65.911 32.124 1.000 26.335 307 ASP D O 1
ATOM 12300 N N . GLN D 1 308 ? 93.911 67.213 30.431 1.000 22.311 308 GLN D N 1
ATOM 12301 C CA . GLN D 1 308 ? 92.575 67.442 31.056 1.000 21.183 308 GLN D CA 1
ATOM 12302 C C . GLN D 1 308 ? 91.808 66.121 31.132 1.000 23.862 308 GLN D C 1
ATOM 12303 O O . GLN D 1 308 ? 91.518 65.538 30.071 1.000 24.192 308 GLN D O 1
ATOM 12309 N N . MET D 1 309 ? 91.445 65.690 32.341 1.000 21.707 309 MET D N 1
ATOM 12310 C CA . MET D 1 309 ? 90.633 64.468 32.556 1.000 20.997 309 MET D CA 1
ATOM 12311 C C . MET D 1 309 ? 89.154 64.820 32.390 1.000 19.329 309 MET D C 1
ATOM 12312 O O . MET D 1 309 ? 88.767 65.975 32.677 1.000 20.197 309 MET D O 1
ATOM 12317 N N . LEU D 1 310 ? 88.384 63.853 31.909 1.000 20.578 310 LEU D N 1
ATOM 12318 C CA . LEU D 1 310 ? 86.954 64.031 31.578 1.000 20.680 310 LEU D CA 1
ATOM 12319 C C . LEU D 1 310 ? 86.130 63.038 32.396 1.000 20.168 310 LEU D C 1
ATOM 12320 O O . LEU D 1 310 ? 86.677 62.031 32.896 1.000 20.008 310 LEU D O 1
ATOM 12325 N N . ALA D 1 311 ? 84.845 63.345 32.537 1.000 20.965 311 ALA D N 1
ATOM 12326 C CA . ALA D 1 311 ? 83.864 62.509 33.246 1.000 20.050 311 ALA D CA 1
ATOM 12327 C C . ALA D 1 311 ? 82.687 62.252 32.312 1.000 16.869 311 ALA D C 1
ATOM 12328 O O . ALA D 1 311 ? 82.357 63.150 31.494 1.000 18.971 311 ALA D O 1
ATOM 12330 N N . TYR D 1 312 ? 82.087 61.071 32.428 1.000 18.385 312 TYR D N 1
ATOM 12331 C CA . TYR D 1 312 ? 80.982 60.625 31.556 1.000 19.254 312 TYR D CA 1
ATOM 12332 C C . TYR D 1 312 ? 79.858 60.014 32.390 1.000 17.312 312 TYR D C 1
ATOM 12333 O O . TYR D 1 312 ? 80.098 59.064 33.155 1.000 18.663 312 TYR D O 1
ATOM 12342 N N . ASN D 1 313 ? 78.658 60.557 32.190 1.000 18.338 313 ASN D N 1
ATOM 12343 C CA . ASN D 1 313 ? 77.390 60.076 32.784 1.000 19.534 313 ASN D CA 1
ATOM 12344 C C . ASN D 1 313 ? 76.838 58.954 31.895 1.000 19.316 313 ASN D C 1
ATOM 12345 O O . ASN D 1 313 ? 76.311 59.276 30.815 1.000 19.862 313 ASN D O 1
ATOM 12350 N N . CYS D 1 314 ? 76.970 57.706 32.338 1.000 19.052 314 CYS D N 1
ATOM 12351 C CA . CYS D 1 314 ? 76.314 56.524 31.725 1.000 18.483 314 CYS D CA 1
ATOM 12352 C C . CYS D 1 314 ? 74.867 56.478 32.234 1.000 17.315 314 CYS D C 1
ATOM 12353 O O . CYS D 1 314 ? 74.572 55.708 33.143 1.000 19.989 314 CYS D O 1
ATOM 12356 N N . SER D 1 315 ? 74.007 57.320 31.677 1.000 19.202 315 SER D N 1
ATOM 12357 C CA . SER D 1 315 ? 72.703 57.691 32.286 1.000 20.014 315 SER D CA 1
ATOM 12358 C C . SER D 1 315 ? 71.667 56.589 32.080 1.000 21.143 315 SER D C 1
ATOM 12359 O O . SER D 1 315 ? 71.483 56.102 30.965 1.000 21.774 315 SER D O 1
ATOM 12362 N N . PRO D 1 316 ? 70.915 56.197 33.132 1.000 19.315 316 PRO D N 1
ATOM 12363 C CA . PRO D 1 316 ? 69.679 55.433 32.956 1.000 19.544 316 PRO D CA 1
ATOM 12364 C C . PRO D 1 316 ? 68.582 56.181 32.181 1.000 19.772 316 PRO D C 1
ATOM 12365 O O . PRO D 1 316 ? 67.577 55.566 31.857 1.000 22.099 316 PRO D O 1
ATOM 12369 N N . SER D 1 317 ? 68.757 57.485 31.936 1.000 20.388 317 SER D N 1
ATOM 12370 C CA . SER D 1 317 ? 67.821 58.323 31.140 1.000 18.988 317 SER D CA 1
ATOM 12371 C C . SER D 1 317 ? 67.953 57.975 29.651 1.000 20.395 317 SER D C 1
ATOM 12372 O O . SER D 1 317 ? 67.121 58.450 28.867 1.000 25.111 317 SER D O 1
ATOM 12375 N N . PHE D 1 318 ? 68.980 57.203 29.282 1.000 22.698 318 PHE D N 1
ATOM 12376 C CA . PHE D 1 318 ? 69.119 56.599 27.931 1.000 23.252 318 PHE D CA 1
ATOM 12377 C C . PHE D 1 318 ? 68.411 55.248 27.920 1.000 20.599 318 PHE D C 1
ATOM 12378 O O . PHE D 1 318 ? 68.541 54.481 28.888 1.000 22.261 318 PHE D O 1
ATOM 12386 N N . ASN D 1 319 ? 67.713 54.961 26.819 1.000 24.171 319 ASN D N 1
ATOM 12387 C CA . ASN D 1 319 ? 67.245 53.598 26.483 1.000 23.421 319 ASN D CA 1
ATOM 12388 C C . ASN D 1 319 ? 68.403 52.906 25.753 1.000 25.054 319 ASN D C 1
ATOM 12389 O O . ASN D 1 319 ? 68.575 53.163 24.548 1.000 26.213 319 ASN D O 1
ATOM 12394 N N . TRP D 1 320 ? 69.181 52.089 26.468 1.000 24.195 320 TRP D N 1
ATOM 12395 C CA . TRP D 1 320 ? 70.532 51.645 26.028 1.000 23.497 320 TRP D CA 1
ATOM 12396 C C . TRP D 1 320 ? 70.427 50.759 24.784 1.000 28.529 320 TRP D C 1
ATOM 12397 O O . TRP D 1 320 ? 71.114 51.071 23.793 1.000 28.308 320 TRP D O 1
ATOM 12408 N N . LYS D 1 321 ? 69.585 49.729 24.816 1.000 29.419 321 LYS D N 1
ATOM 12409 C CA . LYS D 1 321 ? 69.489 48.738 23.710 1.000 34.703 321 LYS D CA 1
ATOM 12410 C C . LYS D 1 321 ? 68.693 49.318 22.532 1.000 39.771 321 LYS D C 1
ATOM 12411 O O . LYS D 1 321 ? 68.757 48.718 21.446 1.000 36.907 321 LYS D O 1
ATOM 12417 N N . LYS D 1 322 ? 68.020 50.462 22.699 1.000 39.280 322 LYS D N 1
ATOM 12418 C CA . LYS D 1 322 ? 67.403 51.210 21.568 1.000 41.292 322 LYS D CA 1
ATOM 12419 C C . LYS D 1 322 ? 68.504 51.858 20.719 1.000 42.342 322 LYS D C 1
ATOM 12420 O O . LYS D 1 322 ? 68.306 51.986 19.501 1.000 41.997 322 LYS D O 1
ATOM 12426 N N . HIS D 1 323 ? 69.618 52.268 21.333 1.000 33.525 323 HIS D N 1
ATOM 12427 C CA . HIS D 1 323 ? 70.714 53.017 20.663 1.000 34.695 323 HIS D CA 1
ATOM 12428 C C . HIS D 1 323 ? 71.865 52.081 20.270 1.000 33.338 323 HIS D C 1
ATOM 12429 O O . HIS D 1 323 ? 72.456 52.323 19.199 1.000 31.320 323 HIS D O 1
ATOM 12436 N N . LEU D 1 324 ? 72.196 51.077 21.092 1.000 30.157 324 LEU D N 1
ATOM 12437 C CA . LEU D 1 324 ? 73.458 50.301 20.950 1.000 30.553 324 LEU D CA 1
ATOM 12438 C C . LEU D 1 324 ? 73.199 48.796 20.932 1.000 31.271 324 LEU D C 1
ATOM 12439 O O . LEU D 1 324 ? 72.244 48.346 21.580 1.000 30.581 324 LEU D O 1
ATOM 12444 N N . ASP D 1 325 ? 74.074 48.048 20.249 1.000 33.624 325 ASP D N 1
ATOM 12445 C CA . ASP D 1 325 ? 74.114 46.562 20.289 1.000 32.606 325 ASP D CA 1
ATOM 12446 C C . ASP D 1 325 ? 74.904 46.116 21.524 1.000 29.855 325 ASP D C 1
ATOM 12447 O O . ASP D 1 325 ? 75.601 46.959 22.135 1.000 28.288 325 ASP D O 1
ATOM 12452 N N . ASP D 1 326 ? 74.811 44.830 21.860 1.000 27.666 326 ASP D N 1
ATOM 12453 C CA . ASP D 1 326 ? 75.400 44.244 23.090 1.000 29.224 326 ASP D CA 1
ATOM 12454 C C . ASP D 1 326 ? 76.925 44.397 23.072 1.000 31.179 326 ASP D C 1
ATOM 12455 O O . ASP D 1 326 ? 77.504 44.647 24.148 1.000 27.473 326 ASP D O 1
ATOM 12460 N N . ALA D 1 327 ? 77.564 44.254 21.907 1.000 31.605 327 ALA D N 1
ATOM 12461 C CA . ALA D 1 327 ? 79.033 44.372 21.763 1.000 31.114 327 ALA D CA 1
ATOM 12462 C C . ALA D 1 327 ? 79.479 45.786 22.161 1.000 27.108 327 ALA D C 1
ATOM 12463 O O . ALA D 1 327 ? 80.501 45.913 22.866 1.000 26.451 327 ALA D O 1
ATOM 12465 N N . THR D 1 328 ? 78.763 46.809 21.700 1.000 25.718 328 THR D N 1
ATOM 12466 C CA . THR D 1 328 ? 79.116 48.230 21.944 1.000 27.122 328 THR D CA 1
ATOM 12467 C C . THR D 1 328 ? 78.885 48.535 23.431 1.000 23.559 328 THR D C 1
ATOM 12468 O O . THR D 1 328 ? 79.751 49.172 24.039 1.000 24.443 328 THR D O 1
ATOM 12472 N N . ILE D 1 329 ? 77.786 48.037 23.989 1.000 26.079 329 ILE D N 1
ATOM 12473 C CA . ILE D 1 329 ? 77.455 48.176 25.439 1.000 25.985 329 ILE D CA 1
ATOM 12474 C C . ILE D 1 329 ? 78.587 47.554 26.268 1.000 26.314 329 ILE D C 1
ATOM 12475 O O . ILE D 1 329 ? 79.023 48.193 27.241 1.000 24.345 329 ILE D O 1
ATOM 12480 N N . ALA D 1 330 ? 79.086 46.372 25.885 1.000 24.237 330 ALA D N 1
ATOM 12481 C CA . ALA D 1 330 ? 80.129 45.636 26.639 1.000 26.761 330 ALA D CA 1
ATOM 12482 C C . ALA D 1 330 ? 81.448 46.419 26.668 1.000 22.483 330 ALA D C 1
ATOM 12483 O O . ALA D 1 330 ? 82.128 46.359 27.702 1.000 25.673 330 ALA D O 1
ATOM 12485 N N . LYS D 1 331 ? 81.817 47.107 25.583 1.000 25.403 331 LYS D N 1
ATOM 12486 C CA . LYS D 1 331 ? 83.123 47.812 25.470 1.000 27.571 331 LYS D CA 1
ATOM 12487 C C . LYS D 1 331 ? 82.992 49.297 25.855 1.000 24.318 331 LYS D C 1
ATOM 12488 O O . LYS D 1 331 ? 84.031 49.984 25.905 1.000 24.996 331 LYS D O 1
ATOM 12494 N N . PHE D 1 332 ? 81.771 49.779 26.127 1.000 23.423 332 PHE D N 1
ATOM 12495 C CA . PHE D 1 332 ? 81.452 51.229 26.191 1.000 22.767 332 PHE D CA 1
ATOM 12496 C C . PHE D 1 332 ? 82.416 51.944 27.149 1.000 20.460 332 PHE D C 1
ATOM 12497 O O . PHE D 1 332 ? 83.093 52.890 26.713 1.000 22.217 332 PHE D O 1
ATOM 12505 N N . GLN D 1 333 ? 82.479 51.526 28.414 1.000 22.334 333 GLN D N 1
ATOM 12506 C CA . GLN D 1 333 ? 83.309 52.226 29.436 1.000 24.170 333 GLN D CA 1
ATOM 12507 C C . GLN D 1 333 ? 84.798 52.081 29.089 1.000 22.743 333 GLN D C 1
ATOM 12508 O O . GLN D 1 333 ? 85.545 53.059 29.248 1.000 20.518 333 GLN D O 1
ATOM 12514 N N . LYS D 1 334 ? 85.228 50.908 28.619 1.000 24.528 334 LYS D N 1
ATOM 12515 C CA . LYS D 1 334 ? 86.655 50.689 28.260 1.000 27.020 334 LYS D CA 1
ATOM 12516 C C . LYS D 1 334 ? 87.064 51.672 27.152 1.000 25.237 334 LYS D C 1
ATOM 12517 O O . LYS D 1 334 ? 88.143 52.285 27.263 1.000 26.820 334 LYS D O 1
ATOM 12523 N N . GLU D 1 335 ? 86.218 51.854 26.139 1.000 26.512 335 GLU D N 1
ATOM 12524 C CA . GLU D 1 335 ? 86.496 52.763 24.998 1.000 26.402 335 GLU D CA 1
ATOM 12525 C C . GLU D 1 335 ? 86.527 54.215 25.483 1.000 28.497 335 GLU D C 1
ATOM 12526 O O . GLU D 1 335 ? 87.432 54.962 25.072 1.000 25.209 335 GLU D O 1
ATOM 12532 N N . LEU D 1 336 ? 85.582 54.615 26.338 1.000 24.875 336 LEU D N 1
ATOM 12533 C CA . LEU D 1 336 ? 85.568 55.988 26.911 1.000 23.676 336 LEU D CA 1
ATOM 12534 C C . LEU D 1 336 ? 86.864 56.237 27.693 1.000 20.428 336 LEU D C 1
ATOM 12535 O O . LEU D 1 336 ? 87.416 57.359 27.591 1.000 23.164 336 LEU D O 1
ATOM 12540 N N . ALA D 1 337 ? 87.332 55.241 28.446 1.000 21.600 337 ALA D N 1
ATOM 12541 C CA . ALA D 1 337 ? 88.528 55.369 29.307 1.000 22.784 337 ALA D CA 1
ATOM 12542 C C . ALA D 1 337 ? 89.736 55.727 28.433 1.000 23.266 337 ALA D C 1
ATOM 12543 O O . ALA D 1 337 ? 90.527 56.603 28.835 1.000 24.593 337 ALA D O 1
ATOM 12545 N N . ALA D 1 338 ? 89.832 55.123 27.249 1.000 26.700 338 ALA D N 1
ATOM 12546 C CA . ALA D 1 338 ? 90.950 55.346 26.302 1.000 28.524 338 ALA D CA 1
ATOM 12547 C C . ALA D 1 338 ? 90.910 56.778 25.746 1.000 29.008 338 ALA D C 1
ATOM 12548 O O . ALA D 1 338 ? 91.965 57.259 25.313 1.000 31.290 338 ALA D O 1
ATOM 12550 N N . MET D 1 339 ? 89.753 57.448 25.770 1.000 26.712 339 MET D N 1
ATOM 12551 C CA . MET D 1 339 ? 89.592 58.850 25.295 1.000 27.247 339 MET D CA 1
ATOM 12552 C C . MET D 1 339 ? 89.880 59.852 26.420 1.000 26.146 339 MET D C 1
ATOM 12553 O O . MET D 1 339 ? 89.876 61.065 26.127 1.000 33.129 339 MET D O 1
ATOM 12558 N N . GLY D 1 340 ? 90.080 59.382 27.657 1.000 26.483 340 GLY D N 1
ATOM 12559 C CA . GLY D 1 340 ? 90.395 60.259 28.801 1.000 25.546 340 GLY D CA 1
ATOM 12560 C C . GLY D 1 340 ? 89.190 60.508 29.705 1.000 25.398 340 GLY D C 1
ATOM 12561 O O . GLY D 1 340 ? 89.294 61.417 30.561 1.000 24.396 340 GLY D O 1
ATOM 12562 N N . PHE D 1 341 ? 88.102 59.742 29.546 1.000 22.294 341 PHE D N 1
ATOM 12563 C CA . PHE D 1 341 ? 86.956 59.761 30.498 1.000 22.581 341 PHE D CA 1
ATOM 12564 C C . PHE D 1 341 ? 87.324 58.871 31.688 1.000 19.946 341 PHE D C 1
ATOM 12565 O O . PHE D 1 341 ? 87.062 57.657 31.664 1.000 22.045 341 PHE D O 1
ATOM 12573 N N . LYS D 1 342 ? 87.948 59.476 32.700 1.000 21.248 342 LYS D N 1
ATOM 12574 C CA . LYS D 1 342 ? 88.587 58.745 33.822 1.000 21.645 342 LYS D CA 1
ATOM 12575 C C . LYS D 1 342 ? 87.612 58.593 34.991 1.000 20.285 342 LYS D C 1
ATOM 12576 O O . LYS D 1 342 ? 87.906 57.784 35.871 1.000 18.768 342 LYS D O 1
ATOM 12582 N N . PHE D 1 343 ? 86.490 59.309 34.988 1.000 18.509 343 PHE D N 1
ATOM 12583 C CA . PHE D 1 343 ? 85.409 59.093 35.985 1.000 18.825 343 PHE D CA 1
ATOM 12584 C C . PHE D 1 343 ? 84.113 58.836 35.228 1.000 16.792 343 PHE D C 1
ATOM 12585 O O . PHE D 1 343 ? 83.660 59.720 34.497 1.000 19.329 343 PHE D O 1
ATOM 12593 N N . GLN D 1 344 ? 83.562 57.635 35.394 1.000 19.800 344 GLN D N 1
ATOM 12594 C CA . GLN D 1 344 ? 82.351 57.182 34.680 1.000 19.365 344 GLN D CA 1
ATOM 12595 C C . GLN D 1 344 ? 81.361 56.662 35.714 1.000 18.235 344 GLN D C 1
ATOM 12596 O O . GLN D 1 344 ? 81.771 55.928 36.623 1.000 19.132 344 GLN D O 1
ATOM 12602 N N . PHE D 1 345 ? 80.096 57.031 35.580 1.000 18.537 345 PHE D N 1
ATOM 12603 C CA . PHE D 1 345 ? 79.124 56.812 36.669 1.000 18.591 345 PHE D CA 1
ATOM 12604 C C . PHE D 1 345 ? 77.726 56.658 36.087 1.000 16.830 345 PHE D C 1
ATOM 12605 O O . PHE D 1 345 ? 77.374 57.363 35.129 1.000 19.014 345 PHE D O 1
ATOM 12613 N N . ILE D 1 346 ? 76.963 55.751 36.685 1.000 19.287 346 ILE D N 1
ATOM 12614 C CA . ILE D 1 346 ? 75.517 55.584 36.388 1.000 17.623 346 ILE D CA 1
ATOM 12615 C C . ILE D 1 346 ? 74.746 56.364 37.456 1.000 16.871 346 ILE D C 1
ATOM 12616 O O . ILE D 1 346 ? 74.638 55.872 38.584 1.000 16.784 346 ILE D O 1
ATOM 12621 N N . THR D 1 347 ? 74.276 57.550 37.101 1.000 18.405 347 THR D N 1
ATOM 12622 C CA . THR D 1 347 ? 73.686 58.535 38.049 1.000 15.443 347 THR D CA 1
ATOM 12623 C C . THR D 1 347 ? 72.568 57.878 38.867 1.000 17.622 347 THR D C 1
ATOM 12624 O O . THR D 1 347 ? 72.595 58.001 40.101 1.000 18.305 347 THR D O 1
ATOM 12628 N N . LEU D 1 348 ? 71.611 57.209 38.219 1.000 17.120 348 LEU D N 1
ATOM 12629 C CA . LEU D 1 348 ? 70.339 56.794 38.874 1.000 17.453 348 LEU D CA 1
ATOM 12630 C C . LEU D 1 348 ? 70.316 55.284 39.128 1.000 16.985 348 LEU D C 1
ATOM 12631 O O . LEU D 1 348 ? 69.211 54.717 39.255 1.000 16.590 348 LEU D O 1
ATOM 12636 N N . ALA D 1 349 ? 71.478 54.638 39.258 1.000 17.381 349 ALA D N 1
ATOM 12637 C CA . ALA D 1 349 ? 71.564 53.175 39.482 1.000 18.025 349 ALA D CA 1
ATOM 12638 C C . ALA D 1 349 ? 70.802 52.774 40.749 1.000 18.346 349 ALA D C 1
ATOM 12639 O O . ALA D 1 349 ? 70.084 51.765 40.713 1.000 19.607 349 ALA D O 1
ATOM 12641 N N . GLY D 1 350 ? 70.963 53.522 41.845 1.000 16.954 350 GLY D N 1
ATOM 12642 C CA . GLY D 1 350 ? 70.330 53.190 43.133 1.000 17.437 350 GLY D CA 1
ATOM 12643 C C . GLY D 1 350 ? 68.812 53.278 43.058 1.000 14.697 350 GLY D C 1
ATOM 12644 O O . GLY D 1 350 ? 68.130 52.387 43.599 1.000 16.087 350 GLY D O 1
ATOM 12645 N N . PHE D 1 351 ? 68.283 54.320 42.426 1.000 15.345 351 PHE D N 1
ATOM 12646 C CA . PHE D 1 351 ? 66.824 54.474 42.229 1.000 15.508 351 PHE D CA 1
ATOM 12647 C C . PHE D 1 351 ? 66.281 53.223 41.527 1.000 16.832 351 PHE D C 1
ATOM 12648 O O . PHE D 1 351 ? 65.286 52.644 41.960 1.000 16.083 351 PHE D O 1
ATOM 12656 N N . HIS D 1 352 ? 66.926 52.803 40.438 1.000 16.873 352 HIS D N 1
ATOM 12657 C CA . HIS D 1 352 ? 66.419 51.673 39.617 1.000 17.428 352 HIS D CA 1
ATOM 12658 C C . HIS D 1 352 ? 66.570 50.358 40.384 1.000 16.626 352 HIS D C 1
ATOM 12659 O O . HIS D 1 352 ? 65.597 49.575 40.402 1.000 18.089 352 HIS D O 1
ATOM 12666 N N . ALA D 1 353 ? 67.702 50.119 41.043 1.000 17.790 353 ALA D N 1
ATOM 12667 C CA . ALA D 1 353 ? 67.916 48.881 41.830 1.000 18.342 353 ALA D CA 1
ATOM 12668 C C . ALA D 1 353 ? 66.861 48.782 42.942 1.000 18.311 353 ALA D C 1
ATOM 12669 O O . ALA D 1 353 ? 66.234 47.721 43.089 1.000 20.261 353 ALA D O 1
ATOM 12671 N N . LEU D 1 354 ? 66.648 49.870 43.687 1.000 18.534 354 LEU D N 1
ATOM 12672 C CA . LEU D 1 354 ? 65.719 49.895 44.845 1.000 18.505 354 LEU D CA 1
ATOM 12673 C C . LEU D 1 354 ? 64.278 49.717 44.355 1.000 16.424 354 LEU D C 1
ATOM 12674 O O . LEU D 1 354 ? 63.548 48.888 44.928 1.000 19.019 354 LEU D O 1
ATOM 12679 N N . ASN D 1 355 ? 63.866 50.494 43.358 1.000 16.673 355 ASN D N 1
ATOM 12680 C CA . ASN D 1 355 ? 62.455 50.496 42.897 1.000 16.525 355 ASN D CA 1
ATOM 12681 C C . ASN D 1 355 ? 62.152 49.139 42.252 1.000 17.809 355 ASN D C 1
ATOM 12682 O O . ASN D 1 355 ? 61.115 48.550 42.587 1.000 18.927 355 ASN D O 1
ATOM 12687 N N . TYR D 1 356 ? 63.039 48.628 41.399 1.000 18.527 356 TYR D N 1
ATOM 12688 C CA . TYR D 1 356 ? 62.744 47.357 40.692 1.000 18.857 356 TYR D CA 1
ATOM 12689 C C . TYR D 1 356 ? 62.689 46.202 41.702 1.000 17.213 356 TYR D C 1
ATOM 12690 O O . TYR D 1 356 ? 61.734 45.383 41.670 1.000 18.828 356 TYR D O 1
ATOM 12699 N N . SER D 1 357 ? 63.689 46.108 42.582 1.000 17.658 357 SER D N 1
ATOM 12700 C CA . SER D 1 357 ? 63.806 44.973 43.532 1.000 19.258 357 SER D CA 1
ATOM 12701 C C . SER D 1 357 ? 62.586 44.941 44.457 1.000 19.243 357 SER D C 1
ATOM 12702 O O . SER D 1 357 ? 62.094 43.845 44.744 1.000 19.296 357 SER D O 1
ATOM 12705 N N . MET D 1 358 ? 62.089 46.093 44.917 1.000 17.874 358 MET D N 1
ATOM 12706 C CA . MET D 1 358 ? 60.924 46.076 45.832 1.000 16.836 358 MET D CA 1
ATOM 12707 C C . MET D 1 358 ? 59.651 45.794 45.032 1.000 17.689 358 MET D C 1
ATOM 12708 O O . MET D 1 358 ? 58.791 45.068 45.551 1.000 18.166 358 MET D O 1
ATOM 12713 N N . PHE D 1 359 ? 59.514 46.325 43.815 1.000 18.100 359 PHE D N 1
ATOM 12714 C CA . PHE D 1 359 ? 58.337 45.984 42.976 1.000 18.667 359 PHE D CA 1
ATOM 12715 C C . PHE D 1 359 ? 58.300 44.464 42.775 1.000 19.338 359 PHE D C 1
ATOM 12716 O O . PHE D 1 359 ? 57.242 43.834 42.996 1.000 19.125 359 PHE D O 1
ATOM 12724 N N . ASP D 1 360 ? 59.433 43.892 42.382 1.000 19.311 360 ASP D N 1
ATOM 12725 C CA . ASP D 1 360 ? 59.537 42.446 42.052 1.000 20.239 360 ASP D CA 1
ATOM 12726 C C . ASP D 1 360 ? 59.172 41.609 43.284 1.000 20.890 360 ASP D C 1
ATOM 12727 O O . ASP D 1 360 ? 58.332 40.687 43.159 1.000 21.704 360 ASP D O 1
ATOM 12732 N N . LEU D 1 361 ? 59.747 41.925 44.446 1.000 19.605 361 LEU D N 1
ATOM 12733 C CA . LEU D 1 361 ? 59.452 41.186 45.700 1.000 18.387 361 LEU D CA 1
ATOM 12734 C C . LEU D 1 361 ? 57.978 41.373 46.075 1.000 19.677 361 LEU D C 1
ATOM 12735 O O . LEU D 1 361 ? 57.320 40.374 46.417 1.000 19.027 361 LEU D O 1
ATOM 12740 N N . ALA D 1 362 ? 57.470 42.613 46.074 1.000 17.466 362 ALA D N 1
ATOM 12741 C CA . ALA D 1 362 ? 56.108 42.910 46.562 1.000 17.223 362 ALA D CA 1
ATOM 12742 C C . ALA D 1 362 ? 55.076 42.234 45.657 1.000 18.519 362 ALA D C 1
ATOM 12743 O O . ALA D 1 362 ? 54.059 41.753 46.183 1.000 19.871 362 ALA D O 1
ATOM 12745 N N . TYR D 1 363 ? 55.313 42.230 44.345 1.000 19.757 363 TYR D N 1
ATOM 12746 C CA . TYR D 1 363 ? 54.379 41.611 43.372 1.000 20.283 363 TYR D CA 1
ATOM 12747 C C . TYR D 1 363 ? 54.292 40.111 43.668 1.000 19.342 363 TYR D C 1
ATOM 12748 O O . TYR D 1 363 ? 53.178 39.575 43.793 1.000 21.710 363 TYR D O 1
ATOM 12757 N N . GLY D 1 364 ? 55.444 39.457 43.802 1.000 20.806 364 GLY D N 1
ATOM 12758 C CA . GLY D 1 364 ? 55.521 38.025 44.160 1.000 21.811 364 GLY D CA 1
ATOM 12759 C C . GLY D 1 364 ? 54.841 37.740 45.487 1.000 22.075 364 GLY D C 1
ATOM 12760 O O . GLY D 1 364 ? 54.099 36.748 45.606 1.000 22.387 364 GLY D O 1
ATOM 12761 N N . TYR D 1 365 ? 55.074 38.589 46.487 1.000 19.625 365 TYR D N 1
ATOM 12762 C CA . TYR D 1 365 ? 54.504 38.432 47.847 1.000 18.437 365 TYR D CA 1
ATOM 12763 C C . TYR D 1 365 ? 52.982 38.586 47.803 1.000 19.028 365 TYR D C 1
ATOM 12764 O O . TYR D 1 365 ? 52.285 37.844 48.511 1.000 20.699 365 TYR D O 1
ATOM 12773 N N . ALA D 1 366 ? 52.479 39.532 47.009 1.000 20.550 366 ALA D N 1
ATOM 12774 C CA . ALA D 1 366 ? 51.027 39.774 46.847 1.000 21.274 366 ALA D CA 1
ATOM 12775 C C . ALA D 1 366 ? 50.364 38.497 46.307 1.000 24.197 366 ALA D C 1
ATOM 12776 O O . ALA D 1 366 ? 49.251 38.196 46.761 1.000 26.101 366 ALA D O 1
ATOM 12778 N N . GLN D 1 367 ? 51.052 37.769 45.429 1.000 25.219 367 GLN D N 1
ATOM 12779 C CA . GLN D 1 367 ? 50.521 36.557 44.744 1.000 26.137 367 GLN D CA 1
ATOM 12780 C C . GLN D 1 367 ? 50.741 35.308 45.620 1.000 26.409 367 GLN D C 1
ATOM 12781 O O . GLN D 1 367 ? 49.790 34.514 45.761 1.000 28.424 367 GLN D O 1
ATOM 12787 N N . ASN D 1 368 ? 51.945 35.120 46.173 1.000 25.592 368 ASN D N 1
ATOM 12788 C CA . ASN D 1 368 ? 52.423 33.817 46.712 1.000 27.184 368 ASN D CA 1
ATOM 12789 C C . ASN D 1 368 ? 53.002 33.939 48.125 1.000 25.571 368 ASN D C 1
ATOM 12790 O O . ASN D 1 368 ? 53.560 32.937 48.619 1.000 25.164 368 ASN D O 1
ATOM 12795 N N . GLN D 1 369 ? 52.886 35.110 48.760 1.000 22.536 369 GLN D N 1
ATOM 12796 C CA . GLN D 1 369 ? 53.320 35.345 50.163 1.000 22.012 369 GLN D CA 1
ATOM 12797 C C . GLN D 1 369 ? 54.736 34.794 50.376 1.000 21.324 369 GLN D C 1
ATOM 12798 O O . GLN D 1 369 ? 55.633 35.255 49.657 1.000 21.672 369 GLN D O 1
ATOM 12804 N N . MET D 1 370 ? 54.965 33.885 51.332 1.000 21.357 370 MET D N 1
ATOM 12805 C CA . MET D 1 370 ? 56.345 33.600 51.806 1.000 19.915 370 MET D CA 1
ATOM 12806 C C . MET D 1 370 ? 57.203 32.978 50.693 1.000 22.786 370 MET D C 1
ATOM 12807 O O . MET D 1 370 ? 58.422 33.159 50.733 1.000 21.964 370 MET D O 1
ATOM 12812 N N . SER D 1 371 ? 56.612 32.296 49.711 1.000 24.773 371 SER D N 1
ATOM 12813 C CA . SER D 1 371 ? 57.374 31.694 48.587 1.000 23.811 371 SER D CA 1
ATOM 12814 C C . SER D 1 371 ? 58.228 32.768 47.899 1.000 24.302 371 SER D C 1
ATOM 12815 O O . SER D 1 371 ? 59.404 32.482 47.578 1.000 24.081 371 SER D O 1
ATOM 12818 N N . ALA D 1 372 ? 57.683 33.977 47.711 1.000 23.152 372 ALA D N 1
ATOM 12819 C CA . ALA D 1 372 ? 58.385 35.089 47.025 1.000 22.291 372 ALA D CA 1
ATOM 12820 C C . ALA D 1 372 ? 59.571 35.559 47.875 1.000 20.449 372 ALA D C 1
ATOM 12821 O O . ALA D 1 372 ? 60.634 35.828 47.308 1.000 21.798 372 ALA D O 1
ATOM 12823 N N . TYR D 1 373 ? 59.405 35.663 49.190 1.000 21.081 373 TYR D N 1
ATOM 12824 C CA . TYR D 1 373 ? 60.506 36.121 50.072 1.000 20.025 373 TYR D CA 1
ATOM 12825 C C . TYR D 1 373 ? 61.611 35.058 50.102 1.000 23.216 373 TYR D C 1
ATOM 12826 O O . TYR D 1 373 ? 62.804 35.391 50.030 1.000 21.810 373 TYR D O 1
ATOM 12835 N N . VAL D 1 374 ? 61.231 33.786 50.194 1.000 23.968 374 VAL D N 1
ATOM 12836 C CA . VAL D 1 374 ? 62.223 32.674 50.265 1.000 23.768 374 VAL D CA 1
ATOM 12837 C C . VAL D 1 374 ? 63.060 32.653 48.982 1.000 23.847 374 VAL D C 1
ATOM 12838 O O . VAL D 1 374 ? 64.278 32.402 49.093 1.000 25.183 374 VAL D O 1
ATOM 12842 N N . GLU D 1 375 ? 62.481 32.979 47.826 1.000 24.823 375 GLU D N 1
ATOM 12843 C CA . GLU D 1 375 ? 63.248 33.083 46.556 1.000 27.465 375 GLU D CA 1
ATOM 12844 C C . GLU D 1 375 ? 64.377 34.105 46.732 1.000 29.913 375 GLU D C 1
ATOM 12845 O O . GLU D 1 375 ? 65.508 33.825 46.312 1.000 27.449 375 GLU D O 1
ATOM 12851 N N . LEU D 1 376 ? 64.083 35.256 47.341 1.000 25.273 376 LEU D N 1
ATOM 12852 C CA . LEU D 1 376 ? 65.112 36.297 47.577 1.000 22.299 376 LEU D CA 1
ATOM 12853 C C . LEU D 1 376 ? 66.148 35.776 48.578 1.000 22.029 376 LEU D C 1
ATOM 12854 O O . LEU D 1 376 ? 67.355 35.924 48.302 1.000 22.949 376 LEU D O 1
ATOM 12859 N N . GLN D 1 377 ? 65.723 35.212 49.710 1.000 21.299 377 GLN D N 1
ATOM 12860 C CA . GLN D 1 377 ? 66.662 34.752 50.767 1.000 22.812 377 GLN D CA 1
ATOM 12861 C C . GLN D 1 377 ? 67.613 33.720 50.141 1.000 25.109 377 GLN D C 1
ATOM 12862 O O . GLN D 1 377 ? 68.809 33.751 50.456 1.000 22.894 377 GLN D O 1
ATOM 12868 N N . GLU D 1 378 ? 67.101 32.864 49.257 1.000 24.793 378 GLU D N 1
ATOM 12869 C CA . GLU D 1 378 ? 67.927 31.810 48.607 1.000 29.991 378 GLU D CA 1
ATOM 12870 C C . GLU D 1 378 ? 68.917 32.462 47.636 1.000 28.118 378 GLU D C 1
ATOM 12871 O O . GLU D 1 378 ? 70.066 32.000 47.607 1.000 27.191 378 GLU D O 1
ATOM 12877 N N . ARG D 1 379 ? 68.531 33.519 46.916 1.000 27.820 379 ARG D N 1
ATOM 12878 C CA . ARG D 1 379 ? 69.470 34.281 46.046 1.000 26.372 379 ARG D CA 1
ATOM 12879 C C . ARG D 1 379 ? 70.566 34.913 46.914 1.000 26.785 379 ARG D C 1
ATOM 12880 O O . ARG D 1 379 ? 71.721 34.947 46.466 1.000 23.883 379 ARG D O 1
ATOM 12888 N N . GLU D 1 380 ? 70.236 35.398 48.112 1.000 23.342 380 GLU D N 1
ATOM 12889 C CA . GLU D 1 380 ? 71.231 35.989 49.047 1.000 23.313 380 GLU D CA 1
ATOM 12890 C C . GLU D 1 380 ? 72.233 34.914 49.491 1.000 24.729 380 GLU D C 1
ATOM 12891 O O . GLU D 1 380 ? 73.441 35.181 49.444 1.000 24.862 380 GLU D O 1
ATOM 12897 N N . PHE D 1 381 ? 71.761 33.739 49.915 1.000 25.916 381 PHE D N 1
ATOM 12898 C CA . PHE D 1 381 ? 72.658 32.623 50.316 1.000 29.923 381 PHE D CA 1
ATOM 12899 C C . PHE D 1 381 ? 73.598 32.315 49.144 1.000 26.534 381 PHE D C 1
ATOM 12900 O O . PHE D 1 381 ? 74.808 32.164 49.376 1.000 27.651 381 PHE D O 1
ATOM 12908 N N . ALA D 1 382 ? 73.073 32.274 47.921 1.000 25.965 382 ALA D N 1
ATOM 12909 C CA . ALA D 1 382 ? 73.833 31.943 46.691 1.000 29.927 382 ALA D CA 1
ATOM 12910 C C . ALA D 1 382 ? 74.901 33.008 46.414 1.000 33.937 382 ALA D C 1
ATOM 12911 O O . ALA D 1 382 ? 75.964 32.659 45.873 1.000 31.885 382 ALA D O 1
ATOM 12913 N N . ALA D 1 383 ? 74.633 34.268 46.769 1.000 27.221 383 ALA D N 1
ATOM 12914 C CA . ALA D 1 383 ? 75.531 35.414 46.495 1.000 24.339 383 ALA D CA 1
ATOM 12915 C C . ALA D 1 383 ? 76.701 35.429 47.477 1.000 22.549 383 ALA D C 1
ATOM 12916 O O . ALA D 1 383 ? 77.653 36.177 47.213 1.000 23.479 383 ALA D O 1
ATOM 12918 N N . GLU D 1 384 ? 76.668 34.645 48.554 1.000 24.937 384 GLU D N 1
ATOM 12919 C CA . GLU D 1 384 ? 77.809 34.551 49.510 1.000 27.899 384 GLU D CA 1
ATOM 12920 C C . GLU D 1 384 ? 79.051 34.070 48.742 1.000 29.533 384 GLU D C 1
ATOM 12921 O O . GLU D 1 384 ? 80.155 34.506 49.086 1.000 28.485 384 GLU D O 1
ATOM 12927 N N . GLU D 1 385 ? 78.859 33.278 47.685 1.000 31.161 385 GLU D N 1
ATOM 12928 C CA . GLU D 1 385 ? 79.921 32.796 46.756 1.000 33.609 385 GLU D CA 1
ATOM 12929 C C . GLU D 1 385 ? 80.648 33.986 46.102 1.000 32.466 385 GLU D C 1
ATOM 12930 O O . GLU D 1 385 ? 81.830 33.847 45.768 1.000 33.238 385 GLU D O 1
ATOM 12936 N N . ARG D 1 386 ? 79.957 35.111 45.878 1.000 28.258 386 ARG D N 1
ATOM 12937 C CA . ARG D 1 386 ? 80.503 36.337 45.234 1.000 27.850 386 ARG D CA 1
ATOM 12938 C C . ARG D 1 386 ? 81.013 37.332 46.286 1.000 22.943 386 ARG D C 1
ATOM 12939 O O . ARG D 1 386 ? 81.518 38.399 45.876 1.000 28.150 386 ARG D O 1
ATOM 12947 N N . GLY D 1 387 ? 80.859 37.024 47.576 1.000 22.745 387 GLY D N 1
ATOM 12948 C CA . GLY D 1 387 ? 81.348 37.852 48.700 1.000 25.366 387 GLY D CA 1
ATOM 12949 C C . GLY D 1 387 ? 80.248 38.597 49.450 1.000 23.095 387 GLY D C 1
ATOM 12950 O O . GLY D 1 387 ? 80.577 39.369 50.359 1.000 23.664 387 GLY D O 1
ATOM 12951 N N . TYR D 1 388 ? 78.981 38.397 49.101 1.000 22.523 388 TYR D N 1
ATOM 12952 C CA . TYR D 1 388 ? 77.833 39.050 49.794 1.000 22.066 388 TYR D CA 1
ATOM 12953 C C . TYR D 1 388 ? 77.790 38.567 51.242 1.000 22.132 388 TYR D C 1
ATOM 12954 O O . TYR D 1 388 ? 77.913 37.346 51.493 1.000 22.177 388 TYR D O 1
ATOM 12963 N N . THR D 1 389 ? 77.598 39.496 52.182 1.000 18.812 389 THR D N 1
ATOM 12964 C CA . THR D 1 389 ? 77.625 39.210 53.640 1.000 19.892 389 THR D CA 1
ATOM 12965 C C . THR D 1 389 ? 76.300 39.577 54.320 1.000 19.576 389 THR D C 1
ATOM 12966 O O . THR D 1 389 ? 76.139 39.194 55.485 1.000 21.975 389 THR D O 1
ATOM 12970 N N . ALA D 1 390 ? 75.381 40.274 53.652 1.000 19.953 390 ALA D N 1
ATOM 12971 C CA . ALA D 1 390 ? 74.232 40.904 54.346 1.000 19.778 390 ALA D CA 1
ATOM 12972 C C . ALA D 1 390 ? 73.142 39.877 54.688 1.000 20.313 390 ALA D C 1
ATOM 12973 O O . ALA D 1 390 ? 72.218 40.232 55.432 1.000 19.114 390 ALA D O 1
ATOM 12975 N N . THR D 1 391 ? 73.234 38.627 54.219 1.000 20.257 391 THR D N 1
ATOM 12976 C CA . THR D 1 391 ? 72.297 37.566 54.661 1.000 20.721 391 THR D CA 1
ATOM 12977 C C . THR D 1 391 ? 72.322 37.486 56.188 1.000 21.331 391 THR D C 1
ATOM 12978 O O . THR D 1 391 ? 71.234 37.348 56.789 1.000 22.298 391 THR D O 1
ATOM 12982 N N . LYS D 1 392 ? 73.515 37.589 56.776 1.000 19.923 392 LYS D N 1
ATOM 12983 C CA . LYS D 1 392 ? 73.728 37.689 58.242 1.000 20.803 392 LYS D CA 1
ATOM 12984 C C . LYS D 1 392 ? 73.546 39.157 58.627 1.000 21.310 392 LYS D C 1
ATOM 12985 O O . LYS D 1 392 ? 74.557 39.877 58.763 1.000 20.106 392 LYS D O 1
ATOM 12991 N N . HIS D 1 393 ? 72.292 39.578 58.757 1.000 18.839 393 HIS D N 1
ATOM 12992 C CA . HIS D 1 393 ? 71.945 41.018 58.831 1.000 19.303 393 HIS D CA 1
ATOM 12993 C C . HIS D 1 393 ? 72.386 41.612 60.166 1.000 16.877 393 HIS D C 1
ATOM 12994 O O . HIS D 1 393 ? 72.670 42.818 60.171 1.000 17.065 393 HIS D O 1
ATOM 13001 N N . GLN D 1 394 ? 72.456 40.833 61.249 1.000 16.760 394 GLN D N 1
ATOM 13002 C CA . GLN D 1 394 ? 72.794 41.397 62.583 1.000 16.781 394 GLN D CA 1
ATOM 13003 C C . GLN D 1 394 ? 74.260 41.851 62.556 1.000 17.938 394 GLN D C 1
ATOM 13004 O O . GLN D 1 394 ? 74.541 43.001 62.910 1.000 17.249 394 GLN D O 1
ATOM 13010 N N . ARG D 1 395 ? 75.192 40.991 62.129 1.000 18.951 395 ARG D N 1
ATOM 13011 C CA . ARG D 1 395 ? 76.616 41.411 62.077 1.000 17.908 395 ARG D CA 1
ATOM 13012 C C . ARG D 1 395 ? 76.785 42.515 61.019 1.000 18.079 395 ARG D C 1
ATOM 13013 O O . ARG D 1 395 ? 77.638 43.380 61.215 1.000 18.164 395 ARG D O 1
ATOM 13021 N N . GLU D 1 396 ? 75.992 42.503 59.946 1.000 16.390 396 GLU D N 1
ATOM 13022 C CA . GLU D 1 396 ? 76.129 43.466 58.824 1.000 16.676 396 GLU D CA 1
ATOM 13023 C C . GLU D 1 396 ? 75.924 44.906 59.328 1.000 18.399 396 GLU D C 1
ATOM 13024 O O . GLU D 1 396 ? 76.590 45.813 58.796 1.000 19.540 396 GLU D O 1
ATOM 13030 N N . VAL D 1 397 ? 75.027 45.114 60.292 1.000 15.232 397 VAL D N 1
ATOM 13031 C CA . VAL D 1 397 ? 74.723 46.480 60.822 1.000 16.161 397 VAL D CA 1
ATOM 13032 C C . VAL D 1 397 ? 75.449 46.722 62.150 1.000 17.224 397 VAL D C 1
ATOM 13033 O O . VAL D 1 397 ? 75.180 47.749 62.802 1.000 17.055 397 VAL D O 1
ATOM 13037 N N . GLY D 1 398 ? 76.361 45.832 62.548 1.000 16.848 398 GLY D N 1
ATOM 13038 C CA . GLY D 1 398 ? 77.310 46.092 63.646 1.000 15.958 398 GLY D CA 1
ATOM 13039 C C . GLY D 1 398 ? 76.914 45.478 64.980 1.000 16.204 398 GLY D C 1
ATOM 13040 O O . GLY D 1 398 ? 77.427 45.957 65.997 1.000 17.445 398 GLY D O 1
ATOM 13041 N N . ALA D 1 399 ? 76.068 44.447 65.030 1.000 16.180 399 ALA D N 1
ATOM 13042 C CA . ALA D 1 399 ? 75.710 43.817 66.322 1.000 17.907 399 ALA D CA 1
ATOM 13043 C C . ALA D 1 399 ? 76.983 43.291 67.006 1.000 17.310 399 ALA D C 1
ATOM 13044 O O . ALA D 1 399 ? 77.100 43.410 68.245 1.000 17.677 399 ALA D O 1
ATOM 13046 N N . GLY D 1 400 ? 77.908 42.724 66.230 1.000 19.529 400 GLY D N 1
ATOM 13047 C CA . GLY D 1 400 ? 79.189 42.220 66.753 1.000 17.502 400 GLY D CA 1
ATOM 13048 C C . GLY D 1 400 ? 80.077 43.352 67.238 1.000 19.331 400 GLY D C 1
ATOM 13049 O O . GLY D 1 400 ? 80.749 43.197 68.285 1.000 18.069 400 GLY D O 1
ATOM 13050 N N . TYR D 1 401 ? 80.078 44.469 66.514 1.000 16.701 401 TYR D N 1
ATOM 13051 C CA . TYR D 1 401 ? 80.871 45.674 66.866 1.000 16.527 401 TYR D CA 1
ATOM 13052 C C . TYR D 1 401 ? 80.368 46.248 68.196 1.000 16.397 401 TYR D C 1
ATOM 13053 O O . TYR D 1 401 ? 81.177 46.518 69.102 1.000 15.930 401 TYR D O 1
ATOM 13062 N N . PHE D 1 402 ? 79.052 46.424 68.349 1.000 16.895 402 PHE D N 1
ATOM 13063 C CA . PHE D 1 402 ? 78.464 46.975 69.592 1.000 16.345 402 PHE D CA 1
ATOM 13064 C C . PHE D 1 402 ? 78.621 45.969 70.740 1.000 16.647 402 PHE D C 1
ATOM 13065 O O . PHE D 1 402 ? 78.816 46.415 71.872 1.000 17.395 402 PHE D O 1
ATOM 13073 N N . ASP D 1 403 ? 78.566 44.663 70.470 1.000 19.550 403 ASP D N 1
ATOM 13074 C CA . ASP D 1 403 ? 78.902 43.650 71.500 1.000 19.731 403 ASP D CA 1
ATOM 13075 C C . ASP D 1 403 ? 80.336 43.887 71.992 1.000 19.453 403 ASP D C 1
ATOM 13076 O O . ASP D 1 403 ? 80.559 43.809 73.203 1.000 18.242 403 ASP D O 1
ATOM 13081 N N . ARG D 1 404 ? 81.272 44.181 71.090 1.000 16.479 404 ARG D N 1
ATOM 13082 C CA . ARG D 1 404 ? 82.687 44.435 71.468 1.000 18.867 404 ARG D CA 1
ATOM 13083 C C . ARG D 1 404 ? 82.777 45.717 72.311 1.000 18.221 404 ARG D C 1
ATOM 13084 O O . ARG D 1 404 ? 83.508 45.723 73.314 1.000 17.942 404 ARG D O 1
ATOM 13092 N N . ILE D 1 405 ? 82.034 46.774 71.968 1.000 16.243 405 ILE D N 1
ATOM 13093 C CA . ILE D 1 405 ? 81.993 47.978 72.844 1.000 16.860 405 ILE D CA 1
ATOM 13094 C C . ILE D 1 405 ? 81.461 47.556 74.216 1.000 16.302 405 ILE D C 1
ATOM 13095 O O . ILE D 1 405 ? 82.057 47.935 75.236 1.000 16.783 405 ILE D O 1
ATOM 13100 N N . ALA D 1 406 ? 80.345 46.830 74.255 1.000 16.427 406 ALA D N 1
ATOM 13101 C CA . ALA D 1 406 ? 79.673 46.460 75.523 1.000 16.693 406 ALA D CA 1
ATOM 13102 C C . ALA D 1 406 ? 80.641 45.665 76.406 1.000 16.277 406 ALA D C 1
ATOM 13103 O O . ALA D 1 406 ? 80.697 45.958 77.602 1.000 17.512 406 ALA D O 1
ATOM 13105 N N . THR D 1 407 ? 81.375 44.710 75.841 1.000 17.408 407 THR D N 1
ATOM 13106 C CA . THR D 1 407 ? 82.291 43.834 76.631 1.000 17.572 407 THR D CA 1
ATOM 13107 C C . THR D 1 407 ? 83.582 44.589 76.957 1.000 19.170 407 THR D C 1
ATOM 13108 O O . THR D 1 407 ? 84.243 44.203 77.924 1.000 19.862 407 THR D O 1
ATOM 13112 N N . THR D 1 408 ? 83.929 45.643 76.212 1.000 17.833 408 THR D N 1
ATOM 13113 C CA . THR D 1 408 ? 85.070 46.524 76.576 1.000 18.296 408 THR D CA 1
ATOM 13114 C C . THR D 1 408 ? 84.692 47.298 77.841 1.000 18.855 408 THR D C 1
ATOM 13115 O O . THR D 1 408 ? 85.525 47.414 78.758 1.000 20.623 408 THR D O 1
ATOM 13119 N N . VAL D 1 409 ? 83.469 47.827 77.894 1.000 18.006 409 VAL D N 1
ATOM 13120 C CA . VAL D 1 409 ? 82.970 48.610 79.058 1.000 17.942 409 VAL D CA 1
ATOM 13121 C C . VAL D 1 409 ? 82.768 47.656 80.243 1.000 19.050 409 VAL D C 1
ATOM 13122 O O . VAL D 1 409 ? 83.166 48.015 81.363 1.000 20.000 409 VAL D O 1
ATOM 13126 N N . ASP D 1 410 ? 82.163 46.490 80.001 1.000 19.424 410 ASP D N 1
ATOM 13127 C CA . ASP D 1 410 ? 81.806 45.510 81.062 1.000 21.347 410 ASP D CA 1
ATOM 13128 C C . ASP D 1 410 ? 81.947 44.103 80.503 1.000 21.244 410 ASP D C 1
ATOM 13129 O O . ASP D 1 410 ? 81.006 43.573 79.912 1.000 23.130 410 ASP D O 1
ATOM 13134 N N . PRO D 1 411 ? 83.134 43.469 80.667 1.000 22.127 411 PRO D N 1
ATOM 13135 C CA . PRO D 1 411 ? 83.377 42.125 80.137 1.000 23.508 411 PRO D CA 1
ATOM 13136 C C . PRO D 1 411 ? 82.322 41.099 80.562 1.000 22.599 411 PRO D C 1
ATOM 13137 O O . PRO D 1 411 ? 82.121 40.131 79.843 1.000 25.949 411 PRO D O 1
ATOM 13141 N N . ASN D 1 412 ? 81.682 41.330 81.717 1.000 22.450 412 ASN D N 1
ATOM 13142 C CA . ASN D 1 412 ? 80.792 40.350 82.388 1.000 21.739 412 ASN D CA 1
ATOM 13143 C C . ASN D 1 412 ? 79.321 40.686 82.108 1.000 21.776 412 ASN D C 1
ATOM 13144 O O . ASN D 1 412 ? 78.447 40.081 82.753 1.000 23.864 412 ASN D O 1
ATOM 13149 N N . SER D 1 413 ? 79.047 41.582 81.158 1.000 22.805 413 SER D N 1
ATOM 13150 C CA . SER D 1 413 ? 77.663 41.974 80.792 1.000 24.257 413 SER D CA 1
ATOM 13151 C C . SER D 1 413 ? 76.799 40.737 80.519 1.000 24.427 413 SER D C 1
ATOM 13152 O O . SER D 1 413 ? 77.241 39.864 79.763 1.000 25.449 413 SER D O 1
ATOM 13155 N N . SER D 1 414 ? 75.590 40.703 81.085 1.000 24.854 414 SER D N 1
ATOM 13156 C CA . SER D 1 414 ? 74.561 39.651 80.870 1.000 25.591 414 SER D CA 1
ATOM 13157 C C . SER D 1 414 ? 73.693 39.952 79.633 1.000 26.644 414 SER D C 1
ATOM 13158 O O . SER D 1 414 ? 72.837 39.108 79.319 1.000 27.964 414 SER D O 1
ATOM 13161 N N . THR D 1 415 ? 73.878 41.096 78.959 1.000 25.960 415 THR D N 1
ATOM 13162 C CA . THR D 1 415 ? 72.885 41.626 77.981 1.000 26.019 415 THR D CA 1
ATOM 13163 C C . THR D 1 415 ? 73.522 41.925 76.617 1.000 25.549 415 THR D C 1
ATOM 13164 O O . THR D 1 415 ? 72.998 42.812 75.909 1.000 25.472 415 THR D O 1
ATOM 13168 N N . THR D 1 416 ? 74.558 41.186 76.209 1.000 23.979 416 THR D N 1
ATOM 13169 C CA . THR D 1 416 ? 75.133 41.293 74.836 1.000 22.948 416 THR D CA 1
ATOM 13170 C C . THR D 1 416 ? 74.174 40.597 73.854 1.000 23.192 416 THR D C 1
ATOM 13171 O O . THR D 1 416 ? 73.315 39.795 74.311 1.000 24.495 416 THR D O 1
ATOM 13175 N N . ALA D 1 417 ? 74.305 40.893 72.562 1.000 22.888 417 ALA D N 1
ATOM 13176 C CA . ALA D 1 417 ? 73.261 40.672 71.531 1.000 22.165 417 ALA D CA 1
ATOM 13177 C C . ALA D 1 417 ? 73.468 39.377 70.731 1.000 23.972 417 ALA D C 1
ATOM 13178 O O . ALA D 1 417 ? 72.465 38.690 70.478 1.000 22.933 417 ALA D O 1
ATOM 13180 N N . LEU D 1 418 ? 74.682 39.057 70.272 1.000 25.119 418 LEU D N 1
ATOM 13181 C CA . LEU D 1 418 ? 74.854 37.953 69.279 1.000 26.907 418 LEU D CA 1
ATOM 13182 C C . LEU D 1 418 ? 74.744 36.584 69.964 1.000 28.036 418 LEU D C 1
ATOM 13183 O O . LEU D 1 418 ? 74.183 35.667 69.327 1.000 26.751 418 LEU D O 1
ATOM 13188 N N . THR D 1 419 ? 75.213 36.446 71.208 1.000 26.157 419 THR D N 1
ATOM 13189 C CA . THR D 1 419 ? 75.080 35.181 71.980 1.000 30.178 419 THR D CA 1
ATOM 13190 C C . THR D 1 419 ? 73.590 34.917 72.224 1.000 29.945 419 THR D C 1
ATOM 13191 O O . THR D 1 419 ? 72.926 35.778 72.839 1.000 28.131 419 THR D O 1
ATOM 13195 N N . GLY D 1 420 ? 73.093 33.769 71.751 1.000 28.659 420 GLY D N 1
ATOM 13196 C CA . GLY D 1 420 ? 71.676 33.379 71.883 1.000 31.309 420 GLY D CA 1
ATOM 13197 C C . GLY D 1 420 ? 70.821 33.915 70.746 1.000 30.823 420 GLY D C 1
ATOM 13198 O O . GLY D 1 420 ? 69.604 33.666 70.772 1.000 34.274 420 GLY D O 1
ATOM 13199 N N . SER D 1 421 ? 71.413 34.628 69.781 1.000 25.145 421 SER D N 1
ATOM 13200 C CA . SER D 1 421 ? 70.685 35.179 68.610 1.000 24.633 421 SER D CA 1
ATOM 13201 C C . SER D 1 421 ? 70.310 34.034 67.662 1.000 27.028 421 SER D C 1
ATOM 13202 O O . SER D 1 421 ? 71.024 33.001 67.652 1.000 27.477 421 SER D O 1
ATOM 13205 N N . THR D 1 422 ? 69.248 34.206 66.870 1.000 24.613 422 THR D N 1
ATOM 13206 C CA . THR D 1 422 ? 68.872 33.229 65.814 1.000 26.012 422 THR D CA 1
ATOM 13207 C C . THR D 1 422 ? 69.945 33.250 64.716 1.000 29.606 422 THR D C 1
ATOM 13208 O O . THR D 1 422 ? 70.107 32.229 64.033 1.000 30.542 422 THR D O 1
ATOM 13212 N N . GLU D 1 423 ? 70.674 34.360 64.558 1.000 26.704 423 GLU D N 1
ATOM 13213 C CA . GLU D 1 423 ? 71.766 34.461 63.554 1.000 26.604 423 GLU D CA 1
ATOM 13214 C C . GLU D 1 423 ? 72.878 33.470 63.919 1.000 31.125 423 GLU D C 1
ATOM 13215 O O . GLU D 1 423 ? 73.347 32.749 63.017 1.000 29.184 423 GLU D O 1
ATOM 13221 N N . GLU D 1 424 ? 73.272 33.446 65.193 1.000 29.811 424 GLU D N 1
ATOM 13222 C CA . GLU D 1 424 ? 74.270 32.493 65.750 1.000 35.454 424 GLU D CA 1
ATOM 13223 C C . GLU D 1 424 ? 73.735 31.058 65.600 1.000 39.555 424 GLU D C 1
ATOM 13224 O O . GLU D 1 424 ? 74.532 30.168 65.241 1.000 39.885 424 GLU D O 1
ATOM 13230 N N . GLY D 1 425 ? 72.436 30.853 65.834 1.000 36.292 425 GLY D N 1
ATOM 13231 C CA . GLY D 1 425 ? 71.787 29.527 65.852 1.000 38.004 425 GLY D CA 1
ATOM 13232 C C . GLY D 1 425 ? 71.513 28.951 64.466 1.000 39.965 425 GLY D C 1
ATOM 13233 O O . GLY D 1 425 ? 71.586 27.717 64.339 1.000 46.236 425 GLY D O 1
ATOM 13234 N N . GLN D 1 426 ? 71.184 29.775 63.461 1.000 37.678 426 GLN D N 1
ATOM 13235 C CA . GLN D 1 426 ? 70.557 29.307 62.186 1.000 35.697 426 GLN D CA 1
ATOM 13236 C C . GLN D 1 426 ? 71.343 29.710 60.926 1.000 36.189 426 GLN D C 1
ATOM 13237 O O . GLN D 1 426 ? 70.959 29.233 59.833 1.000 37.403 426 GLN D O 1
ATOM 13243 N N . PHE D 1 427 ? 72.383 30.547 61.028 1.000 36.029 427 PHE D N 1
ATOM 13244 C CA . PHE D 1 427 ? 73.109 31.106 59.851 1.000 39.528 427 PHE D CA 1
ATOM 13245 C C . PHE D 1 427 ? 74.591 30.707 59.888 1.000 42.212 427 PHE D C 1
ATOM 13246 O O . PHE D 1 427 ? 75.050 30.004 60.789 1.000 55.543 427 PHE D O 1
#

Solvent-accessible surface area: 50073 Å² total; per-residue (Å²): 78,129,24,23,90,30,63,45,12,127,95,10,73,102,63,37,102,89,68,104,16,28,150,91,29,60,36,93,15,48,4,123,40,0,27,19,1,13,2,64,13,24,39,53,33,6,8,0,42,20,6,0,63,5,1,44,97,19,3,104,111,65,103,37,1,20,0,0,0,0,7,10,0,8,1,0,13,0,0,4,33,7,39,6,106,0,0,2,0,2,0,8,1,0,0,0,10,26,15,74,31,17,34,5,6,0,9,13,7,11,4,5,27,26,0,2,6,94,14,0,58,27,0,4,9,1,0,25,6,11,8,19,7,6,76,48,80,62,38,128,93,24,162,20,9,8,4,1,1,1,0,11,0,0,7,0,38,17,3,12,21,16,1,5,12,7,0,52,34,0,0,58,8,6,0,0,0,0,1,0,2,0,3,26,14,29,21,3,1,9,6,9,4,10,18,7,0,5,6,6,2,83,50,0,11,41,9,1,8,0,0,7,0,1,2,13,18,10,37,6,21,0,0,0,3,0,12,0,0,0,45,49,1,52,2,2,35,10,31,40,14,141,107,6,80,100,24,32,70,60,112,82,16,177,36,5,25,21,72,10,130,68,16,42,121,9,0,23,42,9,0,69,19,0,4,30,24,8,9,1,0,2,20,6,22,32,56,3,59,21,115,33,7,78,96,0,3,107,26,0,54,81,109,77,95,101,19,16,0,2,10,9,0,2,6,15,3,52,0,90,146,90,31,92,90,73,30,3,54,94,0,0,114,57,0,1,94,15,7,3,48,2,0,2,0,13,4,0,0,3,3,3,2,1,23,18,0,0,45,11,0,63,17,0,33,109,85,28,0,31,14,1,8,111,8,4,62,105,1,51,73,2,68,171,80,32,4,37,0,1,73,2,0,31,20,1,0,0,17,5,0,21,86,0,15,49,10,10,21,100,101,28,39,14,27,0,43,98,61,4,18,15,112,58,18,60,66,130,25,24,90,32,62,56,13,129,87,12,70,99,49,38,102,88,69,101,16,27,138,90,29,60,36,93,13,42,0,108,37,0,27,18,1,13,1,64,12,23,37,54,34,7,9,0,41,29,6,0,70,12,1,58,80,16,4,105,99,72,98,36,2,22,0,0,0,0,7,11,0,7,1,0,13,0,0,4,31,8,32,6,100,0,0,2,0,2,0,7,1,0,0,0,10,28,15,75,33,16,34,5,5,0,9,12,8,11,4,4,27,26,1,2,7,93,14,0,57,27,0,4,7,1,0,25,6,12,8,21,7,5,78,49,82,62,37,127,95,24,176,36,9,9,4,2,2,0,0,11,0,0,7,0,37,17,10,27,21,14,0,4,12,7,0,50,34,0,1,60,7,5,0,0,0,0,2,0,3,0,4,25,16,28,22,3,1,11,5,7,4,10,18,7,0,5,8,4,2,73,55,1,10,38,15,1,6,0,0,8,0,1,1,14,18,12,35,6,21,0,0,0,3,0,12,0,0,0,44,48,2,66,5,1,35,9,33,12,10,136,106,6,79,88,21,29,58,59,97,86,8,146,35,5,25,21,98,12,110,71,16,41,121,9,0,24,42,9,0,69,20,0,4,31,23,9,9,1,0,2,19,6,22,26,50,2,57,24,112,32,7,89,92,1,2,108,26,0,53,82,108,78,96,96,18,16,0,1,10,10,0,1,1,3,0,21,0,92,129,68,31,89,90,73,29,3,53,92,0,0,115,59,0,2,92,16,7,4,48,3,0,2,0,13,4,0,0,3,3,2,1,1,23,19,0,0,45,11,0,63,17,0,33,103,87,28,0,32,14,0,8,111,7,7,62,100,0,63,72,2,74,163,73,31,4,36,0,16,106,5,1,32,21,0,0,0,16,5,0,21,87,0,16,50,11,10,39,100,128,28,31,13,28,0,42,97,62,3,39,38,114,75,77,129,26,20,92,32,64,45,13,130,93,12,68,102,60,39,103,87,65,101,18,26,135,92,30,60,37,94,13,40,0,109,38,1,28,19,0,13,1,65,13,25,37,52,35,6,8,1,41,29,6,0,61,15,1,54,89,25,4,106,115,67,98,37,2,22,0,0,0,0,8,9,0,9,1,0,12,0,0,4,32,7,40,7,100,0,0,2,0,2,0,8,1,0,0,0,9,28,16,77,31,17,33,6,6,0,9,14,6,9,5,4,26,27,1,2,7,95,14,0,57,27,0,5,7,1,0,26,5,10,8,20,6,7,75,49,79,61,38,129,92,25,180,37,9,8,2,2,1,1,0,11,0,0,7,0,35,17,3,12,19,14,1,4,13,8,0,49,34,0,1,59,7,4,0,0,0,0,2,0,3,0,5,29,17,28,21,4,1,10,6,7,4,9,19,6,0,4,6,5,1,95,50,1,10,41,13,0,6,0,0,7,0,1,1,14,18,12,36,5,21,0,0,0,3,0,12,0,0,0,42,49,2,70,8,2,36,7,33,13,9,135,106,6,81,88,31,42,103,120,6,112,34,5,26,30,125,12,108,71,15,36,123,8,0,24,43,10,0,66,21,0,4,32,24,8,8,1,0,3,20,6,21,25,52,2,57,20,114,32,6,80,95,1,2,111,24,0,55,89,98,65,97,94,19,14,0,1,11,10,0,1,1,3,1,21,0,91,130,69,30,91,90,72,29,3,52,95,0,1,114,60,0,1,95,17,6,3,47,2,0,2,0,12,5,0,0,2,4,2,1,1,24,16,0,0,42,11,0,62,18,0,32,104,84,27,0,31,12,1,8,110,6,2,62,103,1,49,74,2,67,158,79,32,3,37,0,2,40,2,0,29,18,1,0,0,17,4,0,22,88,0,16,48,10,10,29,104,127,26,29,12,27,0,43,99,62,4,18,7,88,56,17,19,173,129,30,122,24,23,93,32,64,45,14,130,93,12,67,100,60,39,106,88,65,106,16,27,153,91,29,62,35,94,14,41,0,108,38,0,29,20,0,12,1,63,12,23,37,55,34,6,8,0,40,28,5,0,65,18,1,43,96,25,3,105,111,64,100,37,1,22,0,0,0,0,7,10,0,8,1,0,12,0,0,5,31,6,40,6,104,0,0,2,0,2,0,8,1,0,0,0,9,27,14,74,31,17,33,6,6,0,8,13,7,10,5,4,26,25,0,2,6,94,13,0,56,27,0,4,8,1,0,26,5,12,8,20,8,6,77,48,81,60,40,128,93,25,182,37,7,10,3,2,1,1,0,10,0,0,7,0,37,16,3,11,19,14,1,4,13,8,0,51,33,0,1,59,7,4,0,0,0,0,2,0,3,0,4,26,16,29,39,4,1,10,5,8,4,10,17,6,0,5,6,4,2,82,50,0,10,40,12,0,7,0,0,7,0,1,1,14,19,12,35,6,20,0,0,0,3,0,11,0,0,1,41,49,3,52,1,2,35,8,32,38,16,143,106,5,79,89,22,26,68,55,124,86,19,175,23,5,25,21,87,12,112,72,15,41,121,10,0,23,42,9,0,70,19,0,4,31,24,8,9,0,0,2,19,6,22,24,51,2,56,21,114,32,7,77,95,2,2,110,25,0,54,80,108,79,94,100,18,16,0,1,10,10,0,1,1,3,0,20,0,91,123,65,30,91,90,72,28,3,53,95,0,1,112,62,0,1,95,18,9,3,48,3,0,2,0,12,4,0,0,2,3,3,2,1,24,19,0,0,45,10,0,65,17,0,34,92,85,27,0,32,13,1,8,110,7,3,61,102,1,48,57,2,70,160,76,33,4,38,0,2,75,3,0,32,19,1,0,0,17,5,0,20,89,0,15,49,10,10,18,98,99,27,41,13,26,0,44,98,61,4,18,14,110,57,19,52

InterPro domains:
  IPR006254 Isocitrate lyase [PF00463] (12-251)
  IPR006254 Isocitrate lyase [PF00463] (252-426)
  IPR006254 Isocitrate lyase [PIRSF001362] (8-428)
  IPR006254 Isocitrate lyase [PTHR21631] (8-428)
  IPR006254 Isocitrate lyase [TIGR01346] (11-251)
  IPR006254 Isocitrate lyase [TIGR01346] (252-427)
  IPR015813 Pyruvate/Phosphoenolpyruvate kinase-like domain superfamily [SSF51621] (8-427)
  IPR018523 Isocitrate lyase/phosphorylmutase, conserved site [PS00161] (189-194)
  IPR040442 Pyruvate kinase-like domain superfamily [G3DSA:3.20.20.60] (1-428)

Radius of gyration: 32.08 Å; Cα contacts (8 Å, |Δi|>4): 3939; chains: 4; bounding box: 77×90×87 Å

Foldseek 3Di:
DCAQADDDLVVLVVCCVPPCLNVLADAPDGSNVLVVLQPGGFDALPLQQVLQVQVVCLLVPPLFAEEEADQALVSLQVCQLLPHQEYEHFLQVCCQCFAPVRDGHGNQLPGDLLRQLVSLLRNQVSLVLQVLLCVVVVNPVGVGSSRAYEYECQQQQAALVSLLVSLLSNSNSRHNAYEHEQFHSNGTHDLQDDRTEGEDLVRLLSSLNSSVSSCVSSPHSHAYEYEYSQAHHQWYQDCPHPLQVVFFPVDADPVRITGGHGRLVSLLSSLLSCQNSHQEYEYRHNELDLVSLLVSLCSNCVNVVLHAYAYAPEPSYPHVVRDDPVCVVCSVVSSSVSRNRYYYYNCRNVCCVVVVCVQLVVCCVPPNPVSVVVVLVVQVVCVVSSRDCNLVCSSSPLVVVLVVVCVVPVPDPDRDPVVDVSVVPD/DCAQADDDLVVLVVCCVPPCLNVLADAPDGSNVLVVLQPGGFDALVLQQVLQVQVVCLLVPPLFAEEEADQALVSLQVCQLLPHQAYEHFLQVCCQCFAPVRDGHGNQLPGDLLRQLVSLLRNQVSLVLVVLLCVVVVNPVGVDSSRAYEYECFQQQAALVSLLVSLLSNSNSRHNAYEHEQFDSNGTHDLQDPRTEGEDLVRLLSSLSSSVSSCVSSPHSHAYEYEYSQAHHQWYQDCPHPLQVVFFPPDADPVGITGGHGRLVSLLSSCLSCQNSHQEYEYRHNELDLVSLLVSLCSNCVNVVLHAYAYAPEPSHPHVVRDDPVCVVCSVVSSSVSRNRYYYYNCRNVCCVVVVCCQLVVCCVPPNVVSVVVVLVVQVVCVVSRRDCNLVCSSSPLVVVLVVVCVVPVPDPDRDPVVDPSVD/DCAQADDDLVVLVVCCVPPVLNVLADAPDGSVVLVVLQPGGFDALPLQQVLQVQVVCLLVPPLFAEEEADQALVSLQVCQLLPHQEYEHFLQVCLQCFAPVRDGHGNQLPGDLLRQLVSLLRNQVSLVLQVLLCVVVVNPVGVGSSRAYEYECFQQLAALVSLLVSLLSNSNSRHNEYEHEQFDSNGTHDLQDPRTEGEDLVRQLSSLNSSVSSCVSSPHSHAYEYEYSQAHHQWYQDCPHPLQVVQFPQDPVGITGGHGRLVSLLSSCLSCQNSHQEYHYRHNELDLVSLLVSLCSNCVNVVLHAYAYAPEPSHPHVVRDDPVCVVCSVVSSSVSRNRYYYYNCRNVCCVVVVCCQLVVCCVPPNVVSVVVVLVVQVVCVVSSRDCNLVCSSSPLVVVLVVVCVVPVPDPDRDPVVDVSVVPVD/DDCAQADDDLVVLVVCCVPPCLNVLADAPDGSVVLVVPQPGGFDALVLQQVLQVQVVCLLVPPLFAEEEADQALVSLQVCQLLPHQAYEHFLQVCCQCFAPVRDGHGNQLPGDLLRQLVSLLRNQVSLVLVVLLCVVVVNPVGVGSSRAYEYECFQQQAALVSLLVSLLSNSNSRHNAYEHEQFDSNGTHDLQDARTEGEDLVRLLSSLNSSVSSCVSSPHSHAYEYEYSQAHHQWYQDCPHPLQVVFFPPDADPVGITGGHGRLVSLLSSCLSCQNSHQEYEYRHNELDLVSLLVSLCSNCVNVVLHAYAYAPEPSHPHVVHDDPVCVVCSVVSSSVSRNRYYYYNCRNVCCVVVVCVQLVVCCVPPNPVSVVVVLVVQVVCVVSVRDCNLVCSSSPLVVVLVVVCVVPVPDPDRDPVVDVSVVPD

B-factor: mean 23.53, std 8.91, range [11.4, 90.64]

Nearest PDB structures (foldseek):
  6wsi-assembly1_C  TM=1.002E+00  e=3.130E-76  Mycobacterium tuberculosis
  6c4a-assembly1_B  TM=1.002E+00  e=8.089E-76  Mycobacterium tuberculosis str. Erdman = ATCC 35801
  1f8i-assembly1_C  TM=1.002E+00  e=1.523E-75  Mycobacterium tuberculosis H37Rv
  1f61-assembly1_B  TM=9.712E-01  e=8.134E-70  Mycobacterium tuberculosis H37Rv
  7cmx-assembly1_C  TM=9.948E-01  e=8.486E-62  Bacillus cereus ATCC 14579

CATH classification: 3.20.20.60

Organism: Mycobacterium tuberculosis (strain ATCC 25618 / H37Rv) (NCBI:txid83332)

GO terms:
  GO:0004451 isocitrate lyase activity (F, IDA)
  GO:0006097 glyoxylate cycle (P, IDA)
  GO:0006102 isocitrate metabolic process (P, IDA)
  GO:0071456 cellular response to hypoxia (P, IEP)
  GO:0046421 methylisocitrate lyase activity (F, IDA)
  GO:0004451 isocitrate lyase activity (F, EXP)
  GO:0005576 extracellular region (C, IDA)
  GO:0035375 zymogen binding (F, IPI)